Protein 2D8C (pdb70)

Structure (mmCIF, N/CA/C/O backbone):
data_2D8C
#
_entry.id   2D8C
#
_cell.length_a   1.000
_cell.length_b   1.000
_cell.length_c   1.000
_cell.angle_alpha   90.00
_cell.angle_beta   90.00
_cell.angle_gamma   90.00
#
_symmetry.space_group_name_H-M   'P 1'
#
loop_
_atom_site.group_PDB
_atom_site.id
_atom_site.type_symbol
_atom_site.label_atom_id
_atom_site.label_alt_id
_atom_site.label_comp_id
_atom_site.label_asym_id
_atom_site.label_entity_id
_atom_site.label_seq_id
_atom_site.pdbx_PDB_ins_code
_atom_site.Cartn_x
_atom_site.Cartn_y
_atom_site.Cartn_z
_atom_site.occupancy
_atom_site.B_iso_or_equiv
_atom_site.auth_seq_id
_atom_site.auth_comp_id
_atom_site.auth_asym_id
_atom_site.auth_atom_id
_atom_site.pdbx_PDB_model_num
ATOM 1 N N . GLY A 1 1 ? 1.330 0.000 0.000 1.00 0.00 1 GLY A N 1
ATOM 2 C CA . GLY A 1 1 ? 2.071 0.001 -1.247 1.00 0.00 1 GLY A CA 1
ATOM 3 C C . GLY A 1 1 ? 1.168 0.115 -2.459 1.00 0.00 1 GLY A C 1
ATOM 4 O O . GLY A 1 1 ? 0.016 -0.318 -2.426 1.00 0.00 1 GLY A O 1
ATOM 8 N N . SER A 1 2 ? 1.690 0.702 -3.531 1.00 0.00 2 SER A N 1
ATOM 9 C CA . SER A 1 2 ? 0.921 0.878 -4.757 1.00 0.00 2 SER A CA 1
ATOM 10 C C . SER A 1 2 ? 1.617 0.206 -5.937 1.00 0.00 2 SER A C 1
ATOM 11 O O . SER A 1 2 ? 1.052 -0.675 -6.585 1.00 0.00 2 SER A O 1
ATOM 19 N N . SER A 1 3 ? 2.847 0.628 -6.209 1.00 0.00 3 SER A N 1
ATOM 20 C CA . SER A 1 3 ? 3.620 0.070 -7.312 1.00 0.00 3 SER A CA 1
ATOM 21 C C . SER A 1 3 ? 4.556 -1.030 -6.819 1.00 0.00 3 SER A C 1
ATOM 22 O O . SER A 1 3 ? 5.746 -0.800 -6.609 1.00 0.00 3 SER A O 1
ATOM 30 N N . GLY A 1 4 ? 4.007 -2.227 -6.635 1.00 0.00 4 GLY A N 1
ATOM 31 C CA . GLY A 1 4 ? 4.805 -3.345 -6.167 1.00 0.00 4 GLY A CA 1
ATOM 32 C C . GLY A 1 4 ? 5.751 -3.867 -7.230 1.00 0.00 4 GLY A C 1
ATOM 33 O O . GLY A 1 4 ? 6.965 -3.695 -7.129 1.00 0.00 4 GLY A O 1
ATOM 37 N N . SER A 1 5 ? 5.193 -4.509 -8.251 1.00 0.00 5 SER A N 1
ATOM 38 C CA . SER A 1 5 ? 5.996 -5.063 -9.336 1.00 0.00 5 SER A CA 1
ATOM 39 C C . SER A 1 5 ? 5.538 -4.515 -10.684 1.00 0.00 5 SER A C 1
ATOM 40 O O . SER A 1 5 ? 4.490 -4.903 -11.201 1.00 0.00 5 SER A O 1
ATOM 48 N N . SER A 1 6 ? 6.333 -3.611 -11.249 1.00 0.00 6 SER A N 1
ATOM 49 C CA . SER A 1 6 ? 6.009 -3.007 -12.536 1.00 0.00 6 SER A CA 1
ATOM 50 C C . SER A 1 6 ? 5.659 -4.076 -13.566 1.00 0.00 6 SER A C 1
ATOM 51 O O . SER A 1 6 ? 6.163 -5.197 -13.509 1.00 0.00 6 SER A O 1
ATOM 59 N N . GLY A 1 7 ? 4.790 -3.721 -14.508 1.00 0.00 7 GLY A N 1
ATOM 60 C CA . GLY A 1 7 ? 4.386 -4.660 -15.537 1.00 0.00 7 GLY A CA 1
ATOM 61 C C . GLY A 1 7 ? 5.453 -4.856 -16.595 1.00 0.00 7 GLY A C 1
ATOM 62 O O . GLY A 1 7 ? 5.937 -5.969 -16.800 1.00 0.00 7 GLY A O 1
ATOM 66 N N . MET A 1 8 ? 5.821 -3.771 -17.270 1.00 0.00 8 MET A N 1
ATOM 67 C CA . MET A 1 8 ? 6.838 -3.829 -18.313 1.00 0.00 8 MET A CA 1
ATOM 68 C C . MET A 1 8 ? 8.119 -3.134 -17.863 1.00 0.00 8 MET A C 1
ATOM 69 O O . MET A 1 8 ? 8.080 -2.028 -17.323 1.00 0.00 8 MET A O 1
ATOM 83 N N . LEU A 1 9 ? 9.253 -3.790 -18.087 1.00 0.00 9 LEU A N 1
ATOM 84 C CA . LEU A 1 9 ? 10.546 -3.234 -17.704 1.00 0.00 9 LEU A CA 1
ATOM 85 C C . LEU A 1 9 ? 11.562 -3.393 -18.831 1.00 0.00 9 LEU A C 1
ATOM 86 O O . LEU A 1 9 ? 12.250 -4.409 -18.921 1.00 0.00 9 LEU A O 1
ATOM 102 N N . SER A 1 10 ? 11.652 -2.379 -19.686 1.00 0.00 10 SER A N 1
ATOM 103 C CA . SER A 1 10 ? 12.584 -2.406 -20.807 1.00 0.00 10 SER A CA 1
ATOM 104 C C . SER A 1 10 ? 12.617 -1.057 -21.518 1.00 0.00 10 SER A C 1
ATOM 105 O O . SER A 1 10 ? 11.773 -0.194 -21.276 1.00 0.00 10 SER A O 1
ATOM 113 N N . ALA A 1 11 ? 13.599 -0.882 -22.397 1.00 0.00 11 ALA A N 1
ATOM 114 C CA . ALA A 1 11 ? 13.742 0.361 -23.145 1.00 0.00 11 ALA A CA 1
ATOM 115 C C . ALA A 1 11 ? 13.962 0.086 -24.629 1.00 0.00 11 ALA A C 1
ATOM 116 O O . ALA A 1 11 ? 14.744 -0.790 -24.998 1.00 0.00 11 ALA A O 1
ATOM 123 N N . ARG A 1 12 ? 13.267 0.840 -25.474 1.00 0.00 12 ARG A N 1
ATOM 124 C CA . ARG A 1 12 ? 13.386 0.677 -26.918 1.00 0.00 12 ARG A CA 1
ATOM 125 C C . ARG A 1 12 ? 14.832 0.859 -27.369 1.00 0.00 12 ARG A C 1
ATOM 126 O O . ARG A 1 12 ? 15.468 -0.080 -27.849 1.00 0.00 12 ARG A O 1
ATOM 147 N N . THR A 1 13 ? 15.346 2.075 -27.213 1.00 0.00 13 THR A N 1
ATOM 148 C CA . THR A 1 13 ? 16.715 2.383 -27.606 1.00 0.00 13 THR A CA 1
ATOM 149 C C . THR A 1 13 ? 17.298 3.496 -26.744 1.00 0.00 13 THR A C 1
ATOM 150 O O . THR A 1 13 ? 16.574 4.372 -26.273 1.00 0.00 13 THR A O 1
ATOM 161 N N . MET A 1 14 ? 18.611 3.457 -26.543 1.00 0.00 14 MET A N 1
ATOM 162 C CA . MET A 1 14 ? 19.291 4.466 -25.739 1.00 0.00 14 MET A CA 1
ATOM 163 C C . MET A 1 14 ? 20.512 5.014 -26.472 1.00 0.00 14 MET A C 1
ATOM 164 O O . MET A 1 14 ? 21.424 5.563 -25.855 1.00 0.00 14 MET A O 1
ATOM 178 N N . LYS A 1 15 ? 20.522 4.860 -27.792 1.00 0.00 15 LYS A N 1
ATOM 179 C CA . LYS A 1 15 ? 21.628 5.341 -28.610 1.00 0.00 15 LYS A CA 1
ATOM 180 C C . LYS A 1 15 ? 21.681 6.865 -28.614 1.00 0.00 15 LYS A C 1
ATOM 181 O O . LYS A 1 15 ? 22.744 7.458 -28.792 1.00 0.00 15 LYS A O 1
ATOM 200 N N . GLU A 1 16 ? 20.526 7.493 -28.414 1.00 0.00 16 GLU A N 1
ATOM 201 C CA . GLU A 1 16 ? 20.442 8.949 -28.394 1.00 0.00 16 GLU A CA 1
ATOM 202 C C . GLU A 1 16 ? 20.204 9.460 -26.976 1.00 0.00 16 GLU A C 1
ATOM 203 O O . GLU A 1 16 ? 20.927 10.329 -26.488 1.00 0.00 16 GLU A O 1
ATOM 215 N N . VAL A 1 17 ? 19.185 8.915 -26.319 1.00 0.00 17 VAL A N 1
ATOM 216 C CA . VAL A 1 17 ? 18.851 9.315 -24.957 1.00 0.00 17 VAL A CA 1
ATOM 217 C C . VAL A 1 17 ? 19.007 10.820 -24.772 1.00 0.00 17 VAL A C 1
ATOM 218 O O . VAL A 1 17 ? 19.237 11.300 -23.662 1.00 0.00 17 VAL A O 1
ATOM 231 N N . VAL A 1 18 ? 18.879 11.562 -25.868 1.00 0.00 18 VAL A N 1
ATOM 232 C CA . VAL A 1 18 ? 19.003 13.014 -25.827 1.00 0.00 18 VAL A CA 1
ATOM 233 C C . VAL A 1 18 ? 17.692 13.689 -26.213 1.00 0.00 18 VAL A C 1
ATOM 234 O O . VAL A 1 18 ? 17.300 14.693 -25.618 1.00 0.00 18 VAL A O 1
ATOM 247 N N . TYR A 1 19 ? 17.017 13.130 -27.212 1.00 0.00 19 TYR A N 1
ATOM 248 C CA . TYR A 1 19 ? 15.750 13.680 -27.679 1.00 0.00 19 TYR A CA 1
ATOM 249 C C . TYR A 1 19 ? 14.583 13.127 -26.866 1.00 0.00 19 TYR A C 1
ATOM 250 O O . TYR A 1 19 ? 13.422 13.422 -27.147 1.00 0.00 19 TYR A O 1
ATOM 268 N N . TRP A 1 20 ? 14.902 12.324 -25.858 1.00 0.00 20 TRP A N 1
ATOM 269 C CA . TRP A 1 20 ? 13.881 11.730 -25.002 1.00 0.00 20 TRP A CA 1
ATOM 270 C C . TRP A 1 20 ? 12.929 12.795 -24.471 1.00 0.00 20 TRP A C 1
ATOM 271 O O . TRP A 1 20 ? 13.136 13.989 -24.686 1.00 0.00 20 TRP A O 1
ATOM 292 N N . SER A 1 21 ? 11.885 12.355 -23.775 1.00 0.00 21 SER A N 1
ATOM 293 C CA . SER A 1 21 ? 10.899 13.272 -23.215 1.00 0.00 21 SER A CA 1
ATOM 294 C C . SER A 1 21 ? 11.112 13.449 -21.715 1.00 0.00 21 SER A C 1
ATOM 295 O O . SER A 1 21 ? 11.838 12.691 -21.071 1.00 0.00 21 SER A O 1
ATOM 303 N N . PRO A 1 22 ? 10.463 14.475 -21.143 1.00 0.00 22 PRO A N 1
ATOM 304 C CA . PRO A 1 22 ? 10.565 14.776 -19.712 1.00 0.00 22 PRO A CA 1
ATOM 305 C C . PRO A 1 22 ? 9.871 13.729 -18.848 1.00 0.00 22 PRO A C 1
ATOM 306 O O . PRO A 1 22 ? 10.075 13.675 -17.635 1.00 0.00 22 PRO A O 1
ATOM 317 N N . LYS A 1 23 ? 9.051 12.896 -19.480 1.00 0.00 23 LYS A N 1
ATOM 318 C CA . LYS A 1 23 ? 8.328 11.848 -18.770 1.00 0.00 23 LYS A CA 1
ATOM 319 C C . LYS A 1 23 ? 9.066 10.517 -18.866 1.00 0.00 23 LYS A C 1
ATOM 320 O O . LYS A 1 23 ? 8.894 9.637 -18.022 1.00 0.00 23 LYS A O 1
ATOM 339 N N . LYS A 1 24 ? 9.890 10.376 -19.899 1.00 0.00 24 LYS A N 1
ATOM 340 C CA . LYS A 1 24 ? 10.657 9.153 -20.105 1.00 0.00 24 LYS A CA 1
ATOM 341 C C . LYS A 1 24 ? 11.875 9.114 -19.188 1.00 0.00 24 LYS A C 1
ATOM 342 O O . LYS A 1 24 ? 12.081 8.148 -18.453 1.00 0.00 24 LYS A O 1
ATOM 361 N N . VAL A 1 25 ? 12.680 10.171 -19.235 1.00 0.00 25 VAL A N 1
ATOM 362 C CA . VAL A 1 25 ? 13.877 10.257 -18.407 1.00 0.00 25 VAL A CA 1
ATOM 363 C C . VAL A 1 25 ? 13.624 9.691 -17.014 1.00 0.00 25 VAL A C 1
ATOM 364 O O . VAL A 1 25 ? 14.493 9.046 -16.428 1.00 0.00 25 VAL A O 1
ATOM 377 N N . ALA A 1 26 ? 12.428 9.937 -16.490 1.00 0.00 26 ALA A N 1
ATOM 378 C CA . ALA A 1 26 ? 12.060 9.449 -15.166 1.00 0.00 26 ALA A CA 1
ATOM 379 C C . ALA A 1 26 ? 11.931 7.930 -15.157 1.00 0.00 26 ALA A C 1
ATOM 380 O O . ALA A 1 26 ? 12.620 7.244 -14.402 1.00 0.00 26 ALA A O 1
ATOM 387 N N . ASP A 1 27 ? 11.045 7.411 -16.000 1.00 0.00 27 ASP A N 1
ATOM 388 C CA . ASP A 1 27 ? 10.827 5.972 -16.089 1.00 0.00 27 ASP A CA 1
ATOM 389 C C . ASP A 1 27 ? 12.154 5.220 -16.102 1.00 0.00 27 ASP A C 1
ATOM 390 O O . ASP A 1 27 ? 12.266 4.129 -15.544 1.00 0.00 27 ASP A O 1
ATOM 399 N N . TRP A 1 28 ? 13.156 5.811 -16.744 1.00 0.00 28 TRP A N 1
ATOM 400 C CA . TRP A 1 28 ? 14.476 5.196 -16.831 1.00 0.00 28 TRP A CA 1
ATOM 401 C C . TRP A 1 28 ? 15.131 5.119 -15.456 1.00 0.00 28 TRP A C 1
ATOM 402 O O . TRP A 1 28 ? 15.851 4.166 -15.154 1.00 0.00 28 TRP A O 1
ATOM 423 N N . LEU A 1 29 ? 14.878 6.125 -14.627 1.00 0.00 29 LEU A N 1
ATOM 424 C CA . LEU A 1 29 ? 15.444 6.171 -13.284 1.00 0.00 29 LEU A CA 1
ATOM 425 C C . LEU A 1 29 ? 14.906 5.029 -12.427 1.00 0.00 29 LEU A C 1
ATOM 426 O O . LEU A 1 29 ? 15.661 4.164 -11.982 1.00 0.00 29 LEU A O 1
ATOM 442 N N . LEU A 1 30 ? 13.597 5.031 -12.202 1.00 0.00 30 LEU A N 1
ATOM 443 C CA . LEU A 1 30 ? 12.957 3.993 -11.401 1.00 0.00 30 LEU A CA 1
ATOM 444 C C . LEU A 1 30 ? 13.297 2.605 -11.935 1.00 0.00 30 LEU A C 1
ATOM 445 O O . LEU A 1 30 ? 13.397 1.645 -11.173 1.00 0.00 30 LEU A O 1
ATOM 461 N N . GLU A 1 31 ? 13.476 2.510 -13.249 1.00 0.00 31 GLU A N 1
ATOM 462 C CA . GLU A 1 31 ? 13.807 1.239 -13.884 1.00 0.00 31 GLU A CA 1
ATOM 463 C C . GLU A 1 31 ? 15.053 0.625 -13.253 1.00 0.00 31 GLU A C 1
ATOM 464 O O . GLU A 1 31 ? 15.213 -0.595 -13.231 1.00 0.00 31 GLU A O 1
ATOM 476 N N . ASN A 1 32 ? 15.933 1.479 -12.741 1.00 0.00 32 ASN A N 1
ATOM 477 C CA . ASN A 1 32 ? 17.166 1.021 -12.111 1.00 0.00 32 ASN A CA 1
ATOM 478 C C . ASN A 1 32 ? 17.161 1.334 -10.617 1.00 0.00 32 ASN A C 1
ATOM 479 O O . ASN A 1 32 ? 18.196 1.261 -9.955 1.00 0.00 32 ASN A O 1
ATOM 490 N N . ALA A 1 33 ? 15.990 1.681 -10.094 1.00 0.00 33 ALA A N 1
ATOM 491 C CA . ALA A 1 33 ? 15.850 2.001 -8.679 1.00 0.00 33 ALA A CA 1
ATOM 492 C C . ALA A 1 33 ? 16.522 3.329 -8.348 1.00 0.00 33 ALA A C 1
ATOM 493 O O . ALA A 1 33 ? 17.301 3.422 -7.400 1.00 0.00 33 ALA A O 1
ATOM 500 N N . MET A 1 34 ? 16.218 4.355 -9.137 1.00 0.00 34 MET A N 1
ATOM 501 C CA . MET A 1 34 ? 16.794 5.678 -8.927 1.00 0.00 34 MET A CA 1
ATOM 502 C C . MET A 1 34 ? 15.700 6.734 -8.806 1.00 0.00 34 MET A C 1
ATOM 503 O O . MET A 1 34 ? 15.745 7.785 -9.447 1.00 0.00 34 MET A O 1
ATOM 517 N N . PRO A 1 35 ? 14.693 6.452 -7.967 1.00 0.00 35 PRO A N 1
ATOM 518 C CA . PRO A 1 35 ? 13.568 7.365 -7.744 1.00 0.00 35 PRO A CA 1
ATOM 519 C C . PRO A 1 35 ? 13.983 8.619 -6.981 1.00 0.00 35 PRO A C 1
ATOM 520 O O . PRO A 1 35 ? 13.203 9.562 -6.850 1.00 0.00 35 PRO A O 1
ATOM 531 N N . GLU A 1 36 ? 15.214 8.621 -6.479 1.00 0.00 36 GLU A N 1
ATOM 532 C CA . GLU A 1 36 ? 15.730 9.759 -5.728 1.00 0.00 36 GLU A CA 1
ATOM 533 C C . GLU A 1 36 ? 16.162 10.881 -6.668 1.00 0.00 36 GLU A C 1
ATOM 534 O O . GLU A 1 36 ? 16.194 12.050 -6.284 1.00 0.00 36 GLU A O 1
ATOM 546 N N . TYR A 1 37 ? 16.495 10.516 -7.901 1.00 0.00 37 TYR A N 1
ATOM 547 C CA . TYR A 1 37 ? 16.929 11.489 -8.896 1.00 0.00 37 TYR A CA 1
ATOM 548 C C . TYR A 1 37 ? 15.753 11.962 -9.745 1.00 0.00 37 TYR A C 1
ATOM 549 O O . TYR A 1 37 ? 15.869 12.923 -10.507 1.00 0.00 37 TYR A O 1
ATOM 567 N N . CYS A 1 38 ? 14.621 11.279 -9.608 1.00 0.00 38 CYS A N 1
ATOM 568 C CA . CYS A 1 38 ? 13.423 11.628 -10.363 1.00 0.00 38 CYS A CA 1
ATOM 569 C C . CYS A 1 38 ? 12.980 13.054 -10.053 1.00 0.00 38 CYS A C 1
ATOM 570 O O . CYS A 1 38 ? 12.598 13.804 -10.951 1.00 0.00 38 CYS A O 1
ATOM 578 N N . GLU A 1 39 ? 13.034 13.421 -8.776 1.00 0.00 39 GLU A N 1
ATOM 579 C CA . GLU A 1 39 ? 12.637 14.757 -8.349 1.00 0.00 39 GLU A CA 1
ATOM 580 C C . GLU A 1 39 ? 13.386 15.826 -9.140 1.00 0.00 39 GLU A C 1
ATOM 581 O O . GLU A 1 39 ? 12.790 16.660 -9.822 1.00 0.00 39 GLU A O 1
ATOM 593 N N . PRO A 1 40 ? 14.723 15.802 -9.046 1.00 0.00 40 PRO A N 1
ATOM 594 C CA . PRO A 1 40 ? 15.583 16.761 -9.746 1.00 0.00 40 PRO A CA 1
ATOM 595 C C . PRO A 1 40 ? 15.587 16.543 -11.255 1.00 0.00 40 PRO A C 1
ATOM 596 O O . PRO A 1 40 ? 15.890 17.456 -12.024 1.00 0.00 40 PRO A O 1
ATOM 607 N N . LEU A 1 41 ? 15.247 15.329 -11.673 1.00 0.00 41 LEU A N 1
ATOM 608 C CA . LEU A 1 41 ? 15.212 14.991 -13.092 1.00 0.00 41 LEU A CA 1
ATOM 609 C C . LEU A 1 41 ? 13.776 14.931 -13.602 1.00 0.00 41 LEU A C 1
ATOM 610 O O . LEU A 1 41 ? 13.515 14.423 -14.692 1.00 0.00 41 LEU A O 1
ATOM 626 N N . GLU A 1 42 ? 12.848 15.454 -12.806 1.00 0.00 42 GLU A N 1
ATOM 627 C CA . GLU A 1 42 ? 11.438 15.461 -13.179 1.00 0.00 42 GLU A CA 1
ATOM 628 C C . GLU A 1 42 ? 11.232 16.165 -14.517 1.00 0.00 42 GLU A C 1
ATOM 629 O O . GLU A 1 42 ? 10.571 15.639 -15.412 1.00 0.00 42 GLU A O 1
ATOM 641 N N . HIS A 1 43 ? 11.804 17.358 -14.645 1.00 0.00 43 HIS A N 1
ATOM 642 C CA . HIS A 1 43 ? 11.683 18.135 -15.874 1.00 0.00 43 HIS A CA 1
ATOM 643 C C . HIS A 1 43 ? 12.972 18.067 -16.688 1.00 0.00 43 HIS A C 1
ATOM 644 O O . HIS A 1 43 ? 13.295 18.991 -17.436 1.00 0.00 43 HIS A O 1
ATOM 658 N N . PHE A 1 44 ? 13.704 16.969 -16.538 1.00 0.00 44 PHE A N 1
ATOM 659 C CA . PHE A 1 44 ? 14.959 16.782 -17.257 1.00 0.00 44 PHE A CA 1
ATOM 660 C C . PHE A 1 44 ? 14.736 15.987 -18.541 1.00 0.00 44 PHE A C 1
ATOM 661 O O . PHE A 1 44 ? 13.853 15.131 -18.610 1.00 0.00 44 PHE A O 1
ATOM 678 N N . THR A 1 45 ? 15.543 16.276 -19.556 1.00 0.00 45 THR A N 1
ATOM 679 C CA . THR A 1 45 ? 15.434 15.592 -20.839 1.00 0.00 45 THR A CA 1
ATOM 680 C C . THR A 1 45 ? 16.662 14.730 -21.108 1.00 0.00 45 THR A C 1
ATOM 681 O O . THR A 1 45 ? 17.779 15.089 -20.736 1.00 0.00 45 THR A O 1
ATOM 692 N N . GLY A 1 46 ? 16.448 13.589 -21.757 1.00 0.00 46 GLY A N 1
ATOM 693 C CA . GLY A 1 46 ? 17.547 12.693 -22.065 1.00 0.00 46 GLY A CA 1
ATOM 694 C C . GLY A 1 46 ? 18.842 13.434 -22.332 1.00 0.00 46 GLY A C 1
ATOM 695 O O . GLY A 1 46 ? 19.914 12.993 -21.917 1.00 0.00 46 GLY A O 1
ATOM 699 N N . GLN A 1 47 ? 18.744 14.563 -23.027 1.00 0.00 47 GLN A N 1
ATOM 700 C CA . GLN A 1 47 ? 19.918 15.365 -23.351 1.00 0.00 47 GLN A CA 1
ATOM 701 C C . GLN A 1 47 ? 20.519 15.982 -22.092 1.00 0.00 47 GLN A C 1
ATOM 702 O O . GLN A 1 47 ? 21.727 15.902 -21.866 1.00 0.00 47 GLN A O 1
ATOM 716 N N . ASP A 1 48 ? 19.670 16.598 -21.277 1.00 0.00 48 ASP A N 1
ATOM 717 C CA . ASP A 1 48 ? 20.117 17.227 -20.040 1.00 0.00 48 ASP A CA 1
ATOM 718 C C . ASP A 1 48 ? 20.602 16.181 -19.042 1.00 0.00 48 ASP A C 1
ATOM 719 O O . ASP A 1 48 ? 21.551 16.414 -18.293 1.00 0.00 48 ASP A O 1
ATOM 728 N N . LEU A 1 49 ? 19.943 15.027 -19.036 1.00 0.00 49 LEU A N 1
ATOM 729 C CA . LEU A 1 49 ? 20.307 13.943 -18.129 1.00 0.00 49 LEU A CA 1
ATOM 730 C C . LEU A 1 49 ? 21.721 13.448 -18.412 1.00 0.00 49 LEU A C 1
ATOM 731 O O . LEU A 1 49 ? 22.516 13.253 -17.493 1.00 0.00 49 LEU A O 1
ATOM 747 N N . ILE A 1 50 ? 22.028 13.248 -19.689 1.00 0.00 50 ILE A N 1
ATOM 748 C CA . ILE A 1 50 ? 23.348 12.779 -20.093 1.00 0.00 50 ILE A CA 1
ATOM 749 C C . ILE A 1 50 ? 24.401 13.863 -19.893 1.00 0.00 50 ILE A C 1
ATOM 750 O O . ILE A 1 50 ? 25.588 13.572 -19.755 1.00 0.00 50 ILE A O 1
ATOM 766 N N . ASN A 1 51 ? 23.957 15.116 -19.876 1.00 0.00 51 ASN A N 1
ATOM 767 C CA . ASN A 1 51 ? 24.862 16.245 -19.692 1.00 0.00 51 ASN A CA 1
ATOM 768 C C . ASN A 1 51 ? 25.149 16.477 -18.212 1.00 0.00 51 ASN A C 1
ATOM 769 O O . ASN A 1 51 ? 25.579 17.560 -17.813 1.00 0.00 51 ASN A O 1
ATOM 780 N N . LEU A 1 52 ? 24.908 15.452 -17.401 1.00 0.00 52 LEU A N 1
ATOM 781 C CA . LEU A 1 52 ? 25.142 15.543 -15.964 1.00 0.00 52 LEU A CA 1
ATOM 782 C C . LEU A 1 52 ? 26.559 15.101 -15.614 1.00 0.00 52 LEU A C 1
ATOM 783 O O . LEU A 1 52 ? 27.059 14.105 -16.139 1.00 0.00 52 LEU A O 1
ATOM 799 N N . THR A 1 53 ? 27.202 15.847 -14.721 1.00 0.00 53 THR A N 1
ATOM 800 C CA . THR A 1 53 ? 28.561 15.532 -14.298 1.00 0.00 53 THR A CA 1
ATOM 801 C C . THR A 1 53 ? 28.709 15.654 -12.786 1.00 0.00 53 THR A C 1
ATOM 802 O O . THR A 1 53 ? 27.959 16.382 -12.138 1.00 0.00 53 THR A O 1
ATOM 813 N N . GLN A 1 54 ? 29.682 14.938 -12.232 1.00 0.00 54 GLN A N 1
ATOM 814 C CA . GLN A 1 54 ? 29.928 14.968 -10.795 1.00 0.00 54 GLN A CA 1
ATOM 815 C C . GLN A 1 54 ? 29.896 16.398 -10.266 1.00 0.00 54 GLN A C 1
ATOM 816 O O . GLN A 1 54 ? 29.525 16.637 -9.118 1.00 0.00 54 GLN A O 1
ATOM 830 N N . GLU A 1 55 ? 30.289 17.345 -11.113 1.00 0.00 55 GLU A N 1
ATOM 831 C CA . GLU A 1 55 ? 30.305 18.752 -10.729 1.00 0.00 55 GLU A CA 1
ATOM 832 C C . GLU A 1 55 ? 28.886 19.282 -10.546 1.00 0.00 55 GLU A C 1
ATOM 833 O O . GLU A 1 55 ? 28.627 20.102 -9.664 1.00 0.00 55 GLU A O 1
ATOM 845 N N . ASP A 1 56 ? 27.971 18.809 -11.385 1.00 0.00 56 ASP A N 1
ATOM 846 C CA . ASP A 1 56 ? 26.577 19.234 -11.315 1.00 0.00 56 ASP A CA 1
ATOM 847 C C . ASP A 1 56 ? 25.941 18.798 -9.999 1.00 0.00 56 ASP A C 1
ATOM 848 O O . ASP A 1 56 ? 24.910 19.332 -9.589 1.00 0.00 56 ASP A O 1
ATOM 857 N N . PHE A 1 57 ? 26.562 17.825 -9.341 1.00 0.00 57 PHE A N 1
ATOM 858 C CA . PHE A 1 57 ? 26.056 17.317 -8.072 1.00 0.00 57 PHE A CA 1
ATOM 859 C C . PHE A 1 57 ? 26.331 18.305 -6.942 1.00 0.00 57 PHE A C 1
ATOM 860 O O . PHE A 1 57 ? 25.502 18.495 -6.052 1.00 0.00 57 PHE A O 1
ATOM 877 N N . LYS A 1 58 ? 27.502 18.931 -6.984 1.00 0.00 58 LYS A N 1
ATOM 878 C CA . LYS A 1 58 ? 27.889 19.901 -5.966 1.00 0.00 58 LYS A CA 1
ATOM 879 C C . LYS A 1 58 ? 26.827 20.986 -5.817 1.00 0.00 58 LYS A C 1
ATOM 880 O O . LYS A 1 58 ? 26.721 21.626 -4.771 1.00 0.00 58 LYS A O 1
ATOM 899 N N . LYS A 1 59 ? 26.041 21.187 -6.869 1.00 0.00 59 LYS A N 1
ATOM 900 C CA . LYS A 1 59 ? 24.985 22.192 -6.855 1.00 0.00 59 LYS A CA 1
ATOM 901 C C . LYS A 1 59 ? 23.646 21.581 -7.256 1.00 0.00 59 LYS A C 1
ATOM 902 O O . LYS A 1 59 ? 23.580 20.488 -7.819 1.00 0.00 59 LYS A O 1
ATOM 921 N N . PRO A 1 60 ? 22.554 22.301 -6.962 1.00 0.00 60 PRO A N 1
ATOM 922 C CA . PRO A 1 60 ? 21.197 21.850 -7.285 1.00 0.00 60 PRO A CA 1
ATOM 923 C C . PRO A 1 60 ? 20.923 21.865 -8.785 1.00 0.00 60 PRO A C 1
ATOM 924 O O . PRO A 1 60 ? 21.673 22.444 -9.572 1.00 0.00 60 PRO A O 1
ATOM 935 N N . PRO A 1 61 ? 19.823 21.215 -9.193 1.00 0.00 61 PRO A N 1
ATOM 936 C CA . PRO A 1 61 ? 18.924 20.522 -8.266 1.00 0.00 61 PRO A CA 1
ATOM 937 C C . PRO A 1 61 ? 19.560 19.271 -7.667 1.00 0.00 61 PRO A C 1
ATOM 938 O O . PRO A 1 61 ? 19.238 18.874 -6.547 1.00 0.00 61 PRO A O 1
ATOM 949 N N . LEU A 1 62 ? 20.464 18.655 -8.421 1.00 0.00 62 LEU A N 1
ATOM 950 C CA . LEU A 1 62 ? 21.147 17.450 -7.964 1.00 0.00 62 LEU A CA 1
ATOM 951 C C . LEU A 1 62 ? 22.196 17.785 -6.909 1.00 0.00 62 LEU A C 1
ATOM 952 O O . LEU A 1 62 ? 23.302 18.218 -7.235 1.00 0.00 62 LEU A O 1
ATOM 968 N N . TYR A 1 63 ? 21.843 17.581 -5.645 1.00 0.00 63 TYR A N 1
ATOM 969 C CA . TYR A 1 63 ? 22.755 17.861 -4.542 1.00 0.00 63 TYR A CA 1
ATOM 970 C C . TYR A 1 63 ? 22.586 16.839 -3.422 1.00 0.00 63 TYR A C 1
ATOM 971 O O . TYR A 1 63 ? 21.474 16.595 -2.952 1.00 0.00 63 TYR A O 1
ATOM 989 N N . ARG A 1 64 ? 23.697 16.244 -3.000 1.00 0.00 64 ARG A N 1
ATOM 990 C CA . ARG A 1 64 ? 23.673 15.247 -1.937 1.00 0.00 64 ARG A CA 1
ATOM 991 C C . ARG A 1 64 ? 22.384 14.432 -1.985 1.00 0.00 64 ARG A C 1
ATOM 992 O O . ARG A 1 64 ? 21.765 14.168 -0.954 1.00 0.00 64 ARG A O 1
ATOM 1013 N N . VAL A 1 65 ? 21.984 14.037 -3.190 1.00 0.00 65 VAL A N 1
ATOM 1014 C CA . VAL A 1 65 ? 20.770 13.250 -3.373 1.00 0.00 65 VAL A CA 1
ATOM 1015 C C . VAL A 1 65 ? 20.964 11.819 -2.885 1.00 0.00 65 VAL A C 1
ATOM 1016 O O . VAL A 1 65 ? 20.007 11.153 -2.487 1.00 0.00 65 VAL A O 1
ATOM 1029 N N . SER A 1 66 ? 22.207 11.352 -2.917 1.00 0.00 66 SER A N 1
ATOM 1030 C CA . SER A 1 66 ? 22.527 9.997 -2.481 1.00 0.00 66 SER A CA 1
ATOM 1031 C C . SER A 1 66 ? 23.810 9.980 -1.656 1.00 0.00 66 SER A C 1
ATOM 1032 O O . SER A 1 66 ? 24.560 10.956 -1.635 1.00 0.00 66 SER A O 1
ATOM 1040 N N . SER A 1 67 ? 24.054 8.864 -0.976 1.00 0.00 67 SER A N 1
ATOM 1041 C CA . SER A 1 67 ? 25.244 8.720 -0.147 1.00 0.00 67 SER A CA 1
ATOM 1042 C C . SER A 1 67 ? 26.397 8.124 -0.949 1.00 0.00 67 SER A C 1
ATOM 1043 O O . SER A 1 67 ? 27.348 7.584 -0.383 1.00 0.00 67 SER A O 1
ATOM 1051 N N . ASP A 1 68 ? 26.304 8.226 -2.270 1.00 0.00 68 ASP A N 1
ATOM 1052 C CA . ASP A 1 68 ? 27.339 7.699 -3.152 1.00 0.00 68 ASP A CA 1
ATOM 1053 C C . ASP A 1 68 ? 27.983 8.819 -3.964 1.00 0.00 68 ASP A C 1
ATOM 1054 O O . ASP A 1 68 ? 28.425 8.606 -5.092 1.00 0.00 68 ASP A O 1
ATOM 1063 N N . ASN A 1 69 ? 28.032 10.013 -3.382 1.00 0.00 69 ASN A N 1
ATOM 1064 C CA . ASN A 1 69 ? 28.619 11.167 -4.052 1.00 0.00 69 ASN A CA 1
ATOM 1065 C C . ASN A 1 69 ? 28.204 11.213 -5.520 1.00 0.00 69 ASN A C 1
ATOM 1066 O O . ASN A 1 69 ? 28.997 11.569 -6.390 1.00 0.00 69 ASN A O 1
ATOM 1077 N N . GLY A 1 70 ? 26.953 10.850 -5.786 1.00 0.00 70 GLY A N 1
ATOM 1078 C CA . GLY A 1 70 ? 26.453 10.857 -7.149 1.00 0.00 70 GLY A CA 1
ATOM 1079 C C . GLY A 1 70 ? 27.209 9.901 -8.049 1.00 0.00 70 GLY A C 1
ATOM 1080 O O . GLY A 1 70 ? 27.459 10.204 -9.216 1.00 0.00 70 GLY A O 1
ATOM 1084 N N . GLN A 1 71 ? 27.576 8.745 -7.507 1.00 0.00 71 GLN A N 1
ATOM 1085 C CA . GLN A 1 71 ? 28.311 7.743 -8.269 1.00 0.00 71 GLN A CA 1
ATOM 1086 C C . GLN A 1 71 ? 27.356 6.823 -9.023 1.00 0.00 71 GLN A C 1
ATOM 1087 O O . GLN A 1 71 ? 27.460 6.667 -10.240 1.00 0.00 71 GLN A O 1
ATOM 1101 N N . ARG A 1 72 ? 26.426 6.217 -8.293 1.00 0.00 72 ARG A N 1
ATOM 1102 C CA . ARG A 1 72 ? 25.454 5.311 -8.892 1.00 0.00 72 ARG A CA 1
ATOM 1103 C C . ARG A 1 72 ? 24.878 5.903 -10.175 1.00 0.00 72 ARG A C 1
ATOM 1104 O O . ARG A 1 72 ? 24.887 5.262 -11.227 1.00 0.00 72 ARG A O 1
ATOM 1125 N N . LEU A 1 73 ? 24.377 7.130 -10.082 1.00 0.00 73 LEU A N 1
ATOM 1126 C CA . LEU A 1 73 ? 23.795 7.809 -11.234 1.00 0.00 73 LEU A CA 1
ATOM 1127 C C . LEU A 1 73 ? 24.844 8.043 -12.316 1.00 0.00 73 LEU A C 1
ATOM 1128 O O . LEU A 1 73 ? 24.720 7.544 -13.435 1.00 0.00 73 LEU A O 1
ATOM 1144 N N . LEU A 1 74 ? 25.879 8.803 -11.974 1.00 0.00 74 LEU A N 1
ATOM 1145 C CA . LEU A 1 74 ? 26.952 9.103 -12.915 1.00 0.00 74 LEU A CA 1
ATOM 1146 C C . LEU A 1 74 ? 27.321 7.868 -13.732 1.00 0.00 74 LEU A C 1
ATOM 1147 O O . LEU A 1 74 ? 27.567 7.958 -14.935 1.00 0.00 74 LEU A O 1
ATOM 1163 N N . ASP A 1 75 ? 27.354 6.716 -13.071 1.00 0.00 75 ASP A N 1
ATOM 1164 C CA . ASP A 1 75 ? 27.688 5.462 -13.736 1.00 0.00 75 ASP A CA 1
ATOM 1165 C C . ASP A 1 75 ? 26.554 5.014 -14.652 1.00 0.00 75 ASP A C 1
ATOM 1166 O O . ASP A 1 75 ? 26.789 4.570 -15.776 1.00 0.00 75 ASP A O 1
ATOM 1175 N N . MET A 1 76 ? 25.324 5.132 -14.163 1.00 0.00 76 MET A N 1
ATOM 1176 C CA . MET A 1 76 ? 24.153 4.739 -14.939 1.00 0.00 76 MET A CA 1
ATOM 1177 C C . MET A 1 76 ? 24.012 5.604 -16.187 1.00 0.00 76 MET A C 1
ATOM 1178 O O . MET A 1 76 ? 23.470 5.163 -17.201 1.00 0.00 76 MET A O 1
ATOM 1192 N N . ILE A 1 77 ? 24.503 6.836 -16.106 1.00 0.00 77 ILE A N 1
ATOM 1193 C CA . ILE A 1 77 ? 24.432 7.761 -17.230 1.00 0.00 77 ILE A CA 1
ATOM 1194 C C . ILE A 1 77 ? 25.630 7.593 -18.158 1.00 0.00 77 ILE A C 1
ATOM 1195 O O . ILE A 1 77 ? 25.482 7.560 -19.379 1.00 0.00 77 ILE A O 1
ATOM 1211 N N . GLU A 1 78 ? 26.817 7.484 -17.569 1.00 0.00 78 GLU A N 1
ATOM 1212 C CA . GLU A 1 78 ? 28.041 7.315 -18.344 1.00 0.00 78 GLU A CA 1
ATOM 1213 C C . GLU A 1 78 ? 27.820 6.354 -19.508 1.00 0.00 78 GLU A C 1
ATOM 1214 O O . GLU A 1 78 ? 28.368 6.540 -20.595 1.00 0.00 78 GLU A O 1
ATOM 1226 N N . THR A 1 79 ? 27.012 5.325 -19.273 1.00 0.00 79 THR A N 1
ATOM 1227 C CA . THR A 1 79 ? 26.718 4.334 -20.301 1.00 0.00 79 THR A CA 1
ATOM 1228 C C . THR A 1 79 ? 25.760 4.893 -21.347 1.00 0.00 79 THR A C 1
ATOM 1229 O O . THR A 1 79 ? 25.842 4.547 -22.526 1.00 0.00 79 THR A O 1
ATOM 1240 N N . LEU A 1 80 ? 24.853 5.758 -20.908 1.00 0.00 80 LEU A N 1
ATOM 1241 C CA . LEU A 1 80 ? 23.878 6.366 -21.807 1.00 0.00 80 LEU A CA 1
ATOM 1242 C C . LEU A 1 80 ? 24.572 7.209 -22.873 1.00 0.00 80 LEU A C 1
ATOM 1243 O O . LEU A 1 80 ? 24.000 7.495 -23.924 1.00 0.00 80 LEU A O 1
ATOM 1259 N N . LYS A 1 81 ? 25.810 7.603 -22.594 1.00 0.00 81 LYS A N 1
ATOM 1260 C CA . LYS A 1 81 ? 26.585 8.411 -23.529 1.00 0.00 81 LYS A CA 1
ATOM 1261 C C . LYS A 1 81 ? 27.470 7.531 -24.405 1.00 0.00 81 LYS A C 1
ATOM 1262 O O . LYS A 1 81 ? 27.402 7.593 -25.632 1.00 0.00 81 LYS A O 1
ATOM 1281 N N . MET A 1 82 ? 28.299 6.711 -23.767 1.00 0.00 82 MET A N 1
ATOM 1282 C CA . MET A 1 82 ? 29.196 5.817 -24.489 1.00 0.00 82 MET A CA 1
ATOM 1283 C C . MET A 1 82 ? 28.551 5.327 -25.781 1.00 0.00 82 MET A C 1
ATOM 1284 O O . MET A 1 82 ? 29.233 5.105 -26.781 1.00 0.00 82 MET A O 1
ATOM 1298 N N . GLU A 1 83 ? 27.232 5.159 -25.752 1.00 0.00 83 GLU A N 1
ATOM 1299 C CA . GLU A 1 83 ? 26.496 4.693 -26.922 1.00 0.00 83 GLU A CA 1
ATOM 1300 C C . GLU A 1 83 ? 26.422 5.783 -27.987 1.00 0.00 83 GLU A C 1
ATOM 1301 O O . GLU A 1 83 ? 26.794 5.565 -29.141 1.00 0.00 83 GLU A O 1
ATOM 1313 N N . HIS A 1 84 ? 25.938 6.957 -27.593 1.00 0.00 84 HIS A N 1
ATOM 1314 C CA . HIS A 1 84 ? 25.815 8.081 -28.513 1.00 0.00 84 HIS A CA 1
ATOM 1315 C C . HIS A 1 84 ? 27.157 8.400 -29.164 1.00 0.00 84 HIS A C 1
ATOM 1316 O O . HIS A 1 84 ? 28.212 8.017 -28.656 1.00 0.00 84 HIS A O 1
ATOM 1330 N N . HIS A 1 85 ? 27.111 9.102 -30.292 1.00 0.00 85 HIS A N 1
ATOM 1331 C CA . HIS A 1 85 ? 28.324 9.472 -31.013 1.00 0.00 85 HIS A CA 1
ATOM 1332 C C . HIS A 1 85 ? 28.956 10.722 -30.408 1.00 0.00 85 HIS A C 1
ATOM 1333 O O . HIS A 1 85 ? 28.774 11.828 -30.914 1.00 0.00 85 HIS A O 1
ATOM 1347 N N . MET A 1 86 ? 29.698 10.536 -29.321 1.00 0.00 86 MET A N 1
ATOM 1348 C CA . MET A 1 86 ? 30.357 11.649 -28.647 1.00 0.00 86 MET A CA 1
ATOM 1349 C C . MET A 1 86 ? 31.869 11.453 -28.626 1.00 0.00 86 MET A C 1
ATOM 1350 O O . MET A 1 86 ? 32.417 10.885 -27.682 1.00 0.00 86 MET A O 1
ATOM 1364 N N . GLU A 1 87 ? 32.538 11.926 -29.673 1.00 0.00 87 GLU A N 1
ATOM 1365 C CA . GLU A 1 87 ? 33.987 11.800 -29.774 1.00 0.00 87 GLU A CA 1
ATOM 1366 C C . GLU A 1 87 ? 34.678 12.542 -28.633 1.00 0.00 87 GLU A C 1
ATOM 1367 O O . GLU A 1 87 ? 34.821 13.764 -28.669 1.00 0.00 87 GLU A O 1
ATOM 1379 N N . ALA A 1 88 ? 35.105 11.793 -27.621 1.00 0.00 88 ALA A N 1
ATOM 1380 C CA . ALA A 1 88 ? 35.781 12.378 -26.470 1.00 0.00 88 ALA A CA 1
ATOM 1381 C C . ALA A 1 88 ? 37.262 12.602 -26.759 1.00 0.00 88 ALA A C 1
ATOM 1382 O O . ALA A 1 88 ? 37.848 11.927 -27.606 1.00 0.00 88 ALA A O 1
ATOM 1389 N N . HIS A 1 89 ? 37.861 13.554 -26.051 1.00 0.00 89 HIS A N 1
ATOM 1390 C CA . HIS A 1 89 ? 39.274 13.867 -26.232 1.00 0.00 89 HIS A CA 1
ATOM 1391 C C . HIS A 1 89 ? 40.133 12.617 -26.063 1.00 0.00 89 HIS A C 1
ATOM 1392 O O . HIS A 1 89 ? 39.645 11.568 -25.642 1.00 0.00 89 HIS A O 1
ATOM 1406 N N . LYS A 1 90 ? 41.414 12.737 -26.394 1.00 0.00 90 LYS A N 1
ATOM 1407 C CA . LYS A 1 90 ? 42.342 11.618 -26.280 1.00 0.00 90 LYS A CA 1
ATOM 1408 C C . LYS A 1 90 ? 43.453 11.932 -25.284 1.00 0.00 90 LYS A C 1
ATOM 1409 O O . LYS A 1 90 ? 43.667 11.193 -24.325 1.00 0.00 90 LYS A O 1
ATOM 1428 N N . ASN A 1 91 ? 44.157 13.035 -25.518 1.00 0.00 91 ASN A N 1
ATOM 1429 C CA . ASN A 1 91 ? 45.246 13.448 -24.641 1.00 0.00 91 ASN A CA 1
ATOM 1430 C C . ASN A 1 91 ? 44.887 13.206 -23.178 1.00 0.00 91 ASN A C 1
ATOM 1431 O O . ASN A 1 91 ? 43.753 13.437 -22.760 1.00 0.00 91 ASN A O 1
ATOM 1442 N N . SER A 1 92 ? 45.863 12.740 -22.404 1.00 0.00 92 SER A N 1
ATOM 1443 C CA . SER A 1 92 ? 45.649 12.464 -20.988 1.00 0.00 92 SER A CA 1
ATOM 1444 C C . SER A 1 92 ? 46.704 13.161 -20.134 1.00 0.00 92 SER A C 1
ATOM 1445 O O . SER A 1 92 ? 47.892 12.856 -20.222 1.00 0.00 92 SER A O 1
ATOM 1453 N N . GLY A 1 93 ? 46.258 14.101 -19.305 1.00 0.00 93 GLY A N 1
ATOM 1454 C CA . GLY A 1 93 ? 47.175 14.828 -18.446 1.00 0.00 93 GLY A CA 1
ATOM 1455 C C . GLY A 1 93 ? 46.971 16.328 -18.520 1.00 0.00 93 GLY A C 1
ATOM 1456 O O . GLY A 1 93 ? 47.603 17.024 -19.315 1.00 0.00 93 GLY A O 1
ATOM 1460 N N . PRO A 1 94 ? 46.069 16.849 -17.674 1.00 0.00 94 PRO A N 1
ATOM 1461 C CA . PRO A 1 94 ? 45.763 18.282 -17.628 1.00 0.00 94 PRO A CA 1
ATOM 1462 C C . PRO A 1 94 ? 46.916 19.102 -17.058 1.00 0.00 94 PRO A C 1
ATOM 1463 O O . PRO A 1 94 ? 47.839 18.557 -16.453 1.00 0.00 94 PRO A O 1
ATOM 1474 N N . SER A 1 95 ? 46.855 20.416 -17.255 1.00 0.00 95 SER A N 1
ATOM 1475 C CA . SER A 1 95 ? 47.895 21.311 -16.763 1.00 0.00 95 SER A CA 1
ATOM 1476 C C . SER A 1 95 ? 47.713 21.590 -15.275 1.00 0.00 95 SER A C 1
ATOM 1477 O O . SER A 1 95 ? 48.648 21.452 -14.487 1.00 0.00 95 SER A O 1
ATOM 1485 N N . SER A 1 96 ? 46.500 21.984 -14.897 1.00 0.00 96 SER A N 1
ATOM 1486 C CA . SER A 1 96 ? 46.195 22.287 -13.504 1.00 0.00 96 SER A CA 1
ATOM 1487 C C . SER A 1 96 ? 44.977 21.499 -13.031 1.00 0.00 96 SER A C 1
ATOM 1488 O O . SER A 1 96 ? 44.072 21.207 -13.811 1.00 0.00 96 SER A O 1
ATOM 1496 N N . GLY A 1 97 ? 44.962 21.159 -11.746 1.00 0.00 97 GLY A N 1
ATOM 1497 C CA . GLY A 1 97 ? 43.852 20.408 -11.190 1.00 0.00 97 GLY A CA 1
ATOM 1498 C C . GLY A 1 97 ? 43.878 20.370 -9.675 1.00 0.00 97 GLY A C 1
ATOM 1499 O O . GLY A 1 97 ? 42.888 20.700 -9.022 1.00 0.00 97 GLY A O 1
ATOM 1503 N N . GLY A 1 1 ? -0.130 -5.085 -9.526 1.00 0.00 1 GLY A N 2
ATOM 1504 C CA . GLY A 1 1 ? 0.014 -5.565 -8.164 1.00 0.00 1 GLY A CA 2
ATOM 1505 C C . GLY A 1 1 ? 0.444 -4.473 -7.206 1.00 0.00 1 GLY A C 2
ATOM 1506 O O . GLY A 1 1 ? -0.047 -4.396 -6.080 1.00 0.00 1 GLY A O 2
ATOM 1510 N N . SER A 1 2 ? 1.366 -3.625 -7.653 1.00 0.00 2 SER A N 2
ATOM 1511 C CA . SER A 1 2 ? 1.868 -2.535 -6.825 1.00 0.00 2 SER A CA 2
ATOM 1512 C C . SER A 1 2 ? 2.255 -1.335 -7.683 1.00 0.00 2 SER A C 2
ATOM 1513 O O . SER A 1 2 ? 3.028 -1.460 -8.632 1.00 0.00 2 SER A O 2
ATOM 1521 N N . SER A 1 3 ? 1.711 -0.171 -7.341 1.00 0.00 3 SER A N 2
ATOM 1522 C CA . SER A 1 3 ? 1.996 1.052 -8.082 1.00 0.00 3 SER A CA 2
ATOM 1523 C C . SER A 1 3 ? 3.477 1.141 -8.436 1.00 0.00 3 SER A C 2
ATOM 1524 O O . SER A 1 3 ? 4.330 0.613 -7.724 1.00 0.00 3 SER A O 2
ATOM 1532 N N . GLY A 1 4 ? 3.775 1.813 -9.544 1.00 0.00 4 GLY A N 2
ATOM 1533 C CA . GLY A 1 4 ? 5.153 1.958 -9.976 1.00 0.00 4 GLY A CA 2
ATOM 1534 C C . GLY A 1 4 ? 5.316 1.769 -11.471 1.00 0.00 4 GLY A C 2
ATOM 1535 O O . GLY A 1 4 ? 6.061 0.897 -11.916 1.00 0.00 4 GLY A O 2
ATOM 1539 N N . SER A 1 5 ? 4.616 2.589 -12.249 1.00 0.00 5 SER A N 2
ATOM 1540 C CA . SER A 1 5 ? 4.682 2.505 -13.703 1.00 0.00 5 SER A CA 2
ATOM 1541 C C . SER A 1 5 ? 4.139 1.168 -14.196 1.00 0.00 5 SER A C 2
ATOM 1542 O O . SER A 1 5 ? 4.712 0.543 -15.088 1.00 0.00 5 SER A O 2
ATOM 1550 N N . SER A 1 6 ? 3.028 0.735 -13.608 1.00 0.00 6 SER A N 2
ATOM 1551 C CA . SER A 1 6 ? 2.407 -0.530 -13.984 1.00 0.00 6 SER A CA 2
ATOM 1552 C C . SER A 1 6 ? 3.466 -1.582 -14.300 1.00 0.00 6 SER A C 2
ATOM 1553 O O . SER A 1 6 ? 3.333 -2.347 -15.254 1.00 0.00 6 SER A O 2
ATOM 1561 N N . GLY A 1 7 ? 4.520 -1.614 -13.490 1.00 0.00 7 GLY A N 2
ATOM 1562 C CA . GLY A 1 7 ? 5.588 -2.574 -13.699 1.00 0.00 7 GLY A CA 2
ATOM 1563 C C . GLY A 1 7 ? 6.247 -2.422 -15.056 1.00 0.00 7 GLY A C 2
ATOM 1564 O O . GLY A 1 7 ? 5.655 -1.869 -15.982 1.00 0.00 7 GLY A O 2
ATOM 1568 N N . MET A 1 8 ? 7.477 -2.911 -15.173 1.00 0.00 8 MET A N 2
ATOM 1569 C CA . MET A 1 8 ? 8.217 -2.827 -16.427 1.00 0.00 8 MET A CA 2
ATOM 1570 C C . MET A 1 8 ? 7.336 -3.228 -17.606 1.00 0.00 8 MET A C 2
ATOM 1571 O O . MET A 1 8 ? 6.865 -4.363 -17.684 1.00 0.00 8 MET A O 2
ATOM 1585 N N . LEU A 1 9 ? 7.116 -2.289 -18.520 1.00 0.00 9 LEU A N 2
ATOM 1586 C CA . LEU A 1 9 ? 6.292 -2.545 -19.696 1.00 0.00 9 LEU A CA 2
ATOM 1587 C C . LEU A 1 9 ? 7.155 -2.934 -20.892 1.00 0.00 9 LEU A C 2
ATOM 1588 O O . LEU A 1 9 ? 6.895 -3.934 -21.560 1.00 0.00 9 LEU A O 2
ATOM 1604 N N . SER A 1 10 ? 8.185 -2.136 -21.156 1.00 0.00 10 SER A N 2
ATOM 1605 C CA . SER A 1 10 ? 9.087 -2.396 -22.272 1.00 0.00 10 SER A CA 2
ATOM 1606 C C . SER A 1 10 ? 10.274 -1.438 -22.245 1.00 0.00 10 SER A C 2
ATOM 1607 O O . SER A 1 10 ? 10.374 -0.580 -21.369 1.00 0.00 10 SER A O 2
ATOM 1615 N N . ALA A 1 11 ? 11.172 -1.592 -23.213 1.00 0.00 11 ALA A N 2
ATOM 1616 C CA . ALA A 1 11 ? 12.352 -0.741 -23.303 1.00 0.00 11 ALA A CA 2
ATOM 1617 C C . ALA A 1 11 ? 12.566 -0.247 -24.729 1.00 0.00 11 ALA A C 2
ATOM 1618 O O . ALA A 1 11 ? 12.106 -0.870 -25.687 1.00 0.00 11 ALA A O 2
ATOM 1625 N N . ARG A 1 12 ? 13.267 0.874 -24.864 1.00 0.00 12 ARG A N 2
ATOM 1626 C CA . ARG A 1 12 ? 13.540 1.451 -26.175 1.00 0.00 12 ARG A CA 2
ATOM 1627 C C . ARG A 1 12 ? 15.018 1.804 -26.316 1.00 0.00 12 ARG A C 2
ATOM 1628 O O . ARG A 1 12 ? 15.678 2.166 -25.341 1.00 0.00 12 ARG A O 2
ATOM 1649 N N . THR A 1 13 ? 15.533 1.696 -27.537 1.00 0.00 13 THR A N 2
ATOM 1650 C CA . THR A 1 13 ? 16.933 2.000 -27.806 1.00 0.00 13 THR A CA 2
ATOM 1651 C C . THR A 1 13 ? 17.401 3.199 -26.989 1.00 0.00 13 THR A C 2
ATOM 1652 O O . THR A 1 13 ? 16.680 4.187 -26.850 1.00 0.00 13 THR A O 2
ATOM 1663 N N . MET A 1 14 ? 18.613 3.106 -26.451 1.00 0.00 14 MET A N 2
ATOM 1664 C CA . MET A 1 14 ? 19.178 4.185 -25.650 1.00 0.00 14 MET A CA 2
ATOM 1665 C C . MET A 1 14 ? 20.443 4.739 -26.297 1.00 0.00 14 MET A C 2
ATOM 1666 O O . MET A 1 14 ? 21.368 5.169 -25.609 1.00 0.00 14 MET A O 2
ATOM 1680 N N . LYS A 1 15 ? 20.478 4.724 -27.626 1.00 0.00 15 LYS A N 2
ATOM 1681 C CA . LYS A 1 15 ? 21.628 5.225 -28.367 1.00 0.00 15 LYS A CA 2
ATOM 1682 C C . LYS A 1 15 ? 21.669 6.750 -28.341 1.00 0.00 15 LYS A C 2
ATOM 1683 O O . LYS A 1 15 ? 22.737 7.348 -28.209 1.00 0.00 15 LYS A O 2
ATOM 1702 N N . GLU A 1 16 ? 20.501 7.372 -28.467 1.00 0.00 16 GLU A N 2
ATOM 1703 C CA . GLU A 1 16 ? 20.405 8.827 -28.457 1.00 0.00 16 GLU A CA 2
ATOM 1704 C C . GLU A 1 16 ? 20.201 9.348 -27.037 1.00 0.00 16 GLU A C 2
ATOM 1705 O O . GLU A 1 16 ? 20.948 10.206 -26.566 1.00 0.00 16 GLU A O 2
ATOM 1717 N N . VAL A 1 17 ? 19.184 8.824 -26.361 1.00 0.00 17 VAL A N 2
ATOM 1718 C CA . VAL A 1 17 ? 18.881 9.236 -24.995 1.00 0.00 17 VAL A CA 2
ATOM 1719 C C . VAL A 1 17 ? 19.027 10.744 -24.831 1.00 0.00 17 VAL A C 2
ATOM 1720 O O . VAL A 1 17 ? 19.267 11.239 -23.730 1.00 0.00 17 VAL A O 2
ATOM 1733 N N . VAL A 1 18 ? 18.878 11.472 -25.934 1.00 0.00 18 VAL A N 2
ATOM 1734 C CA . VAL A 1 18 ? 18.992 12.925 -25.912 1.00 0.00 18 VAL A CA 2
ATOM 1735 C C . VAL A 1 18 ? 17.681 13.585 -26.326 1.00 0.00 18 VAL A C 2
ATOM 1736 O O . VAL A 1 18 ? 17.281 14.603 -25.762 1.00 0.00 18 VAL A O 2
ATOM 1749 N N . TYR A 1 19 ? 17.016 12.998 -27.315 1.00 0.00 19 TYR A N 2
ATOM 1750 C CA . TYR A 1 19 ? 15.751 13.530 -27.807 1.00 0.00 19 TYR A CA 2
ATOM 1751 C C . TYR A 1 19 ? 14.579 12.988 -26.993 1.00 0.00 19 TYR A C 2
ATOM 1752 O O . TYR A 1 19 ? 13.418 13.244 -27.312 1.00 0.00 19 TYR A O 2
ATOM 1770 N N . TRP A 1 20 ? 14.894 12.240 -25.942 1.00 0.00 20 TRP A N 2
ATOM 1771 C CA . TRP A 1 20 ? 13.868 11.663 -25.081 1.00 0.00 20 TRP A CA 2
ATOM 1772 C C . TRP A 1 20 ? 12.907 12.737 -24.583 1.00 0.00 20 TRP A C 2
ATOM 1773 O O . TRP A 1 20 ? 13.043 13.912 -24.926 1.00 0.00 20 TRP A O 2
ATOM 1794 N N . SER A 1 21 ? 11.937 12.328 -23.772 1.00 0.00 21 SER A N 2
ATOM 1795 C CA . SER A 1 21 ? 10.951 13.255 -23.229 1.00 0.00 21 SER A CA 2
ATOM 1796 C C . SER A 1 21 ? 11.147 13.438 -21.727 1.00 0.00 21 SER A C 2
ATOM 1797 O O . SER A 1 21 ? 11.870 12.686 -21.073 1.00 0.00 21 SER A O 2
ATOM 1805 N N . PRO A 1 22 ? 10.487 14.463 -21.166 1.00 0.00 22 PRO A N 2
ATOM 1806 C CA . PRO A 1 22 ? 10.572 14.769 -19.735 1.00 0.00 22 PRO A CA 2
ATOM 1807 C C . PRO A 1 22 ? 9.874 13.721 -18.875 1.00 0.00 22 PRO A C 2
ATOM 1808 O O . PRO A 1 22 ? 10.056 13.680 -17.658 1.00 0.00 22 PRO A O 2
ATOM 1819 N N . LYS A 1 23 ? 9.075 12.874 -19.515 1.00 0.00 23 LYS A N 2
ATOM 1820 C CA . LYS A 1 23 ? 8.351 11.823 -18.810 1.00 0.00 23 LYS A CA 2
ATOM 1821 C C . LYS A 1 23 ? 9.106 10.500 -18.882 1.00 0.00 23 LYS A C 2
ATOM 1822 O O . LYS A 1 23 ? 8.961 9.642 -18.010 1.00 0.00 23 LYS A O 2
ATOM 1841 N N . LYS A 1 24 ? 9.912 10.340 -19.926 1.00 0.00 24 LYS A N 2
ATOM 1842 C CA . LYS A 1 24 ? 10.692 9.122 -20.111 1.00 0.00 24 LYS A CA 2
ATOM 1843 C C . LYS A 1 24 ? 11.914 9.113 -19.198 1.00 0.00 24 LYS A C 2
ATOM 1844 O O . LYS A 1 24 ? 12.142 8.155 -18.459 1.00 0.00 24 LYS A O 2
ATOM 1863 N N . VAL A 1 25 ? 12.696 10.187 -19.253 1.00 0.00 25 VAL A N 2
ATOM 1864 C CA . VAL A 1 25 ? 13.893 10.303 -18.430 1.00 0.00 25 VAL A CA 2
ATOM 1865 C C . VAL A 1 25 ? 13.657 9.738 -17.034 1.00 0.00 25 VAL A C 2
ATOM 1866 O O . VAL A 1 25 ? 14.566 9.185 -16.415 1.00 0.00 25 VAL A O 2
ATOM 1879 N N . ALA A 1 26 ? 12.430 9.881 -16.543 1.00 0.00 26 ALA A N 2
ATOM 1880 C CA . ALA A 1 26 ? 12.074 9.382 -15.220 1.00 0.00 26 ALA A CA 2
ATOM 1881 C C . ALA A 1 26 ? 11.974 7.861 -15.216 1.00 0.00 26 ALA A C 2
ATOM 1882 O O . ALA A 1 26 ? 12.697 7.184 -14.485 1.00 0.00 26 ALA A O 2
ATOM 1889 N N . ASP A 1 27 ? 11.073 7.330 -16.036 1.00 0.00 27 ASP A N 2
ATOM 1890 C CA . ASP A 1 27 ? 10.878 5.887 -16.126 1.00 0.00 27 ASP A CA 2
ATOM 1891 C C . ASP A 1 27 ? 12.217 5.156 -16.116 1.00 0.00 27 ASP A C 2
ATOM 1892 O O . ASP A 1 27 ? 12.331 4.057 -15.574 1.00 0.00 27 ASP A O 2
ATOM 1901 N N . TRP A 1 28 ? 13.227 5.774 -16.718 1.00 0.00 28 TRP A N 2
ATOM 1902 C CA . TRP A 1 28 ? 14.559 5.182 -16.778 1.00 0.00 28 TRP A CA 2
ATOM 1903 C C . TRP A 1 28 ? 15.189 5.117 -15.391 1.00 0.00 28 TRP A C 2
ATOM 1904 O O . TRP A 1 28 ? 15.844 4.135 -15.041 1.00 0.00 28 TRP A O 2
ATOM 1925 N N . LEU A 1 29 ? 14.988 6.169 -14.605 1.00 0.00 29 LEU A N 2
ATOM 1926 C CA . LEU A 1 29 ? 15.537 6.232 -13.255 1.00 0.00 29 LEU A CA 2
ATOM 1927 C C . LEU A 1 29 ? 14.989 5.101 -12.391 1.00 0.00 29 LEU A C 2
ATOM 1928 O O . LEU A 1 29 ? 15.742 4.259 -11.900 1.00 0.00 29 LEU A O 2
ATOM 1944 N N . LEU A 1 30 ? 13.673 5.087 -12.210 1.00 0.00 30 LEU A N 2
ATOM 1945 C CA . LEU A 1 30 ? 13.022 4.058 -11.407 1.00 0.00 30 LEU A CA 2
ATOM 1946 C C . LEU A 1 30 ? 13.373 2.665 -11.918 1.00 0.00 30 LEU A C 2
ATOM 1947 O O . LEU A 1 30 ? 13.456 1.712 -11.144 1.00 0.00 30 LEU A O 2
ATOM 1963 N N . GLU A 1 31 ? 13.581 2.555 -13.227 1.00 0.00 31 GLU A N 2
ATOM 1964 C CA . GLU A 1 31 ? 13.926 1.278 -13.840 1.00 0.00 31 GLU A CA 2
ATOM 1965 C C . GLU A 1 31 ? 15.201 0.706 -13.228 1.00 0.00 31 GLU A C 2
ATOM 1966 O O . GLU A 1 31 ? 15.460 -0.493 -13.315 1.00 0.00 31 GLU A O 2
ATOM 1978 N N . ASN A 1 32 ? 15.994 1.575 -12.608 1.00 0.00 32 ASN A N 2
ATOM 1979 C CA . ASN A 1 32 ? 17.243 1.158 -11.982 1.00 0.00 32 ASN A CA 2
ATOM 1980 C C . ASN A 1 32 ? 17.255 1.520 -10.499 1.00 0.00 32 ASN A C 2
ATOM 1981 O O . ASN A 1 32 ? 18.309 1.544 -9.865 1.00 0.00 32 ASN A O 2
ATOM 1992 N N . ALA A 1 33 ? 16.075 1.799 -9.955 1.00 0.00 33 ALA A N 2
ATOM 1993 C CA . ALA A 1 33 ? 15.950 2.157 -8.547 1.00 0.00 33 ALA A CA 2
ATOM 1994 C C . ALA A 1 33 ? 16.600 3.506 -8.263 1.00 0.00 33 ALA A C 2
ATOM 1995 O O . ALA A 1 33 ? 17.403 3.637 -7.339 1.00 0.00 33 ALA A O 2
ATOM 2002 N N . MET A 1 34 ? 16.249 4.507 -9.064 1.00 0.00 34 MET A N 2
ATOM 2003 C CA . MET A 1 34 ? 16.801 5.847 -8.898 1.00 0.00 34 MET A CA 2
ATOM 2004 C C . MET A 1 34 ? 15.687 6.884 -8.793 1.00 0.00 34 MET A C 2
ATOM 2005 O O . MET A 1 34 ? 15.716 7.929 -9.443 1.00 0.00 34 MET A O 2
ATOM 2019 N N . PRO A 1 35 ? 14.681 6.591 -7.956 1.00 0.00 35 PRO A N 2
ATOM 2020 C CA . PRO A 1 35 ? 13.538 7.485 -7.747 1.00 0.00 35 PRO A CA 2
ATOM 2021 C C . PRO A 1 35 ? 13.925 8.753 -6.994 1.00 0.00 35 PRO A C 2
ATOM 2022 O O . PRO A 1 35 ? 13.104 9.651 -6.811 1.00 0.00 35 PRO A O 2
ATOM 2033 N N . GLU A 1 36 ? 15.180 8.819 -6.561 1.00 0.00 36 GLU A N 2
ATOM 2034 C CA . GLU A 1 36 ? 15.674 9.978 -5.826 1.00 0.00 36 GLU A CA 2
ATOM 2035 C C . GLU A 1 36 ? 16.071 11.099 -6.782 1.00 0.00 36 GLU A C 2
ATOM 2036 O O . GLU A 1 36 ? 16.100 12.271 -6.404 1.00 0.00 36 GLU A O 2
ATOM 2048 N N . TYR A 1 37 ? 16.378 10.731 -8.021 1.00 0.00 37 TYR A N 2
ATOM 2049 C CA . TYR A 1 37 ? 16.777 11.704 -9.031 1.00 0.00 37 TYR A CA 2
ATOM 2050 C C . TYR A 1 37 ? 15.577 12.151 -9.861 1.00 0.00 37 TYR A C 2
ATOM 2051 O O . TYR A 1 37 ? 15.663 13.109 -10.631 1.00 0.00 37 TYR A O 2
ATOM 2069 N N . CYS A 1 38 ? 14.460 11.452 -9.698 1.00 0.00 38 CYS A N 2
ATOM 2070 C CA . CYS A 1 38 ? 13.241 11.775 -10.432 1.00 0.00 38 CYS A CA 2
ATOM 2071 C C . CYS A 1 38 ? 12.795 13.204 -10.141 1.00 0.00 38 CYS A C 2
ATOM 2072 O O . CYS A 1 38 ? 12.345 13.918 -11.036 1.00 0.00 38 CYS A O 2
ATOM 2080 N N . GLU A 1 39 ? 12.920 13.614 -8.882 1.00 0.00 39 GLU A N 2
ATOM 2081 C CA . GLU A 1 39 ? 12.528 14.957 -8.474 1.00 0.00 39 GLU A CA 2
ATOM 2082 C C . GLU A 1 39 ? 13.284 16.012 -9.275 1.00 0.00 39 GLU A C 2
ATOM 2083 O O . GLU A 1 39 ? 12.696 16.838 -9.974 1.00 0.00 39 GLU A O 2
ATOM 2095 N N . PRO A 1 40 ? 14.622 15.986 -9.173 1.00 0.00 40 PRO A N 2
ATOM 2096 C CA . PRO A 1 40 ? 15.488 16.933 -9.881 1.00 0.00 40 PRO A CA 2
ATOM 2097 C C . PRO A 1 40 ? 15.501 16.693 -11.386 1.00 0.00 40 PRO A C 2
ATOM 2098 O O . PRO A 1 40 ? 15.825 17.590 -12.166 1.00 0.00 40 PRO A O 2
ATOM 2109 N N . LEU A 1 41 ? 15.148 15.478 -11.790 1.00 0.00 41 LEU A N 2
ATOM 2110 C CA . LEU A 1 41 ? 15.119 15.119 -13.204 1.00 0.00 41 LEU A CA 2
ATOM 2111 C C . LEU A 1 41 ? 13.687 15.077 -13.726 1.00 0.00 41 LEU A C 2
ATOM 2112 O O . LEU A 1 41 ? 13.443 14.673 -14.862 1.00 0.00 41 LEU A O 2
ATOM 2128 N N . GLU A 1 42 ? 12.744 15.498 -12.889 1.00 0.00 42 GLU A N 2
ATOM 2129 C CA . GLU A 1 42 ? 11.336 15.509 -13.267 1.00 0.00 42 GLU A CA 2
ATOM 2130 C C . GLU A 1 42 ? 11.138 16.216 -14.606 1.00 0.00 42 GLU A C 2
ATOM 2131 O O . GLU A 1 42 ? 10.384 15.750 -15.461 1.00 0.00 42 GLU A O 2
ATOM 2143 N N . HIS A 1 43 ? 11.821 17.343 -14.780 1.00 0.00 43 HIS A N 2
ATOM 2144 C CA . HIS A 1 43 ? 11.720 18.115 -16.013 1.00 0.00 43 HIS A CA 2
ATOM 2145 C C . HIS A 1 43 ? 13.014 18.026 -16.817 1.00 0.00 43 HIS A C 2
ATOM 2146 O O . HIS A 1 43 ? 13.360 18.945 -17.559 1.00 0.00 43 HIS A O 2
ATOM 2160 N N . PHE A 1 44 ? 13.726 16.915 -16.662 1.00 0.00 44 PHE A N 2
ATOM 2161 C CA . PHE A 1 44 ? 14.984 16.707 -17.371 1.00 0.00 44 PHE A CA 2
ATOM 2162 C C . PHE A 1 44 ? 14.766 15.877 -18.632 1.00 0.00 44 PHE A C 2
ATOM 2163 O O . PHE A 1 44 ? 13.942 14.962 -18.654 1.00 0.00 44 PHE A O 2
ATOM 2180 N N . THR A 1 45 ? 15.511 16.204 -19.684 1.00 0.00 45 THR A N 2
ATOM 2181 C CA . THR A 1 45 ? 15.399 15.491 -20.951 1.00 0.00 45 THR A CA 2
ATOM 2182 C C . THR A 1 45 ? 16.627 14.625 -21.205 1.00 0.00 45 THR A C 2
ATOM 2183 O O . THR A 1 45 ? 17.742 14.986 -20.830 1.00 0.00 45 THR A O 2
ATOM 2194 N N . GLY A 1 46 ? 16.416 13.480 -21.846 1.00 0.00 46 GLY A N 2
ATOM 2195 C CA . GLY A 1 46 ? 17.516 12.579 -22.139 1.00 0.00 46 GLY A CA 2
ATOM 2196 C C . GLY A 1 46 ? 18.814 13.317 -22.400 1.00 0.00 46 GLY A C 2
ATOM 2197 O O . GLY A 1 46 ? 19.879 12.885 -21.959 1.00 0.00 46 GLY A O 2
ATOM 2201 N N . GLN A 1 47 ? 18.726 14.430 -23.120 1.00 0.00 47 GLN A N 2
ATOM 2202 C CA . GLN A 1 47 ? 19.905 15.227 -23.441 1.00 0.00 47 GLN A CA 2
ATOM 2203 C C . GLN A 1 47 ? 20.497 15.854 -22.183 1.00 0.00 47 GLN A C 2
ATOM 2204 O O . GLN A 1 47 ? 21.694 15.731 -21.921 1.00 0.00 47 GLN A O 2
ATOM 2218 N N . ASP A 1 48 ? 19.652 16.526 -21.409 1.00 0.00 48 ASP A N 2
ATOM 2219 C CA . ASP A 1 48 ? 20.092 17.171 -20.178 1.00 0.00 48 ASP A CA 2
ATOM 2220 C C . ASP A 1 48 ? 20.586 16.138 -19.170 1.00 0.00 48 ASP A C 2
ATOM 2221 O O . ASP A 1 48 ? 21.583 16.356 -18.480 1.00 0.00 48 ASP A O 2
ATOM 2230 N N . LEU A 1 49 ? 19.883 15.014 -19.089 1.00 0.00 49 LEU A N 2
ATOM 2231 C CA . LEU A 1 49 ? 20.250 13.947 -18.165 1.00 0.00 49 LEU A CA 2
ATOM 2232 C C . LEU A 1 49 ? 21.669 13.457 -18.434 1.00 0.00 49 LEU A C 2
ATOM 2233 O O . LEU A 1 49 ? 22.489 13.368 -17.520 1.00 0.00 49 LEU A O 2
ATOM 2249 N N . ILE A 1 50 ? 21.952 13.144 -19.694 1.00 0.00 50 ILE A N 2
ATOM 2250 C CA . ILE A 1 50 ? 23.273 12.668 -20.084 1.00 0.00 50 ILE A CA 2
ATOM 2251 C C . ILE A 1 50 ? 24.324 13.759 -19.910 1.00 0.00 50 ILE A C 2
ATOM 2252 O O . ILE A 1 50 ? 25.515 13.475 -19.797 1.00 0.00 50 ILE A O 2
ATOM 2268 N N . ASN A 1 51 ? 23.873 15.009 -19.889 1.00 0.00 51 ASN A N 2
ATOM 2269 C CA . ASN A 1 51 ? 24.774 16.144 -19.728 1.00 0.00 51 ASN A CA 2
ATOM 2270 C C . ASN A 1 51 ? 25.134 16.350 -18.260 1.00 0.00 51 ASN A C 2
ATOM 2271 O O . ASN A 1 51 ? 25.753 17.350 -17.895 1.00 0.00 51 ASN A O 2
ATOM 2282 N N . LEU A 1 52 ? 24.743 15.396 -17.422 1.00 0.00 52 LEU A N 2
ATOM 2283 C CA . LEU A 1 52 ? 25.025 15.471 -15.993 1.00 0.00 52 LEU A CA 2
ATOM 2284 C C . LEU A 1 52 ? 26.463 15.055 -15.698 1.00 0.00 52 LEU A C 2
ATOM 2285 O O . LEU A 1 52 ? 26.962 14.073 -16.250 1.00 0.00 52 LEU A O 2
ATOM 2301 N N . THR A 1 53 ? 27.124 15.806 -14.823 1.00 0.00 53 THR A N 2
ATOM 2302 C CA . THR A 1 53 ? 28.503 15.514 -14.454 1.00 0.00 53 THR A CA 2
ATOM 2303 C C . THR A 1 53 ? 28.699 15.605 -12.945 1.00 0.00 53 THR A C 2
ATOM 2304 O O . THR A 1 53 ? 27.867 16.170 -12.235 1.00 0.00 53 THR A O 2
ATOM 2315 N N . GLN A 1 54 ? 29.805 15.048 -12.461 1.00 0.00 54 GLN A N 2
ATOM 2316 C CA . GLN A 1 54 ? 30.109 15.067 -11.035 1.00 0.00 54 GLN A CA 2
ATOM 2317 C C . GLN A 1 54 ? 29.995 16.481 -10.474 1.00 0.00 54 GLN A C 2
ATOM 2318 O O . GLN A 1 54 ? 29.497 16.680 -9.366 1.00 0.00 54 GLN A O 2
ATOM 2332 N N . GLU A 1 55 ? 30.460 17.458 -11.246 1.00 0.00 55 GLU A N 2
ATOM 2333 C CA . GLU A 1 55 ? 30.410 18.853 -10.824 1.00 0.00 55 GLU A CA 2
ATOM 2334 C C . GLU A 1 55 ? 28.968 19.309 -10.622 1.00 0.00 55 GLU A C 2
ATOM 2335 O O . GLU A 1 55 ? 28.688 20.165 -9.783 1.00 0.00 55 GLU A O 2
ATOM 2347 N N . ASP A 1 56 ? 28.057 18.730 -11.397 1.00 0.00 56 ASP A N 2
ATOM 2348 C CA . ASP A 1 56 ? 26.643 19.075 -11.304 1.00 0.00 56 ASP A CA 2
ATOM 2349 C C . ASP A 1 56 ? 26.050 18.587 -9.986 1.00 0.00 56 ASP A C 2
ATOM 2350 O O . ASP A 1 56 ? 24.977 19.028 -9.575 1.00 0.00 56 ASP A O 2
ATOM 2359 N N . PHE A 1 57 ? 26.756 17.674 -9.328 1.00 0.00 57 PHE A N 2
ATOM 2360 C CA . PHE A 1 57 ? 26.299 17.124 -8.056 1.00 0.00 57 PHE A CA 2
ATOM 2361 C C . PHE A 1 57 ? 26.667 18.050 -6.901 1.00 0.00 57 PHE A C 2
ATOM 2362 O O . PHE A 1 57 ? 25.885 18.240 -5.969 1.00 0.00 57 PHE A O 2
ATOM 2379 N N . LYS A 1 58 ? 27.864 18.624 -6.967 1.00 0.00 58 LYS A N 2
ATOM 2380 C CA . LYS A 1 58 ? 28.337 19.531 -5.929 1.00 0.00 58 LYS A CA 2
ATOM 2381 C C . LYS A 1 58 ? 27.373 20.698 -5.745 1.00 0.00 58 LYS A C 2
ATOM 2382 O O . LYS A 1 58 ? 27.426 21.409 -4.741 1.00 0.00 58 LYS A O 2
ATOM 2401 N N . LYS A 1 59 ? 26.490 20.890 -6.719 1.00 0.00 59 LYS A N 2
ATOM 2402 C CA . LYS A 1 59 ? 25.511 21.969 -6.664 1.00 0.00 59 LYS A CA 2
ATOM 2403 C C . LYS A 1 59 ? 24.119 21.459 -7.021 1.00 0.00 59 LYS A C 2
ATOM 2404 O O . LYS A 1 59 ? 23.954 20.387 -7.604 1.00 0.00 59 LYS A O 2
ATOM 2423 N N . PRO A 1 60 ? 23.091 22.243 -6.664 1.00 0.00 60 PRO A N 2
ATOM 2424 C CA . PRO A 1 60 ? 21.695 21.892 -6.938 1.00 0.00 60 PRO A CA 2
ATOM 2425 C C . PRO A 1 60 ? 21.360 21.963 -8.424 1.00 0.00 60 PRO A C 2
ATOM 2426 O O . PRO A 1 60 ? 22.080 22.568 -9.219 1.00 0.00 60 PRO A O 2
ATOM 2437 N N . PRO A 1 61 ? 20.242 21.331 -8.811 1.00 0.00 61 PRO A N 2
ATOM 2438 C CA . PRO A 1 61 ? 19.378 20.607 -7.874 1.00 0.00 61 PRO A CA 2
ATOM 2439 C C . PRO A 1 61 ? 20.032 19.334 -7.348 1.00 0.00 61 PRO A C 2
ATOM 2440 O O . PRO A 1 61 ? 19.911 19.003 -6.168 1.00 0.00 61 PRO A O 2
ATOM 2451 N N . LEU A 1 62 ? 20.726 18.623 -8.230 1.00 0.00 62 LEU A N 2
ATOM 2452 C CA . LEU A 1 62 ? 21.402 17.386 -7.854 1.00 0.00 62 LEU A CA 2
ATOM 2453 C C . LEU A 1 62 ? 22.477 17.650 -6.804 1.00 0.00 62 LEU A C 2
ATOM 2454 O O . LEU A 1 62 ? 23.580 18.091 -7.128 1.00 0.00 62 LEU A O 2
ATOM 2470 N N . TYR A 1 63 ? 22.148 17.376 -5.547 1.00 0.00 63 TYR A N 2
ATOM 2471 C CA . TYR A 1 63 ? 23.085 17.584 -4.449 1.00 0.00 63 TYR A CA 2
ATOM 2472 C C . TYR A 1 63 ? 22.902 16.523 -3.368 1.00 0.00 63 TYR A C 2
ATOM 2473 O O . TYR A 1 63 ? 21.784 16.258 -2.927 1.00 0.00 63 TYR A O 2
ATOM 2491 N N . ARG A 1 64 ? 24.009 15.920 -2.946 1.00 0.00 64 ARG A N 2
ATOM 2492 C CA . ARG A 1 64 ? 23.971 14.887 -1.918 1.00 0.00 64 ARG A CA 2
ATOM 2493 C C . ARG A 1 64 ? 22.660 14.109 -1.977 1.00 0.00 64 ARG A C 2
ATOM 2494 O O . ARG A 1 64 ? 22.077 13.775 -0.946 1.00 0.00 64 ARG A O 2
ATOM 2515 N N . VAL A 1 65 ? 22.202 13.823 -3.192 1.00 0.00 65 VAL A N 2
ATOM 2516 C CA . VAL A 1 65 ? 20.961 13.082 -3.386 1.00 0.00 65 VAL A CA 2
ATOM 2517 C C . VAL A 1 65 ? 21.078 11.663 -2.842 1.00 0.00 65 VAL A C 2
ATOM 2518 O O . VAL A 1 65 ? 20.150 11.148 -2.218 1.00 0.00 65 VAL A O 2
ATOM 2531 N N . SER A 1 66 ? 22.224 11.035 -3.082 1.00 0.00 66 SER A N 2
ATOM 2532 C CA . SER A 1 66 ? 22.461 9.672 -2.619 1.00 0.00 66 SER A CA 2
ATOM 2533 C C . SER A 1 66 ? 23.738 9.596 -1.787 1.00 0.00 66 SER A C 2
ATOM 2534 O O . SER A 1 66 ? 24.618 10.449 -1.900 1.00 0.00 66 SER A O 2
ATOM 2542 N N . SER A 1 67 ? 23.830 8.567 -0.950 1.00 0.00 67 SER A N 2
ATOM 2543 C CA . SER A 1 67 ? 24.997 8.379 -0.096 1.00 0.00 67 SER A CA 2
ATOM 2544 C C . SER A 1 67 ? 26.229 8.035 -0.927 1.00 0.00 67 SER A C 2
ATOM 2545 O O . SER A 1 67 ? 27.334 7.914 -0.398 1.00 0.00 67 SER A O 2
ATOM 2553 N N . ASP A 1 68 ? 26.030 7.878 -2.231 1.00 0.00 68 ASP A N 2
ATOM 2554 C CA . ASP A 1 68 ? 27.124 7.548 -3.137 1.00 0.00 68 ASP A CA 2
ATOM 2555 C C . ASP A 1 68 ? 27.656 8.801 -3.825 1.00 0.00 68 ASP A C 2
ATOM 2556 O O . ASP A 1 68 ? 28.091 8.753 -4.975 1.00 0.00 68 ASP A O 2
ATOM 2565 N N . ASN A 1 69 ? 27.616 9.923 -3.113 1.00 0.00 69 ASN A N 2
ATOM 2566 C CA . ASN A 1 69 ? 28.092 11.190 -3.657 1.00 0.00 69 ASN A CA 2
ATOM 2567 C C . ASN A 1 69 ? 27.671 11.349 -5.115 1.00 0.00 69 ASN A C 2
ATOM 2568 O O . ASN A 1 69 ? 28.335 12.032 -5.893 1.00 0.00 69 ASN A O 2
ATOM 2579 N N . GLY A 1 70 ? 26.561 10.712 -5.478 1.00 0.00 70 GLY A N 2
ATOM 2580 C CA . GLY A 1 70 ? 26.070 10.796 -6.841 1.00 0.00 70 GLY A CA 2
ATOM 2581 C C . GLY A 1 70 ? 26.860 9.923 -7.796 1.00 0.00 70 GLY A C 2
ATOM 2582 O O . GLY A 1 70 ? 27.116 10.313 -8.934 1.00 0.00 70 GLY A O 2
ATOM 2586 N N . GLN A 1 71 ? 27.247 8.740 -7.331 1.00 0.00 71 GLN A N 2
ATOM 2587 C CA . GLN A 1 71 ? 28.015 7.811 -8.152 1.00 0.00 71 GLN A CA 2
ATOM 2588 C C . GLN A 1 71 ? 27.091 6.877 -8.927 1.00 0.00 71 GLN A C 2
ATOM 2589 O O . GLN A 1 71 ? 27.191 6.763 -10.148 1.00 0.00 71 GLN A O 2
ATOM 2603 N N . ARG A 1 72 ? 26.193 6.211 -8.208 1.00 0.00 72 ARG A N 2
ATOM 2604 C CA . ARG A 1 72 ? 25.253 5.285 -8.828 1.00 0.00 72 ARG A CA 2
ATOM 2605 C C . ARG A 1 72 ? 24.702 5.860 -10.130 1.00 0.00 72 ARG A C 2
ATOM 2606 O O . ARG A 1 72 ? 24.705 5.194 -11.166 1.00 0.00 72 ARG A O 2
ATOM 2627 N N . LEU A 1 73 ? 24.229 7.100 -10.069 1.00 0.00 73 LEU A N 2
ATOM 2628 C CA . LEU A 1 73 ? 23.672 7.765 -11.243 1.00 0.00 73 LEU A CA 2
ATOM 2629 C C . LEU A 1 73 ? 24.750 8.003 -12.296 1.00 0.00 73 LEU A C 2
ATOM 2630 O O . LEU A 1 73 ? 24.651 7.513 -13.422 1.00 0.00 73 LEU A O 2
ATOM 2646 N N . LEU A 1 74 ? 25.778 8.756 -11.923 1.00 0.00 74 LEU A N 2
ATOM 2647 C CA . LEU A 1 74 ? 26.876 9.058 -12.835 1.00 0.00 74 LEU A CA 2
ATOM 2648 C C . LEU A 1 74 ? 27.266 7.826 -13.645 1.00 0.00 74 LEU A C 2
ATOM 2649 O O . LEU A 1 74 ? 27.560 7.921 -14.837 1.00 0.00 74 LEU A O 2
ATOM 2665 N N . ASP A 1 75 ? 27.264 6.670 -12.990 1.00 0.00 75 ASP A N 2
ATOM 2666 C CA . ASP A 1 75 ? 27.614 5.417 -13.650 1.00 0.00 75 ASP A CA 2
ATOM 2667 C C . ASP A 1 75 ? 26.503 4.972 -14.596 1.00 0.00 75 ASP A C 2
ATOM 2668 O O . ASP A 1 75 ? 26.768 4.499 -15.700 1.00 0.00 75 ASP A O 2
ATOM 2677 N N . MET A 1 76 ? 25.259 5.126 -14.153 1.00 0.00 76 MET A N 2
ATOM 2678 C CA . MET A 1 76 ? 24.108 4.741 -14.961 1.00 0.00 76 MET A CA 2
ATOM 2679 C C . MET A 1 76 ? 23.995 5.621 -16.202 1.00 0.00 76 MET A C 2
ATOM 2680 O O . MET A 1 76 ? 23.441 5.206 -17.220 1.00 0.00 76 MET A O 2
ATOM 2694 N N . ILE A 1 77 ? 24.522 6.837 -16.109 1.00 0.00 77 ILE A N 2
ATOM 2695 C CA . ILE A 1 77 ? 24.480 7.775 -17.224 1.00 0.00 77 ILE A CA 2
ATOM 2696 C C . ILE A 1 77 ? 25.695 7.607 -18.130 1.00 0.00 77 ILE A C 2
ATOM 2697 O O . ILE A 1 77 ? 25.583 7.674 -19.353 1.00 0.00 77 ILE A O 2
ATOM 2713 N N . GLU A 1 78 ? 26.855 7.385 -17.520 1.00 0.00 78 GLU A N 2
ATOM 2714 C CA . GLU A 1 78 ? 28.091 7.205 -18.273 1.00 0.00 78 GLU A CA 2
ATOM 2715 C C . GLU A 1 78 ? 27.866 6.295 -19.477 1.00 0.00 78 GLU A C 2
ATOM 2716 O O . GLU A 1 78 ? 28.366 6.558 -20.571 1.00 0.00 78 GLU A O 2
ATOM 2728 N N . THR A 1 79 ? 27.111 5.221 -19.267 1.00 0.00 79 THR A N 2
ATOM 2729 C CA . THR A 1 79 ? 26.820 4.271 -20.334 1.00 0.00 79 THR A CA 2
ATOM 2730 C C . THR A 1 79 ? 25.863 4.870 -21.358 1.00 0.00 79 THR A C 2
ATOM 2731 O O . THR A 1 79 ? 25.903 4.521 -22.538 1.00 0.00 79 THR A O 2
ATOM 2742 N N . LEU A 1 80 ? 25.003 5.773 -20.900 1.00 0.00 80 LEU A N 2
ATOM 2743 C CA . LEU A 1 80 ? 24.035 6.422 -21.777 1.00 0.00 80 LEU A CA 2
ATOM 2744 C C . LEU A 1 80 ? 24.738 7.278 -22.825 1.00 0.00 80 LEU A C 2
ATOM 2745 O O . LEU A 1 80 ? 24.268 7.404 -23.956 1.00 0.00 80 LEU A O 2
ATOM 2761 N N . LYS A 1 81 ? 25.868 7.862 -22.443 1.00 0.00 81 LYS A N 2
ATOM 2762 C CA . LYS A 1 81 ? 26.639 8.705 -23.350 1.00 0.00 81 LYS A CA 2
ATOM 2763 C C . LYS A 1 81 ? 27.424 7.856 -24.346 1.00 0.00 81 LYS A C 2
ATOM 2764 O O . LYS A 1 81 ? 27.176 7.908 -25.550 1.00 0.00 81 LYS A O 2
ATOM 2783 N N . MET A 1 82 ? 28.370 7.076 -23.834 1.00 0.00 82 MET A N 2
ATOM 2784 C CA . MET A 1 82 ? 29.190 6.215 -24.680 1.00 0.00 82 MET A CA 2
ATOM 2785 C C . MET A 1 82 ? 28.373 5.655 -25.840 1.00 0.00 82 MET A C 2
ATOM 2786 O O . MET A 1 82 ? 28.890 5.465 -26.940 1.00 0.00 82 MET A O 2
ATOM 2800 N N . GLU A 1 83 ? 27.095 5.392 -25.585 1.00 0.00 83 GLU A N 2
ATOM 2801 C CA . GLU A 1 83 ? 26.208 4.852 -26.609 1.00 0.00 83 GLU A CA 2
ATOM 2802 C C . GLU A 1 83 ? 26.016 5.853 -27.745 1.00 0.00 83 GLU A C 2
ATOM 2803 O O . GLU A 1 83 ? 26.090 5.496 -28.921 1.00 0.00 83 GLU A O 2
ATOM 2815 N N . HIS A 1 84 ? 25.769 7.108 -27.384 1.00 0.00 84 HIS A N 2
ATOM 2816 C CA . HIS A 1 84 ? 25.567 8.162 -28.373 1.00 0.00 84 HIS A CA 2
ATOM 2817 C C . HIS A 1 84 ? 26.895 8.593 -28.986 1.00 0.00 84 HIS A C 2
ATOM 2818 O O . HIS A 1 84 ? 27.934 8.567 -28.326 1.00 0.00 84 HIS A O 2
ATOM 2832 N N . HIS A 1 85 ? 26.855 8.990 -30.254 1.00 0.00 85 HIS A N 2
ATOM 2833 C CA . HIS A 1 85 ? 28.056 9.428 -30.957 1.00 0.00 85 HIS A CA 2
ATOM 2834 C C . HIS A 1 85 ? 28.654 10.664 -30.293 1.00 0.00 85 HIS A C 2
ATOM 2835 O O . HIS A 1 85 ? 28.413 11.790 -30.725 1.00 0.00 85 HIS A O 2
ATOM 2849 N N . MET A 1 86 ? 29.435 10.444 -29.240 1.00 0.00 86 MET A N 2
ATOM 2850 C CA . MET A 1 86 ? 30.068 11.541 -28.517 1.00 0.00 86 MET A CA 2
ATOM 2851 C C . MET A 1 86 ? 31.555 11.270 -28.311 1.00 0.00 86 MET A C 2
ATOM 2852 O O . MET A 1 86 ? 31.942 10.188 -27.871 1.00 0.00 86 MET A O 2
ATOM 2866 N N . GLU A 1 87 ? 32.383 12.259 -28.634 1.00 0.00 87 GLU A N 2
ATOM 2867 C CA . GLU A 1 87 ? 33.827 12.124 -28.485 1.00 0.00 87 GLU A CA 2
ATOM 2868 C C . GLU A 1 87 ? 34.414 13.331 -27.757 1.00 0.00 87 GLU A C 2
ATOM 2869 O O . GLU A 1 87 ? 34.855 14.293 -28.384 1.00 0.00 87 GLU A O 2
ATOM 2881 N N . ALA A 1 88 ? 34.414 13.271 -26.429 1.00 0.00 88 ALA A N 2
ATOM 2882 C CA . ALA A 1 88 ? 34.946 14.356 -25.616 1.00 0.00 88 ALA A CA 2
ATOM 2883 C C . ALA A 1 88 ? 35.960 13.836 -24.602 1.00 0.00 88 ALA A C 2
ATOM 2884 O O . ALA A 1 88 ? 35.590 13.259 -23.579 1.00 0.00 88 ALA A O 2
ATOM 2891 N N . HIS A 1 89 ? 37.240 14.045 -24.892 1.00 0.00 89 HIS A N 2
ATOM 2892 C CA . HIS A 1 89 ? 38.308 13.597 -24.004 1.00 0.00 89 HIS A CA 2
ATOM 2893 C C . HIS A 1 89 ? 39.469 14.586 -24.010 1.00 0.00 89 HIS A C 2
ATOM 2894 O O . HIS A 1 89 ? 39.708 15.274 -25.002 1.00 0.00 89 HIS A O 2
ATOM 2908 N N . LYS A 1 90 ? 40.189 14.652 -22.895 1.00 0.00 90 LYS A N 2
ATOM 2909 C CA . LYS A 1 90 ? 41.326 15.557 -22.770 1.00 0.00 90 LYS A CA 2
ATOM 2910 C C . LYS A 1 90 ? 42.215 15.154 -21.597 1.00 0.00 90 LYS A C 2
ATOM 2911 O O . LYS A 1 90 ? 41.771 15.127 -20.451 1.00 0.00 90 LYS A O 2
ATOM 2930 N N . ASN A 1 91 ? 43.473 14.844 -21.894 1.00 0.00 91 ASN A N 2
ATOM 2931 C CA . ASN A 1 91 ? 44.424 14.443 -20.864 1.00 0.00 91 ASN A CA 2
ATOM 2932 C C . ASN A 1 91 ? 44.869 15.646 -20.037 1.00 0.00 91 ASN A C 2
ATOM 2933 O O . ASN A 1 91 ? 45.814 16.346 -20.399 1.00 0.00 91 ASN A O 2
ATOM 2944 N N . SER A 1 92 ? 44.180 15.879 -18.924 1.00 0.00 92 SER A N 2
ATOM 2945 C CA . SER A 1 92 ? 44.502 16.999 -18.047 1.00 0.00 92 SER A CA 2
ATOM 2946 C C . SER A 1 92 ? 43.890 16.798 -16.664 1.00 0.00 92 SER A C 2
ATOM 2947 O O . SER A 1 92 ? 42.688 16.572 -16.531 1.00 0.00 92 SER A O 2
ATOM 2955 N N . GLY A 1 93 ? 44.728 16.883 -15.635 1.00 0.00 93 GLY A N 2
ATOM 2956 C CA . GLY A 1 93 ? 44.253 16.708 -14.275 1.00 0.00 93 GLY A CA 2
ATOM 2957 C C . GLY A 1 93 ? 43.035 17.558 -13.972 1.00 0.00 93 GLY A C 2
ATOM 2958 O O . GLY A 1 93 ? 41.894 17.125 -14.134 1.00 0.00 93 GLY A O 2
ATOM 2962 N N . PRO A 1 94 ? 43.271 18.798 -13.520 1.00 0.00 94 PRO A N 2
ATOM 2963 C CA . PRO A 1 94 ? 42.196 19.737 -13.184 1.00 0.00 94 PRO A CA 2
ATOM 2964 C C . PRO A 1 94 ? 41.446 20.224 -14.419 1.00 0.00 94 PRO A C 2
ATOM 2965 O O . PRO A 1 94 ? 41.982 20.214 -15.527 1.00 0.00 94 PRO A O 2
ATOM 2976 N N . SER A 1 95 ? 40.203 20.651 -14.220 1.00 0.00 95 SER A N 2
ATOM 2977 C CA . SER A 1 95 ? 39.378 21.140 -15.318 1.00 0.00 95 SER A CA 2
ATOM 2978 C C . SER A 1 95 ? 40.000 22.378 -15.956 1.00 0.00 95 SER A C 2
ATOM 2979 O O . SER A 1 95 ? 39.942 23.474 -15.397 1.00 0.00 95 SER A O 2
ATOM 2987 N N . SER A 1 96 ? 40.596 22.195 -17.130 1.00 0.00 96 SER A N 2
ATOM 2988 C CA . SER A 1 96 ? 41.234 23.296 -17.843 1.00 0.00 96 SER A CA 2
ATOM 2989 C C . SER A 1 96 ? 40.411 23.703 -19.061 1.00 0.00 96 SER A C 2
ATOM 2990 O O . SER A 1 96 ? 39.782 22.867 -19.707 1.00 0.00 96 SER A O 2
ATOM 2998 N N . GLY A 1 97 ? 40.421 24.997 -19.369 1.00 0.00 97 GLY A N 2
ATOM 2999 C CA . GLY A 1 97 ? 39.673 25.494 -20.508 1.00 0.00 97 GLY A CA 2
ATOM 3000 C C . GLY A 1 97 ? 40.452 26.516 -21.313 1.00 0.00 97 GLY A C 2
ATOM 3001 O O . GLY A 1 97 ? 41.630 26.756 -21.048 1.00 0.00 97 GLY A O 2
ATOM 3005 N N . GLY A 1 1 ? 3.043 -15.748 -41.502 1.00 0.00 1 GLY A N 3
ATOM 3006 C CA . GLY A 1 1 ? 2.590 -15.909 -40.132 1.00 0.00 1 GLY A CA 3
ATOM 3007 C C . GLY A 1 1 ? 3.622 -15.448 -39.122 1.00 0.00 1 GLY A C 3
ATOM 3008 O O . GLY A 1 1 ? 4.818 -15.687 -39.293 1.00 0.00 1 GLY A O 3
ATOM 3012 N N . SER A 1 2 ? 3.160 -14.784 -38.068 1.00 0.00 2 SER A N 3
ATOM 3013 C CA . SER A 1 2 ? 4.053 -14.283 -37.029 1.00 0.00 2 SER A CA 3
ATOM 3014 C C . SER A 1 2 ? 4.284 -15.341 -35.955 1.00 0.00 2 SER A C 3
ATOM 3015 O O . SER A 1 2 ? 3.563 -16.336 -35.882 1.00 0.00 2 SER A O 3
ATOM 3023 N N . SER A 1 3 ? 5.296 -15.119 -35.122 1.00 0.00 3 SER A N 3
ATOM 3024 C CA . SER A 1 3 ? 5.626 -16.054 -34.053 1.00 0.00 3 SER A CA 3
ATOM 3025 C C . SER A 1 3 ? 5.618 -15.354 -32.697 1.00 0.00 3 SER A C 3
ATOM 3026 O O . SER A 1 3 ? 4.849 -15.712 -31.806 1.00 0.00 3 SER A O 3
ATOM 3034 N N . GLY A 1 4 ? 6.482 -14.354 -32.549 1.00 0.00 4 GLY A N 3
ATOM 3035 C CA . GLY A 1 4 ? 6.559 -13.620 -31.300 1.00 0.00 4 GLY A CA 3
ATOM 3036 C C . GLY A 1 4 ? 7.838 -13.906 -30.538 1.00 0.00 4 GLY A C 3
ATOM 3037 O O . GLY A 1 4 ? 7.980 -14.964 -29.926 1.00 0.00 4 GLY A O 3
ATOM 3041 N N . SER A 1 5 ? 8.772 -12.960 -30.576 1.00 0.00 5 SER A N 3
ATOM 3042 C CA . SER A 1 5 ? 10.047 -13.118 -29.887 1.00 0.00 5 SER A CA 3
ATOM 3043 C C . SER A 1 5 ? 10.292 -11.959 -28.926 1.00 0.00 5 SER A C 3
ATOM 3044 O O . SER A 1 5 ? 9.861 -10.833 -29.171 1.00 0.00 5 SER A O 3
ATOM 3052 N N . SER A 1 6 ? 10.988 -12.245 -27.830 1.00 0.00 6 SER A N 3
ATOM 3053 C CA . SER A 1 6 ? 11.288 -11.228 -26.828 1.00 0.00 6 SER A CA 3
ATOM 3054 C C . SER A 1 6 ? 12.674 -11.448 -26.229 1.00 0.00 6 SER A C 3
ATOM 3055 O O . SER A 1 6 ? 13.069 -12.579 -25.950 1.00 0.00 6 SER A O 3
ATOM 3063 N N . GLY A 1 7 ? 13.407 -10.356 -26.035 1.00 0.00 7 GLY A N 3
ATOM 3064 C CA . GLY A 1 7 ? 14.742 -10.450 -25.472 1.00 0.00 7 GLY A CA 3
ATOM 3065 C C . GLY A 1 7 ? 15.430 -9.102 -25.386 1.00 0.00 7 GLY A C 3
ATOM 3066 O O . GLY A 1 7 ? 16.448 -8.875 -26.040 1.00 0.00 7 GLY A O 3
ATOM 3070 N N . MET A 1 8 ? 14.874 -8.205 -24.578 1.00 0.00 8 MET A N 3
ATOM 3071 C CA . MET A 1 8 ? 15.442 -6.873 -24.409 1.00 0.00 8 MET A CA 3
ATOM 3072 C C . MET A 1 8 ? 15.281 -6.391 -22.971 1.00 0.00 8 MET A C 3
ATOM 3073 O O . MET A 1 8 ? 14.227 -6.572 -22.360 1.00 0.00 8 MET A O 3
ATOM 3087 N N . LEU A 1 9 ? 16.330 -5.778 -22.436 1.00 0.00 9 LEU A N 3
ATOM 3088 C CA . LEU A 1 9 ? 16.304 -5.269 -21.069 1.00 0.00 9 LEU A CA 3
ATOM 3089 C C . LEU A 1 9 ? 15.664 -3.885 -21.015 1.00 0.00 9 LEU A C 3
ATOM 3090 O O . LEU A 1 9 ? 14.623 -3.696 -20.387 1.00 0.00 9 LEU A O 3
ATOM 3106 N N . SER A 1 10 ? 16.294 -2.921 -21.680 1.00 0.00 10 SER A N 3
ATOM 3107 C CA . SER A 1 10 ? 15.786 -1.555 -21.707 1.00 0.00 10 SER A CA 3
ATOM 3108 C C . SER A 1 10 ? 14.530 -1.459 -22.568 1.00 0.00 10 SER A C 3
ATOM 3109 O O . SER A 1 10 ? 14.412 -2.133 -23.590 1.00 0.00 10 SER A O 3
ATOM 3117 N N . ALA A 1 11 ? 13.593 -0.616 -22.145 1.00 0.00 11 ALA A N 3
ATOM 3118 C CA . ALA A 1 11 ? 12.346 -0.430 -22.876 1.00 0.00 11 ALA A CA 3
ATOM 3119 C C . ALA A 1 11 ? 12.609 0.091 -24.285 1.00 0.00 11 ALA A C 3
ATOM 3120 O O . ALA A 1 11 ? 12.507 -0.652 -25.261 1.00 0.00 11 ALA A O 3
ATOM 3127 N N . ARG A 1 12 ? 12.947 1.373 -24.384 1.00 0.00 12 ARG A N 3
ATOM 3128 C CA . ARG A 1 12 ? 13.223 1.993 -25.674 1.00 0.00 12 ARG A CA 3
ATOM 3129 C C . ARG A 1 12 ? 14.724 2.041 -25.945 1.00 0.00 12 ARG A C 3
ATOM 3130 O O . ARG A 1 12 ? 15.529 1.612 -25.118 1.00 0.00 12 ARG A O 3
ATOM 3151 N N . THR A 1 13 ? 15.093 2.565 -27.109 1.00 0.00 13 THR A N 3
ATOM 3152 C CA . THR A 1 13 ? 16.496 2.667 -27.491 1.00 0.00 13 THR A CA 3
ATOM 3153 C C . THR A 1 13 ? 17.238 3.656 -26.599 1.00 0.00 13 THR A C 3
ATOM 3154 O O . THR A 1 13 ? 16.635 4.564 -26.027 1.00 0.00 13 THR A O 3
ATOM 3165 N N . MET A 1 14 ? 18.550 3.476 -26.486 1.00 0.00 14 MET A N 3
ATOM 3166 C CA . MET A 1 14 ? 19.374 4.355 -25.665 1.00 0.00 14 MET A CA 3
ATOM 3167 C C . MET A 1 14 ? 20.587 4.850 -26.447 1.00 0.00 14 MET A C 3
ATOM 3168 O O . MET A 1 14 ? 21.584 5.275 -25.863 1.00 0.00 14 MET A O 3
ATOM 3182 N N . LYS A 1 15 ? 20.495 4.792 -27.771 1.00 0.00 15 LYS A N 3
ATOM 3183 C CA . LYS A 1 15 ? 21.583 5.236 -28.634 1.00 0.00 15 LYS A CA 3
ATOM 3184 C C . LYS A 1 15 ? 21.688 6.757 -28.638 1.00 0.00 15 LYS A C 3
ATOM 3185 O O . LYS A 1 15 ? 22.769 7.313 -28.833 1.00 0.00 15 LYS A O 3
ATOM 3204 N N . GLU A 1 16 ? 20.559 7.425 -28.421 1.00 0.00 16 GLU A N 3
ATOM 3205 C CA . GLU A 1 16 ? 20.526 8.882 -28.399 1.00 0.00 16 GLU A CA 3
ATOM 3206 C C . GLU A 1 16 ? 20.289 9.400 -26.983 1.00 0.00 16 GLU A C 3
ATOM 3207 O O . GLU A 1 16 ? 21.042 10.236 -26.482 1.00 0.00 16 GLU A O 3
ATOM 3219 N N . VAL A 1 17 ? 19.238 8.898 -26.344 1.00 0.00 17 VAL A N 3
ATOM 3220 C CA . VAL A 1 17 ? 18.901 9.308 -24.986 1.00 0.00 17 VAL A CA 3
ATOM 3221 C C . VAL A 1 17 ? 19.047 10.816 -24.815 1.00 0.00 17 VAL A C 3
ATOM 3222 O O . VAL A 1 17 ? 19.260 11.308 -23.707 1.00 0.00 17 VAL A O 3
ATOM 3235 N N . VAL A 1 18 ? 18.929 11.545 -25.921 1.00 0.00 18 VAL A N 3
ATOM 3236 C CA . VAL A 1 18 ? 19.046 12.998 -25.894 1.00 0.00 18 VAL A CA 3
ATOM 3237 C C . VAL A 1 18 ? 17.740 13.662 -26.313 1.00 0.00 18 VAL A C 3
ATOM 3238 O O . VAL A 1 18 ? 17.333 14.674 -25.741 1.00 0.00 18 VAL A O 3
ATOM 3251 N N . TYR A 1 19 ? 17.086 13.087 -27.316 1.00 0.00 19 TYR A N 3
ATOM 3252 C CA . TYR A 1 19 ? 15.826 13.625 -27.816 1.00 0.00 19 TYR A CA 3
ATOM 3253 C C . TYR A 1 19 ? 14.646 13.081 -27.015 1.00 0.00 19 TYR A C 3
ATOM 3254 O O . TYR A 1 19 ? 13.488 13.352 -27.333 1.00 0.00 19 TYR A O 3
ATOM 3272 N N . TRP A 1 20 ? 14.950 12.314 -25.974 1.00 0.00 20 TRP A N 3
ATOM 3273 C CA . TRP A 1 20 ? 13.916 11.733 -25.126 1.00 0.00 20 TRP A CA 3
ATOM 3274 C C . TRP A 1 20 ? 12.945 12.803 -24.639 1.00 0.00 20 TRP A C 3
ATOM 3275 O O . TRP A 1 20 ? 13.047 13.968 -25.025 1.00 0.00 20 TRP A O 3
ATOM 3296 N N . SER A 1 21 ? 12.005 12.401 -23.790 1.00 0.00 21 SER A N 3
ATOM 3297 C CA . SER A 1 21 ? 11.014 13.327 -23.253 1.00 0.00 21 SER A CA 3
ATOM 3298 C C . SER A 1 21 ? 11.186 13.493 -21.747 1.00 0.00 21 SER A C 3
ATOM 3299 O O . SER A 1 21 ? 11.895 12.732 -21.089 1.00 0.00 21 SER A O 3
ATOM 3307 N N . PRO A 1 22 ? 10.521 14.514 -21.185 1.00 0.00 22 PRO A N 3
ATOM 3308 C CA . PRO A 1 22 ? 10.583 14.806 -19.750 1.00 0.00 22 PRO A CA 3
ATOM 3309 C C . PRO A 1 22 ? 9.868 13.751 -18.913 1.00 0.00 22 PRO A C 3
ATOM 3310 O O . PRO A 1 22 ? 10.039 13.689 -17.695 1.00 0.00 22 PRO A O 3
ATOM 3321 N N . LYS A 1 23 ? 9.066 12.922 -19.572 1.00 0.00 23 LYS A N 3
ATOM 3322 C CA . LYS A 1 23 ? 8.326 11.868 -18.889 1.00 0.00 23 LYS A CA 3
ATOM 3323 C C . LYS A 1 23 ? 9.066 10.537 -18.980 1.00 0.00 23 LYS A C 3
ATOM 3324 O O . LYS A 1 23 ? 8.865 9.646 -18.155 1.00 0.00 23 LYS A O 3
ATOM 3343 N N . LYS A 1 24 ? 9.923 10.409 -19.987 1.00 0.00 24 LYS A N 3
ATOM 3344 C CA . LYS A 1 24 ? 10.696 9.189 -20.185 1.00 0.00 24 LYS A CA 3
ATOM 3345 C C . LYS A 1 24 ? 11.915 9.162 -19.269 1.00 0.00 24 LYS A C 3
ATOM 3346 O O . LYS A 1 24 ? 12.131 8.197 -18.535 1.00 0.00 24 LYS A O 3
ATOM 3365 N N . VAL A 1 25 ? 12.708 10.227 -19.315 1.00 0.00 25 VAL A N 3
ATOM 3366 C CA . VAL A 1 25 ? 13.905 10.326 -18.488 1.00 0.00 25 VAL A CA 3
ATOM 3367 C C . VAL A 1 25 ? 13.658 9.761 -17.094 1.00 0.00 25 VAL A C 3
ATOM 3368 O O . VAL A 1 25 ? 14.558 9.197 -16.473 1.00 0.00 25 VAL A O 3
ATOM 3381 N N . ALA A 1 26 ? 12.431 9.916 -16.608 1.00 0.00 26 ALA A N 3
ATOM 3382 C CA . ALA A 1 26 ? 12.064 9.419 -15.288 1.00 0.00 26 ALA A CA 3
ATOM 3383 C C . ALA A 1 26 ? 11.957 7.897 -15.284 1.00 0.00 26 ALA A C 3
ATOM 3384 O O . ALA A 1 26 ? 12.656 7.219 -14.531 1.00 0.00 26 ALA A O 3
ATOM 3391 N N . ASP A 1 27 ? 11.079 7.369 -16.129 1.00 0.00 27 ASP A N 3
ATOM 3392 C CA . ASP A 1 27 ? 10.881 5.927 -16.223 1.00 0.00 27 ASP A CA 3
ATOM 3393 C C . ASP A 1 27 ? 12.218 5.192 -16.197 1.00 0.00 27 ASP A C 3
ATOM 3394 O O . ASP A 1 27 ? 12.320 4.089 -15.662 1.00 0.00 27 ASP A O 3
ATOM 3403 N N . TRP A 1 28 ? 13.238 5.811 -16.780 1.00 0.00 28 TRP A N 3
ATOM 3404 C CA . TRP A 1 28 ? 14.569 5.215 -16.824 1.00 0.00 28 TRP A CA 3
ATOM 3405 C C . TRP A 1 28 ? 15.183 5.151 -15.430 1.00 0.00 28 TRP A C 3
ATOM 3406 O O . TRP A 1 28 ? 15.846 4.175 -15.077 1.00 0.00 28 TRP A O 3
ATOM 3427 N N . LEU A 1 29 ? 14.959 6.196 -14.641 1.00 0.00 29 LEU A N 3
ATOM 3428 C CA . LEU A 1 29 ? 15.491 6.258 -13.284 1.00 0.00 29 LEU A CA 3
ATOM 3429 C C . LEU A 1 29 ? 14.941 5.120 -12.431 1.00 0.00 29 LEU A C 3
ATOM 3430 O O . LEU A 1 29 ? 15.696 4.289 -11.924 1.00 0.00 29 LEU A O 3
ATOM 3446 N N . LEU A 1 30 ? 13.622 5.087 -12.277 1.00 0.00 30 LEU A N 3
ATOM 3447 C CA . LEU A 1 30 ? 12.969 4.049 -11.487 1.00 0.00 30 LEU A CA 3
ATOM 3448 C C . LEU A 1 30 ? 13.331 2.661 -12.007 1.00 0.00 30 LEU A C 3
ATOM 3449 O O . LEU A 1 30 ? 13.420 1.704 -11.238 1.00 0.00 30 LEU A O 3
ATOM 3465 N N . GLU A 1 31 ? 13.539 2.561 -13.316 1.00 0.00 31 GLU A N 3
ATOM 3466 C CA . GLU A 1 31 ? 13.893 1.290 -13.937 1.00 0.00 31 GLU A CA 3
ATOM 3467 C C . GLU A 1 31 ? 15.171 0.722 -13.326 1.00 0.00 31 GLU A C 3
ATOM 3468 O O . GLU A 1 31 ? 15.450 -0.470 -13.441 1.00 0.00 31 GLU A O 3
ATOM 3480 N N . ASN A 1 32 ? 15.943 1.587 -12.676 1.00 0.00 32 ASN A N 3
ATOM 3481 C CA . ASN A 1 32 ? 17.192 1.173 -12.047 1.00 0.00 32 ASN A CA 3
ATOM 3482 C C . ASN A 1 32 ? 17.171 1.467 -10.550 1.00 0.00 32 ASN A C 3
ATOM 3483 O O . ASN A 1 32 ? 18.197 1.380 -9.875 1.00 0.00 32 ASN A O 3
ATOM 3494 N N . ALA A 1 33 ? 15.996 1.816 -10.038 1.00 0.00 33 ALA A N 3
ATOM 3495 C CA . ALA A 1 33 ? 15.840 2.121 -8.621 1.00 0.00 33 ALA A CA 3
ATOM 3496 C C . ALA A 1 33 ? 16.465 3.469 -8.277 1.00 0.00 33 ALA A C 3
ATOM 3497 O O . ALA A 1 33 ? 17.157 3.604 -7.269 1.00 0.00 33 ALA A O 3
ATOM 3504 N N . MET A 1 34 ? 16.216 4.464 -9.122 1.00 0.00 34 MET A N 3
ATOM 3505 C CA . MET A 1 34 ? 16.755 5.802 -8.907 1.00 0.00 34 MET A CA 3
ATOM 3506 C C . MET A 1 34 ? 15.634 6.832 -8.815 1.00 0.00 34 MET A C 3
ATOM 3507 O O . MET A 1 34 ? 15.667 7.880 -9.460 1.00 0.00 34 MET A O 3
ATOM 3521 N N . PRO A 1 35 ? 14.616 6.528 -7.996 1.00 0.00 35 PRO A N 3
ATOM 3522 C CA . PRO A 1 35 ? 13.465 7.415 -7.801 1.00 0.00 35 PRO A CA 3
ATOM 3523 C C . PRO A 1 35 ? 13.832 8.682 -7.036 1.00 0.00 35 PRO A C 3
ATOM 3524 O O . PRO A 1 35 ? 13.010 9.585 -6.883 1.00 0.00 35 PRO A O 3
ATOM 3535 N N . GLU A 1 36 ? 15.071 8.741 -6.558 1.00 0.00 36 GLU A N 3
ATOM 3536 C CA . GLU A 1 36 ? 15.545 9.897 -5.807 1.00 0.00 36 GLU A CA 3
ATOM 3537 C C . GLU A 1 36 ? 15.969 11.021 -6.749 1.00 0.00 36 GLU A C 3
ATOM 3538 O O . GLU A 1 36 ? 15.973 12.193 -6.372 1.00 0.00 36 GLU A O 3
ATOM 3550 N N . TYR A 1 37 ? 16.327 10.654 -7.974 1.00 0.00 37 TYR A N 3
ATOM 3551 C CA . TYR A 1 37 ? 16.756 11.629 -8.969 1.00 0.00 37 TYR A CA 3
ATOM 3552 C C . TYR A 1 37 ? 15.587 12.060 -9.849 1.00 0.00 37 TYR A C 3
ATOM 3553 O O . TYR A 1 37 ? 15.693 13.018 -10.617 1.00 0.00 37 TYR A O 3
ATOM 3571 N N . CYS A 1 38 ? 14.473 11.347 -9.732 1.00 0.00 38 CYS A N 3
ATOM 3572 C CA . CYS A 1 38 ? 13.282 11.655 -10.516 1.00 0.00 38 CYS A CA 3
ATOM 3573 C C . CYS A 1 38 ? 12.799 13.075 -10.238 1.00 0.00 38 CYS A C 3
ATOM 3574 O O . CYS A 1 38 ? 12.406 13.797 -11.153 1.00 0.00 38 CYS A O 3
ATOM 3582 N N . GLU A 1 39 ? 12.830 13.467 -8.968 1.00 0.00 39 GLU A N 3
ATOM 3583 C CA . GLU A 1 39 ? 12.394 14.800 -8.570 1.00 0.00 39 GLU A CA 3
ATOM 3584 C C . GLU A 1 39 ? 13.157 15.874 -9.340 1.00 0.00 39 GLU A C 3
ATOM 3585 O O . GLU A 1 39 ? 12.577 16.692 -10.054 1.00 0.00 39 GLU A O 3
ATOM 3597 N N . PRO A 1 40 ? 14.490 15.874 -9.191 1.00 0.00 40 PRO A N 3
ATOM 3598 C CA . PRO A 1 40 ? 15.362 16.841 -9.864 1.00 0.00 40 PRO A CA 3
ATOM 3599 C C . PRO A 1 40 ? 15.432 16.610 -11.370 1.00 0.00 40 PRO A C 3
ATOM 3600 O O . PRO A 1 40 ? 15.788 17.510 -12.131 1.00 0.00 40 PRO A O 3
ATOM 3611 N N . LEU A 1 41 ? 15.089 15.399 -11.794 1.00 0.00 41 LEU A N 3
ATOM 3612 C CA . LEU A 1 41 ? 15.113 15.049 -13.210 1.00 0.00 41 LEU A CA 3
ATOM 3613 C C . LEU A 1 41 ? 13.699 14.982 -13.778 1.00 0.00 41 LEU A C 3
ATOM 3614 O O . LEU A 1 41 ? 13.488 14.488 -14.886 1.00 0.00 41 LEU A O 3
ATOM 3630 N N . GLU A 1 42 ? 12.734 15.483 -13.013 1.00 0.00 42 GLU A N 3
ATOM 3631 C CA . GLU A 1 42 ? 11.341 15.481 -13.442 1.00 0.00 42 GLU A CA 3
ATOM 3632 C C . GLU A 1 42 ? 11.173 16.250 -14.749 1.00 0.00 42 GLU A C 3
ATOM 3633 O O . GLU A 1 42 ? 10.478 15.801 -15.662 1.00 0.00 42 GLU A O 3
ATOM 3645 N N . HIS A 1 43 ? 11.813 17.412 -14.833 1.00 0.00 43 HIS A N 3
ATOM 3646 C CA . HIS A 1 43 ? 11.735 18.244 -16.028 1.00 0.00 43 HIS A CA 3
ATOM 3647 C C . HIS A 1 43 ? 13.030 18.163 -16.832 1.00 0.00 43 HIS A C 3
ATOM 3648 O O . HIS A 1 43 ? 13.378 19.091 -17.562 1.00 0.00 43 HIS A O 3
ATOM 3662 N N . PHE A 1 44 ? 13.739 17.048 -16.691 1.00 0.00 44 PHE A N 3
ATOM 3663 C CA . PHE A 1 44 ? 14.996 16.847 -17.402 1.00 0.00 44 PHE A CA 3
ATOM 3664 C C . PHE A 1 44 ? 14.780 16.021 -18.667 1.00 0.00 44 PHE A C 3
ATOM 3665 O O . PHE A 1 44 ? 13.937 15.124 -18.701 1.00 0.00 44 PHE A O 3
ATOM 3682 N N . THR A 1 45 ? 15.547 16.332 -19.708 1.00 0.00 45 THR A N 3
ATOM 3683 C CA . THR A 1 45 ? 15.438 15.622 -20.976 1.00 0.00 45 THR A CA 3
ATOM 3684 C C . THR A 1 45 ? 16.663 14.748 -21.224 1.00 0.00 45 THR A C 3
ATOM 3685 O O . THR A 1 45 ? 17.776 15.099 -20.836 1.00 0.00 45 THR A O 3
ATOM 3696 N N . GLY A 1 46 ? 16.449 13.608 -21.873 1.00 0.00 46 GLY A N 3
ATOM 3697 C CA . GLY A 1 46 ? 17.545 12.701 -22.160 1.00 0.00 46 GLY A CA 3
ATOM 3698 C C . GLY A 1 46 ? 18.852 13.430 -22.403 1.00 0.00 46 GLY A C 3
ATOM 3699 O O . GLY A 1 46 ? 19.910 12.984 -21.961 1.00 0.00 46 GLY A O 3
ATOM 3703 N N . GLN A 1 47 ? 18.778 14.554 -23.109 1.00 0.00 47 GLN A N 3
ATOM 3704 C CA . GLN A 1 47 ? 19.966 15.344 -23.412 1.00 0.00 47 GLN A CA 3
ATOM 3705 C C . GLN A 1 47 ? 20.546 15.963 -22.144 1.00 0.00 47 GLN A C 3
ATOM 3706 O O . GLN A 1 47 ? 21.741 15.841 -21.873 1.00 0.00 47 GLN A O 3
ATOM 3720 N N . ASP A 1 48 ? 19.693 16.626 -21.372 1.00 0.00 48 ASP A N 3
ATOM 3721 C CA . ASP A 1 48 ? 20.120 17.263 -20.132 1.00 0.00 48 ASP A CA 3
ATOM 3722 C C . ASP A 1 48 ? 20.596 16.223 -19.123 1.00 0.00 48 ASP A C 3
ATOM 3723 O O . ASP A 1 48 ? 21.560 16.448 -18.390 1.00 0.00 48 ASP A O 3
ATOM 3732 N N . LEU A 1 49 ? 19.913 15.084 -19.089 1.00 0.00 49 LEU A N 3
ATOM 3733 C CA . LEU A 1 49 ? 20.264 14.007 -18.169 1.00 0.00 49 LEU A CA 3
ATOM 3734 C C . LEU A 1 49 ? 21.686 13.517 -18.423 1.00 0.00 49 LEU A C 3
ATOM 3735 O O . LEU A 1 49 ? 22.481 13.380 -17.493 1.00 0.00 49 LEU A O 3
ATOM 3751 N N . ILE A 1 50 ? 21.999 13.257 -19.688 1.00 0.00 50 ILE A N 3
ATOM 3752 C CA . ILE A 1 50 ? 23.327 12.786 -20.065 1.00 0.00 50 ILE A CA 3
ATOM 3753 C C . ILE A 1 50 ? 24.375 13.875 -19.859 1.00 0.00 50 ILE A C 3
ATOM 3754 O O . ILE A 1 50 ? 25.570 13.594 -19.792 1.00 0.00 50 ILE A O 3
ATOM 3770 N N . ASN A 1 51 ? 23.916 15.118 -19.759 1.00 0.00 51 ASN A N 3
ATOM 3771 C CA . ASN A 1 51 ? 24.814 16.250 -19.560 1.00 0.00 51 ASN A CA 3
ATOM 3772 C C . ASN A 1 51 ? 25.127 16.444 -18.080 1.00 0.00 51 ASN A C 3
ATOM 3773 O O . ASN A 1 51 ? 25.690 17.464 -17.681 1.00 0.00 51 ASN A O 3
ATOM 3784 N N . LEU A 1 52 ? 24.758 15.458 -17.269 1.00 0.00 52 LEU A N 3
ATOM 3785 C CA . LEU A 1 52 ? 24.999 15.519 -15.832 1.00 0.00 52 LEU A CA 3
ATOM 3786 C C . LEU A 1 52 ? 26.428 15.101 -15.501 1.00 0.00 52 LEU A C 3
ATOM 3787 O O . LEU A 1 52 ? 26.953 14.140 -16.065 1.00 0.00 52 LEU A O 3
ATOM 3803 N N . THR A 1 53 ? 27.055 15.829 -14.582 1.00 0.00 53 THR A N 3
ATOM 3804 C CA . THR A 1 53 ? 28.422 15.534 -14.174 1.00 0.00 53 THR A CA 3
ATOM 3805 C C . THR A 1 53 ? 28.571 15.600 -12.659 1.00 0.00 53 THR A C 3
ATOM 3806 O O . THR A 1 53 ? 27.704 16.129 -11.964 1.00 0.00 53 THR A O 3
ATOM 3817 N N . GLN A 1 54 ? 29.676 15.062 -12.153 1.00 0.00 54 GLN A N 3
ATOM 3818 C CA . GLN A 1 54 ? 29.937 15.061 -10.718 1.00 0.00 54 GLN A CA 3
ATOM 3819 C C . GLN A 1 54 ? 29.886 16.477 -10.155 1.00 0.00 54 GLN A C 3
ATOM 3820 O O . GLN A 1 54 ? 29.518 16.681 -8.998 1.00 0.00 54 GLN A O 3
ATOM 3834 N N . GLU A 1 55 ? 30.258 17.451 -10.980 1.00 0.00 55 GLU A N 3
ATOM 3835 C CA . GLU A 1 55 ? 30.254 18.848 -10.562 1.00 0.00 55 GLU A CA 3
ATOM 3836 C C . GLU A 1 55 ? 28.827 19.365 -10.408 1.00 0.00 55 GLU A C 3
ATOM 3837 O O . GLU A 1 55 ? 28.583 20.341 -9.698 1.00 0.00 55 GLU A O 3
ATOM 3849 N N . ASP A 1 56 ? 27.889 18.705 -11.077 1.00 0.00 56 ASP A N 3
ATOM 3850 C CA . ASP A 1 56 ? 26.486 19.097 -11.015 1.00 0.00 56 ASP A CA 3
ATOM 3851 C C . ASP A 1 56 ? 25.863 18.676 -9.688 1.00 0.00 56 ASP A C 3
ATOM 3852 O O . ASP A 1 56 ? 24.872 19.256 -9.243 1.00 0.00 56 ASP A O 3
ATOM 3861 N N . PHE A 1 57 ? 26.449 17.662 -9.060 1.00 0.00 57 PHE A N 3
ATOM 3862 C CA . PHE A 1 57 ? 25.951 17.162 -7.783 1.00 0.00 57 PHE A CA 3
ATOM 3863 C C . PHE A 1 57 ? 26.318 18.112 -6.647 1.00 0.00 57 PHE A C 3
ATOM 3864 O O . PHE A 1 57 ? 25.661 18.136 -5.606 1.00 0.00 57 PHE A O 3
ATOM 3881 N N . LYS A 1 58 ? 27.373 18.892 -6.854 1.00 0.00 58 LYS A N 3
ATOM 3882 C CA . LYS A 1 58 ? 27.829 19.845 -5.848 1.00 0.00 58 LYS A CA 3
ATOM 3883 C C . LYS A 1 58 ? 26.745 20.873 -5.541 1.00 0.00 58 LYS A C 3
ATOM 3884 O O . LYS A 1 58 ? 26.618 21.337 -4.408 1.00 0.00 58 LYS A O 3
ATOM 3903 N N . LYS A 1 59 ? 25.965 21.225 -6.558 1.00 0.00 59 LYS A N 3
ATOM 3904 C CA . LYS A 1 59 ? 24.889 22.196 -6.397 1.00 0.00 59 LYS A CA 3
ATOM 3905 C C . LYS A 1 59 ? 23.538 21.571 -6.728 1.00 0.00 59 LYS A C 3
ATOM 3906 O O . LYS A 1 59 ? 23.452 20.520 -7.365 1.00 0.00 59 LYS A O 3
ATOM 3925 N N . PRO A 1 60 ? 22.456 22.230 -6.287 1.00 0.00 60 PRO A N 3
ATOM 3926 C CA . PRO A 1 60 ? 21.089 21.758 -6.527 1.00 0.00 60 PRO A CA 3
ATOM 3927 C C . PRO A 1 60 ? 20.684 21.874 -7.992 1.00 0.00 60 PRO A C 3
ATOM 3928 O O . PRO A 1 60 ? 21.361 22.512 -8.799 1.00 0.00 60 PRO A O 3
ATOM 3939 N N . PRO A 1 61 ? 19.554 21.245 -8.347 1.00 0.00 61 PRO A N 3
ATOM 3940 C CA . PRO A 1 61 ? 18.741 20.481 -7.395 1.00 0.00 61 PRO A CA 3
ATOM 3941 C C . PRO A 1 61 ? 19.430 19.198 -6.944 1.00 0.00 61 PRO A C 3
ATOM 3942 O O . PRO A 1 61 ? 19.190 18.708 -5.839 1.00 0.00 61 PRO A O 3
ATOM 3953 N N . LEU A 1 62 ? 20.287 18.658 -7.803 1.00 0.00 62 LEU A N 3
ATOM 3954 C CA . LEU A 1 62 ? 21.013 17.432 -7.491 1.00 0.00 62 LEU A CA 3
ATOM 3955 C C . LEU A 1 62 ? 22.080 17.685 -6.431 1.00 0.00 62 LEU A C 3
ATOM 3956 O O . LEU A 1 62 ? 23.150 18.217 -6.727 1.00 0.00 62 LEU A O 3
ATOM 3972 N N . TYR A 1 63 ? 21.782 17.299 -5.196 1.00 0.00 63 TYR A N 3
ATOM 3973 C CA . TYR A 1 63 ? 22.716 17.483 -4.091 1.00 0.00 63 TYR A CA 3
ATOM 3974 C C . TYR A 1 63 ? 22.391 16.538 -2.939 1.00 0.00 63 TYR A C 3
ATOM 3975 O O . TYR A 1 63 ? 21.347 16.660 -2.297 1.00 0.00 63 TYR A O 3
ATOM 3993 N N . ARG A 1 64 ? 23.292 15.596 -2.682 1.00 0.00 64 ARG A N 3
ATOM 3994 C CA . ARG A 1 64 ? 23.102 14.628 -1.608 1.00 0.00 64 ARG A CA 3
ATOM 3995 C C . ARG A 1 64 ? 21.859 13.779 -1.857 1.00 0.00 64 ARG A C 3
ATOM 3996 O O . ARG A 1 64 ? 21.175 13.370 -0.918 1.00 0.00 64 ARG A O 3
ATOM 4017 N N . VAL A 1 65 ? 21.571 13.517 -3.128 1.00 0.00 65 VAL A N 3
ATOM 4018 C CA . VAL A 1 65 ? 20.412 12.715 -3.500 1.00 0.00 65 VAL A CA 3
ATOM 4019 C C . VAL A 1 65 ? 20.638 11.242 -3.182 1.00 0.00 65 VAL A C 3
ATOM 4020 O O . VAL A 1 65 ? 19.703 10.521 -2.832 1.00 0.00 65 VAL A O 3
ATOM 4033 N N . SER A 1 66 ? 21.886 10.800 -3.305 1.00 0.00 66 SER A N 3
ATOM 4034 C CA . SER A 1 66 ? 22.235 9.411 -3.033 1.00 0.00 66 SER A CA 3
ATOM 4035 C C . SER A 1 66 ? 23.483 9.325 -2.160 1.00 0.00 66 SER A C 3
ATOM 4036 O O . SER A 1 66 ? 24.310 10.237 -2.149 1.00 0.00 66 SER A O 3
ATOM 4044 N N . SER A 1 67 ? 23.612 8.222 -1.429 1.00 0.00 67 SER A N 3
ATOM 4045 C CA . SER A 1 67 ? 24.757 8.017 -0.551 1.00 0.00 67 SER A CA 3
ATOM 4046 C C . SER A 1 67 ? 25.939 7.440 -1.324 1.00 0.00 67 SER A C 3
ATOM 4047 O O . SER A 1 67 ? 26.681 6.601 -0.812 1.00 0.00 67 SER A O 3
ATOM 4055 N N . ASP A 1 68 ? 26.108 7.896 -2.560 1.00 0.00 68 ASP A N 3
ATOM 4056 C CA . ASP A 1 68 ? 27.200 7.428 -3.406 1.00 0.00 68 ASP A CA 3
ATOM 4057 C C . ASP A 1 68 ? 27.987 8.603 -3.977 1.00 0.00 68 ASP A C 3
ATOM 4058 O O . ASP A 1 68 ? 28.972 8.415 -4.691 1.00 0.00 68 ASP A O 3
ATOM 4067 N N . ASN A 1 69 ? 27.544 9.815 -3.660 1.00 0.00 69 ASN A N 3
ATOM 4068 C CA . ASN A 1 69 ? 28.206 11.021 -4.145 1.00 0.00 69 ASN A CA 3
ATOM 4069 C C . ASN A 1 69 ? 27.956 11.216 -5.637 1.00 0.00 69 ASN A C 3
ATOM 4070 O O . ASN A 1 69 ? 28.796 11.762 -6.352 1.00 0.00 69 ASN A O 3
ATOM 4081 N N . GLY A 1 70 ? 26.794 10.766 -6.101 1.00 0.00 70 GLY A N 3
ATOM 4082 C CA . GLY A 1 70 ? 26.454 10.900 -7.506 1.00 0.00 70 GLY A CA 3
ATOM 4083 C C . GLY A 1 70 ? 27.049 9.795 -8.355 1.00 0.00 70 GLY A C 3
ATOM 4084 O O . GLY A 1 70 ? 26.654 9.607 -9.505 1.00 0.00 70 GLY A O 3
ATOM 4088 N N . GLN A 1 71 ? 28.003 9.064 -7.787 1.00 0.00 71 GLN A N 3
ATOM 4089 C CA . GLN A 1 71 ? 28.656 7.973 -8.502 1.00 0.00 71 GLN A CA 3
ATOM 4090 C C . GLN A 1 71 ? 27.627 7.049 -9.144 1.00 0.00 71 GLN A C 3
ATOM 4091 O O . GLN A 1 71 ? 27.582 6.906 -10.366 1.00 0.00 71 GLN A O 3
ATOM 4105 N N . ARG A 1 72 ? 26.801 6.423 -8.311 1.00 0.00 72 ARG A N 3
ATOM 4106 C CA . ARG A 1 72 ? 25.773 5.510 -8.797 1.00 0.00 72 ARG A CA 3
ATOM 4107 C C . ARG A 1 72 ? 25.142 6.037 -10.082 1.00 0.00 72 ARG A C 3
ATOM 4108 O O . ARG A 1 72 ? 25.225 5.401 -11.134 1.00 0.00 72 ARG A O 3
ATOM 4129 N N . LEU A 1 73 ? 24.510 7.202 -9.991 1.00 0.00 73 LEU A N 3
ATOM 4130 C CA . LEU A 1 73 ? 23.862 7.814 -11.145 1.00 0.00 73 LEU A CA 3
ATOM 4131 C C . LEU A 1 73 ? 24.862 8.039 -12.275 1.00 0.00 73 LEU A C 3
ATOM 4132 O O . LEU A 1 73 ? 24.721 7.481 -13.364 1.00 0.00 73 LEU A O 3
ATOM 4148 N N . LEU A 1 74 ? 25.874 8.857 -12.009 1.00 0.00 74 LEU A N 3
ATOM 4149 C CA . LEU A 1 74 ? 26.900 9.155 -13.003 1.00 0.00 74 LEU A CA 3
ATOM 4150 C C . LEU A 1 74 ? 27.265 7.906 -13.799 1.00 0.00 74 LEU A C 3
ATOM 4151 O O . LEU A 1 74 ? 27.467 7.969 -15.012 1.00 0.00 74 LEU A O 3
ATOM 4167 N N . ASP A 1 75 ? 27.346 6.774 -13.109 1.00 0.00 75 ASP A N 3
ATOM 4168 C CA . ASP A 1 75 ? 27.683 5.509 -13.753 1.00 0.00 75 ASP A CA 3
ATOM 4169 C C . ASP A 1 75 ? 26.538 5.028 -14.639 1.00 0.00 75 ASP A C 3
ATOM 4170 O O . ASP A 1 75 ? 26.759 4.553 -15.752 1.00 0.00 75 ASP A O 3
ATOM 4179 N N . MET A 1 76 ? 25.314 5.155 -14.136 1.00 0.00 76 MET A N 3
ATOM 4180 C CA . MET A 1 76 ? 24.134 4.733 -14.882 1.00 0.00 76 MET A CA 3
ATOM 4181 C C . MET A 1 76 ? 23.989 5.539 -16.170 1.00 0.00 76 MET A C 3
ATOM 4182 O O . MET A 1 76 ? 23.513 5.026 -17.183 1.00 0.00 76 MET A O 3
ATOM 4196 N N . ILE A 1 77 ? 24.401 6.801 -16.122 1.00 0.00 77 ILE A N 3
ATOM 4197 C CA . ILE A 1 77 ? 24.317 7.675 -17.285 1.00 0.00 77 ILE A CA 3
ATOM 4198 C C . ILE A 1 77 ? 25.524 7.493 -18.199 1.00 0.00 77 ILE A C 3
ATOM 4199 O O . ILE A 1 77 ? 25.398 7.522 -19.422 1.00 0.00 77 ILE A O 3
ATOM 4215 N N . GLU A 1 78 ? 26.693 7.303 -17.595 1.00 0.00 78 GLU A N 3
ATOM 4216 C CA . GLU A 1 78 ? 27.923 7.113 -18.355 1.00 0.00 78 GLU A CA 3
ATOM 4217 C C . GLU A 1 78 ? 27.706 6.132 -19.504 1.00 0.00 78 GLU A C 3
ATOM 4218 O O . GLU A 1 78 ? 28.242 6.311 -20.598 1.00 0.00 78 GLU A O 3
ATOM 4230 N N . THR A 1 79 ? 26.916 5.094 -19.247 1.00 0.00 79 THR A N 3
ATOM 4231 C CA . THR A 1 79 ? 26.629 4.084 -20.257 1.00 0.00 79 THR A CA 3
ATOM 4232 C C . THR A 1 79 ? 25.703 4.633 -21.336 1.00 0.00 79 THR A C 3
ATOM 4233 O O . THR A 1 79 ? 25.741 4.191 -22.485 1.00 0.00 79 THR A O 3
ATOM 4244 N N . LEU A 1 80 ? 24.872 5.599 -20.960 1.00 0.00 80 LEU A N 3
ATOM 4245 C CA . LEU A 1 80 ? 23.935 6.210 -21.897 1.00 0.00 80 LEU A CA 3
ATOM 4246 C C . LEU A 1 80 ? 24.675 7.027 -22.951 1.00 0.00 80 LEU A C 3
ATOM 4247 O O . LEU A 1 80 ? 24.256 7.094 -24.107 1.00 0.00 80 LEU A O 3
ATOM 4263 N N . LYS A 1 81 ? 25.778 7.646 -22.546 1.00 0.00 81 LYS A N 3
ATOM 4264 C CA . LYS A 1 81 ? 26.579 8.458 -23.455 1.00 0.00 81 LYS A CA 3
ATOM 4265 C C . LYS A 1 81 ? 27.380 7.577 -24.408 1.00 0.00 81 LYS A C 3
ATOM 4266 O O . LYS A 1 81 ? 27.183 7.623 -25.622 1.00 0.00 81 LYS A O 3
ATOM 4285 N N . MET A 1 82 ? 28.281 6.776 -23.851 1.00 0.00 82 MET A N 3
ATOM 4286 C CA . MET A 1 82 ? 29.111 5.884 -24.653 1.00 0.00 82 MET A CA 3
ATOM 4287 C C . MET A 1 82 ? 28.320 5.317 -25.828 1.00 0.00 82 MET A C 3
ATOM 4288 O O . MET A 1 82 ? 28.873 5.075 -26.900 1.00 0.00 82 MET A O 3
ATOM 4302 N N . GLU A 1 83 ? 27.024 5.108 -25.617 1.00 0.00 83 GLU A N 3
ATOM 4303 C CA . GLU A 1 83 ? 26.159 4.568 -26.660 1.00 0.00 83 GLU A CA 3
ATOM 4304 C C . GLU A 1 83 ? 25.973 5.577 -27.789 1.00 0.00 83 GLU A C 3
ATOM 4305 O O . GLU A 1 83 ? 26.057 5.230 -28.968 1.00 0.00 83 GLU A O 3
ATOM 4317 N N . HIS A 1 84 ? 25.720 6.829 -27.420 1.00 0.00 84 HIS A N 3
ATOM 4318 C CA . HIS A 1 84 ? 25.522 7.890 -28.401 1.00 0.00 84 HIS A CA 3
ATOM 4319 C C . HIS A 1 84 ? 26.849 8.302 -29.031 1.00 0.00 84 HIS A C 3
ATOM 4320 O O . HIS A 1 84 ? 27.917 8.074 -28.460 1.00 0.00 84 HIS A O 3
ATOM 4334 N N . HIS A 1 85 ? 26.776 8.910 -30.211 1.00 0.00 85 HIS A N 3
ATOM 4335 C CA . HIS A 1 85 ? 27.972 9.354 -30.918 1.00 0.00 85 HIS A CA 3
ATOM 4336 C C . HIS A 1 85 ? 28.637 10.516 -30.185 1.00 0.00 85 HIS A C 3
ATOM 4337 O O . HIS A 1 85 ? 28.433 11.679 -30.531 1.00 0.00 85 HIS A O 3
ATOM 4351 N N . MET A 1 86 ? 29.432 10.191 -29.170 1.00 0.00 86 MET A N 3
ATOM 4352 C CA . MET A 1 86 ? 30.127 11.208 -28.389 1.00 0.00 86 MET A CA 3
ATOM 4353 C C . MET A 1 86 ? 31.600 11.279 -28.777 1.00 0.00 86 MET A C 3
ATOM 4354 O O . MET A 1 86 ? 32.472 11.400 -27.917 1.00 0.00 86 MET A O 3
ATOM 4368 N N . GLU A 1 87 ? 31.869 11.204 -30.077 1.00 0.00 87 GLU A N 3
ATOM 4369 C CA . GLU A 1 87 ? 33.238 11.258 -30.577 1.00 0.00 87 GLU A CA 3
ATOM 4370 C C . GLU A 1 87 ? 34.167 10.408 -29.714 1.00 0.00 87 GLU A C 3
ATOM 4371 O O . GLU A 1 87 ? 35.271 10.830 -29.372 1.00 0.00 87 GLU A O 3
ATOM 4383 N N . ALA A 1 88 ? 33.710 9.210 -29.367 1.00 0.00 88 ALA A N 3
ATOM 4384 C CA . ALA A 1 88 ? 34.499 8.300 -28.546 1.00 0.00 88 ALA A CA 3
ATOM 4385 C C . ALA A 1 88 ? 35.899 8.116 -29.121 1.00 0.00 88 ALA A C 3
ATOM 4386 O O . ALA A 1 88 ? 36.060 7.798 -30.300 1.00 0.00 88 ALA A O 3
ATOM 4393 N N . HIS A 1 89 ? 36.910 8.317 -28.282 1.00 0.00 89 HIS A N 3
ATOM 4394 C CA . HIS A 1 89 ? 38.298 8.172 -28.708 1.00 0.00 89 HIS A CA 3
ATOM 4395 C C . HIS A 1 89 ? 38.557 6.767 -29.244 1.00 0.00 89 HIS A C 3
ATOM 4396 O O . HIS A 1 89 ? 39.038 6.599 -30.365 1.00 0.00 89 HIS A O 3
ATOM 4410 N N . LYS A 1 90 ? 38.237 5.762 -28.437 1.00 0.00 90 LYS A N 3
ATOM 4411 C CA . LYS A 1 90 ? 38.435 4.372 -28.829 1.00 0.00 90 LYS A CA 3
ATOM 4412 C C . LYS A 1 90 ? 37.436 3.963 -29.907 1.00 0.00 90 LYS A C 3
ATOM 4413 O O . LYS A 1 90 ? 36.257 3.755 -29.626 1.00 0.00 90 LYS A O 3
ATOM 4432 N N . ASN A 1 91 ? 37.917 3.849 -31.141 1.00 0.00 91 ASN A N 3
ATOM 4433 C CA . ASN A 1 91 ? 37.066 3.465 -32.261 1.00 0.00 91 ASN A CA 3
ATOM 4434 C C . ASN A 1 91 ? 37.092 1.954 -32.470 1.00 0.00 91 ASN A C 3
ATOM 4435 O O . ASN A 1 91 ? 36.047 1.309 -32.544 1.00 0.00 91 ASN A O 3
ATOM 4446 N N . SER A 1 92 ? 38.295 1.396 -32.565 1.00 0.00 92 SER A N 3
ATOM 4447 C CA . SER A 1 92 ? 38.459 -0.039 -32.770 1.00 0.00 92 SER A CA 3
ATOM 4448 C C . SER A 1 92 ? 39.858 -0.490 -32.362 1.00 0.00 92 SER A C 3
ATOM 4449 O O . SER A 1 92 ? 40.714 0.329 -32.030 1.00 0.00 92 SER A O 3
ATOM 4457 N N . GLY A 1 93 ? 40.081 -1.800 -32.388 1.00 0.00 93 GLY A N 3
ATOM 4458 C CA . GLY A 1 93 ? 41.377 -2.339 -32.019 1.00 0.00 93 GLY A CA 3
ATOM 4459 C C . GLY A 1 93 ? 42.478 -1.903 -32.965 1.00 0.00 93 GLY A C 3
ATOM 4460 O O . GLY A 1 93 ? 42.396 -2.099 -34.178 1.00 0.00 93 GLY A O 3
ATOM 4464 N N . PRO A 1 94 ? 43.536 -1.296 -32.409 1.00 0.00 94 PRO A N 3
ATOM 4465 C CA . PRO A 1 94 ? 44.678 -0.818 -33.194 1.00 0.00 94 PRO A CA 3
ATOM 4466 C C . PRO A 1 94 ? 45.510 -1.963 -33.763 1.00 0.00 94 PRO A C 3
ATOM 4467 O O . PRO A 1 94 ? 45.804 -1.995 -34.958 1.00 0.00 94 PRO A O 3
ATOM 4478 N N . SER A 1 95 ? 45.886 -2.901 -32.900 1.00 0.00 95 SER A N 3
ATOM 4479 C CA . SER A 1 95 ? 46.687 -4.046 -33.316 1.00 0.00 95 SER A CA 3
ATOM 4480 C C . SER A 1 95 ? 45.858 -5.327 -33.289 1.00 0.00 95 SER A C 3
ATOM 4481 O O . SER A 1 95 ? 44.826 -5.398 -32.622 1.00 0.00 95 SER A O 3
ATOM 4489 N N . SER A 1 96 ? 46.318 -6.337 -34.020 1.00 0.00 96 SER A N 3
ATOM 4490 C CA . SER A 1 96 ? 45.619 -7.615 -34.084 1.00 0.00 96 SER A CA 3
ATOM 4491 C C . SER A 1 96 ? 46.064 -8.536 -32.952 1.00 0.00 96 SER A C 3
ATOM 4492 O O . SER A 1 96 ? 46.266 -9.733 -33.153 1.00 0.00 96 SER A O 3
ATOM 4500 N N . GLY A 1 97 ? 46.214 -7.967 -31.759 1.00 0.00 97 GLY A N 3
ATOM 4501 C CA . GLY A 1 97 ? 46.634 -8.750 -30.612 1.00 0.00 97 GLY A CA 3
ATOM 4502 C C . GLY A 1 97 ? 46.030 -10.140 -30.606 1.00 0.00 97 GLY A C 3
ATOM 4503 O O . GLY A 1 97 ? 46.690 -11.110 -30.234 1.00 0.00 97 GLY A O 3
ATOM 4507 N N . GLY A 1 1 ? 13.979 17.759 -45.169 1.00 0.00 1 GLY A N 4
ATOM 4508 C CA . GLY A 1 1 ? 13.970 16.508 -44.435 1.00 0.00 1 GLY A CA 4
ATOM 4509 C C . GLY A 1 1 ? 12.813 16.416 -43.460 1.00 0.00 1 GLY A C 4
ATOM 4510 O O . GLY A 1 1 ? 11.697 16.067 -43.842 1.00 0.00 1 GLY A O 4
ATOM 4514 N N . SER A 1 2 ? 13.081 16.729 -42.196 1.00 0.00 2 SER A N 4
ATOM 4515 C CA . SER A 1 2 ? 12.054 16.674 -41.161 1.00 0.00 2 SER A CA 4
ATOM 4516 C C . SER A 1 2 ? 12.348 17.678 -40.051 1.00 0.00 2 SER A C 4
ATOM 4517 O O . SER A 1 2 ? 13.485 18.121 -39.884 1.00 0.00 2 SER A O 4
ATOM 4525 N N . SER A 1 3 ? 11.315 18.033 -39.293 1.00 0.00 3 SER A N 4
ATOM 4526 C CA . SER A 1 3 ? 11.460 18.987 -38.201 1.00 0.00 3 SER A CA 4
ATOM 4527 C C . SER A 1 3 ? 12.149 18.341 -37.002 1.00 0.00 3 SER A C 4
ATOM 4528 O O . SER A 1 3 ? 13.117 18.877 -36.464 1.00 0.00 3 SER A O 4
ATOM 4536 N N . GLY A 1 4 ? 11.642 17.183 -36.589 1.00 0.00 4 GLY A N 4
ATOM 4537 C CA . GLY A 1 4 ? 12.219 16.482 -35.458 1.00 0.00 4 GLY A CA 4
ATOM 4538 C C . GLY A 1 4 ? 11.263 16.388 -34.285 1.00 0.00 4 GLY A C 4
ATOM 4539 O O . GLY A 1 4 ? 11.426 17.086 -33.284 1.00 0.00 4 GLY A O 4
ATOM 4543 N N . SER A 1 5 ? 10.260 15.524 -34.408 1.00 0.00 5 SER A N 4
ATOM 4544 C CA . SER A 1 5 ? 9.271 15.344 -33.352 1.00 0.00 5 SER A CA 4
ATOM 4545 C C . SER A 1 5 ? 9.827 14.472 -32.230 1.00 0.00 5 SER A C 4
ATOM 4546 O O . SER A 1 5 ? 10.905 13.891 -32.357 1.00 0.00 5 SER A O 4
ATOM 4554 N N . SER A 1 6 ? 9.083 14.386 -31.132 1.00 0.00 6 SER A N 4
ATOM 4555 C CA . SER A 1 6 ? 9.502 13.588 -29.986 1.00 0.00 6 SER A CA 4
ATOM 4556 C C . SER A 1 6 ? 8.660 12.321 -29.869 1.00 0.00 6 SER A C 4
ATOM 4557 O O . SER A 1 6 ? 7.526 12.269 -30.344 1.00 0.00 6 SER A O 4
ATOM 4565 N N . GLY A 1 7 ? 9.225 11.299 -29.233 1.00 0.00 7 GLY A N 4
ATOM 4566 C CA . GLY A 1 7 ? 8.514 10.045 -29.066 1.00 0.00 7 GLY A CA 4
ATOM 4567 C C . GLY A 1 7 ? 7.359 10.159 -28.090 1.00 0.00 7 GLY A C 4
ATOM 4568 O O . GLY A 1 7 ? 7.479 10.804 -27.049 1.00 0.00 7 GLY A O 4
ATOM 4572 N N . MET A 1 8 ? 6.237 9.531 -28.427 1.00 0.00 8 MET A N 4
ATOM 4573 C CA . MET A 1 8 ? 5.056 9.565 -27.572 1.00 0.00 8 MET A CA 4
ATOM 4574 C C . MET A 1 8 ? 5.170 8.540 -26.448 1.00 0.00 8 MET A C 4
ATOM 4575 O O . MET A 1 8 ? 5.130 8.891 -25.268 1.00 0.00 8 MET A O 4
ATOM 4589 N N . LEU A 1 9 ? 5.311 7.273 -26.821 1.00 0.00 9 LEU A N 4
ATOM 4590 C CA . LEU A 1 9 ? 5.431 6.197 -25.843 1.00 0.00 9 LEU A CA 4
ATOM 4591 C C . LEU A 1 9 ? 6.892 5.948 -25.483 1.00 0.00 9 LEU A C 4
ATOM 4592 O O . LEU A 1 9 ? 7.798 6.518 -26.093 1.00 0.00 9 LEU A O 4
ATOM 4608 N N . SER A 1 10 ? 7.115 5.092 -24.491 1.00 0.00 10 SER A N 4
ATOM 4609 C CA . SER A 1 10 ? 8.466 4.768 -24.050 1.00 0.00 10 SER A CA 4
ATOM 4610 C C . SER A 1 10 ? 9.384 4.524 -25.244 1.00 0.00 10 SER A C 4
ATOM 4611 O O . SER A 1 10 ? 8.998 3.872 -26.214 1.00 0.00 10 SER A O 4
ATOM 4619 N N . ALA A 1 11 ? 10.601 5.052 -25.165 1.00 0.00 11 ALA A N 4
ATOM 4620 C CA . ALA A 1 11 ? 11.575 4.891 -26.237 1.00 0.00 11 ALA A CA 4
ATOM 4621 C C . ALA A 1 11 ? 12.105 3.462 -26.287 1.00 0.00 11 ALA A C 4
ATOM 4622 O O . ALA A 1 11 ? 12.036 2.730 -25.299 1.00 0.00 11 ALA A O 4
ATOM 4629 N N . ARG A 1 12 ? 12.634 3.072 -27.442 1.00 0.00 12 ARG A N 4
ATOM 4630 C CA . ARG A 1 12 ? 13.175 1.729 -27.619 1.00 0.00 12 ARG A CA 4
ATOM 4631 C C . ARG A 1 12 ? 14.696 1.768 -27.739 1.00 0.00 12 ARG A C 4
ATOM 4632 O O . ARG A 1 12 ? 15.408 1.140 -26.955 1.00 0.00 12 ARG A O 4
ATOM 4653 N N . THR A 1 13 ? 15.188 2.509 -28.727 1.00 0.00 13 THR A N 4
ATOM 4654 C CA . THR A 1 13 ? 16.623 2.627 -28.952 1.00 0.00 13 THR A CA 4
ATOM 4655 C C . THR A 1 13 ? 17.252 3.621 -27.982 1.00 0.00 13 THR A C 4
ATOM 4656 O O . THR A 1 13 ? 16.832 4.776 -27.904 1.00 0.00 13 THR A O 4
ATOM 4667 N N . MET A 1 14 ? 18.259 3.166 -27.245 1.00 0.00 14 MET A N 4
ATOM 4668 C CA . MET A 1 14 ? 18.947 4.018 -26.281 1.00 0.00 14 MET A CA 4
ATOM 4669 C C . MET A 1 14 ? 20.270 4.523 -26.849 1.00 0.00 14 MET A C 4
ATOM 4670 O O . MET A 1 14 ? 21.225 4.760 -26.108 1.00 0.00 14 MET A O 4
ATOM 4684 N N . LYS A 1 15 ? 20.320 4.685 -28.166 1.00 0.00 15 LYS A N 4
ATOM 4685 C CA . LYS A 1 15 ? 21.525 5.164 -28.834 1.00 0.00 15 LYS A CA 4
ATOM 4686 C C . LYS A 1 15 ? 21.625 6.683 -28.751 1.00 0.00 15 LYS A C 4
ATOM 4687 O O . LYS A 1 15 ? 22.721 7.239 -28.692 1.00 0.00 15 LYS A O 4
ATOM 4706 N N . GLU A 1 16 ? 20.474 7.349 -28.746 1.00 0.00 16 GLU A N 4
ATOM 4707 C CA . GLU A 1 16 ? 20.434 8.804 -28.670 1.00 0.00 16 GLU A CA 4
ATOM 4708 C C . GLU A 1 16 ? 20.247 9.269 -27.228 1.00 0.00 16 GLU A C 4
ATOM 4709 O O . GLU A 1 16 ? 20.960 10.151 -26.751 1.00 0.00 16 GLU A O 4
ATOM 4721 N N . VAL A 1 17 ? 19.281 8.668 -26.540 1.00 0.00 17 VAL A N 4
ATOM 4722 C CA . VAL A 1 17 ? 19.000 9.018 -25.153 1.00 0.00 17 VAL A CA 4
ATOM 4723 C C . VAL A 1 17 ? 19.233 10.504 -24.903 1.00 0.00 17 VAL A C 4
ATOM 4724 O O . VAL A 1 17 ? 19.604 10.909 -23.801 1.00 0.00 17 VAL A O 4
ATOM 4737 N N . VAL A 1 18 ? 19.012 11.314 -25.934 1.00 0.00 18 VAL A N 4
ATOM 4738 C CA . VAL A 1 18 ? 19.196 12.756 -25.826 1.00 0.00 18 VAL A CA 4
ATOM 4739 C C . VAL A 1 18 ? 17.919 13.502 -26.194 1.00 0.00 18 VAL A C 4
ATOM 4740 O O . VAL A 1 18 ? 17.594 14.530 -25.599 1.00 0.00 18 VAL A O 4
ATOM 4753 N N . TYR A 1 19 ? 17.196 12.978 -27.178 1.00 0.00 19 TYR A N 4
ATOM 4754 C CA . TYR A 1 19 ? 15.955 13.596 -27.628 1.00 0.00 19 TYR A CA 4
ATOM 4755 C C . TYR A 1 19 ? 14.763 13.060 -26.840 1.00 0.00 19 TYR A C 4
ATOM 4756 O O . TYR A 1 19 ? 13.611 13.350 -27.162 1.00 0.00 19 TYR A O 4
ATOM 4774 N N . TRP A 1 20 ? 15.050 12.278 -25.806 1.00 0.00 20 TRP A N 4
ATOM 4775 C CA . TRP A 1 20 ? 14.003 11.701 -24.970 1.00 0.00 20 TRP A CA 4
ATOM 4776 C C . TRP A 1 20 ? 13.063 12.783 -24.451 1.00 0.00 20 TRP A C 4
ATOM 4777 O O . TRP A 1 20 ? 13.284 13.972 -24.680 1.00 0.00 20 TRP A O 4
ATOM 4798 N N . SER A 1 21 ? 12.014 12.364 -23.750 1.00 0.00 21 SER A N 4
ATOM 4799 C CA . SER A 1 21 ? 11.039 13.299 -23.201 1.00 0.00 21 SER A CA 4
ATOM 4800 C C . SER A 1 21 ? 11.232 13.465 -21.697 1.00 0.00 21 SER A C 4
ATOM 4801 O O . SER A 1 21 ? 11.947 12.700 -21.049 1.00 0.00 21 SER A O 4
ATOM 4809 N N . PRO A 1 22 ? 10.579 14.488 -21.127 1.00 0.00 22 PRO A N 4
ATOM 4810 C CA . PRO A 1 22 ? 10.663 14.780 -19.692 1.00 0.00 22 PRO A CA 4
ATOM 4811 C C . PRO A 1 22 ? 9.955 13.728 -18.845 1.00 0.00 22 PRO A C 4
ATOM 4812 O O . PRO A 1 22 ? 10.137 13.670 -17.629 1.00 0.00 22 PRO A O 4
ATOM 4823 N N . LYS A 1 23 ? 9.147 12.897 -19.495 1.00 0.00 23 LYS A N 4
ATOM 4824 C CA . LYS A 1 23 ? 8.412 11.846 -18.802 1.00 0.00 23 LYS A CA 4
ATOM 4825 C C . LYS A 1 23 ? 9.151 10.515 -18.894 1.00 0.00 23 LYS A C 4
ATOM 4826 O O . LYS A 1 23 ? 9.026 9.661 -18.015 1.00 0.00 23 LYS A O 4
ATOM 4845 N N . LYS A 1 24 ? 9.922 10.344 -19.962 1.00 0.00 24 LYS A N 4
ATOM 4846 C CA . LYS A 1 24 ? 10.683 9.117 -20.169 1.00 0.00 24 LYS A CA 4
ATOM 4847 C C . LYS A 1 24 ? 11.909 9.079 -19.262 1.00 0.00 24 LYS A C 4
ATOM 4848 O O . LYS A 1 24 ? 12.138 8.099 -18.553 1.00 0.00 24 LYS A O 4
ATOM 4867 N N . VAL A 1 25 ? 12.694 10.152 -19.289 1.00 0.00 25 VAL A N 4
ATOM 4868 C CA . VAL A 1 25 ? 13.895 10.241 -18.468 1.00 0.00 25 VAL A CA 4
ATOM 4869 C C . VAL A 1 25 ? 13.647 9.689 -17.068 1.00 0.00 25 VAL A C 4
ATOM 4870 O O . VAL A 1 25 ? 14.549 9.140 -16.438 1.00 0.00 25 VAL A O 4
ATOM 4883 N N . ALA A 1 26 ? 12.416 9.839 -16.589 1.00 0.00 26 ALA A N 4
ATOM 4884 C CA . ALA A 1 26 ? 12.048 9.354 -15.265 1.00 0.00 26 ALA A CA 4
ATOM 4885 C C . ALA A 1 26 ? 11.947 7.833 -15.246 1.00 0.00 26 ALA A C 4
ATOM 4886 O O . ALA A 1 26 ? 12.671 7.162 -14.510 1.00 0.00 26 ALA A O 4
ATOM 4893 N N . ASP A 1 27 ? 11.045 7.294 -16.060 1.00 0.00 27 ASP A N 4
ATOM 4894 C CA . ASP A 1 27 ? 10.850 5.851 -16.137 1.00 0.00 27 ASP A CA 4
ATOM 4895 C C . ASP A 1 27 ? 12.189 5.120 -16.117 1.00 0.00 27 ASP A C 4
ATOM 4896 O O . ASP A 1 27 ? 12.307 4.037 -15.542 1.00 0.00 27 ASP A O 4
ATOM 4905 N N . TRP A 1 28 ? 13.193 5.717 -16.748 1.00 0.00 28 TRP A N 4
ATOM 4906 C CA . TRP A 1 28 ? 14.523 5.122 -16.803 1.00 0.00 28 TRP A CA 4
ATOM 4907 C C . TRP A 1 28 ? 15.150 5.062 -15.414 1.00 0.00 28 TRP A C 4
ATOM 4908 O O . TRP A 1 28 ? 15.816 4.086 -15.065 1.00 0.00 28 TRP A O 4
ATOM 4929 N N . LEU A 1 29 ? 14.933 6.109 -14.626 1.00 0.00 29 LEU A N 4
ATOM 4930 C CA . LEU A 1 29 ? 15.478 6.175 -13.274 1.00 0.00 29 LEU A CA 4
ATOM 4931 C C . LEU A 1 29 ? 14.895 5.070 -12.398 1.00 0.00 29 LEU A C 4
ATOM 4932 O O . LEU A 1 29 ? 15.618 4.195 -11.920 1.00 0.00 29 LEU A O 4
ATOM 4948 N N . LEU A 1 30 ? 13.583 5.115 -12.193 1.00 0.00 30 LEU A N 4
ATOM 4949 C CA . LEU A 1 30 ? 12.902 4.117 -11.376 1.00 0.00 30 LEU A CA 4
ATOM 4950 C C . LEU A 1 30 ? 13.241 2.706 -11.846 1.00 0.00 30 LEU A C 4
ATOM 4951 O O . LEU A 1 30 ? 13.285 1.771 -11.047 1.00 0.00 30 LEU A O 4
ATOM 4967 N N . GLU A 1 31 ? 13.481 2.562 -13.145 1.00 0.00 31 GLU A N 4
ATOM 4968 C CA . GLU A 1 31 ? 13.819 1.264 -13.719 1.00 0.00 31 GLU A CA 4
ATOM 4969 C C . GLU A 1 31 ? 15.058 0.679 -13.050 1.00 0.00 31 GLU A C 4
ATOM 4970 O O . GLU A 1 31 ? 15.249 -0.536 -13.028 1.00 0.00 31 GLU A O 4
ATOM 4982 N N . ASN A 1 32 ? 15.898 1.553 -12.505 1.00 0.00 32 ASN A N 4
ATOM 4983 C CA . ASN A 1 32 ? 17.121 1.123 -11.835 1.00 0.00 32 ASN A CA 4
ATOM 4984 C C . ASN A 1 32 ? 17.093 1.501 -10.357 1.00 0.00 32 ASN A C 4
ATOM 4985 O O . ASN A 1 32 ? 18.121 1.484 -9.682 1.00 0.00 32 ASN A O 4
ATOM 4996 N N . ALA A 1 33 ? 15.907 1.842 -9.862 1.00 0.00 33 ALA A N 4
ATOM 4997 C CA . ALA A 1 33 ? 15.744 2.221 -8.464 1.00 0.00 33 ALA A CA 4
ATOM 4998 C C . ALA A 1 33 ? 16.408 3.564 -8.178 1.00 0.00 33 ALA A C 4
ATOM 4999 O O . ALA A 1 33 ? 17.162 3.702 -7.216 1.00 0.00 33 ALA A O 4
ATOM 5006 N N . MET A 1 34 ? 16.122 4.551 -9.021 1.00 0.00 34 MET A N 4
ATOM 5007 C CA . MET A 1 34 ? 16.692 5.883 -8.858 1.00 0.00 34 MET A CA 4
ATOM 5008 C C . MET 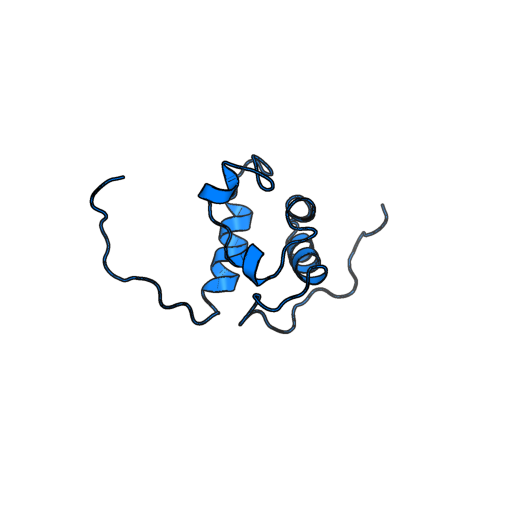A 1 34 ? 15.594 6.941 -8.805 1.00 0.00 34 MET A C 4
ATOM 5009 O O . MET A 1 34 ? 15.648 7.961 -9.493 1.00 0.00 34 MET A O 4
ATOM 5023 N N . PRO A 1 35 ? 14.574 6.695 -7.970 1.00 0.00 35 PRO A N 4
ATOM 5024 C CA . PRO A 1 35 ? 13.444 7.615 -7.808 1.00 0.00 35 PRO A CA 4
ATOM 5025 C C . PRO A 1 35 ? 13.843 8.904 -7.097 1.00 0.00 35 PRO A C 4
ATOM 5026 O O . PRO A 1 35 ? 13.086 9.873 -7.080 1.00 0.00 35 PRO A O 4
ATOM 5037 N N . GLU A 1 36 ? 15.037 8.907 -6.513 1.00 0.00 36 GLU A N 4
ATOM 5038 C CA . GLU A 1 36 ? 15.535 10.077 -5.799 1.00 0.00 36 GLU A CA 4
ATOM 5039 C C . GLU A 1 36 ? 15.963 11.168 -6.776 1.00 0.00 36 GLU A C 4
ATOM 5040 O O . GLU A 1 36 ? 15.932 12.355 -6.451 1.00 0.00 36 GLU A O 4
ATOM 5052 N N . TYR A 1 37 ? 16.363 10.757 -7.974 1.00 0.00 37 TYR A N 4
ATOM 5053 C CA . TYR A 1 37 ? 16.802 11.698 -8.998 1.00 0.00 37 TYR A CA 4
ATOM 5054 C C . TYR A 1 37 ? 15.635 12.118 -9.887 1.00 0.00 37 TYR A C 4
ATOM 5055 O O . TYR A 1 37 ? 15.752 13.049 -10.685 1.00 0.00 37 TYR A O 4
ATOM 5073 N N . CYS A 1 38 ? 14.511 11.425 -9.743 1.00 0.00 38 CYS A N 4
ATOM 5074 C CA . CYS A 1 38 ? 13.322 11.725 -10.532 1.00 0.00 38 CYS A CA 4
ATOM 5075 C C . CYS A 1 38 ? 12.857 13.158 -10.294 1.00 0.00 38 CYS A C 4
ATOM 5076 O O . CYS A 1 38 ? 12.383 13.827 -11.211 1.00 0.00 38 CYS A O 4
ATOM 5084 N N . GLU A 1 39 ? 12.996 13.621 -9.055 1.00 0.00 39 GLU A N 4
ATOM 5085 C CA . GLU A 1 39 ? 12.589 14.975 -8.696 1.00 0.00 39 GLU A CA 4
ATOM 5086 C C . GLU A 1 39 ? 13.374 16.009 -9.497 1.00 0.00 39 GLU A C 4
ATOM 5087 O O . GLU A 1 39 ? 12.812 16.816 -10.237 1.00 0.00 39 GLU A O 4
ATOM 5099 N N . PRO A 1 40 ? 14.707 15.986 -9.346 1.00 0.00 40 PRO A N 4
ATOM 5100 C CA . PRO A 1 40 ? 15.599 16.915 -10.047 1.00 0.00 40 PRO A CA 4
ATOM 5101 C C . PRO A 1 40 ? 15.666 16.636 -11.544 1.00 0.00 40 PRO A C 4
ATOM 5102 O O . PRO A 1 40 ? 16.083 17.491 -12.327 1.00 0.00 40 PRO A O 4
ATOM 5113 N N . LEU A 1 41 ? 15.252 15.437 -11.937 1.00 0.00 41 LEU A N 4
ATOM 5114 C CA . LEU A 1 41 ? 15.265 15.045 -13.342 1.00 0.00 41 LEU A CA 4
ATOM 5115 C C . LEU A 1 41 ? 13.848 14.986 -13.904 1.00 0.00 41 LEU A C 4
ATOM 5116 O O . LEU A 1 41 ? 13.642 14.594 -15.053 1.00 0.00 41 LEU A O 4
ATOM 5132 N N . GLU A 1 42 ? 12.876 15.379 -13.088 1.00 0.00 42 GLU A N 4
ATOM 5133 C CA . GLU A 1 42 ? 11.479 15.372 -13.505 1.00 0.00 42 GLU A CA 4
ATOM 5134 C C . GLU A 1 42 ? 11.302 16.114 -14.827 1.00 0.00 42 GLU A C 4
ATOM 5135 O O . GLU A 1 42 ? 10.568 15.667 -15.709 1.00 0.00 42 GLU A O 4
ATOM 5147 N N . HIS A 1 43 ? 11.978 17.251 -14.955 1.00 0.00 43 HIS A N 4
ATOM 5148 C CA . HIS A 1 43 ? 11.896 18.056 -16.169 1.00 0.00 43 HIS A CA 4
ATOM 5149 C C . HIS A 1 43 ? 13.197 17.979 -16.961 1.00 0.00 43 HIS A C 4
ATOM 5150 O O . HIS A 1 43 ? 13.555 18.913 -17.679 1.00 0.00 43 HIS A O 4
ATOM 5164 N N . PHE A 1 44 ? 13.902 16.861 -16.825 1.00 0.00 44 PHE A N 4
ATOM 5165 C CA . PHE A 1 44 ? 15.165 16.663 -17.527 1.00 0.00 44 PHE A CA 4
ATOM 5166 C C . PHE A 1 44 ? 14.965 15.814 -18.779 1.00 0.00 44 PHE A C 4
ATOM 5167 O O . PHE A 1 44 ? 14.180 14.865 -18.781 1.00 0.00 44 PHE A O 4
ATOM 5184 N N . THR A 1 45 ? 15.680 16.163 -19.844 1.00 0.00 45 THR A N 4
ATOM 5185 C CA . THR A 1 45 ? 15.580 15.436 -21.103 1.00 0.00 45 THR A CA 4
ATOM 5186 C C . THR A 1 45 ? 16.799 14.548 -21.323 1.00 0.00 45 THR A C 4
ATOM 5187 O O . THR A 1 45 ? 17.909 14.886 -20.915 1.00 0.00 45 THR A O 4
ATOM 5198 N N . GLY A 1 46 ? 16.585 13.407 -21.973 1.00 0.00 46 GLY A N 4
ATOM 5199 C CA . GLY A 1 46 ? 17.676 12.487 -22.236 1.00 0.00 46 GLY A CA 4
ATOM 5200 C C . GLY A 1 46 ? 18.994 13.200 -22.462 1.00 0.00 46 GLY A C 4
ATOM 5201 O O . GLY A 1 46 ? 20.050 12.701 -22.076 1.00 0.00 46 GLY A O 4
ATOM 5205 N N . GLN A 1 47 ? 18.933 14.370 -23.090 1.00 0.00 47 GLN A N 4
ATOM 5206 C CA . GLN A 1 47 ? 20.132 15.151 -23.368 1.00 0.00 47 GLN A CA 4
ATOM 5207 C C . GLN A 1 47 ? 20.675 15.789 -22.093 1.00 0.00 47 GLN A C 4
ATOM 5208 O O . GLN A 1 47 ? 21.847 15.623 -21.754 1.00 0.00 47 GLN A O 4
ATOM 5222 N N . ASP A 1 48 ? 19.815 16.518 -21.390 1.00 0.00 48 ASP A N 4
ATOM 5223 C CA . ASP A 1 48 ? 20.207 17.180 -20.151 1.00 0.00 48 ASP A CA 4
ATOM 5224 C C . ASP A 1 48 ? 20.632 16.158 -19.101 1.00 0.00 48 ASP A C 4
ATOM 5225 O O . ASP A 1 48 ? 21.514 16.423 -18.283 1.00 0.00 48 ASP A O 4
ATOM 5234 N N . LEU A 1 49 ? 19.999 14.991 -19.128 1.00 0.00 49 LEU A N 4
ATOM 5235 C CA . LEU A 1 49 ? 20.311 13.929 -18.178 1.00 0.00 49 LEU A CA 4
ATOM 5236 C C . LEU A 1 49 ? 21.730 13.410 -18.388 1.00 0.00 49 LEU A C 4
ATOM 5237 O O . LEU A 1 49 ? 22.482 13.227 -17.431 1.00 0.00 49 LEU A O 4
ATOM 5253 N N . ILE A 1 50 ? 22.089 13.176 -19.646 1.00 0.00 50 ILE A N 4
ATOM 5254 C CA . ILE A 1 50 ? 23.419 12.683 -19.981 1.00 0.00 50 ILE A CA 4
ATOM 5255 C C . ILE A 1 50 ? 24.471 13.772 -19.802 1.00 0.00 50 ILE A C 4
ATOM 5256 O O . ILE A 1 50 ? 25.657 13.485 -19.650 1.00 0.00 50 ILE A O 4
ATOM 5272 N N . ASN A 1 51 ? 24.026 15.025 -19.820 1.00 0.00 51 ASN A N 4
ATOM 5273 C CA . ASN A 1 51 ? 24.930 16.159 -19.659 1.00 0.00 51 ASN A CA 4
ATOM 5274 C C . ASN A 1 51 ? 25.226 16.413 -18.185 1.00 0.00 51 ASN A C 4
ATOM 5275 O O . ASN A 1 51 ? 25.740 17.470 -17.817 1.00 0.00 51 ASN A O 4
ATOM 5286 N N . LEU A 1 52 ? 24.900 15.437 -17.344 1.00 0.00 52 LEU A N 4
ATOM 5287 C CA . LEU A 1 52 ? 25.132 15.554 -15.909 1.00 0.00 52 LEU A CA 4
ATOM 5288 C C . LEU A 1 52 ? 26.549 15.120 -15.550 1.00 0.00 52 LEU A C 4
ATOM 5289 O O . LEU A 1 52 ? 27.048 14.111 -16.049 1.00 0.00 52 LEU A O 4
ATOM 5305 N N . THR A 1 53 ? 27.195 15.889 -14.678 1.00 0.00 53 THR A N 4
ATOM 5306 C CA . THR A 1 53 ? 28.554 15.584 -14.249 1.00 0.00 53 THR A CA 4
ATOM 5307 C C . THR A 1 53 ? 28.696 15.712 -12.737 1.00 0.00 53 THR A C 4
ATOM 5308 O O . THR A 1 53 ? 27.865 16.336 -12.078 1.00 0.00 53 THR A O 4
ATOM 5319 N N . GLN A 1 54 ? 29.753 15.117 -12.194 1.00 0.00 54 GLN A N 4
ATOM 5320 C CA . GLN A 1 54 ? 30.003 15.165 -10.758 1.00 0.00 54 GLN A CA 4
ATOM 5321 C C . GLN A 1 54 ? 29.977 16.603 -10.249 1.00 0.00 54 GLN A C 4
ATOM 5322 O O . GLN A 1 54 ? 29.574 16.862 -9.116 1.00 0.00 54 GLN A O 4
ATOM 5336 N N . GLU A 1 55 ? 30.410 17.533 -11.095 1.00 0.00 55 GLU A N 4
ATOM 5337 C CA . GLU A 1 55 ? 30.437 18.944 -10.729 1.00 0.00 55 GLU A CA 4
ATOM 5338 C C . GLU A 1 55 ? 29.022 19.509 -10.641 1.00 0.00 55 GLU A C 4
ATOM 5339 O O . GLU A 1 55 ? 28.787 20.522 -9.982 1.00 0.00 55 GLU A O 4
ATOM 5351 N N . ASP A 1 56 ? 28.084 18.848 -11.311 1.00 0.00 56 ASP A N 4
ATOM 5352 C CA . ASP A 1 56 ? 26.692 19.283 -11.308 1.00 0.00 56 ASP A CA 4
ATOM 5353 C C . ASP A 1 56 ? 26.006 18.902 -10.001 1.00 0.00 56 ASP A C 4
ATOM 5354 O O . ASP A 1 56 ? 24.956 19.444 -9.657 1.00 0.00 56 ASP A O 4
ATOM 5363 N N . PHE A 1 57 ? 26.606 17.964 -9.275 1.00 0.00 57 PHE A N 4
ATOM 5364 C CA . PHE A 1 57 ? 26.052 17.508 -8.005 1.00 0.00 57 PHE A CA 4
ATOM 5365 C C . PHE A 1 57 ? 26.411 18.472 -6.878 1.00 0.00 57 PHE A C 4
ATOM 5366 O O . PHE A 1 57 ? 25.818 18.434 -5.800 1.00 0.00 57 PHE A O 4
ATOM 5383 N N . LYS A 1 58 ? 27.388 19.336 -7.135 1.00 0.00 58 LYS A N 4
ATOM 5384 C CA . LYS A 1 58 ? 27.827 20.312 -6.145 1.00 0.00 58 LYS A CA 4
ATOM 5385 C C . LYS A 1 58 ? 26.725 21.325 -5.853 1.00 0.00 58 LYS A C 4
ATOM 5386 O O . LYS A 1 58 ? 26.586 21.799 -4.725 1.00 0.00 58 LYS A O 4
ATOM 5405 N N . LYS A 1 59 ? 25.943 21.653 -6.875 1.00 0.00 59 LYS A N 4
ATOM 5406 C CA . LYS A 1 59 ? 24.851 22.608 -6.728 1.00 0.00 59 LYS A CA 4
ATOM 5407 C C . LYS A 1 59 ? 23.506 21.943 -7.006 1.00 0.00 59 LYS A C 4
ATOM 5408 O O . LYS A 1 59 ? 23.429 20.868 -7.601 1.00 0.00 59 LYS A O 4
ATOM 5427 N N . PRO A 1 60 ? 22.420 22.597 -6.568 1.00 0.00 60 PRO A N 4
ATOM 5428 C CA . PRO A 1 60 ? 21.059 22.089 -6.760 1.00 0.00 60 PRO A CA 4
ATOM 5429 C C . PRO A 1 60 ? 20.621 22.141 -8.220 1.00 0.00 60 PRO A C 4
ATOM 5430 O O . PRO A 1 60 ? 21.249 22.789 -9.058 1.00 0.00 60 PRO A O 4
ATOM 5441 N N . PRO A 1 61 ? 19.519 21.444 -8.534 1.00 0.00 61 PRO A N 4
ATOM 5442 C CA . PRO A 1 61 ? 18.766 20.668 -7.545 1.00 0.00 61 PRO A CA 4
ATOM 5443 C C . PRO A 1 61 ? 19.529 19.436 -7.071 1.00 0.00 61 PRO A C 4
ATOM 5444 O O . PRO A 1 61 ? 19.367 18.992 -5.933 1.00 0.00 61 PRO A O 4
ATOM 5455 N N . LEU A 1 62 ? 20.362 18.887 -7.949 1.00 0.00 62 LEU A N 4
ATOM 5456 C CA . LEU A 1 62 ? 21.152 17.707 -7.619 1.00 0.00 62 LEU A CA 4
ATOM 5457 C C . LEU A 1 62 ? 22.202 18.032 -6.561 1.00 0.00 62 LEU A C 4
ATOM 5458 O O . LEU A 1 62 ? 23.253 18.596 -6.867 1.00 0.00 62 LEU A O 4
ATOM 5474 N N . TYR A 1 63 ? 21.911 17.671 -5.316 1.00 0.00 63 TYR A N 4
ATOM 5475 C CA . TYR A 1 63 ? 22.830 17.924 -4.213 1.00 0.00 63 TYR A CA 4
ATOM 5476 C C . TYR A 1 63 ? 22.534 17.001 -3.035 1.00 0.00 63 TYR A C 4
ATOM 5477 O O . TYR A 1 63 ? 21.436 17.017 -2.480 1.00 0.00 63 TYR A O 4
ATOM 5495 N N . ARG A 1 64 ? 23.524 16.197 -2.658 1.00 0.00 64 ARG A N 4
ATOM 5496 C CA . ARG A 1 64 ? 23.371 15.265 -1.548 1.00 0.00 64 ARG A CA 4
ATOM 5497 C C . ARG A 1 64 ? 22.201 14.316 -1.792 1.00 0.00 64 ARG A C 4
ATOM 5498 O O . ARG A 1 64 ? 21.584 13.819 -0.850 1.00 0.00 64 ARG A O 4
ATOM 5519 N N . VAL A 1 65 ? 21.902 14.069 -3.064 1.00 0.00 65 VAL A N 4
ATOM 5520 C CA . VAL A 1 65 ? 20.808 13.178 -3.433 1.00 0.00 65 VAL A CA 4
ATOM 5521 C C . VAL A 1 65 ? 21.067 11.758 -2.943 1.00 0.00 65 VAL A C 4
ATOM 5522 O O . VAL A 1 65 ? 20.148 11.061 -2.513 1.00 0.00 65 VAL A O 4
ATOM 5535 N N . SER A 1 66 ? 22.325 11.334 -3.012 1.00 0.00 66 SER A N 4
ATOM 5536 C CA . SER A 1 66 ? 22.706 9.995 -2.579 1.00 0.00 66 SER A CA 4
ATOM 5537 C C . SER A 1 66 ? 23.982 10.036 -1.743 1.00 0.00 66 SER A C 4
ATOM 5538 O O . SER A 1 66 ? 24.786 10.960 -1.864 1.00 0.00 66 SER A O 4
ATOM 5546 N N . SER A 1 67 ? 24.159 9.028 -0.896 1.00 0.00 67 SER A N 4
ATOM 5547 C CA . SER A 1 67 ? 25.335 8.949 -0.037 1.00 0.00 67 SER A CA 4
ATOM 5548 C C . SER A 1 67 ? 26.492 8.267 -0.762 1.00 0.00 67 SER A C 4
ATOM 5549 O O . SER A 1 67 ? 27.302 7.573 -0.146 1.00 0.00 67 SER A O 4
ATOM 5557 N N . ASP A 1 68 ? 26.562 8.468 -2.073 1.00 0.00 68 ASP A N 4
ATOM 5558 C CA . ASP A 1 68 ? 27.619 7.875 -2.883 1.00 0.00 68 ASP A CA 4
ATOM 5559 C C . ASP A 1 68 ? 28.325 8.937 -3.719 1.00 0.00 68 ASP A C 4
ATOM 5560 O O . ASP A 1 68 ? 29.057 8.619 -4.655 1.00 0.00 68 ASP A O 4
ATOM 5569 N N . ASN A 1 69 ? 28.098 10.201 -3.375 1.00 0.00 69 ASN A N 4
ATOM 5570 C CA . ASN A 1 69 ? 28.709 11.311 -4.096 1.00 0.00 69 ASN A CA 4
ATOM 5571 C C . ASN A 1 69 ? 28.253 11.332 -5.552 1.00 0.00 69 ASN A C 4
ATOM 5572 O O . ASN A 1 69 ? 29.020 11.675 -6.450 1.00 0.00 69 ASN A O 4
ATOM 5583 N N . GLY A 1 70 ? 26.995 10.962 -5.777 1.00 0.00 70 GLY A N 4
ATOM 5584 C CA . GLY A 1 70 ? 26.457 10.946 -7.125 1.00 0.00 70 GLY A CA 4
ATOM 5585 C C . GLY A 1 70 ? 27.202 9.989 -8.035 1.00 0.00 70 GLY A C 4
ATOM 5586 O O . GLY A 1 70 ? 27.449 10.297 -9.200 1.00 0.00 70 GLY A O 4
ATOM 5590 N N . GLN A 1 71 ? 27.561 8.826 -7.501 1.00 0.00 71 GLN A N 4
ATOM 5591 C CA . GLN A 1 71 ? 28.284 7.822 -8.273 1.00 0.00 71 GLN A CA 4
ATOM 5592 C C . GLN A 1 71 ? 27.318 6.893 -9.000 1.00 0.00 71 GLN A C 4
ATOM 5593 O O . GLN A 1 71 ? 27.351 6.782 -10.226 1.00 0.00 71 GLN A O 4
ATOM 5607 N N . ARG A 1 72 ? 26.457 6.228 -8.236 1.00 0.00 72 ARG A N 4
ATOM 5608 C CA . ARG A 1 72 ? 25.483 5.306 -8.807 1.00 0.00 72 ARG A CA 4
ATOM 5609 C C . ARG A 1 72 ? 24.879 5.878 -10.087 1.00 0.00 72 ARG A C 4
ATOM 5610 O O . ARG A 1 72 ? 24.886 5.228 -11.133 1.00 0.00 72 ARG A O 4
ATOM 5631 N N . LEU A 1 73 ? 24.357 7.096 -9.995 1.00 0.00 73 LEU A N 4
ATOM 5632 C CA . LEU A 1 73 ? 23.746 7.755 -11.144 1.00 0.00 73 LEU A CA 4
ATOM 5633 C C . LEU A 1 73 ? 24.766 7.958 -12.261 1.00 0.00 73 LEU A C 4
ATOM 5634 O O . LEU A 1 73 ? 24.577 7.485 -13.382 1.00 0.00 73 LEU A O 4
ATOM 5650 N N . LEU A 1 74 ? 25.848 8.662 -11.946 1.00 0.00 74 LEU A N 4
ATOM 5651 C CA . LEU A 1 74 ? 26.899 8.927 -12.922 1.00 0.00 74 LEU A CA 4
ATOM 5652 C C . LEU A 1 74 ? 27.242 7.666 -13.708 1.00 0.00 74 LEU A C 4
ATOM 5653 O O . LEU A 1 74 ? 27.435 7.713 -14.923 1.00 0.00 74 LEU A O 4
ATOM 5669 N N . ASP A 1 75 ? 27.315 6.539 -13.007 1.00 0.00 75 ASP A N 4
ATOM 5670 C CA . ASP A 1 75 ? 27.630 5.264 -13.640 1.00 0.00 75 ASP A CA 4
ATOM 5671 C C . ASP A 1 75 ? 26.501 4.822 -14.565 1.00 0.00 75 ASP A C 4
ATOM 5672 O O . ASP A 1 75 ? 26.744 4.295 -15.650 1.00 0.00 75 ASP A O 4
ATOM 5681 N N . MET A 1 76 ? 25.265 5.039 -14.127 1.00 0.00 76 MET A N 4
ATOM 5682 C CA . MET A 1 76 ? 24.098 4.664 -14.916 1.00 0.00 76 MET A CA 4
ATOM 5683 C C . MET A 1 76 ? 23.961 5.557 -16.145 1.00 0.00 76 MET A C 4
ATOM 5684 O O . MET A 1 76 ? 23.395 5.151 -17.160 1.00 0.00 76 MET A O 4
ATOM 5698 N N . ILE A 1 77 ? 24.483 6.775 -16.046 1.00 0.00 77 ILE A N 4
ATOM 5699 C CA . ILE A 1 77 ? 24.420 7.725 -17.150 1.00 0.00 77 ILE A CA 4
ATOM 5700 C C . ILE A 1 77 ? 25.587 7.530 -18.111 1.00 0.00 77 ILE A C 4
ATOM 5701 O O . ILE A 1 77 ? 25.423 7.613 -19.327 1.00 0.00 77 ILE A O 4
ATOM 5717 N N . GLU A 1 78 ? 26.767 7.269 -17.555 1.00 0.00 78 GLU A N 4
ATOM 5718 C CA . GLU A 1 78 ? 27.962 7.060 -18.364 1.00 0.00 78 GLU A CA 4
ATOM 5719 C C . GLU A 1 78 ? 27.660 6.157 -19.557 1.00 0.00 78 GLU A C 4
ATOM 5720 O O . GLU A 1 78 ? 28.077 6.434 -20.682 1.00 0.00 78 GLU A O 4
ATOM 5732 N N . THR A 1 79 ? 26.932 5.074 -19.302 1.00 0.00 79 THR A N 4
ATOM 5733 C CA . THR A 1 79 ? 26.575 4.128 -20.353 1.00 0.00 79 THR A CA 4
ATOM 5734 C C . THR A 1 79 ? 25.649 4.771 -21.379 1.00 0.00 79 THR A C 4
ATOM 5735 O O . THR A 1 79 ? 25.638 4.384 -22.548 1.00 0.00 79 THR A O 4
ATOM 5746 N N . LEU A 1 80 ? 24.874 5.754 -20.935 1.00 0.00 80 LEU A N 4
ATOM 5747 C CA . LEU A 1 80 ? 23.944 6.452 -21.816 1.00 0.00 80 LEU A CA 4
ATOM 5748 C C . LEU A 1 80 ? 24.693 7.325 -22.817 1.00 0.00 80 LEU A C 4
ATOM 5749 O O . LEU A 1 80 ? 24.224 7.553 -23.933 1.00 0.00 80 LEU A O 4
ATOM 5765 N N . LYS A 1 81 ? 25.861 7.811 -22.412 1.00 0.00 81 LYS A N 4
ATOM 5766 C CA . LYS A 1 81 ? 26.678 8.658 -23.273 1.00 0.00 81 LYS A CA 4
ATOM 5767 C C . LYS A 1 81 ? 27.411 7.824 -24.319 1.00 0.00 81 LYS A C 4
ATOM 5768 O O . LYS A 1 81 ? 27.186 7.979 -25.519 1.00 0.00 81 LYS A O 4
ATOM 5787 N N . MET A 1 82 ? 28.288 6.939 -23.856 1.00 0.00 82 MET A N 4
ATOM 5788 C CA . MET A 1 82 ? 29.052 6.080 -24.752 1.00 0.00 82 MET A CA 4
ATOM 5789 C C . MET A 1 82 ? 28.225 5.696 -25.974 1.00 0.00 82 MET A C 4
ATOM 5790 O O . MET A 1 82 ? 28.758 5.545 -27.073 1.00 0.00 82 MET A O 4
ATOM 5804 N N . GLU A 1 83 ? 26.920 5.539 -25.774 1.00 0.00 83 GLU A N 4
ATOM 5805 C CA . GLU A 1 83 ? 26.020 5.172 -26.861 1.00 0.00 83 GLU A CA 4
ATOM 5806 C C . GLU A 1 83 ? 25.949 6.280 -27.907 1.00 0.00 83 GLU A C 4
ATOM 5807 O O . GLU A 1 83 ? 26.220 6.054 -29.087 1.00 0.00 83 GLU A O 4
ATOM 5819 N N . HIS A 1 84 ? 25.582 7.479 -27.467 1.00 0.00 84 HIS A N 4
ATOM 5820 C CA . HIS A 1 84 ? 25.475 8.624 -28.364 1.00 0.00 84 HIS A CA 4
ATOM 5821 C C . HIS A 1 84 ? 26.797 8.875 -29.084 1.00 0.00 84 HIS A C 4
ATOM 5822 O O . HIS A 1 84 ? 27.871 8.624 -28.536 1.00 0.00 84 HIS A O 4
ATOM 5836 N N . HIS A 1 85 ? 26.711 9.372 -30.313 1.00 0.00 85 HIS A N 4
ATOM 5837 C CA . HIS A 1 85 ? 27.900 9.657 -31.108 1.00 0.00 85 HIS A CA 4
ATOM 5838 C C . HIS A 1 85 ? 29.014 10.226 -30.234 1.00 0.00 85 HIS A C 4
ATOM 5839 O O . HIS A 1 85 ? 30.128 9.702 -30.213 1.00 0.00 85 HIS A O 4
ATOM 5853 N N . MET A 1 86 ? 28.706 11.300 -29.515 1.00 0.00 86 MET A N 4
ATOM 5854 C CA . MET A 1 86 ? 29.681 11.939 -28.639 1.00 0.00 86 MET A CA 4
ATOM 5855 C C . MET A 1 86 ? 30.979 12.225 -29.388 1.00 0.00 86 MET A C 4
ATOM 5856 O O . MET A 1 86 ? 32.067 11.927 -28.897 1.00 0.00 86 MET A O 4
ATOM 5870 N N . GLU A 1 87 ? 30.855 12.804 -30.579 1.00 0.00 87 GLU A N 4
ATOM 5871 C CA . GLU A 1 87 ? 32.019 13.128 -31.395 1.00 0.00 87 GLU A CA 4
ATOM 5872 C C . GLU A 1 87 ? 32.662 14.432 -30.931 1.00 0.00 87 GLU A C 4
ATOM 5873 O O . GLU A 1 87 ? 32.574 15.455 -31.610 1.00 0.00 87 GLU A O 4
ATOM 5885 N N . ALA A 1 88 ? 33.308 14.387 -29.771 1.00 0.00 88 ALA A N 4
ATOM 5886 C CA . ALA A 1 88 ? 33.967 15.563 -29.217 1.00 0.00 88 ALA A CA 4
ATOM 5887 C C . ALA A 1 88 ? 34.559 16.432 -30.321 1.00 0.00 88 ALA A C 4
ATOM 5888 O O . ALA A 1 88 ? 34.479 17.660 -30.269 1.00 0.00 88 ALA A O 4
ATOM 5895 N N . HIS A 1 89 ? 35.154 15.787 -31.320 1.00 0.00 89 HIS A N 4
ATOM 5896 C CA . HIS A 1 89 ? 35.760 16.502 -32.438 1.00 0.00 89 HIS A CA 4
ATOM 5897 C C . HIS A 1 89 ? 34.763 17.471 -33.067 1.00 0.00 89 HIS A C 4
ATOM 5898 O O . HIS A 1 89 ? 33.653 17.085 -33.433 1.00 0.00 89 HIS A O 4
ATOM 5912 N N . LYS A 1 90 ? 35.167 18.731 -33.190 1.00 0.00 90 LYS A N 4
ATOM 5913 C CA . LYS A 1 90 ? 34.311 19.756 -33.775 1.00 0.00 90 LYS A CA 4
ATOM 5914 C C . LYS A 1 90 ? 34.373 19.711 -35.299 1.00 0.00 90 LYS A C 4
ATOM 5915 O O . LYS A 1 90 ? 35.357 20.136 -35.902 1.00 0.00 90 LYS A O 4
ATOM 5934 N N . ASN A 1 91 ? 33.314 19.195 -35.915 1.00 0.00 91 ASN A N 4
ATOM 5935 C CA . ASN A 1 91 ? 33.248 19.097 -37.368 1.00 0.00 91 ASN A CA 4
ATOM 5936 C C . ASN A 1 91 ? 32.121 19.963 -37.922 1.00 0.00 91 ASN A C 4
ATOM 5937 O O . ASN A 1 91 ? 31.279 20.457 -37.172 1.00 0.00 91 ASN A O 4
ATOM 5948 N N . SER A 1 92 ? 32.111 20.141 -39.239 1.00 0.00 92 SER A N 4
ATOM 5949 C CA . SER A 1 92 ? 31.089 20.950 -39.894 1.00 0.00 92 SER A CA 4
ATOM 5950 C C . SER A 1 92 ? 30.918 20.533 -41.351 1.00 0.00 92 SER A C 4
ATOM 5951 O O . SER A 1 92 ? 31.627 19.658 -41.846 1.00 0.00 92 SER A O 4
ATOM 5959 N N . GLY A 1 93 ? 29.971 21.168 -42.034 1.00 0.00 93 GLY A N 4
ATOM 5960 C CA . GLY A 1 93 ? 29.722 20.851 -43.429 1.00 0.00 93 GLY A CA 4
ATOM 5961 C C . GLY A 1 93 ? 29.224 19.432 -43.620 1.00 0.00 93 GLY A C 4
ATOM 5962 O O . GLY A 1 93 ? 29.164 18.641 -42.680 1.00 0.00 93 GLY A O 4
ATOM 5966 N N . PRO A 1 94 ? 28.856 19.094 -44.865 1.00 0.00 94 PRO A N 4
ATOM 5967 C CA . PRO A 1 94 ? 28.354 17.759 -45.206 1.00 0.00 94 PRO A CA 4
ATOM 5968 C C . PRO A 1 94 ? 29.443 16.694 -45.134 1.00 0.00 94 PRO A C 4
ATOM 5969 O O . PRO A 1 94 ? 30.091 16.387 -46.134 1.00 0.00 94 PRO A O 4
ATOM 5980 N N . SER A 1 95 ? 29.638 16.134 -43.944 1.00 0.00 95 SER A N 4
ATOM 5981 C CA . SER A 1 95 ? 30.651 15.105 -43.741 1.00 0.00 95 SER A CA 4
ATOM 5982 C C . SER A 1 95 ? 30.194 13.771 -44.323 1.00 0.00 95 SER A C 4
ATOM 5983 O O . SER A 1 95 ? 29.537 12.979 -43.647 1.00 0.00 95 SER A O 4
ATOM 5991 N N . SER A 1 96 ? 30.547 13.529 -45.581 1.00 0.00 96 SER A N 4
ATOM 5992 C CA . SER A 1 96 ? 30.171 12.293 -46.256 1.00 0.00 96 SER A CA 4
ATOM 5993 C C . SER A 1 96 ? 30.373 11.090 -45.340 1.00 0.00 96 SER A C 4
ATOM 5994 O O . SER A 1 96 ? 29.467 10.278 -45.154 1.00 0.00 96 SER A O 4
ATOM 6002 N N . GLY A 1 97 ? 31.569 10.982 -44.770 1.00 0.00 97 GLY A N 4
ATOM 6003 C CA . GLY A 1 97 ? 31.870 9.875 -43.881 1.00 0.00 97 GLY A CA 4
ATOM 6004 C C . GLY A 1 97 ? 33.310 9.415 -43.994 1.00 0.00 97 GLY A C 4
ATOM 6005 O O . GLY A 1 97 ? 33.829 8.752 -43.096 1.00 0.00 97 GLY A O 4
ATOM 6009 N N . GLY A 1 1 ? -2.151 7.448 -14.101 1.00 0.00 1 GLY A N 5
ATOM 6010 C CA . GLY A 1 1 ? -3.018 6.953 -15.155 1.00 0.00 1 GLY A CA 5
ATOM 6011 C C . GLY A 1 1 ? -2.544 7.362 -16.535 1.00 0.00 1 GLY A C 5
ATOM 6012 O O . GLY A 1 1 ? -2.721 8.509 -16.946 1.00 0.00 1 GLY A O 5
ATOM 6016 N N . SER A 1 2 ? -1.938 6.422 -17.253 1.00 0.00 2 SER A N 5
ATOM 6017 C CA . SER A 1 2 ? -1.432 6.691 -18.594 1.00 0.00 2 SER A CA 5
ATOM 6018 C C . SER A 1 2 ? -2.574 7.016 -19.552 1.00 0.00 2 SER A C 5
ATOM 6019 O O . SER A 1 2 ? -3.475 6.203 -19.758 1.00 0.00 2 SER A O 5
ATOM 6027 N N . SER A 1 3 ? -2.529 8.210 -20.134 1.00 0.00 3 SER A N 5
ATOM 6028 C CA . SER A 1 3 ? -3.562 8.644 -21.067 1.00 0.00 3 SER A CA 5
ATOM 6029 C C . SER A 1 3 ? -3.789 7.596 -22.153 1.00 0.00 3 SER A C 5
ATOM 6030 O O . SER A 1 3 ? -4.927 7.263 -22.480 1.00 0.00 3 SER A O 5
ATOM 6038 N N . GLY A 1 4 ? -2.696 7.081 -22.707 1.00 0.00 4 GLY A N 5
ATOM 6039 C CA . GLY A 1 4 ? -2.796 6.077 -23.750 1.00 0.00 4 GLY A CA 5
ATOM 6040 C C . GLY A 1 4 ? -2.851 4.667 -23.195 1.00 0.00 4 GLY A C 5
ATOM 6041 O O . GLY A 1 4 ? -1.843 4.137 -22.729 1.00 0.00 4 GLY A O 5
ATOM 6045 N N . SER A 1 5 ? -4.033 4.060 -23.243 1.00 0.00 5 SER A N 5
ATOM 6046 C CA . SER A 1 5 ? -4.217 2.705 -22.736 1.00 0.00 5 SER A CA 5
ATOM 6047 C C . SER A 1 5 ? -3.075 1.798 -23.185 1.00 0.00 5 SER A C 5
ATOM 6048 O O . SER A 1 5 ? -2.820 1.648 -24.380 1.00 0.00 5 SER A O 5
ATOM 6056 N N . SER A 1 6 ? -2.392 1.195 -22.218 1.00 0.00 6 SER A N 5
ATOM 6057 C CA . SER A 1 6 ? -1.275 0.304 -22.512 1.00 0.00 6 SER A CA 5
ATOM 6058 C C . SER A 1 6 ? -0.416 0.865 -23.642 1.00 0.00 6 SER A C 5
ATOM 6059 O O . SER A 1 6 ? 0.022 0.131 -24.526 1.00 0.00 6 SER A O 5
ATOM 6067 N N . GLY A 1 7 ? -0.179 2.173 -23.604 1.00 0.00 7 GLY A N 5
ATOM 6068 C CA . GLY A 1 7 ? 0.625 2.811 -24.629 1.00 0.00 7 GLY A CA 5
ATOM 6069 C C . GLY A 1 7 ? 1.954 2.114 -24.841 1.00 0.00 7 GLY A C 5
ATOM 6070 O O . GLY A 1 7 ? 2.759 2.005 -23.916 1.00 0.00 7 GLY A O 5
ATOM 6074 N N . MET A 1 8 ? 2.185 1.640 -26.061 1.00 0.00 8 MET A N 5
ATOM 6075 C CA . MET A 1 8 ? 3.427 0.951 -26.391 1.00 0.00 8 MET A CA 5
ATOM 6076 C C . MET A 1 8 ? 4.633 1.726 -25.871 1.00 0.00 8 MET A C 5
ATOM 6077 O O . MET A 1 8 ? 4.503 2.858 -25.404 1.00 0.00 8 MET A O 5
ATOM 6091 N N . LEU A 1 9 ? 5.807 1.110 -25.954 1.00 0.00 9 LEU A N 5
ATOM 6092 C CA . LEU A 1 9 ? 7.038 1.742 -25.493 1.00 0.00 9 LEU A CA 5
ATOM 6093 C C . LEU A 1 9 ? 7.734 2.476 -26.635 1.00 0.00 9 LEU A C 5
ATOM 6094 O O . LEU A 1 9 ? 8.688 1.967 -27.223 1.00 0.00 9 LEU A O 5
ATOM 6110 N N . SER A 1 10 ? 7.252 3.676 -26.941 1.00 0.00 10 SER A N 5
ATOM 6111 C CA . SER A 1 10 ? 7.828 4.481 -28.013 1.00 0.00 10 SER A CA 5
ATOM 6112 C C . SER A 1 10 ? 9.347 4.539 -27.891 1.00 0.00 10 SER A C 5
ATOM 6113 O O . SER A 1 10 ? 10.066 4.386 -28.879 1.00 0.00 10 SER A O 5
ATOM 6121 N N . ALA A 1 11 ? 9.829 4.762 -26.673 1.00 0.00 11 ALA A N 5
ATOM 6122 C CA . ALA A 1 11 ? 11.263 4.840 -26.421 1.00 0.00 11 ALA A CA 5
ATOM 6123 C C . ALA A 1 11 ? 11.803 3.509 -25.908 1.00 0.00 11 ALA A C 5
ATOM 6124 O O . ALA A 1 11 ? 11.448 3.063 -24.817 1.00 0.00 11 ALA A O 5
ATOM 6131 N N . ARG A 1 12 ? 12.662 2.879 -26.703 1.00 0.00 12 ARG A N 5
ATOM 6132 C CA . ARG A 1 12 ? 13.249 1.598 -26.329 1.00 0.00 12 ARG A CA 5
ATOM 6133 C C . ARG A 1 12 ? 14.773 1.682 -26.316 1.00 0.00 12 ARG A C 5
ATOM 6134 O O . ARG A 1 12 ? 15.411 1.429 -25.294 1.00 0.00 12 ARG A O 5
ATOM 6155 N N . THR A 1 13 ? 15.351 2.038 -27.459 1.00 0.00 13 THR A N 5
ATOM 6156 C CA . THR A 1 13 ? 16.799 2.152 -27.580 1.00 0.00 13 THR A CA 5
ATOM 6157 C C . THR A 1 13 ? 17.335 3.285 -26.713 1.00 0.00 13 THR A C 5
ATOM 6158 O O . THR A 1 13 ? 16.588 4.172 -26.303 1.00 0.00 13 THR A O 5
ATOM 6169 N N . MET A 1 14 ? 18.635 3.249 -26.437 1.00 0.00 14 MET A N 5
ATOM 6170 C CA . MET A 1 14 ? 19.271 4.275 -25.620 1.00 0.00 14 MET A CA 5
ATOM 6171 C C . MET A 1 14 ? 20.505 4.839 -26.317 1.00 0.00 14 MET A C 5
ATOM 6172 O O . MET A 1 14 ? 21.445 5.295 -25.667 1.00 0.00 14 MET A O 5
ATOM 6186 N N . LYS A 1 15 ? 20.496 4.804 -27.646 1.00 0.00 15 LYS A N 5
ATOM 6187 C CA . LYS A 1 15 ? 21.612 5.313 -28.433 1.00 0.00 15 LYS A CA 5
ATOM 6188 C C . LYS A 1 15 ? 21.650 6.837 -28.401 1.00 0.00 15 LYS A C 5
ATOM 6189 O O . LYS A 1 15 ? 22.716 7.438 -28.268 1.00 0.00 15 LYS A O 5
ATOM 6208 N N . GLU A 1 16 ? 20.480 7.457 -28.523 1.00 0.00 16 GLU A N 5
ATOM 6209 C CA . GLU A 1 16 ? 20.381 8.911 -28.507 1.00 0.00 16 GLU A CA 5
ATOM 6210 C C . GLU A 1 16 ? 20.162 9.426 -27.088 1.00 0.00 16 GLU A C 5
ATOM 6211 O O . GLU A 1 16 ? 20.905 10.281 -26.604 1.00 0.00 16 GLU A O 5
ATOM 6223 N N . VAL A 1 17 ? 19.136 8.901 -26.426 1.00 0.00 17 VAL A N 5
ATOM 6224 C CA . VAL A 1 17 ? 18.819 9.306 -25.061 1.00 0.00 17 VAL A CA 5
ATOM 6225 C C . VAL A 1 17 ? 18.949 10.815 -24.892 1.00 0.00 17 VAL A C 5
ATOM 6226 O O . VAL A 1 17 ? 19.175 11.309 -23.787 1.00 0.00 17 VAL A O 5
ATOM 6239 N N . VAL A 1 18 ? 18.804 11.544 -25.994 1.00 0.00 18 VAL A N 5
ATOM 6240 C CA . VAL A 1 18 ? 18.904 12.998 -25.968 1.00 0.00 18 VAL A CA 5
ATOM 6241 C C . VAL A 1 18 ? 17.581 13.647 -26.357 1.00 0.00 18 VAL A C 5
ATOM 6242 O O . VAL A 1 18 ? 17.178 14.655 -25.776 1.00 0.00 18 VAL A O 5
ATOM 6255 N N . TYR A 1 19 ? 16.908 13.062 -27.341 1.00 0.00 19 TYR A N 5
ATOM 6256 C CA . TYR A 1 19 ? 15.630 13.584 -27.810 1.00 0.00 19 TYR A CA 5
ATOM 6257 C C . TYR A 1 19 ? 14.477 13.034 -26.975 1.00 0.00 19 TYR A C 5
ATOM 6258 O O . TYR A 1 19 ? 13.310 13.306 -27.254 1.00 0.00 19 TYR A O 5
ATOM 6276 N N . TRP A 1 20 ? 14.815 12.260 -25.950 1.00 0.00 20 TRP A N 5
ATOM 6277 C CA . TRP A 1 20 ? 13.809 11.671 -25.073 1.00 0.00 20 TRP A CA 5
ATOM 6278 C C . TRP A 1 20 ? 12.840 12.734 -24.567 1.00 0.00 20 TRP A C 5
ATOM 6279 O O . TRP A 1 20 ? 12.969 13.913 -24.896 1.00 0.00 20 TRP A O 5
ATOM 6300 N N . SER A 1 21 ? 11.870 12.309 -23.764 1.00 0.00 21 SER A N 5
ATOM 6301 C CA . SER A 1 21 ? 10.877 13.224 -23.214 1.00 0.00 21 SER A CA 5
ATOM 6302 C C . SER A 1 21 ? 11.084 13.414 -21.715 1.00 0.00 21 SER A C 5
ATOM 6303 O O . SER A 1 21 ? 11.820 12.671 -21.065 1.00 0.00 21 SER A O 5
ATOM 6311 N N . PRO A 1 22 ? 10.420 14.434 -21.151 1.00 0.00 22 PRO A N 5
ATOM 6312 C CA . PRO A 1 22 ? 10.514 14.747 -19.722 1.00 0.00 22 PRO A CA 5
ATOM 6313 C C . PRO A 1 22 ? 9.834 13.695 -18.852 1.00 0.00 22 PRO A C 5
ATOM 6314 O O . PRO A 1 22 ? 10.046 13.646 -17.640 1.00 0.00 22 PRO A O 5
ATOM 6325 N N . LYS A 1 23 ? 9.017 12.855 -19.478 1.00 0.00 23 LYS A N 5
ATOM 6326 C CA . LYS A 1 23 ? 8.307 11.802 -18.762 1.00 0.00 23 LYS A CA 5
ATOM 6327 C C . LYS A 1 23 ? 9.053 10.476 -18.864 1.00 0.00 23 LYS A C 5
ATOM 6328 O O . LYS A 1 23 ? 8.864 9.580 -18.041 1.00 0.00 23 LYS A O 5
ATOM 6347 N N . LYS A 1 24 ? 9.903 10.357 -19.878 1.00 0.00 24 LYS A N 5
ATOM 6348 C CA . LYS A 1 24 ? 10.680 9.141 -20.087 1.00 0.00 24 LYS A CA 5
ATOM 6349 C C . LYS A 1 24 ? 11.913 9.122 -19.189 1.00 0.00 24 LYS A C 5
ATOM 6350 O O . LYS A 1 24 ? 12.140 8.164 -18.450 1.00 0.00 24 LYS A O 5
ATOM 6369 N N . VAL A 1 25 ? 12.705 10.187 -19.256 1.00 0.00 25 VAL A N 5
ATOM 6370 C CA . VAL A 1 25 ? 13.914 10.293 -18.448 1.00 0.00 25 VAL A CA 5
ATOM 6371 C C . VAL A 1 25 ? 13.689 9.732 -17.048 1.00 0.00 25 VAL A C 5
ATOM 6372 O O . VAL A 1 25 ? 14.579 9.111 -16.467 1.00 0.00 25 VAL A O 5
ATOM 6385 N N . ALA A 1 26 ? 12.494 9.956 -16.512 1.00 0.00 26 ALA A N 5
ATOM 6386 C CA . ALA A 1 26 ? 12.151 9.471 -15.181 1.00 0.00 26 ALA A CA 5
ATOM 6387 C C . ALA A 1 26 ? 12.052 7.949 -15.159 1.00 0.00 26 ALA A C 5
ATOM 6388 O O . ALA A 1 26 ? 12.772 7.281 -14.417 1.00 0.00 26 ALA A O 5
ATOM 6395 N N . ASP A 1 27 ? 11.157 7.408 -15.978 1.00 0.00 27 ASP A N 5
ATOM 6396 C CA . ASP A 1 27 ? 10.964 5.964 -16.053 1.00 0.00 27 ASP A CA 5
ATOM 6397 C C . ASP A 1 27 ? 12.303 5.235 -16.037 1.00 0.00 27 ASP A C 5
ATOM 6398 O O . ASP A 1 27 ? 12.431 4.164 -15.443 1.00 0.00 27 ASP A O 5
ATOM 6407 N N . TRP A 1 28 ? 13.298 5.822 -16.693 1.00 0.00 28 TRP A N 5
ATOM 6408 C CA . TRP A 1 28 ? 14.629 5.227 -16.754 1.00 0.00 28 TRP A CA 5
ATOM 6409 C C . TRP A 1 28 ? 15.259 5.161 -15.367 1.00 0.00 28 TRP A C 5
ATOM 6410 O O . TRP A 1 28 ? 15.945 4.194 -15.032 1.00 0.00 28 TRP A O 5
ATOM 6431 N N . LEU A 1 29 ? 15.024 6.193 -14.565 1.00 0.00 29 LEU A N 5
ATOM 6432 C CA . LEU A 1 29 ? 15.570 6.252 -13.214 1.00 0.00 29 LEU A CA 5
ATOM 6433 C C . LEU A 1 29 ? 15.006 5.129 -12.349 1.00 0.00 29 LEU A C 5
ATOM 6434 O O . LEU A 1 29 ? 15.741 4.249 -11.899 1.00 0.00 29 LEU A O 5
ATOM 6450 N N . LEU A 1 30 ? 13.697 5.164 -12.124 1.00 0.00 30 LEU A N 5
ATOM 6451 C CA . LEU A 1 30 ? 13.033 4.147 -11.315 1.00 0.00 30 LEU A CA 5
ATOM 6452 C C . LEU A 1 30 ? 13.394 2.746 -11.798 1.00 0.00 30 LEU A C 5
ATOM 6453 O O . LEU A 1 30 ? 13.481 1.809 -11.005 1.00 0.00 30 LEU A O 5
ATOM 6469 N N . GLU A 1 31 ? 13.605 2.612 -13.104 1.00 0.00 31 GLU A N 5
ATOM 6470 C CA . GLU A 1 31 ? 13.959 1.325 -13.691 1.00 0.00 31 GLU A CA 5
ATOM 6471 C C . GLU A 1 31 ? 15.193 0.737 -13.012 1.00 0.00 31 GLU A C 5
ATOM 6472 O O . GLU A 1 31 ? 15.378 -0.478 -12.981 1.00 0.00 31 GLU A O 5
ATOM 6484 N N . ASN A 1 32 ? 16.035 1.611 -12.470 1.00 0.00 32 ASN A N 5
ATOM 6485 C CA . ASN A 1 32 ? 17.252 1.180 -11.792 1.00 0.00 32 ASN A CA 5
ATOM 6486 C C . ASN A 1 32 ? 17.212 1.552 -10.313 1.00 0.00 32 ASN A C 5
ATOM 6487 O O . ASN A 1 32 ? 18.236 1.538 -9.631 1.00 0.00 32 ASN A O 5
ATOM 6498 N N . ALA A 1 33 ? 16.021 1.884 -9.824 1.00 0.00 33 ALA A N 5
ATOM 6499 C CA . ALA A 1 33 ? 15.847 2.256 -8.425 1.00 0.00 33 ALA A CA 5
ATOM 6500 C C . ALA A 1 33 ? 16.505 3.600 -8.129 1.00 0.00 33 ALA A C 5
ATOM 6501 O O . ALA A 1 33 ? 17.271 3.729 -7.174 1.00 0.00 33 ALA A O 5
ATOM 6508 N N . MET A 1 34 ? 16.201 4.597 -8.954 1.00 0.00 34 MET A N 5
ATOM 6509 C CA . MET A 1 34 ? 16.765 5.930 -8.779 1.00 0.00 34 MET A CA 5
ATOM 6510 C C . MET A 1 34 ? 15.662 6.983 -8.725 1.00 0.00 34 MET A C 5
ATOM 6511 O O . MET A 1 34 ? 15.722 8.014 -9.397 1.00 0.00 34 MET A O 5
ATOM 6525 N N . PRO A 1 35 ? 14.631 6.721 -7.909 1.00 0.00 35 PRO A N 5
ATOM 6526 C CA . PRO A 1 35 ? 13.496 7.634 -7.749 1.00 0.00 35 PRO A CA 5
ATOM 6527 C C . PRO A 1 35 ? 13.880 8.913 -7.013 1.00 0.00 35 PRO A C 5
ATOM 6528 O O . PRO A 1 35 ? 13.104 9.867 -6.962 1.00 0.00 35 PRO A O 5
ATOM 6539 N N . GLU A 1 36 ? 15.082 8.926 -6.445 1.00 0.00 36 GLU A N 5
ATOM 6540 C CA . GLU A 1 36 ? 15.566 10.088 -5.711 1.00 0.00 36 GLU A CA 5
ATOM 6541 C C . GLU A 1 36 ? 15.978 11.204 -6.667 1.00 0.00 36 GLU A C 5
ATOM 6542 O O . GLU A 1 36 ? 15.936 12.384 -6.317 1.00 0.00 36 GLU A O 5
ATOM 6554 N N . TYR A 1 37 ? 16.375 10.822 -7.876 1.00 0.00 37 TYR A N 5
ATOM 6555 C CA . TYR A 1 37 ? 16.797 11.788 -8.883 1.00 0.00 37 TYR A CA 5
ATOM 6556 C C . TYR A 1 37 ? 15.618 12.223 -9.749 1.00 0.00 37 TYR A C 5
ATOM 6557 O O . TYR A 1 37 ? 15.721 13.173 -10.525 1.00 0.00 37 TYR A O 5
ATOM 6575 N N . CYS A 1 38 ? 14.499 11.521 -9.608 1.00 0.00 38 CYS A N 5
ATOM 6576 C CA . CYS A 1 38 ? 13.300 11.832 -10.377 1.00 0.00 38 CYS A CA 5
ATOM 6577 C C . CYS A 1 38 ? 12.844 13.264 -10.117 1.00 0.00 38 CYS A C 5
ATOM 6578 O O . CYS A 1 38 ? 12.397 13.959 -11.029 1.00 0.00 38 CYS A O 5
ATOM 6586 N N . GLU A 1 39 ? 12.958 13.697 -8.865 1.00 0.00 39 GLU A N 5
ATOM 6587 C CA . GLU A 1 39 ? 12.555 15.046 -8.485 1.00 0.00 39 GLU A CA 5
ATOM 6588 C C . GLU A 1 39 ? 13.317 16.091 -9.296 1.00 0.00 39 GLU A C 5
ATOM 6589 O O . GLU A 1 39 ? 12.734 16.898 -10.019 1.00 0.00 39 GLU A O 5
ATOM 6601 N N . PRO A 1 40 ? 14.653 16.075 -9.173 1.00 0.00 40 PRO A N 5
ATOM 6602 C CA . PRO A 1 40 ? 15.524 17.013 -9.886 1.00 0.00 40 PRO A CA 5
ATOM 6603 C C . PRO A 1 40 ? 15.561 16.744 -11.387 1.00 0.00 40 PRO A C 5
ATOM 6604 O O . PRO A 1 40 ? 15.942 17.610 -12.175 1.00 0.00 40 PRO A O 5
ATOM 6615 N N . LEU A 1 41 ? 15.163 15.538 -11.776 1.00 0.00 41 LEU A N 5
ATOM 6616 C CA . LEU A 1 41 ? 15.151 15.153 -13.183 1.00 0.00 41 LEU A CA 5
ATOM 6617 C C . LEU A 1 41 ? 13.724 15.079 -13.716 1.00 0.00 41 LEU A C 5
ATOM 6618 O O . LEU A 1 41 ? 13.488 14.595 -14.822 1.00 0.00 41 LEU A O 5
ATOM 6634 N N . GLU A 1 42 ? 12.775 15.565 -12.921 1.00 0.00 42 GLU A N 5
ATOM 6635 C CA . GLU A 1 42 ? 11.371 15.554 -13.313 1.00 0.00 42 GLU A CA 5
ATOM 6636 C C . GLU A 1 42 ? 11.167 16.309 -14.624 1.00 0.00 42 GLU A C 5
ATOM 6637 O O . GLU A 1 42 ? 10.404 15.878 -15.489 1.00 0.00 42 GLU A O 5
ATOM 6649 N N . HIS A 1 43 ? 11.853 17.439 -14.762 1.00 0.00 43 HIS A N 5
ATOM 6650 C CA . HIS A 1 43 ? 11.747 18.255 -15.966 1.00 0.00 43 HIS A CA 5
ATOM 6651 C C . HIS A 1 43 ? 13.026 18.172 -16.793 1.00 0.00 43 HIS A C 5
ATOM 6652 O O . HIS A 1 43 ? 13.352 19.090 -17.546 1.00 0.00 43 HIS A O 5
ATOM 6666 N N . PHE A 1 44 ? 13.748 17.065 -16.647 1.00 0.00 44 PHE A N 5
ATOM 6667 C CA . PHE A 1 44 ? 14.993 16.863 -17.379 1.00 0.00 44 PHE A CA 5
ATOM 6668 C C . PHE A 1 44 ? 14.752 16.051 -18.648 1.00 0.00 44 PHE A C 5
ATOM 6669 O O . PHE A 1 44 ? 13.878 15.185 -18.689 1.00 0.00 44 PHE A O 5
ATOM 6686 N N . THR A 1 45 ? 15.534 16.338 -19.685 1.00 0.00 45 THR A N 5
ATOM 6687 C CA . THR A 1 45 ? 15.405 15.637 -20.956 1.00 0.00 45 THR A CA 5
ATOM 6688 C C . THR A 1 45 ? 16.625 14.765 -21.230 1.00 0.00 45 THR A C 5
ATOM 6689 O O . THR A 1 45 ? 17.746 15.117 -20.865 1.00 0.00 45 THR A O 5
ATOM 6700 N N . GLY A 1 46 ? 16.399 13.625 -21.876 1.00 0.00 46 GLY A N 5
ATOM 6701 C CA . GLY A 1 46 ? 17.490 12.720 -22.187 1.00 0.00 46 GLY A CA 5
ATOM 6702 C C . GLY A 1 46 ? 18.789 13.451 -22.464 1.00 0.00 46 GLY A C 5
ATOM 6703 O O . GLY A 1 46 ? 19.860 13.001 -22.057 1.00 0.00 46 GLY A O 5
ATOM 6707 N N . GLN A 1 47 ? 18.694 14.580 -23.158 1.00 0.00 47 GLN A N 5
ATOM 6708 C CA . GLN A 1 47 ? 19.872 15.373 -23.491 1.00 0.00 47 GLN A CA 5
ATOM 6709 C C . GLN A 1 47 ? 20.494 15.976 -22.236 1.00 0.00 47 GLN A C 5
ATOM 6710 O O . GLN A 1 47 ? 21.688 15.815 -21.984 1.00 0.00 47 GLN A O 5
ATOM 6724 N N . ASP A 1 48 ? 19.678 16.672 -21.452 1.00 0.00 48 ASP A N 5
ATOM 6725 C CA . ASP A 1 48 ? 20.147 17.299 -20.222 1.00 0.00 48 ASP A CA 5
ATOM 6726 C C . ASP A 1 48 ? 20.635 16.248 -19.229 1.00 0.00 48 ASP A C 5
ATOM 6727 O O . ASP A 1 48 ? 21.652 16.436 -18.560 1.00 0.00 48 ASP A O 5
ATOM 6736 N N . LEU A 1 49 ? 19.903 15.143 -19.138 1.00 0.00 49 LEU A N 5
ATOM 6737 C CA . LEU A 1 49 ? 20.261 14.062 -18.227 1.00 0.00 49 LEU A CA 5
ATOM 6738 C C . LEU A 1 49 ? 21.679 13.569 -18.496 1.00 0.00 49 LEU A C 5
ATOM 6739 O O . LEU A 1 49 ? 22.484 13.431 -17.574 1.00 0.00 49 LEU A O 5
ATOM 6755 N N . ILE A 1 50 ? 21.979 13.308 -19.764 1.00 0.00 50 ILE A N 5
ATOM 6756 C CA . ILE A 1 50 ? 23.301 12.835 -20.154 1.00 0.00 50 ILE A CA 5
ATOM 6757 C C . ILE A 1 50 ? 24.354 13.920 -19.954 1.00 0.00 50 ILE A C 5
ATOM 6758 O O . ILE A 1 50 ? 25.547 13.632 -19.872 1.00 0.00 50 ILE A O 5
ATOM 6774 N N . ASN A 1 51 ? 23.903 15.167 -19.873 1.00 0.00 51 ASN A N 5
ATOM 6775 C CA . ASN A 1 51 ? 24.806 16.296 -19.681 1.00 0.00 51 ASN A CA 5
ATOM 6776 C C . ASN A 1 51 ? 25.097 16.514 -18.199 1.00 0.00 51 ASN A C 5
ATOM 6777 O O . ASN A 1 51 ? 25.605 17.564 -17.803 1.00 0.00 51 ASN A O 5
ATOM 6788 N N . LEU A 1 52 ? 24.772 15.516 -17.385 1.00 0.00 52 LEU A N 5
ATOM 6789 C CA . LEU A 1 52 ? 24.999 15.597 -15.946 1.00 0.00 52 LEU A CA 5
ATOM 6790 C C . LEU A 1 52 ? 26.406 15.128 -15.589 1.00 0.00 52 LEU A C 5
ATOM 6791 O O . LEU A 1 52 ? 26.903 14.145 -16.139 1.00 0.00 52 LEU A O 5
ATOM 6807 N N . THR A 1 53 ? 27.044 15.838 -14.664 1.00 0.00 53 THR A N 5
ATOM 6808 C CA . THR A 1 53 ? 28.393 15.494 -14.232 1.00 0.00 53 THR A CA 5
ATOM 6809 C C . THR A 1 53 ? 28.520 15.568 -12.714 1.00 0.00 53 THR A C 5
ATOM 6810 O O . THR A 1 53 ? 27.683 16.169 -12.041 1.00 0.00 53 THR A O 5
ATOM 6821 N N . GLN A 1 54 ? 29.572 14.954 -12.183 1.00 0.00 54 GLN A N 5
ATOM 6822 C CA . GLN A 1 54 ? 29.807 14.950 -10.744 1.00 0.00 54 GLN A CA 5
ATOM 6823 C C . GLN A 1 54 ? 29.776 16.368 -10.184 1.00 0.00 54 GLN A C 5
ATOM 6824 O O . GLN A 1 54 ? 29.376 16.585 -9.040 1.00 0.00 54 GLN A O 5
ATOM 6838 N N . GLU A 1 55 ? 30.201 17.330 -10.997 1.00 0.00 55 GLU A N 5
ATOM 6839 C CA . GLU A 1 55 ? 30.222 18.728 -10.582 1.00 0.00 55 GLU A CA 5
ATOM 6840 C C . GLU A 1 55 ? 28.803 19.268 -10.420 1.00 0.00 55 GLU A C 5
ATOM 6841 O O . GLU A 1 55 ? 28.575 20.233 -9.690 1.00 0.00 55 GLU A O 5
ATOM 6853 N N . ASP A 1 56 ? 27.856 18.639 -11.105 1.00 0.00 56 ASP A N 5
ATOM 6854 C CA . ASP A 1 56 ? 26.459 19.055 -11.038 1.00 0.00 56 ASP A CA 5
ATOM 6855 C C . ASP A 1 56 ? 25.809 18.566 -9.748 1.00 0.00 56 ASP A C 5
ATOM 6856 O O . ASP A 1 56 ? 24.684 18.949 -9.424 1.00 0.00 56 ASP A O 5
ATOM 6865 N N . PHE A 1 57 ? 26.523 17.719 -9.015 1.00 0.00 57 PHE A N 5
ATOM 6866 C CA . PHE A 1 57 ? 26.015 17.177 -7.760 1.00 0.00 57 PHE A CA 5
ATOM 6867 C C . PHE A 1 57 ? 26.390 18.078 -6.587 1.00 0.00 57 PHE A C 5
ATOM 6868 O O . PHE A 1 57 ? 25.582 18.316 -5.689 1.00 0.00 57 PHE A O 5
ATOM 6885 N N . LYS A 1 58 ? 27.622 18.575 -6.601 1.00 0.00 58 LYS A N 5
ATOM 6886 C CA . LYS A 1 58 ? 28.106 19.451 -5.541 1.00 0.00 58 LYS A CA 5
ATOM 6887 C C . LYS A 1 58 ? 27.187 20.656 -5.368 1.00 0.00 58 LYS A C 5
ATOM 6888 O O . LYS A 1 58 ? 27.229 21.340 -4.345 1.00 0.00 58 LYS A O 5
ATOM 6907 N N . LYS A 1 59 ? 26.357 20.910 -6.374 1.00 0.00 59 LYS A N 5
ATOM 6908 C CA . LYS A 1 59 ? 25.425 22.031 -6.333 1.00 0.00 59 LYS A CA 5
ATOM 6909 C C . LYS A 1 59 ? 24.015 21.580 -6.699 1.00 0.00 59 LYS A C 5
ATOM 6910 O O . LYS A 1 59 ? 23.809 20.512 -7.277 1.00 0.00 59 LYS A O 5
ATOM 6929 N N . PRO A 1 60 ? 23.019 22.411 -6.358 1.00 0.00 60 PRO A N 5
ATOM 6930 C CA . PRO A 1 60 ? 21.611 22.119 -6.644 1.00 0.00 60 PRO A CA 5
ATOM 6931 C C . PRO A 1 60 ? 21.295 22.194 -8.134 1.00 0.00 60 PRO A C 5
ATOM 6932 O O . PRO A 1 60 ? 22.044 22.769 -8.924 1.00 0.00 60 PRO A O 5
ATOM 6943 N N . PRO A 1 61 ? 20.158 21.601 -8.529 1.00 0.00 61 PRO A N 5
ATOM 6944 C CA . PRO A 1 61 ? 19.260 20.913 -7.597 1.00 0.00 61 PRO A CA 5
ATOM 6945 C C . PRO A 1 61 ? 19.863 19.620 -7.059 1.00 0.00 61 PRO A C 5
ATOM 6946 O O . PRO A 1 61 ? 19.740 19.313 -5.872 1.00 0.00 61 PRO A O 5
ATOM 6957 N N . LEU A 1 62 ? 20.514 18.866 -7.937 1.00 0.00 62 LEU A N 5
ATOM 6958 C CA . LEU A 1 62 ? 21.138 17.605 -7.549 1.00 0.00 62 LEU A CA 5
ATOM 6959 C C . LEU A 1 62 ? 22.180 17.828 -6.457 1.00 0.00 62 LEU A C 5
ATOM 6960 O O . LEU A 1 62 ? 23.305 18.244 -6.734 1.00 0.00 62 LEU A O 5
ATOM 6976 N N . TYR A 1 63 ? 21.799 17.545 -5.217 1.00 0.00 63 TYR A N 5
ATOM 6977 C CA . TYR A 1 63 ? 22.701 17.713 -4.083 1.00 0.00 63 TYR A CA 5
ATOM 6978 C C . TYR A 1 63 ? 22.386 16.705 -2.982 1.00 0.00 63 TYR A C 5
ATOM 6979 O O . TYR A 1 63 ? 21.233 16.547 -2.581 1.00 0.00 63 TYR A O 5
ATOM 6997 N N . ARG A 1 64 ? 23.420 16.026 -2.497 1.00 0.00 64 ARG A N 5
ATOM 6998 C CA . ARG A 1 64 ? 23.255 15.032 -1.443 1.00 0.00 64 ARG A CA 5
ATOM 6999 C C . ARG A 1 64 ? 22.169 14.026 -1.811 1.00 0.00 64 ARG A C 5
ATOM 7000 O O . ARG A 1 64 ? 21.512 13.458 -0.938 1.00 0.00 64 ARG A O 5
ATOM 7021 N N . VAL A 1 65 ? 21.984 13.810 -3.109 1.00 0.00 65 VAL A N 5
ATOM 7022 C CA . VAL A 1 65 ? 20.978 12.871 -3.593 1.00 0.00 65 VAL A CA 5
ATOM 7023 C C . VAL A 1 65 ? 21.373 11.433 -3.278 1.00 0.00 65 VAL A C 5
ATOM 7024 O O . VAL A 1 65 ? 20.516 10.580 -3.044 1.00 0.00 65 VAL A O 5
ATOM 7037 N N . SER A 1 66 ? 22.676 11.170 -3.274 1.00 0.00 66 SER A N 5
ATOM 7038 C CA . SER A 1 66 ? 23.185 9.833 -2.992 1.00 0.00 66 SER A CA 5
ATOM 7039 C C . SER A 1 66 ? 24.366 9.894 -2.028 1.00 0.00 66 SER A C 5
ATOM 7040 O O . SER A 1 66 ? 25.075 10.898 -1.961 1.00 0.00 66 SER A O 5
ATOM 7048 N N . SER A 1 67 ? 24.571 8.812 -1.284 1.00 0.00 67 SER A N 5
ATOM 7049 C CA . SER A 1 67 ? 25.665 8.742 -0.322 1.00 0.00 67 SER A CA 5
ATOM 7050 C C . SER A 1 67 ? 27.010 8.642 -1.034 1.00 0.00 67 SER A C 5
ATOM 7051 O O . SER A 1 67 ? 28.023 9.141 -0.544 1.00 0.00 67 SER A O 5
ATOM 7059 N N . ASP A 1 68 ? 27.011 7.993 -2.193 1.00 0.00 68 ASP A N 5
ATOM 7060 C CA . ASP A 1 68 ? 28.231 7.828 -2.976 1.00 0.00 68 ASP A CA 5
ATOM 7061 C C . ASP A 1 68 ? 28.501 9.063 -3.830 1.00 0.00 68 ASP A C 5
ATOM 7062 O O . ASP A 1 68 ? 28.999 8.959 -4.949 1.00 0.00 68 ASP A O 5
ATOM 7071 N N . ASN A 1 69 ? 28.167 10.232 -3.292 1.00 0.00 69 ASN A N 5
ATOM 7072 C CA . ASN A 1 69 ? 28.370 11.487 -4.006 1.00 0.00 69 ASN A CA 5
ATOM 7073 C C . ASN A 1 69 ? 27.674 11.460 -5.364 1.00 0.00 69 ASN A C 5
ATOM 7074 O O . ASN A 1 69 ? 28.069 12.167 -6.290 1.00 0.00 69 ASN A O 5
ATOM 7085 N N . GLY A 1 70 ? 26.635 10.637 -5.474 1.00 0.00 70 GLY A N 5
ATOM 7086 C CA . GLY A 1 70 ? 25.901 10.533 -6.721 1.00 0.00 70 GLY A CA 5
ATOM 7087 C C . GLY A 1 70 ? 26.646 9.728 -7.767 1.00 0.00 70 GLY A C 5
ATOM 7088 O O . GLY A 1 70 ? 26.410 9.886 -8.965 1.00 0.00 70 GLY A O 5
ATOM 7092 N N . GLN A 1 71 ? 27.548 8.863 -7.315 1.00 0.00 71 GLN A N 5
ATOM 7093 C CA . GLN A 1 71 ? 28.332 8.033 -8.221 1.00 0.00 71 GLN A CA 5
ATOM 7094 C C . GLN A 1 71 ? 27.433 7.076 -8.997 1.00 0.00 71 GLN A C 5
ATOM 7095 O O . GLN A 1 71 ? 27.598 6.894 -10.203 1.00 0.00 71 GLN A O 5
ATOM 7109 N N . ARG A 1 72 ? 26.482 6.466 -8.297 1.00 0.00 72 ARG A N 5
ATOM 7110 C CA . ARG A 1 72 ? 25.559 5.525 -8.920 1.00 0.00 72 ARG A CA 5
ATOM 7111 C C . ARG A 1 72 ? 24.980 6.103 -10.208 1.00 0.00 72 ARG A C 5
ATOM 7112 O O . ARG A 1 72 ? 25.249 5.603 -11.301 1.00 0.00 72 ARG A O 5
ATOM 7133 N N . LEU A 1 73 ? 24.185 7.158 -10.071 1.00 0.00 73 LEU A N 5
ATOM 7134 C CA . LEU A 1 73 ? 23.566 7.804 -11.224 1.00 0.00 73 LEU A CA 5
ATOM 7135 C C . LEU A 1 73 ? 24.588 8.036 -12.332 1.00 0.00 73 LEU A C 5
ATOM 7136 O O . LEU A 1 73 ? 24.371 7.652 -13.482 1.00 0.00 73 LEU A O 5
ATOM 7152 N N . LEU A 1 74 ? 25.704 8.664 -11.978 1.00 0.00 74 LEU A N 5
ATOM 7153 C CA . LEU A 1 74 ? 26.762 8.946 -12.943 1.00 0.00 74 LEU A CA 5
ATOM 7154 C C . LEU A 1 74 ? 27.111 7.699 -13.748 1.00 0.00 74 LEU A C 5
ATOM 7155 O O . LEU A 1 74 ? 27.013 7.692 -14.975 1.00 0.00 74 LEU A O 5
ATOM 7171 N N . ASP A 1 75 ? 27.517 6.644 -13.050 1.00 0.00 75 ASP A N 5
ATOM 7172 C CA . ASP A 1 75 ? 27.878 5.389 -13.699 1.00 0.00 75 ASP A CA 5
ATOM 7173 C C . ASP A 1 75 ? 26.720 4.861 -14.540 1.00 0.00 75 ASP A C 5
ATOM 7174 O O . ASP A 1 75 ? 26.925 4.116 -15.498 1.00 0.00 75 ASP A O 5
ATOM 7183 N N . MET A 1 76 ? 25.503 5.251 -14.174 1.00 0.00 76 MET A N 5
ATOM 7184 C CA . MET A 1 76 ? 24.312 4.816 -14.895 1.00 0.00 76 MET A CA 5
ATOM 7185 C C . MET A 1 76 ? 24.107 5.649 -16.157 1.00 0.00 76 MET A C 5
ATOM 7186 O O . MET A 1 76 ? 23.522 5.178 -17.133 1.00 0.00 76 MET A O 5
ATOM 7200 N N . ILE A 1 77 ? 24.590 6.886 -16.129 1.00 0.00 77 ILE A N 5
ATOM 7201 C CA . ILE A 1 77 ? 24.459 7.782 -17.271 1.00 0.00 77 ILE A CA 5
ATOM 7202 C C . ILE A 1 77 ? 25.610 7.593 -18.253 1.00 0.00 77 ILE A C 5
ATOM 7203 O O . ILE A 1 77 ? 25.407 7.578 -19.466 1.00 0.00 77 ILE A O 5
ATOM 7219 N N . GLU A 1 78 ? 26.819 7.447 -17.719 1.00 0.00 78 GLU A N 5
ATOM 7220 C CA . GLU A 1 78 ? 28.002 7.256 -18.549 1.00 0.00 78 GLU A CA 5
ATOM 7221 C C . GLU A 1 78 ? 27.713 6.290 -19.694 1.00 0.00 78 GLU A C 5
ATOM 7222 O O . GLU A 1 78 ? 28.101 6.530 -20.838 1.00 0.00 78 GLU A O 5
ATOM 7234 N N . THR A 1 79 ? 27.030 5.195 -19.378 1.00 0.00 79 THR A N 5
ATOM 7235 C CA . THR A 1 79 ? 26.689 4.191 -20.378 1.00 0.00 79 THR A CA 5
ATOM 7236 C C . THR A 1 79 ? 25.723 4.753 -21.415 1.00 0.00 79 THR A C 5
ATOM 7237 O O . THR A 1 79 ? 25.744 4.353 -22.579 1.00 0.00 79 THR A O 5
ATOM 7248 N N . LEU A 1 80 ? 24.878 5.684 -20.985 1.00 0.00 80 LEU A N 5
ATOM 7249 C CA . LEU A 1 80 ? 23.903 6.302 -21.877 1.00 0.00 80 LEU A CA 5
ATOM 7250 C C . LEU A 1 80 ? 24.598 7.136 -22.949 1.00 0.00 80 LEU A C 5
ATOM 7251 O O . LEU A 1 80 ? 24.042 7.378 -24.020 1.00 0.00 80 LEU A O 5
ATOM 7267 N N . LYS A 1 81 ? 25.818 7.571 -22.654 1.00 0.00 81 LYS A N 5
ATOM 7268 C CA . LYS A 1 81 ? 26.592 8.375 -23.592 1.00 0.00 81 LYS A CA 5
ATOM 7269 C C . LYS A 1 81 ? 27.436 7.488 -24.502 1.00 0.00 81 LYS A C 5
ATOM 7270 O O . LYS A 1 81 ? 27.288 7.516 -25.723 1.00 0.00 81 LYS A O 5
ATOM 7289 N N . MET A 1 82 ? 28.321 6.702 -23.899 1.00 0.00 82 MET A N 5
ATOM 7290 C CA . MET A 1 82 ? 29.188 5.806 -24.655 1.00 0.00 82 MET A CA 5
ATOM 7291 C C . MET A 1 82 ? 28.470 5.269 -25.890 1.00 0.00 82 MET A C 5
ATOM 7292 O O . MET A 1 82 ? 29.083 5.075 -26.939 1.00 0.00 82 MET A O 5
ATOM 7306 N N . GLU A 1 83 ? 27.169 5.033 -25.756 1.00 0.00 83 GLU A N 5
ATOM 7307 C CA . GLU A 1 83 ? 26.369 4.517 -26.861 1.00 0.00 83 GLU A CA 5
ATOM 7308 C C . GLU A 1 83 ? 26.209 5.571 -27.954 1.00 0.00 83 GLU A C 5
ATOM 7309 O O . GLU A 1 83 ? 26.446 5.301 -29.132 1.00 0.00 83 GLU A O 5
ATOM 7321 N N . HIS A 1 84 ? 25.803 6.772 -27.554 1.00 0.00 84 HIS A N 5
ATOM 7322 C CA . HIS A 1 84 ? 25.611 7.867 -28.498 1.00 0.00 84 HIS A CA 5
ATOM 7323 C C . HIS A 1 84 ? 26.862 8.082 -29.344 1.00 0.00 84 HIS A C 5
ATOM 7324 O O . HIS A 1 84 ? 27.926 7.536 -29.047 1.00 0.00 84 HIS A O 5
ATOM 7338 N N . HIS A 1 85 ? 26.729 8.880 -30.398 1.00 0.00 85 HIS A N 5
ATOM 7339 C CA . HIS A 1 85 ? 27.850 9.167 -31.287 1.00 0.00 85 HIS A CA 5
ATOM 7340 C C . HIS A 1 85 ? 28.790 10.193 -30.661 1.00 0.00 85 HIS A C 5
ATOM 7341 O O . HIS A 1 85 ? 29.201 11.151 -31.314 1.00 0.00 85 HIS A O 5
ATOM 7355 N N . MET A 1 86 ? 29.125 9.984 -29.392 1.00 0.00 86 MET A N 5
ATOM 7356 C CA . MET A 1 86 ? 30.017 10.891 -28.679 1.00 0.00 86 MET A CA 5
ATOM 7357 C C . MET A 1 86 ? 31.442 10.346 -28.656 1.00 0.00 86 MET A C 5
ATOM 7358 O O . MET A 1 86 ? 31.777 9.497 -27.830 1.00 0.00 86 MET A O 5
ATOM 7372 N N . GLU A 1 87 ? 32.274 10.838 -29.567 1.00 0.00 87 GLU A N 5
ATOM 7373 C CA . GLU A 1 87 ? 33.662 10.398 -29.651 1.00 0.00 87 GLU A CA 5
ATOM 7374 C C . GLU A 1 87 ? 34.586 11.371 -28.924 1.00 0.00 87 GLU A C 5
ATOM 7375 O O . GLU A 1 87 ? 35.680 11.677 -29.398 1.00 0.00 87 GLU A O 5
ATOM 7387 N N . ALA A 1 88 ? 34.138 11.853 -27.769 1.00 0.00 88 ALA A N 5
ATOM 7388 C CA . ALA A 1 88 ? 34.923 12.790 -26.976 1.00 0.00 88 ALA A CA 5
ATOM 7389 C C . ALA A 1 88 ? 35.781 12.055 -25.951 1.00 0.00 88 ALA A C 5
ATOM 7390 O O . ALA A 1 88 ? 35.343 11.075 -25.347 1.00 0.00 88 ALA A O 5
ATOM 7397 N N . HIS A 1 89 ? 37.006 12.535 -25.758 1.00 0.00 89 HIS A N 5
ATOM 7398 C CA . HIS A 1 89 ? 37.925 11.924 -24.805 1.00 0.00 89 HIS A CA 5
ATOM 7399 C C . HIS A 1 89 ? 37.205 11.565 -23.509 1.00 0.00 89 HIS A C 5
ATOM 7400 O O . HIS A 1 89 ? 36.147 12.116 -23.200 1.00 0.00 89 HIS A O 5
ATOM 7414 N N . LYS A 1 90 ? 37.783 10.638 -22.753 1.00 0.00 90 LYS A N 5
ATOM 7415 C CA . LYS A 1 90 ? 37.197 10.205 -21.490 1.00 0.00 90 LYS A CA 5
ATOM 7416 C C . LYS A 1 90 ? 37.741 11.028 -20.327 1.00 0.00 90 LYS A C 5
ATOM 7417 O O . LYS A 1 90 ? 38.853 10.794 -19.856 1.00 0.00 90 LYS A O 5
ATOM 7436 N N . ASN A 1 91 ? 36.949 11.992 -19.868 1.00 0.00 91 ASN A N 5
ATOM 7437 C CA . ASN A 1 91 ? 37.352 12.849 -18.760 1.00 0.00 91 ASN A CA 5
ATOM 7438 C C . ASN A 1 91 ? 38.044 12.039 -17.668 1.00 0.00 91 ASN A C 5
ATOM 7439 O O . ASN A 1 91 ? 37.763 10.854 -17.489 1.00 0.00 91 ASN A O 5
ATOM 7450 N N . SER A 1 92 ? 38.949 12.686 -16.942 1.00 0.00 92 SER A N 5
ATOM 7451 C CA . SER A 1 92 ? 39.684 12.025 -15.870 1.00 0.00 92 SER A CA 5
ATOM 7452 C C . SER A 1 92 ? 39.055 12.326 -14.513 1.00 0.00 92 SER A C 5
ATOM 7453 O O . SER A 1 92 ? 38.720 13.470 -14.212 1.00 0.00 92 SER A O 5
ATOM 7461 N N . GLY A 1 93 ? 38.898 11.288 -13.697 1.00 0.00 93 GLY A N 5
ATOM 7462 C CA . GLY A 1 93 ? 38.309 11.460 -12.382 1.00 0.00 93 GLY A CA 5
ATOM 7463 C C . GLY A 1 93 ? 39.087 10.740 -11.299 1.00 0.00 93 GLY A C 5
ATOM 7464 O O . GLY A 1 93 ? 40.156 10.179 -11.542 1.00 0.00 93 GLY A O 5
ATOM 7468 N N . PRO A 1 94 ? 38.549 10.752 -10.071 1.00 0.00 94 PRO A N 5
ATOM 7469 C CA . PRO A 1 94 ? 39.184 10.100 -8.922 1.00 0.00 94 PRO A CA 5
ATOM 7470 C C . PRO A 1 94 ? 39.152 8.579 -9.028 1.00 0.00 94 PRO A C 5
ATOM 7471 O O . PRO A 1 94 ? 38.379 8.017 -9.804 1.00 0.00 94 PRO A O 5
ATOM 7482 N N . SER A 1 95 ? 39.997 7.918 -8.243 1.00 0.00 95 SER A N 5
ATOM 7483 C CA . SER A 1 95 ? 40.067 6.461 -8.251 1.00 0.00 95 SER A CA 5
ATOM 7484 C C . SER A 1 95 ? 38.861 5.855 -7.540 1.00 0.00 95 SER A C 5
ATOM 7485 O O . SER A 1 95 ? 38.185 6.526 -6.761 1.00 0.00 95 SER A O 5
ATOM 7493 N N . SER A 1 96 ? 38.598 4.582 -7.815 1.00 0.00 96 SER A N 5
ATOM 7494 C CA . SER A 1 96 ? 37.472 3.885 -7.205 1.00 0.00 96 SER A CA 5
ATOM 7495 C C . SER A 1 96 ? 37.936 2.613 -6.502 1.00 0.00 96 SER A C 5
ATOM 7496 O O . SER A 1 96 ? 38.616 1.776 -7.094 1.00 0.00 96 SER A O 5
ATOM 7504 N N . GLY A 1 97 ? 37.561 2.475 -5.234 1.00 0.00 97 GLY A N 5
ATOM 7505 C CA . GLY A 1 97 ? 37.948 1.303 -4.470 1.00 0.00 97 GLY A CA 5
ATOM 7506 C C . GLY A 1 97 ? 39.445 1.224 -4.246 1.00 0.00 97 GLY A C 5
ATOM 7507 O O . GLY A 1 97 ? 40.175 2.166 -4.553 1.00 0.00 97 GLY A O 5
ATOM 7511 N N . GLY A 1 1 ? -8.046 9.329 -16.728 1.00 0.00 1 GLY A N 6
ATOM 7512 C CA . GLY A 1 1 ? -9.195 8.448 -16.621 1.00 0.00 1 GLY A CA 6
ATOM 7513 C C . GLY A 1 1 ? -9.745 8.046 -17.974 1.00 0.00 1 GLY A C 6
ATOM 7514 O O . GLY A 1 1 ? -9.206 7.156 -18.632 1.00 0.00 1 GLY A O 6
ATOM 7518 N N . SER A 1 2 ? -10.823 8.702 -18.392 1.00 0.00 2 SER A N 6
ATOM 7519 C CA . SER A 1 2 ? -11.451 8.404 -19.674 1.00 0.00 2 SER A CA 6
ATOM 7520 C C . SER A 1 2 ? -11.018 9.409 -20.737 1.00 0.00 2 SER A C 6
ATOM 7521 O O . SER A 1 2 ? -11.836 9.889 -21.522 1.00 0.00 2 SER A O 6
ATOM 7529 N N . SER A 1 3 ? -9.727 9.721 -20.756 1.00 0.00 3 SER A N 6
ATOM 7530 C CA . SER A 1 3 ? -9.184 10.672 -21.720 1.00 0.00 3 SER A CA 6
ATOM 7531 C C . SER A 1 3 ? -9.094 10.046 -23.109 1.00 0.00 3 SER A C 6
ATOM 7532 O O . SER A 1 3 ? -9.125 8.825 -23.255 1.00 0.00 3 SER A O 6
ATOM 7540 N N . GLY A 1 4 ? -8.982 10.893 -24.127 1.00 0.00 4 GLY A N 6
ATOM 7541 C CA . GLY A 1 4 ? -8.890 10.406 -25.491 1.00 0.00 4 GLY A CA 6
ATOM 7542 C C . GLY A 1 4 ? -7.569 9.717 -25.772 1.00 0.00 4 GLY A C 6
ATOM 7543 O O . GLY A 1 4 ? -7.542 8.560 -26.193 1.00 0.00 4 GLY A O 6
ATOM 7547 N N . SER A 1 5 ? -6.471 10.428 -25.541 1.00 0.00 5 SER A N 6
ATOM 7548 C CA . SER A 1 5 ? -5.141 9.880 -25.776 1.00 0.00 5 SER A CA 6
ATOM 7549 C C . SER A 1 5 ? -4.482 9.470 -24.462 1.00 0.00 5 SER A C 6
ATOM 7550 O O . SER A 1 5 ? -4.817 9.990 -23.398 1.00 0.00 5 SER A O 6
ATOM 7558 N N . SER A 1 6 ? -3.543 8.533 -24.545 1.00 0.00 6 SER A N 6
ATOM 7559 C CA . SER A 1 6 ? -2.838 8.050 -23.364 1.00 0.00 6 SER A CA 6
ATOM 7560 C C . SER A 1 6 ? -1.438 7.565 -23.726 1.00 0.00 6 SER A C 6
ATOM 7561 O O . SER A 1 6 ? -1.211 7.047 -24.819 1.00 0.00 6 SER A O 6
ATOM 7569 N N . GLY A 1 7 ? -0.500 7.738 -22.800 1.00 0.00 7 GLY A N 6
ATOM 7570 C CA . GLY A 1 7 ? 0.867 7.315 -23.040 1.00 0.00 7 GLY A CA 6
ATOM 7571 C C . GLY A 1 7 ? 1.817 8.486 -23.197 1.00 0.00 7 GLY A C 6
ATOM 7572 O O . GLY A 1 7 ? 1.391 9.608 -23.469 1.00 0.00 7 GLY A O 6
ATOM 7576 N N . MET A 1 8 ? 3.109 8.225 -23.024 1.00 0.00 8 MET A N 6
ATOM 7577 C CA . MET A 1 8 ? 4.122 9.266 -23.149 1.00 0.00 8 MET A CA 6
ATOM 7578 C C . MET A 1 8 ? 5.115 8.929 -24.257 1.00 0.00 8 MET A C 6
ATOM 7579 O O . MET A 1 8 ? 5.499 7.771 -24.429 1.00 0.00 8 MET A O 6
ATOM 7593 N N . LEU A 1 9 ? 5.527 9.945 -25.006 1.00 0.00 9 LEU A N 6
ATOM 7594 C CA . LEU A 1 9 ? 6.476 9.756 -26.098 1.00 0.00 9 LEU A CA 6
ATOM 7595 C C . LEU A 1 9 ? 7.677 8.936 -25.639 1.00 0.00 9 LEU A C 6
ATOM 7596 O O . LEU A 1 9 ? 8.616 9.469 -25.047 1.00 0.00 9 LEU A O 6
ATOM 7612 N N . SER A 1 10 ? 7.642 7.637 -25.918 1.00 0.00 10 SER A N 6
ATOM 7613 C CA . SER A 1 10 ? 8.728 6.743 -25.534 1.00 0.00 10 SER A CA 6
ATOM 7614 C C . SER A 1 10 ? 9.584 6.377 -26.742 1.00 0.00 10 SER A C 6
ATOM 7615 O O . SER A 1 10 ? 9.204 6.628 -27.885 1.00 0.00 10 SER A O 6
ATOM 7623 N N . ALA A 1 11 ? 10.743 5.782 -26.480 1.00 0.00 11 ALA A N 6
ATOM 7624 C CA . ALA A 1 11 ? 11.654 5.380 -27.545 1.00 0.00 11 ALA A CA 6
ATOM 7625 C C . ALA A 1 11 ? 12.144 3.951 -27.337 1.00 0.00 11 ALA A C 6
ATOM 7626 O O . ALA A 1 11 ? 11.894 3.344 -26.296 1.00 0.00 11 ALA A O 6
ATOM 7633 N N . ARG A 1 12 ? 12.844 3.420 -28.334 1.00 0.00 12 ARG A N 6
ATOM 7634 C CA . ARG A 1 12 ? 13.368 2.061 -28.261 1.00 0.00 12 ARG A CA 6
ATOM 7635 C C . ARG A 1 12 ? 14.889 2.072 -28.140 1.00 0.00 12 ARG A C 6
ATOM 7636 O O . ARG A 1 12 ? 15.454 1.479 -27.220 1.00 0.00 12 ARG A O 6
ATOM 7657 N N . THR A 1 13 ? 15.548 2.748 -29.076 1.00 0.00 13 THR A N 6
ATOM 7658 C CA . THR A 1 13 ? 17.003 2.833 -29.076 1.00 0.00 13 THR A CA 6
ATOM 7659 C C . THR A 1 13 ? 17.488 3.959 -28.170 1.00 0.00 13 THR A C 6
ATOM 7660 O O . THR A 1 13 ? 16.956 5.068 -28.204 1.00 0.00 13 THR A O 6
ATOM 7671 N N . MET A 1 14 ? 18.501 3.667 -27.361 1.00 0.00 14 MET A N 6
ATOM 7672 C CA . MET A 1 14 ? 19.059 4.657 -26.447 1.00 0.00 14 MET A CA 6
ATOM 7673 C C . MET A 1 14 ? 20.279 5.337 -27.061 1.00 0.00 14 MET A C 6
ATOM 7674 O O . MET A 1 14 ? 20.952 6.134 -26.407 1.00 0.00 14 MET A O 6
ATOM 7688 N N . LYS A 1 15 ? 20.558 5.017 -28.319 1.00 0.00 15 LYS A N 6
ATOM 7689 C CA . LYS A 1 15 ? 21.696 5.598 -29.023 1.00 0.00 15 LYS A CA 6
ATOM 7690 C C . LYS A 1 15 ? 21.677 7.120 -28.924 1.00 0.00 15 LYS A C 6
ATOM 7691 O O . LYS A 1 15 ? 22.726 7.763 -28.926 1.00 0.00 15 LYS A O 6
ATOM 7710 N N . GLU A 1 16 ? 20.478 7.688 -28.836 1.00 0.00 16 GLU A N 6
ATOM 7711 C CA . GLU A 1 16 ? 20.325 9.135 -28.735 1.00 0.00 16 GLU A CA 6
ATOM 7712 C C . GLU A 1 16 ? 20.115 9.560 -27.285 1.00 0.00 16 GLU A C 6
ATOM 7713 O O . GLU A 1 16 ? 20.835 10.414 -26.766 1.00 0.00 16 GLU A O 6
ATOM 7725 N N . VAL A 1 17 ? 19.123 8.959 -26.635 1.00 0.00 17 VAL A N 6
ATOM 7726 C CA . VAL A 1 17 ? 18.818 9.274 -25.245 1.00 0.00 17 VAL A CA 6
ATOM 7727 C C . VAL A 1 17 ? 18.963 10.768 -24.975 1.00 0.00 17 VAL A C 6
ATOM 7728 O O . VAL A 1 17 ? 19.202 11.185 -23.842 1.00 0.00 17 VAL A O 6
ATOM 7741 N N . VAL A 1 18 ? 18.817 11.570 -26.025 1.00 0.00 18 VAL A N 6
ATOM 7742 C CA . VAL A 1 18 ? 18.930 13.018 -25.902 1.00 0.00 18 VAL A CA 6
ATOM 7743 C C . VAL A 1 18 ? 17.604 13.702 -26.214 1.00 0.00 18 VAL A C 6
ATOM 7744 O O . VAL A 1 18 ? 17.208 14.651 -25.537 1.00 0.00 18 VAL A O 6
ATOM 7757 N N . TYR A 1 19 ? 16.920 13.213 -27.243 1.00 0.00 19 TYR A N 6
ATOM 7758 C CA . TYR A 1 19 ? 15.638 13.778 -27.647 1.00 0.00 19 TYR A CA 6
ATOM 7759 C C . TYR A 1 19 ? 14.502 13.211 -26.801 1.00 0.00 19 TYR A C 6
ATOM 7760 O O . TYR A 1 19 ? 13.331 13.506 -27.038 1.00 0.00 19 TYR A O 6
ATOM 7778 N N . TRP A 1 20 ? 14.858 12.398 -25.813 1.00 0.00 20 TRP A N 6
ATOM 7779 C CA . TRP A 1 20 ? 13.870 11.790 -24.930 1.00 0.00 20 TRP A CA 6
ATOM 7780 C C . TRP A 1 20 ? 12.933 12.845 -24.353 1.00 0.00 20 TRP A C 6
ATOM 7781 O O . TRP A 1 20 ? 13.204 14.043 -24.438 1.00 0.00 20 TRP A O 6
ATOM 7802 N N . SER A 1 21 ? 11.829 12.394 -23.766 1.00 0.00 21 SER A N 6
ATOM 7803 C CA . SER A 1 21 ? 10.850 13.301 -23.178 1.00 0.00 21 SER A CA 6
ATOM 7804 C C . SER A 1 21 ? 11.109 13.487 -21.686 1.00 0.00 21 SER A C 6
ATOM 7805 O O . SER A 1 21 ? 11.861 12.737 -21.063 1.00 0.00 21 SER A O 6
ATOM 7813 N N . PRO A 1 22 ? 10.472 14.511 -21.099 1.00 0.00 22 PRO A N 6
ATOM 7814 C CA . PRO A 1 22 ? 10.617 14.820 -19.674 1.00 0.00 22 PRO A CA 6
ATOM 7815 C C . PRO A 1 22 ? 9.959 13.772 -18.783 1.00 0.00 22 PRO A C 6
ATOM 7816 O O . PRO A 1 22 ? 10.225 13.707 -17.582 1.00 0.00 22 PRO A O 6
ATOM 7827 N N . LYS A 1 23 ? 9.099 12.953 -19.378 1.00 0.00 23 LYS A N 6
ATOM 7828 C CA . LYS A 1 23 ? 8.404 11.905 -18.639 1.00 0.00 23 LYS A CA 6
ATOM 7829 C C . LYS A 1 23 ? 9.124 10.568 -18.782 1.00 0.00 23 LYS A C 6
ATOM 7830 O O . LYS A 1 23 ? 8.926 9.656 -17.980 1.00 0.00 23 LYS A O 6
ATOM 7849 N N . LYS A 1 24 ? 9.961 10.460 -19.809 1.00 0.00 24 LYS A N 6
ATOM 7850 C CA . LYS A 1 24 ? 10.713 9.235 -20.057 1.00 0.00 24 LYS A CA 6
ATOM 7851 C C . LYS A 1 24 ? 11.927 9.147 -19.137 1.00 0.00 24 LYS A C 6
ATOM 7852 O O . LYS A 1 24 ? 12.090 8.174 -18.400 1.00 0.00 24 LYS A O 6
ATOM 7871 N N . VAL A 1 25 ? 12.776 10.168 -19.185 1.00 0.00 25 VAL A N 6
ATOM 7872 C CA . VAL A 1 25 ? 13.974 10.206 -18.355 1.00 0.00 25 VAL A CA 6
ATOM 7873 C C . VAL A 1 25 ? 13.693 9.659 -16.960 1.00 0.00 25 VAL A C 6
ATOM 7874 O O . VAL A 1 25 ? 14.541 9.000 -16.359 1.00 0.00 25 VAL A O 6
ATOM 7887 N N . ALA A 1 26 ? 12.498 9.937 -16.451 1.00 0.00 26 ALA A N 6
ATOM 7888 C CA . ALA A 1 26 ? 12.104 9.470 -15.128 1.00 0.00 26 ALA A CA 6
ATOM 7889 C C . ALA A 1 26 ? 12.005 7.949 -15.088 1.00 0.00 26 ALA A C 6
ATOM 7890 O O . ALA A 1 26 ? 12.647 7.297 -14.265 1.00 0.00 26 ALA A O 6
ATOM 7897 N N . ASP A 1 27 ? 11.196 7.390 -15.982 1.00 0.00 27 ASP A N 6
ATOM 7898 C CA . ASP A 1 27 ? 11.013 5.945 -16.050 1.00 0.00 27 ASP A CA 6
ATOM 7899 C C . ASP A 1 27 ? 12.359 5.227 -16.058 1.00 0.00 27 ASP A C 6
ATOM 7900 O O . ASP A 1 27 ? 12.495 4.136 -15.504 1.00 0.00 27 ASP A O 6
ATOM 7909 N N . TRP A 1 28 ? 13.350 5.845 -16.691 1.00 0.00 28 TRP A N 6
ATOM 7910 C CA . TRP A 1 28 ? 14.685 5.263 -16.772 1.00 0.00 28 TRP A CA 6
ATOM 7911 C C . TRP A 1 28 ? 15.341 5.214 -15.397 1.00 0.00 28 TRP A C 6
ATOM 7912 O O . TRP A 1 28 ? 16.182 4.354 -15.130 1.00 0.00 28 TRP A O 6
ATOM 7933 N N . LEU A 1 29 ? 14.953 6.140 -14.528 1.00 0.00 29 LEU A N 6
ATOM 7934 C CA . LEU A 1 29 ? 15.505 6.202 -13.179 1.00 0.00 29 LEU A CA 6
ATOM 7935 C C . LEU A 1 29 ? 14.916 5.104 -12.299 1.00 0.00 29 LEU A C 6
ATOM 7936 O O . LEU A 1 29 ? 15.644 4.391 -11.606 1.00 0.00 29 LEU A O 6
ATOM 7952 N N . LEU A 1 30 ? 13.595 4.971 -12.332 1.00 0.00 30 LEU A N 6
ATOM 7953 C CA . LEU A 1 30 ? 12.907 3.957 -11.540 1.00 0.00 30 LEU A CA 6
ATOM 7954 C C . LEU A 1 30 ? 13.246 2.555 -12.037 1.00 0.00 30 LEU A C 6
ATOM 7955 O O . LEU A 1 30 ? 13.281 1.603 -11.258 1.00 0.00 30 LEU A O 6
ATOM 7971 N N . GLU A 1 31 ? 13.496 2.438 -13.337 1.00 0.00 31 GLU A N 6
ATOM 7972 C CA . GLU A 1 31 ? 13.834 1.153 -13.936 1.00 0.00 31 GLU A CA 6
ATOM 7973 C C . GLU A 1 31 ? 15.090 0.567 -13.297 1.00 0.00 31 GLU A C 6
ATOM 7974 O O . GLU A 1 31 ? 15.325 -0.639 -13.358 1.00 0.00 31 GLU A O 6
ATOM 7986 N N . ASN A 1 32 ? 15.893 1.431 -12.685 1.00 0.00 32 ASN A N 6
ATOM 7987 C CA . ASN A 1 32 ? 17.125 1.001 -12.034 1.00 0.00 32 ASN A CA 6
ATOM 7988 C C . ASN A 1 32 ? 17.082 1.297 -10.538 1.00 0.00 32 ASN A C 6
ATOM 7989 O O . ASN A 1 32 ? 18.102 1.230 -9.853 1.00 0.00 32 ASN A O 6
ATOM 8000 N N . ALA A 1 33 ? 15.895 1.623 -10.038 1.00 0.00 33 ALA A N 6
ATOM 8001 C CA . ALA A 1 33 ? 15.718 1.925 -8.624 1.00 0.00 33 ALA A CA 6
ATOM 8002 C C . ALA A 1 33 ? 16.388 3.245 -8.257 1.00 0.00 33 ALA A C 6
ATOM 8003 O O . ALA A 1 33 ? 17.120 3.328 -7.271 1.00 0.00 33 ALA A O 6
ATOM 8010 N N . MET A 1 34 ? 16.134 4.275 -9.058 1.00 0.00 34 MET A N 6
ATOM 8011 C CA . MET A 1 34 ? 16.713 5.591 -8.817 1.00 0.00 34 MET A CA 6
ATOM 8012 C C . MET A 1 34 ? 15.624 6.655 -8.715 1.00 0.00 34 MET A C 6
ATOM 8013 O O . MET A 1 34 ? 15.686 7.704 -9.356 1.00 0.00 34 MET A O 6
ATOM 8027 N N . PRO A 1 35 ? 14.603 6.380 -7.890 1.00 0.00 35 PRO A N 6
ATOM 8028 C CA . PRO A 1 35 ? 13.481 7.301 -7.686 1.00 0.00 35 PRO A CA 6
ATOM 8029 C C . PRO A 1 35 ? 13.891 8.553 -6.919 1.00 0.00 35 PRO A C 6
ATOM 8030 O O . PRO A 1 35 ? 13.091 9.470 -6.738 1.00 0.00 35 PRO A O 6
ATOM 8041 N N . GLU A 1 36 ? 15.143 8.585 -6.472 1.00 0.00 36 GLU A N 6
ATOM 8042 C CA . GLU A 1 36 ? 15.657 9.725 -5.723 1.00 0.00 36 GLU A CA 6
ATOM 8043 C C . GLU A 1 36 ? 16.069 10.853 -6.665 1.00 0.00 36 GLU A C 6
ATOM 8044 O O . GLU A 1 36 ? 16.061 12.025 -6.288 1.00 0.00 36 GLU A O 6
ATOM 8056 N N . TYR A 1 37 ? 16.428 10.490 -7.891 1.00 0.00 37 TYR A N 6
ATOM 8057 C CA . TYR A 1 37 ? 16.847 11.470 -8.887 1.00 0.00 37 TYR A CA 6
ATOM 8058 C C . TYR A 1 37 ? 15.658 11.946 -9.715 1.00 0.00 37 TYR A C 6
ATOM 8059 O O . TYR A 1 37 ? 15.762 12.910 -10.475 1.00 0.00 37 TYR A O 6
ATOM 8077 N N . CYS A 1 38 ? 14.528 11.265 -9.563 1.00 0.00 38 CYS A N 6
ATOM 8078 C CA . CYS A 1 38 ? 13.317 11.616 -10.297 1.00 0.00 38 CYS A CA 6
ATOM 8079 C C . CYS A 1 38 ? 12.910 13.058 -10.014 1.00 0.00 38 CYS A C 6
ATOM 8080 O O . CYS A 1 38 ? 12.498 13.785 -10.917 1.00 0.00 38 CYS A O 6
ATOM 8088 N N . GLU A 1 39 ? 13.026 13.464 -8.753 1.00 0.00 39 GLU A N 6
ATOM 8089 C CA . GLU A 1 39 ? 12.667 14.819 -8.352 1.00 0.00 39 GLU A CA 6
ATOM 8090 C C . GLU A 1 39 ? 13.429 15.851 -9.179 1.00 0.00 39 GLU A C 6
ATOM 8091 O O . GLU A 1 39 ? 12.844 16.675 -9.882 1.00 0.00 39 GLU A O 6
ATOM 8103 N N . PRO A 1 40 ? 14.767 15.807 -9.093 1.00 0.00 40 PRO A N 6
ATOM 8104 C CA . PRO A 1 40 ? 15.638 16.730 -9.826 1.00 0.00 40 PRO A CA 6
ATOM 8105 C C . PRO A 1 40 ? 15.628 16.467 -11.328 1.00 0.00 40 PRO A C 6
ATOM 8106 O O . PRO A 1 40 ? 15.928 17.356 -12.126 1.00 0.00 40 PRO A O 6
ATOM 8117 N N . LEU A 1 41 ? 15.281 15.243 -11.707 1.00 0.00 41 LEU A N 6
ATOM 8118 C CA . LEU A 1 41 ? 15.231 14.862 -13.115 1.00 0.00 41 LEU A CA 6
ATOM 8119 C C . LEU A 1 41 ? 13.789 14.756 -13.600 1.00 0.00 41 LEU A C 6
ATOM 8120 O O . LEU A 1 41 ? 13.523 14.199 -14.665 1.00 0.00 41 LEU A O 6
ATOM 8136 N N . GLU A 1 42 ? 12.864 15.296 -12.813 1.00 0.00 42 GLU A N 6
ATOM 8137 C CA . GLU A 1 42 ? 11.449 15.262 -13.165 1.00 0.00 42 GLU A CA 6
ATOM 8138 C C . GLU A 1 42 ? 11.202 15.968 -14.495 1.00 0.00 42 GLU A C 6
ATOM 8139 O O . GLU A 1 42 ? 10.452 15.478 -15.340 1.00 0.00 42 GLU A O 6
ATOM 8151 N N . HIS A 1 43 ? 11.838 17.121 -14.674 1.00 0.00 43 HIS A N 6
ATOM 8152 C CA . HIS A 1 43 ? 11.687 17.895 -15.901 1.00 0.00 43 HIS A CA 6
ATOM 8153 C C . HIS A 1 43 ? 12.970 17.862 -16.725 1.00 0.00 43 HIS A C 6
ATOM 8154 O O . HIS A 1 43 ? 13.247 18.780 -17.498 1.00 0.00 43 HIS A O 6
ATOM 8168 N N . PHE A 1 44 ? 13.750 16.799 -16.555 1.00 0.00 44 PHE A N 6
ATOM 8169 C CA . PHE A 1 44 ? 15.005 16.648 -17.281 1.00 0.00 44 PHE A CA 6
ATOM 8170 C C . PHE A 1 44 ? 14.797 15.852 -18.567 1.00 0.00 44 PHE A C 6
ATOM 8171 O O . PHE A 1 44 ? 14.003 14.912 -18.607 1.00 0.00 44 PHE A O 6
ATOM 8188 N N . THR A 1 45 ? 15.516 16.237 -19.617 1.00 0.00 45 THR A N 6
ATOM 8189 C CA . THR A 1 45 ? 15.409 15.562 -20.904 1.00 0.00 45 THR A CA 6
ATOM 8190 C C . THR A 1 45 ? 16.657 14.739 -21.199 1.00 0.00 45 THR A C 6
ATOM 8191 O O . THR A 1 45 ? 17.772 15.145 -20.874 1.00 0.00 45 THR A O 6
ATOM 8202 N N . GLY A 1 46 ? 16.463 13.578 -21.817 1.00 0.00 46 GLY A N 6
ATOM 8203 C CA . GLY A 1 46 ? 17.583 12.715 -22.145 1.00 0.00 46 GLY A CA 6
ATOM 8204 C C . GLY A 1 46 ? 18.856 13.493 -22.409 1.00 0.00 46 GLY A C 6
ATOM 8205 O O . GLY A 1 46 ? 19.931 13.112 -21.946 1.00 0.00 46 GLY A O 6
ATOM 8209 N N . GLN A 1 47 ? 18.736 14.585 -23.157 1.00 0.00 47 GLN A N 6
ATOM 8210 C CA . GLN A 1 47 ? 19.888 15.417 -23.484 1.00 0.00 47 GLN A CA 6
ATOM 8211 C C . GLN A 1 47 ? 20.488 16.035 -22.226 1.00 0.00 47 GLN A C 6
ATOM 8212 O O . GLN A 1 47 ? 21.697 15.965 -22.004 1.00 0.00 47 GLN A O 6
ATOM 8226 N N . ASP A 1 48 ? 19.636 16.640 -21.406 1.00 0.00 48 ASP A N 6
ATOM 8227 C CA . ASP A 1 48 ? 20.082 17.270 -20.169 1.00 0.00 48 ASP A CA 6
ATOM 8228 C C . ASP A 1 48 ? 20.565 16.223 -19.170 1.00 0.00 48 ASP A C 6
ATOM 8229 O O . ASP A 1 48 ? 21.506 16.461 -18.412 1.00 0.00 48 ASP A O 6
ATOM 8238 N N . LEU A 1 49 ? 19.915 15.065 -19.174 1.00 0.00 49 LEU A N 6
ATOM 8239 C CA . LEU A 1 49 ? 20.279 13.981 -18.268 1.00 0.00 49 LEU A CA 6
ATOM 8240 C C . LEU A 1 49 ? 21.716 13.530 -18.507 1.00 0.00 49 LEU A C 6
ATOM 8241 O O . LEU A 1 49 ? 22.535 13.520 -17.587 1.00 0.00 49 LEU A O 6
ATOM 8257 N N . ILE A 1 50 ? 22.016 13.160 -19.747 1.00 0.00 50 ILE A N 6
ATOM 8258 C CA . ILE A 1 50 ? 23.356 12.713 -20.107 1.00 0.00 50 ILE A CA 6
ATOM 8259 C C . ILE A 1 50 ? 24.381 13.823 -19.897 1.00 0.00 50 ILE A C 6
ATOM 8260 O O . ILE A 1 50 ? 25.578 13.562 -19.781 1.00 0.00 50 ILE A O 6
ATOM 8276 N N . ASN A 1 51 ? 23.902 15.061 -19.848 1.00 0.00 51 ASN A N 6
ATOM 8277 C CA . ASN A 1 51 ? 24.777 16.212 -19.651 1.00 0.00 51 ASN A CA 6
ATOM 8278 C C . ASN A 1 51 ? 25.106 16.399 -18.173 1.00 0.00 51 ASN A C 6
ATOM 8279 O O . ASN A 1 51 ? 25.721 17.392 -17.784 1.00 0.00 51 ASN A O 6
ATOM 8290 N N . LEU A 1 52 ? 24.693 15.437 -17.355 1.00 0.00 52 LEU A N 6
ATOM 8291 C CA . LEU A 1 52 ? 24.945 15.494 -15.919 1.00 0.00 52 LEU A CA 6
ATOM 8292 C C . LEU A 1 52 ? 26.349 14.997 -15.592 1.00 0.00 52 LEU A C 6
ATOM 8293 O O . LEU A 1 52 ? 26.785 13.959 -16.092 1.00 0.00 52 LEU A O 6
ATOM 8309 N N . THR A 1 53 ? 27.054 15.744 -14.747 1.00 0.00 53 THR A N 6
ATOM 8310 C CA . THR A 1 53 ? 28.408 15.378 -14.352 1.00 0.00 53 THR A CA 6
ATOM 8311 C C . THR A 1 53 ? 28.592 15.500 -12.843 1.00 0.00 53 THR A C 6
ATOM 8312 O O . THR A 1 53 ? 27.693 15.951 -12.135 1.00 0.00 53 THR A O 6
ATOM 8323 N N . GLN A 1 54 ? 29.762 15.094 -12.360 1.00 0.00 54 GLN A N 6
ATOM 8324 C CA . GLN A 1 54 ? 30.062 15.158 -10.934 1.00 0.00 54 GLN A CA 6
ATOM 8325 C C . GLN A 1 54 ? 29.964 16.591 -10.421 1.00 0.00 54 GLN A C 6
ATOM 8326 O O . GLN A 1 54 ? 29.642 16.822 -9.256 1.00 0.00 54 GLN A O 6
ATOM 8340 N N . GLU A 1 55 ? 30.244 17.550 -11.299 1.00 0.00 55 GLU A N 6
ATOM 8341 C CA . GLU A 1 55 ? 30.186 18.960 -10.933 1.00 0.00 55 GLU A CA 6
ATOM 8342 C C . GLU A 1 55 ? 28.743 19.408 -10.719 1.00 0.00 55 GLU A C 6
ATOM 8343 O O . GLU A 1 55 ? 28.489 20.445 -10.107 1.00 0.00 55 GLU A O 6
ATOM 8355 N N . ASP A 1 56 ? 27.803 18.619 -11.228 1.00 0.00 56 ASP A N 6
ATOM 8356 C CA . ASP A 1 56 ? 26.386 18.933 -11.093 1.00 0.00 56 ASP A CA 6
ATOM 8357 C C . ASP A 1 56 ? 25.837 18.408 -9.771 1.00 0.00 56 ASP A C 6
ATOM 8358 O O . ASP A 1 56 ? 24.757 18.805 -9.333 1.00 0.00 56 ASP A O 6
ATOM 8367 N N . PHE A 1 57 ? 26.586 17.510 -9.139 1.00 0.00 57 PHE A N 6
ATOM 8368 C CA . PHE A 1 57 ? 26.174 16.929 -7.867 1.00 0.00 57 PHE A CA 6
ATOM 8369 C C . PHE A 1 57 ? 26.526 17.855 -6.706 1.00 0.00 57 PHE A C 6
ATOM 8370 O O . PHE A 1 57 ? 25.693 18.133 -5.844 1.00 0.00 57 PHE A O 6
ATOM 8387 N N . LYS A 1 58 ? 27.768 18.329 -6.691 1.00 0.00 58 LYS A N 6
ATOM 8388 C CA . LYS A 1 58 ? 28.232 19.224 -5.639 1.00 0.00 58 LYS A CA 6
ATOM 8389 C C . LYS A 1 58 ? 27.233 20.353 -5.403 1.00 0.00 58 LYS A C 6
ATOM 8390 O O . LYS A 1 58 ? 27.158 20.912 -4.309 1.00 0.00 58 LYS A O 6
ATOM 8409 N N . LYS A 1 59 ? 26.465 20.682 -6.437 1.00 0.00 59 LYS A N 6
ATOM 8410 C CA . LYS A 1 59 ? 25.468 21.741 -6.343 1.00 0.00 59 LYS A CA 6
ATOM 8411 C C . LYS A 1 59 ? 24.082 21.217 -6.703 1.00 0.00 59 LYS A C 6
ATOM 8412 O O . LYS A 1 59 ? 23.931 20.159 -7.316 1.00 0.00 59 LYS A O 6
ATOM 8431 N N . PRO A 1 60 ? 23.043 21.973 -6.317 1.00 0.00 60 PRO A N 6
ATOM 8432 C CA . PRO A 1 60 ? 21.651 21.605 -6.591 1.00 0.00 60 PRO A CA 6
ATOM 8433 C C . PRO A 1 60 ? 21.304 21.712 -8.072 1.00 0.00 60 PRO A C 6
ATOM 8434 O O . PRO A 1 60 ? 22.038 22.301 -8.865 1.00 0.00 60 PRO A O 6
ATOM 8445 N N . PRO A 1 61 ? 20.158 21.129 -8.455 1.00 0.00 61 PRO A N 6
ATOM 8446 C CA . PRO A 1 61 ? 19.277 20.423 -7.520 1.00 0.00 61 PRO A CA 6
ATOM 8447 C C . PRO A 1 61 ? 19.889 19.118 -7.021 1.00 0.00 61 PRO A C 6
ATOM 8448 O O . PRO A 1 61 ? 19.663 18.711 -5.881 1.00 0.00 61 PRO A O 6
ATOM 8459 N N . LEU A 1 62 ? 20.663 18.466 -7.881 1.00 0.00 62 LEU A N 6
ATOM 8460 C CA . LEU A 1 62 ? 21.309 17.206 -7.527 1.00 0.00 62 LEU A CA 6
ATOM 8461 C C . LEU A 1 62 ? 22.371 17.422 -6.454 1.00 0.00 62 LEU A C 6
ATOM 8462 O O . LEU A 1 62 ? 23.483 17.863 -6.746 1.00 0.00 62 LEU A O 6
ATOM 8478 N N . TYR A 1 63 ? 22.022 17.107 -5.212 1.00 0.00 63 TYR A N 6
ATOM 8479 C CA . TYR A 1 63 ? 22.945 17.266 -4.095 1.00 0.00 63 TYR A CA 6
ATOM 8480 C C . TYR A 1 63 ? 22.641 16.260 -2.989 1.00 0.00 63 TYR A C 6
ATOM 8481 O O . TYR A 1 63 ? 21.501 16.138 -2.541 1.00 0.00 63 TYR A O 6
ATOM 8499 N N . ARG A 1 64 ? 23.670 15.541 -2.553 1.00 0.00 64 ARG A N 6
ATOM 8500 C CA . ARG A 1 64 ? 23.514 14.543 -1.501 1.00 0.00 64 ARG A CA 6
ATOM 8501 C C . ARG A 1 64 ? 22.311 13.646 -1.777 1.00 0.00 64 ARG A C 6
ATOM 8502 O O . ARG A 1 64 ? 21.724 13.077 -0.856 1.00 0.00 64 ARG A O 6
ATOM 8523 N N . VAL A 1 65 ? 21.950 13.524 -3.050 1.00 0.00 65 VAL A N 6
ATOM 8524 C CA . VAL A 1 65 ? 20.819 12.694 -3.448 1.00 0.00 65 VAL A CA 6
ATOM 8525 C C . VAL A 1 65 ? 20.968 11.272 -2.921 1.00 0.00 65 VAL A C 6
ATOM 8526 O O . VAL A 1 65 ? 19.999 10.659 -2.475 1.00 0.00 65 VAL A O 6
ATOM 8539 N N . SER A 1 66 ? 22.191 10.752 -2.975 1.00 0.00 66 SER A N 6
ATOM 8540 C CA . SER A 1 66 ? 22.467 9.399 -2.506 1.00 0.00 66 SER A CA 6
ATOM 8541 C C . SER A 1 66 ? 23.697 9.378 -1.604 1.00 0.00 66 SER A C 6
ATOM 8542 O O . SER A 1 66 ? 24.341 10.405 -1.389 1.00 0.00 66 SER A O 6
ATOM 8550 N N . SER A 1 67 ? 24.018 8.199 -1.079 1.00 0.00 67 SER A N 6
ATOM 8551 C CA . SER A 1 67 ? 25.169 8.043 -0.198 1.00 0.00 67 SER A CA 6
ATOM 8552 C C . SER A 1 67 ? 26.362 7.471 -0.958 1.00 0.00 67 SER A C 6
ATOM 8553 O O . SER A 1 67 ? 27.223 6.811 -0.377 1.00 0.00 67 SER A O 6
ATOM 8561 N N . ASP A 1 68 ? 26.405 7.731 -2.260 1.00 0.00 68 ASP A N 6
ATOM 8562 C CA . ASP A 1 68 ? 27.492 7.244 -3.101 1.00 0.00 68 ASP A CA 6
ATOM 8563 C C . ASP A 1 68 ? 28.201 8.401 -3.797 1.00 0.00 68 ASP A C 6
ATOM 8564 O O . ASP A 1 68 ? 28.877 8.211 -4.807 1.00 0.00 68 ASP A O 6
ATOM 8573 N N . ASN A 1 69 ? 28.040 9.602 -3.250 1.00 0.00 69 ASN A N 6
ATOM 8574 C CA . ASN A 1 69 ? 28.663 10.791 -3.820 1.00 0.00 69 ASN A CA 6
ATOM 8575 C C . ASN A 1 69 ? 28.245 10.979 -5.275 1.00 0.00 69 ASN A C 6
ATOM 8576 O O . ASN A 1 69 ? 29.058 11.346 -6.123 1.00 0.00 69 ASN A O 6
ATOM 8587 N N . GLY A 1 70 ? 26.971 10.725 -5.558 1.00 0.00 70 GLY A N 6
ATOM 8588 C CA . GLY A 1 70 ? 26.467 10.872 -6.911 1.00 0.00 70 GLY A CA 6
ATOM 8589 C C . GLY A 1 70 ? 27.171 9.958 -7.894 1.00 0.00 70 GLY A C 6
ATOM 8590 O O . GLY A 1 70 ? 27.377 10.322 -9.051 1.00 0.00 70 GLY A O 6
ATOM 8594 N N . GLN A 1 71 ? 27.542 8.768 -7.432 1.00 0.00 71 GLN A N 6
ATOM 8595 C CA . GLN A 1 71 ? 28.230 7.801 -8.279 1.00 0.00 71 GLN A CA 6
ATOM 8596 C C . GLN A 1 71 ? 27.231 6.947 -9.053 1.00 0.00 71 GLN A C 6
ATOM 8597 O O . GLN A 1 71 ? 27.195 6.978 -10.283 1.00 0.00 71 GLN A O 6
ATOM 8611 N N . ARG A 1 72 ? 26.421 6.186 -8.324 1.00 0.00 72 ARG A N 6
ATOM 8612 C CA . ARG A 1 72 ? 25.423 5.322 -8.943 1.00 0.00 72 ARG A CA 6
ATOM 8613 C C . ARG A 1 72 ? 24.852 5.966 -10.202 1.00 0.00 72 ARG A C 6
ATOM 8614 O O . ARG A 1 72 ? 24.919 5.393 -11.291 1.00 0.00 72 ARG A O 6
ATOM 8635 N N . LEU A 1 73 ? 24.290 7.160 -10.047 1.00 0.00 73 LEU A N 6
ATOM 8636 C CA . LEU A 1 73 ? 23.705 7.882 -11.172 1.00 0.00 73 LEU A CA 6
ATOM 8637 C C . LEU A 1 73 ? 24.737 8.104 -12.273 1.00 0.00 73 LEU A C 6
ATOM 8638 O O . LEU A 1 73 ? 24.594 7.594 -13.385 1.00 0.00 73 LEU A O 6
ATOM 8654 N N . LEU A 1 74 ? 25.778 8.865 -11.955 1.00 0.00 74 LEU A N 6
ATOM 8655 C CA . LEU A 1 74 ? 26.836 9.154 -12.917 1.00 0.00 74 LEU A CA 6
ATOM 8656 C C . LEU A 1 74 ? 27.184 7.913 -13.733 1.00 0.00 74 LEU A C 6
ATOM 8657 O O . LEU A 1 74 ? 27.326 7.981 -14.954 1.00 0.00 74 LEU A O 6
ATOM 8673 N N . ASP A 1 75 ? 27.317 6.781 -13.051 1.00 0.00 75 ASP A N 6
ATOM 8674 C CA . ASP A 1 75 ? 27.643 5.523 -13.714 1.00 0.00 75 ASP A CA 6
ATOM 8675 C C . ASP A 1 75 ? 26.517 5.094 -14.650 1.00 0.00 75 ASP A C 6
ATOM 8676 O O . ASP A 1 75 ? 26.761 4.704 -15.791 1.00 0.00 75 ASP A O 6
ATOM 8685 N N . MET A 1 76 ? 25.285 5.168 -14.158 1.00 0.00 76 MET A N 6
ATOM 8686 C CA . MET A 1 76 ? 24.122 4.787 -14.951 1.00 0.00 76 MET A CA 6
ATOM 8687 C C . MET A 1 76 ? 24.009 5.655 -16.201 1.00 0.00 76 MET A C 6
ATOM 8688 O O . MET A 1 76 ? 23.523 5.204 -17.238 1.00 0.00 76 MET A O 6
ATOM 8702 N N . ILE A 1 77 ? 24.459 6.900 -16.094 1.00 0.00 77 ILE A N 6
ATOM 8703 C CA . ILE A 1 77 ? 24.408 7.829 -17.216 1.00 0.00 77 ILE A CA 6
ATOM 8704 C C . ILE A 1 77 ? 25.609 7.644 -18.138 1.00 0.00 77 ILE A C 6
ATOM 8705 O O . ILE A 1 77 ? 25.485 7.732 -19.359 1.00 0.00 77 ILE A O 6
ATOM 8721 N N . GLU A 1 78 ? 26.770 7.386 -17.544 1.00 0.00 78 GLU A N 6
ATOM 8722 C CA . GLU A 1 78 ? 27.993 7.186 -18.312 1.00 0.00 78 GLU A CA 6
ATOM 8723 C C . GLU A 1 78 ? 27.778 6.157 -19.418 1.00 0.00 78 GLU A C 6
ATOM 8724 O O . GLU A 1 78 ? 28.407 6.222 -20.475 1.00 0.00 78 GLU A O 6
ATOM 8736 N N . THR A 1 79 ? 26.884 5.205 -19.168 1.00 0.00 79 THR A N 6
ATOM 8737 C CA . THR A 1 79 ? 26.585 4.161 -20.140 1.00 0.00 79 THR A CA 6
ATOM 8738 C C . THR A 1 79 ? 25.658 4.678 -21.235 1.00 0.00 79 THR A C 6
ATOM 8739 O O . THR A 1 79 ? 25.604 4.120 -22.331 1.00 0.00 79 THR A O 6
ATOM 8750 N N . LEU A 1 80 ? 24.931 5.748 -20.931 1.00 0.00 80 LEU A N 6
ATOM 8751 C CA . LEU A 1 80 ? 24.006 6.341 -21.890 1.00 0.00 80 LEU A CA 6
ATOM 8752 C C . LEU A 1 80 ? 24.759 7.128 -22.958 1.00 0.00 80 LEU A C 6
ATOM 8753 O O . LEU A 1 80 ? 24.323 7.212 -24.107 1.00 0.00 80 LEU A O 6
ATOM 8769 N N . LYS A 1 81 ? 25.893 7.703 -22.572 1.00 0.00 81 LYS A N 6
ATOM 8770 C CA . LYS A 1 81 ? 26.709 8.482 -23.496 1.00 0.00 81 LYS A CA 6
ATOM 8771 C C . LYS A 1 81 ? 27.522 7.568 -24.408 1.00 0.00 81 LYS A C 6
ATOM 8772 O O . LYS A 1 81 ? 27.402 7.631 -25.631 1.00 0.00 81 LYS A O 6
ATOM 8791 N N . MET A 1 82 ? 28.346 6.719 -23.804 1.00 0.00 82 MET A N 6
ATOM 8792 C CA . MET A 1 82 ? 29.177 5.791 -24.562 1.00 0.00 82 MET A CA 6
ATOM 8793 C C . MET A 1 82 ? 28.459 5.326 -25.826 1.00 0.00 82 MET A C 6
ATOM 8794 O O . MET A 1 82 ? 29.089 5.090 -26.856 1.00 0.00 82 MET A O 6
ATOM 8808 N N . GLU A 1 83 ? 27.139 5.198 -25.738 1.00 0.00 83 GLU A N 6
ATOM 8809 C CA . GLU A 1 83 ? 26.337 4.761 -26.874 1.00 0.00 83 GLU A CA 6
ATOM 8810 C C . GLU A 1 83 ? 26.324 5.823 -27.971 1.00 0.00 83 GLU A C 6
ATOM 8811 O O . GLU A 1 83 ? 26.713 5.560 -29.109 1.00 0.00 83 GLU A O 6
ATOM 8823 N N . HIS A 1 84 ? 25.872 7.022 -27.620 1.00 0.00 84 HIS A N 6
ATOM 8824 C CA . HIS A 1 84 ? 25.808 8.124 -28.573 1.00 0.00 84 HIS A CA 6
ATOM 8825 C C . HIS A 1 84 ? 27.204 8.510 -29.053 1.00 0.00 84 HIS A C 6
ATOM 8826 O O . HIS A 1 84 ? 28.194 8.289 -28.355 1.00 0.00 84 HIS A O 6
ATOM 8840 N N . HIS A 1 85 ? 27.275 9.086 -30.249 1.00 0.00 85 HIS A N 6
ATOM 8841 C CA . HIS A 1 85 ? 28.550 9.502 -30.822 1.00 0.00 85 HIS A CA 6
ATOM 8842 C C . HIS A 1 85 ? 29.084 10.745 -30.116 1.00 0.00 85 HIS A C 6
ATOM 8843 O O . HIS A 1 85 ? 28.738 11.870 -30.474 1.00 0.00 85 HIS A O 6
ATOM 8857 N N . MET A 1 86 ? 29.926 10.532 -29.110 1.00 0.00 86 MET A N 6
ATOM 8858 C CA . MET A 1 86 ? 30.507 11.636 -28.354 1.00 0.00 86 MET A CA 6
ATOM 8859 C C . MET A 1 86 ? 32.017 11.467 -28.219 1.00 0.00 86 MET A C 6
ATOM 8860 O O . MET A 1 86 ? 32.523 10.346 -28.164 1.00 0.00 86 MET A O 6
ATOM 8874 N N . GLU A 1 87 ? 32.731 12.587 -28.168 1.00 0.00 87 GLU A N 6
ATOM 8875 C CA . GLU A 1 87 ? 34.184 12.561 -28.041 1.00 0.00 87 GLU A CA 6
ATOM 8876 C C . GLU A 1 87 ? 34.640 13.386 -26.841 1.00 0.00 87 GLU A C 6
ATOM 8877 O O . GLU A 1 87 ? 34.498 14.608 -26.825 1.00 0.00 87 GLU A O 6
ATOM 8889 N N . ALA A 1 88 ? 35.189 12.708 -25.839 1.00 0.00 88 ALA A N 6
ATOM 8890 C CA . ALA A 1 88 ? 35.667 13.377 -24.635 1.00 0.00 88 ALA A CA 6
ATOM 8891 C C . ALA A 1 88 ? 36.831 12.616 -24.010 1.00 0.00 88 ALA A C 6
ATOM 8892 O O . ALA A 1 88 ? 37.143 11.496 -24.416 1.00 0.00 88 ALA A O 6
ATOM 8899 N N . HIS A 1 89 ? 37.470 13.230 -23.019 1.00 0.00 89 HIS A N 6
ATOM 8900 C CA . HIS A 1 89 ? 38.600 12.609 -22.337 1.00 0.00 89 HIS A CA 6
ATOM 8901 C C . HIS A 1 89 ? 38.566 12.914 -20.842 1.00 0.00 89 HIS A C 6
ATOM 8902 O O . HIS A 1 89 ? 38.852 14.034 -20.419 1.00 0.00 89 HIS A O 6
ATOM 8916 N N . LYS A 1 90 ? 38.215 11.909 -20.047 1.00 0.00 90 LYS A N 6
ATOM 8917 C CA . LYS A 1 90 ? 38.143 12.068 -18.599 1.00 0.00 90 LYS A CA 6
ATOM 8918 C C . LYS A 1 90 ? 39.363 11.450 -17.923 1.00 0.00 90 LYS A C 6
ATOM 8919 O O . LYS A 1 90 ? 39.611 10.251 -18.045 1.00 0.00 90 LYS A O 6
ATOM 8938 N N . ASN A 1 91 ? 40.120 12.276 -17.209 1.00 0.00 91 ASN A N 6
ATOM 8939 C CA . ASN A 1 91 ? 41.313 11.810 -16.512 1.00 0.00 91 ASN A CA 6
ATOM 8940 C C . ASN A 1 91 ? 41.023 10.532 -15.731 1.00 0.00 91 ASN A C 6
ATOM 8941 O O . ASN A 1 91 ? 40.434 10.573 -14.651 1.00 0.00 91 ASN A O 6
ATOM 8952 N N . SER A 1 92 ? 41.441 9.398 -16.284 1.00 0.00 92 SER A N 6
ATOM 8953 C CA . SER A 1 92 ? 41.223 8.108 -15.641 1.00 0.00 92 SER A CA 6
ATOM 8954 C C . SER A 1 92 ? 41.907 6.990 -16.422 1.00 0.00 92 SER A C 6
ATOM 8955 O O . SER A 1 92 ? 42.388 7.198 -17.535 1.00 0.00 92 SER A O 6
ATOM 8963 N N . GLY A 1 93 ? 41.947 5.801 -15.828 1.00 0.00 93 GLY A N 6
ATOM 8964 C CA . GLY A 1 93 ? 42.575 4.666 -16.480 1.00 0.00 93 GLY A CA 6
ATOM 8965 C C . GLY A 1 93 ? 42.918 3.555 -15.508 1.00 0.00 93 GLY A C 6
ATOM 8966 O O . GLY A 1 93 ? 42.085 2.712 -15.176 1.00 0.00 93 GLY A O 6
ATOM 8970 N N . PRO A 1 94 ? 44.174 3.544 -15.036 1.00 0.00 94 PRO A N 6
ATOM 8971 C CA . PRO A 1 94 ? 44.654 2.533 -14.089 1.00 0.00 94 PRO A CA 6
ATOM 8972 C C . PRO A 1 94 ? 44.032 2.691 -12.706 1.00 0.00 94 PRO A C 6
ATOM 8973 O O . PRO A 1 94 ? 43.795 1.707 -12.006 1.00 0.00 94 PRO A O 6
ATOM 8984 N N . SER A 1 95 ? 43.768 3.935 -12.320 1.00 0.00 95 SER A N 6
ATOM 8985 C CA . SER A 1 95 ? 43.175 4.221 -11.019 1.00 0.00 95 SER A CA 6
ATOM 8986 C C . SER A 1 95 ? 41.908 3.399 -10.806 1.00 0.00 95 SER A C 6
ATOM 8987 O O . SER A 1 95 ? 41.392 2.781 -11.737 1.00 0.00 95 SER A O 6
ATOM 8995 N N . SER A 1 96 ? 41.412 3.396 -9.573 1.00 0.00 96 SER A N 6
ATOM 8996 C CA . SER A 1 96 ? 40.208 2.646 -9.235 1.00 0.00 96 SER A CA 6
ATOM 8997 C C . SER A 1 96 ? 39.036 3.077 -10.112 1.00 0.00 96 SER A C 6
ATOM 8998 O O . SER A 1 96 ? 38.391 2.251 -10.756 1.00 0.00 96 SER A O 6
ATOM 9006 N N . GLY A 1 97 ? 38.766 4.379 -10.130 1.00 0.00 97 GLY A N 6
ATOM 9007 C CA . GLY A 1 97 ? 37.672 4.898 -10.929 1.00 0.00 97 GLY A CA 6
ATOM 9008 C C . GLY A 1 97 ? 36.646 5.641 -10.096 1.00 0.00 97 GLY A C 6
ATOM 9009 O O . GLY A 1 97 ? 36.418 6.833 -10.297 1.00 0.00 97 GLY A O 6
ATOM 9013 N N . GLY A 1 1 ? -10.754 16.773 -25.183 1.00 0.00 1 GLY A N 7
ATOM 9014 C CA . GLY A 1 1 ? -9.824 16.418 -26.240 1.00 0.00 1 GLY A CA 7
ATOM 9015 C C . GLY A 1 1 ? -8.880 15.304 -25.832 1.00 0.00 1 GLY A C 7
ATOM 9016 O O . GLY A 1 1 ? -9.318 14.208 -25.481 1.00 0.00 1 GLY A O 7
ATOM 9020 N N . SER A 1 2 ? -7.582 15.584 -25.879 1.00 0.00 2 SER A N 7
ATOM 9021 C CA . SER A 1 2 ? -6.573 14.595 -25.517 1.00 0.00 2 SER A CA 7
ATOM 9022 C C . SER A 1 2 ? -6.996 13.817 -24.274 1.00 0.00 2 SER A C 7
ATOM 9023 O O . SER A 1 2 ? -7.330 14.404 -23.245 1.00 0.00 2 SER A O 7
ATOM 9031 N N . SER A 1 3 ? -6.980 12.492 -24.379 1.00 0.00 3 SER A N 7
ATOM 9032 C CA . SER A 1 3 ? -7.365 11.633 -23.266 1.00 0.00 3 SER A CA 7
ATOM 9033 C C . SER A 1 3 ? -6.134 11.105 -22.536 1.00 0.00 3 SER A C 7
ATOM 9034 O O . SER A 1 3 ? -5.972 11.319 -21.335 1.00 0.00 3 SER A O 7
ATOM 9042 N N . GLY A 1 4 ? -5.268 10.414 -23.271 1.00 0.00 4 GLY A N 7
ATOM 9043 C CA . GLY A 1 4 ? -4.063 9.865 -22.677 1.00 0.00 4 GLY A CA 7
ATOM 9044 C C . GLY A 1 4 ? -4.212 8.402 -22.309 1.00 0.00 4 GLY A C 7
ATOM 9045 O O . GLY A 1 4 ? -4.907 8.064 -21.350 1.00 0.00 4 GLY A O 7
ATOM 9049 N N . SER A 1 5 ? -3.560 7.532 -23.073 1.00 0.00 5 SER A N 7
ATOM 9050 C CA . SER A 1 5 ? -3.627 6.096 -22.825 1.00 0.00 5 SER A CA 7
ATOM 9051 C C . SER A 1 5 ? -2.253 5.544 -22.457 1.00 0.00 5 SER A C 7
ATOM 9052 O O . SER A 1 5 ? -1.317 5.596 -23.255 1.00 0.00 5 SER A O 7
ATOM 9060 N N . SER A 1 6 ? -2.140 5.015 -21.243 1.00 0.00 6 SER A N 7
ATOM 9061 C CA . SER A 1 6 ? -0.880 4.456 -20.767 1.00 0.00 6 SER A CA 7
ATOM 9062 C C . SER A 1 6 ? -0.242 3.571 -21.833 1.00 0.00 6 SER A C 7
ATOM 9063 O O . SER A 1 6 ? -0.880 2.666 -22.369 1.00 0.00 6 SER A O 7
ATOM 9071 N N . GLY A 1 7 ? 1.025 3.840 -22.136 1.00 0.00 7 GLY A N 7
ATOM 9072 C CA . GLY A 1 7 ? 1.730 3.061 -23.137 1.00 0.00 7 GLY A CA 7
ATOM 9073 C C . GLY A 1 7 ? 2.553 3.926 -24.070 1.00 0.00 7 GLY A C 7
ATOM 9074 O O . GLY A 1 7 ? 3.592 4.457 -23.680 1.00 0.00 7 GLY A O 7
ATOM 9078 N N . MET A 1 8 ? 2.090 4.065 -25.308 1.00 0.00 8 MET A N 7
ATOM 9079 C CA . MET A 1 8 ? 2.791 4.873 -26.300 1.00 0.00 8 MET A CA 7
ATOM 9080 C C . MET A 1 8 ? 4.302 4.766 -26.118 1.00 0.00 8 MET A C 7
ATOM 9081 O O . MET A 1 8 ? 5.014 5.770 -26.157 1.00 0.00 8 MET A O 7
ATOM 9095 N N . LEU A 1 9 ? 4.784 3.545 -25.917 1.00 0.00 9 LEU A N 7
ATOM 9096 C CA . LEU A 1 9 ? 6.211 3.307 -25.730 1.00 0.00 9 LEU A CA 7
ATOM 9097 C C . LEU A 1 9 ? 6.977 3.540 -27.028 1.00 0.00 9 LEU A C 7
ATOM 9098 O O . LEU A 1 9 ? 7.132 2.628 -27.841 1.00 0.00 9 LEU A O 7
ATOM 9114 N N . SER A 1 10 ? 7.456 4.765 -27.215 1.00 0.00 10 SER A N 7
ATOM 9115 C CA . SER A 1 10 ? 8.206 5.118 -28.415 1.00 0.00 10 SER A CA 7
ATOM 9116 C C . SER A 1 10 ? 9.708 5.076 -28.149 1.00 0.00 10 SER A C 7
ATOM 9117 O O . SER A 1 10 ? 10.480 4.578 -28.967 1.00 0.00 10 SER A O 7
ATOM 9125 N N . ALA A 1 11 ? 10.113 5.603 -26.999 1.00 0.00 11 ALA A N 7
ATOM 9126 C CA . ALA A 1 11 ? 11.521 5.625 -26.623 1.00 0.00 11 ALA A CA 7
ATOM 9127 C C . ALA A 1 11 ? 11.957 4.282 -26.046 1.00 0.00 11 ALA A C 7
ATOM 9128 O O . ALA A 1 11 ? 11.839 4.044 -24.844 1.00 0.00 11 ALA A O 7
ATOM 9135 N N . ARG A 1 12 ? 12.459 3.407 -26.912 1.00 0.00 12 ARG A N 7
ATOM 9136 C CA . ARG A 1 12 ? 12.910 2.087 -26.488 1.00 0.00 12 ARG A CA 7
ATOM 9137 C C . ARG A 1 12 ? 14.434 2.010 -26.482 1.00 0.00 12 ARG A C 7
ATOM 9138 O O . ARG A 1 12 ? 15.039 1.538 -25.518 1.00 0.00 12 ARG A O 7
ATOM 9159 N N . THR A 1 13 ? 15.050 2.476 -27.564 1.00 0.00 13 THR A N 7
ATOM 9160 C CA . THR A 1 13 ? 16.503 2.457 -27.684 1.00 0.00 13 THR A CA 7
ATOM 9161 C C . THR A 1 13 ? 17.138 3.565 -26.852 1.00 0.00 13 THR A C 7
ATOM 9162 O O . THR A 1 13 ? 16.461 4.501 -26.428 1.00 0.00 13 THR A O 7
ATOM 9173 N N . MET A 1 14 ? 18.442 3.452 -26.621 1.00 0.00 14 MET A N 7
ATOM 9174 C CA . MET A 1 14 ? 19.168 4.447 -25.841 1.00 0.00 14 MET A CA 7
ATOM 9175 C C . MET A 1 14 ? 20.344 5.008 -26.634 1.00 0.00 14 MET A C 7
ATOM 9176 O O . MET A 1 14 ? 21.285 5.559 -26.063 1.00 0.00 14 MET A O 7
ATOM 9190 N N . LYS A 1 15 ? 20.284 4.864 -27.954 1.00 0.00 15 LYS A N 7
ATOM 9191 C CA . LYS A 1 15 ? 21.342 5.358 -28.827 1.00 0.00 15 LYS A CA 7
ATOM 9192 C C . LYS A 1 15 ? 21.367 6.883 -28.843 1.00 0.00 15 LYS A C 7
ATOM 9193 O O . LYS A 1 15 ? 22.406 7.492 -29.094 1.00 0.00 15 LYS A O 7
ATOM 9212 N N . GLU A 1 16 ? 20.217 7.492 -28.571 1.00 0.00 16 GLU A N 7
ATOM 9213 C CA . GLU A 1 16 ? 20.109 8.946 -28.554 1.00 0.00 16 GLU A CA 7
ATOM 9214 C C . GLU A 1 16 ? 19.959 9.464 -27.127 1.00 0.00 16 GLU A C 7
ATOM 9215 O O . GLU A 1 16 ? 20.724 10.318 -26.680 1.00 0.00 16 GLU A O 7
ATOM 9227 N N . VAL A 1 17 ? 18.965 8.940 -26.415 1.00 0.00 17 VAL A N 7
ATOM 9228 C CA . VAL A 1 17 ? 18.714 9.348 -25.038 1.00 0.00 17 VAL A CA 7
ATOM 9229 C C . VAL A 1 17 ? 18.891 10.852 -24.869 1.00 0.00 17 VAL A C 7
ATOM 9230 O O . VAL A 1 17 ? 19.176 11.336 -23.774 1.00 0.00 17 VAL A O 7
ATOM 9243 N N . VAL A 1 18 ? 18.719 11.589 -25.962 1.00 0.00 18 VAL A N 7
ATOM 9244 C CA . VAL A 1 18 ? 18.858 13.040 -25.936 1.00 0.00 18 VAL A CA 7
ATOM 9245 C C . VAL A 1 18 ? 17.546 13.725 -26.301 1.00 0.00 18 VAL A C 7
ATOM 9246 O O . VAL A 1 18 ? 17.181 14.744 -25.715 1.00 0.00 18 VAL A O 7
ATOM 9259 N N . TYR A 1 19 ? 16.839 13.157 -27.272 1.00 0.00 19 TYR A N 7
ATOM 9260 C CA . TYR A 1 19 ? 15.568 13.714 -27.718 1.00 0.00 19 TYR A CA 7
ATOM 9261 C C . TYR A 1 19 ? 14.410 13.156 -26.895 1.00 0.00 19 TYR A C 7
ATOM 9262 O O . TYR A 1 19 ? 13.244 13.426 -27.182 1.00 0.00 19 TYR A O 7
ATOM 9280 N N . TRP A 1 20 ? 14.742 12.377 -25.872 1.00 0.00 20 TRP A N 7
ATOM 9281 C CA . TRP A 1 20 ? 13.731 11.781 -25.006 1.00 0.00 20 TRP A CA 7
ATOM 9282 C C . TRP A 1 20 ? 12.787 12.845 -24.459 1.00 0.00 20 TRP A C 7
ATOM 9283 O O . TRP A 1 20 ? 12.963 14.036 -24.717 1.00 0.00 20 TRP A O 7
ATOM 9304 N N . SER A 1 21 ? 11.785 12.409 -23.702 1.00 0.00 21 SER A N 7
ATOM 9305 C CA . SER A 1 21 ? 10.811 13.325 -23.121 1.00 0.00 21 SER A CA 7
ATOM 9306 C C . SER A 1 21 ? 11.058 13.504 -21.627 1.00 0.00 21 SER A C 7
ATOM 9307 O O . SER A 1 21 ? 11.803 12.751 -21.000 1.00 0.00 21 SER A O 7
ATOM 9315 N N . PRO A 1 22 ? 10.418 14.527 -21.041 1.00 0.00 22 PRO A N 7
ATOM 9316 C CA . PRO A 1 22 ? 10.551 14.831 -19.613 1.00 0.00 22 PRO A CA 7
ATOM 9317 C C . PRO A 1 22 ? 9.884 13.780 -18.732 1.00 0.00 22 PRO A C 7
ATOM 9318 O O . PRO A 1 22 ? 10.123 13.723 -17.525 1.00 0.00 22 PRO A O 7
ATOM 9329 N N . LYS A 1 23 ? 9.046 12.949 -19.342 1.00 0.00 23 LYS A N 7
ATOM 9330 C CA . LYS A 1 23 ? 8.344 11.898 -18.614 1.00 0.00 23 LYS A CA 7
ATOM 9331 C C . LYS A 1 23 ? 9.079 10.567 -18.737 1.00 0.00 23 LYS A C 7
ATOM 9332 O O . LYS A 1 23 ? 8.935 9.686 -17.889 1.00 0.00 23 LYS A O 7
ATOM 9351 N N . LYS A 1 24 ? 9.867 10.428 -19.797 1.00 0.00 24 LYS A N 7
ATOM 9352 C CA . LYS A 1 24 ? 10.627 9.206 -20.031 1.00 0.00 24 LYS A CA 7
ATOM 9353 C C . LYS A 1 24 ? 11.860 9.152 -19.135 1.00 0.00 24 LYS A C 7
ATOM 9354 O O . LYS A 1 24 ? 12.070 8.181 -18.408 1.00 0.00 24 LYS A O 7
ATOM 9373 N N . VAL A 1 25 ? 12.673 10.203 -19.190 1.00 0.00 25 VAL A N 7
ATOM 9374 C CA . VAL A 1 25 ? 13.884 10.276 -18.382 1.00 0.00 25 VAL A CA 7
ATOM 9375 C C . VAL A 1 25 ? 13.649 9.710 -16.986 1.00 0.00 25 VAL A C 7
ATOM 9376 O O . VAL A 1 25 ? 14.537 9.095 -16.397 1.00 0.00 25 VAL A O 7
ATOM 9389 N N . ALA A 1 26 ? 12.446 9.923 -16.463 1.00 0.00 26 ALA A N 7
ATOM 9390 C CA . ALA A 1 26 ? 12.092 9.432 -15.137 1.00 0.00 26 ALA A CA 7
ATOM 9391 C C . ALA A 1 26 ? 11.980 7.912 -15.126 1.00 0.00 26 ALA A C 7
ATOM 9392 O O . ALA A 1 26 ? 12.681 7.233 -14.375 1.00 0.00 26 ALA A O 7
ATOM 9399 N N . ASP A 1 27 ? 11.094 7.383 -15.962 1.00 0.00 27 ASP A N 7
ATOM 9400 C CA . ASP A 1 27 ? 10.889 5.941 -16.049 1.00 0.00 27 ASP A CA 7
ATOM 9401 C C . ASP A 1 27 ? 12.224 5.204 -16.069 1.00 0.00 27 ASP A C 7
ATOM 9402 O O . ASP A 1 27 ? 12.336 4.088 -15.561 1.00 0.00 27 ASP A O 7
ATOM 9411 N N . TRP A 1 28 ? 13.233 5.833 -16.660 1.00 0.00 28 TRP A N 7
ATOM 9412 C CA . TRP A 1 28 ? 14.561 5.236 -16.747 1.00 0.00 28 TRP A CA 7
ATOM 9413 C C . TRP A 1 28 ? 15.216 5.163 -15.372 1.00 0.00 28 TRP A C 7
ATOM 9414 O O . TRP A 1 28 ? 15.929 4.208 -15.063 1.00 0.00 28 TRP A O 7
ATOM 9435 N N . LEU A 1 29 ? 14.970 6.177 -14.549 1.00 0.00 29 LEU A N 7
ATOM 9436 C CA . LEU A 1 29 ? 15.537 6.227 -13.206 1.00 0.00 29 LEU A CA 7
ATOM 9437 C C . LEU A 1 29 ? 14.998 5.089 -12.345 1.00 0.00 29 LEU A C 7
ATOM 9438 O O . LEU A 1 29 ? 15.755 4.231 -11.888 1.00 0.00 29 LEU A O 7
ATOM 9454 N N . LEU A 1 30 ? 13.688 5.087 -12.129 1.00 0.00 30 LEU A N 7
ATOM 9455 C CA . LEU A 1 30 ? 13.047 4.052 -11.324 1.00 0.00 30 LEU A CA 7
ATOM 9456 C C . LEU A 1 30 ? 13.395 2.662 -11.847 1.00 0.00 30 LEU A C 7
ATOM 9457 O O . LEU A 1 30 ? 13.500 1.708 -11.078 1.00 0.00 30 LEU A O 7
ATOM 9473 N N . GLU A 1 31 ? 13.575 2.557 -13.160 1.00 0.00 31 GLU A N 7
ATOM 9474 C CA . GLU A 1 31 ? 13.914 1.284 -13.785 1.00 0.00 31 GLU A CA 7
ATOM 9475 C C . GLU A 1 31 ? 15.197 0.711 -13.191 1.00 0.00 31 GLU A C 7
ATOM 9476 O O . GLU A 1 31 ? 15.456 -0.488 -13.285 1.00 0.00 31 GLU A O 7
ATOM 9488 N N . ASN A 1 32 ? 15.998 1.577 -12.580 1.00 0.00 32 ASN A N 7
ATOM 9489 C CA . ASN A 1 32 ? 17.255 1.158 -11.971 1.00 0.00 32 ASN A CA 7
ATOM 9490 C C . ASN A 1 32 ? 17.271 1.480 -10.479 1.00 0.00 32 ASN A C 7
ATOM 9491 O O . ASN A 1 32 ? 18.319 1.435 -9.836 1.00 0.00 32 ASN A O 7
ATOM 9502 N N . ALA A 1 33 ? 16.102 1.805 -9.937 1.00 0.00 33 ALA A N 7
ATOM 9503 C CA . ALA A 1 33 ? 15.981 2.132 -8.522 1.00 0.00 33 ALA A CA 7
ATOM 9504 C C . ALA A 1 33 ? 16.628 3.478 -8.212 1.00 0.00 33 ALA A C 7
ATOM 9505 O O . ALA A 1 33 ? 17.407 3.599 -7.266 1.00 0.00 33 ALA A O 7
ATOM 9512 N N . MET A 1 34 ? 16.302 4.485 -9.014 1.00 0.00 34 MET A N 7
ATOM 9513 C CA . MET A 1 34 ? 16.853 5.822 -8.825 1.00 0.00 34 MET A CA 7
ATOM 9514 C C . MET A 1 34 ? 15.739 6.857 -8.706 1.00 0.00 34 MET A C 7
ATOM 9515 O O . MET A 1 34 ? 15.767 7.911 -9.342 1.00 0.00 34 MET A O 7
ATOM 9529 N N . PRO A 1 35 ? 14.733 6.553 -7.872 1.00 0.00 35 PRO A N 7
ATOM 9530 C CA . PRO A 1 35 ? 13.591 7.444 -7.650 1.00 0.00 35 PRO A CA 7
ATOM 9531 C C . PRO A 1 35 ? 13.978 8.703 -6.881 1.00 0.00 35 PRO A C 7
ATOM 9532 O O . PRO A 1 35 ? 13.153 9.592 -6.675 1.00 0.00 35 PRO A O 7
ATOM 9543 N N . GLU A 1 36 ? 15.237 8.770 -6.460 1.00 0.00 36 GLU A N 7
ATOM 9544 C CA . GLU A 1 36 ? 15.732 9.920 -5.713 1.00 0.00 36 GLU A CA 7
ATOM 9545 C C . GLU A 1 36 ? 16.113 11.058 -6.655 1.00 0.00 36 GLU A C 7
ATOM 9546 O O . GLU A 1 36 ? 16.092 12.228 -6.273 1.00 0.00 36 GLU A O 7
ATOM 9558 N N . TYR A 1 37 ? 16.463 10.706 -7.887 1.00 0.00 37 TYR A N 7
ATOM 9559 C CA . TYR A 1 37 ? 16.853 11.696 -8.883 1.00 0.00 37 TYR A CA 7
ATOM 9560 C C . TYR A 1 37 ? 15.650 12.141 -9.709 1.00 0.00 37 TYR A C 7
ATOM 9561 O O . TYR A 1 37 ? 15.727 13.108 -10.468 1.00 0.00 37 TYR A O 7
ATOM 9579 N N . CYS A 1 38 ? 14.539 11.429 -9.555 1.00 0.00 38 CYS A N 7
ATOM 9580 C CA . CYS A 1 38 ? 13.318 11.748 -10.287 1.00 0.00 38 CYS A CA 7
ATOM 9581 C C . CYS A 1 38 ? 12.868 13.176 -9.996 1.00 0.00 38 CYS A C 7
ATOM 9582 O O . CYS A 1 38 ? 12.415 13.889 -10.891 1.00 0.00 38 CYS A O 7
ATOM 9590 N N . GLU A 1 39 ? 12.996 13.587 -8.738 1.00 0.00 39 GLU A N 7
ATOM 9591 C CA . GLU A 1 39 ? 12.601 14.930 -8.329 1.00 0.00 39 GLU A CA 7
ATOM 9592 C C . GLU A 1 39 ? 13.361 15.987 -9.126 1.00 0.00 39 GLU A C 7
ATOM 9593 O O . GLU A 1 39 ? 12.775 16.809 -9.830 1.00 0.00 39 GLU A O 7
ATOM 9605 N N . PRO A 1 40 ? 14.697 15.965 -9.013 1.00 0.00 40 PRO A N 7
ATOM 9606 C CA . PRO A 1 40 ? 15.566 16.914 -9.715 1.00 0.00 40 PRO A CA 7
ATOM 9607 C C . PRO A 1 40 ? 15.592 16.672 -11.220 1.00 0.00 40 PRO A C 7
ATOM 9608 O O . PRO A 1 40 ? 16.009 17.537 -11.991 1.00 0.00 40 PRO A O 7
ATOM 9619 N N . LEU A 1 41 ? 15.143 15.492 -11.633 1.00 0.00 41 LEU A N 7
ATOM 9620 C CA . LEU A 1 41 ? 15.115 15.135 -13.047 1.00 0.00 41 LEU A CA 7
ATOM 9621 C C . LEU A 1 41 ? 13.682 15.087 -13.568 1.00 0.00 41 LEU A C 7
ATOM 9622 O O . LEU A 1 41 ? 13.426 14.579 -14.659 1.00 0.00 41 LEU A O 7
ATOM 9638 N N . GLU A 1 42 ? 12.753 15.621 -12.781 1.00 0.00 42 GLU A N 7
ATOM 9639 C CA . GLU A 1 42 ? 11.347 15.638 -13.164 1.00 0.00 42 GLU A CA 7
ATOM 9640 C C . GLU A 1 42 ? 11.157 16.339 -14.506 1.00 0.00 42 GLU A C 7
ATOM 9641 O O . GLU A 1 42 ? 10.426 15.859 -15.373 1.00 0.00 42 GLU A O 7
ATOM 9653 N N . HIS A 1 43 ? 11.822 17.479 -14.671 1.00 0.00 43 HIS A N 7
ATOM 9654 C CA . HIS A 1 43 ? 11.727 18.247 -15.907 1.00 0.00 43 HIS A CA 7
ATOM 9655 C C . HIS A 1 43 ? 13.017 18.139 -16.715 1.00 0.00 43 HIS A C 7
ATOM 9656 O O . HIS A 1 43 ? 13.379 19.055 -17.453 1.00 0.00 43 HIS A O 7
ATOM 9670 N N . PHE A 1 44 ? 13.708 17.013 -16.569 1.00 0.00 44 PHE A N 7
ATOM 9671 C CA . PHE A 1 44 ? 14.959 16.785 -17.282 1.00 0.00 44 PHE A CA 7
ATOM 9672 C C . PHE A 1 44 ? 14.724 15.960 -18.543 1.00 0.00 44 PHE A C 7
ATOM 9673 O O . PHE A 1 44 ? 13.916 15.030 -18.550 1.00 0.00 44 PHE A O 7
ATOM 9690 N N . THR A 1 45 ? 15.436 16.306 -19.612 1.00 0.00 45 THR A N 7
ATOM 9691 C CA . THR A 1 45 ? 15.303 15.600 -20.880 1.00 0.00 45 THR A CA 7
ATOM 9692 C C . THR A 1 45 ? 16.524 14.728 -21.153 1.00 0.00 45 THR A C 7
ATOM 9693 O O . THR A 1 45 ? 17.639 15.060 -20.753 1.00 0.00 45 THR A O 7
ATOM 9704 N N . GLY A 1 46 ? 16.305 13.610 -21.839 1.00 0.00 46 GLY A N 7
ATOM 9705 C CA . GLY A 1 46 ? 17.397 12.707 -22.154 1.00 0.00 46 GLY A CA 7
ATOM 9706 C C . GLY A 1 46 ? 18.708 13.436 -22.369 1.00 0.00 46 GLY A C 7
ATOM 9707 O O . GLY A 1 46 ? 19.751 13.007 -21.877 1.00 0.00 46 GLY A O 7
ATOM 9711 N N . GLN A 1 47 ? 18.655 14.540 -23.107 1.00 0.00 47 GLN A N 7
ATOM 9712 C CA . GLN A 1 47 ? 19.850 15.328 -23.388 1.00 0.00 47 GLN A CA 7
ATOM 9713 C C . GLN A 1 47 ? 20.425 15.920 -22.105 1.00 0.00 47 GLN A C 7
ATOM 9714 O O . GLN A 1 47 ? 21.606 15.744 -21.804 1.00 0.00 47 GLN A O 7
ATOM 9728 N N . ASP A 1 48 ? 19.584 16.622 -21.354 1.00 0.00 48 ASP A N 7
ATOM 9729 C CA . ASP A 1 48 ? 20.009 17.239 -20.103 1.00 0.00 48 ASP A CA 7
ATOM 9730 C C . ASP A 1 48 ? 20.515 16.186 -19.122 1.00 0.00 48 ASP A C 7
ATOM 9731 O O . ASP A 1 48 ? 21.507 16.398 -18.424 1.00 0.00 48 ASP A O 7
ATOM 9740 N N . LEU A 1 49 ? 19.826 15.051 -19.074 1.00 0.00 49 LEU A N 7
ATOM 9741 C CA . LEU A 1 49 ? 20.205 13.964 -18.178 1.00 0.00 49 LEU A CA 7
ATOM 9742 C C . LEU A 1 49 ? 21.624 13.486 -18.470 1.00 0.00 49 LEU A C 7
ATOM 9743 O O . LEU A 1 49 ? 22.446 13.360 -17.563 1.00 0.00 49 LEU A O 7
ATOM 9759 N N . ILE A 1 50 ? 21.904 13.225 -19.743 1.00 0.00 50 ILE A N 7
ATOM 9760 C CA . ILE A 1 50 ? 23.224 12.766 -20.155 1.00 0.00 50 ILE A CA 7
ATOM 9761 C C . ILE A 1 50 ? 24.273 13.854 -19.950 1.00 0.00 50 ILE A C 7
ATOM 9762 O O . ILE A 1 50 ? 25.471 13.576 -19.910 1.00 0.00 50 ILE A O 7
ATOM 9778 N N . ASN A 1 51 ? 23.813 15.094 -19.819 1.00 0.00 51 ASN A N 7
ATOM 9779 C CA . ASN A 1 51 ? 24.712 16.225 -19.618 1.00 0.00 51 ASN A CA 7
ATOM 9780 C C . ASN A 1 51 ? 25.073 16.378 -18.144 1.00 0.00 51 ASN A C 7
ATOM 9781 O O . ASN A 1 51 ? 25.699 17.361 -17.745 1.00 0.00 51 ASN A O 7
ATOM 9792 N N . LEU A 1 52 ? 24.674 15.399 -17.338 1.00 0.00 52 LEU A N 7
ATOM 9793 C CA . LEU A 1 52 ? 24.955 15.424 -15.907 1.00 0.00 52 LEU A CA 7
ATOM 9794 C C . LEU A 1 52 ? 26.387 14.978 -15.626 1.00 0.00 52 LEU A C 7
ATOM 9795 O O . LEU A 1 52 ? 26.859 13.983 -16.177 1.00 0.00 52 LEU A O 7
ATOM 9811 N N . THR A 1 53 ? 27.073 15.720 -14.763 1.00 0.00 53 THR A N 7
ATOM 9812 C CA . THR A 1 53 ? 28.450 15.400 -14.406 1.00 0.00 53 THR A CA 7
ATOM 9813 C C . THR A 1 53 ? 28.666 15.504 -12.901 1.00 0.00 53 THR A C 7
ATOM 9814 O O . THR A 1 53 ? 27.924 16.196 -12.205 1.00 0.00 53 THR A O 7
ATOM 9825 N N . GLN A 1 54 ? 29.688 14.812 -12.406 1.00 0.00 54 GLN A N 7
ATOM 9826 C CA . GLN A 1 54 ? 30.001 14.827 -10.982 1.00 0.00 54 GLN A CA 7
ATOM 9827 C C . GLN A 1 54 ? 29.906 16.241 -10.418 1.00 0.00 54 GLN A C 7
ATOM 9828 O O . GLN A 1 54 ? 29.472 16.439 -9.284 1.00 0.00 54 GLN A O 7
ATOM 9842 N N . GLU A 1 55 ? 30.315 17.221 -11.218 1.00 0.00 55 GLU A N 7
ATOM 9843 C CA . GLU A 1 55 ? 30.276 18.616 -10.798 1.00 0.00 55 GLU A CA 7
ATOM 9844 C C . GLU A 1 55 ? 28.840 19.070 -10.551 1.00 0.00 55 GLU A C 7
ATOM 9845 O O . GLU A 1 55 ? 28.564 19.807 -9.604 1.00 0.00 55 GLU A O 7
ATOM 9857 N N . ASP A 1 56 ? 27.929 18.623 -11.408 1.00 0.00 56 ASP A N 7
ATOM 9858 C CA . ASP A 1 56 ? 26.521 18.981 -11.283 1.00 0.00 56 ASP A CA 7
ATOM 9859 C C . ASP A 1 56 ? 25.961 18.527 -9.939 1.00 0.00 56 ASP A C 7
ATOM 9860 O O . ASP A 1 56 ? 24.950 19.047 -9.468 1.00 0.00 56 ASP A O 7
ATOM 9869 N N . PHE A 1 57 ? 26.626 17.554 -9.325 1.00 0.00 57 PHE A N 7
ATOM 9870 C CA . PHE A 1 57 ? 26.195 17.028 -8.035 1.00 0.00 57 PHE A CA 7
ATOM 9871 C C . PHE A 1 57 ? 26.647 17.941 -6.898 1.00 0.00 57 PHE A C 7
ATOM 9872 O O . PHE A 1 57 ? 26.038 17.967 -5.828 1.00 0.00 57 PHE A O 7
ATOM 9889 N N . LYS A 1 58 ? 27.719 18.688 -7.138 1.00 0.00 58 LYS A N 7
ATOM 9890 C CA . LYS A 1 58 ? 28.254 19.603 -6.137 1.00 0.00 58 LYS A CA 7
ATOM 9891 C C . LYS A 1 58 ? 27.292 20.762 -5.890 1.00 0.00 58 LYS A C 7
ATOM 9892 O O . LYS A 1 58 ? 27.360 21.429 -4.857 1.00 0.00 58 LYS A O 7
ATOM 9911 N N . LYS A 1 59 ? 26.396 20.994 -6.843 1.00 0.00 59 LYS A N 7
ATOM 9912 C CA . LYS A 1 59 ? 25.418 22.070 -6.728 1.00 0.00 59 LYS A CA 7
ATOM 9913 C C . LYS A 1 59 ? 24.007 21.552 -6.983 1.00 0.00 59 LYS A C 7
ATOM 9914 O O . LYS A 1 59 ? 23.807 20.475 -7.547 1.00 0.00 59 LYS A O 7
ATOM 9933 N N . PRO A 1 60 ? 23.003 22.334 -6.562 1.00 0.00 60 PRO A N 7
ATOM 9934 C CA . PRO A 1 60 ? 21.592 21.975 -6.736 1.00 0.00 60 PRO A CA 7
ATOM 9935 C C . PRO A 1 60 ? 21.155 22.034 -8.196 1.00 0.00 60 PRO A C 7
ATOM 9936 O O . PRO A 1 60 ? 21.816 22.636 -9.043 1.00 0.00 60 PRO A O 7
ATOM 9947 N N . PRO A 1 61 ? 20.015 21.395 -8.499 1.00 0.00 61 PRO A N 7
ATOM 9948 C CA . PRO A 1 61 ? 19.222 20.674 -7.500 1.00 0.00 61 PRO A CA 7
ATOM 9949 C C . PRO A 1 61 ? 19.916 19.408 -7.012 1.00 0.00 61 PRO A C 7
ATOM 9950 O O . PRO A 1 61 ? 19.870 19.080 -5.825 1.00 0.00 61 PRO A O 7
ATOM 9961 N N . LEU A 1 62 ? 20.560 18.699 -7.933 1.00 0.00 62 LEU A N 7
ATOM 9962 C CA . LEU A 1 62 ? 21.266 17.468 -7.595 1.00 0.00 62 LEU A CA 7
ATOM 9963 C C . LEU A 1 62 ? 22.355 17.731 -6.560 1.00 0.00 62 LEU A C 7
ATOM 9964 O O . LEU A 1 62 ? 23.440 18.210 -6.893 1.00 0.00 62 LEU A O 7
ATOM 9980 N N . TYR A 1 63 ? 22.060 17.414 -5.305 1.00 0.00 63 TYR A N 7
ATOM 9981 C CA . TYR A 1 63 ? 23.014 17.616 -4.221 1.00 0.00 63 TYR A CA 7
ATOM 9982 C C . TYR A 1 63 ? 22.761 16.633 -3.082 1.00 0.00 63 TYR A C 7
ATOM 9983 O O . TYR A 1 63 ? 21.686 16.624 -2.482 1.00 0.00 63 TYR A O 7
ATOM 10001 N N . ARG A 1 64 ? 23.759 15.806 -2.790 1.00 0.00 64 ARG A N 7
ATOM 10002 C CA . ARG A 1 64 ? 23.646 14.816 -1.725 1.00 0.00 64 ARG A CA 7
ATOM 10003 C C . ARG A 1 64 ? 22.398 13.958 -1.912 1.00 0.00 64 ARG A C 7
ATOM 10004 O O . ARG A 1 64 ? 21.818 13.469 -0.942 1.00 0.00 64 ARG A O 7
ATOM 10025 N N . VAL A 1 65 ? 21.991 13.779 -3.164 1.00 0.00 65 VAL A N 7
ATOM 10026 C CA . VAL A 1 65 ? 20.813 12.979 -3.478 1.00 0.00 65 VAL A CA 7
ATOM 10027 C C . VAL A 1 65 ? 21.025 11.517 -3.100 1.00 0.00 65 VAL A C 7
ATOM 10028 O O . VAL A 1 65 ? 20.093 10.833 -2.677 1.00 0.00 65 VAL A O 7
ATOM 10041 N N . SER A 1 66 ? 22.258 11.045 -3.254 1.00 0.00 66 SER A N 7
ATOM 10042 C CA . SER A 1 66 ? 22.593 9.663 -2.932 1.00 0.00 66 SER A CA 7
ATOM 10043 C C . SER A 1 66 ? 23.819 9.598 -2.026 1.00 0.00 66 SER A C 7
ATOM 10044 O O . SER A 1 66 ? 24.669 10.488 -2.049 1.00 0.00 66 SER A O 7
ATOM 10052 N N . SER A 1 67 ? 23.903 8.537 -1.230 1.00 0.00 67 SER A N 7
ATOM 10053 C CA . SER A 1 67 ? 25.023 8.356 -0.314 1.00 0.00 67 SER A CA 7
ATOM 10054 C C . SER A 1 67 ? 26.278 7.927 -1.069 1.00 0.00 67 SER A C 7
ATOM 10055 O O . SER A 1 67 ? 27.365 7.850 -0.495 1.00 0.00 67 SER A O 7
ATOM 10063 N N . ASP A 1 68 ? 26.120 7.649 -2.358 1.00 0.00 68 ASP A N 7
ATOM 10064 C CA . ASP A 1 68 ? 27.239 7.230 -3.193 1.00 0.00 68 ASP A CA 7
ATOM 10065 C C . ASP A 1 68 ? 27.872 8.428 -3.896 1.00 0.00 68 ASP A C 7
ATOM 10066 O O . ASP A 1 68 ? 28.353 8.316 -5.022 1.00 0.00 68 ASP A O 7
ATOM 10075 N N . ASN A 1 69 ? 27.866 9.573 -3.222 1.00 0.00 69 ASN A N 7
ATOM 10076 C CA . ASN A 1 69 ? 28.437 10.792 -3.782 1.00 0.00 69 ASN A CA 7
ATOM 10077 C C . ASN A 1 69 ? 27.983 10.992 -5.225 1.00 0.00 69 ASN A C 7
ATOM 10078 O O . ASN A 1 69 ? 28.745 11.465 -6.067 1.00 0.00 69 ASN A O 7
ATOM 10089 N N . GLY A 1 70 ? 26.734 10.629 -5.503 1.00 0.00 70 GLY A N 7
ATOM 10090 C CA . GLY A 1 70 ? 26.200 10.776 -6.844 1.00 0.00 70 GLY A CA 7
ATOM 10091 C C . GLY A 1 70 ? 26.954 9.945 -7.863 1.00 0.00 70 GLY A C 7
ATOM 10092 O O . GLY A 1 70 ? 27.075 10.336 -9.024 1.00 0.00 70 GLY A O 7
ATOM 10096 N N . GLN A 1 71 ? 27.464 8.797 -7.428 1.00 0.00 71 GLN A N 7
ATOM 10097 C CA . GLN A 1 71 ? 28.213 7.911 -8.311 1.00 0.00 71 GLN A CA 7
ATOM 10098 C C . GLN A 1 71 ? 27.275 6.973 -9.065 1.00 0.00 71 GLN A C 7
ATOM 10099 O O . GLN A 1 71 ? 27.394 6.804 -10.278 1.00 0.00 71 GLN A O 7
ATOM 10113 N N . ARG A 1 72 ? 26.344 6.366 -8.337 1.00 0.00 72 ARG A N 7
ATOM 10114 C CA . ARG A 1 72 ? 25.387 5.443 -8.936 1.00 0.00 72 ARG A CA 7
ATOM 10115 C C . ARG A 1 72 ? 24.796 6.028 -10.215 1.00 0.00 72 ARG A C 7
ATOM 10116 O O . ARG A 1 72 ? 24.818 5.392 -11.270 1.00 0.00 72 ARG A O 7
ATOM 10137 N N . LEU A 1 73 ? 24.267 7.242 -10.115 1.00 0.00 73 LEU A N 7
ATOM 10138 C CA . LEU A 1 73 ? 23.667 7.913 -11.263 1.00 0.00 73 LEU A CA 7
ATOM 10139 C C . LEU A 1 73 ? 24.698 8.135 -12.364 1.00 0.00 73 LEU A C 7
ATOM 10140 O O . LEU A 1 73 ? 24.510 7.701 -13.502 1.00 0.00 73 LEU A O 7
ATOM 10156 N N . LEU A 1 74 ? 25.789 8.810 -12.019 1.00 0.00 74 LEU A N 7
ATOM 10157 C CA . LEU A 1 74 ? 26.852 9.088 -12.978 1.00 0.00 74 LEU A CA 7
ATOM 10158 C C . LEU A 1 74 ? 27.209 7.837 -13.774 1.00 0.00 74 LEU A C 7
ATOM 10159 O O . LEU A 1 74 ? 27.447 7.903 -14.980 1.00 0.00 74 LEU A O 7
ATOM 10175 N N . ASP A 1 75 ? 27.241 6.697 -13.092 1.00 0.00 75 ASP A N 7
ATOM 10176 C CA . ASP A 1 75 ? 27.564 5.429 -13.735 1.00 0.00 75 ASP A CA 7
ATOM 10177 C C . ASP A 1 75 ? 26.441 4.992 -14.670 1.00 0.00 75 ASP A C 7
ATOM 10178 O O . ASP A 1 75 ? 26.691 4.495 -15.767 1.00 0.00 75 ASP A O 7
ATOM 10187 N N . MET A 1 76 ? 25.202 5.182 -14.227 1.00 0.00 76 MET A N 7
ATOM 10188 C CA . MET A 1 76 ? 24.040 4.807 -15.024 1.00 0.00 76 MET A CA 7
ATOM 10189 C C . MET A 1 76 ? 23.936 5.675 -16.274 1.00 0.00 76 MET A C 7
ATOM 10190 O O . MET A 1 76 ? 23.421 5.237 -17.304 1.00 0.00 76 MET A O 7
ATOM 10204 N N . ILE A 1 77 ? 24.427 6.906 -16.177 1.00 0.00 77 ILE A N 7
ATOM 10205 C CA . ILE A 1 77 ? 24.389 7.834 -17.301 1.00 0.00 77 ILE A CA 7
ATOM 10206 C C . ILE A 1 77 ? 25.608 7.657 -18.201 1.00 0.00 77 ILE A C 7
ATOM 10207 O O . ILE A 1 77 ? 25.493 7.672 -19.426 1.00 0.00 77 ILE A O 7
ATOM 10223 N N . GLU A 1 78 ? 26.773 7.487 -17.584 1.00 0.00 78 GLU A N 7
ATOM 10224 C CA . GLU A 1 78 ? 28.012 7.305 -18.330 1.00 0.00 78 GLU A CA 7
ATOM 10225 C C . GLU A 1 78 ? 27.803 6.358 -19.508 1.00 0.00 78 GLU A C 7
ATOM 10226 O O . GLU A 1 78 ? 28.312 6.591 -20.605 1.00 0.00 78 GLU A O 7
ATOM 10238 N N . THR A 1 79 ? 27.052 5.287 -19.273 1.00 0.00 79 THR A N 7
ATOM 10239 C CA . THR A 1 79 ? 26.776 4.304 -20.313 1.00 0.00 79 THR A CA 7
ATOM 10240 C C . THR A 1 79 ? 25.847 4.875 -21.378 1.00 0.00 79 THR A C 7
ATOM 10241 O O . THR A 1 79 ? 25.917 4.494 -22.547 1.00 0.00 79 THR A O 7
ATOM 10252 N N . LEU A 1 80 ? 24.977 5.791 -20.967 1.00 0.00 80 LEU A N 7
ATOM 10253 C CA . LEU A 1 80 ? 24.033 6.417 -21.887 1.00 0.00 80 LEU A CA 7
ATOM 10254 C C . LEU A 1 80 ? 24.765 7.235 -22.945 1.00 0.00 80 LEU A C 7
ATOM 10255 O O . LEU A 1 80 ? 24.278 7.405 -24.063 1.00 0.00 80 LEU A O 7
ATOM 10271 N N . LYS A 1 81 ? 25.941 7.741 -22.586 1.00 0.00 81 LYS A N 7
ATOM 10272 C CA . LYS A 1 81 ? 26.743 8.540 -23.504 1.00 0.00 81 LYS A CA 7
ATOM 10273 C C . LYS A 1 81 ? 27.656 7.652 -24.343 1.00 0.00 81 LYS A C 7
ATOM 10274 O O . LYS A 1 81 ? 27.598 7.672 -25.573 1.00 0.00 81 LYS A O 7
ATOM 10293 N N . MET A 1 82 ? 28.498 6.873 -23.671 1.00 0.00 82 MET A N 7
ATOM 10294 C CA . MET A 1 82 ? 29.422 5.977 -24.356 1.00 0.00 82 MET A CA 7
ATOM 10295 C C . MET A 1 82 ? 28.766 5.354 -25.584 1.00 0.00 82 MET A C 7
ATOM 10296 O O . MET A 1 82 ? 29.442 5.009 -26.552 1.00 0.00 82 MET A O 7
ATOM 10310 N N . GLU A 1 83 ? 27.444 5.214 -25.537 1.00 0.00 83 GLU A N 7
ATOM 10311 C CA . GLU A 1 83 ? 26.699 4.632 -26.646 1.00 0.00 83 GLU A CA 7
ATOM 10312 C C . GLU A 1 83 ? 26.468 5.663 -27.748 1.00 0.00 83 GLU A C 7
ATOM 10313 O O . GLU A 1 83 ? 26.610 5.363 -28.934 1.00 0.00 83 GLU A O 7
ATOM 10325 N N . HIS A 1 84 ? 26.110 6.879 -27.346 1.00 0.00 84 HIS A N 7
ATOM 10326 C CA . HIS A 1 84 ? 25.860 7.955 -28.298 1.00 0.00 84 HIS A CA 7
ATOM 10327 C C . HIS A 1 84 ? 27.159 8.408 -28.959 1.00 0.00 84 HIS A C 7
ATOM 10328 O O . HIS A 1 84 ? 28.249 8.016 -28.543 1.00 0.00 84 HIS A O 7
ATOM 10342 N N . HIS A 1 85 ? 27.034 9.236 -29.992 1.00 0.00 85 HIS A N 7
ATOM 10343 C CA . HIS A 1 85 ? 28.197 9.743 -30.711 1.00 0.00 85 HIS A CA 7
ATOM 10344 C C . HIS A 1 85 ? 28.964 10.751 -29.861 1.00 0.00 85 HIS A C 7
ATOM 10345 O O . HIS A 1 85 ? 28.852 11.960 -30.063 1.00 0.00 85 HIS A O 7
ATOM 10359 N N . MET A 1 86 ? 29.743 10.246 -28.910 1.00 0.00 86 MET A N 7
ATOM 10360 C CA . MET A 1 86 ? 30.528 11.103 -28.030 1.00 0.00 86 MET A CA 7
ATOM 10361 C C . MET A 1 86 ? 32.007 10.734 -28.088 1.00 0.00 86 MET A C 7
ATOM 10362 O O . MET A 1 86 ? 32.365 9.559 -28.010 1.00 0.00 86 MET A O 7
ATOM 10376 N N . GLU A 1 87 ? 32.860 11.744 -28.227 1.00 0.00 87 GLU A N 7
ATOM 10377 C CA . GLU A 1 87 ? 34.300 11.523 -28.298 1.00 0.00 87 GLU A CA 7
ATOM 10378 C C . GLU A 1 87 ? 35.023 12.289 -27.194 1.00 0.00 87 GLU A C 7
ATOM 10379 O O . GLU A 1 87 ? 36.116 11.912 -26.776 1.00 0.00 87 GLU A O 7
ATOM 10391 N N . ALA A 1 88 ? 34.403 13.368 -26.728 1.00 0.00 88 ALA A N 7
ATOM 10392 C CA . ALA A 1 88 ? 34.986 14.188 -25.672 1.00 0.00 88 ALA A CA 7
ATOM 10393 C C . ALA A 1 88 ? 35.201 13.374 -24.401 1.00 0.00 88 ALA A C 7
ATOM 10394 O O . ALA A 1 88 ? 34.245 12.909 -23.780 1.00 0.00 88 ALA A O 7
ATOM 10401 N N . HIS A 1 89 ? 36.463 13.204 -24.019 1.00 0.00 89 HIS A N 7
ATOM 10402 C CA . HIS A 1 89 ? 36.804 12.446 -22.821 1.00 0.00 89 HIS A CA 7
ATOM 10403 C C . HIS A 1 89 ? 36.489 13.249 -21.562 1.00 0.00 89 HIS A C 7
ATOM 10404 O O . HIS A 1 89 ? 37.108 14.280 -21.299 1.00 0.00 89 HIS A O 7
ATOM 10418 N N . LYS A 1 90 ? 35.522 12.770 -20.787 1.00 0.00 90 LYS A N 7
ATOM 10419 C CA . LYS A 1 90 ? 35.123 13.442 -19.556 1.00 0.00 90 LYS A CA 7
ATOM 10420 C C . LYS A 1 90 ? 36.298 13.544 -18.588 1.00 0.00 90 LYS A C 7
ATOM 10421 O O . LYS A 1 90 ? 36.566 14.609 -18.034 1.00 0.00 90 LYS A O 7
ATOM 10440 N N . ASN A 1 91 ? 36.994 12.429 -18.390 1.00 0.00 91 ASN A N 7
ATOM 10441 C CA . ASN A 1 91 ? 38.140 12.394 -17.488 1.00 0.00 91 ASN A CA 7
ATOM 10442 C C . ASN A 1 91 ? 39.313 11.657 -18.128 1.00 0.00 91 ASN A C 7
ATOM 10443 O O . ASN A 1 91 ? 39.131 10.863 -19.051 1.00 0.00 91 ASN A O 7
ATOM 10454 N N . SER A 1 92 ? 40.516 11.925 -17.631 1.00 0.00 92 SER A N 7
ATOM 10455 C CA . SER A 1 92 ? 41.719 11.291 -18.155 1.00 0.00 92 SER A CA 7
ATOM 10456 C C . SER A 1 92 ? 41.514 9.787 -18.315 1.00 0.00 92 SER A C 7
ATOM 10457 O O . SER A 1 92 ? 40.869 9.146 -17.488 1.00 0.00 92 SER A O 7
ATOM 10465 N N . GLY A 1 93 ? 42.071 9.231 -19.387 1.00 0.00 93 GLY A N 7
ATOM 10466 C CA . GLY A 1 93 ? 41.938 7.808 -19.638 1.00 0.00 93 GLY A CA 7
ATOM 10467 C C . GLY A 1 93 ? 41.278 7.512 -20.970 1.00 0.00 93 GLY A C 7
ATOM 10468 O O . GLY A 1 93 ? 40.142 7.912 -21.226 1.00 0.00 93 GLY A O 7
ATOM 10472 N N . PRO A 1 94 ? 41.998 6.797 -21.846 1.00 0.00 94 PRO A N 7
ATOM 10473 C CA . PRO A 1 94 ? 41.495 6.433 -23.174 1.00 0.00 94 PRO A CA 7
ATOM 10474 C C . PRO A 1 94 ? 40.373 5.402 -23.106 1.00 0.00 94 PRO A C 7
ATOM 10475 O O . PRO A 1 94 ? 40.578 4.276 -22.653 1.00 0.00 94 PRO A O 7
ATOM 10486 N N . SER A 1 95 ? 39.187 5.795 -23.560 1.00 0.00 95 SER A N 7
ATOM 10487 C CA . SER A 1 95 ? 38.031 4.906 -23.548 1.00 0.00 95 SER A CA 7
ATOM 10488 C C . SER A 1 95 ? 37.834 4.254 -24.913 1.00 0.00 95 SER A C 7
ATOM 10489 O O . SER A 1 95 ? 38.179 4.831 -25.945 1.00 0.00 95 SER A O 7
ATOM 10497 N N . SER A 1 96 ? 37.275 3.048 -24.911 1.00 0.00 96 SER A N 7
ATOM 10498 C CA . SER A 1 96 ? 37.035 2.314 -26.148 1.00 0.00 96 SER A CA 7
ATOM 10499 C C . SER A 1 96 ? 35.620 2.564 -26.661 1.00 0.00 96 SER A C 7
ATOM 10500 O O . SER A 1 96 ? 35.429 3.097 -27.753 1.00 0.00 96 SER A O 7
ATOM 10508 N N . GLY A 1 97 ? 34.630 2.173 -25.863 1.00 0.00 97 GLY A N 7
ATOM 10509 C CA . GLY A 1 97 ? 33.245 2.361 -26.253 1.00 0.00 97 GLY A CA 7
ATOM 10510 C C . GLY A 1 97 ? 32.344 2.652 -25.069 1.00 0.00 97 GLY A C 7
ATOM 10511 O O . GLY A 1 97 ? 31.968 1.743 -24.329 1.00 0.00 97 GLY A O 7
ATOM 10515 N N . GLY A 1 1 ? -0.791 22.549 -39.447 1.00 0.00 1 GLY A N 8
ATOM 10516 C CA . GLY A 1 1 ? -1.959 21.973 -38.806 1.00 0.00 1 GLY A CA 8
ATOM 10517 C C . GLY A 1 1 ? -1.696 20.583 -38.262 1.00 0.00 1 GLY A C 8
ATOM 10518 O O . GLY A 1 1 ? -2.591 19.739 -38.236 1.00 0.00 1 GLY A O 8
ATOM 10522 N N . SER A 1 2 ? -0.463 20.344 -37.827 1.00 0.00 2 SER A N 8
ATOM 10523 C CA . SER A 1 2 ? -0.082 19.044 -37.286 1.00 0.00 2 SER A CA 8
ATOM 10524 C C . SER A 1 2 ? 1.050 19.188 -36.273 1.00 0.00 2 SER A C 8
ATOM 10525 O O . SER A 1 2 ? 2.169 19.559 -36.624 1.00 0.00 2 SER A O 8
ATOM 10533 N N . SER A 1 3 ? 0.748 18.890 -35.013 1.00 0.00 3 SER A N 8
ATOM 10534 C CA . SER A 1 3 ? 1.738 18.989 -33.946 1.00 0.00 3 SER A CA 8
ATOM 10535 C C . SER A 1 3 ? 3.097 18.482 -34.418 1.00 0.00 3 SER A C 8
ATOM 10536 O O . SER A 1 3 ? 4.125 19.116 -34.182 1.00 0.00 3 SER A O 8
ATOM 10544 N N . GLY A 1 4 ? 3.094 17.333 -35.087 1.00 0.00 4 GLY A N 8
ATOM 10545 C CA . GLY A 1 4 ? 4.332 16.759 -35.581 1.00 0.00 4 GLY A CA 8
ATOM 10546 C C . GLY A 1 4 ? 4.358 15.248 -35.463 1.00 0.00 4 GLY A C 8
ATOM 10547 O O . GLY A 1 4 ? 4.704 14.550 -36.416 1.00 0.00 4 GLY A O 8
ATOM 10551 N N . SER A 1 5 ? 3.992 14.741 -34.290 1.00 0.00 5 SER A N 8
ATOM 10552 C CA . SER A 1 5 ? 3.978 13.303 -34.049 1.00 0.00 5 SER A CA 8
ATOM 10553 C C . SER A 1 5 ? 3.299 12.980 -32.722 1.00 0.00 5 SER A C 8
ATOM 10554 O O . SER A 1 5 ? 3.454 13.706 -31.740 1.00 0.00 5 SER A O 8
ATOM 10562 N N . SER A 1 6 ? 2.545 11.886 -32.701 1.00 0.00 6 SER A N 8
ATOM 10563 C CA . SER A 1 6 ? 1.838 11.468 -31.496 1.00 0.00 6 SER A CA 8
ATOM 10564 C C . SER A 1 6 ? 2.821 11.077 -30.397 1.00 0.00 6 SER A C 8
ATOM 10565 O O . SER A 1 6 ? 2.812 11.650 -29.309 1.00 0.00 6 SER A O 8
ATOM 10573 N N . GLY A 1 7 ? 3.669 10.096 -30.692 1.00 0.00 7 GLY A N 8
ATOM 10574 C CA . GLY A 1 7 ? 4.647 9.644 -29.719 1.00 0.00 7 GLY A CA 8
ATOM 10575 C C . GLY A 1 7 ? 4.310 8.281 -29.150 1.00 0.00 7 GLY A C 8
ATOM 10576 O O . GLY A 1 7 ? 3.312 7.671 -29.531 1.00 0.00 7 GLY A O 8
ATOM 10580 N N . MET A 1 8 ? 5.147 7.800 -28.235 1.00 0.00 8 MET A N 8
ATOM 10581 C CA . MET A 1 8 ? 4.932 6.500 -27.612 1.00 0.00 8 MET A CA 8
ATOM 10582 C C . MET A 1 8 ? 5.153 6.576 -26.104 1.00 0.00 8 MET A C 8
ATOM 10583 O O . MET A 1 8 ? 5.764 7.521 -25.603 1.00 0.00 8 MET A O 8
ATOM 10597 N N . LEU A 1 9 ? 4.654 5.576 -25.386 1.00 0.00 9 LEU A N 8
ATOM 10598 C CA . LEU A 1 9 ? 4.797 5.530 -23.935 1.00 0.00 9 LEU A CA 8
ATOM 10599 C C . LEU A 1 9 ? 6.267 5.439 -23.536 1.00 0.00 9 LEU A C 8
ATOM 10600 O O . LEU A 1 9 ? 6.755 6.241 -22.741 1.00 0.00 9 LEU A O 8
ATOM 10616 N N . SER A 1 10 ? 6.967 4.457 -24.096 1.00 0.00 10 SER A N 8
ATOM 10617 C CA . SER A 1 10 ? 8.381 4.261 -23.799 1.00 0.00 10 SER A CA 8
ATOM 10618 C C . SER A 1 10 ? 9.204 4.210 -25.082 1.00 0.00 10 SER A C 8
ATOM 10619 O O . SER A 1 10 ? 8.656 4.153 -26.182 1.00 0.00 10 SER A O 8
ATOM 10627 N N . ALA A 1 11 ? 10.524 4.232 -24.932 1.00 0.00 11 ALA A N 8
ATOM 10628 C CA . ALA A 1 11 ? 11.424 4.187 -26.078 1.00 0.00 11 ALA A CA 8
ATOM 10629 C C . ALA A 1 11 ? 11.896 2.763 -26.350 1.00 0.00 11 ALA A C 8
ATOM 10630 O O . ALA A 1 11 ? 11.525 1.829 -25.638 1.00 0.00 11 ALA A O 8
ATOM 10637 N N . ARG A 1 12 ? 12.714 2.603 -27.386 1.00 0.00 12 ARG A N 8
ATOM 10638 C CA . ARG A 1 12 ? 13.234 1.291 -27.753 1.00 0.00 12 ARG A CA 8
ATOM 10639 C C . ARG A 1 12 ? 14.760 1.293 -27.757 1.00 0.00 12 ARG A C 8
ATOM 10640 O O . ARG A 1 12 ? 15.394 0.314 -27.363 1.00 0.00 12 ARG A O 8
ATOM 10661 N N . THR A 1 13 ? 15.344 2.400 -28.205 1.00 0.00 13 THR A N 8
ATOM 10662 C CA . THR A 1 13 ? 16.794 2.529 -28.263 1.00 0.00 13 THR A CA 8
ATOM 10663 C C . THR A 1 13 ? 17.280 3.673 -27.381 1.00 0.00 13 THR A C 8
ATOM 10664 O O . THR A 1 13 ? 16.552 4.635 -27.139 1.00 0.00 13 THR A O 8
ATOM 10675 N N . MET A 1 14 ? 18.515 3.562 -26.902 1.00 0.00 14 MET A N 8
ATOM 10676 C CA . MET A 1 14 ? 19.099 4.589 -26.047 1.00 0.00 14 MET A CA 8
ATOM 10677 C C . MET A 1 14 ? 20.366 5.162 -26.674 1.00 0.00 14 MET A C 8
ATOM 10678 O O . MET A 1 14 ? 21.137 5.858 -26.013 1.00 0.00 14 MET A O 8
ATOM 10692 N N . LYS A 1 15 ? 20.576 4.865 -27.952 1.00 0.00 15 LYS A N 8
ATOM 10693 C CA . LYS A 1 15 ? 21.748 5.352 -28.669 1.00 0.00 15 LYS A CA 8
ATOM 10694 C C . LYS A 1 15 ? 21.792 6.876 -28.668 1.00 0.00 15 LYS A C 8
ATOM 10695 O O . LYS A 1 15 ? 22.845 7.475 -28.885 1.00 0.00 15 LYS A O 8
ATOM 10714 N N . GLU A 1 16 ? 20.643 7.497 -28.422 1.00 0.00 16 GLU A N 8
ATOM 10715 C CA . GLU A 1 16 ? 20.552 8.952 -28.393 1.00 0.00 16 GLU A CA 8
ATOM 10716 C C . GLU A 1 16 ? 20.294 9.453 -26.975 1.00 0.00 16 GLU A C 8
ATOM 10717 O O . GLU A 1 16 ? 21.032 10.290 -26.456 1.00 0.00 16 GLU A O 8
ATOM 10729 N N . VAL A 1 17 ? 19.240 8.934 -26.353 1.00 0.00 17 VAL A N 8
ATOM 10730 C CA . VAL A 1 17 ? 18.883 9.326 -24.995 1.00 0.00 17 VAL A CA 8
ATOM 10731 C C . VAL A 1 17 ? 19.012 10.834 -24.807 1.00 0.00 17 VAL A C 8
ATOM 10732 O O . VAL A 1 17 ? 19.217 11.316 -23.693 1.00 0.00 17 VAL A O 8
ATOM 10745 N N . VAL A 1 18 ? 18.890 11.574 -25.904 1.00 0.00 18 VAL A N 8
ATOM 10746 C CA . VAL A 1 18 ? 18.991 13.028 -25.861 1.00 0.00 18 VAL A CA 8
ATOM 10747 C C . VAL A 1 18 ? 17.678 13.683 -26.274 1.00 0.00 18 VAL A C 8
ATOM 10748 O O . VAL A 1 18 ? 17.256 14.678 -25.685 1.00 0.00 18 VAL A O 8
ATOM 10761 N N . TYR A 1 19 ? 17.035 13.117 -27.289 1.00 0.00 19 TYR A N 8
ATOM 10762 C CA . TYR A 1 19 ? 15.770 13.647 -27.783 1.00 0.00 19 TYR A CA 8
ATOM 10763 C C . TYR A 1 19 ? 14.597 13.100 -26.975 1.00 0.00 19 TYR A C 8
ATOM 10764 O O . TYR A 1 19 ? 13.436 13.370 -27.284 1.00 0.00 19 TYR A O 8
ATOM 10782 N N . TRP A 1 20 ? 14.910 12.330 -25.939 1.00 0.00 20 TRP A N 8
ATOM 10783 C CA . TRP A 1 20 ? 13.883 11.745 -25.084 1.00 0.00 20 TRP A CA 8
ATOM 10784 C C . TRP A 1 20 ? 12.923 12.815 -24.576 1.00 0.00 20 TRP A C 8
ATOM 10785 O O . TRP A 1 20 ? 13.059 13.992 -24.908 1.00 0.00 20 TRP A O 8
ATOM 10806 N N . SER A 1 21 ? 11.952 12.398 -23.769 1.00 0.00 21 SER A N 8
ATOM 10807 C CA . SER A 1 21 ? 10.968 13.321 -23.217 1.00 0.00 21 SER A CA 8
ATOM 10808 C C . SER A 1 21 ? 11.164 13.490 -21.713 1.00 0.00 21 SER A C 8
ATOM 10809 O O . SER A 1 21 ? 11.888 12.733 -21.067 1.00 0.00 21 SER A O 8
ATOM 10817 N N . PRO A 1 22 ? 10.505 14.509 -21.142 1.00 0.00 22 PRO A N 8
ATOM 10818 C CA . PRO A 1 22 ? 10.590 14.803 -19.709 1.00 0.00 22 PRO A CA 8
ATOM 10819 C C . PRO A 1 22 ? 9.893 13.747 -18.858 1.00 0.00 22 PRO A C 8
ATOM 10820 O O . PRO A 1 22 ? 10.085 13.687 -17.643 1.00 0.00 22 PRO A O 8
ATOM 10831 N N . LYS A 1 23 ? 9.084 12.914 -19.503 1.00 0.00 23 LYS A N 8
ATOM 10832 C CA . LYS A 1 23 ? 8.359 11.857 -18.807 1.00 0.00 23 LYS A CA 8
ATOM 10833 C C . LYS A 1 23 ? 9.102 10.529 -18.910 1.00 0.00 23 LYS A C 8
ATOM 10834 O O . LYS A 1 23 ? 8.934 9.645 -18.069 1.00 0.00 23 LYS A O 8
ATOM 10853 N N . LYS A 1 24 ? 9.925 10.395 -19.944 1.00 0.00 24 LYS A N 8
ATOM 10854 C CA . LYS A 1 24 ? 10.696 9.176 -20.156 1.00 0.00 24 LYS A CA 8
ATOM 10855 C C . LYS A 1 24 ? 11.914 9.136 -19.240 1.00 0.00 24 LYS A C 8
ATOM 10856 O O . LYS A 1 24 ? 12.127 8.164 -18.515 1.00 0.00 24 LYS A O 8
ATOM 10875 N N . VAL A 1 25 ? 12.711 10.199 -19.276 1.00 0.00 25 VAL A N 8
ATOM 10876 C CA . VAL A 1 25 ? 13.908 10.286 -18.447 1.00 0.00 25 VAL A CA 8
ATOM 10877 C C . VAL A 1 25 ? 13.658 9.707 -17.059 1.00 0.00 25 VAL A C 8
ATOM 10878 O O . VAL A 1 25 ? 14.521 9.040 -16.490 1.00 0.00 25 VAL A O 8
ATOM 10891 N N . ALA A 1 26 ? 12.472 9.967 -16.520 1.00 0.00 26 ALA A N 8
ATOM 10892 C CA . ALA A 1 26 ? 12.107 9.469 -15.199 1.00 0.00 26 ALA A CA 8
ATOM 10893 C C . ALA A 1 26 ? 12.009 7.947 -15.194 1.00 0.00 26 ALA A C 8
ATOM 10894 O O . ALA A 1 26 ? 12.711 7.273 -14.441 1.00 0.00 26 ALA A O 8
ATOM 10901 N N . ASP A 1 27 ? 11.133 7.413 -16.038 1.00 0.00 27 ASP A N 8
ATOM 10902 C CA . ASP A 1 27 ? 10.942 5.970 -16.131 1.00 0.00 27 ASP A CA 8
ATOM 10903 C C . ASP A 1 27 ? 12.284 5.243 -16.120 1.00 0.00 27 ASP A C 8
ATOM 10904 O O . ASP A 1 27 ? 12.415 4.171 -15.530 1.00 0.00 27 ASP A O 8
ATOM 10913 N N . TRP A 1 28 ? 13.275 5.833 -16.778 1.00 0.00 28 TRP A N 8
ATOM 10914 C CA . TRP A 1 28 ? 14.606 5.241 -16.845 1.00 0.00 28 TRP A CA 8
ATOM 10915 C C . TRP A 1 28 ? 15.240 5.169 -15.461 1.00 0.00 28 TRP A C 8
ATOM 10916 O O . TRP A 1 28 ? 15.956 4.219 -15.143 1.00 0.00 28 TRP A O 8
ATOM 10937 N N . LEU A 1 29 ? 14.974 6.179 -14.639 1.00 0.00 29 LEU A N 8
ATOM 10938 C CA . LEU A 1 29 ? 15.519 6.230 -13.287 1.00 0.00 29 LEU A CA 8
ATOM 10939 C C . LEU A 1 29 ? 14.961 5.096 -12.432 1.00 0.00 29 LEU A C 8
ATOM 10940 O O . LEU A 1 29 ? 15.700 4.216 -11.991 1.00 0.00 29 LEU A O 8
ATOM 10956 N N . LEU A 1 30 ? 13.653 5.123 -12.204 1.00 0.00 30 LEU A N 8
ATOM 10957 C CA . LEU A 1 30 ? 12.994 4.096 -11.404 1.00 0.00 30 LEU A CA 8
ATOM 10958 C C . LEU A 1 30 ? 13.339 2.702 -11.917 1.00 0.00 30 LEU A C 8
ATOM 10959 O O . LEU A 1 30 ? 13.449 1.754 -11.140 1.00 0.00 30 LEU A O 8
ATOM 10975 N N . GLU A 1 31 ? 13.511 2.585 -13.230 1.00 0.00 31 GLU A N 8
ATOM 10976 C CA . GLU A 1 31 ? 13.846 1.307 -13.846 1.00 0.00 31 GLU A CA 8
ATOM 10977 C C . GLU A 1 31 ? 15.113 0.721 -13.229 1.00 0.00 31 GLU A C 8
ATOM 10978 O O . GLU A 1 31 ? 15.312 -0.493 -13.230 1.00 0.00 31 GLU A O 8
ATOM 10990 N N . ASN A 1 32 ? 15.966 1.593 -12.703 1.00 0.00 32 ASN A N 8
ATOM 10991 C CA . ASN A 1 32 ? 17.214 1.163 -12.083 1.00 0.00 32 ASN A CA 8
ATOM 10992 C C . ASN A 1 32 ? 17.211 1.464 -10.588 1.00 0.00 32 ASN A C 8
ATOM 10993 O O . ASN A 1 32 ? 18.248 1.400 -9.929 1.00 0.00 32 ASN A O 8
ATOM 11004 N N . ALA A 1 33 ? 16.037 1.793 -10.058 1.00 0.00 33 ALA A N 8
ATOM 11005 C CA . ALA A 1 33 ? 15.897 2.101 -8.640 1.00 0.00 33 ALA A CA 8
ATOM 11006 C C . ALA A 1 33 ? 16.553 3.435 -8.301 1.00 0.00 33 ALA A C 8
ATOM 11007 O O . ALA A 1 33 ? 17.298 3.542 -7.328 1.00 0.00 33 ALA A O 8
ATOM 11014 N N . MET A 1 34 ? 16.270 4.450 -9.111 1.00 0.00 34 MET A N 8
ATOM 11015 C CA . MET A 1 34 ? 16.834 5.778 -8.897 1.00 0.00 34 MET A CA 8
ATOM 11016 C C . MET A 1 34 ? 15.730 6.825 -8.783 1.00 0.00 34 MET A C 8
ATOM 11017 O O . MET A 1 34 ? 15.771 7.877 -9.421 1.00 0.00 34 MET A O 8
ATOM 11031 N N . PRO A 1 35 ? 14.718 6.532 -7.952 1.00 0.00 35 PRO A N 8
ATOM 11032 C CA . PRO A 1 35 ? 13.584 7.435 -7.737 1.00 0.00 35 PRO A CA 8
ATOM 11033 C C . PRO A 1 35 ? 13.981 8.691 -6.968 1.00 0.00 35 PRO A C 8
ATOM 11034 O O . PRO A 1 35 ? 13.171 9.598 -6.783 1.00 0.00 35 PRO A O 8
ATOM 11045 N N . GLU A 1 36 ? 15.233 8.735 -6.522 1.00 0.00 36 GLU A N 8
ATOM 11046 C CA . GLU A 1 36 ? 15.736 9.880 -5.771 1.00 0.00 36 GLU A CA 8
ATOM 11047 C C . GLU A 1 36 ? 16.154 11.006 -6.712 1.00 0.00 36 GLU A C 8
ATOM 11048 O O . GLU A 1 36 ? 16.185 12.174 -6.324 1.00 0.00 36 GLU A O 8
ATOM 11060 N N . TYR A 1 37 ? 16.475 10.646 -7.950 1.00 0.00 37 TYR A N 8
ATOM 11061 C CA . TYR A 1 37 ? 16.894 11.625 -8.946 1.00 0.00 37 TYR A CA 8
ATOM 11062 C C . TYR A 1 37 ? 15.715 12.066 -9.807 1.00 0.00 37 TYR A C 8
ATOM 11063 O O . TYR A 1 37 ? 15.815 13.026 -10.572 1.00 0.00 37 TYR A O 8
ATOM 11081 N N . CYS A 1 38 ? 14.599 11.358 -9.677 1.00 0.00 38 CYS A N 8
ATOM 11082 C CA . CYS A 1 38 ? 13.399 11.674 -10.443 1.00 0.00 38 CYS A CA 8
ATOM 11083 C C . CYS A 1 38 ? 12.929 13.096 -10.155 1.00 0.00 38 CYS A C 8
ATOM 11084 O O . CYS A 1 38 ? 12.493 13.810 -11.057 1.00 0.00 38 CYS A O 8
ATOM 11092 N N . GLU A 1 39 ? 13.019 13.499 -8.892 1.00 0.00 39 GLU A N 8
ATOM 11093 C CA . GLU A 1 39 ? 12.602 14.836 -8.485 1.00 0.00 39 GLU A CA 8
ATOM 11094 C C . GLU A 1 39 ? 13.360 15.904 -9.267 1.00 0.00 39 GLU A C 8
ATOM 11095 O O . GLU A 1 39 ? 12.775 16.726 -9.972 1.00 0.00 39 GLU A O 8
ATOM 11107 N N . PRO A 1 40 ? 14.696 15.894 -9.139 1.00 0.00 40 PRO A N 8
ATOM 11108 C CA . PRO A 1 40 ? 15.564 16.855 -9.825 1.00 0.00 40 PRO A CA 8
ATOM 11109 C C . PRO A 1 40 ? 15.609 16.623 -11.332 1.00 0.00 40 PRO A C 8
ATOM 11110 O O . PRO A 1 40 ? 15.980 17.513 -12.097 1.00 0.00 40 PRO A O 8
ATOM 11121 N N . LEU A 1 41 ? 15.228 15.421 -11.752 1.00 0.00 41 LEU A N 8
ATOM 11122 C CA . LEU A 1 41 ? 15.226 15.071 -13.168 1.00 0.00 41 LEU A CA 8
ATOM 11123 C C . LEU A 1 41 ? 13.804 15.053 -13.721 1.00 0.00 41 LEU A C 8
ATOM 11124 O O . LEU A 1 41 ? 13.574 14.621 -14.850 1.00 0.00 41 LEU A O 8
ATOM 11140 N N . GLU A 1 42 ? 12.856 15.526 -12.919 1.00 0.00 42 GLU A N 8
ATOM 11141 C CA . GLU A 1 42 ? 11.457 15.565 -13.330 1.00 0.00 42 GLU A CA 8
ATOM 11142 C C . GLU A 1 42 ? 11.302 16.291 -14.663 1.00 0.00 42 GLU A C 8
ATOM 11143 O O . GLU A 1 42 ? 10.724 15.758 -15.610 1.00 0.00 42 GLU A O 8
ATOM 11155 N N . HIS A 1 43 ? 11.822 17.513 -14.728 1.00 0.00 43 HIS A N 8
ATOM 11156 C CA . HIS A 1 43 ? 11.741 18.314 -15.944 1.00 0.00 43 HIS A CA 8
ATOM 11157 C C . HIS A 1 43 ? 13.032 18.209 -16.751 1.00 0.00 43 HIS A C 8
ATOM 11158 O O . HIS A 1 43 ? 13.392 19.127 -17.488 1.00 0.00 43 HIS A O 8
ATOM 11172 N N . PHE A 1 44 ? 13.725 17.084 -16.606 1.00 0.00 44 PHE A N 8
ATOM 11173 C CA . PHE A 1 44 ? 14.977 16.860 -17.319 1.00 0.00 44 PHE A CA 8
ATOM 11174 C C . PHE A 1 44 ? 14.740 16.062 -18.597 1.00 0.00 44 PHE A C 8
ATOM 11175 O O . PHE A 1 44 ? 13.840 15.223 -18.662 1.00 0.00 44 PHE A O 8
ATOM 11192 N N . THR A 1 45 ? 15.553 16.329 -19.614 1.00 0.00 45 THR A N 8
ATOM 11193 C CA . THR A 1 45 ? 15.432 15.638 -20.892 1.00 0.00 45 THR A CA 8
ATOM 11194 C C . THR A 1 45 ? 16.650 14.764 -21.162 1.00 0.00 45 THR A C 8
ATOM 11195 O O . THR A 1 45 ? 17.768 15.102 -20.776 1.00 0.00 45 THR A O 8
ATOM 11206 N N . GLY A 1 46 ? 16.427 13.636 -21.831 1.00 0.00 46 GLY A N 8
ATOM 11207 C CA . GLY A 1 46 ? 17.518 12.730 -22.141 1.00 0.00 46 GLY A CA 8
ATOM 11208 C C . GLY A 1 46 ? 18.822 13.458 -22.397 1.00 0.00 46 GLY A C 8
ATOM 11209 O O . GLY A 1 46 ? 19.889 12.992 -21.997 1.00 0.00 46 GLY A O 8
ATOM 11213 N N . GLN A 1 47 ? 18.737 14.603 -23.066 1.00 0.00 47 GLN A N 8
ATOM 11214 C CA . GLN A 1 47 ? 19.921 15.396 -23.377 1.00 0.00 47 GLN A CA 8
ATOM 11215 C C . GLN A 1 47 ? 20.525 15.991 -22.109 1.00 0.00 47 GLN A C 8
ATOM 11216 O O . GLN A 1 47 ? 21.720 15.842 -21.850 1.00 0.00 47 GLN A O 8
ATOM 11230 N N . ASP A 1 48 ? 19.693 16.666 -21.324 1.00 0.00 48 ASP A N 8
ATOM 11231 C CA . ASP A 1 48 ? 20.145 17.283 -20.082 1.00 0.00 48 ASP A CA 8
ATOM 11232 C C . ASP A 1 48 ? 20.623 16.225 -19.092 1.00 0.00 48 ASP A C 8
ATOM 11233 O O . ASP A 1 48 ? 21.581 16.442 -18.349 1.00 0.00 48 ASP A O 8
ATOM 11242 N N . LEU A 1 49 ? 19.950 15.080 -19.087 1.00 0.00 49 LEU A N 8
ATOM 11243 C CA . LEU A 1 49 ? 20.305 13.987 -18.188 1.00 0.00 49 LEU A CA 8
ATOM 11244 C C . LEU A 1 49 ? 21.728 13.506 -18.453 1.00 0.00 49 LEU A C 8
ATOM 11245 O O . LEU A 1 49 ? 22.515 13.324 -17.523 1.00 0.00 49 LEU A O 8
ATOM 11261 N N . ILE A 1 50 ? 22.052 13.303 -19.725 1.00 0.00 50 ILE A N 8
ATOM 11262 C CA . ILE A 1 50 ? 23.381 12.847 -20.112 1.00 0.00 50 ILE A CA 8
ATOM 11263 C C . ILE A 1 50 ? 24.428 13.927 -19.859 1.00 0.00 50 ILE A C 8
ATOM 11264 O O . ILE A 1 50 ? 25.610 13.632 -19.688 1.00 0.00 50 ILE A O 8
ATOM 11280 N N . ASN A 1 51 ? 23.984 15.179 -19.836 1.00 0.00 51 ASN A N 8
ATOM 11281 C CA . ASN A 1 51 ? 24.882 16.305 -19.603 1.00 0.00 51 ASN A CA 8
ATOM 11282 C C . ASN A 1 51 ? 25.149 16.489 -18.113 1.00 0.00 51 ASN A C 8
ATOM 11283 O O . ASN A 1 51 ? 25.637 17.535 -17.683 1.00 0.00 51 ASN A O 8
ATOM 11294 N N . LEU A 1 52 ? 24.825 15.467 -17.329 1.00 0.00 52 LEU A N 8
ATOM 11295 C CA . LEU A 1 52 ? 25.031 15.515 -15.885 1.00 0.00 52 LEU A CA 8
ATOM 11296 C C . LEU A 1 52 ? 26.434 15.042 -15.519 1.00 0.00 52 LEU A C 8
ATOM 11297 O O . LEU A 1 52 ? 26.907 14.019 -16.015 1.00 0.00 52 LEU A O 8
ATOM 11313 N N . THR A 1 53 ? 27.097 15.794 -14.645 1.00 0.00 53 THR A N 8
ATOM 11314 C CA . THR A 1 53 ? 28.445 15.452 -14.210 1.00 0.00 53 THR A CA 8
ATOM 11315 C C . THR A 1 53 ? 28.584 15.582 -12.697 1.00 0.00 53 THR A C 8
ATOM 11316 O O . THR A 1 53 ? 27.821 16.302 -12.055 1.00 0.00 53 THR A O 8
ATOM 11327 N N . GLN A 1 54 ? 29.563 14.880 -12.136 1.00 0.00 54 GLN A N 8
ATOM 11328 C CA . GLN A 1 54 ? 29.802 14.917 -10.698 1.00 0.00 54 GLN A CA 8
ATOM 11329 C C . GLN A 1 54 ? 29.799 16.353 -10.183 1.00 0.00 54 GLN A C 8
ATOM 11330 O O . GLN A 1 54 ? 29.515 16.601 -9.012 1.00 0.00 54 GLN A O 8
ATOM 11344 N N . GLU A 1 55 ? 30.117 17.294 -11.066 1.00 0.00 55 GLU A N 8
ATOM 11345 C CA . GLU A 1 55 ? 30.150 18.705 -10.700 1.00 0.00 55 GLU A CA 8
ATOM 11346 C C . GLU A 1 55 ? 28.739 19.243 -10.479 1.00 0.00 55 GLU A C 8
ATOM 11347 O O . GLU A 1 55 ? 28.510 20.073 -9.599 1.00 0.00 55 GLU A O 8
ATOM 11359 N N . ASP A 1 56 ? 27.798 18.766 -11.286 1.00 0.00 56 ASP A N 8
ATOM 11360 C CA . ASP A 1 56 ? 26.409 19.198 -11.180 1.00 0.00 56 ASP A CA 8
ATOM 11361 C C . ASP A 1 56 ? 25.810 18.777 -9.842 1.00 0.00 56 ASP A C 8
ATOM 11362 O O . ASP A 1 56 ? 24.784 19.308 -9.415 1.00 0.00 56 ASP A O 8
ATOM 11371 N N . PHE A 1 57 ? 26.455 17.819 -9.185 1.00 0.00 57 PHE A N 8
ATOM 11372 C CA . PHE A 1 57 ? 25.986 17.326 -7.896 1.00 0.00 57 PHE A CA 8
ATOM 11373 C C . PHE A 1 57 ? 26.323 18.312 -6.781 1.00 0.00 57 PHE A C 8
ATOM 11374 O O . PHE A 1 57 ? 25.576 18.451 -5.812 1.00 0.00 57 PHE A O 8
ATOM 11391 N N . LYS A 1 58 ? 27.455 18.993 -6.924 1.00 0.00 58 LYS A N 8
ATOM 11392 C CA . LYS A 1 58 ? 27.893 19.967 -5.931 1.00 0.00 58 LYS A CA 8
ATOM 11393 C C . LYS A 1 58 ? 26.860 21.077 -5.765 1.00 0.00 58 LYS A C 8
ATOM 11394 O O . LYS A 1 58 ? 26.831 21.764 -4.744 1.00 0.00 58 LYS A O 8
ATOM 11413 N N . LYS A 1 59 ? 26.011 21.245 -6.773 1.00 0.00 59 LYS A N 8
ATOM 11414 C CA . LYS A 1 59 ? 24.974 22.269 -6.738 1.00 0.00 59 LYS A CA 8
ATOM 11415 C C . LYS A 1 59 ? 23.610 21.674 -7.072 1.00 0.00 59 LYS A C 8
ATOM 11416 O O . LYS A 1 59 ? 23.503 20.580 -7.628 1.00 0.00 59 LYS A O 8
ATOM 11435 N N . PRO A 1 60 ? 22.542 22.409 -6.728 1.00 0.00 60 PRO A N 8
ATOM 11436 C CA . PRO A 1 60 ? 21.166 21.974 -6.985 1.00 0.00 60 PRO A CA 8
ATOM 11437 C C . PRO A 1 60 ? 20.820 21.988 -8.470 1.00 0.00 60 PRO A C 8
ATOM 11438 O O . PRO A 1 60 ? 21.524 22.578 -9.290 1.00 0.00 60 PRO A O 8
ATOM 11449 N N . PRO A 1 61 ? 19.710 21.325 -8.827 1.00 0.00 61 PRO A N 8
ATOM 11450 C CA . PRO A 1 61 ? 18.865 20.619 -7.859 1.00 0.00 61 PRO A CA 8
ATOM 11451 C C . PRO A 1 61 ? 19.544 19.376 -7.295 1.00 0.00 61 PRO A C 8
ATOM 11452 O O . PRO A 1 61 ? 19.365 19.035 -6.125 1.00 0.00 61 PRO A O 8
ATOM 11463 N N . LEU A 1 62 ? 20.324 18.702 -8.133 1.00 0.00 62 LEU A N 8
ATOM 11464 C CA . LEU A 1 62 ? 21.032 17.496 -7.717 1.00 0.00 62 LEU A CA 8
ATOM 11465 C C . LEU A 1 62 ? 22.062 17.814 -6.638 1.00 0.00 62 LEU A C 8
ATOM 11466 O O . LEU A 1 62 ? 23.147 18.317 -6.930 1.00 0.00 62 LEU A O 8
ATOM 11482 N N . TYR A 1 63 ? 21.715 17.516 -5.391 1.00 0.00 63 TYR A N 8
ATOM 11483 C CA . TYR A 1 63 ? 22.610 17.770 -4.268 1.00 0.00 63 TYR A CA 8
ATOM 11484 C C . TYR A 1 63 ? 22.364 16.773 -3.139 1.00 0.00 63 TYR A C 8
ATOM 11485 O O . TYR A 1 63 ? 21.273 16.717 -2.572 1.00 0.00 63 TYR A O 8
ATOM 11503 N N . ARG A 1 64 ? 23.387 15.988 -2.819 1.00 0.00 64 ARG A N 8
ATOM 11504 C CA . ARG A 1 64 ? 23.283 14.991 -1.760 1.00 0.00 64 ARG A CA 8
ATOM 11505 C C . ARG A 1 64 ? 22.097 14.062 -2.002 1.00 0.00 64 ARG A C 8
ATOM 11506 O O . ARG A 1 64 ? 21.421 13.644 -1.063 1.00 0.00 64 ARG A O 8
ATOM 11527 N N . VAL A 1 65 ? 21.850 13.744 -3.269 1.00 0.00 65 VAL A N 8
ATOM 11528 C CA . VAL A 1 65 ? 20.747 12.864 -3.635 1.00 0.00 65 VAL A CA 8
ATOM 11529 C C . VAL A 1 65 ? 21.053 11.417 -3.266 1.00 0.00 65 VAL A C 8
ATOM 11530 O O . VAL A 1 65 ? 20.175 10.683 -2.812 1.00 0.00 65 VAL A O 8
ATOM 11543 N N . SER A 1 66 ? 22.303 11.013 -3.465 1.00 0.00 66 SER A N 8
ATOM 11544 C CA . SER A 1 66 ? 22.725 9.652 -3.157 1.00 0.00 66 SER A CA 8
ATOM 11545 C C . SER A 1 66 ? 23.810 9.649 -2.084 1.00 0.00 66 SER A C 8
ATOM 11546 O O . SER A 1 66 ? 24.379 10.691 -1.759 1.00 0.00 66 SER A O 8
ATOM 11554 N N . SER A 1 67 ? 24.092 8.470 -1.540 1.00 0.00 67 SER A N 8
ATOM 11555 C CA . SER A 1 67 ? 25.107 8.330 -0.502 1.00 0.00 67 SER A CA 8
ATOM 11556 C C . SER A 1 67 ? 26.463 7.985 -1.110 1.00 0.00 67 SER A C 8
ATO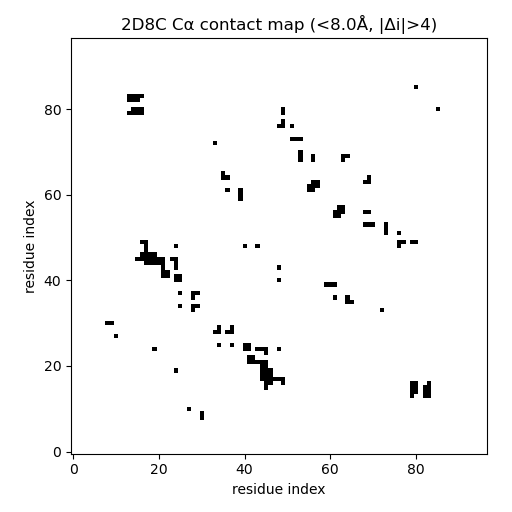M 11557 O O . SER A 1 67 ? 27.440 7.769 -0.394 1.00 0.00 67 SER A O 8
ATOM 11565 N N . ASP A 1 68 ? 26.513 7.935 -2.437 1.00 0.00 68 ASP A N 8
ATOM 11566 C CA . ASP A 1 68 ? 27.748 7.618 -3.144 1.00 0.00 68 ASP A CA 8
ATOM 11567 C C . ASP A 1 68 ? 28.353 8.870 -3.771 1.00 0.00 68 ASP A C 8
ATOM 11568 O O . ASP A 1 68 ? 29.127 8.788 -4.723 1.00 0.00 68 ASP A O 8
ATOM 11577 N N . ASN A 1 69 ? 27.992 10.030 -3.230 1.00 0.00 69 ASN A N 8
ATOM 11578 C CA . ASN A 1 69 ? 28.497 11.300 -3.738 1.00 0.00 69 ASN A CA 8
ATOM 11579 C C . ASN A 1 69 ? 28.102 11.497 -5.199 1.00 0.00 69 ASN A C 8
ATOM 11580 O O . ASN A 1 69 ? 28.800 12.169 -5.957 1.00 0.00 69 ASN A O 8
ATOM 11591 N N . GLY A 1 70 ? 26.976 10.905 -5.587 1.00 0.00 70 GLY A N 8
ATOM 11592 C CA . GLY A 1 70 ? 26.508 11.027 -6.955 1.00 0.00 70 GLY A CA 8
ATOM 11593 C C . GLY A 1 70 ? 27.282 10.145 -7.915 1.00 0.00 70 GLY A C 8
ATOM 11594 O O . GLY A 1 70 ? 27.527 10.528 -9.058 1.00 0.00 70 GLY A O 8
ATOM 11598 N N . GLN A 1 71 ? 27.669 8.963 -7.448 1.00 0.00 71 GLN A N 8
ATOM 11599 C CA . GLN A 1 71 ? 28.423 8.026 -8.272 1.00 0.00 71 GLN A CA 8
ATOM 11600 C C . GLN A 1 71 ? 27.485 7.097 -9.036 1.00 0.00 71 GLN A C 8
ATOM 11601 O O . GLN A 1 71 ? 27.456 7.103 -10.267 1.00 0.00 71 GLN A O 8
ATOM 11615 N N . ARG A 1 72 ? 26.720 6.299 -8.298 1.00 0.00 72 ARG A N 8
ATOM 11616 C CA . ARG A 1 72 ? 25.783 5.362 -8.906 1.00 0.00 72 ARG A CA 8
ATOM 11617 C C . ARG A 1 72 ? 25.154 5.960 -10.161 1.00 0.00 72 ARG A C 8
ATOM 11618 O O . ARG A 1 72 ? 25.281 5.410 -11.256 1.00 0.00 72 ARG A O 8
ATOM 11639 N N . LEU A 1 73 ? 24.473 7.089 -9.994 1.00 0.00 73 LEU A N 8
ATOM 11640 C CA . LEU A 1 73 ? 23.821 7.762 -11.112 1.00 0.00 73 LEU A CA 8
ATOM 11641 C C . LEU A 1 73 ? 24.807 8.006 -12.250 1.00 0.00 73 LEU A C 8
ATOM 11642 O O . LEU A 1 73 ? 24.598 7.551 -13.376 1.00 0.00 73 LEU A O 8
ATOM 11658 N N . LEU A 1 74 ? 25.882 8.726 -11.950 1.00 0.00 74 LEU A N 8
ATOM 11659 C CA . LEU A 1 74 ? 26.902 9.030 -12.948 1.00 0.00 74 LEU A CA 8
ATOM 11660 C C . LEU A 1 74 ? 27.258 7.788 -13.759 1.00 0.00 74 LEU A C 8
ATOM 11661 O O . LEU A 1 74 ? 27.449 7.862 -14.973 1.00 0.00 74 LEU A O 8
ATOM 11677 N N . ASP A 1 75 ? 27.343 6.649 -13.080 1.00 0.00 75 ASP A N 8
ATOM 11678 C CA . ASP A 1 75 ? 27.672 5.390 -13.739 1.00 0.00 75 ASP A CA 8
ATOM 11679 C C . ASP A 1 75 ? 26.539 4.947 -14.660 1.00 0.00 75 ASP A C 8
ATOM 11680 O O . ASP A 1 75 ? 26.780 4.442 -15.756 1.00 0.00 75 ASP A O 8
ATOM 11689 N N . MET A 1 76 ? 25.305 5.140 -14.207 1.00 0.00 76 MET A N 8
ATOM 11690 C CA . MET A 1 76 ? 24.136 4.760 -14.991 1.00 0.00 76 MET A CA 8
ATOM 11691 C C . MET A 1 76 ? 24.034 5.602 -16.259 1.00 0.00 76 MET A C 8
ATOM 11692 O O . MET A 1 76 ? 23.598 5.118 -17.304 1.00 0.00 76 MET A O 8
ATOM 11706 N N . ILE A 1 77 ? 24.439 6.864 -16.160 1.00 0.00 77 ILE A N 8
ATOM 11707 C CA . ILE A 1 77 ? 24.394 7.772 -17.299 1.00 0.00 77 ILE A CA 8
ATOM 11708 C C . ILE A 1 77 ? 25.585 7.552 -18.225 1.00 0.00 77 ILE A C 8
ATOM 11709 O O . ILE A 1 77 ? 25.445 7.571 -19.447 1.00 0.00 77 ILE A O 8
ATOM 11725 N N . GLU A 1 78 ? 26.757 7.341 -17.634 1.00 0.00 78 GLU A N 8
ATOM 11726 C CA . GLU A 1 78 ? 27.972 7.115 -18.407 1.00 0.00 78 GLU A CA 8
ATOM 11727 C C . GLU A 1 78 ? 27.714 6.142 -19.554 1.00 0.00 78 GLU A C 8
ATOM 11728 O O . GLU A 1 78 ? 28.167 6.355 -20.679 1.00 0.00 78 GLU A O 8
ATOM 11740 N N . THR A 1 79 ? 26.983 5.071 -19.260 1.00 0.00 79 THR A N 8
ATOM 11741 C CA . THR A 1 79 ? 26.664 4.064 -20.265 1.00 0.00 79 THR A CA 8
ATOM 11742 C C . THR A 1 79 ? 25.740 4.630 -21.336 1.00 0.00 79 THR A C 8
ATOM 11743 O O . THR A 1 79 ? 25.752 4.179 -22.483 1.00 0.00 79 THR A O 8
ATOM 11754 N N . LEU A 1 80 ? 24.939 5.619 -20.958 1.00 0.00 80 LEU A N 8
ATOM 11755 C CA . LEU A 1 80 ? 24.007 6.248 -21.887 1.00 0.00 80 LEU A CA 8
ATOM 11756 C C . LEU A 1 80 ? 24.752 7.078 -22.928 1.00 0.00 80 LEU A C 8
ATOM 11757 O O . LEU A 1 80 ? 24.331 7.172 -24.081 1.00 0.00 80 LEU A O 8
ATOM 11773 N N . LYS A 1 81 ? 25.863 7.677 -22.514 1.00 0.00 81 LYS A N 8
ATOM 11774 C CA . LYS A 1 81 ? 26.670 8.498 -23.409 1.00 0.00 81 LYS A CA 8
ATOM 11775 C C . LYS A 1 81 ? 27.438 7.628 -24.399 1.00 0.00 81 LYS A C 8
ATOM 11776 O O . LYS A 1 81 ? 27.227 7.715 -25.609 1.00 0.00 81 LYS A O 8
ATOM 11795 N N . MET A 1 82 ? 28.328 6.790 -23.878 1.00 0.00 82 MET A N 8
ATOM 11796 C CA . MET A 1 82 ? 29.126 5.904 -24.718 1.00 0.00 82 MET A CA 8
ATOM 11797 C C . MET A 1 82 ? 28.309 5.395 -25.901 1.00 0.00 82 MET A C 8
ATOM 11798 O O . MET A 1 82 ? 28.820 5.278 -27.014 1.00 0.00 82 MET A O 8
ATOM 11812 N N . GLU A 1 83 ? 27.039 5.094 -25.652 1.00 0.00 83 GLU A N 8
ATOM 11813 C CA . GLU A 1 83 ? 26.153 4.597 -26.698 1.00 0.00 83 GLU A CA 8
ATOM 11814 C C . GLU A 1 83 ? 26.014 5.617 -27.824 1.00 0.00 83 GLU A C 8
ATOM 11815 O O . GLU A 1 83 ? 26.074 5.269 -29.003 1.00 0.00 83 GLU A O 8
ATOM 11827 N N . HIS A 1 84 ? 25.827 6.879 -27.451 1.00 0.00 84 HIS A N 8
ATOM 11828 C CA . HIS A 1 84 ? 25.680 7.951 -28.429 1.00 0.00 84 HIS A CA 8
ATOM 11829 C C . HIS A 1 84 ? 27.021 8.286 -29.074 1.00 0.00 84 HIS A C 8
ATOM 11830 O O . HIS A 1 84 ? 28.073 7.844 -28.610 1.00 0.00 84 HIS A O 8
ATOM 11844 N N . HIS A 1 85 ? 26.978 9.070 -30.146 1.00 0.00 85 HIS A N 8
ATOM 11845 C CA . HIS A 1 85 ? 28.190 9.465 -30.855 1.00 0.00 85 HIS A CA 8
ATOM 11846 C C . HIS A 1 85 ? 28.844 10.668 -30.183 1.00 0.00 85 HIS A C 8
ATOM 11847 O O . HIS A 1 85 ? 28.755 11.792 -30.678 1.00 0.00 85 HIS A O 8
ATOM 11861 N N . MET A 1 86 ? 29.501 10.425 -29.054 1.00 0.00 86 MET A N 8
ATOM 11862 C CA . MET A 1 86 ? 30.171 11.489 -28.315 1.00 0.00 86 MET A CA 8
ATOM 11863 C C . MET A 1 86 ? 31.642 11.580 -28.707 1.00 0.00 86 MET A C 8
ATOM 11864 O O . MET A 1 86 ? 32.193 10.655 -29.304 1.00 0.00 86 MET A O 8
ATOM 11878 N N . GLU A 1 87 ? 32.273 12.700 -28.367 1.00 0.00 87 GLU A N 8
ATOM 11879 C CA . GLU A 1 87 ? 33.680 12.910 -28.685 1.00 0.00 87 GLU A CA 8
ATOM 11880 C C . GLU A 1 87 ? 33.979 12.501 -30.125 1.00 0.00 87 GLU A C 8
ATOM 11881 O O . GLU A 1 87 ? 35.009 11.889 -30.406 1.00 0.00 87 GLU A O 8
ATOM 11893 N N . ALA A 1 88 ? 33.071 12.843 -31.032 1.00 0.00 88 ALA A N 8
ATOM 11894 C CA . ALA A 1 88 ? 33.237 12.513 -32.442 1.00 0.00 88 ALA A CA 8
ATOM 11895 C C . ALA A 1 88 ? 33.234 13.770 -33.305 1.00 0.00 88 ALA A C 8
ATOM 11896 O O . ALA A 1 88 ? 32.929 14.863 -32.826 1.00 0.00 88 ALA A O 8
ATOM 11903 N N . HIS A 1 89 ? 33.577 13.609 -34.579 1.00 0.00 89 HIS A N 8
ATOM 11904 C CA . HIS A 1 89 ? 33.614 14.733 -35.508 1.00 0.00 89 HIS A CA 8
ATOM 11905 C C . HIS A 1 89 ? 32.317 15.534 -35.444 1.00 0.00 89 HIS A C 8
ATOM 11906 O O . HIS A 1 89 ? 31.239 15.014 -35.730 1.00 0.00 89 HIS A O 8
ATOM 11920 N N . LYS A 1 90 ? 32.430 16.803 -35.066 1.00 0.00 90 LYS A N 8
ATOM 11921 C CA . LYS A 1 90 ? 31.267 17.677 -34.963 1.00 0.00 90 LYS A CA 8
ATOM 11922 C C . LYS A 1 90 ? 31.565 19.050 -35.556 1.00 0.00 90 LYS A C 8
ATOM 11923 O O . LYS A 1 90 ? 32.531 19.707 -35.170 1.00 0.00 90 LYS A O 8
ATOM 11942 N N . ASN A 1 91 ? 30.727 19.478 -36.495 1.00 0.00 91 ASN A N 8
ATOM 11943 C CA . ASN A 1 91 ? 30.901 20.774 -37.141 1.00 0.00 91 ASN A CA 8
ATOM 11944 C C . ASN A 1 91 ? 30.673 21.911 -36.150 1.00 0.00 91 ASN A C 8
ATOM 11945 O O . ASN A 1 91 ? 29.533 22.280 -35.865 1.00 0.00 91 ASN A O 8
ATOM 11956 N N . SER A 1 92 ? 31.764 22.462 -35.628 1.00 0.00 92 SER A N 8
ATOM 11957 C CA . SER A 1 92 ? 31.683 23.555 -34.666 1.00 0.00 92 SER A CA 8
ATOM 11958 C C . SER A 1 92 ? 30.824 24.694 -35.208 1.00 0.00 92 SER A C 8
ATOM 11959 O O . SER A 1 92 ? 31.115 25.257 -36.262 1.00 0.00 92 SER A O 8
ATOM 11967 N N . GLY A 1 93 ? 29.764 25.027 -34.478 1.00 0.00 93 GLY A N 8
ATOM 11968 C CA . GLY A 1 93 ? 28.879 26.096 -34.900 1.00 0.00 93 GLY A CA 8
ATOM 11969 C C . GLY A 1 93 ? 27.765 26.355 -33.905 1.00 0.00 93 GLY A C 8
ATOM 11970 O O . GLY A 1 93 ? 26.589 26.122 -34.182 1.00 0.00 93 GLY A O 8
ATOM 11974 N N . PRO A 1 94 ? 28.135 26.847 -32.713 1.00 0.00 94 PRO A N 8
ATOM 11975 C CA . PRO A 1 94 ? 27.173 27.147 -31.648 1.00 0.00 94 PRO A CA 8
ATOM 11976 C C . PRO A 1 94 ? 26.296 28.349 -31.982 1.00 0.00 94 PRO A C 8
ATOM 11977 O O . PRO A 1 94 ? 25.245 28.550 -31.373 1.00 0.00 94 PRO A O 8
ATOM 11988 N N . SER A 1 95 ? 26.734 29.144 -32.952 1.00 0.00 95 SER A N 8
ATOM 11989 C CA . SER A 1 95 ? 25.989 30.328 -33.365 1.00 0.00 95 SER A CA 8
ATOM 11990 C C . SER A 1 95 ? 25.309 30.100 -34.711 1.00 0.00 95 SER A C 8
ATOM 11991 O O . SER A 1 95 ? 25.623 29.147 -35.424 1.00 0.00 95 SER A O 8
ATOM 11999 N N . SER A 1 96 ? 24.376 30.983 -35.053 1.00 0.00 96 SER A N 8
ATOM 12000 C CA . SER A 1 96 ? 23.648 30.877 -36.312 1.00 0.00 96 SER A CA 8
ATOM 12001 C C . SER A 1 96 ? 23.256 32.257 -36.831 1.00 0.00 96 SER A C 8
ATOM 12002 O O . SER A 1 96 ? 23.493 33.270 -36.174 1.00 0.00 96 SER A O 8
ATOM 12010 N N . GLY A 1 97 ? 22.655 32.288 -38.017 1.00 0.00 97 GLY A N 8
ATOM 12011 C CA . GLY A 1 97 ? 22.240 33.548 -38.605 1.00 0.00 97 GLY A CA 8
ATOM 12012 C C . GLY A 1 97 ? 21.309 33.357 -39.786 1.00 0.00 97 GLY A C 8
ATOM 12013 O O . GLY A 1 97 ? 20.094 33.502 -39.657 1.00 0.00 97 GLY A O 8
ATOM 12017 N N . GLY A 1 1 ? -0.611 -0.058 -6.929 1.00 0.00 1 GLY A N 9
ATOM 12018 C CA . GLY A 1 1 ? -0.381 -1.000 -5.850 1.00 0.00 1 GLY A CA 9
ATOM 12019 C C . GLY A 1 1 ? 0.428 -2.204 -6.293 1.00 0.00 1 GLY A C 9
ATOM 12020 O O . GLY A 1 1 ? -0.095 -3.315 -6.377 1.00 0.00 1 GLY A O 9
ATOM 12024 N N . SER A 1 2 ? 1.706 -1.982 -6.580 1.00 0.00 2 SER A N 9
ATOM 12025 C CA . SER A 1 2 ? 2.587 -3.056 -7.024 1.00 0.00 2 SER A CA 9
ATOM 12026 C C . SER A 1 2 ? 2.492 -4.258 -6.089 1.00 0.00 2 SER A C 9
ATOM 12027 O O . SER A 1 2 ? 3.001 -4.229 -4.969 1.00 0.00 2 SER A O 9
ATOM 12035 N N . SER A 1 3 ? 1.835 -5.314 -6.559 1.00 0.00 3 SER A N 9
ATOM 12036 C CA . SER A 1 3 ? 1.668 -6.526 -5.764 1.00 0.00 3 SER A CA 9
ATOM 12037 C C . SER A 1 3 ? 2.009 -7.765 -6.586 1.00 0.00 3 SER A C 9
ATOM 12038 O O . SER A 1 3 ? 2.195 -7.687 -7.799 1.00 0.00 3 SER A O 9
ATOM 12046 N N . GLY A 1 4 ? 2.090 -8.909 -5.914 1.00 0.00 4 GLY A N 9
ATOM 12047 C CA . GLY A 1 4 ? 2.410 -10.150 -6.596 1.00 0.00 4 GLY A CA 9
ATOM 12048 C C . GLY A 1 4 ? 3.706 -10.064 -7.377 1.00 0.00 4 GLY A C 9
ATOM 12049 O O . GLY A 1 4 ? 4.725 -9.614 -6.853 1.00 0.00 4 GLY A O 9
ATOM 12053 N N . SER A 1 5 ? 3.669 -10.499 -8.632 1.00 0.00 5 SER A N 9
ATOM 12054 C CA . SER A 1 5 ? 4.851 -10.474 -9.485 1.00 0.00 5 SER A CA 9
ATOM 12055 C C . SER A 1 5 ? 4.466 -10.225 -10.940 1.00 0.00 5 SER A C 9
ATOM 12056 O O . SER A 1 5 ? 3.774 -11.033 -11.558 1.00 0.00 5 SER A O 9
ATOM 12064 N N . SER A 1 6 ? 4.920 -9.098 -11.481 1.00 0.00 6 SER A N 9
ATOM 12065 C CA . SER A 1 6 ? 4.620 -8.739 -12.863 1.00 0.00 6 SER A CA 9
ATOM 12066 C C . SER A 1 6 ? 5.902 -8.610 -13.680 1.00 0.00 6 SER A C 9
ATOM 12067 O O . SER A 1 6 ? 6.988 -8.433 -13.129 1.00 0.00 6 SER A O 9
ATOM 12075 N N . GLY A 1 7 ? 5.766 -8.700 -15.000 1.00 0.00 7 GLY A N 9
ATOM 12076 C CA . GLY A 1 7 ? 6.920 -8.592 -15.873 1.00 0.00 7 GLY A CA 9
ATOM 12077 C C . GLY A 1 7 ? 6.725 -7.561 -16.968 1.00 0.00 7 GLY A C 9
ATOM 12078 O O . GLY A 1 7 ? 6.684 -7.902 -18.150 1.00 0.00 7 GLY A O 9
ATOM 12082 N N . MET A 1 8 ? 6.602 -6.298 -16.574 1.00 0.00 8 MET A N 9
ATOM 12083 C CA . MET A 1 8 ? 6.409 -5.215 -17.531 1.00 0.00 8 MET A CA 9
ATOM 12084 C C . MET A 1 8 ? 7.740 -4.557 -17.882 1.00 0.00 8 MET A C 9
ATOM 12085 O O . MET A 1 8 ? 8.407 -3.984 -17.020 1.00 0.00 8 MET A O 9
ATOM 12099 N N . LEU A 1 9 ? 8.121 -4.643 -19.152 1.00 0.00 9 LEU A N 9
ATOM 12100 C CA . LEU A 1 9 ? 9.372 -4.056 -19.617 1.00 0.00 9 LEU A CA 9
ATOM 12101 C C . LEU A 1 9 ? 9.108 -2.830 -20.487 1.00 0.00 9 LEU A C 9
ATOM 12102 O O . LEU A 1 9 ? 8.796 -2.953 -21.671 1.00 0.00 9 LEU A O 9
ATOM 12118 N N . SER A 1 10 ? 9.239 -1.649 -19.891 1.00 0.00 10 SER A N 9
ATOM 12119 C CA . SER A 1 10 ? 9.014 -0.401 -20.611 1.00 0.00 10 SER A CA 9
ATOM 12120 C C . SER A 1 10 ? 10.329 0.336 -20.844 1.00 0.00 10 SER A C 9
ATOM 12121 O O . SER A 1 10 ? 10.819 1.048 -19.968 1.00 0.00 10 SER A O 9
ATOM 12129 N N . ALA A 1 11 ? 10.896 0.159 -22.033 1.00 0.00 11 ALA A N 9
ATOM 12130 C CA . ALA A 1 11 ? 12.154 0.807 -22.384 1.00 0.00 11 ALA A CA 9
ATOM 12131 C C . ALA A 1 11 ? 12.467 0.632 -23.866 1.00 0.00 11 ALA A C 9
ATOM 12132 O O . ALA A 1 11 ? 12.267 -0.444 -24.430 1.00 0.00 11 ALA A O 9
ATOM 12139 N N . ARG A 1 12 ? 12.957 1.697 -24.492 1.00 0.00 12 ARG A N 9
ATOM 12140 C CA . ARG A 1 12 ? 13.296 1.662 -25.910 1.00 0.00 12 ARG A CA 9
ATOM 12141 C C . ARG A 1 12 ? 14.763 2.019 -26.127 1.00 0.00 12 ARG A C 9
ATOM 12142 O O . ARG A 1 12 ? 15.513 2.223 -25.172 1.00 0.00 12 ARG A O 9
ATOM 12163 N N . THR A 1 13 ? 15.168 2.094 -27.392 1.00 0.00 13 THR A N 9
ATOM 12164 C CA . THR A 1 13 ? 16.545 2.425 -27.735 1.00 0.00 13 THR A CA 9
ATOM 12165 C C . THR A 1 13 ? 17.102 3.495 -26.803 1.00 0.00 13 THR A C 9
ATOM 12166 O O . THR A 1 13 ? 16.366 4.352 -26.316 1.00 0.00 13 THR A O 9
ATOM 12177 N N . MET A 1 14 ? 18.408 3.439 -26.560 1.00 0.00 14 MET A N 9
ATOM 12178 C CA . MET A 1 14 ? 19.064 4.406 -25.688 1.00 0.00 14 MET A CA 9
ATOM 12179 C C . MET A 1 14 ? 20.353 4.922 -26.320 1.00 0.00 14 MET A C 9
ATOM 12180 O O . MET A 1 14 ? 21.223 5.457 -25.633 1.00 0.00 14 MET A O 9
ATOM 12194 N N . LYS A 1 15 ? 20.468 4.759 -27.634 1.00 0.00 15 LYS A N 9
ATOM 12195 C CA . LYS A 1 15 ? 21.649 5.210 -28.360 1.00 0.00 15 LYS A CA 9
ATOM 12196 C C . LYS A 1 15 ? 21.731 6.733 -28.374 1.00 0.00 15 LYS A C 9
ATOM 12197 O O . LYS A 1 15 ? 22.821 7.304 -28.407 1.00 0.00 15 LYS A O 9
ATOM 12216 N N . GLU A 1 16 ? 20.572 7.383 -28.348 1.00 0.00 16 GLU A N 9
ATOM 12217 C CA . GLU A 1 16 ? 20.515 8.840 -28.356 1.00 0.00 16 GLU A CA 9
ATOM 12218 C C . GLU A 1 16 ? 20.283 9.384 -26.949 1.00 0.00 16 GLU A C 9
ATOM 12219 O O . GLU A 1 16 ? 21.015 10.256 -26.480 1.00 0.00 16 GLU A O 9
ATOM 12231 N N . VAL A 1 17 ? 19.259 8.863 -26.281 1.00 0.00 17 VAL A N 9
ATOM 12232 C CA . VAL A 1 17 ? 18.930 9.295 -24.928 1.00 0.00 17 VAL A CA 9
ATOM 12233 C C . VAL A 1 17 ? 19.091 10.803 -24.778 1.00 0.00 17 VAL A C 9
ATOM 12234 O O . VAL A 1 17 ? 19.314 11.309 -23.677 1.00 0.00 17 VAL A O 9
ATOM 12247 N N . VAL A 1 18 ? 18.976 11.519 -25.892 1.00 0.00 18 VAL A N 9
ATOM 12248 C CA . VAL A 1 18 ? 19.107 12.971 -25.885 1.00 0.00 18 VAL A CA 9
ATOM 12249 C C . VAL A 1 18 ? 17.800 13.643 -26.290 1.00 0.00 18 VAL A C 9
ATOM 12250 O O . VAL A 1 18 ? 17.408 14.659 -25.716 1.00 0.00 18 VAL A O 9
ATOM 12263 N N . TYR A 1 19 ? 17.129 13.068 -27.282 1.00 0.00 19 TYR A N 9
ATOM 12264 C CA . TYR A 1 19 ? 15.866 13.613 -27.767 1.00 0.00 19 TYR A CA 9
ATOM 12265 C C . TYR A 1 19 ? 14.694 13.083 -26.947 1.00 0.00 19 TYR A C 9
ATOM 12266 O O . TYR A 1 19 ? 13.535 13.386 -27.232 1.00 0.00 19 TYR A O 9
ATOM 12284 N N . TRP A 1 20 ? 15.005 12.291 -25.927 1.00 0.00 20 TRP A N 9
ATOM 12285 C CA . TRP A 1 20 ? 13.978 11.719 -25.063 1.00 0.00 20 TRP A CA 9
ATOM 12286 C C . TRP A 1 20 ? 13.030 12.799 -24.554 1.00 0.00 20 TRP A C 9
ATOM 12287 O O . TRP A 1 20 ? 13.212 13.983 -24.841 1.00 0.00 20 TRP A O 9
ATOM 12308 N N . SER A 1 21 ? 12.020 12.386 -23.797 1.00 0.00 21 SER A N 9
ATOM 12309 C CA . SER A 1 21 ? 11.042 13.319 -23.250 1.00 0.00 21 SER A CA 9
ATOM 12310 C C . SER A 1 21 ? 11.246 13.503 -21.749 1.00 0.00 21 SER A C 9
ATOM 12311 O O . SER A 1 21 ? 11.964 12.745 -21.097 1.00 0.00 21 SER A O 9
ATOM 12319 N N . PRO A 1 22 ? 10.600 14.535 -21.187 1.00 0.00 22 PRO A N 9
ATOM 12320 C CA . PRO A 1 22 ? 10.694 14.844 -19.757 1.00 0.00 22 PRO A CA 9
ATOM 12321 C C . PRO A 1 22 ? 9.990 13.805 -18.892 1.00 0.00 22 PRO A C 9
ATOM 12322 O O . PRO A 1 22 ? 10.182 13.760 -17.677 1.00 0.00 22 PRO A O 9
ATOM 12333 N N . LYS A 1 23 ? 9.173 12.969 -19.525 1.00 0.00 23 LYS A N 9
ATOM 12334 C CA . LYS A 1 23 ? 8.441 11.928 -18.814 1.00 0.00 23 LYS A CA 9
ATOM 12335 C C . LYS A 1 23 ? 9.175 10.593 -18.897 1.00 0.00 23 LYS A C 9
ATOM 12336 O O . LYS A 1 23 ? 8.993 9.719 -18.049 1.00 0.00 23 LYS A O 9
ATOM 12355 N N . LYS A 1 24 ? 10.005 10.443 -19.924 1.00 0.00 24 LYS A N 9
ATOM 12356 C CA . LYS A 1 24 ? 10.768 9.216 -20.117 1.00 0.00 24 LYS A CA 9
ATOM 12357 C C . LYS A 1 24 ? 11.996 9.190 -19.213 1.00 0.00 24 LYS A C 9
ATOM 12358 O O . LYS A 1 24 ? 12.216 8.231 -18.474 1.00 0.00 24 LYS A O 9
ATOM 12377 N N . VAL A 1 25 ? 12.794 10.252 -19.275 1.00 0.00 25 VAL A N 9
ATOM 12378 C CA . VAL A 1 25 ? 13.999 10.352 -18.460 1.00 0.00 25 VAL A CA 9
ATOM 12379 C C . VAL A 1 25 ? 13.766 9.786 -17.064 1.00 0.00 25 VAL A C 9
ATOM 12380 O O . VAL A 1 25 ? 14.662 9.188 -16.469 1.00 0.00 25 VAL A O 9
ATOM 12393 N N . ALA A 1 26 ? 12.557 9.979 -16.547 1.00 0.00 26 ALA A N 9
ATOM 12394 C CA . ALA A 1 26 ? 12.206 9.485 -15.221 1.00 0.00 26 ALA A CA 9
ATOM 12395 C C . ALA A 1 26 ? 12.087 7.965 -15.215 1.00 0.00 26 ALA A C 9
ATOM 12396 O O . ALA A 1 26 ? 12.780 7.281 -14.461 1.00 0.00 26 ALA A O 9
ATOM 12403 N N . ASP A 1 27 ? 11.205 7.442 -16.059 1.00 0.00 27 ASP A N 9
ATOM 12404 C CA . ASP A 1 27 ? 10.995 6.002 -16.151 1.00 0.00 27 ASP A CA 9
ATOM 12405 C C . ASP A 1 27 ? 12.326 5.257 -16.135 1.00 0.00 27 ASP A C 9
ATOM 12406 O O . ASP A 1 27 ? 12.435 4.174 -15.559 1.00 0.00 27 ASP A O 9
ATOM 12415 N N . TRP A 1 28 ? 13.334 5.843 -16.770 1.00 0.00 28 TRP A N 9
ATOM 12416 C CA . TRP A 1 28 ? 14.658 5.234 -16.828 1.00 0.00 28 TRP A CA 9
ATOM 12417 C C . TRP A 1 28 ? 15.280 5.149 -15.439 1.00 0.00 28 TRP A C 9
ATOM 12418 O O . TRP A 1 28 ? 15.911 4.150 -15.090 1.00 0.00 28 TRP A O 9
ATOM 12439 N N . LEU A 1 29 ? 15.098 6.201 -14.649 1.00 0.00 29 LEU A N 9
ATOM 12440 C CA . LEU A 1 29 ? 15.642 6.245 -13.296 1.00 0.00 29 LEU A CA 9
ATOM 12441 C C . LEU A 1 29 ? 15.112 5.086 -12.458 1.00 0.00 29 LEU A C 9
ATOM 12442 O O . LEU A 1 29 ? 15.878 4.241 -11.992 1.00 0.00 29 LEU A O 9
ATOM 12458 N N . LEU A 1 30 ? 13.797 5.050 -12.272 1.00 0.00 30 LEU A N 9
ATOM 12459 C CA . LEU A 1 30 ? 13.164 3.993 -11.492 1.00 0.00 30 LEU A CA 9
ATOM 12460 C C . LEU A 1 30 ? 13.599 2.617 -11.986 1.00 0.00 30 LEU A C 9
ATOM 12461 O O . LEU A 1 30 ? 13.681 1.666 -11.209 1.00 0.00 30 LEU A O 9
ATOM 12477 N N . GLU A 1 31 ? 13.878 2.519 -13.282 1.00 0.00 31 GLU A N 9
ATOM 12478 C CA . GLU A 1 31 ? 14.307 1.260 -13.878 1.00 0.00 31 GLU A CA 9
ATOM 12479 C C . GLU A 1 31 ? 15.610 0.776 -13.248 1.00 0.00 31 GLU A C 9
ATOM 12480 O O . GLU A 1 31 ? 15.890 -0.422 -13.219 1.00 0.00 31 GLU A O 9
ATOM 12492 N N . ASN A 1 32 ? 16.403 1.717 -12.745 1.00 0.00 32 ASN A N 9
ATOM 12493 C CA . ASN A 1 32 ? 17.677 1.387 -12.117 1.00 0.00 32 ASN A CA 9
ATOM 12494 C C . ASN A 1 32 ? 17.648 1.712 -10.626 1.00 0.00 32 ASN A C 9
ATOM 12495 O O . ASN A 1 32 ? 18.692 1.820 -9.984 1.00 0.00 32 ASN A O 9
ATOM 12506 N N . ALA A 1 33 ? 16.445 1.866 -10.083 1.00 0.00 33 ALA A N 9
ATOM 12507 C CA . ALA A 1 33 ? 16.280 2.175 -8.668 1.00 0.00 33 ALA A CA 9
ATOM 12508 C C . ALA A 1 33 ? 16.820 3.564 -8.343 1.00 0.00 33 ALA A C 9
ATOM 12509 O O . ALA A 1 33 ? 17.508 3.753 -7.340 1.00 0.00 33 ALA A O 9
ATOM 12516 N N . MET A 1 34 ? 16.505 4.531 -9.198 1.00 0.00 34 MET A N 9
ATOM 12517 C CA . MET A 1 34 ? 16.960 5.903 -9.001 1.00 0.00 34 MET A CA 9
ATOM 12518 C C . MET A 1 34 ? 15.776 6.854 -8.861 1.00 0.00 34 MET A C 9
ATOM 12519 O O . MET A 1 34 ? 15.724 7.915 -9.484 1.00 0.00 34 MET A O 9
ATOM 12533 N N . PRO A 1 35 ? 14.800 6.467 -8.026 1.00 0.00 35 PRO A N 9
ATOM 12534 C CA . PRO A 1 35 ? 13.598 7.271 -7.786 1.00 0.00 35 PRO A CA 9
ATOM 12535 C C . PRO A 1 35 ? 13.900 8.544 -7.002 1.00 0.00 35 PRO A C 9
ATOM 12536 O O . PRO A 1 35 ? 13.038 9.410 -6.853 1.00 0.00 35 PRO A O 9
ATOM 12547 N N . GLU A 1 36 ? 15.128 8.651 -6.504 1.00 0.00 36 GLU A N 9
ATOM 12548 C CA . GLU A 1 36 ? 15.541 9.818 -5.734 1.00 0.00 36 GLU A CA 9
ATOM 12549 C C . GLU A 1 36 ? 15.974 10.953 -6.657 1.00 0.00 36 GLU A C 9
ATOM 12550 O O . GLU A 1 36 ? 15.993 12.118 -6.260 1.00 0.00 36 GLU A O 9
ATOM 12562 N N . TYR A 1 37 ? 16.323 10.604 -7.891 1.00 0.00 37 TYR A N 9
ATOM 12563 C CA . TYR A 1 37 ? 16.759 11.592 -8.870 1.00 0.00 37 TYR A CA 9
ATOM 12564 C C . TYR A 1 37 ? 15.598 12.031 -9.756 1.00 0.00 37 TYR A C 9
ATOM 12565 O O . TYR A 1 37 ? 15.710 12.997 -10.513 1.00 0.00 37 TYR A O 9
ATOM 12583 N N . CYS A 1 38 ? 14.483 11.316 -9.656 1.00 0.00 38 CYS A N 9
ATOM 12584 C CA . CYS A 1 38 ? 13.299 11.631 -10.448 1.00 0.00 38 CYS A CA 9
ATOM 12585 C C . CYS A 1 38 ? 12.815 13.049 -10.162 1.00 0.00 38 CYS A C 9
ATOM 12586 O O . CYS A 1 38 ? 12.449 13.786 -11.077 1.00 0.00 38 CYS A O 9
ATOM 12594 N N . GLU A 1 39 ? 12.814 13.423 -8.887 1.00 0.00 39 GLU A N 9
ATOM 12595 C CA . GLU A 1 39 ? 12.374 14.752 -8.481 1.00 0.00 39 GLU A CA 9
ATOM 12596 C C . GLU A 1 39 ? 13.119 15.833 -9.259 1.00 0.00 39 GLU A C 9
ATOM 12597 O O . GLU A 1 39 ? 12.525 16.645 -9.968 1.00 0.00 39 GLU A O 9
ATOM 12609 N N . PRO A 1 40 ? 14.454 15.845 -9.123 1.00 0.00 40 PRO A N 9
ATOM 12610 C CA . PRO A 1 40 ? 15.310 16.820 -9.804 1.00 0.00 40 PRO A CA 9
ATOM 12611 C C . PRO A 1 40 ? 15.367 16.589 -11.310 1.00 0.00 40 PRO A C 9
ATOM 12612 O O . PRO A 1 40 ? 15.683 17.499 -12.077 1.00 0.00 40 PRO A O 9
ATOM 12623 N N . LEU A 1 41 ? 15.059 15.366 -11.728 1.00 0.00 41 LEU A N 9
ATOM 12624 C CA . LEU A 1 41 ? 15.076 15.014 -13.144 1.00 0.00 41 LEU A CA 9
ATOM 12625 C C . LEU A 1 41 ? 13.659 14.927 -13.700 1.00 0.00 41 LEU A C 9
ATOM 12626 O O . LEU A 1 41 ? 13.443 14.411 -14.796 1.00 0.00 41 LEU A O 9
ATOM 12642 N N . GLU A 1 42 ? 12.697 15.437 -12.938 1.00 0.00 42 GLU A N 9
ATOM 12643 C CA . GLU A 1 42 ? 11.300 15.416 -13.356 1.00 0.00 42 GLU A CA 9
ATOM 12644 C C . GLU A 1 42 ? 11.115 16.170 -14.670 1.00 0.00 42 GLU A C 9
ATOM 12645 O O . GLU A 1 42 ? 10.383 15.726 -15.556 1.00 0.00 42 GLU A O 9
ATOM 12657 N N . HIS A 1 43 ? 11.783 17.313 -14.790 1.00 0.00 43 HIS A N 9
ATOM 12658 C CA . HIS A 1 43 ? 11.692 18.129 -15.995 1.00 0.00 43 HIS A CA 9
ATOM 12659 C C . HIS A 1 43 ? 12.988 18.058 -16.798 1.00 0.00 43 HIS A C 9
ATOM 12660 O O . HIS A 1 43 ? 13.312 18.973 -17.556 1.00 0.00 43 HIS A O 9
ATOM 12674 N N . PHE A 1 44 ? 13.726 16.966 -16.625 1.00 0.00 44 PHE A N 9
ATOM 12675 C CA . PHE A 1 44 ? 14.988 16.777 -17.332 1.00 0.00 44 PHE A CA 9
ATOM 12676 C C . PHE A 1 44 ? 14.779 15.975 -18.613 1.00 0.00 44 PHE A C 9
ATOM 12677 O O . PHE A 1 44 ? 13.957 15.060 -18.660 1.00 0.00 44 PHE A O 9
ATOM 12694 N N . THR A 1 45 ? 15.530 16.326 -19.653 1.00 0.00 45 THR A N 9
ATOM 12695 C CA . THR A 1 45 ? 15.427 15.642 -20.935 1.00 0.00 45 THR A CA 9
ATOM 12696 C C . THR A 1 45 ? 16.655 14.778 -21.198 1.00 0.00 45 THR A C 9
ATOM 12697 O O . THR A 1 45 ? 17.770 15.135 -20.821 1.00 0.00 45 THR A O 9
ATOM 12708 N N . GLY A 1 46 ? 16.442 13.638 -21.849 1.00 0.00 46 GLY A N 9
ATOM 12709 C CA . GLY A 1 46 ? 17.541 12.739 -22.150 1.00 0.00 46 GLY A CA 9
ATOM 12710 C C . GLY A 1 46 ? 18.839 13.478 -22.410 1.00 0.00 46 GLY A C 9
ATOM 12711 O O . GLY A 1 46 ? 19.901 13.061 -21.949 1.00 0.00 46 GLY A O 9
ATOM 12715 N N . GLN A 1 47 ? 18.753 14.578 -23.152 1.00 0.00 47 GLN A N 9
ATOM 12716 C CA . GLN A 1 47 ? 19.931 15.375 -23.474 1.00 0.00 47 GLN A CA 9
ATOM 12717 C C . GLN A 1 47 ? 20.517 16.013 -22.219 1.00 0.00 47 GLN A C 9
ATOM 12718 O O . GLN A 1 47 ? 21.729 15.984 -22.003 1.00 0.00 47 GLN A O 9
ATOM 12732 N N . ASP A 1 48 ? 19.649 16.590 -21.395 1.00 0.00 48 ASP A N 9
ATOM 12733 C CA . ASP A 1 48 ? 20.080 17.234 -20.160 1.00 0.00 48 ASP A CA 9
ATOM 12734 C C . ASP A 1 48 ? 20.578 16.202 -19.153 1.00 0.00 48 ASP A C 9
ATOM 12735 O O . ASP A 1 48 ? 21.528 16.452 -18.409 1.00 0.00 48 ASP A O 9
ATOM 12744 N N . LEU A 1 49 ? 19.931 15.042 -19.134 1.00 0.00 49 LEU A N 9
ATOM 12745 C CA . LEU A 1 49 ? 20.307 13.971 -18.218 1.00 0.00 49 LEU A CA 9
ATOM 12746 C C . LEU A 1 49 ? 21.735 13.505 -18.483 1.00 0.00 49 LEU A C 9
ATOM 12747 O O . LEU A 1 49 ? 22.537 13.374 -17.557 1.00 0.00 49 LEU A O 9
ATOM 12763 N N . ILE A 1 50 ? 22.046 13.258 -19.751 1.00 0.00 50 ILE A N 9
ATOM 12764 C CA . ILE A 1 50 ? 23.378 12.811 -20.137 1.00 0.00 50 ILE A CA 9
ATOM 12765 C C . ILE A 1 50 ? 24.412 13.909 -19.916 1.00 0.00 50 ILE A C 9
ATOM 12766 O O . ILE A 1 50 ? 25.608 13.638 -19.812 1.00 0.00 50 ILE A O 9
ATOM 12782 N N . ASN A 1 51 ? 23.942 15.151 -19.843 1.00 0.00 51 ASN A N 9
ATOM 12783 C CA . ASN A 1 51 ? 24.827 16.291 -19.634 1.00 0.00 51 ASN A CA 9
ATOM 12784 C C . ASN A 1 51 ? 25.094 16.506 -18.147 1.00 0.00 51 ASN A C 9
ATOM 12785 O O . ASN A 1 51 ? 25.555 17.572 -17.736 1.00 0.00 51 ASN A O 9
ATOM 12796 N N . LEU A 1 52 ? 24.803 15.488 -17.346 1.00 0.00 52 LEU A N 9
ATOM 12797 C CA . LEU A 1 52 ? 25.013 15.564 -15.904 1.00 0.00 52 LEU A CA 9
ATOM 12798 C C . LEU A 1 52 ? 26.429 15.133 -15.537 1.00 0.00 52 LEU A C 9
ATOM 12799 O O . LEU A 1 52 ? 26.960 14.169 -16.090 1.00 0.00 52 LEU A O 9
ATOM 12815 N N . THR A 1 53 ? 27.036 15.851 -14.597 1.00 0.00 53 THR A N 9
ATOM 12816 C CA . THR A 1 53 ? 28.389 15.542 -14.153 1.00 0.00 53 THR A CA 9
ATOM 12817 C C . THR A 1 53 ? 28.494 15.591 -12.633 1.00 0.00 53 THR A C 9
ATOM 12818 O O . THR A 1 53 ? 27.588 16.075 -11.955 1.00 0.00 53 THR A O 9
ATOM 12829 N N . GLN A 1 54 ? 29.606 15.089 -12.105 1.00 0.00 54 GLN A N 9
ATOM 12830 C CA . GLN A 1 54 ? 29.828 15.076 -10.664 1.00 0.00 54 GLN A CA 9
ATOM 12831 C C . GLN A 1 54 ? 29.816 16.493 -10.099 1.00 0.00 54 GLN A C 9
ATOM 12832 O O . GLN A 1 54 ? 29.497 16.701 -8.929 1.00 0.00 54 GLN A O 9
ATOM 12846 N N . GLU A 1 55 ? 30.167 17.462 -10.938 1.00 0.00 55 GLU A N 9
ATOM 12847 C CA . GLU A 1 55 ? 30.196 18.859 -10.521 1.00 0.00 55 GLU A CA 9
ATOM 12848 C C . GLU A 1 55 ? 28.783 19.424 -10.412 1.00 0.00 55 GLU A C 9
ATOM 12849 O O . GLU A 1 55 ? 28.578 20.511 -9.871 1.00 0.00 55 GLU A O 9
ATOM 12861 N N . ASP A 1 56 ? 27.813 18.679 -10.929 1.00 0.00 56 ASP A N 9
ATOM 12862 C CA . ASP A 1 56 ? 26.418 19.104 -10.890 1.00 0.00 56 ASP A CA 9
ATOM 12863 C C . ASP A 1 56 ? 25.743 18.633 -9.606 1.00 0.00 56 ASP A C 9
ATOM 12864 O O . ASP A 1 56 ? 24.645 19.077 -9.271 1.00 0.00 56 ASP A O 9
ATOM 12873 N N . PHE A 1 57 ? 26.406 17.730 -8.891 1.00 0.00 57 PHE A N 9
ATOM 12874 C CA . PHE A 1 57 ? 25.869 17.197 -7.644 1.00 0.00 57 PHE A CA 9
ATOM 12875 C C . PHE A 1 57 ? 26.218 18.107 -6.470 1.00 0.00 57 PHE A C 9
ATOM 12876 O O . PHE A 1 57 ? 25.382 18.371 -5.605 1.00 0.00 57 PHE A O 9
ATOM 12893 N N . LYS A 1 58 ? 27.458 18.582 -6.446 1.00 0.00 58 LYS A N 9
ATOM 12894 C CA . LYS A 1 58 ? 27.920 19.463 -5.379 1.00 0.00 58 LYS A CA 9
ATOM 12895 C C . LYS A 1 58 ? 26.991 20.663 -5.224 1.00 0.00 58 LYS A C 9
ATOM 12896 O O . LYS A 1 58 ? 27.035 21.369 -4.217 1.00 0.00 58 LYS A O 9
ATOM 12915 N N . LYS A 1 59 ? 26.149 20.887 -6.227 1.00 0.00 59 LYS A N 9
ATOM 12916 C CA . LYS A 1 59 ? 25.207 22.000 -6.202 1.00 0.00 59 LYS A CA 9
ATOM 12917 C C . LYS A 1 59 ? 23.809 21.538 -6.603 1.00 0.00 59 LYS A C 9
ATOM 12918 O O . LYS A 1 59 ? 23.626 20.472 -7.191 1.00 0.00 59 LYS A O 9
ATOM 12937 N N . PRO A 1 60 ? 22.799 22.359 -6.280 1.00 0.00 60 PRO A N 9
ATOM 12938 C CA . PRO A 1 60 ? 21.400 22.057 -6.598 1.00 0.00 60 PRO A CA 9
ATOM 12939 C C . PRO A 1 60 ? 21.117 22.137 -8.094 1.00 0.00 60 PRO A C 9
ATOM 12940 O O . PRO A 1 60 ? 21.879 22.720 -8.865 1.00 0.00 60 PRO A O 9
ATOM 12951 N N . PRO A 1 61 ? 19.993 21.538 -8.517 1.00 0.00 61 PRO A N 9
ATOM 12952 C CA . PRO A 1 61 ? 19.078 20.840 -7.609 1.00 0.00 61 PRO A CA 9
ATOM 12953 C C . PRO A 1 61 ? 19.677 19.549 -7.063 1.00 0.00 61 PRO A C 9
ATOM 12954 O O . PRO A 1 61 ? 19.526 19.233 -5.882 1.00 0.00 61 PRO A O 9
ATOM 12965 N N . LEU A 1 62 ? 20.358 18.805 -7.929 1.00 0.00 62 LEU A N 9
ATOM 12966 C CA . LEU A 1 62 ? 20.982 17.548 -7.532 1.00 0.00 62 LEU A CA 9
ATOM 12967 C C . LEU A 1 62 ? 22.005 17.773 -6.424 1.00 0.00 62 LEU A C 9
ATOM 12968 O O . LEU A 1 62 ? 23.132 18.195 -6.682 1.00 0.00 62 LEU A O 9
ATOM 12984 N N . TYR A 1 63 ? 21.605 17.487 -5.190 1.00 0.00 63 TYR A N 9
ATOM 12985 C CA . TYR A 1 63 ? 22.487 17.658 -4.041 1.00 0.00 63 TYR A CA 9
ATOM 12986 C C . TYR A 1 63 ? 22.154 16.652 -2.944 1.00 0.00 63 TYR A C 9
ATOM 12987 O O . TYR A 1 63 ? 20.988 16.331 -2.713 1.00 0.00 63 TYR A O 9
ATOM 13005 N N . ARG A 1 64 ? 23.188 16.157 -2.271 1.00 0.00 64 ARG A N 9
ATOM 13006 C CA . ARG A 1 64 ? 23.007 15.185 -1.199 1.00 0.00 64 ARG A CA 9
ATOM 13007 C C . ARG A 1 64 ? 21.895 14.198 -1.542 1.00 0.00 64 ARG A C 9
ATOM 13008 O O . ARG A 1 64 ? 21.233 13.661 -0.654 1.00 0.00 64 ARG A O 9
ATOM 13029 N N . VAL A 1 65 ? 21.695 13.965 -2.835 1.00 0.00 65 VAL A N 9
ATOM 13030 C CA . VAL A 1 65 ? 20.664 13.042 -3.295 1.00 0.00 65 VAL A CA 9
ATOM 13031 C C . VAL A 1 65 ? 21.006 11.605 -2.919 1.00 0.00 65 VAL A C 9
ATOM 13032 O O . VAL A 1 65 ? 20.154 10.859 -2.437 1.00 0.00 65 VAL A O 9
ATOM 13045 N N . SER A 1 66 ? 22.260 11.223 -3.142 1.00 0.00 66 SER A N 9
ATOM 13046 C CA . SER A 1 66 ? 22.714 9.873 -2.830 1.00 0.00 66 SER A CA 9
ATOM 13047 C C . SER A 1 66 ? 23.838 9.904 -1.798 1.00 0.00 66 SER A C 9
ATOM 13048 O O . SER A 1 66 ? 24.384 10.963 -1.490 1.00 0.00 66 SER A O 9
ATOM 13056 N N . SER A 1 67 ? 24.177 8.733 -1.267 1.00 0.00 67 SER A N 9
ATOM 13057 C CA . SER A 1 67 ? 25.233 8.625 -0.267 1.00 0.00 67 SER A CA 9
ATOM 13058 C C . SER A 1 67 ? 26.541 8.169 -0.906 1.00 0.00 67 SER A C 9
ATOM 13059 O O . SER A 1 67 ? 27.583 8.126 -0.252 1.00 0.00 67 SER A O 9
ATOM 13067 N N . ASP A 1 68 ? 26.478 7.828 -2.189 1.00 0.00 68 ASP A N 9
ATOM 13068 C CA . ASP A 1 68 ? 27.657 7.376 -2.919 1.00 0.00 68 ASP A CA 9
ATOM 13069 C C . ASP A 1 68 ? 28.267 8.518 -3.727 1.00 0.00 68 ASP A C 9
ATOM 13070 O O . ASP A 1 68 ? 28.933 8.290 -4.736 1.00 0.00 68 ASP A O 9
ATOM 13079 N N . ASN A 1 69 ? 28.032 9.746 -3.277 1.00 0.00 69 ASN A N 9
ATOM 13080 C CA . ASN A 1 69 ? 28.556 10.923 -3.960 1.00 0.00 69 ASN A CA 9
ATOM 13081 C C . ASN A 1 69 ? 27.982 11.034 -5.369 1.00 0.00 69 ASN A C 9
ATOM 13082 O O . ASN A 1 69 ? 28.682 11.410 -6.308 1.00 0.00 69 ASN A O 9
ATOM 13093 N N . GLY A 1 70 ? 26.701 10.705 -5.509 1.00 0.00 70 GLY A N 9
ATOM 13094 C CA . GLY A 1 70 ? 26.054 10.775 -6.806 1.00 0.00 70 GLY A CA 9
ATOM 13095 C C . GLY A 1 70 ? 26.745 9.915 -7.845 1.00 0.00 70 GLY A C 9
ATOM 13096 O O . GLY A 1 70 ? 26.447 10.010 -9.036 1.00 0.00 70 GLY A O 9
ATOM 13100 N N . GLN A 1 71 ? 27.671 9.075 -7.395 1.00 0.00 71 GLN A N 9
ATOM 13101 C CA . GLN A 1 71 ? 28.408 8.197 -8.297 1.00 0.00 71 GLN A CA 9
ATOM 13102 C C . GLN A 1 71 ? 27.462 7.253 -9.032 1.00 0.00 71 GLN A C 9
ATOM 13103 O O . GLN A 1 71 ? 27.515 7.135 -10.256 1.00 0.00 71 GLN A O 9
ATOM 13117 N N . ARG A 1 72 ? 26.598 6.583 -8.277 1.00 0.00 72 ARG A N 9
ATOM 13118 C CA . ARG A 1 72 ? 25.642 5.647 -8.856 1.00 0.00 72 ARG A CA 9
ATOM 13119 C C . ARG A 1 72 ? 25.056 6.202 -10.151 1.00 0.00 72 ARG A C 9
ATOM 13120 O O . ARG A 1 72 ? 25.291 5.662 -11.233 1.00 0.00 72 ARG A O 9
ATOM 13141 N N . LEU A 1 73 ? 24.291 7.282 -10.034 1.00 0.00 73 LEU A N 9
ATOM 13142 C CA . LEU A 1 73 ? 23.669 7.909 -11.195 1.00 0.00 73 LEU A CA 9
ATOM 13143 C C . LEU A 1 73 ? 24.679 8.086 -12.324 1.00 0.00 73 LEU A C 9
ATOM 13144 O O . LEU A 1 73 ? 24.445 7.655 -13.455 1.00 0.00 73 LEU A O 9
ATOM 13160 N N . LEU A 1 74 ? 25.803 8.721 -12.011 1.00 0.00 74 LEU A N 9
ATOM 13161 C CA . LEU A 1 74 ? 26.851 8.954 -12.999 1.00 0.00 74 LEU A CA 9
ATOM 13162 C C . LEU A 1 74 ? 27.156 7.680 -13.781 1.00 0.00 74 LEU A C 9
ATOM 13163 O O . LEU A 1 74 ? 27.056 7.653 -15.008 1.00 0.00 74 LEU A O 9
ATOM 13179 N N . ASP A 1 75 ? 27.526 6.626 -13.062 1.00 0.00 75 ASP A N 9
ATOM 13180 C CA . ASP A 1 75 ? 27.842 5.347 -13.687 1.00 0.00 75 ASP A CA 9
ATOM 13181 C C . ASP A 1 75 ? 26.668 4.847 -14.524 1.00 0.00 75 ASP A C 9
ATOM 13182 O O . ASP A 1 75 ? 26.855 4.129 -15.506 1.00 0.00 75 ASP A O 9
ATOM 13191 N N . MET A 1 76 ? 25.459 5.231 -14.128 1.00 0.00 76 MET A N 9
ATOM 13192 C CA . MET A 1 76 ? 24.256 4.821 -14.842 1.00 0.00 76 MET A CA 9
ATOM 13193 C C . MET A 1 76 ? 24.081 5.632 -16.122 1.00 0.00 76 MET A C 9
ATOM 13194 O O . MET A 1 76 ? 23.502 5.152 -17.098 1.00 0.00 76 MET A O 9
ATOM 13208 N N . ILE A 1 77 ? 24.584 6.861 -16.112 1.00 0.00 77 ILE A N 9
ATOM 13209 C CA . ILE A 1 77 ? 24.484 7.737 -17.273 1.00 0.00 77 ILE A CA 9
ATOM 13210 C C . ILE A 1 77 ? 25.647 7.512 -18.234 1.00 0.00 77 ILE A C 9
ATOM 13211 O O . ILE A 1 77 ? 25.488 7.608 -19.450 1.00 0.00 77 ILE A O 9
ATOM 13227 N N . GLU A 1 78 ? 26.817 7.210 -17.678 1.00 0.00 78 GLU A N 9
ATOM 13228 C CA . GLU A 1 78 ? 28.006 6.969 -18.486 1.00 0.00 78 GLU A CA 9
ATOM 13229 C C . GLU A 1 78 ? 27.707 5.985 -19.614 1.00 0.00 78 GLU A C 9
ATOM 13230 O O . GLU A 1 78 ? 28.257 6.093 -20.710 1.00 0.00 78 GLU A O 9
ATOM 13242 N N . THR A 1 79 ? 26.832 5.023 -19.336 1.00 0.00 79 THR A N 9
ATOM 13243 C CA . THR A 1 79 ? 26.461 4.019 -20.325 1.00 0.00 79 THR A CA 9
ATOM 13244 C C . THR A 1 79 ? 25.498 4.594 -21.357 1.00 0.00 79 THR A C 9
ATOM 13245 O O . THR A 1 79 ? 25.390 4.083 -22.473 1.00 0.00 79 THR A O 9
ATOM 13256 N N . LEU A 1 80 ? 24.800 5.660 -20.980 1.00 0.00 80 LEU A N 9
ATOM 13257 C CA . LEU A 1 80 ? 23.846 6.306 -21.874 1.00 0.00 80 LEU A CA 9
ATOM 13258 C C . LEU A 1 80 ? 24.567 7.098 -22.960 1.00 0.00 80 LEU A C 9
ATOM 13259 O O . LEU A 1 80 ? 24.046 7.280 -24.061 1.00 0.00 80 LEU A O 9
ATOM 13275 N N . LYS A 1 81 ? 25.770 7.566 -22.644 1.00 0.00 81 LYS A N 9
ATOM 13276 C CA . LYS A 1 81 ? 26.565 8.337 -23.592 1.00 0.00 81 LYS A CA 9
ATOM 13277 C C . LYS A 1 81 ? 27.347 7.415 -24.523 1.00 0.00 81 LYS A C 9
ATOM 13278 O O . LYS A 1 81 ? 27.204 7.483 -25.743 1.00 0.00 81 LYS A O 9
ATOM 13297 N N . MET A 1 82 ? 28.171 6.552 -23.938 1.00 0.00 82 MET A N 9
ATOM 13298 C CA . MET A 1 82 ? 28.974 5.616 -24.715 1.00 0.00 82 MET A CA 9
ATOM 13299 C C . MET A 1 82 ? 28.225 5.165 -25.965 1.00 0.00 82 MET A C 9
ATOM 13300 O O . MET A 1 82 ? 28.831 4.922 -27.009 1.00 0.00 82 MET A O 9
ATOM 13314 N N . GLU A 1 83 ? 26.905 5.056 -25.852 1.00 0.00 83 GLU A N 9
ATOM 13315 C CA . GLU A 1 83 ? 26.075 4.633 -26.974 1.00 0.00 83 GLU A CA 9
ATOM 13316 C C . GLU A 1 83 ? 26.028 5.711 -28.053 1.00 0.00 83 GLU A C 9
ATOM 13317 O O . GLU A 1 83 ? 26.481 5.500 -29.178 1.00 0.00 83 GLU A O 9
ATOM 13329 N N . HIS A 1 84 ? 25.476 6.868 -27.701 1.00 0.00 84 HIS A N 9
ATOM 13330 C CA . HIS A 1 84 ? 25.370 7.981 -28.638 1.00 0.00 84 HIS A CA 9
ATOM 13331 C C . HIS A 1 84 ? 26.702 8.229 -29.341 1.00 0.00 84 HIS A C 9
ATOM 13332 O O . HIS A 1 84 ? 27.760 7.845 -28.841 1.00 0.00 84 HIS A O 9
ATOM 13346 N N . HIS A 1 85 ? 26.642 8.871 -30.503 1.00 0.00 85 HIS A N 9
ATOM 13347 C CA . HIS A 1 85 ? 27.843 9.170 -31.274 1.00 0.00 85 HIS A CA 9
ATOM 13348 C C . HIS A 1 85 ? 28.624 10.318 -30.641 1.00 0.00 85 HIS A C 9
ATOM 13349 O O . HIS A 1 85 ? 28.626 11.436 -31.155 1.00 0.00 85 HIS A O 9
ATOM 13363 N N . MET A 1 86 ? 29.283 10.034 -29.523 1.00 0.00 86 MET A N 9
ATOM 13364 C CA . MET A 1 86 ? 30.068 11.043 -28.821 1.00 0.00 86 MET A CA 9
ATOM 13365 C C . MET A 1 86 ? 31.556 10.717 -28.884 1.00 0.00 86 MET A C 9
ATOM 13366 O O . MET A 1 86 ? 31.940 9.555 -29.020 1.00 0.00 86 MET A O 9
ATOM 13380 N N . GLU A 1 87 ? 32.389 11.748 -28.786 1.00 0.00 87 GLU A N 9
ATOM 13381 C CA . GLU A 1 87 ? 33.835 11.569 -28.834 1.00 0.00 87 GLU A CA 9
ATOM 13382 C C . GLU A 1 87 ? 34.417 11.464 -27.428 1.00 0.00 87 GLU A C 9
ATOM 13383 O O . GLU A 1 87 ? 34.867 12.455 -26.855 1.00 0.00 87 GLU A O 9
ATOM 13395 N N . ALA A 1 88 ? 34.404 10.254 -26.877 1.00 0.00 88 ALA A N 9
ATOM 13396 C CA . ALA A 1 88 ? 34.931 10.018 -25.539 1.00 0.00 88 ALA A CA 9
ATOM 13397 C C . ALA A 1 88 ? 36.397 10.428 -25.446 1.00 0.00 88 ALA A C 9
ATOM 13398 O O . ALA A 1 88 ? 36.772 11.239 -24.599 1.00 0.00 88 ALA A O 9
ATOM 13405 N N . HIS A 1 89 ? 37.222 9.861 -26.321 1.00 0.00 89 HIS A N 9
ATOM 13406 C CA . HIS A 1 89 ? 38.647 10.169 -26.337 1.00 0.00 89 HIS A CA 9
ATOM 13407 C C . HIS A 1 89 ? 38.916 11.461 -27.103 1.00 0.00 89 HIS A C 9
ATOM 13408 O O . HIS A 1 89 ? 39.880 11.557 -27.862 1.00 0.00 89 HIS A O 9
ATOM 13422 N N . LYS A 1 90 ? 38.056 12.453 -26.899 1.00 0.00 90 LYS A N 9
ATOM 13423 C CA . LYS A 1 90 ? 38.199 13.741 -27.569 1.00 0.00 90 LYS A CA 9
ATOM 13424 C C . LYS A 1 90 ? 39.615 14.284 -27.407 1.00 0.00 90 LYS A C 9
ATOM 13425 O O . LYS A 1 90 ? 40.296 14.570 -28.390 1.00 0.00 90 LYS A O 9
ATOM 13444 N N . ASN A 1 91 ? 40.052 14.422 -26.159 1.00 0.00 91 ASN A N 9
ATOM 13445 C CA . ASN A 1 91 ? 41.387 14.930 -25.869 1.00 0.00 91 ASN A CA 9
ATOM 13446 C C . ASN A 1 91 ? 42.370 13.784 -25.651 1.00 0.00 91 ASN A C 9
ATOM 13447 O O . ASN A 1 91 ? 41.971 12.660 -25.348 1.00 0.00 91 ASN A O 9
ATOM 13458 N N . SER A 1 92 ? 43.657 14.078 -25.807 1.00 0.00 92 SER A N 9
ATOM 13459 C CA . SER A 1 92 ? 44.698 13.071 -25.631 1.00 0.00 92 SER A CA 9
ATOM 13460 C C . SER A 1 92 ? 44.474 12.277 -24.347 1.00 0.00 92 SER A C 9
ATOM 13461 O O . SER A 1 92 ? 44.322 12.849 -23.269 1.00 0.00 92 SER A O 9
ATOM 13469 N N . GLY A 1 93 ? 44.455 10.954 -24.473 1.00 0.00 93 GLY A N 9
ATOM 13470 C CA . GLY A 1 93 ? 44.249 10.101 -23.316 1.00 0.00 93 GLY A CA 9
ATOM 13471 C C . GLY A 1 93 ? 43.404 8.884 -23.636 1.00 0.00 93 GLY A C 9
ATOM 13472 O O . GLY A 1 93 ? 42.239 8.792 -23.248 1.00 0.00 93 GLY A O 9
ATOM 13476 N N . PRO A 1 94 ? 43.994 7.923 -24.362 1.00 0.00 94 PRO A N 9
ATOM 13477 C CA . PRO A 1 94 ? 43.306 6.689 -24.750 1.00 0.00 94 PRO A CA 9
ATOM 13478 C C . PRO A 1 94 ? 43.049 5.769 -23.561 1.00 0.00 94 PRO A C 9
ATOM 13479 O O . PRO A 1 94 ? 42.420 4.720 -23.699 1.00 0.00 94 PRO A O 9
ATOM 13490 N N . SER A 1 95 ? 43.540 6.170 -22.392 1.00 0.00 95 SER A N 9
ATOM 13491 C CA . SER A 1 95 ? 43.366 5.380 -21.179 1.00 0.00 95 SER A CA 9
ATOM 13492 C C . SER A 1 95 ? 41.887 5.239 -20.830 1.00 0.00 95 SER A C 9
ATOM 13493 O O . SER A 1 95 ? 41.252 6.190 -20.374 1.00 0.00 95 SER A O 9
ATOM 13501 N N . SER A 1 96 ? 41.345 4.045 -21.049 1.00 0.00 96 SER A N 9
ATOM 13502 C CA . SER A 1 96 ? 39.940 3.779 -20.763 1.00 0.00 96 SER A CA 9
ATOM 13503 C C . SER A 1 96 ? 39.795 2.919 -19.511 1.00 0.00 96 SER A C 9
ATOM 13504 O O . SER A 1 96 ? 39.936 1.698 -19.564 1.00 0.00 96 SER A O 9
ATOM 13512 N N . GLY A 1 97 ? 39.511 3.567 -18.385 1.00 0.00 97 GLY A N 9
ATOM 13513 C CA . GLY A 1 97 ? 39.350 2.847 -17.135 1.00 0.00 97 GLY A CA 9
ATOM 13514 C C . GLY A 1 97 ? 39.242 3.774 -15.942 1.00 0.00 97 GLY A C 9
ATOM 13515 O O . GLY A 1 97 ? 39.584 4.953 -16.030 1.00 0.00 97 GLY A O 9
ATOM 13519 N N . GLY A 1 1 ? -5.476 19.913 -12.557 1.00 0.00 1 GLY A N 10
ATOM 13520 C CA . GLY A 1 1 ? -6.022 18.873 -13.408 1.00 0.00 1 GLY A CA 10
ATOM 13521 C C . GLY A 1 1 ? -5.640 17.482 -12.943 1.00 0.00 1 GLY A C 10
ATOM 13522 O O . GLY A 1 1 ? -5.491 17.239 -11.746 1.00 0.00 1 GLY A O 10
ATOM 13526 N N . SER A 1 2 ? -5.482 16.564 -13.892 1.00 0.00 2 SER A N 10
ATOM 13527 C CA . SER A 1 2 ? -5.120 15.188 -13.573 1.00 0.00 2 SER A CA 10
ATOM 13528 C C . SER A 1 2 ? -3.842 14.780 -14.298 1.00 0.00 2 SER A C 10
ATOM 13529 O O . SER A 1 2 ? -3.618 15.161 -15.447 1.00 0.00 2 SER A O 10
ATOM 13537 N N . SER A 1 3 ? -3.005 14.003 -13.617 1.00 0.00 3 SER A N 10
ATOM 13538 C CA . SER A 1 3 ? -1.747 13.545 -14.194 1.00 0.00 3 SER A CA 10
ATOM 13539 C C . SER A 1 3 ? -1.494 12.079 -13.854 1.00 0.00 3 SER A C 10
ATOM 13540 O O . SER A 1 3 ? -2.148 11.512 -12.980 1.00 0.00 3 SER A O 10
ATOM 13548 N N . GLY A 1 4 ? -0.540 11.472 -14.553 1.00 0.00 4 GLY A N 10
ATOM 13549 C CA . GLY A 1 4 ? -0.217 10.078 -14.312 1.00 0.00 4 GLY A CA 10
ATOM 13550 C C . GLY A 1 4 ? 0.352 9.394 -15.539 1.00 0.00 4 GLY A C 10
ATOM 13551 O O . GLY A 1 4 ? 0.076 9.799 -16.668 1.00 0.00 4 GLY A O 10
ATOM 13555 N N . SER A 1 5 ? 1.151 8.355 -15.319 1.00 0.00 5 SER A N 10
ATOM 13556 C CA . SER A 1 5 ? 1.764 7.616 -16.416 1.00 0.00 5 SER A CA 10
ATOM 13557 C C . SER A 1 5 ? 0.707 6.877 -17.231 1.00 0.00 5 SER A C 10
ATOM 13558 O O . SER A 1 5 ? 0.462 5.689 -17.018 1.00 0.00 5 SER A O 10
ATOM 13566 N N . SER A 1 6 ? 0.085 7.588 -18.165 1.00 0.00 6 SER A N 10
ATOM 13567 C CA . SER A 1 6 ? -0.948 7.002 -19.011 1.00 0.00 6 SER A CA 10
ATOM 13568 C C . SER A 1 6 ? -0.394 6.667 -20.392 1.00 0.00 6 SER A C 10
ATOM 13569 O O . SER A 1 6 ? -0.444 7.485 -21.309 1.00 0.00 6 SER A O 10
ATOM 13577 N N . GLY A 1 7 ? 0.135 5.455 -20.532 1.00 0.00 7 GLY A N 10
ATOM 13578 C CA . GLY A 1 7 ? 0.692 5.031 -21.804 1.00 0.00 7 GLY A CA 10
ATOM 13579 C C . GLY A 1 7 ? 1.731 6.000 -22.333 1.00 0.00 7 GLY A C 10
ATOM 13580 O O . GLY A 1 7 ? 1.391 7.060 -22.857 1.00 0.00 7 GLY A O 10
ATOM 13584 N N . MET A 1 8 ? 3.002 5.636 -22.194 1.00 0.00 8 MET A N 10
ATOM 13585 C CA . MET A 1 8 ? 4.093 6.481 -22.664 1.00 0.00 8 MET A CA 10
ATOM 13586 C C . MET A 1 8 ? 4.823 5.827 -23.833 1.00 0.00 8 MET A C 10
ATOM 13587 O O . MET A 1 8 ? 4.623 4.647 -24.121 1.00 0.00 8 MET A O 10
ATOM 13601 N N . LEU A 1 9 ? 5.670 6.601 -24.503 1.00 0.00 9 LEU A N 10
ATOM 13602 C CA . LEU A 1 9 ? 6.430 6.097 -25.641 1.00 0.00 9 LEU A CA 10
ATOM 13603 C C . LEU A 1 9 ? 7.833 5.674 -25.215 1.00 0.00 9 LEU A C 10
ATOM 13604 O O . LEU A 1 9 ? 8.777 6.460 -25.288 1.00 0.00 9 LEU A O 10
ATOM 13620 N N . SER A 1 10 ? 7.960 4.428 -24.772 1.00 0.00 10 SER A N 10
ATOM 13621 C CA . SER A 1 10 ? 9.247 3.900 -24.333 1.00 0.00 10 SER A CA 10
ATOM 13622 C C . SER A 1 10 ? 10.273 3.966 -25.460 1.00 0.00 10 SER A C 10
ATOM 13623 O O . SER A 1 10 ? 9.931 3.834 -26.635 1.00 0.00 10 SER A O 10
ATOM 13631 N N . ALA A 1 11 ? 11.534 4.171 -25.093 1.00 0.00 11 ALA A N 10
ATOM 13632 C CA . ALA A 1 11 ? 12.611 4.252 -26.071 1.00 0.00 11 ALA A CA 10
ATOM 13633 C C . ALA A 1 11 ? 13.339 2.918 -26.199 1.00 0.00 11 ALA A C 10
ATOM 13634 O O . ALA A 1 11 ? 14.348 2.685 -25.533 1.00 0.00 11 ALA A O 10
ATOM 13641 N N . ARG A 1 12 ? 12.821 2.047 -27.058 1.00 0.00 12 ARG A N 10
ATOM 13642 C CA . ARG A 1 12 ? 13.422 0.735 -27.271 1.00 0.00 12 ARG A CA 10
ATOM 13643 C C . ARG A 1 12 ? 14.945 0.828 -27.270 1.00 0.00 12 ARG A C 10
ATOM 13644 O O . ARG A 1 12 ? 15.633 -0.083 -26.809 1.00 0.00 12 ARG A O 10
ATOM 13665 N N . THR A 1 13 ? 15.466 1.935 -27.790 1.00 0.00 13 THR A N 10
ATOM 13666 C CA . THR A 1 13 ? 16.906 2.146 -27.852 1.00 0.00 13 THR A CA 10
ATOM 13667 C C . THR A 1 13 ? 17.333 3.296 -26.947 1.00 0.00 13 THR A C 10
ATOM 13668 O O . THR A 1 13 ? 16.499 4.065 -26.470 1.00 0.00 13 THR A O 10
ATOM 13679 N N . MET A 1 14 ? 18.637 3.407 -26.714 1.00 0.00 14 MET A N 10
ATOM 13680 C CA . MET A 1 14 ? 19.174 4.465 -25.866 1.00 0.00 14 MET A CA 10
ATOM 13681 C C . MET A 1 14 ? 20.390 5.118 -26.516 1.00 0.00 14 MET A C 10
ATOM 13682 O O . MET A 1 14 ? 21.097 5.903 -25.885 1.00 0.00 14 MET A O 10
ATOM 13696 N N . LYS A 1 15 ? 20.627 4.788 -27.781 1.00 0.00 15 LYS A N 10
ATOM 13697 C CA . LYS A 1 15 ? 21.756 5.343 -28.518 1.00 0.00 15 LYS A CA 10
ATOM 13698 C C . LYS A 1 15 ? 21.724 6.868 -28.495 1.00 0.00 15 LYS A C 10
ATOM 13699 O O . LYS A 1 15 ? 22.768 7.518 -28.437 1.00 0.00 15 LYS A O 10
ATOM 13718 N N . GLU A 1 16 ? 20.521 7.431 -28.539 1.00 0.00 16 GLU A N 10
ATOM 13719 C CA . GLU A 1 16 ? 20.355 8.880 -28.523 1.00 0.00 16 GLU A CA 10
ATOM 13720 C C . GLU A 1 16 ? 20.126 9.385 -27.101 1.00 0.00 16 GLU A C 10
ATOM 13721 O O . GLU A 1 16 ? 20.825 10.281 -26.628 1.00 0.00 16 GLU A O 10
ATOM 13733 N N . VAL A 1 17 ? 19.140 8.803 -26.425 1.00 0.00 17 VAL A N 10
ATOM 13734 C CA . VAL A 1 17 ? 18.818 9.192 -25.057 1.00 0.00 17 VAL A CA 10
ATOM 13735 C C . VAL A 1 17 ? 18.954 10.699 -24.868 1.00 0.00 17 VAL A C 10
ATOM 13736 O O . VAL A 1 17 ? 19.211 11.176 -23.763 1.00 0.00 17 VAL A O 10
ATOM 13749 N N . VAL A 1 18 ? 18.779 11.444 -25.955 1.00 0.00 18 VAL A N 10
ATOM 13750 C CA . VAL A 1 18 ? 18.880 12.898 -25.909 1.00 0.00 18 VAL A CA 10
ATOM 13751 C C . VAL A 1 18 ? 17.555 13.553 -26.282 1.00 0.00 18 VAL A C 10
ATOM 13752 O O . VAL A 1 18 ? 17.150 14.547 -25.679 1.00 0.00 18 VAL A O 10
ATOM 13765 N N . TYR A 1 19 ? 16.883 12.990 -27.280 1.00 0.00 19 TYR A N 10
ATOM 13766 C CA . TYR A 1 19 ? 15.604 13.520 -27.736 1.00 0.00 19 TYR A CA 10
ATOM 13767 C C . TYR A 1 19 ? 14.456 12.975 -26.891 1.00 0.00 19 TYR A C 10
ATOM 13768 O O . TYR A 1 19 ? 13.289 13.278 -27.141 1.00 0.00 19 TYR A O 10
ATOM 13786 N N . TRP A 1 20 ? 14.796 12.172 -25.890 1.00 0.00 20 TRP A N 10
ATOM 13787 C CA . TRP A 1 20 ? 13.795 11.584 -25.007 1.00 0.00 20 TRP A CA 10
ATOM 13788 C C . TRP A 1 20 ? 12.837 12.650 -24.486 1.00 0.00 20 TRP A C 10
ATOM 13789 O O . TRP A 1 20 ? 13.040 13.843 -24.709 1.00 0.00 20 TRP A O 10
ATOM 13810 N N . SER A 1 21 ? 11.793 12.211 -23.790 1.00 0.00 21 SER A N 10
ATOM 13811 C CA . SER A 1 21 ? 10.802 13.128 -23.240 1.00 0.00 21 SER A CA 10
ATOM 13812 C C . SER A 1 21 ? 11.026 13.337 -21.745 1.00 0.00 21 SER A C 10
ATOM 13813 O O . SER A 1 21 ? 11.769 12.602 -21.094 1.00 0.00 21 SER A O 10
ATOM 13821 N N . PRO A 1 22 ? 10.368 14.364 -21.187 1.00 0.00 22 PRO A N 10
ATOM 13822 C CA . PRO A 1 22 ? 10.479 14.695 -19.763 1.00 0.00 22 PRO A CA 10
ATOM 13823 C C . PRO A 1 22 ? 9.809 13.654 -18.872 1.00 0.00 22 PRO A C 10
ATOM 13824 O O . PRO A 1 22 ? 10.043 13.613 -17.664 1.00 0.00 22 PRO A O 10
ATOM 13835 N N . LYS A 1 23 ? 8.975 12.814 -19.476 1.00 0.00 23 LYS A N 10
ATOM 13836 C CA . LYS A 1 23 ? 8.272 11.771 -18.738 1.00 0.00 23 LYS A CA 10
ATOM 13837 C C . LYS A 1 23 ? 9.009 10.440 -18.842 1.00 0.00 23 LYS A C 10
ATOM 13838 O O . LYS A 1 23 ? 8.797 9.536 -18.033 1.00 0.00 23 LYS A O 10
ATOM 13857 N N . LYS A 1 24 ? 9.878 10.326 -19.841 1.00 0.00 24 LYS A N 10
ATOM 13858 C CA . LYS A 1 24 ? 10.649 9.107 -20.050 1.00 0.00 24 LYS A CA 10
ATOM 13859 C C . LYS A 1 24 ? 11.878 9.079 -19.147 1.00 0.00 24 LYS A C 10
ATOM 13860 O O . LYS A 1 24 ? 12.093 8.121 -18.404 1.00 0.00 24 LYS A O 10
ATOM 13879 N N . VAL A 1 25 ? 12.681 10.136 -19.214 1.00 0.00 25 VAL A N 10
ATOM 13880 C CA . VAL A 1 25 ? 13.887 10.233 -18.401 1.00 0.00 25 VAL A CA 10
ATOM 13881 C C . VAL A 1 25 ? 13.651 9.682 -17.000 1.00 0.00 25 VAL A C 10
ATOM 13882 O O . VAL A 1 25 ? 14.522 9.030 -16.423 1.00 0.00 25 VAL A O 10
ATOM 13895 N N . ALA A 1 26 ? 12.467 9.947 -16.457 1.00 0.00 26 ALA A N 10
ATOM 13896 C CA . ALA A 1 26 ? 12.115 9.475 -15.123 1.00 0.00 26 ALA A CA 10
ATOM 13897 C C . ALA A 1 26 ? 12.002 7.955 -15.091 1.00 0.00 26 ALA A C 10
ATOM 13898 O O . ALA A 1 26 ? 12.694 7.288 -14.321 1.00 0.00 26 ALA A O 10
ATOM 13905 N N . ASP A 1 27 ? 11.127 7.414 -15.931 1.00 0.00 27 ASP A N 10
ATOM 13906 C CA . ASP A 1 27 ? 10.923 5.971 -15.998 1.00 0.00 27 ASP A CA 10
ATOM 13907 C C . ASP A 1 27 ? 12.259 5.234 -16.003 1.00 0.00 27 ASP A C 10
ATOM 13908 O O . ASP A 1 27 ? 12.382 4.151 -15.430 1.00 0.00 27 ASP A O 10
ATOM 13917 N N . TRP A 1 28 ? 13.254 5.827 -16.652 1.00 0.00 28 TRP A N 10
ATOM 13918 C CA . TRP A 1 28 ? 14.580 5.225 -16.731 1.00 0.00 28 TRP A CA 10
ATOM 13919 C C . TRP A 1 28 ? 15.231 5.159 -15.354 1.00 0.00 28 TRP A C 10
ATOM 13920 O O . TRP A 1 28 ? 15.964 4.218 -15.047 1.00 0.00 28 TRP A O 10
ATOM 13941 N N . LEU A 1 29 ? 14.959 6.163 -14.527 1.00 0.00 29 LEU A N 10
ATOM 13942 C CA . LEU A 1 29 ? 15.519 6.219 -13.181 1.00 0.00 29 LEU A CA 10
ATOM 13943 C C . LEU A 1 29 ? 14.980 5.082 -12.320 1.00 0.00 29 LEU A C 10
ATOM 13944 O O . LEU A 1 29 ? 15.733 4.214 -11.875 1.00 0.00 29 LEU A O 10
ATOM 13960 N N . LEU A 1 30 ? 13.672 5.091 -12.089 1.00 0.00 30 LEU A N 10
ATOM 13961 C CA . LEU A 1 30 ? 13.030 4.058 -11.282 1.00 0.00 30 LEU A CA 10
ATOM 13962 C C . LEU A 1 30 ? 13.382 2.667 -11.798 1.00 0.00 30 LEU A C 10
ATOM 13963 O O . LEU A 1 30 ? 13.489 1.716 -11.024 1.00 0.00 30 LEU A O 10
ATOM 13979 N N . GLU A 1 31 ? 13.564 2.556 -13.110 1.00 0.00 31 GLU A N 10
ATOM 13980 C CA . GLU A 1 31 ? 13.907 1.280 -13.728 1.00 0.00 31 GLU A CA 10
ATOM 13981 C C . GLU A 1 31 ? 15.162 0.688 -13.094 1.00 0.00 31 GLU A C 10
ATOM 13982 O O . GLU A 1 31 ? 15.371 -0.524 -13.121 1.00 0.00 31 GLU A O 10
ATOM 13994 N N . ASN A 1 32 ? 15.994 1.553 -12.523 1.00 0.00 32 ASN A N 10
ATOM 13995 C CA . ASN A 1 32 ? 17.230 1.117 -11.882 1.00 0.00 32 ASN A CA 10
ATOM 13996 C C . ASN A 1 32 ? 17.217 1.450 -10.393 1.00 0.00 32 ASN A C 10
ATOM 13997 O O . ASN A 1 32 ? 18.254 1.419 -9.731 1.00 0.00 32 ASN A O 10
ATOM 14008 N N . ALA A 1 33 ? 16.035 1.766 -9.874 1.00 0.00 33 ALA A N 10
ATOM 14009 C CA . ALA A 1 33 ? 15.887 2.102 -8.463 1.00 0.00 33 ALA A CA 10
ATOM 14010 C C . ALA A 1 33 ? 16.548 3.438 -8.144 1.00 0.00 33 ALA A C 10
ATOM 14011 O O . ALA A 1 33 ? 17.294 3.556 -7.173 1.00 0.00 33 ALA A O 10
ATOM 14018 N N . MET A 1 34 ? 16.270 4.443 -8.968 1.00 0.00 34 MET A N 10
ATOM 14019 C CA . MET A 1 34 ? 16.839 5.771 -8.773 1.00 0.00 34 MET A CA 10
ATOM 14020 C C . MET A 1 34 ? 15.740 6.826 -8.682 1.00 0.00 34 MET A C 10
ATOM 14021 O O . MET A 1 34 ? 15.791 7.868 -9.336 1.00 0.00 34 MET A O 10
ATOM 14035 N N . PRO A 1 35 ? 14.722 6.551 -7.853 1.00 0.00 35 PRO A N 10
ATOM 14036 C CA . PRO A 1 35 ? 13.592 7.464 -7.658 1.00 0.00 35 PRO A CA 10
ATOM 14037 C C . PRO A 1 35 ? 13.992 8.729 -6.907 1.00 0.00 35 PRO A C 10
ATOM 14038 O O . PRO A 1 35 ? 13.199 9.662 -6.779 1.00 0.00 35 PRO A O 10
ATOM 14049 N N . GLU A 1 36 ? 15.225 8.753 -6.411 1.00 0.00 36 GLU A N 10
ATOM 14050 C CA . GLU A 1 36 ? 15.728 9.904 -5.671 1.00 0.00 36 GLU A CA 10
ATOM 14051 C C . GLU A 1 36 ? 16.142 11.024 -6.621 1.00 0.00 36 GLU A C 10
ATOM 14052 O O . GLU A 1 36 ? 16.181 12.194 -6.240 1.00 0.00 36 GLU A O 10
ATOM 14064 N N . TYR A 1 37 ? 16.450 10.657 -7.860 1.00 0.00 37 TYR A N 10
ATOM 14065 C CA . TYR A 1 37 ? 16.864 11.629 -8.865 1.00 0.00 37 TYR A CA 10
ATOM 14066 C C . TYR A 1 37 ? 15.679 12.066 -9.721 1.00 0.00 37 TYR A C 10
ATOM 14067 O O . TYR A 1 37 ? 15.775 13.022 -10.491 1.00 0.00 37 TYR A O 10
ATOM 14085 N N . CYS A 1 38 ? 14.564 11.358 -9.580 1.00 0.00 38 CYS A N 10
ATOM 14086 C CA . CYS A 1 38 ? 13.359 11.672 -10.340 1.00 0.00 38 CYS A CA 10
ATOM 14087 C C . CYS A 1 38 ? 12.905 13.103 -10.074 1.00 0.00 38 CYS A C 10
ATOM 14088 O O . CYS A 1 38 ? 12.521 13.824 -10.995 1.00 0.00 38 CYS A O 10
ATOM 14096 N N . GLU A 1 39 ? 12.951 13.508 -8.809 1.00 0.00 39 GLU A N 10
ATOM 14097 C CA . GLU A 1 39 ? 12.543 14.853 -8.422 1.00 0.00 39 GLU A CA 10
ATOM 14098 C C . GLU A 1 39 ? 13.304 15.904 -9.226 1.00 0.00 39 GLU A C 10
ATOM 14099 O O . GLU A 1 39 ? 12.719 16.716 -9.944 1.00 0.00 39 GLU A O 10
ATOM 14111 N N . PRO A 1 40 ? 14.639 15.891 -9.102 1.00 0.00 40 PRO A N 10
ATOM 14112 C CA . PRO A 1 40 ? 15.509 16.836 -9.809 1.00 0.00 40 PRO A CA 10
ATOM 14113 C C . PRO A 1 40 ? 15.547 16.576 -11.312 1.00 0.00 40 PRO A C 10
ATOM 14114 O O . PRO A 1 40 ? 15.932 17.447 -12.093 1.00 0.00 40 PRO A O 10
ATOM 14125 N N . LEU A 1 41 ? 15.146 15.374 -11.709 1.00 0.00 41 LEU A N 10
ATOM 14126 C CA . LEU A 1 41 ? 15.135 14.999 -13.119 1.00 0.00 41 LEU A CA 10
ATOM 14127 C C . LEU A 1 41 ? 13.708 14.918 -13.650 1.00 0.00 41 LEU A C 10
ATOM 14128 O O . LEU A 1 41 ? 13.471 14.412 -14.747 1.00 0.00 41 LEU A O 10
ATOM 14144 N N . GLU A 1 42 ? 12.760 15.422 -12.866 1.00 0.00 42 GLU A N 10
ATOM 14145 C CA . GLU A 1 42 ? 11.356 15.408 -13.258 1.00 0.00 42 GLU A CA 10
ATOM 14146 C C . GLU A 1 42 ? 11.149 16.166 -14.567 1.00 0.00 42 GLU A C 10
ATOM 14147 O O . GLU A 1 42 ? 10.376 15.743 -15.426 1.00 0.00 42 GLU A O 10
ATOM 14159 N N . HIS A 1 43 ? 11.846 17.289 -14.709 1.00 0.00 43 HIS A N 10
ATOM 14160 C CA . HIS A 1 43 ? 11.739 18.107 -15.912 1.00 0.00 43 HIS A CA 10
ATOM 14161 C C . HIS A 1 43 ? 13.017 18.024 -16.741 1.00 0.00 43 HIS A C 10
ATOM 14162 O O . HIS A 1 43 ? 13.348 18.947 -17.486 1.00 0.00 43 HIS A O 10
ATOM 14176 N N . PHE A 1 44 ? 13.732 16.912 -16.607 1.00 0.00 44 PHE A N 10
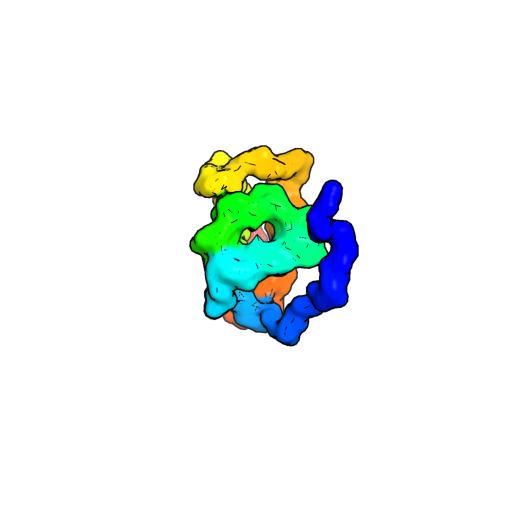ATOM 14177 C CA . PHE A 1 44 ? 14.976 16.709 -17.342 1.00 0.00 44 PHE A CA 10
ATOM 14178 C C . PHE A 1 44 ? 14.736 15.873 -18.596 1.00 0.00 44 PHE A C 10
ATOM 14179 O O . PHE A 1 44 ? 13.892 14.976 -18.607 1.00 0.00 44 PHE A O 10
ATOM 14196 N N . THR A 1 45 ? 15.485 16.174 -19.652 1.00 0.00 45 THR A N 10
ATOM 14197 C CA . THR A 1 45 ? 15.354 15.454 -20.912 1.00 0.00 45 THR A CA 10
ATOM 14198 C C . THR A 1 45 ? 16.585 14.598 -21.187 1.00 0.00 45 THR A C 10
ATOM 14199 O O . THR A 1 45 ? 17.701 14.963 -20.822 1.00 0.00 45 THR A O 10
ATOM 14210 N N . GLY A 1 46 ? 16.373 13.456 -21.835 1.00 0.00 46 GLY A N 10
ATOM 14211 C CA . GLY A 1 46 ? 17.476 12.566 -22.147 1.00 0.00 46 GLY A CA 10
ATOM 14212 C C . GLY A 1 46 ? 18.762 13.314 -22.434 1.00 0.00 46 GLY A C 10
ATOM 14213 O O . GLY A 1 46 ? 19.846 12.862 -22.064 1.00 0.00 46 GLY A O 10
ATOM 14217 N N . GLN A 1 47 ? 18.643 14.460 -23.096 1.00 0.00 47 GLN A N 10
ATOM 14218 C CA . GLN A 1 47 ? 19.807 15.271 -23.434 1.00 0.00 47 GLN A CA 10
ATOM 14219 C C . GLN A 1 47 ? 20.420 15.892 -22.183 1.00 0.00 47 GLN A C 10
ATOM 14220 O O . GLN A 1 47 ? 21.623 15.777 -21.947 1.00 0.00 47 GLN A O 10
ATOM 14234 N N . ASP A 1 48 ? 19.586 16.551 -21.386 1.00 0.00 48 ASP A N 10
ATOM 14235 C CA . ASP A 1 48 ? 20.045 17.189 -20.158 1.00 0.00 48 ASP A CA 10
ATOM 14236 C C . ASP A 1 48 ? 20.551 16.150 -19.162 1.00 0.00 48 ASP A C 10
ATOM 14237 O O . ASP A 1 48 ? 21.530 16.381 -18.452 1.00 0.00 48 ASP A O 10
ATOM 14246 N N . LEU A 1 49 ? 19.877 15.006 -19.115 1.00 0.00 49 LEU A N 10
ATOM 14247 C CA . LEU A 1 49 ? 20.258 13.931 -18.206 1.00 0.00 49 LEU A CA 10
ATOM 14248 C C . LEU A 1 49 ? 21.677 13.452 -18.493 1.00 0.00 49 LEU A C 10
ATOM 14249 O O . LEU A 1 49 ? 22.495 13.322 -17.581 1.00 0.00 49 LEU A O 10
ATOM 14265 N N . ILE A 1 50 ? 21.963 13.194 -19.764 1.00 0.00 50 ILE A N 10
ATOM 14266 C CA . ILE A 1 50 ? 23.285 12.735 -20.171 1.00 0.00 50 ILE A CA 10
ATOM 14267 C C . ILE A 1 50 ? 24.332 13.826 -19.973 1.00 0.00 50 ILE A C 10
ATOM 14268 O O . ILE A 1 50 ? 25.522 13.542 -19.842 1.00 0.00 50 ILE A O 10
ATOM 14284 N N . ASN A 1 51 ? 23.879 15.075 -19.950 1.00 0.00 51 ASN A N 10
ATOM 14285 C CA . ASN A 1 51 ? 24.777 16.210 -19.767 1.00 0.00 51 ASN A CA 10
ATOM 14286 C C . ASN A 1 51 ? 25.101 16.415 -18.290 1.00 0.00 51 ASN A C 10
ATOM 14287 O O . ASN A 1 51 ? 25.614 17.463 -17.895 1.00 0.00 51 ASN A O 10
ATOM 14298 N N . LEU A 1 52 ? 24.798 15.408 -17.479 1.00 0.00 52 LEU A N 10
ATOM 14299 C CA . LEU A 1 52 ? 25.058 15.476 -16.045 1.00 0.00 52 LEU A CA 10
ATOM 14300 C C . LEU A 1 52 ? 26.473 15.005 -15.725 1.00 0.00 52 LEU A C 10
ATOM 14301 O O . LEU A 1 52 ? 26.953 14.019 -16.286 1.00 0.00 52 LEU A O 10
ATOM 14317 N N . THR A 1 53 ? 27.136 15.714 -14.817 1.00 0.00 53 THR A N 10
ATOM 14318 C CA . THR A 1 53 ? 28.495 15.367 -14.420 1.00 0.00 53 THR A CA 10
ATOM 14319 C C . THR A 1 53 ? 28.650 15.400 -12.904 1.00 0.00 53 THR A C 10
ATOM 14320 O O . THR A 1 53 ? 27.787 15.914 -12.194 1.00 0.00 53 THR A O 10
ATOM 14331 N N . GLN A 1 54 ? 29.756 14.847 -12.415 1.00 0.00 54 GLN A N 10
ATOM 14332 C CA . GLN A 1 54 ? 30.023 14.813 -10.982 1.00 0.00 54 GLN A CA 10
ATOM 14333 C C . GLN A 1 54 ? 29.929 16.210 -10.377 1.00 0.00 54 GLN A C 10
ATOM 14334 O O . GLN A 1 54 ? 29.462 16.379 -9.251 1.00 0.00 54 GLN A O 10
ATOM 14348 N N . GLU A 1 55 ? 30.375 17.208 -11.134 1.00 0.00 55 GLU A N 10
ATOM 14349 C CA . GLU A 1 55 ? 30.341 18.591 -10.671 1.00 0.00 55 GLU A CA 10
ATOM 14350 C C . GLU A 1 55 ? 28.903 19.063 -10.475 1.00 0.00 55 GLU A C 10
ATOM 14351 O O . GLU A 1 55 ? 28.609 19.826 -9.554 1.00 0.00 55 GLU A O 10
ATOM 14363 N N . ASP A 1 56 ? 28.012 18.604 -11.347 1.00 0.00 56 ASP A N 10
ATOM 14364 C CA . ASP A 1 56 ? 26.605 18.979 -11.270 1.00 0.00 56 ASP A CA 10
ATOM 14365 C C . ASP A 1 56 ? 26.002 18.556 -9.934 1.00 0.00 56 ASP A C 10
ATOM 14366 O O . ASP A 1 56 ? 24.959 19.065 -9.522 1.00 0.00 56 ASP A O 10
ATOM 14375 N N . PHE A 1 57 ? 26.664 17.620 -9.262 1.00 0.00 57 PHE A N 10
ATOM 14376 C CA . PHE A 1 57 ? 26.194 17.128 -7.972 1.00 0.00 57 PHE A CA 10
ATOM 14377 C C . PHE A 1 57 ? 26.563 18.096 -6.852 1.00 0.00 57 PHE A C 10
ATOM 14378 O O . PHE A 1 57 ? 25.838 18.230 -5.867 1.00 0.00 57 PHE A O 10
ATOM 14395 N N . LYS A 1 58 ? 27.699 18.768 -7.010 1.00 0.00 58 LYS A N 10
ATOM 14396 C CA . LYS A 1 58 ? 28.167 19.725 -6.015 1.00 0.00 58 LYS A CA 10
ATOM 14397 C C . LYS A 1 58 ? 27.143 20.836 -5.804 1.00 0.00 58 LYS A C 10
ATOM 14398 O O . LYS A 1 58 ? 27.100 21.462 -4.745 1.00 0.00 58 LYS A O 10
ATOM 14417 N N . LYS A 1 59 ? 26.319 21.075 -6.819 1.00 0.00 59 LYS A N 10
ATOM 14418 C CA . LYS A 1 59 ? 25.293 22.108 -6.745 1.00 0.00 59 LYS A CA 10
ATOM 14419 C C . LYS A 1 59 ? 23.919 21.535 -7.074 1.00 0.00 59 LYS A C 10
ATOM 14420 O O . LYS A 1 59 ? 23.792 20.451 -7.645 1.00 0.00 59 LYS A O 10
ATOM 14439 N N . PRO A 1 60 ? 22.863 22.277 -6.707 1.00 0.00 60 PRO A N 10
ATOM 14440 C CA . PRO A 1 60 ? 21.479 21.863 -6.955 1.00 0.00 60 PRO A CA 10
ATOM 14441 C C . PRO A 1 60 ? 21.118 21.905 -8.436 1.00 0.00 60 PRO A C 10
ATOM 14442 O O . PRO A 1 60 ? 21.825 22.493 -9.255 1.00 0.00 60 PRO A O 10
ATOM 14453 N N . PRO A 1 61 ? 19.992 21.268 -8.790 1.00 0.00 61 PRO A N 10
ATOM 14454 C CA . PRO A 1 61 ? 19.144 20.564 -7.823 1.00 0.00 61 PRO A CA 10
ATOM 14455 C C . PRO A 1 61 ? 19.806 19.300 -7.284 1.00 0.00 61 PRO A C 10
ATOM 14456 O O . PRO A 1 61 ? 19.622 18.938 -6.121 1.00 0.00 61 PRO A O 10
ATOM 14467 N N . LEU A 1 62 ? 20.577 18.632 -8.136 1.00 0.00 62 LEU A N 10
ATOM 14468 C CA . LEU A 1 62 ? 21.268 17.408 -7.744 1.00 0.00 62 LEU A CA 10
ATOM 14469 C C . LEU A 1 62 ? 22.317 17.694 -6.675 1.00 0.00 62 LEU A C 10
ATOM 14470 O O . LEU A 1 62 ? 23.413 18.168 -6.976 1.00 0.00 62 LEU A O 10
ATOM 14486 N N . TYR A 1 63 ? 21.975 17.402 -5.425 1.00 0.00 63 TYR A N 10
ATOM 14487 C CA . TYR A 1 63 ? 22.888 17.627 -4.310 1.00 0.00 63 TYR A CA 10
ATOM 14488 C C . TYR A 1 63 ? 22.610 16.649 -3.173 1.00 0.00 63 TYR A C 10
ATOM 14489 O O . TYR A 1 63 ? 21.497 16.588 -2.650 1.00 0.00 63 TYR A O 10
ATOM 14507 N N . ARG A 1 64 ? 23.631 15.887 -2.795 1.00 0.00 64 ARG A N 10
ATOM 14508 C CA . ARG A 1 64 ? 23.498 14.910 -1.721 1.00 0.00 64 ARG A CA 10
ATOM 14509 C C . ARG A 1 64 ? 22.354 13.941 -2.005 1.00 0.00 64 ARG A C 10
ATOM 14510 O O . ARG A 1 64 ? 21.778 13.358 -1.087 1.00 0.00 64 ARG A O 10
ATOM 14531 N N . VAL A 1 65 ? 22.030 13.776 -3.284 1.00 0.00 65 VAL A N 10
ATOM 14532 C CA . VAL A 1 65 ? 20.956 12.877 -3.690 1.00 0.00 65 VAL A CA 10
ATOM 14533 C C . VAL A 1 65 ? 21.273 11.435 -3.311 1.00 0.00 65 VAL A C 10
ATOM 14534 O O . VAL A 1 65 ? 20.402 10.698 -2.848 1.00 0.00 65 VAL A O 10
ATOM 14547 N N . SER A 1 66 ? 22.526 11.038 -3.509 1.00 0.00 66 SER A N 10
ATOM 14548 C CA . SER A 1 66 ? 22.959 9.683 -3.191 1.00 0.00 66 SER A CA 10
ATOM 14549 C C . SER A 1 66 ? 24.104 9.700 -2.183 1.00 0.00 66 SER A C 10
ATOM 14550 O O . SER A 1 66 ? 24.809 10.700 -2.045 1.00 0.00 66 SER A O 10
ATOM 14558 N N . SER A 1 67 ? 24.284 8.586 -1.481 1.00 0.00 67 SER A N 10
ATOM 14559 C CA . SER A 1 67 ? 25.341 8.473 -0.484 1.00 0.00 67 SER A CA 10
ATOM 14560 C C . SER A 1 67 ? 26.687 8.198 -1.148 1.00 0.00 67 SER A C 10
ATOM 14561 O O . SER A 1 67 ? 27.741 8.379 -0.538 1.00 0.00 67 SER A O 10
ATOM 14569 N N . ASP A 1 68 ? 26.643 7.760 -2.402 1.00 0.00 68 ASP A N 10
ATOM 14570 C CA . ASP A 1 68 ? 27.858 7.462 -3.151 1.00 0.00 68 ASP A CA 10
ATOM 14571 C C . ASP A 1 68 ? 28.372 8.705 -3.870 1.00 0.00 68 ASP A C 10
ATOM 14572 O O . ASP A 1 68 ? 29.035 8.608 -4.902 1.00 0.00 68 ASP A O 10
ATOM 14581 N N . ASN A 1 69 ? 28.062 9.873 -3.317 1.00 0.00 69 ASN A N 10
ATOM 14582 C CA . ASN A 1 69 ? 28.490 11.136 -3.907 1.00 0.00 69 ASN A CA 10
ATOM 14583 C C . ASN A 1 69 ? 27.974 11.271 -5.336 1.00 0.00 69 ASN A C 10
ATOM 14584 O O . ASN A 1 69 ? 28.657 11.812 -6.206 1.00 0.00 69 ASN A O 10
ATOM 14595 N N . GLY A 1 70 ? 26.763 10.776 -5.572 1.00 0.00 70 GLY A N 10
ATOM 14596 C CA . GLY A 1 70 ? 26.175 10.852 -6.897 1.00 0.00 70 GLY A CA 10
ATOM 14597 C C . GLY A 1 70 ? 26.893 9.972 -7.901 1.00 0.00 70 GLY A C 10
ATOM 14598 O O . GLY A 1 70 ? 27.007 10.325 -9.074 1.00 0.00 70 GLY A O 10
ATOM 14602 N N . GLN A 1 71 ? 27.380 8.825 -7.439 1.00 0.00 71 GLN A N 10
ATOM 14603 C CA . GLN A 1 71 ? 28.094 7.895 -8.305 1.00 0.00 71 GLN A CA 10
ATOM 14604 C C . GLN A 1 71 ? 27.119 6.998 -9.061 1.00 0.00 71 GLN A C 10
ATOM 14605 O O . GLN A 1 71 ? 27.131 6.950 -10.291 1.00 0.00 71 GLN A O 10
ATOM 14619 N N . ARG A 1 72 ? 26.277 6.289 -8.317 1.00 0.00 72 ARG A N 10
ATOM 14620 C CA . ARG A 1 72 ? 25.297 5.392 -8.918 1.00 0.00 72 ARG A CA 10
ATOM 14621 C C . ARG A 1 72 ? 24.725 5.991 -10.200 1.00 0.00 72 ARG A C 10
ATOM 14622 O O . ARG A 1 72 ? 24.737 5.354 -11.254 1.00 0.00 72 ARG A O 10
ATOM 14643 N N . LEU A 1 73 ? 24.225 7.217 -10.101 1.00 0.00 73 LEU A N 10
ATOM 14644 C CA . LEU A 1 73 ? 23.646 7.902 -11.252 1.00 0.00 73 LEU A CA 10
ATOM 14645 C C . LEU A 1 73 ? 24.696 8.129 -12.335 1.00 0.00 73 LEU A C 10
ATOM 14646 O O . LEU A 1 73 ? 24.560 7.642 -13.458 1.00 0.00 73 LEU A O 10
ATOM 14662 N N . LEU A 1 74 ? 25.743 8.870 -11.990 1.00 0.00 74 LEU A N 10
ATOM 14663 C CA . LEU A 1 74 ? 26.818 9.160 -12.933 1.00 0.00 74 LEU A CA 10
ATOM 14664 C C . LEU A 1 74 ? 27.199 7.915 -13.726 1.00 0.00 74 LEU A C 10
ATOM 14665 O O . LEU A 1 74 ? 27.444 7.984 -14.931 1.00 0.00 74 LEU A O 10
ATOM 14681 N N . ASP A 1 75 ? 27.243 6.776 -13.044 1.00 0.00 75 ASP A N 10
ATOM 14682 C CA . ASP A 1 75 ? 27.590 5.513 -13.685 1.00 0.00 75 ASP A CA 10
ATOM 14683 C C . ASP A 1 75 ? 26.478 5.059 -14.627 1.00 0.00 75 ASP A C 10
ATOM 14684 O O . ASP A 1 75 ? 26.743 4.570 -15.725 1.00 0.00 75 ASP A O 10
ATOM 14693 N N . MET A 1 76 ? 25.235 5.224 -14.188 1.00 0.00 76 MET A N 10
ATOM 14694 C CA . MET A 1 76 ? 24.083 4.831 -14.993 1.00 0.00 76 MET A CA 10
ATOM 14695 C C . MET A 1 76 ? 23.976 5.694 -16.246 1.00 0.00 76 MET A C 10
ATOM 14696 O O . MET A 1 76 ? 23.480 5.244 -17.280 1.00 0.00 76 MET A O 10
ATOM 14710 N N . ILE A 1 77 ? 24.444 6.933 -16.148 1.00 0.00 77 ILE A N 10
ATOM 14711 C CA . ILE A 1 77 ? 24.401 7.857 -17.275 1.00 0.00 77 ILE A CA 10
ATOM 14712 C C . ILE A 1 77 ? 25.605 7.663 -18.190 1.00 0.00 77 ILE A C 10
ATOM 14713 O O . ILE A 1 77 ? 25.480 7.711 -19.414 1.00 0.00 77 ILE A O 10
ATOM 14729 N N . GLU A 1 78 ? 26.770 7.443 -17.589 1.00 0.00 78 GLU A N 10
ATOM 14730 C CA . GLU A 1 78 ? 27.996 7.240 -18.352 1.00 0.00 78 GLU A CA 10
ATOM 14731 C C . GLU A 1 78 ? 27.748 6.324 -19.547 1.00 0.00 78 GLU A C 10
ATOM 14732 O O . GLU A 1 78 ? 28.228 6.581 -20.651 1.00 0.00 78 GLU A O 10
ATOM 14744 N N . THR A 1 79 ? 26.995 5.253 -19.318 1.00 0.00 79 THR A N 10
ATOM 14745 C CA . THR A 1 79 ? 26.683 4.298 -20.374 1.00 0.00 79 THR A CA 10
ATOM 14746 C C . THR A 1 79 ? 25.744 4.908 -21.408 1.00 0.00 79 THR A C 10
ATOM 14747 O O . THR A 1 79 ? 25.766 4.532 -22.580 1.00 0.00 79 THR A O 10
ATOM 14758 N N . LEU A 1 80 ? 24.920 5.853 -20.967 1.00 0.00 80 LEU A N 10
ATOM 14759 C CA . LEU A 1 80 ? 23.973 6.517 -21.856 1.00 0.00 80 LEU A CA 10
ATOM 14760 C C . LEU A 1 80 ? 24.701 7.358 -22.898 1.00 0.00 80 LEU A C 10
ATOM 14761 O O . LEU A 1 80 ? 24.156 7.661 -23.960 1.00 0.00 80 LEU A O 10
ATOM 14777 N N . LYS A 1 81 ? 25.939 7.732 -22.590 1.00 0.00 81 LYS A N 10
ATOM 14778 C CA . LYS A 1 81 ? 26.745 8.537 -23.500 1.00 0.00 81 LYS A CA 10
ATOM 14779 C C . LYS A 1 81 ? 27.629 7.651 -24.372 1.00 0.00 81 LYS A C 10
ATOM 14780 O O . LYS A 1 81 ? 27.551 7.697 -25.599 1.00 0.00 81 LYS A O 10
ATOM 14799 N N . MET A 1 82 ? 28.467 6.843 -23.730 1.00 0.00 82 MET A N 10
ATOM 14800 C CA . MET A 1 82 ? 29.364 5.945 -24.448 1.00 0.00 82 MET A CA 10
ATOM 14801 C C . MET A 1 82 ? 28.711 5.436 -25.729 1.00 0.00 82 MET A C 10
ATOM 14802 O O . MET A 1 82 ? 29.387 5.212 -26.733 1.00 0.00 82 MET A O 10
ATOM 14816 N N . GLU A 1 83 ? 27.395 5.255 -25.686 1.00 0.00 83 GLU A N 10
ATOM 14817 C CA . GLU A 1 83 ? 26.653 4.771 -26.844 1.00 0.00 83 GLU A CA 10
ATOM 14818 C C . GLU A 1 83 ? 26.563 5.847 -27.922 1.00 0.00 83 GLU A C 10
ATOM 14819 O O . GLU A 1 83 ? 26.953 5.628 -29.069 1.00 0.00 83 GLU A O 10
ATOM 14831 N N . HIS A 1 84 ? 26.045 7.012 -27.545 1.00 0.00 84 HIS A N 10
ATOM 14832 C CA . HIS A 1 84 ? 25.903 8.124 -28.478 1.00 0.00 84 HIS A CA 10
ATOM 14833 C C . HIS A 1 84 ? 27.223 8.407 -29.190 1.00 0.00 84 HIS A C 10
ATOM 14834 O O . HIS A 1 84 ? 28.281 7.940 -28.767 1.00 0.00 84 HIS A O 10
ATOM 14848 N N . HIS A 1 85 ? 27.153 9.175 -30.272 1.00 0.00 85 HIS A N 10
ATOM 14849 C CA . HIS A 1 85 ? 28.342 9.521 -31.043 1.00 0.00 85 HIS A CA 10
ATOM 14850 C C . HIS A 1 85 ? 29.149 10.608 -30.338 1.00 0.00 85 HIS A C 10
ATOM 14851 O O . HIS A 1 85 ? 29.538 11.601 -30.952 1.00 0.00 85 HIS A O 10
ATOM 14865 N N . MET A 1 86 ? 29.395 10.412 -29.047 1.00 0.00 86 MET A N 10
ATOM 14866 C CA . MET A 1 86 ? 30.155 11.376 -28.260 1.00 0.00 86 MET A CA 10
ATOM 14867 C C . MET A 1 86 ? 31.638 11.019 -28.249 1.00 0.00 86 MET A C 10
ATOM 14868 O O . MET A 1 86 ? 32.002 9.844 -28.261 1.00 0.00 86 MET A O 10
ATOM 14882 N N . GLU A 1 87 ? 32.488 12.041 -28.225 1.00 0.00 87 GLU A N 10
ATOM 14883 C CA . GLU A 1 87 ? 33.931 11.833 -28.214 1.00 0.00 87 GLU A CA 10
ATOM 14884 C C . GLU A 1 87 ? 34.567 12.494 -26.994 1.00 0.00 87 GLU A C 10
ATOM 14885 O O . GLU A 1 87 ? 34.881 13.684 -27.012 1.00 0.00 87 GLU A O 10
ATOM 14897 N N . ALA A 1 88 ? 34.752 11.713 -25.935 1.00 0.00 88 ALA A N 10
ATOM 14898 C CA . ALA A 1 88 ? 35.351 12.221 -24.707 1.00 0.00 88 ALA A CA 10
ATOM 14899 C C . ALA A 1 88 ? 36.187 11.147 -24.019 1.00 0.00 88 ALA A C 10
ATOM 14900 O O . ALA A 1 88 ? 35.950 9.952 -24.198 1.00 0.00 88 ALA A O 10
ATOM 14907 N N . HIS A 1 89 ? 37.166 11.580 -23.231 1.00 0.00 89 HIS A N 10
ATOM 14908 C CA . HIS A 1 89 ? 38.038 10.655 -22.515 1.00 0.00 89 HIS A CA 10
ATOM 14909 C C . HIS A 1 89 ? 37.235 9.792 -21.546 1.00 0.00 89 HIS A C 10
ATOM 14910 O O . HIS A 1 89 ? 36.426 10.300 -20.770 1.00 0.00 89 HIS A O 10
ATOM 14924 N N . LYS A 1 90 ? 37.464 8.485 -21.597 1.00 0.00 90 LYS A N 10
ATOM 14925 C CA . LYS A 1 90 ? 36.764 7.550 -20.724 1.00 0.00 90 LYS A CA 10
ATOM 14926 C C . LYS A 1 90 ? 37.492 7.399 -19.392 1.00 0.00 90 LYS A C 10
ATOM 14927 O O . LYS A 1 90 ? 38.689 7.665 -19.295 1.00 0.00 90 LYS A O 10
ATOM 14946 N N . ASN A 1 91 ? 36.761 6.969 -18.369 1.00 0.00 91 ASN A N 10
ATOM 14947 C CA . ASN A 1 91 ? 37.338 6.782 -17.042 1.00 0.00 91 ASN A CA 10
ATOM 14948 C C . ASN A 1 91 ? 37.636 5.308 -16.782 1.00 0.00 91 ASN A C 10
ATOM 14949 O O . ASN A 1 91 ? 38.782 4.930 -16.541 1.00 0.00 91 ASN A O 10
ATOM 14960 N N . SER A 1 92 ? 36.596 4.482 -16.832 1.00 0.00 92 SER A N 10
ATOM 14961 C CA . SER A 1 92 ? 36.745 3.051 -16.598 1.00 0.00 92 SER A CA 10
ATOM 14962 C C . SER A 1 92 ? 36.404 2.256 -17.855 1.00 0.00 92 SER A C 10
ATOM 14963 O O . SER A 1 92 ? 35.242 2.167 -18.250 1.00 0.00 92 SER A O 10
ATOM 14971 N N . GLY A 1 93 ? 37.426 1.679 -18.479 1.00 0.00 93 GLY A N 10
ATOM 14972 C CA . GLY A 1 93 ? 37.215 0.899 -19.685 1.00 0.00 93 GLY A CA 10
ATOM 14973 C C . GLY A 1 93 ? 36.267 -0.263 -19.465 1.00 0.00 93 GLY A C 10
ATOM 14974 O O . GLY A 1 93 ? 36.311 -0.942 -18.439 1.00 0.00 93 GLY A O 10
ATOM 14978 N N . PRO A 1 94 ? 35.384 -0.505 -20.445 1.00 0.00 94 PRO A N 10
ATOM 14979 C CA . PRO A 1 94 ? 34.404 -1.594 -20.377 1.00 0.00 94 PRO A CA 10
ATOM 14980 C C . PRO A 1 94 ? 35.055 -2.968 -20.490 1.00 0.00 94 PRO A C 10
ATOM 14981 O O . PRO A 1 94 ? 35.890 -3.199 -21.365 1.00 0.00 94 PRO A O 10
ATOM 14992 N N . SER A 1 95 ? 34.668 -3.877 -19.601 1.00 0.00 95 SER A N 10
ATOM 14993 C CA . SER A 1 95 ? 35.217 -5.228 -19.600 1.00 0.00 95 SER A CA 10
ATOM 14994 C C . SER A 1 95 ? 34.213 -6.221 -19.024 1.00 0.00 95 SER A C 10
ATOM 14995 O O . SER A 1 95 ? 33.986 -6.262 -17.815 1.00 0.00 95 SER A O 10
ATOM 15003 N N . SER A 1 96 ? 33.614 -7.022 -19.900 1.00 0.00 96 SER A N 10
ATOM 15004 C CA . SER A 1 96 ? 32.630 -8.014 -19.481 1.00 0.00 96 SER A CA 10
ATOM 15005 C C . SER A 1 96 ? 33.244 -9.007 -18.499 1.00 0.00 96 SER A C 10
ATOM 15006 O O . SER A 1 96 ? 32.632 -9.361 -17.493 1.00 0.00 96 SER A O 10
ATOM 15014 N N . GLY A 1 97 ? 34.460 -9.453 -18.801 1.00 0.00 97 GLY A N 10
ATOM 15015 C CA . GLY A 1 97 ? 35.138 -10.402 -17.937 1.00 0.00 97 GLY A CA 10
ATOM 15016 C C . GLY A 1 97 ? 36.038 -11.347 -18.707 1.00 0.00 97 GLY A C 10
ATOM 15017 O O . GLY A 1 97 ? 35.581 -12.057 -19.604 1.00 0.00 97 GLY A O 10
ATOM 15021 N N . GLY A 1 1 ? 4.548 13.463 -12.075 1.00 0.00 1 GLY A N 11
ATOM 15022 C CA . GLY A 1 1 ? 4.550 14.914 -12.084 1.00 0.00 1 GLY A CA 11
ATOM 15023 C C . GLY A 1 1 ? 3.289 15.492 -12.694 1.00 0.00 1 GLY A C 11
ATOM 15024 O O . GLY A 1 1 ? 2.303 14.781 -12.889 1.00 0.00 1 GLY A O 11
ATOM 15028 N N . SER A 1 2 ? 3.318 16.786 -12.995 1.00 0.00 2 SER A N 11
ATOM 15029 C CA . SER A 1 2 ? 2.166 17.461 -13.581 1.00 0.00 2 SER A CA 11
ATOM 15030 C C . SER A 1 2 ? 2.415 17.784 -15.051 1.00 0.00 2 SER A C 11
ATOM 15031 O O . SER A 1 2 ? 3.166 18.704 -15.377 1.00 0.00 2 SER A O 11
ATOM 15039 N N . SER A 1 3 ? 1.779 17.021 -15.934 1.00 0.00 3 SER A N 11
ATOM 15040 C CA . SER A 1 3 ? 1.934 17.222 -17.370 1.00 0.00 3 SER A CA 11
ATOM 15041 C C . SER A 1 3 ? 0.620 17.674 -18.000 1.00 0.00 3 SER A C 11
ATOM 15042 O O . SER A 1 3 ? -0.405 17.768 -17.325 1.00 0.00 3 SER A O 11
ATOM 15050 N N . GLY A 1 4 ? 0.658 17.952 -19.299 1.00 0.00 4 GLY A N 11
ATOM 15051 C CA . GLY A 1 4 ? -0.535 18.391 -20.000 1.00 0.00 4 GLY A CA 11
ATOM 15052 C C . GLY A 1 4 ? -0.333 18.462 -21.500 1.00 0.00 4 GLY A C 11
ATOM 15053 O O . GLY A 1 4 ? -0.920 17.682 -22.250 1.00 0.00 4 GLY A O 11
ATOM 15057 N N . SER A 1 5 ? 0.499 19.401 -21.940 1.00 0.00 5 SER A N 11
ATOM 15058 C CA . SER A 1 5 ? 0.773 19.574 -23.362 1.00 0.00 5 SER A CA 11
ATOM 15059 C C . SER A 1 5 ? 1.518 18.366 -23.922 1.00 0.00 5 SER A C 11
ATOM 15060 O O . SER A 1 5 ? 1.202 17.877 -25.007 1.00 0.00 5 SER A O 11
ATOM 15068 N N . SER A 1 6 ? 2.508 17.890 -23.175 1.00 0.00 6 SER A N 11
ATOM 15069 C CA . SER A 1 6 ? 3.301 16.741 -23.597 1.00 0.00 6 SER A CA 11
ATOM 15070 C C . SER A 1 6 ? 2.509 15.447 -23.437 1.00 0.00 6 SER A C 11
ATOM 15071 O O . SER A 1 6 ? 2.042 15.122 -22.347 1.00 0.00 6 SER A O 11
ATOM 15079 N N . GLY A 1 7 ? 2.363 14.710 -24.535 1.00 0.00 7 GLY A N 11
ATOM 15080 C CA . GLY A 1 7 ? 1.627 13.460 -24.497 1.00 0.00 7 GLY A CA 11
ATOM 15081 C C . GLY A 1 7 ? 2.406 12.349 -23.821 1.00 0.00 7 GLY A C 11
ATOM 15082 O O . GLY A 1 7 ? 3.262 12.608 -22.976 1.00 0.00 7 GLY A O 11
ATOM 15086 N N . MET A 1 8 ? 2.107 11.109 -24.192 1.00 0.00 8 MET A N 11
ATOM 15087 C CA . MET A 1 8 ? 2.787 9.954 -23.615 1.00 0.00 8 MET A CA 11
ATOM 15088 C C . MET A 1 8 ? 3.656 9.258 -24.657 1.00 0.00 8 MET A C 11
ATOM 15089 O O . MET A 1 8 ? 3.152 8.531 -25.515 1.00 0.00 8 MET A O 11
ATOM 15103 N N . LEU A 1 9 ? 4.962 9.485 -24.579 1.00 0.00 9 LEU A N 11
ATOM 15104 C CA . LEU A 1 9 ? 5.902 8.879 -25.515 1.00 0.00 9 LEU A CA 11
ATOM 15105 C C . LEU A 1 9 ? 7.102 8.293 -24.780 1.00 0.00 9 LEU A C 11
ATOM 15106 O O . LEU A 1 9 ? 7.652 8.916 -23.872 1.00 0.00 9 LEU A O 11
ATOM 15122 N N . SER A 1 10 ? 7.505 7.091 -25.179 1.00 0.00 10 SER A N 11
ATOM 15123 C CA . SER A 1 10 ? 8.641 6.419 -24.557 1.00 0.00 10 SER A CA 11
ATOM 15124 C C . SER A 1 10 ? 9.642 5.957 -25.611 1.00 0.00 10 SER A C 11
ATOM 15125 O O . SER A 1 10 ? 9.300 5.803 -26.783 1.00 0.00 10 SER A O 11
ATOM 15133 N N . ALA A 1 11 ? 10.882 5.737 -25.185 1.00 0.00 11 ALA A N 11
ATOM 15134 C CA . ALA A 1 11 ? 11.933 5.291 -26.090 1.00 0.00 11 ALA A CA 11
ATOM 15135 C C . ALA A 1 11 ? 12.704 4.115 -25.499 1.00 0.00 11 ALA A C 11
ATOM 15136 O O . ALA A 1 11 ? 13.261 4.213 -24.406 1.00 0.00 11 ALA A O 11
ATOM 15143 N N . ARG A 1 12 ? 12.730 3.004 -26.229 1.00 0.00 12 ARG A N 11
ATOM 15144 C CA . ARG A 1 12 ? 13.431 1.809 -25.775 1.00 0.00 12 ARG A CA 11
ATOM 15145 C C . ARG A 1 12 ? 14.933 1.934 -26.019 1.00 0.00 12 ARG A C 11
ATOM 15146 O O . ARG A 1 12 ? 15.742 1.667 -25.130 1.00 0.00 12 ARG A O 11
ATOM 15167 N N . THR A 1 13 ? 15.298 2.342 -27.231 1.00 0.00 13 THR A N 11
ATOM 15168 C CA . THR A 1 13 ? 16.701 2.499 -27.593 1.00 0.00 13 THR A CA 11
ATOM 15169 C C . THR A 1 13 ? 17.370 3.577 -26.747 1.00 0.00 13 THR A C 11
ATOM 15170 O O . THR A 1 13 ? 16.699 4.440 -26.181 1.00 0.00 13 THR A O 11
ATOM 15181 N N . MET A 1 14 ? 18.695 3.522 -26.666 1.00 0.00 14 MET A N 11
ATOM 15182 C CA . MET A 1 14 ? 19.454 4.496 -25.890 1.00 0.00 14 MET A CA 11
ATOM 15183 C C . MET A 1 14 ? 20.610 5.061 -26.708 1.00 0.00 14 MET A C 11
ATOM 15184 O O . MET A 1 14 ? 21.602 5.537 -26.155 1.00 0.00 14 MET A O 11
ATOM 15198 N N . LYS A 1 15 ? 20.478 5.004 -28.029 1.00 0.00 15 LYS A N 11
ATOM 15199 C CA . LYS A 1 15 ? 21.510 5.512 -28.925 1.00 0.00 15 LYS A CA 11
ATOM 15200 C C . LYS A 1 15 ? 21.565 7.035 -28.884 1.00 0.00 15 LYS A C 11
ATOM 15201 O O . LYS A 1 15 ? 22.616 7.633 -29.112 1.00 0.00 15 LYS A O 11
ATOM 15220 N N . GLU A 1 16 ? 20.427 7.656 -28.589 1.00 0.00 16 GLU A N 11
ATOM 15221 C CA . GLU A 1 16 ? 20.348 9.111 -28.518 1.00 0.00 16 GLU A CA 11
ATOM 15222 C C . GLU A 1 16 ? 20.136 9.574 -27.079 1.00 0.00 16 GLU A C 11
ATOM 15223 O O . GLU A 1 16 ? 20.892 10.397 -26.563 1.00 0.00 16 GLU A O 11
ATOM 15235 N N . VAL A 1 17 ? 19.103 9.039 -26.437 1.00 0.00 17 VAL A N 11
ATOM 15236 C CA . VAL A 1 17 ? 18.791 9.395 -25.058 1.00 0.00 17 VAL A CA 11
ATOM 15237 C C . VAL A 1 17 ? 18.938 10.896 -24.832 1.00 0.00 17 VAL A C 11
ATOM 15238 O O . VAL A 1 17 ? 19.173 11.345 -23.710 1.00 0.00 17 VAL A O 11
ATOM 15251 N N . VAL A 1 18 ? 18.799 11.667 -25.906 1.00 0.00 18 VAL A N 11
ATOM 15252 C CA . VAL A 1 18 ? 18.915 13.118 -25.824 1.00 0.00 18 VAL A CA 11
ATOM 15253 C C . VAL A 1 18 ? 17.601 13.796 -26.197 1.00 0.00 18 VAL A C 11
ATOM 15254 O O . VAL A 1 18 ? 17.204 14.784 -25.580 1.00 0.00 18 VAL A O 11
ATOM 15267 N N . TYR A 1 19 ? 16.931 13.258 -27.210 1.00 0.00 19 TYR A N 11
ATOM 15268 C CA . TYR A 1 19 ? 15.663 13.812 -27.668 1.00 0.00 19 TYR A CA 11
ATOM 15269 C C . TYR A 1 19 ? 14.499 13.252 -26.856 1.00 0.00 19 TYR A C 11
ATOM 15270 O O . TYR A 1 19 ? 13.337 13.556 -27.125 1.00 0.00 19 TYR A O 11
ATOM 15288 N N . TRP A 1 20 ? 14.821 12.432 -25.862 1.00 0.00 20 TRP A N 11
ATOM 15289 C CA . TRP A 1 20 ? 13.803 11.828 -25.009 1.00 0.00 20 TRP A CA 11
ATOM 15290 C C . TRP A 1 20 ? 12.854 12.888 -24.461 1.00 0.00 20 TRP A C 11
ATOM 15291 O O . TRP A 1 20 ? 12.996 14.075 -24.757 1.00 0.00 20 TRP A O 11
ATOM 15312 N N . SER A 1 21 ? 11.886 12.453 -23.661 1.00 0.00 21 SER A N 11
ATOM 15313 C CA . SER A 1 21 ? 10.911 13.365 -23.074 1.00 0.00 21 SER A CA 11
ATOM 15314 C C . SER A 1 21 ? 11.127 13.495 -21.569 1.00 0.00 21 SER A C 11
ATOM 15315 O O . SER A 1 21 ? 11.849 12.714 -20.950 1.00 0.00 21 SER A O 11
ATOM 15323 N N . PRO A 1 22 ? 10.484 14.506 -20.965 1.00 0.00 22 PRO A N 11
ATOM 15324 C CA . PRO A 1 22 ? 10.589 14.764 -19.526 1.00 0.00 22 PRO A CA 11
ATOM 15325 C C . PRO A 1 22 ? 9.891 13.694 -18.694 1.00 0.00 22 PRO A C 11
ATOM 15326 O O . PRO A 1 22 ? 10.108 13.592 -17.486 1.00 0.00 22 PRO A O 11
ATOM 15337 N N . LYS A 1 23 ? 9.052 12.896 -19.346 1.00 0.00 23 LYS A N 11
ATOM 15338 C CA . LYS A 1 23 ? 8.323 11.832 -18.667 1.00 0.00 23 LYS A CA 11
ATOM 15339 C C . LYS A 1 23 ? 9.044 10.496 -18.818 1.00 0.00 23 LYS A C 11
ATOM 15340 O O . LYS A 1 23 ? 8.840 9.576 -18.026 1.00 0.00 23 LYS A O 11
ATOM 15359 N N . LYS A 1 24 ? 9.889 10.397 -19.838 1.00 0.00 24 LYS A N 11
ATOM 15360 C CA . LYS A 1 24 ? 10.643 9.175 -20.092 1.00 0.00 24 LYS A CA 11
ATOM 15361 C C . LYS A 1 24 ? 11.869 9.095 -19.187 1.00 0.00 24 LYS A C 11
ATOM 15362 O O . LYS A 1 24 ? 12.061 8.111 -18.472 1.00 0.00 24 LYS A O 11
ATOM 15381 N N . VAL A 1 25 ? 12.694 10.136 -19.222 1.00 0.00 25 VAL A N 11
ATOM 15382 C CA . VAL A 1 25 ? 13.900 10.183 -18.404 1.00 0.00 25 VAL A CA 11
ATOM 15383 C C . VAL A 1 25 ? 13.635 9.644 -17.003 1.00 0.00 25 VAL A C 11
ATOM 15384 O O . VAL A 1 25 ? 14.482 8.973 -16.415 1.00 0.00 25 VAL A O 11
ATOM 15397 N N . ALA A 1 26 ? 12.453 9.942 -16.474 1.00 0.00 26 ALA A N 11
ATOM 15398 C CA . ALA A 1 26 ? 12.075 9.485 -15.143 1.00 0.00 26 ALA A CA 11
ATOM 15399 C C . ALA A 1 26 ? 11.964 7.965 -15.095 1.00 0.00 26 ALA A C 11
ATOM 15400 O O . ALA A 1 26 ? 12.616 7.311 -14.281 1.00 0.00 26 ALA A O 11
ATOM 15407 N N . ASP A 1 27 ? 11.134 7.409 -15.971 1.00 0.00 27 ASP A N 11
ATOM 15408 C CA . ASP A 1 27 ? 10.938 5.965 -16.028 1.00 0.00 27 ASP A CA 11
ATOM 15409 C C . ASP A 1 27 ? 12.278 5.235 -16.049 1.00 0.00 27 ASP A C 11
ATOM 15410 O O . ASP A 1 27 ? 12.411 4.147 -15.490 1.00 0.00 27 ASP A O 11
ATOM 15419 N N . TRP A 1 28 ? 13.265 5.841 -16.698 1.00 0.00 28 TRP A N 11
ATOM 15420 C CA . TRP A 1 28 ? 14.594 5.248 -16.793 1.00 0.00 28 TRP A CA 11
ATOM 15421 C C . TRP A 1 28 ? 15.268 5.202 -15.426 1.00 0.00 28 TRP A C 11
ATOM 15422 O O . TRP A 1 28 ? 16.096 4.329 -15.160 1.00 0.00 28 TRP A O 11
ATOM 15443 N N . LEU A 1 29 ? 14.908 6.144 -14.562 1.00 0.00 29 LEU A N 11
ATOM 15444 C CA . LEU A 1 29 ? 15.479 6.210 -13.220 1.00 0.00 29 LEU A CA 11
ATOM 15445 C C . LEU A 1 29 ? 14.874 5.140 -12.318 1.00 0.00 29 LEU A C 11
ATOM 15446 O O . LEU A 1 29 ? 15.592 4.421 -11.621 1.00 0.00 29 LEU A O 11
ATOM 15462 N N . LEU A 1 30 ? 13.550 5.037 -12.337 1.00 0.00 30 LEU A N 11
ATOM 15463 C CA . LEU A 1 30 ? 12.847 4.051 -11.522 1.00 0.00 30 LEU A CA 11
ATOM 15464 C C . LEU A 1 30 ? 13.144 2.635 -12.004 1.00 0.00 30 LEU A C 11
ATOM 15465 O O . LEU A 1 30 ? 13.169 1.693 -11.213 1.00 0.00 30 LEU A O 11
ATOM 15481 N N . GLU A 1 31 ? 13.369 2.494 -13.307 1.00 0.00 31 GLU A N 11
ATOM 15482 C CA . GLU A 1 31 ? 13.666 1.192 -13.893 1.00 0.00 31 GLU A CA 11
ATOM 15483 C C . GLU A 1 31 ? 14.909 0.579 -13.256 1.00 0.00 31 GLU A C 11
ATOM 15484 O O . GLU A 1 31 ? 15.092 -0.638 -13.273 1.00 0.00 31 GLU A O 11
ATOM 15496 N N . ASN A 1 32 ? 15.761 1.431 -12.694 1.00 0.00 32 ASN A N 11
ATOM 15497 C CA . ASN A 1 32 ? 16.988 0.973 -12.052 1.00 0.00 32 ASN A CA 11
ATOM 15498 C C . ASN A 1 32 ? 16.974 1.297 -10.561 1.00 0.00 32 ASN A C 11
ATOM 15499 O O . ASN A 1 32 ? 18.004 1.226 -9.891 1.00 0.00 32 ASN A O 11
ATOM 15510 N N . ALA A 1 33 ? 15.800 1.652 -10.049 1.00 0.00 33 ALA A N 11
ATOM 15511 C CA . ALA A 1 33 ? 15.651 1.984 -8.637 1.00 0.00 33 ALA A CA 11
ATOM 15512 C C . ALA A 1 33 ? 16.371 3.285 -8.300 1.00 0.00 33 ALA A C 11
ATOM 15513 O O . ALA A 1 33 ? 17.141 3.350 -7.343 1.00 0.00 33 ALA A O 11
ATOM 15520 N N . MET A 1 34 ? 16.115 4.320 -9.094 1.00 0.00 34 MET A N 11
ATOM 15521 C CA . MET A 1 34 ? 16.739 5.620 -8.879 1.00 0.00 34 MET A CA 11
ATOM 15522 C C . MET A 1 34 ? 15.686 6.718 -8.770 1.00 0.00 34 MET A C 11
ATOM 15523 O O . MET A 1 34 ? 15.773 7.762 -9.417 1.00 0.00 34 MET A O 11
ATOM 15537 N N . PRO A 1 35 ? 14.666 6.479 -7.932 1.00 0.00 35 PRO A N 11
ATOM 15538 C CA . PRO A 1 35 ? 13.576 7.436 -7.718 1.00 0.00 35 PRO A CA 11
ATOM 15539 C C . PRO A 1 35 ? 14.035 8.678 -6.963 1.00 0.00 35 PRO A C 11
ATOM 15540 O O . PRO A 1 35 ? 13.309 9.668 -6.879 1.00 0.00 35 PRO A O 11
ATOM 15551 N N . GLU A 1 36 ? 15.244 8.619 -6.414 1.00 0.00 36 GLU A N 11
ATOM 15552 C CA . GLU A 1 36 ? 15.798 9.740 -5.664 1.00 0.00 36 GLU A CA 11
ATOM 15553 C C . GLU A 1 36 ? 16.238 10.859 -6.603 1.00 0.00 36 GLU A C 11
ATOM 15554 O O . GLU A 1 36 ? 16.318 12.022 -6.206 1.00 0.00 36 GLU A O 11
ATOM 15566 N N . TYR A 1 37 ? 16.522 10.499 -7.850 1.00 0.00 37 TYR A N 11
ATOM 15567 C CA . TYR A 1 37 ? 16.958 11.471 -8.845 1.00 0.00 37 TYR A CA 11
ATOM 15568 C C . TYR A 1 37 ? 15.779 11.957 -9.684 1.00 0.00 37 TYR A C 11
ATOM 15569 O O . TYR A 1 37 ? 15.898 12.918 -10.444 1.00 0.00 37 TYR A O 11
ATOM 15587 N N . CYS A 1 38 ? 14.643 11.285 -9.540 1.00 0.00 38 CYS A N 11
ATOM 15588 C CA . CYS A 1 38 ? 13.441 11.646 -10.284 1.00 0.00 38 CYS A CA 11
ATOM 15589 C C . CYS A 1 38 ? 13.013 13.075 -9.965 1.00 0.00 38 CYS A C 11
ATOM 15590 O O . CYS A 1 38 ? 12.620 13.828 -10.856 1.00 0.00 38 CYS A O 11
ATOM 15598 N N . GLU A 1 39 ? 13.092 13.440 -8.690 1.00 0.00 39 GLU A N 11
ATOM 15599 C CA . GLU A 1 39 ? 12.711 14.779 -8.254 1.00 0.00 39 GLU A CA 11
ATOM 15600 C C . GLU A 1 39 ? 13.454 15.844 -9.055 1.00 0.00 39 GLU A C 11
ATOM 15601 O O . GLU A 1 39 ? 12.855 16.683 -9.727 1.00 0.00 39 GLU A O 11
ATOM 15613 N N . PRO A 1 40 ? 14.793 15.810 -8.983 1.00 0.00 40 PRO A N 11
ATOM 15614 C CA . PRO A 1 40 ? 15.649 16.765 -9.695 1.00 0.00 40 PRO A CA 11
ATOM 15615 C C . PRO A 1 40 ? 15.627 16.549 -11.204 1.00 0.00 40 PRO A C 11
ATOM 15616 O O . PRO A 1 40 ? 15.920 17.462 -11.976 1.00 0.00 40 PRO A O 11
ATOM 15627 N N . LEU A 1 41 ? 15.279 15.335 -11.618 1.00 0.00 41 LEU A N 11
ATOM 15628 C CA . LEU A 1 41 ? 15.220 14.999 -13.037 1.00 0.00 41 LEU A CA 11
ATOM 15629 C C . LEU A 1 41 ? 13.775 14.933 -13.521 1.00 0.00 41 LEU A C 11
ATOM 15630 O O . LEU A 1 41 ? 13.494 14.398 -14.593 1.00 0.00 41 LEU A O 11
ATOM 15646 N N . GLU A 1 42 ? 12.863 15.481 -12.724 1.00 0.00 42 GLU A N 11
ATOM 15647 C CA . GLU A 1 42 ? 11.448 15.484 -13.072 1.00 0.00 42 GLU A CA 11
ATOM 15648 C C . GLU A 1 42 ? 11.225 16.134 -14.435 1.00 0.00 42 GLU A C 11
ATOM 15649 O O . GLU A 1 42 ? 10.552 15.572 -15.300 1.00 0.00 42 GLU A O 11
ATOM 15661 N N . HIS A 1 43 ? 11.794 17.321 -14.619 1.00 0.00 43 HIS A N 11
ATOM 15662 C CA . HIS A 1 43 ? 11.658 18.048 -15.876 1.00 0.00 43 HIS A CA 11
ATOM 15663 C C . HIS A 1 43 ? 12.947 17.976 -16.688 1.00 0.00 43 HIS A C 11
ATOM 15664 O O . HIS A 1 43 ? 13.266 18.890 -17.449 1.00 0.00 43 HIS A O 11
ATOM 15678 N N . PHE A 1 44 ? 13.686 16.884 -16.520 1.00 0.00 44 PHE A N 11
ATOM 15679 C CA . PHE A 1 44 ? 14.942 16.694 -17.235 1.00 0.00 44 PHE A CA 11
ATOM 15680 C C . PHE A 1 44 ? 14.723 15.895 -18.517 1.00 0.00 44 PHE A C 11
ATOM 15681 O O . PHE A 1 44 ? 13.907 14.973 -18.556 1.00 0.00 44 PHE A O 11
ATOM 15698 N N . THR A 1 45 ? 15.458 16.255 -19.565 1.00 0.00 45 THR A N 11
ATOM 15699 C CA . THR A 1 45 ? 15.343 15.574 -20.848 1.00 0.00 45 THR A CA 11
ATOM 15700 C C . THR A 1 45 ? 16.583 14.736 -21.139 1.00 0.00 45 THR A C 11
ATOM 15701 O O . THR A 1 45 ? 17.695 15.106 -20.765 1.00 0.00 45 THR A O 11
ATOM 15712 N N . GLY A 1 46 ? 16.383 13.606 -21.810 1.00 0.00 46 GLY A N 11
ATOM 15713 C CA . GLY A 1 46 ? 17.495 12.733 -22.140 1.00 0.00 46 GLY A CA 11
ATOM 15714 C C . GLY A 1 46 ? 18.775 13.500 -22.409 1.00 0.00 46 GLY A C 11
ATOM 15715 O O . GLY A 1 46 ? 19.863 13.043 -22.062 1.00 0.00 46 GLY A O 11
ATOM 15719 N N . GLN A 1 47 ? 18.643 14.668 -23.030 1.00 0.00 47 GLN A N 11
ATOM 15720 C CA . GLN A 1 47 ? 19.799 15.498 -23.347 1.00 0.00 47 GLN A CA 11
ATOM 15721 C C . GLN A 1 47 ? 20.395 16.107 -22.083 1.00 0.00 47 GLN A C 11
ATOM 15722 O O . GLN A 1 47 ? 21.610 16.080 -21.882 1.00 0.00 47 GLN A O 11
ATOM 15736 N N . ASP A 1 48 ? 19.534 16.656 -21.234 1.00 0.00 48 ASP A N 11
ATOM 15737 C CA . ASP A 1 48 ? 19.975 17.271 -19.987 1.00 0.00 48 ASP A CA 11
ATOM 15738 C C . ASP A 1 48 ? 20.465 16.214 -19.003 1.00 0.00 48 ASP A C 11
ATOM 15739 O O . ASP A 1 48 ? 21.385 16.457 -18.221 1.00 0.00 48 ASP A O 11
ATOM 15748 N N . LEU A 1 49 ? 19.846 15.040 -19.047 1.00 0.00 49 LEU A N 11
ATOM 15749 C CA . LEU A 1 49 ? 20.219 13.944 -18.159 1.00 0.00 49 LEU A CA 11
ATOM 15750 C C . LEU A 1 49 ? 21.642 13.474 -18.443 1.00 0.00 49 LEU A C 11
ATOM 15751 O O . LEU A 1 49 ? 22.456 13.342 -17.528 1.00 0.00 49 LEU A O 11
ATOM 15767 N N . ILE A 1 50 ? 21.935 13.225 -19.714 1.00 0.00 50 ILE A N 11
ATOM 15768 C CA . ILE A 1 50 ? 23.261 12.774 -20.118 1.00 0.00 50 ILE A CA 11
ATOM 15769 C C . ILE A 1 50 ? 24.297 13.878 -19.932 1.00 0.00 50 ILE A C 11
ATOM 15770 O O . ILE A 1 50 ? 25.498 13.615 -19.893 1.00 0.00 50 ILE A O 11
ATOM 15786 N N . ASN A 1 51 ? 23.823 15.114 -19.817 1.00 0.00 51 ASN A N 11
ATOM 15787 C CA . ASN A 1 51 ? 24.708 16.259 -19.635 1.00 0.00 51 ASN A CA 11
ATOM 15788 C C . ASN A 1 51 ? 25.032 16.466 -18.158 1.00 0.00 51 ASN A C 11
ATOM 15789 O O . ASN A 1 51 ? 25.504 17.531 -17.758 1.00 0.00 51 ASN A O 11
ATOM 15800 N N . LEU A 1 52 ? 24.778 15.441 -17.353 1.00 0.00 52 LEU A N 11
ATOM 15801 C CA . LEU A 1 52 ? 25.044 15.509 -15.920 1.00 0.00 52 LEU A CA 11
ATOM 15802 C C . LEU A 1 52 ? 26.461 15.038 -15.606 1.00 0.00 52 LEU A C 11
ATOM 15803 O O . LEU A 1 52 ? 26.918 14.019 -16.125 1.00 0.00 52 LEU A O 11
ATOM 15819 N N . THR A 1 53 ? 27.152 15.787 -14.752 1.00 0.00 53 THR A N 11
ATOM 15820 C CA . THR A 1 53 ? 28.515 15.446 -14.367 1.00 0.00 53 THR A CA 11
ATOM 15821 C C . THR A 1 53 ? 28.708 15.568 -12.859 1.00 0.00 53 THR A C 11
ATOM 15822 O O . THR A 1 53 ? 27.951 16.263 -12.183 1.00 0.00 53 THR A O 11
ATOM 15833 N N . GLN A 1 54 ? 29.726 14.889 -12.340 1.00 0.00 54 GLN A N 11
ATOM 15834 C CA . GLN A 1 54 ? 30.017 14.923 -10.912 1.00 0.00 54 GLN A CA 11
ATOM 15835 C C . GLN A 1 54 ? 29.985 16.353 -10.384 1.00 0.00 54 GLN A C 11
ATOM 15836 O O . GLN A 1 54 ? 29.692 16.585 -9.211 1.00 0.00 54 GLN A O 11
ATOM 15850 N N . GLU A 1 55 ? 30.290 17.308 -11.257 1.00 0.00 55 GLU A N 11
ATOM 15851 C CA . GLU A 1 55 ? 30.296 18.716 -10.877 1.00 0.00 55 GLU A CA 11
ATOM 15852 C C . GLU A 1 55 ? 28.878 19.213 -10.610 1.00 0.00 55 GLU A C 11
ATOM 15853 O O . GLU A 1 55 ? 28.651 20.018 -9.706 1.00 0.00 55 GLU A O 11
ATOM 15865 N N . ASP A 1 56 ? 27.928 18.728 -11.402 1.00 0.00 56 ASP A N 11
ATOM 15866 C CA . ASP A 1 56 ? 26.532 19.122 -11.252 1.00 0.00 56 ASP A CA 11
ATOM 15867 C C . ASP A 1 56 ? 25.982 18.670 -9.903 1.00 0.00 56 ASP A C 11
ATOM 15868 O O . ASP A 1 56 ? 25.089 19.304 -9.341 1.00 0.00 56 ASP A O 11
ATOM 15877 N N . PHE A 1 57 ? 26.520 17.568 -9.390 1.00 0.00 57 PHE A N 11
ATOM 15878 C CA . PHE A 1 57 ? 26.082 17.030 -8.107 1.00 0.00 57 PHE A CA 11
ATOM 15879 C C . PHE A 1 57 ? 26.445 17.977 -6.967 1.00 0.00 57 PHE A C 11
ATOM 15880 O O . PHE A 1 57 ? 25.668 18.168 -6.032 1.00 0.00 57 PHE A O 11
ATOM 15897 N N . LYS A 1 58 ? 27.633 18.566 -7.051 1.00 0.00 58 LYS A N 11
ATOM 15898 C CA . LYS A 1 58 ? 28.102 19.494 -6.029 1.00 0.00 58 LYS A CA 11
ATOM 15899 C C . LYS A 1 58 ? 27.060 20.575 -5.757 1.00 0.00 58 LYS A C 11
ATOM 15900 O O . LYS A 1 58 ? 26.957 21.086 -4.642 1.00 0.00 58 LYS A O 11
ATOM 15919 N N . LYS A 1 59 ? 26.289 20.919 -6.783 1.00 0.00 59 LYS A N 11
ATOM 15920 C CA . LYS A 1 59 ? 25.253 21.937 -6.655 1.00 0.00 59 LYS A CA 11
ATOM 15921 C C . LYS A 1 59 ? 23.880 21.361 -6.987 1.00 0.00 59 LYS A C 11
ATOM 15922 O O . LYS A 1 59 ? 23.757 20.300 -7.600 1.00 0.00 59 LYS A O 11
ATOM 15941 N N . PRO A 1 60 ? 22.822 22.076 -6.577 1.00 0.00 60 PRO A N 11
ATOM 15942 C CA . PRO A 1 60 ? 21.439 21.656 -6.822 1.00 0.00 60 PRO A CA 11
ATOM 15943 C C . PRO A 1 60 ? 21.057 21.753 -8.295 1.00 0.00 60 PRO A C 11
ATOM 15944 O O . PRO A 1 60 ? 21.759 22.360 -9.105 1.00 0.00 60 PRO A O 11
ATOM 15955 N N . PRO A 1 61 ? 19.917 21.143 -8.653 1.00 0.00 61 PRO A N 11
ATOM 15956 C CA . PRO A 1 61 ? 19.075 20.417 -7.698 1.00 0.00 61 PRO A CA 11
ATOM 15957 C C . PRO A 1 61 ? 19.727 19.128 -7.212 1.00 0.00 61 PRO A C 11
ATOM 15958 O O . PRO A 1 61 ? 19.517 18.703 -6.075 1.00 0.00 61 PRO A O 11
ATOM 15969 N N . LEU A 1 62 ? 20.521 18.509 -8.080 1.00 0.00 62 LEU A N 11
ATOM 15970 C CA . LEU A 1 62 ? 21.206 17.267 -7.738 1.00 0.00 62 LEU A CA 11
ATOM 15971 C C . LEU A 1 62 ? 22.285 17.512 -6.687 1.00 0.00 62 LEU A C 11
ATOM 15972 O O . LEU A 1 62 ? 23.380 17.977 -7.004 1.00 0.00 62 LEU A O 11
ATOM 15988 N N . TYR A 1 63 ? 21.968 17.195 -5.437 1.00 0.00 63 TYR A N 11
ATOM 15989 C CA . TYR A 1 63 ? 22.909 17.381 -4.339 1.00 0.00 63 TYR A CA 11
ATOM 15990 C C . TYR A 1 63 ? 22.634 16.390 -3.212 1.00 0.00 63 TYR A C 11
ATOM 15991 O O . TYR A 1 63 ? 21.518 16.311 -2.698 1.00 0.00 63 TYR A O 11
ATOM 16009 N N . ARG A 1 64 ? 23.661 15.636 -2.832 1.00 0.00 64 ARG A N 11
ATOM 16010 C CA . ARG A 1 64 ? 23.530 14.648 -1.768 1.00 0.00 64 ARG A CA 11
ATOM 16011 C C . ARG A 1 64 ? 22.325 13.744 -2.009 1.00 0.00 64 ARG A C 11
ATOM 16012 O O . ARG A 1 64 ? 21.712 13.245 -1.066 1.00 0.00 64 ARG A O 11
ATOM 16033 N N . VAL A 1 65 ? 21.991 13.538 -3.279 1.00 0.00 65 VAL A N 11
ATOM 16034 C CA . VAL A 1 65 ? 20.861 12.693 -3.645 1.00 0.00 65 VAL A CA 11
ATOM 16035 C C . VAL A 1 65 ? 20.995 11.302 -3.036 1.00 0.00 65 VAL A C 11
ATOM 16036 O O . VAL A 1 65 ? 20.008 10.704 -2.607 1.00 0.00 65 VAL A O 11
ATOM 16049 N N . SER A 1 66 ? 22.222 10.793 -3.000 1.00 0.00 66 SER A N 11
ATOM 16050 C CA . SER A 1 66 ? 22.485 9.470 -2.446 1.00 0.00 66 SER A CA 11
ATOM 16051 C C . SER A 1 66 ? 23.786 9.464 -1.648 1.00 0.00 66 SER A C 11
ATOM 16052 O O . SER A 1 66 ? 24.517 10.454 -1.625 1.00 0.00 66 SER A O 11
ATOM 16060 N N . SER A 1 67 ? 24.067 8.341 -0.995 1.00 0.00 67 SER A N 11
ATOM 16061 C CA . SER A 1 67 ? 25.278 8.206 -0.194 1.00 0.00 67 SER A CA 11
ATOM 16062 C C . SER A 1 67 ? 26.409 7.599 -1.017 1.00 0.00 67 SER A C 11
ATOM 16063 O O . SER A 1 67 ? 27.277 6.907 -0.484 1.00 0.00 67 SER A O 11
ATOM 16071 N N . ASP A 1 68 ? 26.393 7.863 -2.319 1.00 0.00 68 ASP A N 11
ATOM 16072 C CA . ASP A 1 68 ? 27.418 7.344 -3.217 1.00 0.00 68 ASP A CA 11
ATOM 16073 C C . ASP A 1 68 ? 28.113 8.480 -3.961 1.00 0.00 68 ASP A C 11
ATOM 16074 O O . ASP A 1 68 ? 28.654 8.283 -5.048 1.00 0.00 68 ASP A O 11
ATOM 16083 N N . ASN A 1 69 ? 28.093 9.669 -3.368 1.00 0.00 69 ASN A N 11
ATOM 16084 C CA . ASN A 1 69 ? 28.719 10.838 -3.976 1.00 0.00 69 ASN A CA 11
ATOM 16085 C C . ASN A 1 69 ? 28.278 10.997 -5.427 1.00 0.00 69 ASN A C 11
ATOM 16086 O O . ASN A 1 69 ? 29.087 11.301 -6.303 1.00 0.00 69 ASN A O 11
ATOM 16097 N N . GLY A 1 70 ? 26.988 10.790 -5.675 1.00 0.00 70 GLY A N 11
ATOM 16098 C CA . GLY A 1 70 ? 26.462 10.916 -7.021 1.00 0.00 70 GLY A CA 11
ATOM 16099 C C . GLY A 1 70 ? 27.160 9.999 -8.005 1.00 0.00 70 GLY A C 11
ATOM 16100 O O . GLY A 1 70 ? 27.322 10.342 -9.176 1.00 0.00 70 GLY A O 11
ATOM 16104 N N . GLN A 1 71 ? 27.576 8.830 -7.529 1.00 0.00 71 GLN A N 11
ATOM 16105 C CA . GLN A 1 71 ? 28.264 7.862 -8.375 1.00 0.00 71 GLN A CA 11
ATOM 16106 C C . GLN A 1 71 ? 27.265 6.963 -9.097 1.00 0.00 71 GLN A C 11
ATOM 16107 O O . GLN A 1 71 ? 27.232 6.917 -10.327 1.00 0.00 71 GLN A O 11
ATOM 16121 N N . ARG A 1 72 ? 26.452 6.250 -8.324 1.00 0.00 72 ARG A N 11
ATOM 16122 C CA . ARG A 1 72 ? 25.454 5.350 -8.890 1.00 0.00 72 ARG A CA 11
ATOM 16123 C C . ARG A 1 72 ? 24.869 5.927 -10.176 1.00 0.00 72 ARG A C 11
ATOM 16124 O O . ARG A 1 72 ? 24.862 5.270 -11.217 1.00 0.00 72 ARG A O 11
ATOM 16145 N N . LEU A 1 73 ? 24.378 7.159 -10.095 1.00 0.00 73 LEU A N 11
ATOM 16146 C CA . LEU A 1 73 ? 23.788 7.825 -11.252 1.00 0.00 73 LEU A CA 11
ATOM 16147 C C . LEU A 1 73 ? 24.834 8.056 -12.338 1.00 0.00 73 LEU A C 11
ATOM 16148 O O . LEU A 1 73 ? 24.683 7.591 -13.469 1.00 0.00 73 LEU A O 11
ATOM 16164 N N . LEU A 1 74 ? 25.895 8.774 -11.988 1.00 0.00 74 LEU A N 11
ATOM 16165 C CA . LEU A 1 74 ? 26.967 9.066 -12.933 1.00 0.00 74 LEU A CA 11
ATOM 16166 C C . LEU A 1 74 ? 27.325 7.829 -13.749 1.00 0.00 74 LEU A C 11
ATOM 16167 O O . LEU A 1 74 ? 27.590 7.919 -14.948 1.00 0.00 74 LEU A O 11
ATOM 16183 N N . ASP A 1 75 ? 27.330 6.674 -13.092 1.00 0.00 75 ASP A N 11
ATOM 16184 C CA . ASP A 1 75 ? 27.652 5.417 -13.758 1.00 0.00 75 ASP A CA 11
ATOM 16185 C C . ASP A 1 75 ? 26.514 4.981 -14.675 1.00 0.00 75 ASP A C 11
ATOM 16186 O O . ASP A 1 75 ? 26.747 4.495 -15.781 1.00 0.00 75 ASP A O 11
ATOM 16195 N N . MET A 1 76 ? 25.283 5.156 -14.206 1.00 0.00 76 MET A N 11
ATOM 16196 C CA . MET A 1 76 ? 24.108 4.781 -14.985 1.00 0.00 76 MET A CA 11
ATOM 16197 C C . MET A 1 76 ? 23.978 5.655 -16.228 1.00 0.00 76 MET A C 11
ATOM 16198 O O . MET A 1 76 ? 23.471 5.212 -17.259 1.00 0.00 76 MET A O 11
ATOM 16212 N N . ILE A 1 77 ? 24.438 6.897 -16.123 1.00 0.00 77 ILE A N 11
ATOM 16213 C CA . ILE A 1 77 ? 24.373 7.832 -17.239 1.00 0.00 77 ILE A CA 11
ATOM 16214 C C . ILE A 1 77 ? 25.557 7.647 -18.182 1.00 0.00 77 ILE A C 11
ATOM 16215 O O . ILE A 1 77 ? 25.397 7.637 -19.402 1.00 0.00 77 ILE A O 11
ATOM 16231 N N . GLU A 1 78 ? 26.747 7.499 -17.606 1.00 0.00 78 GLU A N 11
ATOM 16232 C CA . GLU A 1 78 ? 27.958 7.311 -18.396 1.00 0.00 78 GLU A CA 11
ATOM 16233 C C . GLU A 1 78 ? 27.713 6.339 -19.547 1.00 0.00 78 GLU A C 11
ATOM 16234 O O . GLU A 1 78 ? 28.149 6.571 -20.675 1.00 0.00 78 GLU A O 11
ATOM 16246 N N . THR A 1 79 ? 27.010 5.249 -19.254 1.00 0.00 79 THR A N 11
ATOM 16247 C CA . THR A 1 79 ? 26.707 4.241 -20.262 1.00 0.00 79 THR A CA 11
ATOM 16248 C C . THR A 1 79 ? 25.795 4.805 -21.346 1.00 0.00 79 THR A C 11
ATOM 16249 O O . THR A 1 79 ? 25.872 4.403 -22.507 1.00 0.00 79 THR A O 11
ATOM 16260 N N . LEU A 1 80 ? 24.932 5.739 -20.960 1.00 0.00 80 LEU A N 11
ATOM 16261 C CA . LEU A 1 80 ? 24.005 6.359 -21.900 1.00 0.00 80 LEU A CA 11
ATOM 16262 C C . LEU A 1 80 ? 24.756 7.178 -22.945 1.00 0.00 80 LEU A C 11
ATOM 16263 O O . LEU A 1 80 ? 24.306 7.313 -24.083 1.00 0.00 80 LEU A O 11
ATOM 16279 N N . LYS A 1 81 ? 25.903 7.721 -22.552 1.00 0.00 81 LYS A N 11
ATOM 16280 C CA . LYS A 1 81 ? 26.718 8.525 -23.454 1.00 0.00 81 LYS A CA 11
ATOM 16281 C C . LYS A 1 81 ? 27.602 7.637 -24.325 1.00 0.00 81 LYS A C 11
ATOM 16282 O O . LYS A 1 81 ? 27.500 7.657 -25.551 1.00 0.00 81 LYS A O 11
ATOM 16301 N N . MET A 1 82 ? 28.467 6.859 -23.683 1.00 0.00 82 MET A N 11
ATOM 16302 C CA . MET A 1 82 ? 29.367 5.963 -24.400 1.00 0.00 82 MET A CA 11
ATOM 16303 C C . MET A 1 82 ? 28.686 5.384 -25.636 1.00 0.00 82 MET A C 11
ATOM 16304 O O . MET A 1 82 ? 29.313 5.227 -26.684 1.00 0.00 82 MET A O 11
ATOM 16318 N N . GLU A 1 83 ? 27.402 5.068 -25.506 1.00 0.00 83 GLU A N 11
ATOM 16319 C CA . GLU A 1 83 ? 26.638 4.505 -26.613 1.00 0.00 83 GLU A CA 11
ATOM 16320 C C . GLU A 1 83 ? 26.367 5.562 -27.680 1.00 0.00 83 GLU A C 11
ATOM 16321 O O . GLU A 1 83 ? 26.505 5.303 -28.876 1.00 0.00 83 GLU A O 11
ATOM 16333 N N . HIS A 1 84 ? 25.978 6.754 -27.238 1.00 0.00 84 HIS A N 11
ATOM 16334 C CA . HIS A 1 84 ? 25.687 7.851 -28.155 1.00 0.00 84 HIS A CA 11
ATOM 16335 C C . HIS A 1 84 ? 26.932 8.244 -28.944 1.00 0.00 84 HIS A C 11
ATOM 16336 O O . HIS A 1 84 ? 28.043 7.817 -28.625 1.00 0.00 84 HIS A O 11
ATOM 16350 N N . HIS A 1 85 ? 26.740 9.058 -29.977 1.00 0.00 85 HIS A N 11
ATOM 16351 C CA . HIS A 1 85 ? 27.847 9.508 -30.813 1.00 0.00 85 HIS A CA 11
ATOM 16352 C C . HIS A 1 85 ? 28.520 10.737 -30.207 1.00 0.00 85 HIS A C 11
ATOM 16353 O O . HIS A 1 85 ? 28.167 11.871 -30.529 1.00 0.00 85 HIS A O 11
ATOM 16367 N N . MET A 1 86 ? 29.490 10.502 -29.330 1.00 0.00 86 MET A N 11
ATOM 16368 C CA . MET A 1 86 ? 30.212 11.590 -28.680 1.00 0.00 86 MET A CA 11
ATOM 16369 C C . MET A 1 86 ? 31.719 11.379 -28.783 1.00 0.00 86 MET A C 11
ATOM 16370 O O . MET A 1 86 ? 32.228 10.307 -28.458 1.00 0.00 86 MET A O 11
ATOM 16384 N N . GLU A 1 87 ? 32.427 12.409 -29.237 1.00 0.00 87 GLU A N 11
ATOM 16385 C CA . GLU A 1 87 ? 33.875 12.335 -29.383 1.00 0.00 87 GLU A CA 11
ATOM 16386 C C . GLU A 1 87 ? 34.573 12.663 -28.066 1.00 0.00 87 GLU A C 11
ATOM 16387 O O . GLU A 1 87 ? 34.931 13.812 -27.811 1.00 0.00 87 GLU A O 11
ATOM 16399 N N . ALA A 1 88 ? 34.761 11.644 -27.234 1.00 0.00 88 ALA A N 11
ATOM 16400 C CA . ALA A 1 88 ? 35.416 11.822 -25.944 1.00 0.00 88 ALA A CA 11
ATOM 16401 C C . ALA A 1 88 ? 35.671 10.480 -25.267 1.00 0.00 88 ALA A C 11
ATOM 16402 O O . ALA A 1 88 ? 35.213 9.438 -25.739 1.00 0.00 88 ALA A O 11
ATOM 16409 N N . HIS A 1 89 ? 36.405 10.510 -24.160 1.00 0.00 89 HIS A N 11
ATOM 16410 C CA . HIS A 1 89 ? 36.720 9.295 -23.417 1.00 0.00 89 HIS A CA 11
ATOM 16411 C C . HIS A 1 89 ? 37.249 8.210 -24.351 1.00 0.00 89 HIS A C 11
ATOM 16412 O O . HIS A 1 89 ? 36.795 7.066 -24.312 1.00 0.00 89 HIS A O 11
ATOM 16426 N N . LYS A 1 90 ? 38.211 8.577 -25.191 1.00 0.00 90 LYS A N 11
ATOM 16427 C CA . LYS A 1 90 ? 38.803 7.636 -26.135 1.00 0.00 90 LYS A CA 11
ATOM 16428 C C . LYS A 1 90 ? 39.213 6.346 -25.433 1.00 0.00 90 LYS A C 11
ATOM 16429 O O . LYS A 1 90 ? 39.421 6.327 -24.220 1.00 0.00 90 LYS A O 11
ATOM 16448 N N . ASN A 1 91 ? 39.329 5.269 -26.203 1.00 0.00 91 ASN A N 11
ATOM 16449 C CA . ASN A 1 91 ? 39.715 3.974 -25.654 1.00 0.00 91 ASN A CA 11
ATOM 16450 C C . ASN A 1 91 ? 40.585 3.202 -26.642 1.00 0.00 91 ASN A C 11
ATOM 16451 O O . ASN A 1 91 ? 40.256 3.096 -27.823 1.00 0.00 91 ASN A O 11
ATOM 16462 N N . SER A 1 92 ? 41.695 2.664 -26.148 1.00 0.00 92 SER A N 11
ATOM 16463 C CA . SER A 1 92 ? 42.615 1.904 -26.987 1.00 0.00 92 SER A CA 11
ATOM 16464 C C . SER A 1 92 ? 41.943 0.645 -27.528 1.00 0.00 92 SER A C 11
ATOM 16465 O O . SER A 1 92 ? 41.282 -0.085 -26.790 1.00 0.00 92 SER A O 11
ATOM 16473 N N . GLY A 1 93 ? 42.118 0.398 -28.822 1.00 0.00 93 GLY A N 11
ATOM 16474 C CA . GLY A 1 93 ? 41.523 -0.773 -29.441 1.00 0.00 93 GLY A CA 11
ATOM 16475 C C . GLY A 1 93 ? 42.523 -1.895 -29.639 1.00 0.00 93 GLY A C 11
ATOM 16476 O O . GLY A 1 93 ? 43.734 -1.678 -29.671 1.00 0.00 93 GLY A O 11
ATOM 16480 N N . PRO A 1 94 ? 42.014 -3.129 -29.773 1.00 0.00 94 PRO A N 11
ATOM 16481 C CA . PRO A 1 94 ? 42.854 -4.314 -29.970 1.00 0.00 94 PRO A CA 11
ATOM 16482 C C . PRO A 1 94 ? 43.518 -4.332 -31.343 1.00 0.00 94 PRO A C 11
ATOM 16483 O O . PRO A 1 94 ? 44.371 -5.176 -31.619 1.00 0.00 94 PRO A O 11
ATOM 16494 N N . SER A 1 95 ? 43.121 -3.396 -32.200 1.00 0.00 95 SER A N 11
ATOM 16495 C CA . SER A 1 95 ? 43.677 -3.307 -33.545 1.00 0.00 95 SER A CA 11
ATOM 16496 C C . SER A 1 95 ? 44.630 -2.122 -33.661 1.00 0.00 95 SER A C 11
ATOM 16497 O O . SER A 1 95 ? 44.474 -1.115 -32.970 1.00 0.00 95 SER A O 11
ATOM 16505 N N . SER A 1 96 ? 45.618 -2.249 -34.541 1.00 0.00 96 SER A N 11
ATOM 16506 C CA . SER A 1 96 ? 46.601 -1.191 -34.746 1.00 0.00 96 SER A CA 11
ATOM 16507 C C . SER A 1 96 ? 45.915 0.161 -34.915 1.00 0.00 96 SER A C 11
ATOM 16508 O O . SER A 1 96 ? 44.893 0.272 -35.590 1.00 0.00 96 SER A O 11
ATOM 16516 N N . GLY A 1 97 ? 46.487 1.189 -34.294 1.00 0.00 97 GLY A N 11
ATOM 16517 C CA . GLY A 1 97 ? 45.918 2.521 -34.387 1.00 0.00 97 GLY A CA 11
ATOM 16518 C C . GLY A 1 97 ? 45.402 2.836 -35.777 1.00 0.00 97 GLY A C 11
ATOM 16519 O O . GLY A 1 97 ? 46.071 2.557 -36.772 1.00 0.00 97 GLY A O 11
ATOM 16523 N N . GLY A 1 1 ? -7.511 -3.129 -22.118 1.00 0.00 1 GLY A N 12
ATOM 16524 C CA . GLY A 1 1 ? -6.662 -2.529 -23.131 1.00 0.00 1 GLY A CA 12
ATOM 16525 C C . GLY A 1 1 ? -5.257 -3.097 -23.120 1.00 0.00 1 GLY A C 12
ATOM 16526 O O . GLY A 1 1 ? -5.072 -4.312 -23.040 1.00 0.00 1 GLY A O 12
ATOM 16530 N N . SER A 1 2 ? -4.264 -2.218 -23.203 1.00 0.00 2 SER A N 12
ATOM 16531 C CA . SER A 1 2 ? -2.868 -2.639 -23.209 1.00 0.00 2 SER A CA 12
ATOM 16532 C C . SER A 1 2 ? -2.393 -2.965 -21.796 1.00 0.00 2 SER A C 12
ATOM 16533 O O . SER A 1 2 ? -2.409 -2.110 -20.911 1.00 0.00 2 SER A O 12
ATOM 16541 N N . SER A 1 3 ? -1.972 -4.209 -21.593 1.00 0.00 3 SER A N 12
ATOM 16542 C CA . SER A 1 3 ? -1.496 -4.652 -20.287 1.00 0.00 3 SER A CA 12
ATOM 16543 C C . SER A 1 3 ? 0.023 -4.535 -20.195 1.00 0.00 3 SER A C 12
ATOM 16544 O O . SER A 1 3 ? 0.723 -4.587 -21.205 1.00 0.00 3 SER A O 12
ATOM 16552 N N . GLY A 1 4 ? 0.525 -4.378 -18.973 1.00 0.00 4 GLY A N 12
ATOM 16553 C CA . GLY A 1 4 ? 1.956 -4.256 -18.770 1.00 0.00 4 GLY A CA 12
ATOM 16554 C C . GLY A 1 4 ? 2.570 -3.156 -19.614 1.00 0.00 4 GLY A C 12
ATOM 16555 O O . GLY A 1 4 ? 2.501 -1.980 -19.258 1.00 0.00 4 GLY A O 12
ATOM 16559 N N . SER A 1 5 ? 3.175 -3.539 -20.734 1.00 0.00 5 SER A N 12
ATOM 16560 C CA . SER A 1 5 ? 3.807 -2.577 -21.628 1.00 0.00 5 SER A CA 12
ATOM 16561 C C . SER A 1 5 ? 4.118 -3.214 -22.979 1.00 0.00 5 SER A C 12
ATOM 16562 O O . SER A 1 5 ? 4.055 -4.434 -23.132 1.00 0.00 5 SER A O 12
ATOM 16570 N N . SER A 1 6 ? 4.454 -2.379 -23.957 1.00 0.00 6 SER A N 12
ATOM 16571 C CA . SER A 1 6 ? 4.771 -2.859 -25.297 1.00 0.00 6 SER A CA 12
ATOM 16572 C C . SER A 1 6 ? 6.255 -3.194 -25.417 1.00 0.00 6 SER A C 12
ATOM 16573 O O . SER A 1 6 ? 6.641 -4.095 -26.160 1.00 0.00 6 SER A O 12
ATOM 16581 N N . GLY A 1 7 ? 7.082 -2.461 -24.678 1.00 0.00 7 GLY A N 12
ATOM 16582 C CA . GLY A 1 7 ? 8.514 -2.694 -24.715 1.00 0.00 7 GLY A CA 12
ATOM 16583 C C . GLY A 1 7 ? 9.183 -2.009 -25.891 1.00 0.00 7 GLY A C 12
ATOM 16584 O O . GLY A 1 7 ? 9.919 -1.039 -25.715 1.00 0.00 7 GLY A O 12
ATOM 16588 N N . MET A 1 8 ? 8.927 -2.515 -27.093 1.00 0.00 8 MET A N 12
ATOM 16589 C CA . MET A 1 8 ? 9.509 -1.944 -28.301 1.00 0.00 8 MET A CA 12
ATOM 16590 C C . MET A 1 8 ? 9.241 -0.444 -28.378 1.00 0.00 8 MET A C 12
ATOM 16591 O O . MET A 1 8 ? 10.124 0.338 -28.733 1.00 0.00 8 MET A O 12
ATOM 16605 N N . LEU A 1 9 ? 8.018 -0.049 -28.044 1.00 0.00 9 LEU A N 12
ATOM 16606 C CA . LEU A 1 9 ? 7.633 1.358 -28.074 1.00 0.00 9 LEU A CA 12
ATOM 16607 C C . LEU A 1 9 ? 8.268 2.121 -26.916 1.00 0.00 9 LEU A C 12
ATOM 16608 O O . LEU A 1 9 ? 8.787 3.223 -27.096 1.00 0.00 9 LEU A O 12
ATOM 16624 N N . SER A 1 10 ? 8.224 1.527 -25.728 1.00 0.00 10 SER A N 12
ATOM 16625 C CA . SER A 1 10 ? 8.794 2.151 -24.539 1.00 0.00 10 SER A CA 12
ATOM 16626 C C . SER A 1 10 ? 10.318 2.128 -24.592 1.00 0.00 10 SER A C 12
ATOM 16627 O O . SER A 1 10 ? 10.989 2.712 -23.742 1.00 0.00 10 SER A O 12
ATOM 16635 N N . ALA A 1 11 ? 10.859 1.448 -25.598 1.00 0.00 11 ALA A N 12
ATOM 16636 C CA . ALA A 1 11 ? 12.304 1.349 -25.764 1.00 0.00 11 ALA A CA 12
ATOM 16637 C C . ALA A 1 11 ? 12.661 0.782 -27.134 1.00 0.00 11 ALA A C 12
ATOM 16638 O O . ALA A 1 11 ? 12.400 -0.387 -27.420 1.00 0.00 11 ALA A O 12
ATOM 16645 N N . ARG A 1 12 ? 13.260 1.617 -27.977 1.00 0.00 12 ARG A N 12
ATOM 16646 C CA . ARG A 1 12 ? 13.651 1.199 -29.317 1.00 0.00 12 ARG A CA 12
ATOM 16647 C C . ARG A 1 12 ? 15.161 1.317 -29.505 1.00 0.00 12 ARG A C 12
ATOM 16648 O O . ARG A 1 12 ? 15.802 0.422 -30.057 1.00 0.00 12 ARG A O 12
ATOM 16669 N N . THR A 1 13 ? 15.724 2.429 -29.042 1.00 0.00 13 THR A N 12
ATOM 16670 C CA . THR A 1 13 ? 17.157 2.667 -29.160 1.00 0.00 13 THR A CA 12
ATOM 16671 C C . THR A 1 13 ? 17.630 3.697 -28.141 1.00 0.00 13 THR A C 12
ATOM 16672 O O . THR A 1 13 ? 17.110 4.811 -28.084 1.00 0.00 13 THR A O 12
ATOM 16683 N N . MET A 1 14 ? 18.619 3.318 -27.338 1.00 0.00 14 MET A N 12
ATOM 16684 C CA . MET A 1 14 ? 19.163 4.211 -26.322 1.00 0.00 14 MET A CA 12
ATOM 16685 C C . MET A 1 14 ? 20.469 4.842 -26.795 1.00 0.00 14 MET A C 12
ATOM 16686 O O . MET A 1 14 ? 21.282 5.290 -25.987 1.00 0.00 14 MET A O 12
ATOM 16700 N N . LYS A 1 15 ? 20.663 4.873 -28.109 1.00 0.00 15 LYS A N 12
ATOM 16701 C CA . LYS A 1 15 ? 21.870 5.450 -28.691 1.00 0.00 15 LYS A CA 12
ATOM 16702 C C . LYS A 1 15 ? 21.877 6.967 -28.533 1.00 0.00 15 LYS A C 12
ATOM 16703 O O . LYS A 1 15 ? 22.902 7.559 -28.195 1.00 0.00 15 LYS A O 12
ATOM 16722 N N . GLU A 1 16 ? 20.729 7.589 -28.779 1.00 0.00 16 GLU A N 12
ATOM 16723 C CA . GLU A 1 16 ? 20.605 9.038 -28.664 1.00 0.00 16 GLU A CA 12
ATOM 16724 C C . GLU A 1 16 ? 20.348 9.448 -27.216 1.00 0.00 16 GLU A C 12
ATOM 16725 O O . GLU A 1 16 ? 21.002 10.347 -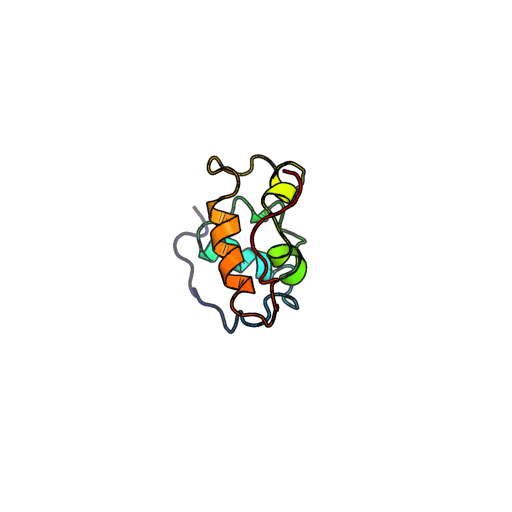26.689 1.00 0.00 16 GLU A O 12
ATOM 16737 N N . VAL A 1 17 ? 19.390 8.781 -26.580 1.00 0.00 17 VAL A N 12
ATOM 16738 C CA . VAL A 1 17 ? 19.046 9.074 -25.193 1.00 0.00 17 VAL A CA 12
ATOM 16739 C C . VAL A 1 17 ? 19.234 10.555 -24.882 1.00 0.00 17 VAL A C 12
ATOM 16740 O O . VAL A 1 17 ? 19.562 10.927 -23.756 1.00 0.00 17 VAL A O 12
ATOM 16753 N N . VAL A 1 18 ? 19.022 11.397 -25.889 1.00 0.00 18 VAL A N 12
ATOM 16754 C CA . VAL A 1 18 ? 19.166 12.838 -25.723 1.00 0.00 18 VAL A CA 12
ATOM 16755 C C . VAL A 1 18 ? 17.862 13.561 -26.039 1.00 0.00 18 VAL A C 12
ATOM 16756 O O . VAL A 1 18 ? 17.483 14.510 -25.352 1.00 0.00 18 VAL A O 12
ATOM 16769 N N . TYR A 1 19 ? 17.178 13.106 -27.083 1.00 0.00 19 TYR A N 12
ATOM 16770 C CA . TYR A 1 19 ? 15.916 13.711 -27.493 1.00 0.00 19 TYR A CA 12
ATOM 16771 C C . TYR A 1 19 ? 14.749 13.123 -26.705 1.00 0.00 19 TYR A C 12
ATOM 16772 O O . TYR A 1 19 ? 13.586 13.397 -27.000 1.00 0.00 19 TYR A O 12
ATOM 16790 N N . TRP A 1 20 ? 15.070 12.314 -25.702 1.00 0.00 20 TRP A N 12
ATOM 16791 C CA . TRP A 1 20 ? 14.049 11.687 -24.870 1.00 0.00 20 TRP A CA 12
ATOM 16792 C C . TRP A 1 20 ? 13.097 12.731 -24.297 1.00 0.00 20 TRP A C 12
ATOM 16793 O O . TRP A 1 20 ? 13.425 13.916 -24.237 1.00 0.00 20 TRP A O 12
ATOM 16814 N N . SER A 1 21 ? 11.918 12.283 -23.876 1.00 0.00 21 SER A N 12
ATOM 16815 C CA . SER A 1 21 ? 10.918 13.181 -23.310 1.00 0.00 21 SER A CA 12
ATOM 16816 C C . SER A 1 21 ? 11.178 13.417 -21.825 1.00 0.00 21 SER A C 12
ATOM 16817 O O . SER A 1 21 ? 11.971 12.722 -21.189 1.00 0.00 21 SER A O 12
ATOM 16825 N N . PRO A 1 22 ? 10.495 14.422 -21.258 1.00 0.00 22 PRO A N 12
ATOM 16826 C CA . PRO A 1 22 ? 10.634 14.775 -19.842 1.00 0.00 22 PRO A CA 12
ATOM 16827 C C . PRO A 1 22 ? 10.036 13.718 -18.920 1.00 0.00 22 PRO A C 12
ATOM 16828 O O . PRO A 1 22 ? 10.307 13.702 -17.719 1.00 0.00 22 PRO A O 12
ATOM 16839 N N . LYS A 1 23 ? 9.222 12.835 -19.489 1.00 0.00 23 LYS A N 12
ATOM 16840 C CA . LYS A 1 23 ? 8.587 11.773 -18.719 1.00 0.00 23 LYS A CA 12
ATOM 16841 C C . LYS A 1 23 ? 9.377 10.473 -18.830 1.00 0.00 23 LYS A C 12
ATOM 16842 O O . LYS A 1 23 ? 9.404 9.669 -17.897 1.00 0.00 23 LYS A O 12
ATOM 16861 N N . LYS A 1 24 ? 10.020 10.273 -19.975 1.00 0.00 24 LYS A N 12
ATOM 16862 C CA . LYS A 1 24 ? 10.813 9.072 -20.208 1.00 0.00 24 LYS A CA 12
ATOM 16863 C C . LYS A 1 24 ? 12.026 9.033 -19.284 1.00 0.00 24 LYS A C 12
ATOM 16864 O O . LYS A 1 24 ? 12.237 8.059 -18.561 1.00 0.00 24 LYS A O 12
ATOM 16883 N N . VAL A 1 25 ? 12.820 10.099 -19.311 1.00 0.00 25 VAL A N 12
ATOM 16884 C CA . VAL A 1 25 ? 14.011 10.187 -18.474 1.00 0.00 25 VAL A CA 12
ATOM 16885 C C . VAL A 1 25 ? 13.740 9.646 -17.074 1.00 0.00 25 VAL A C 12
ATOM 16886 O O . VAL A 1 25 ? 14.586 8.978 -16.481 1.00 0.00 25 VAL A O 12
ATOM 16899 N N . ALA A 1 26 ? 12.553 9.940 -16.552 1.00 0.00 26 ALA A N 12
ATOM 16900 C CA . ALA A 1 26 ? 12.170 9.481 -15.223 1.00 0.00 26 ALA A CA 12
ATOM 16901 C C . ALA A 1 26 ? 11.998 7.966 -15.193 1.00 0.00 26 ALA A C 12
ATOM 16902 O O . ALA A 1 26 ? 12.648 7.274 -14.409 1.00 0.00 26 ALA A O 12
ATOM 16909 N N . ASP A 1 27 ? 11.121 7.457 -16.051 1.00 0.00 27 ASP A N 12
ATOM 16910 C CA . ASP A 1 27 ? 10.864 6.024 -16.122 1.00 0.00 27 ASP A CA 12
ATOM 16911 C C . ASP A 1 27 ? 12.172 5.239 -16.153 1.00 0.00 27 ASP A C 12
ATOM 16912 O O . ASP A 1 27 ? 12.253 4.129 -15.627 1.00 0.00 27 ASP A O 12
ATOM 16921 N N . TRP A 1 28 ? 13.191 5.822 -16.773 1.00 0.00 28 TRP A N 12
ATOM 16922 C CA . TRP A 1 28 ? 14.495 5.176 -16.873 1.00 0.00 28 TRP A CA 12
ATOM 16923 C C . TRP A 1 28 ? 15.165 5.088 -15.506 1.00 0.00 28 TRP A C 12
ATOM 16924 O O . TRP A 1 28 ? 15.904 4.144 -15.225 1.00 0.00 28 TRP A O 12
ATOM 16945 N N . LEU A 1 29 ? 14.903 6.077 -14.659 1.00 0.00 29 LEU A N 12
ATOM 16946 C CA . LEU A 1 29 ? 15.481 6.111 -13.320 1.00 0.00 29 LEU A CA 12
ATOM 16947 C C . LEU A 1 29 ? 14.928 4.980 -12.459 1.00 0.00 29 LEU A C 12
ATOM 16948 O O . LEU A 1 29 ? 15.664 4.081 -12.048 1.00 0.00 29 LEU A O 12
ATOM 16964 N N . LEU A 1 30 ? 13.628 5.028 -12.192 1.00 0.00 30 LEU A N 12
ATOM 16965 C CA . LEU A 1 30 ? 12.975 4.005 -11.382 1.00 0.00 30 LEU A CA 12
ATOM 16966 C C . LEU A 1 30 ? 13.319 2.608 -11.887 1.00 0.00 30 LEU A C 12
ATOM 16967 O O . LEU A 1 30 ? 13.423 1.663 -11.105 1.00 0.00 30 LEU A O 12
ATOM 16983 N N . GLU A 1 31 ? 13.498 2.486 -13.199 1.00 0.00 31 GLU A N 12
ATOM 16984 C CA . GLU A 1 31 ? 13.833 1.204 -13.808 1.00 0.00 31 GLU A CA 12
ATOM 16985 C C . GLU A 1 31 ? 15.070 0.598 -13.153 1.00 0.00 31 GLU A C 12
ATOM 16986 O O . GLU A 1 31 ? 15.221 -0.622 -13.097 1.00 0.00 31 GLU A O 12
ATOM 16998 N N . ASN A 1 32 ? 15.953 1.459 -12.658 1.00 0.00 32 ASN A N 12
ATOM 16999 C CA . ASN A 1 32 ? 17.179 1.010 -12.008 1.00 0.00 32 ASN A CA 12
ATOM 17000 C C . ASN A 1 32 ? 17.165 1.357 -10.522 1.00 0.00 32 ASN A C 12
ATOM 17001 O O . ASN A 1 32 ? 18.195 1.300 -9.851 1.00 0.00 32 ASN A O 12
ATOM 17012 N N . ALA A 1 33 ? 15.990 1.716 -10.015 1.00 0.00 33 ALA A N 12
ATOM 17013 C CA . ALA A 1 33 ? 15.841 2.069 -8.609 1.00 0.00 33 ALA A CA 12
ATOM 17014 C C . ALA A 1 33 ? 16.509 3.406 -8.305 1.00 0.00 33 ALA A C 12
ATOM 17015 O O . ALA A 1 33 ? 17.288 3.520 -7.359 1.00 0.00 33 ALA A O 12
ATOM 17022 N N . MET A 1 34 ? 16.200 4.414 -9.113 1.00 0.00 34 MET A N 12
ATOM 17023 C CA . MET A 1 34 ? 16.772 5.743 -8.930 1.00 0.00 34 MET A CA 12
ATOM 17024 C C . MET A 1 34 ? 15.676 6.799 -8.831 1.00 0.00 34 MET A C 12
ATOM 17025 O O . MET A 1 34 ? 15.716 7.834 -9.496 1.00 0.00 34 MET A O 12
ATOM 17039 N N . PRO A 1 35 ? 14.672 6.532 -7.983 1.00 0.00 35 PRO A N 12
ATOM 17040 C CA . PRO A 1 35 ? 13.545 7.447 -7.778 1.00 0.00 35 PRO A CA 12
ATOM 17041 C C . PRO A 1 35 ? 13.957 8.719 -7.045 1.00 0.00 35 PRO A C 12
ATOM 17042 O O . PRO A 1 35 ? 13.188 9.677 -6.966 1.00 0.00 35 PRO A O 12
ATOM 17053 N N . GLU A 1 36 ? 15.174 8.722 -6.512 1.00 0.00 36 GLU A N 12
ATOM 17054 C CA . GLU A 1 36 ? 15.687 9.877 -5.785 1.00 0.00 36 GLU A CA 12
ATOM 17055 C C . GLU A 1 36 ? 16.068 11.000 -6.746 1.00 0.00 36 GLU A C 12
ATOM 17056 O O . GLU A 1 36 ? 16.033 12.177 -6.387 1.00 0.00 36 GLU A O 12
ATOM 17068 N N . TYR A 1 37 ? 16.432 10.627 -7.967 1.00 0.00 37 TYR A N 12
ATOM 17069 C CA . TYR A 1 37 ? 16.823 11.601 -8.979 1.00 0.00 37 TYR A CA 12
ATOM 17070 C C . TYR A 1 37 ? 15.622 12.026 -9.819 1.00 0.00 37 TYR A C 12
ATOM 17071 O O . TYR A 1 37 ? 15.699 12.980 -10.593 1.00 0.00 37 TYR A O 12
ATOM 17089 N N . CYS A 1 38 ? 14.514 11.311 -9.659 1.00 0.00 38 CYS A N 12
ATOM 17090 C CA . CYS A 1 38 ? 13.296 11.612 -10.402 1.00 0.00 38 CYS A CA 12
ATOM 17091 C C . CYS A 1 38 ? 12.818 13.031 -10.110 1.00 0.00 38 CYS A C 12
ATOM 17092 O O . CYS A 1 38 ? 12.308 13.718 -10.994 1.00 0.00 38 CYS A O 12
ATOM 17100 N N . GLU A 1 39 ? 12.985 13.461 -8.863 1.00 0.00 39 GLU A N 12
ATOM 17101 C CA . GLU A 1 39 ? 12.569 14.798 -8.455 1.00 0.00 39 GLU A CA 12
ATOM 17102 C C . GLU A 1 39 ? 13.299 15.866 -9.265 1.00 0.00 39 GLU A C 12
ATOM 17103 O O . GLU A 1 39 ? 12.689 16.677 -9.962 1.00 0.00 39 GLU A O 12
ATOM 17115 N N . PRO A 1 40 ? 14.637 15.868 -9.172 1.00 0.00 40 PRO A N 12
ATOM 17116 C CA . PRO A 1 40 ? 15.479 16.830 -9.889 1.00 0.00 40 PRO A CA 12
ATOM 17117 C C . PRO A 1 40 ? 15.486 16.585 -11.394 1.00 0.00 40 PRO A C 12
ATOM 17118 O O . PRO A 1 40 ? 15.857 17.463 -12.174 1.00 0.00 40 PRO A O 12
ATOM 17129 N N . LEU A 1 41 ? 15.074 15.388 -11.796 1.00 0.00 41 LEU A N 12
ATOM 17130 C CA . LEU A 1 41 ? 15.034 15.027 -13.209 1.00 0.00 41 LEU A CA 12
ATOM 17131 C C . LEU A 1 41 ? 13.596 14.970 -13.715 1.00 0.00 41 LEU A C 12
ATOM 17132 O O . LEU A 1 41 ? 13.338 14.506 -14.825 1.00 0.00 41 LEU A O 12
ATOM 17148 N N . GLU A 1 42 ? 12.666 15.447 -12.894 1.00 0.00 42 GLU A N 12
ATOM 17149 C CA . GLU A 1 42 ? 11.254 15.451 -13.261 1.00 0.00 42 GLU A CA 12
ATOM 17150 C C . GLU A 1 42 ? 11.044 16.136 -14.609 1.00 0.00 42 GLU A C 12
ATOM 17151 O O . GLU A 1 42 ? 10.290 15.651 -15.453 1.00 0.00 42 GLU A O 12
ATOM 17163 N N . HIS A 1 43 ? 11.716 17.266 -14.803 1.00 0.00 43 HIS A N 12
ATOM 17164 C CA . HIS A 1 43 ? 11.604 18.018 -16.048 1.00 0.00 43 HIS A CA 12
ATOM 17165 C C . HIS A 1 43 ? 12.904 17.951 -16.843 1.00 0.00 43 HIS A C 12
ATOM 17166 O O . HIS A 1 43 ? 13.227 18.864 -17.603 1.00 0.00 43 HIS A O 12
ATOM 17180 N N . PHE A 1 44 ? 13.648 16.864 -16.661 1.00 0.00 44 PHE A N 12
ATOM 17181 C CA . PHE A 1 44 ? 14.914 16.680 -17.360 1.00 0.00 44 PHE A CA 12
ATOM 17182 C C . PHE A 1 44 ? 14.723 15.843 -18.621 1.00 0.00 44 PHE A C 12
ATOM 17183 O O . PHE A 1 44 ? 13.910 14.919 -18.651 1.00 0.00 44 PHE A O 12
ATOM 17200 N N . THR A 1 45 ? 15.479 16.174 -19.664 1.00 0.00 45 THR A N 12
ATOM 17201 C CA . THR A 1 45 ? 15.392 15.457 -20.930 1.00 0.00 45 THR A CA 12
ATOM 17202 C C . THR A 1 45 ? 16.656 14.646 -21.190 1.00 0.00 45 THR A C 12
ATOM 17203 O O . THR A 1 45 ? 17.757 15.060 -20.829 1.00 0.00 45 THR A O 12
ATOM 17214 N N . GLY A 1 46 ? 16.490 13.486 -21.819 1.00 0.00 46 GLY A N 12
ATOM 17215 C CA . GLY A 1 46 ? 17.627 12.634 -22.116 1.00 0.00 46 GLY A CA 12
ATOM 17216 C C . GLY A 1 46 ? 18.905 13.424 -22.323 1.00 0.00 46 GLY A C 12
ATOM 17217 O O . GLY A 1 46 ? 19.950 13.080 -21.771 1.00 0.00 46 GLY A O 12
ATOM 17221 N N . GLN A 1 47 ? 18.821 14.484 -23.120 1.00 0.00 47 GLN A N 12
ATOM 17222 C CA . GLN A 1 47 ? 19.980 15.322 -23.400 1.00 0.00 47 GLN A CA 12
ATOM 17223 C C . GLN A 1 47 ? 20.524 15.945 -22.118 1.00 0.00 47 GLN A C 12
ATOM 17224 O O . GLN A 1 47 ? 21.719 15.862 -21.834 1.00 0.00 47 GLN A O 12
ATOM 17238 N N . ASP A 1 48 ? 19.639 16.569 -21.348 1.00 0.00 48 ASP A N 12
ATOM 17239 C CA . ASP A 1 48 ? 20.030 17.205 -20.095 1.00 0.00 48 ASP A CA 12
ATOM 17240 C C . ASP A 1 48 ? 20.513 16.167 -19.087 1.00 0.00 48 ASP A C 12
ATOM 17241 O O . ASP A 1 48 ? 21.456 16.411 -18.332 1.00 0.00 48 ASP A O 12
ATOM 17250 N N . LEU A 1 49 ? 19.861 15.010 -19.078 1.00 0.00 49 LEU A N 12
ATOM 17251 C CA . LEU A 1 49 ? 20.224 13.934 -18.162 1.00 0.00 49 LEU A CA 12
ATOM 17252 C C . LEU A 1 49 ? 21.665 13.488 -18.389 1.00 0.00 49 LEU A C 12
ATOM 17253 O O . LEU A 1 49 ? 22.467 13.449 -17.455 1.00 0.00 49 LEU A O 12
ATOM 17269 N N . ILE A 1 50 ? 21.987 13.155 -19.634 1.00 0.00 50 ILE A N 12
ATOM 17270 C CA . ILE A 1 50 ? 23.332 12.717 -19.984 1.00 0.00 50 ILE A CA 12
ATOM 17271 C C . ILE A 1 50 ? 24.342 13.846 -19.806 1.00 0.00 50 ILE A C 12
ATOM 17272 O O . ILE A 1 50 ? 25.543 13.606 -19.696 1.00 0.00 50 ILE A O 12
ATOM 17288 N N . ASN A 1 51 ? 23.844 15.078 -19.777 1.00 0.00 51 ASN A N 12
ATOM 17289 C CA . ASN A 1 51 ? 24.703 16.245 -19.612 1.00 0.00 51 ASN A CA 12
ATOM 17290 C C . ASN A 1 51 ? 25.067 16.450 -18.144 1.00 0.00 51 ASN A C 12
ATOM 17291 O O . ASN A 1 51 ? 25.682 17.453 -17.779 1.00 0.00 51 ASN A O 12
ATOM 17302 N N . LEU A 1 52 ? 24.684 15.492 -17.307 1.00 0.00 52 LEU A N 12
ATOM 17303 C CA . LEU A 1 52 ? 24.971 15.566 -15.878 1.00 0.00 52 LEU A CA 12
ATOM 17304 C C . LEU A 1 52 ? 26.385 15.076 -15.581 1.00 0.00 52 LEU A C 12
ATOM 17305 O O . LEU A 1 52 ? 26.820 14.048 -16.100 1.00 0.00 52 LEU A O 12
ATOM 17321 N N . THR A 1 53 ? 27.098 15.818 -14.739 1.00 0.00 53 THR A N 12
ATOM 17322 C CA . THR A 1 53 ? 28.461 15.459 -14.370 1.00 0.00 53 THR A CA 12
ATOM 17323 C C . THR A 1 53 ? 28.680 15.603 -12.868 1.00 0.00 53 THR A C 12
ATOM 17324 O O . THR A 1 53 ? 27.851 16.177 -12.164 1.00 0.00 53 THR A O 12
ATOM 17335 N N . GLN A 1 54 ? 29.803 15.078 -12.386 1.00 0.00 54 GLN A N 12
ATOM 17336 C CA . GLN A 1 54 ? 30.130 15.149 -10.967 1.00 0.00 54 GLN A CA 12
ATOM 17337 C C . GLN A 1 54 ? 30.120 16.593 -10.477 1.00 0.00 54 GLN A C 12
ATOM 17338 O O . GLN A 1 54 ? 29.951 16.853 -9.286 1.00 0.00 54 GLN A O 12
ATOM 17352 N N . GLU A 1 55 ? 30.302 17.529 -11.404 1.00 0.00 55 GLU A N 12
ATOM 17353 C CA . GLU A 1 55 ? 30.314 18.947 -11.065 1.00 0.00 55 GLU A CA 12
ATOM 17354 C C . GLU A 1 55 ? 28.897 19.461 -10.828 1.00 0.00 55 GLU A C 12
ATOM 17355 O O . GLU A 1 55 ? 28.699 20.491 -10.184 1.00 0.00 55 GLU A O 12
ATOM 17367 N N . ASP A 1 56 ? 27.915 18.736 -11.353 1.00 0.00 56 ASP A N 12
ATOM 17368 C CA . ASP A 1 56 ? 26.516 19.118 -11.199 1.00 0.00 56 ASP A CA 12
ATOM 17369 C C . ASP A 1 56 ? 25.961 18.620 -9.868 1.00 0.00 56 ASP A C 12
ATOM 17370 O O . ASP A 1 56 ? 24.885 19.036 -9.438 1.00 0.00 56 ASP A O 12
ATOM 17379 N N . PHE A 1 57 ? 26.701 17.726 -9.221 1.00 0.00 57 PHE A N 12
ATOM 17380 C CA . PHE A 1 57 ? 26.283 17.170 -7.940 1.00 0.00 57 PHE A CA 12
ATOM 17381 C C . PHE A 1 57 ? 26.651 18.108 -6.794 1.00 0.00 57 PHE A C 12
ATOM 17382 O O . PHE A 1 57 ? 25.817 18.433 -5.949 1.00 0.00 57 PHE A O 12
ATOM 17399 N N . LYS A 1 58 ? 27.908 18.539 -6.771 1.00 0.00 58 LYS A N 12
ATOM 17400 C CA . LYS A 1 58 ? 28.390 19.439 -5.730 1.00 0.00 58 LYS A CA 12
ATOM 17401 C C . LYS A 1 58 ? 27.407 20.583 -5.503 1.00 0.00 58 LYS A C 12
ATOM 17402 O O . LYS A 1 58 ? 27.413 21.221 -4.449 1.00 0.00 58 LYS A O 12
ATOM 17421 N N . LYS A 1 59 ? 26.563 20.838 -6.497 1.00 0.00 59 LYS A N 12
ATOM 17422 C CA . LYS A 1 59 ? 25.571 21.903 -6.405 1.00 0.00 59 LYS A CA 12
ATOM 17423 C C . LYS A 1 59 ? 24.184 21.389 -6.777 1.00 0.00 59 LYS A C 12
ATOM 17424 O O . LYS A 1 59 ? 24.032 20.336 -7.396 1.00 0.00 59 LYS A O 12
ATOM 17443 N N . PRO A 1 60 ? 23.148 22.149 -6.392 1.00 0.00 60 PRO A N 12
ATOM 17444 C CA . PRO A 1 60 ? 21.755 21.791 -6.677 1.00 0.00 60 PRO A CA 12
ATOM 17445 C C . PRO A 1 60 ? 21.418 21.908 -8.159 1.00 0.00 60 PRO A C 12
ATOM 17446 O O . PRO A 1 60 ? 22.163 22.493 -8.946 1.00 0.00 60 PRO A O 12
ATOM 17457 N N . PRO A 1 61 ? 20.267 21.341 -8.552 1.00 0.00 61 PRO A N 12
ATOM 17458 C CA . PRO A 1 61 ? 19.373 20.641 -7.625 1.00 0.00 61 PRO A CA 12
ATOM 17459 C C . PRO A 1 61 ? 19.966 19.327 -7.128 1.00 0.00 61 PRO A C 12
ATOM 17460 O O . PRO A 1 61 ? 19.706 18.903 -6.001 1.00 0.00 61 PRO A O 12
ATOM 17471 N N . LEU A 1 62 ? 20.763 18.685 -7.975 1.00 0.00 62 LEU A N 12
ATOM 17472 C CA . LEU A 1 62 ? 21.395 17.419 -7.622 1.00 0.00 62 LEU A CA 12
ATOM 17473 C C . LEU A 1 62 ? 22.450 17.620 -6.539 1.00 0.00 62 LEU A C 12
ATOM 17474 O O . LEU A 1 62 ? 23.568 18.053 -6.821 1.00 0.00 62 LEU A O 12
ATOM 17490 N N . TYR A 1 63 ? 22.089 17.302 -5.301 1.00 0.00 63 TYR A N 12
ATOM 17491 C CA . TYR A 1 63 ? 23.005 17.448 -4.176 1.00 0.00 63 TYR A CA 12
ATOM 17492 C C . TYR A 1 63 ? 22.668 16.455 -3.068 1.00 0.00 63 TYR A C 12
ATOM 17493 O O . TYR A 1 63 ? 21.510 16.314 -2.676 1.00 0.00 63 TYR A O 12
ATOM 17511 N N . ARG A 1 64 ? 23.691 15.770 -2.565 1.00 0.00 64 ARG A N 12
ATOM 17512 C CA . ARG A 1 64 ? 23.505 14.789 -1.503 1.00 0.00 64 ARG A CA 12
ATOM 17513 C C . ARG A 1 64 ? 22.280 13.921 -1.774 1.00 0.00 64 ARG A C 12
ATOM 17514 O O . ARG A 1 64 ? 21.675 13.377 -0.850 1.00 0.00 64 ARG A O 12
ATOM 17535 N N . VAL A 1 65 ? 21.919 13.795 -3.047 1.00 0.00 65 VAL A N 12
ATOM 17536 C CA . VAL A 1 65 ? 20.768 12.991 -3.440 1.00 0.00 65 VAL A CA 12
ATOM 17537 C C . VAL A 1 65 ? 20.981 11.521 -3.098 1.00 0.00 65 VAL A C 12
ATOM 17538 O O . VAL A 1 65 ? 20.044 10.820 -2.717 1.00 0.00 65 VAL A O 12
ATOM 17551 N N . SER A 1 66 ? 22.220 11.061 -3.235 1.00 0.00 66 SER A N 12
ATOM 17552 C CA . SER A 1 66 ? 22.557 9.673 -2.944 1.00 0.00 66 SER A CA 12
ATOM 17553 C C . SER A 1 66 ? 23.730 9.591 -1.971 1.00 0.00 66 SER A C 12
ATOM 17554 O O . SER A 1 66 ? 24.589 10.471 -1.942 1.00 0.00 66 SER A O 12
ATOM 17562 N N . SER A 1 67 ? 23.757 8.526 -1.175 1.00 0.00 67 SER A N 12
ATOM 17563 C CA . SER A 1 67 ? 24.822 8.329 -0.198 1.00 0.00 67 SER A CA 12
ATOM 17564 C C . SER A 1 67 ? 26.105 7.865 -0.880 1.00 0.00 67 SER A C 12
ATOM 17565 O O . SER A 1 67 ? 27.134 7.680 -0.230 1.00 0.00 67 SER A O 12
ATOM 17573 N N . ASP A 1 68 ? 26.036 7.680 -2.194 1.00 0.00 68 ASP A N 12
ATOM 17574 C CA . ASP A 1 68 ? 27.192 7.239 -2.966 1.00 0.00 68 ASP A CA 12
ATOM 17575 C C . ASP A 1 68 ? 27.876 8.422 -3.644 1.00 0.00 68 ASP A C 12
ATOM 17576 O O . ASP A 1 68 ? 28.549 8.263 -4.661 1.00 0.00 68 ASP A O 12
ATOM 17585 N N . ASN A 1 69 ? 27.697 9.609 -3.073 1.00 0.00 69 ASN A N 12
ATOM 17586 C CA . ASN A 1 69 ? 28.294 10.820 -3.625 1.00 0.00 69 ASN A CA 12
ATOM 17587 C C . ASN A 1 69 ? 27.841 11.043 -5.065 1.00 0.00 69 ASN A C 12
ATOM 17588 O O . ASN A 1 69 ? 28.547 11.662 -5.860 1.00 0.00 69 ASN A O 12
ATOM 17599 N N . GLY A 1 70 ? 26.658 10.534 -5.393 1.00 0.00 70 GLY A N 12
ATOM 17600 C CA . GLY A 1 70 ? 26.130 10.688 -6.736 1.00 0.00 70 GLY A CA 12
ATOM 17601 C C . GLY A 1 70 ? 26.890 9.862 -7.755 1.00 0.00 70 GLY A C 12
ATOM 17602 O O . GLY A 1 70 ? 26.974 10.234 -8.925 1.00 0.00 70 GLY A O 12
ATOM 17606 N N . GLN A 1 71 ? 27.445 8.740 -7.310 1.00 0.00 71 GLN A N 12
ATOM 17607 C CA . GLN A 1 71 ? 28.204 7.861 -8.192 1.00 0.00 71 GLN A CA 12
ATOM 17608 C C . GLN A 1 71 ? 27.276 6.921 -8.954 1.00 0.00 71 GLN A C 12
ATOM 17609 O O . GLN A 1 71 ? 27.361 6.805 -10.177 1.00 0.00 71 GLN A O 12
ATOM 17623 N N . ARG A 1 72 ? 26.390 6.251 -8.224 1.00 0.00 72 ARG A N 12
ATOM 17624 C CA . ARG A 1 72 ? 25.448 5.319 -8.831 1.00 0.00 72 ARG A CA 12
ATOM 17625 C C . ARG A 1 72 ? 24.870 5.893 -10.121 1.00 0.00 72 ARG A C 12
ATOM 17626 O O . ARG A 1 72 ? 24.912 5.252 -11.172 1.00 0.00 72 ARG A O 12
ATOM 17647 N N . LEU A 1 73 ? 24.331 7.104 -10.034 1.00 0.00 73 LEU A N 12
ATOM 17648 C CA . LEU A 1 73 ? 23.743 7.764 -11.195 1.00 0.00 73 LEU A CA 12
ATOM 17649 C C . LEU A 1 73 ? 24.783 7.968 -12.291 1.00 0.00 73 LEU A C 12
ATOM 17650 O O . LEU A 1 73 ? 24.639 7.454 -13.401 1.00 0.00 73 LEU A O 12
ATOM 17666 N N . LEU A 1 74 ? 25.832 8.718 -11.973 1.00 0.00 74 LEU A N 12
ATOM 17667 C CA . LEU A 1 74 ? 26.899 8.988 -12.930 1.00 0.00 74 LEU A CA 12
ATOM 17668 C C . LEU A 1 74 ? 27.252 7.732 -13.720 1.00 0.00 74 LEU A C 12
ATOM 17669 O O . LEU A 1 74 ? 27.471 7.789 -14.930 1.00 0.00 74 LEU A O 12
ATOM 17685 N N . ASP A 1 75 ? 27.305 6.600 -13.028 1.00 0.00 75 ASP A N 12
ATOM 17686 C CA . ASP A 1 75 ? 27.628 5.328 -13.665 1.00 0.00 75 ASP A CA 12
ATOM 17687 C C . ASP A 1 75 ? 26.505 4.888 -14.599 1.00 0.00 75 ASP A C 12
ATOM 17688 O O . ASP A 1 75 ? 26.757 4.391 -15.696 1.00 0.00 75 ASP A O 12
ATOM 17697 N N . MET A 1 76 ? 25.266 5.073 -14.156 1.00 0.00 76 MET A N 12
ATOM 17698 C CA . MET A 1 76 ? 24.105 4.695 -14.953 1.00 0.00 76 MET A CA 12
ATOM 17699 C C . MET A 1 76 ? 23.979 5.585 -16.185 1.00 0.00 76 MET A C 12
ATOM 17700 O O . MET A 1 76 ? 23.505 5.145 -17.233 1.00 0.00 76 MET A O 12
ATOM 17714 N N . ILE A 1 77 ? 24.406 6.836 -16.053 1.00 0.00 77 ILE A N 12
ATOM 17715 C CA . ILE A 1 77 ? 24.341 7.786 -17.157 1.00 0.00 77 ILE A CA 12
ATOM 17716 C C . ILE A 1 77 ? 25.530 7.619 -18.097 1.00 0.00 77 ILE A C 12
ATOM 17717 O O . ILE A 1 77 ? 25.386 7.700 -19.316 1.00 0.00 77 ILE A O 12
ATOM 17733 N N . GLU A 1 78 ? 26.705 7.383 -17.520 1.00 0.00 78 GLU A N 12
ATOM 17734 C CA . GLU A 1 78 ? 27.919 7.202 -18.307 1.00 0.00 78 GLU A CA 12
ATOM 17735 C C . GLU A 1 78 ? 27.667 6.269 -19.488 1.00 0.00 78 GLU A C 12
ATOM 17736 O O . GLU A 1 78 ? 28.159 6.500 -20.594 1.00 0.00 78 GLU A O 12
ATOM 17748 N N . THR A 1 79 ? 26.898 5.212 -19.247 1.00 0.00 79 THR A N 12
ATOM 17749 C CA . THR A 1 79 ? 26.581 4.243 -20.288 1.00 0.00 79 THR A CA 12
ATOM 17750 C C . THR A 1 79 ? 25.664 4.850 -21.344 1.00 0.00 79 THR A C 12
ATOM 17751 O O . THR A 1 79 ? 25.684 4.444 -22.506 1.00 0.00 79 THR A O 12
ATOM 17762 N N . LEU A 1 80 ? 24.860 5.824 -20.932 1.00 0.00 80 LEU A N 12
ATOM 17763 C CA . LEU A 1 80 ? 23.934 6.489 -21.843 1.00 0.00 80 LEU A CA 12
ATOM 17764 C C . LEU A 1 80 ? 24.688 7.338 -22.862 1.00 0.00 80 LEU A C 12
ATOM 17765 O O . LEU A 1 80 ? 24.203 7.577 -23.968 1.00 0.00 80 LEU A O 12
ATOM 17781 N N . LYS A 1 81 ? 25.879 7.790 -22.482 1.00 0.00 81 LYS A N 12
ATOM 17782 C CA . LYS A 1 81 ? 26.702 8.610 -23.362 1.00 0.00 81 LYS A CA 12
ATOM 17783 C C . LYS A 1 81 ? 27.508 7.740 -24.321 1.00 0.00 81 LYS A C 12
ATOM 17784 O O . LYS A 1 81 ? 27.362 7.842 -25.539 1.00 0.00 81 LYS A O 12
ATOM 17803 N N . MET A 1 82 ? 28.357 6.883 -23.764 1.00 0.00 82 MET A N 12
ATOM 17804 C CA . MET A 1 82 ? 29.184 5.993 -24.571 1.00 0.00 82 MET A CA 12
ATOM 17805 C C . MET A 1 82 ? 28.405 5.466 -25.771 1.00 0.00 82 MET A C 12
ATOM 17806 O O . MET A 1 82 ? 28.987 5.144 -26.807 1.00 0.00 82 MET A O 12
ATOM 17820 N N . GLU A 1 83 ? 27.087 5.381 -25.624 1.00 0.00 83 GLU A N 12
ATOM 17821 C CA . GLU A 1 83 ? 26.229 4.891 -26.698 1.00 0.00 83 GLU A CA 12
ATOM 17822 C C . GLU A 1 83 ? 26.088 5.936 -27.801 1.00 0.00 83 GLU A C 12
ATOM 17823 O O . GLU A 1 83 ? 26.271 5.637 -28.981 1.00 0.00 83 GLU A O 12
ATOM 17835 N N . HIS A 1 84 ? 25.761 7.163 -27.408 1.00 0.00 84 HIS A N 12
ATOM 17836 C CA . HIS A 1 84 ? 25.595 8.253 -28.362 1.00 0.00 84 HIS A CA 12
ATOM 17837 C C . HIS A 1 84 ? 26.883 8.489 -29.146 1.00 0.00 84 HIS A C 12
ATOM 17838 O O . HIS A 1 84 ? 27.939 7.957 -28.800 1.00 0.00 84 HIS A O 12
ATOM 17852 N N . HIS A 1 85 ? 26.788 9.289 -30.204 1.00 0.00 85 HIS A N 12
ATOM 17853 C CA . HIS A 1 85 ? 27.946 9.595 -31.037 1.00 0.00 85 HIS A CA 12
ATOM 17854 C C . HIS A 1 85 ? 28.854 10.612 -30.353 1.00 0.00 85 HIS A C 12
ATOM 17855 O O . HIS A 1 85 ? 29.171 11.656 -30.922 1.00 0.00 85 HIS A O 12
ATOM 17869 N N . MET A 1 86 ? 29.267 10.301 -29.128 1.00 0.00 86 MET A N 12
ATOM 17870 C CA . MET A 1 86 ? 30.138 11.188 -28.367 1.00 0.00 86 MET A CA 12
ATOM 17871 C C . MET A 1 86 ? 31.602 10.955 -28.729 1.00 0.00 86 MET A C 12
ATOM 17872 O O . MET A 1 86 ? 32.100 9.833 -28.641 1.00 0.00 86 MET A O 12
ATOM 17886 N N . GLU A 1 87 ? 32.284 12.021 -29.136 1.00 0.00 87 GLU A N 12
ATOM 17887 C CA . GLU A 1 87 ? 33.690 11.929 -29.512 1.00 0.00 87 GLU A CA 12
ATOM 17888 C C . GLU A 1 87 ? 34.544 11.495 -28.324 1.00 0.00 87 GLU A C 12
ATOM 17889 O O . GLU A 1 87 ? 35.107 12.328 -27.614 1.00 0.00 87 GLU A O 12
ATOM 17901 N N . ALA A 1 88 ? 34.633 10.186 -28.114 1.00 0.00 88 ALA A N 12
ATOM 17902 C CA . ALA A 1 88 ? 35.418 9.641 -27.013 1.00 0.00 88 ALA A CA 12
ATOM 17903 C C . ALA A 1 88 ? 36.886 9.503 -27.402 1.00 0.00 88 ALA A C 12
ATOM 17904 O O . ALA A 1 88 ? 37.754 10.166 -26.833 1.00 0.00 88 ALA A O 12
ATOM 17911 N N . HIS A 1 89 ? 37.158 8.637 -28.373 1.00 0.00 89 HIS A N 12
ATOM 17912 C CA . HIS A 1 89 ? 38.522 8.413 -28.838 1.00 0.00 89 HIS A CA 12
ATOM 17913 C C . HIS A 1 89 ? 39.055 9.639 -29.573 1.00 0.00 89 HIS A C 12
ATOM 17914 O O . HIS A 1 89 ? 38.515 10.042 -30.603 1.00 0.00 89 HIS A O 12
ATOM 17928 N N . LYS A 1 90 ? 40.117 10.230 -29.036 1.00 0.00 90 LYS A N 12
ATOM 17929 C CA . LYS A 1 90 ? 40.723 11.411 -29.639 1.00 0.00 90 LYS A CA 12
ATOM 17930 C C . LYS A 1 90 ? 41.585 11.027 -30.838 1.00 0.00 90 LYS A C 12
ATOM 17931 O O . LYS A 1 90 ? 42.140 9.931 -30.890 1.00 0.00 90 LYS A O 12
ATOM 17950 N N . ASN A 1 91 ? 41.694 11.939 -31.799 1.00 0.00 91 ASN A N 12
ATOM 17951 C CA . ASN A 1 91 ? 42.489 11.696 -32.997 1.00 0.00 91 ASN A CA 12
ATOM 17952 C C . ASN A 1 91 ? 43.830 12.420 -32.916 1.00 0.00 91 ASN A C 12
ATOM 17953 O O . ASN A 1 91 ? 43.880 13.648 -32.847 1.00 0.00 91 ASN A O 12
ATOM 17964 N N . SER A 1 92 ? 44.914 11.651 -32.926 1.00 0.00 92 SER A N 12
ATOM 17965 C CA . SER A 1 92 ? 46.255 12.218 -32.850 1.00 0.00 92 SER A CA 12
ATOM 17966 C C . SER A 1 92 ? 47.020 11.978 -34.148 1.00 0.00 92 SER A C 12
ATOM 17967 O O . SER A 1 92 ? 47.161 10.842 -34.597 1.00 0.00 92 SER A O 12
ATOM 17975 N N . GLY A 1 93 ? 47.514 13.058 -34.745 1.00 0.00 93 GLY A N 12
ATOM 17976 C CA . GLY A 1 93 ? 48.259 12.945 -35.986 1.00 0.00 93 GLY A CA 12
ATOM 17977 C C . GLY A 1 93 ? 49.688 13.431 -35.850 1.00 0.00 93 GLY A C 12
ATOM 17978 O O . GLY A 1 93 ? 49.968 14.419 -35.171 1.00 0.00 93 GLY A O 12
ATOM 17982 N N . PRO A 1 94 ? 50.622 12.727 -36.506 1.00 0.00 94 PRO A N 12
ATOM 17983 C CA . PRO A 1 94 ? 52.046 13.073 -36.471 1.00 0.00 94 PRO A CA 12
ATOM 17984 C C . PRO A 1 94 ? 52.347 14.363 -37.227 1.00 0.00 94 PRO A C 12
ATOM 17985 O O . PRO A 1 94 ? 53.437 14.923 -37.108 1.00 0.00 94 PRO A O 12
ATOM 17996 N N . SER A 1 95 ? 51.374 14.830 -38.003 1.00 0.00 95 SER A N 12
ATOM 17997 C CA . SER A 1 95 ? 51.537 16.052 -38.781 1.00 0.00 95 SER A CA 12
ATOM 17998 C C . SER A 1 95 ? 50.926 17.245 -38.052 1.00 0.00 95 SER A C 12
ATOM 17999 O O . SER A 1 95 ? 49.706 17.404 -38.012 1.00 0.00 95 SER A O 12
ATOM 18007 N N . SER A 1 96 ? 51.783 18.082 -37.476 1.00 0.00 96 SER A N 12
ATOM 18008 C CA . SER A 1 96 ? 51.328 19.258 -36.744 1.00 0.00 96 SER A CA 12
ATOM 18009 C C . SER A 1 96 ? 51.913 20.532 -37.347 1.00 0.00 96 SER A C 12
ATOM 18010 O O . 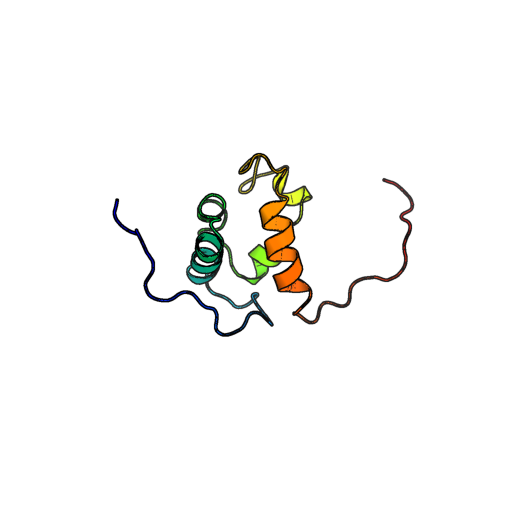SER A 1 96 ? 53.129 20.706 -37.399 1.00 0.00 96 SER A O 12
ATOM 18018 N N . GLY A 1 97 ? 51.034 21.421 -37.801 1.00 0.00 97 GLY A N 12
ATOM 18019 C CA . GLY A 1 97 ? 51.480 22.668 -38.395 1.00 0.00 97 GLY A CA 12
ATOM 18020 C C . GLY A 1 97 ? 51.402 22.650 -39.909 1.00 0.00 97 GLY A C 12
ATOM 18021 O O . GLY A 1 97 ? 50.492 23.234 -40.497 1.00 0.00 97 GLY A O 12
ATOM 18025 N N . GLY A 1 1 ? 6.078 13.340 -23.439 1.00 0.00 1 GLY A N 13
ATOM 18026 C CA . GLY A 1 1 ? 5.663 12.295 -24.356 1.00 0.00 1 GLY A CA 13
ATOM 18027 C C . GLY A 1 1 ? 5.573 12.784 -25.789 1.00 0.00 1 GLY A C 13
ATOM 18028 O O . GLY A 1 1 ? 4.482 13.037 -26.298 1.00 0.00 1 GLY A O 13
ATOM 18032 N N . SER A 1 2 ? 6.724 12.918 -26.440 1.00 0.00 2 SER A N 13
ATOM 18033 C CA . SER A 1 2 ? 6.772 13.385 -27.820 1.00 0.00 2 SER A CA 13
ATOM 18034 C C . SER A 1 2 ? 5.587 12.848 -28.617 1.00 0.00 2 SER A C 13
ATOM 18035 O O . SER A 1 2 ? 4.920 13.591 -29.337 1.00 0.00 2 SER A O 13
ATOM 18043 N N . SER A 1 3 ? 5.330 11.551 -28.481 1.00 0.00 3 SER A N 13
ATOM 18044 C CA . SER A 1 3 ? 4.228 10.911 -29.191 1.00 0.00 3 SER A CA 13
ATOM 18045 C C . SER A 1 3 ? 2.960 10.918 -28.343 1.00 0.00 3 SER A C 13
ATOM 18046 O O . SER A 1 3 ? 1.926 11.441 -28.757 1.00 0.00 3 SER A O 13
ATOM 18054 N N . GLY A 1 4 ? 3.048 10.332 -27.153 1.00 0.00 4 GLY A N 13
ATOM 18055 C CA . GLY A 1 4 ? 1.901 10.280 -26.265 1.00 0.00 4 GLY A CA 13
ATOM 18056 C C . GLY A 1 4 ? 2.294 10.026 -24.824 1.00 0.00 4 GLY A C 13
ATOM 18057 O O . GLY A 1 4 ? 3.475 10.068 -24.479 1.00 0.00 4 GLY A O 13
ATOM 18061 N N . SER A 1 5 ? 1.303 9.763 -23.979 1.00 0.00 5 SER A N 13
ATOM 18062 C CA . SER A 1 5 ? 1.551 9.505 -22.565 1.00 0.00 5 SER A CA 13
ATOM 18063 C C . SER A 1 5 ? 2.357 8.223 -22.380 1.00 0.00 5 SER A C 13
ATOM 18064 O O . SER A 1 5 ? 2.547 7.455 -23.323 1.00 0.00 5 SER A O 13
ATOM 18072 N N . SER A 1 6 ? 2.829 7.999 -21.158 1.00 0.00 6 SER A N 13
ATOM 18073 C CA . SER A 1 6 ? 3.618 6.813 -20.848 1.00 0.00 6 SER A CA 13
ATOM 18074 C C . SER A 1 6 ? 2.712 5.628 -20.524 1.00 0.00 6 SER A C 13
ATOM 18075 O O . SER A 1 6 ? 2.340 5.414 -19.371 1.00 0.00 6 SER A O 13
ATOM 18083 N N . GLY A 1 7 ? 2.362 4.861 -21.551 1.00 0.00 7 GLY A N 13
ATOM 18084 C CA . GLY A 1 7 ? 1.503 3.707 -21.357 1.00 0.00 7 GLY A CA 13
ATOM 18085 C C . GLY A 1 7 ? 2.256 2.397 -21.472 1.00 0.00 7 GLY A C 13
ATOM 18086 O O . GLY A 1 7 ? 2.631 1.799 -20.464 1.00 0.00 7 GLY A O 13
ATOM 18090 N N . MET A 1 8 ? 2.476 1.949 -22.704 1.00 0.00 8 MET A N 13
ATOM 18091 C CA . MET A 1 8 ? 3.190 0.701 -22.947 1.00 0.00 8 MET A CA 13
ATOM 18092 C C . MET A 1 8 ? 4.462 0.950 -23.751 1.00 0.00 8 MET A C 13
ATOM 18093 O O . MET A 1 8 ? 5.560 0.596 -23.320 1.00 0.00 8 MET A O 13
ATOM 18107 N N . LEU A 1 9 ? 4.307 1.559 -24.921 1.00 0.00 9 LEU A N 13
ATOM 18108 C CA . LEU A 1 9 ? 5.444 1.856 -25.786 1.00 0.00 9 LEU A CA 13
ATOM 18109 C C . LEU A 1 9 ? 6.288 2.986 -25.206 1.00 0.00 9 LEU A C 13
ATOM 18110 O O . LEU A 1 9 ? 5.758 3.956 -24.664 1.00 0.00 9 LEU A O 13
ATOM 18126 N N . SER A 1 10 ? 7.605 2.855 -25.325 1.00 0.00 10 SER A N 13
ATOM 18127 C CA . SER A 1 10 ? 8.524 3.865 -24.813 1.00 0.00 10 SER A CA 13
ATOM 18128 C C . SER A 1 10 ? 9.868 3.792 -25.531 1.00 0.00 10 SER A C 13
ATOM 18129 O O . SER A 1 10 ? 10.166 2.813 -26.215 1.00 0.00 10 SER A O 13
ATOM 18137 N N . ALA A 1 11 ? 10.675 4.836 -25.371 1.00 0.00 11 ALA A N 13
ATOM 18138 C CA . ALA A 1 11 ? 11.987 4.890 -26.002 1.00 0.00 11 ALA A CA 13
ATOM 18139 C C . ALA A 1 11 ? 12.866 3.731 -25.544 1.00 0.00 11 ALA A C 13
ATOM 18140 O O . ALA A 1 11 ? 13.620 3.856 -24.579 1.00 0.00 11 ALA A O 13
ATOM 18147 N N . ARG A 1 12 ? 12.762 2.604 -26.241 1.00 0.00 12 ARG A N 13
ATOM 18148 C CA . ARG A 1 12 ? 13.546 1.422 -25.904 1.00 0.00 12 ARG A CA 13
ATOM 18149 C C . ARG A 1 12 ? 15.032 1.669 -26.144 1.00 0.00 12 ARG A C 13
ATOM 18150 O O . ARG A 1 12 ? 15.862 1.432 -25.266 1.00 0.00 12 ARG A O 13
ATOM 18171 N N . THR A 1 13 ? 15.362 2.146 -27.341 1.00 0.00 13 THR A N 13
ATOM 18172 C CA . THR A 1 13 ? 16.747 2.423 -27.698 1.00 0.00 13 THR A CA 13
ATOM 18173 C C . THR A 1 13 ? 17.334 3.520 -26.817 1.00 0.00 13 THR A C 13
ATOM 18174 O O . THR A 1 13 ? 16.607 4.365 -26.296 1.00 0.00 13 THR A O 13
ATOM 18185 N N . MET A 1 14 ? 18.653 3.501 -26.656 1.00 0.00 14 MET A N 13
ATOM 18186 C CA . MET A 1 14 ? 19.337 4.496 -25.839 1.00 0.00 14 MET A CA 13
ATOM 18187 C C . MET A 1 14 ? 20.563 5.044 -26.563 1.00 0.00 14 MET A C 13
ATOM 18188 O O . MET A 1 14 ? 21.422 5.683 -25.955 1.00 0.00 14 MET A O 13
ATOM 18202 N N . LYS A 1 15 ? 20.638 4.790 -27.865 1.00 0.00 15 LYS A N 13
ATOM 18203 C CA . LYS A 1 15 ? 21.758 5.259 -28.673 1.00 0.00 15 LYS A CA 13
ATOM 18204 C C . LYS A 1 15 ? 21.818 6.783 -28.688 1.00 0.00 15 LYS A C 13
ATOM 18205 O O . LYS A 1 15 ? 22.873 7.369 -28.926 1.00 0.00 15 LYS A O 13
ATOM 18224 N N . GLU A 1 16 ? 20.679 7.418 -28.430 1.00 0.00 16 GLU A N 13
ATOM 18225 C CA . GLU A 1 16 ? 20.603 8.874 -28.414 1.00 0.00 16 GLU A CA 13
ATOM 18226 C C . GLU A 1 16 ? 20.381 9.391 -26.995 1.00 0.00 16 GLU A C 13
ATOM 18227 O O . GLU A 1 16 ? 21.129 10.240 -26.508 1.00 0.00 16 GLU A O 13
ATOM 18239 N N . VAL A 1 17 ? 19.348 8.874 -26.338 1.00 0.00 17 VAL A N 13
ATOM 18240 C CA . VAL A 1 17 ? 19.027 9.282 -24.975 1.00 0.00 17 VAL A CA 13
ATOM 18241 C C . VAL A 1 17 ? 19.163 10.791 -24.807 1.00 0.00 17 VAL A C 13
ATOM 18242 O O . VAL A 1 17 ? 19.389 11.286 -23.703 1.00 0.00 17 VAL A O 13
ATOM 18255 N N . VAL A 1 18 ? 19.023 11.519 -25.910 1.00 0.00 18 VAL A N 13
ATOM 18256 C CA . VAL A 1 18 ? 19.128 12.973 -25.886 1.00 0.00 18 VAL A CA 13
ATOM 18257 C C . VAL A 1 18 ? 17.807 13.627 -26.274 1.00 0.00 18 VAL A C 13
ATOM 18258 O O . VAL A 1 18 ? 17.402 14.630 -25.687 1.00 0.00 18 VAL A O 13
ATOM 18271 N N . TYR A 1 19 ? 17.138 13.051 -27.267 1.00 0.00 19 TYR A N 13
ATOM 18272 C CA . TYR A 1 19 ? 15.862 13.578 -27.737 1.00 0.00 19 TYR A CA 13
ATOM 18273 C C . TYR A 1 19 ? 14.706 13.027 -26.908 1.00 0.00 19 TYR A C 13
ATOM 18274 O O . TYR A 1 19 ? 13.541 13.315 -27.179 1.00 0.00 19 TYR A O 13
ATOM 18292 N N . TRP A 1 20 ? 15.039 12.233 -25.897 1.00 0.00 20 TRP A N 13
ATOM 18293 C CA . TRP A 1 20 ? 14.029 11.640 -25.027 1.00 0.00 20 TRP A CA 13
ATOM 18294 C C . TRP A 1 20 ? 13.076 12.705 -24.494 1.00 0.00 20 TRP A C 13
ATOM 18295 O O . TRP A 1 20 ? 13.332 13.902 -24.627 1.00 0.00 20 TRP A O 13
ATOM 18316 N N . SER A 1 21 ? 11.978 12.262 -23.891 1.00 0.00 21 SER A N 13
ATOM 18317 C CA . SER A 1 21 ? 10.985 13.179 -23.342 1.00 0.00 21 SER A CA 13
ATOM 18318 C C . SER A 1 21 ? 11.209 13.389 -21.847 1.00 0.00 21 SER A C 13
ATOM 18319 O O . SER A 1 21 ? 11.953 12.656 -21.196 1.00 0.00 21 SER A O 13
ATOM 18327 N N . PRO A 1 22 ? 10.550 14.416 -21.290 1.00 0.00 22 PRO A N 13
ATOM 18328 C CA . PRO A 1 22 ? 10.659 14.748 -19.867 1.00 0.00 22 PRO A CA 13
ATOM 18329 C C . PRO A 1 22 ? 9.991 13.707 -18.975 1.00 0.00 22 PRO A C 13
ATOM 18330 O O . PRO A 1 22 ? 10.208 13.680 -17.764 1.00 0.00 22 PRO A O 13
ATOM 18341 N N . LYS A 1 23 ? 9.176 12.850 -19.582 1.00 0.00 23 LYS A N 13
ATOM 18342 C CA . LYS A 1 23 ? 8.476 11.806 -18.845 1.00 0.00 23 LYS A CA 13
ATOM 18343 C C . LYS A 1 23 ? 9.233 10.484 -18.924 1.00 0.00 23 LYS A C 13
ATOM 18344 O O . LYS A 1 23 ? 9.111 9.633 -18.042 1.00 0.00 23 LYS A O 13
ATOM 18363 N N . LYS A 1 24 ? 10.016 10.318 -19.984 1.00 0.00 24 LYS A N 13
ATOM 18364 C CA . LYS A 1 24 ? 10.795 9.101 -20.178 1.00 0.00 24 LYS A CA 13
ATOM 18365 C C . LYS A 1 24 ? 12.004 9.074 -19.248 1.00 0.00 24 LYS A C 13
ATOM 18366 O O . LYS A 1 24 ? 12.202 8.117 -18.499 1.00 0.00 24 LYS A O 13
ATOM 18385 N N . VAL A 1 25 ? 12.808 10.131 -19.299 1.00 0.00 25 VAL A N 13
ATOM 18386 C CA . VAL A 1 25 ? 13.996 10.230 -18.459 1.00 0.00 25 VAL A CA 13
ATOM 18387 C C . VAL A 1 25 ? 13.728 9.682 -17.062 1.00 0.00 25 VAL A C 13
ATOM 18388 O O . VAL A 1 25 ? 14.586 9.033 -16.464 1.00 0.00 25 VAL A O 13
ATOM 18401 N N . ALA A 1 26 ? 12.532 9.947 -16.547 1.00 0.00 26 ALA A N 13
ATOM 18402 C CA . ALA A 1 26 ? 12.150 9.479 -15.221 1.00 0.00 26 ALA A CA 13
ATOM 18403 C C . ALA A 1 26 ? 12.032 7.959 -15.189 1.00 0.00 26 ALA A C 13
ATOM 18404 O O . ALA A 1 26 ? 12.717 7.290 -14.415 1.00 0.00 26 ALA A O 13
ATOM 18411 N N . ASP A 1 27 ? 11.158 7.420 -16.032 1.00 0.00 27 ASP A N 13
ATOM 18412 C CA . ASP A 1 27 ? 10.951 5.978 -16.100 1.00 0.00 27 ASP A CA 13
ATOM 18413 C C . ASP A 1 27 ? 12.282 5.235 -16.064 1.00 0.00 27 ASP A C 13
ATOM 18414 O O . ASP A 1 27 ? 12.392 4.167 -15.462 1.00 0.00 27 ASP A O 13
ATOM 18423 N N . TRP A 1 28 ? 13.290 5.807 -16.712 1.00 0.00 28 TRP A N 13
ATOM 18424 C CA . TRP A 1 28 ? 14.615 5.198 -16.754 1.00 0.00 28 TRP A CA 13
ATOM 18425 C C . TRP A 1 28 ? 15.229 5.133 -15.360 1.00 0.00 28 TRP A C 13
ATOM 18426 O O . TRP A 1 28 ? 15.925 4.175 -15.021 1.00 0.00 28 TRP A O 13
ATOM 18447 N N . LEU A 1 29 ? 14.968 6.157 -14.556 1.00 0.00 29 LEU A N 13
ATOM 18448 C CA . LEU A 1 29 ? 15.496 6.217 -13.197 1.00 0.00 29 LEU A CA 13
ATOM 18449 C C . LEU A 1 29 ? 14.900 5.110 -12.333 1.00 0.00 29 LEU A C 13
ATOM 18450 O O . LEU A 1 29 ? 15.611 4.214 -11.875 1.00 0.00 29 LEU A O 13
ATOM 18466 N N . LEU A 1 30 ? 13.591 5.177 -12.115 1.00 0.00 30 LEU A N 13
ATOM 18467 C CA . LEU A 1 30 ? 12.899 4.179 -11.307 1.00 0.00 30 LEU A CA 13
ATOM 18468 C C . LEU A 1 30 ? 13.215 2.768 -11.794 1.00 0.00 30 LEU A C 13
ATOM 18469 O O . LEU A 1 30 ? 13.299 1.832 -11.001 1.00 0.00 30 LEU A O 13
ATOM 18485 N N . GLU A 1 31 ? 13.393 2.626 -13.104 1.00 0.00 31 GLU A N 13
ATOM 18486 C CA . GLU A 1 31 ? 13.702 1.330 -13.696 1.00 0.00 31 GLU A CA 13
ATOM 18487 C C . GLU A 1 31 ? 14.958 0.731 -13.068 1.00 0.00 31 GLU A C 13
ATOM 18488 O O . GLU A 1 31 ? 15.141 -0.485 -13.061 1.00 0.00 31 GLU A O 13
ATOM 18500 N N . ASN A 1 32 ? 15.819 1.595 -12.542 1.00 0.00 32 ASN A N 13
ATOM 18501 C CA . ASN A 1 32 ? 17.058 1.153 -11.912 1.00 0.00 32 ASN A CA 13
ATOM 18502 C C . ASN A 1 32 ? 17.069 1.505 -10.427 1.00 0.00 32 ASN A C 13
ATOM 18503 O O . ASN A 1 32 ? 18.122 1.520 -9.790 1.00 0.00 32 ASN A O 13
ATOM 18514 N N . ALA A 1 33 ? 15.890 1.786 -9.883 1.00 0.00 33 ALA A N 13
ATOM 18515 C CA . ALA A 1 33 ? 15.763 2.135 -8.473 1.00 0.00 33 ALA A CA 13
ATOM 18516 C C . ALA A 1 33 ? 16.433 3.472 -8.176 1.00 0.00 33 ALA A C 13
ATOM 18517 O O . ALA A 1 33 ? 17.200 3.594 -7.222 1.00 0.00 33 ALA A O 13
ATOM 18524 N N . MET A 1 34 ? 16.138 4.472 -9.000 1.00 0.00 34 MET A N 13
ATOM 18525 C CA . MET A 1 34 ? 16.713 5.801 -8.825 1.00 0.00 34 MET A CA 13
ATOM 18526 C C . MET A 1 34 ? 15.617 6.853 -8.681 1.00 0.00 34 MET A C 13
ATOM 18527 O O . MET A 1 34 ? 15.619 7.882 -9.357 1.00 0.00 34 MET A O 13
ATOM 18541 N N . PRO A 1 35 ? 14.659 6.591 -7.780 1.00 0.00 35 PRO A N 13
ATOM 18542 C CA . PRO A 1 35 ? 13.539 7.503 -7.527 1.00 0.00 35 PRO A CA 13
ATOM 18543 C C . PRO A 1 35 ? 13.982 8.784 -6.829 1.00 0.00 35 PRO A C 13
ATOM 18544 O O . PRO A 1 35 ? 13.196 9.717 -6.669 1.00 0.00 35 PRO A O 13
ATOM 18555 N N . GLU A 1 36 ? 15.245 8.822 -6.416 1.00 0.00 36 GLU A N 13
ATOM 18556 C CA . GLU A 1 36 ? 15.790 9.989 -5.734 1.00 0.00 36 GLU A CA 13
ATOM 18557 C C . GLU A 1 36 ? 16.184 11.071 -6.736 1.00 0.00 36 GLU A C 13
ATOM 18558 O O . GLU A 1 36 ? 16.212 12.257 -6.407 1.00 0.00 36 GLU A O 13
ATOM 18570 N N . TYR A 1 37 ? 16.489 10.652 -7.959 1.00 0.00 37 TYR A N 13
ATOM 18571 C CA . TYR A 1 37 ? 16.885 11.583 -9.009 1.00 0.00 37 TYR A CA 13
ATOM 18572 C C . TYR A 1 37 ? 15.689 11.973 -9.871 1.00 0.00 37 TYR A C 13
ATOM 18573 O O . TYR A 1 37 ? 15.768 12.898 -10.680 1.00 0.00 37 TYR A O 13
ATOM 18591 N N . CYS A 1 38 ? 14.582 11.262 -9.691 1.00 0.00 38 CYS A N 13
ATOM 18592 C CA . CYS A 1 38 ? 13.367 11.532 -10.452 1.00 0.00 38 CYS A CA 13
ATOM 18593 C C . CYS A 1 38 ? 12.867 12.950 -10.193 1.00 0.00 38 CYS A C 13
ATOM 18594 O O . CYS A 1 38 ? 12.378 13.621 -11.101 1.00 0.00 38 CYS A O 13
ATOM 18602 N N . GLU A 1 39 ? 12.993 13.397 -8.948 1.00 0.00 39 GLU A N 13
ATOM 18603 C CA . GLU A 1 39 ? 12.552 14.735 -8.570 1.00 0.00 39 GLU A CA 13
ATOM 18604 C C . GLU A 1 39 ? 13.306 15.800 -9.361 1.00 0.00 39 GLU A C 13
ATOM 18605 O O . GLU A 1 39 ? 12.717 16.610 -10.077 1.00 0.00 39 GLU A O 13
ATOM 18617 N N . PRO A 1 40 ? 14.641 15.801 -9.228 1.00 0.00 40 PRO A N 13
ATOM 18618 C CA . PRO A 1 40 ? 15.505 16.760 -9.923 1.00 0.00 40 PRO A CA 13
ATOM 18619 C C . PRO A 1 40 ? 15.556 16.512 -11.426 1.00 0.00 40 PRO A C 13
ATOM 18620 O O . PRO A 1 40 ? 15.927 17.395 -12.200 1.00 0.00 40 PRO A O 13
ATOM 18631 N N . LEU A 1 41 ? 15.181 15.304 -11.834 1.00 0.00 41 LEU A N 13
ATOM 18632 C CA . LEU A 1 41 ? 15.185 14.939 -13.247 1.00 0.00 41 LEU A CA 13
ATOM 18633 C C . LEU A 1 41 ? 13.764 14.880 -13.798 1.00 0.00 41 LEU A C 13
ATOM 18634 O O . LEU A 1 41 ? 13.550 14.499 -14.948 1.00 0.00 41 LEU A O 13
ATOM 18650 N N . GLU A 1 42 ? 12.797 15.262 -12.969 1.00 0.00 42 GLU A N 13
ATOM 18651 C CA . GLU A 1 42 ? 11.396 15.253 -13.375 1.00 0.00 42 GLU A CA 13
ATOM 18652 C C . GLU A 1 42 ? 11.208 15.992 -14.697 1.00 0.00 42 GLU A C 13
ATOM 18653 O O . GLU A 1 42 ? 10.566 15.486 -15.618 1.00 0.00 42 GLU A O 13
ATOM 18665 N N . HIS A 1 43 ? 11.773 17.192 -14.783 1.00 0.00 43 HIS A N 13
ATOM 18666 C CA . HIS A 1 43 ? 11.668 18.002 -15.992 1.00 0.00 43 HIS A CA 13
ATOM 18667 C C . HIS A 1 43 ? 12.967 17.957 -16.790 1.00 0.00 43 HIS A C 13
ATOM 18668 O O . HIS A 1 43 ? 13.296 18.898 -17.512 1.00 0.00 43 HIS A O 13
ATOM 18682 N N . PHE A 1 44 ? 13.702 16.858 -16.654 1.00 0.00 44 PHE A N 13
ATOM 18683 C CA . PHE A 1 44 ? 14.966 16.692 -17.361 1.00 0.00 44 PHE A CA 13
ATOM 18684 C C . PHE A 1 44 ? 14.777 15.861 -18.627 1.00 0.00 44 PHE A C 13
ATOM 18685 O O . PHE A 1 44 ? 13.979 14.924 -18.655 1.00 0.00 44 PHE A O 13
ATOM 18702 N N . THR A 1 45 ? 15.517 16.212 -19.674 1.00 0.00 45 THR A N 13
ATOM 18703 C CA . THR A 1 45 ? 15.430 15.501 -20.944 1.00 0.00 45 THR A CA 13
ATOM 18704 C C . THR A 1 45 ? 16.678 14.662 -21.191 1.00 0.00 45 THR A C 13
ATOM 18705 O O . THR A 1 45 ? 17.782 15.044 -20.806 1.00 0.00 45 THR A O 13
ATOM 18716 N N . GLY A 1 46 ? 16.495 13.514 -21.837 1.00 0.00 46 GLY A N 13
ATOM 18717 C CA . GLY A 1 46 ? 17.616 12.638 -22.124 1.00 0.00 46 GLY A CA 13
ATOM 18718 C C . GLY A 1 46 ? 18.902 13.402 -22.369 1.00 0.00 46 GLY A C 13
ATOM 18719 O O . GLY A 1 46 ? 19.969 12.995 -21.910 1.00 0.00 46 GLY A O 13
ATOM 18723 N N . GLN A 1 47 ? 18.800 14.511 -23.095 1.00 0.00 47 GLN A N 13
ATOM 18724 C CA . GLN A 1 47 ? 19.966 15.331 -23.402 1.00 0.00 47 GLN A CA 13
ATOM 18725 C C . GLN A 1 47 ? 20.533 15.966 -22.136 1.00 0.00 47 GLN A C 13
ATOM 18726 O O . GLN A 1 47 ? 21.732 15.879 -21.871 1.00 0.00 47 GLN A O 13
ATOM 18740 N N . ASP A 1 48 ? 19.665 16.603 -21.359 1.00 0.00 48 ASP A N 13
ATOM 18741 C CA . ASP A 1 48 ? 20.079 17.251 -20.120 1.00 0.00 48 ASP A CA 13
ATOM 18742 C C . ASP A 1 48 ? 20.581 16.223 -19.111 1.00 0.00 48 ASP A C 13
ATOM 18743 O O . ASP A 1 48 ? 21.563 16.458 -18.406 1.00 0.00 48 ASP A O 13
ATOM 18752 N N . LEU A 1 49 ? 19.900 15.085 -19.046 1.00 0.00 49 LEU A N 13
ATOM 18753 C CA . LEU A 1 49 ? 20.276 14.020 -18.122 1.00 0.00 49 LEU A CA 13
ATOM 18754 C C . LEU A 1 49 ? 21.702 13.549 -18.386 1.00 0.00 49 LEU A C 13
ATOM 18755 O O . LEU A 1 49 ? 22.515 13.455 -17.466 1.00 0.00 49 LEU A O 13
ATOM 18771 N N . ILE A 1 50 ? 21.999 13.255 -19.648 1.00 0.00 50 ILE A N 13
ATOM 18772 C CA . ILE A 1 50 ? 23.328 12.798 -20.033 1.00 0.00 50 ILE A CA 13
ATOM 18773 C C . ILE A 1 50 ? 24.368 13.895 -19.828 1.00 0.00 50 ILE A C 13
ATOM 18774 O O . ILE A 1 50 ? 25.559 13.619 -19.695 1.00 0.00 50 ILE A O 13
ATOM 18790 N N . ASN A 1 51 ? 23.907 15.142 -19.802 1.00 0.00 51 ASN A N 13
ATOM 18791 C CA . ASN A 1 51 ? 24.797 16.282 -19.613 1.00 0.00 51 ASN A CA 13
ATOM 18792 C C . ASN A 1 51 ? 25.098 16.497 -18.133 1.00 0.00 51 ASN A C 13
ATOM 18793 O O . ASN A 1 51 ? 25.591 17.553 -17.736 1.00 0.00 51 ASN A O 13
ATOM 18804 N N . LEU A 1 52 ? 24.800 15.488 -17.322 1.00 0.00 52 LEU A N 13
ATOM 18805 C CA . LEU A 1 52 ? 25.040 15.566 -15.885 1.00 0.00 52 LEU A CA 13
ATOM 18806 C C . LEU A 1 52 ? 26.445 15.083 -15.541 1.00 0.00 52 LEU A C 13
ATOM 18807 O O . LEU A 1 52 ? 26.895 14.046 -16.031 1.00 0.00 52 LEU A O 13
ATOM 18823 N N . THR A 1 53 ? 27.134 15.840 -14.692 1.00 0.00 53 THR A N 13
ATOM 18824 C CA . THR A 1 53 ? 28.488 15.488 -14.281 1.00 0.00 53 THR A CA 13
ATOM 18825 C C . THR A 1 53 ? 28.651 15.609 -12.770 1.00 0.00 53 THR A C 13
ATOM 18826 O O . THR A 1 53 ? 27.809 16.194 -12.091 1.00 0.00 53 THR A O 13
ATOM 18837 N N . GLN A 1 54 ? 29.741 15.052 -12.251 1.00 0.00 54 GLN A N 13
ATOM 18838 C CA . GLN A 1 54 ? 30.014 15.098 -10.820 1.00 0.00 54 GLN A CA 13
ATOM 18839 C C . GLN A 1 54 ? 29.886 16.521 -10.286 1.00 0.00 54 GLN A C 13
ATOM 18840 O O . GLN A 1 54 ? 29.452 16.732 -9.154 1.00 0.00 54 GLN A O 13
ATOM 18854 N N . GLU A 1 55 ? 30.266 17.493 -11.109 1.00 0.00 55 GLU A N 13
ATOM 18855 C CA . GLU A 1 55 ? 30.193 18.896 -10.719 1.00 0.00 55 GLU A CA 13
ATOM 18856 C C . GLU A 1 55 ? 28.744 19.325 -10.501 1.00 0.00 55 GLU A C 13
ATOM 18857 O O . GLU A 1 55 ? 28.455 20.157 -9.641 1.00 0.00 55 GLU A O 13
ATOM 18869 N N . ASP A 1 56 ? 27.840 18.752 -11.287 1.00 0.00 56 ASP A N 13
ATOM 18870 C CA . ASP A 1 56 ? 26.421 19.074 -11.181 1.00 0.00 56 ASP A CA 13
ATOM 18871 C C . ASP A 1 56 ? 25.859 18.616 -9.839 1.00 0.00 56 ASP A C 13
ATOM 18872 O O . ASP A 1 56 ? 24.847 19.136 -9.368 1.00 0.00 56 ASP A O 13
ATOM 18881 N N . PHE A 1 57 ? 26.522 17.640 -9.227 1.00 0.00 57 PHE A N 13
ATOM 18882 C CA . PHE A 1 57 ? 26.088 17.111 -7.939 1.00 0.00 57 PHE A CA 13
ATOM 18883 C C . PHE A 1 57 ? 26.460 18.064 -6.807 1.00 0.00 57 PHE A C 13
ATOM 18884 O O . PHE A 1 57 ? 25.732 18.192 -5.823 1.00 0.00 57 PHE A O 13
ATOM 18901 N N . LYS A 1 58 ? 27.600 18.731 -6.954 1.00 0.00 58 LYS A N 13
ATOM 18902 C CA . LYS A 1 58 ? 28.071 19.674 -5.946 1.00 0.00 58 LYS A CA 13
ATOM 18903 C C . LYS A 1 58 ? 27.046 20.779 -5.714 1.00 0.00 58 LYS A C 13
ATOM 18904 O O . LYS A 1 58 ? 27.019 21.402 -4.652 1.00 0.00 58 LYS A O 13
ATOM 18923 N N . LYS A 1 59 ? 26.203 21.017 -6.713 1.00 0.00 59 LYS A N 13
ATOM 18924 C CA . LYS A 1 59 ? 25.173 22.045 -6.617 1.00 0.00 59 LYS A CA 13
ATOM 18925 C C . LYS A 1 59 ? 23.799 21.472 -6.950 1.00 0.00 59 LYS A C 13
ATOM 18926 O O . LYS A 1 59 ? 23.674 20.402 -7.546 1.00 0.00 59 LYS A O 13
ATOM 18945 N N . PRO A 1 60 ? 22.743 22.200 -6.559 1.00 0.00 60 PRO A N 13
ATOM 18946 C CA . PRO A 1 60 ? 21.359 21.784 -6.808 1.00 0.00 60 PRO A CA 13
ATOM 18947 C C . PRO A 1 60 ? 20.988 21.860 -8.285 1.00 0.00 60 PRO A C 13
ATOM 18948 O O . PRO A 1 60 ? 21.683 22.476 -9.093 1.00 0.00 60 PRO A O 13
ATOM 18959 N N . PRO A 1 61 ? 19.866 21.220 -8.647 1.00 0.00 61 PRO A N 13
ATOM 18960 C CA . PRO A 1 61 ? 19.033 20.482 -7.694 1.00 0.00 61 PRO A CA 13
ATOM 18961 C C . PRO A 1 61 ? 19.711 19.213 -7.191 1.00 0.00 61 PRO A C 13
ATOM 18962 O O . PRO A 1 61 ? 19.562 18.835 -6.028 1.00 0.00 61 PRO A O 13
ATOM 18973 N N . LEU A 1 62 ? 20.458 18.558 -8.073 1.00 0.00 62 LEU A N 13
ATOM 18974 C CA . LEU A 1 62 ? 21.162 17.330 -7.719 1.00 0.00 62 LEU A CA 13
ATOM 18975 C C . LEU A 1 62 ? 22.207 17.595 -6.640 1.00 0.00 62 LEU A C 13
ATOM 18976 O O . LEU A 1 62 ? 23.290 18.109 -6.922 1.00 0.00 62 LEU A O 13
ATOM 18992 N N . TYR A 1 63 ? 21.877 17.237 -5.404 1.00 0.00 63 TYR A N 13
ATOM 18993 C CA . TYR A 1 63 ? 22.787 17.436 -4.282 1.00 0.00 63 TYR A CA 13
ATOM 18994 C C . TYR A 1 63 ? 22.516 16.422 -3.175 1.00 0.00 63 TYR A C 13
ATOM 18995 O O . TYR A 1 63 ? 21.374 16.232 -2.757 1.00 0.00 63 TYR A O 13
ATOM 19013 N N . ARG A 1 64 ? 23.576 15.773 -2.703 1.00 0.00 64 ARG A N 13
ATOM 19014 C CA . ARG A 1 64 ? 23.454 14.776 -1.646 1.00 0.00 64 ARG A CA 13
ATOM 19015 C C . ARG A 1 64 ? 22.277 13.842 -1.913 1.00 0.00 64 ARG A C 13
ATOM 19016 O O . ARG A 1 64 ? 21.640 13.348 -0.982 1.00 0.00 64 ARG A O 13
ATOM 19037 N N . VAL A 1 65 ? 21.994 13.604 -3.189 1.00 0.00 65 VAL A N 13
ATOM 19038 C CA . VAL A 1 65 ? 20.896 12.729 -3.579 1.00 0.00 65 VAL A CA 13
ATOM 19039 C C . VAL A 1 65 ? 21.209 11.274 -3.248 1.00 0.00 65 VAL A C 13
ATOM 19040 O O . VAL A 1 65 ? 20.313 10.490 -2.936 1.00 0.00 65 VAL A O 13
ATOM 19053 N N . SER A 1 66 ? 22.488 10.919 -3.320 1.00 0.00 66 SER A N 13
ATOM 19054 C CA . SER A 1 66 ? 22.921 9.556 -3.031 1.00 0.00 66 SER A CA 13
ATOM 19055 C C . SER A 1 66 ? 23.938 9.538 -1.894 1.00 0.00 66 SER A C 13
ATOM 19056 O O . SER A 1 66 ? 24.288 10.582 -1.344 1.00 0.00 66 SER A O 13
ATOM 19064 N N . SER A 1 67 ? 24.408 8.344 -1.548 1.00 0.00 67 SER A N 13
ATOM 19065 C CA . SER A 1 67 ? 25.382 8.188 -0.474 1.00 0.00 67 SER A CA 13
ATOM 19066 C C . SER A 1 67 ? 26.786 7.993 -1.039 1.00 0.00 67 SER A C 13
ATOM 19067 O O . SER A 1 67 ? 27.779 8.131 -0.325 1.00 0.00 67 SER A O 13
ATOM 19075 N N . ASP A 1 68 ? 26.859 7.671 -2.326 1.00 0.00 68 ASP A N 13
ATOM 19076 C CA . ASP A 1 68 ? 28.140 7.457 -2.989 1.00 0.00 68 ASP A CA 13
ATOM 19077 C C . ASP A 1 68 ? 28.564 8.701 -3.765 1.00 0.00 68 ASP A C 13
ATOM 19078 O O . ASP A 1 68 ? 29.175 8.602 -4.828 1.00 0.00 68 ASP A O 13
ATOM 19087 N N . ASN A 1 69 ? 28.235 9.870 -3.226 1.00 0.00 69 ASN A N 13
ATOM 19088 C CA . ASN A 1 69 ? 28.578 11.132 -3.869 1.00 0.00 69 ASN A CA 13
ATOM 19089 C C . ASN A 1 69 ? 28.025 11.188 -5.290 1.00 0.00 69 ASN A C 13
ATOM 19090 O O . ASN A 1 69 ? 28.696 11.650 -6.211 1.00 0.00 69 ASN A O 13
ATOM 19101 N N . GLY A 1 70 ? 26.794 10.713 -5.459 1.00 0.00 70 GLY A N 13
ATOM 19102 C CA . GLY A 1 70 ? 26.171 10.717 -6.769 1.00 0.00 70 GLY A CA 13
ATOM 19103 C C . GLY A 1 70 ? 26.924 9.866 -7.772 1.00 0.00 70 GLY A C 13
ATOM 19104 O O . GLY A 1 70 ? 27.060 10.243 -8.936 1.00 0.00 70 GLY A O 13
ATOM 19108 N N . GLN A 1 71 ? 27.414 8.717 -7.321 1.00 0.00 71 GLN A N 13
ATOM 19109 C CA . GLN A 1 71 ? 28.160 7.812 -8.187 1.00 0.00 71 GLN A CA 13
ATOM 19110 C C . GLN A 1 71 ? 27.215 6.918 -8.983 1.00 0.00 71 GLN A C 13
ATOM 19111 O O . GLN A 1 71 ? 27.234 6.918 -10.214 1.00 0.00 71 GLN A O 13
ATOM 19125 N N . ARG A 1 72 ? 26.390 6.157 -8.272 1.00 0.00 72 ARG A N 13
ATOM 19126 C CA . ARG A 1 72 ? 25.439 5.256 -8.912 1.00 0.00 72 ARG A CA 13
ATOM 19127 C C . ARG A 1 72 ? 24.892 5.867 -10.199 1.00 0.00 72 ARG A C 13
ATOM 19128 O O . ARG A 1 72 ? 24.999 5.276 -11.274 1.00 0.00 72 ARG A O 13
ATOM 19149 N N . LEU A 1 73 ? 24.306 7.054 -10.081 1.00 0.00 73 LEU A N 13
ATOM 19150 C CA . LEU A 1 73 ? 23.741 7.745 -11.235 1.00 0.00 73 LEU A CA 13
ATOM 19151 C C . LEU A 1 73 ? 24.804 7.986 -12.301 1.00 0.00 73 LEU A C 13
ATOM 19152 O O . LEU A 1 73 ? 24.728 7.441 -13.403 1.00 0.00 73 LEU A O 13
ATOM 19168 N N . LEU A 1 74 ? 25.796 8.803 -11.966 1.00 0.00 74 LEU A N 13
ATOM 19169 C CA . LEU A 1 74 ? 26.878 9.115 -12.894 1.00 0.00 74 LEU A CA 13
ATOM 19170 C C . LEU A 1 74 ? 27.272 7.884 -13.704 1.00 0.00 74 LEU A C 13
ATOM 19171 O O . LEU A 1 74 ? 27.512 7.971 -14.908 1.00 0.00 74 LEU A O 13
ATOM 19187 N N . ASP A 1 75 ? 27.336 6.738 -13.035 1.00 0.00 75 ASP A N 13
ATOM 19188 C CA . ASP A 1 75 ? 27.698 5.488 -13.693 1.00 0.00 75 ASP A CA 13
ATOM 19189 C C . ASP A 1 75 ? 26.585 5.025 -14.628 1.00 0.00 75 ASP A C 13
ATOM 19190 O O . ASP A 1 75 ? 26.846 4.571 -15.742 1.00 0.00 75 ASP A O 13
ATOM 19199 N N . MET A 1 76 ? 25.344 5.141 -14.167 1.00 0.00 76 MET A N 13
ATOM 19200 C CA . MET A 1 76 ? 24.192 4.735 -14.963 1.00 0.00 76 MET A CA 13
ATOM 19201 C C . MET A 1 76 ? 24.073 5.588 -16.222 1.00 0.00 76 MET A C 13
ATOM 19202 O O . MET A 1 76 ? 23.607 5.117 -17.260 1.00 0.00 76 MET A O 13
ATOM 19216 N N . ILE A 1 77 ? 24.496 6.843 -16.123 1.00 0.00 77 ILE A N 13
ATOM 19217 C CA . ILE A 1 77 ? 24.437 7.761 -17.254 1.00 0.00 77 ILE A CA 13
ATOM 19218 C C . ILE A 1 77 ? 25.644 7.583 -18.170 1.00 0.00 77 ILE A C 13
ATOM 19219 O O . ILE A 1 77 ? 25.502 7.494 -19.389 1.00 0.00 77 ILE A O 13
ATOM 19235 N N . GLU A 1 78 ? 26.830 7.529 -17.572 1.00 0.00 78 GLU A N 13
ATOM 19236 C CA . GLU A 1 78 ? 28.061 7.359 -18.335 1.00 0.00 78 GLU A CA 13
ATOM 19237 C C . GLU A 1 78 ? 27.830 6.465 -19.549 1.00 0.00 78 GLU A C 13
ATOM 19238 O O . GLU A 1 78 ? 28.252 6.785 -20.661 1.00 0.00 78 GLU A O 13
ATOM 19250 N N . THR A 1 79 ? 27.157 5.339 -19.329 1.00 0.00 79 THR A N 13
ATOM 19251 C CA . THR A 1 79 ? 26.871 4.397 -20.403 1.00 0.00 79 THR A CA 13
ATOM 19252 C C . THR A 1 79 ? 25.919 5.004 -21.427 1.00 0.00 79 THR A C 13
ATOM 19253 O O . THR A 1 79 ? 26.102 4.838 -22.634 1.00 0.00 79 THR A O 13
ATOM 19264 N N . LEU A 1 80 ? 24.905 5.710 -20.940 1.00 0.00 80 LEU A N 13
ATOM 19265 C CA . LEU A 1 80 ? 23.924 6.343 -21.815 1.00 0.00 80 LEU A CA 13
ATOM 19266 C C . LEU A 1 80 ? 24.611 7.207 -22.868 1.00 0.00 80 LEU A C 13
ATOM 19267 O O . LEU A 1 80 ? 24.033 7.510 -23.912 1.00 0.00 80 LEU A O 13
ATOM 19283 N N . LYS A 1 81 ? 25.849 7.599 -22.588 1.00 0.00 81 LYS A N 13
ATOM 19284 C CA . LYS A 1 81 ? 26.617 8.426 -23.511 1.00 0.00 81 LYS A CA 13
ATOM 19285 C C . LYS A 1 81 ? 27.405 7.561 -24.490 1.00 0.00 81 LYS A C 13
ATOM 19286 O O . LYS A 1 81 ? 27.237 7.672 -25.704 1.00 0.00 81 LYS A O 13
ATOM 19305 N N . MET A 1 82 ? 28.262 6.699 -23.953 1.00 0.00 82 MET A N 13
ATOM 19306 C CA . MET A 1 82 ? 29.074 5.814 -24.780 1.00 0.00 82 MET A CA 13
ATOM 19307 C C . MET A 1 82 ? 28.281 5.316 -25.984 1.00 0.00 82 MET A C 13
ATOM 19308 O O . MET A 1 82 ? 28.819 5.191 -27.084 1.00 0.00 82 MET A O 13
ATOM 19322 N N . GLU A 1 83 ? 27.000 5.034 -25.768 1.00 0.00 83 GLU A N 13
ATOM 19323 C CA . GLU A 1 83 ? 26.134 4.549 -26.836 1.00 0.00 83 GLU A CA 13
ATOM 19324 C C . GLU A 1 83 ? 26.077 5.549 -27.987 1.00 0.00 83 GLU A C 13
ATOM 19325 O O . GLU A 1 83 ? 26.255 5.186 -29.150 1.00 0.00 83 GLU A O 13
ATOM 19337 N N . HIS A 1 84 ? 25.827 6.812 -27.654 1.00 0.00 84 HIS A N 13
ATOM 19338 C CA . HIS A 1 84 ? 25.746 7.866 -28.659 1.00 0.00 84 HIS A CA 13
ATOM 19339 C C . HIS A 1 84 ? 27.083 8.039 -29.373 1.00 0.00 84 HIS A C 13
ATOM 19340 O O . HIS A 1 84 ? 28.136 7.704 -28.830 1.00 0.00 84 HIS A O 13
ATOM 19354 N N . HIS A 1 85 ? 27.033 8.565 -30.593 1.00 0.00 85 HIS A N 13
ATOM 19355 C CA . HIS A 1 85 ? 28.240 8.783 -31.382 1.00 0.00 85 HIS A CA 13
ATOM 19356 C C . HIS A 1 85 ? 28.973 10.038 -30.918 1.00 0.00 85 HIS A C 13
ATOM 19357 O O . HIS A 1 85 ? 29.402 10.854 -31.733 1.00 0.00 85 HIS A O 13
ATOM 19371 N N . MET A 1 86 ? 29.111 10.185 -29.604 1.00 0.00 86 MET A N 13
ATOM 19372 C CA . MET A 1 86 ? 29.792 11.341 -29.033 1.00 0.00 86 MET A CA 13
ATOM 19373 C C . MET A 1 86 ? 31.301 11.236 -29.230 1.00 0.00 86 MET A C 13
ATOM 19374 O O . MET A 1 86 ? 32.021 10.783 -28.341 1.00 0.0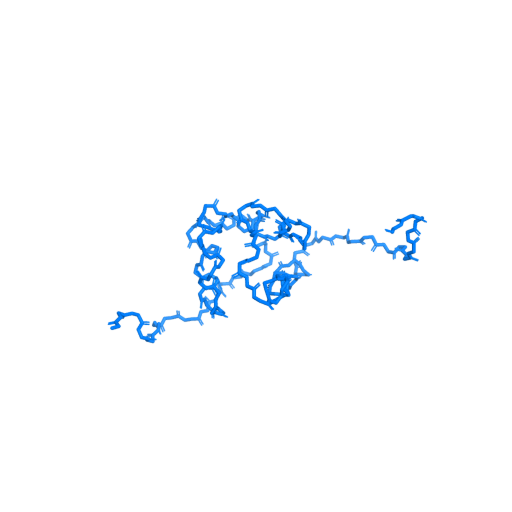0 86 MET A O 13
ATOM 19388 N N . GLU A 1 87 ? 31.772 11.656 -30.400 1.00 0.00 87 GLU A N 13
ATOM 19389 C CA . GLU A 1 87 ? 33.195 11.606 -30.712 1.00 0.00 87 GLU A CA 13
ATOM 19390 C C . GLU A 1 87 ? 33.851 10.386 -30.071 1.00 0.00 87 GLU A C 13
ATOM 19391 O O . GLU A 1 87 ? 34.972 10.463 -29.569 1.00 0.00 87 GLU A O 13
ATOM 19403 N N . ALA A 1 88 ? 33.142 9.262 -30.091 1.00 0.00 88 ALA A N 13
ATOM 19404 C CA . ALA A 1 88 ? 33.654 8.026 -29.513 1.00 0.00 88 ALA A CA 13
ATOM 19405 C C . ALA A 1 88 ? 34.368 7.183 -30.565 1.00 0.00 88 ALA A C 13
ATOM 19406 O O . ALA A 1 88 ? 34.238 7.427 -31.765 1.00 0.00 88 ALA A O 13
ATOM 19413 N N . HIS A 1 89 ? 35.124 6.190 -30.107 1.00 0.00 89 HIS A N 13
ATOM 19414 C CA . HIS A 1 89 ? 35.859 5.310 -31.009 1.00 0.00 89 HIS A CA 13
ATOM 19415 C C . HIS A 1 89 ? 35.329 3.882 -30.926 1.00 0.00 89 HIS A C 13
ATOM 19416 O O . HIS A 1 89 ? 34.972 3.280 -31.939 1.00 0.00 89 HIS A O 13
ATOM 19430 N N . LYS A 1 90 ? 35.282 3.343 -29.712 1.00 0.00 90 LYS A N 13
ATOM 19431 C CA . LYS A 1 90 ? 34.796 1.985 -29.495 1.00 0.00 90 LYS A CA 13
ATOM 19432 C C . LYS A 1 90 ? 33.323 1.991 -29.102 1.00 0.00 90 LYS A C 13
ATOM 19433 O O . LYS A 1 90 ? 32.928 2.660 -28.148 1.00 0.00 90 LYS A O 13
ATOM 19452 N N . ASN A 1 91 ? 32.514 1.240 -29.842 1.00 0.00 91 ASN A N 13
ATOM 19453 C CA . ASN A 1 91 ? 31.084 1.158 -29.569 1.00 0.00 91 ASN A CA 13
ATOM 19454 C C . ASN A 1 91 ? 30.719 -0.202 -28.981 1.00 0.00 91 ASN A C 13
ATOM 19455 O O . ASN A 1 91 ? 31.349 -1.213 -29.291 1.00 0.00 91 ASN A O 13
ATOM 19466 N N . SER A 1 92 ? 29.696 -0.218 -28.132 1.00 0.00 92 SER A N 13
ATOM 19467 C CA . SER A 1 92 ? 29.249 -1.452 -27.498 1.00 0.00 92 SER A CA 13
ATOM 19468 C C . SER A 1 92 ? 28.289 -2.214 -28.407 1.00 0.00 92 SER A C 13
ATOM 19469 O O . SER A 1 92 ? 27.085 -1.962 -28.408 1.00 0.00 92 SER A O 13
ATOM 19477 N N . GLY A 1 93 ? 28.833 -3.147 -29.182 1.00 0.00 93 GLY A N 13
ATOM 19478 C CA . GLY A 1 93 ? 28.013 -3.932 -30.086 1.00 0.00 93 GLY A CA 13
ATOM 19479 C C . GLY A 1 93 ? 28.772 -5.090 -30.701 1.00 0.00 93 GLY A C 13
ATOM 19480 O O . GLY A 1 93 ? 29.976 -5.012 -30.945 1.00 0.00 93 GLY A O 13
ATOM 19484 N N . PRO A 1 94 ? 28.061 -6.198 -30.960 1.00 0.00 94 PRO A N 13
ATOM 19485 C CA . PRO A 1 94 ? 28.656 -7.400 -31.553 1.00 0.00 94 PRO A CA 13
ATOM 19486 C C . PRO A 1 94 ? 29.049 -7.193 -33.012 1.00 0.00 94 PRO A C 13
ATOM 19487 O O . PRO A 1 94 ? 29.526 -8.115 -33.673 1.00 0.00 94 PRO A O 13
ATOM 19498 N N . SER A 1 95 ? 28.845 -5.976 -33.508 1.00 0.00 95 SER A N 13
ATOM 19499 C CA . SER A 1 95 ? 29.176 -5.649 -34.890 1.00 0.00 95 SER A CA 13
ATOM 19500 C C . SER A 1 95 ? 30.437 -6.383 -35.335 1.00 0.00 95 SER A C 13
ATOM 19501 O O . SER A 1 95 ? 30.502 -6.911 -36.445 1.00 0.00 95 SER A O 13
ATOM 19509 N N . SER A 1 96 ? 31.437 -6.412 -34.460 1.00 0.00 96 SER A N 13
ATOM 19510 C CA . SER A 1 96 ? 32.699 -7.078 -34.763 1.00 0.00 96 SER A CA 13
ATOM 19511 C C . SER A 1 96 ? 32.642 -8.553 -34.379 1.00 0.00 96 SER A C 13
ATOM 19512 O O . SER A 1 96 ? 32.894 -8.917 -33.231 1.00 0.00 96 SER A O 13
ATOM 19520 N N . GLY A 1 97 ? 32.306 -9.398 -35.349 1.00 0.00 97 GLY A N 13
ATOM 19521 C CA . GLY A 1 97 ? 32.221 -10.824 -35.093 1.00 0.00 97 GLY A CA 13
ATOM 19522 C C . GLY A 1 97 ? 33.226 -11.620 -35.903 1.00 0.00 97 GLY A C 13
ATOM 19523 O O . GLY A 1 97 ? 34.262 -12.035 -35.384 1.00 0.00 97 GLY A O 13
ATOM 19527 N N . GLY A 1 1 ? 23.644 -11.920 -30.882 1.00 0.00 1 GLY A N 14
ATOM 19528 C CA . GLY A 1 1 ? 22.884 -12.542 -31.950 1.00 0.00 1 GLY A CA 14
ATOM 19529 C C . GLY A 1 1 ? 21.394 -12.291 -31.824 1.00 0.00 1 GLY A C 14
ATOM 19530 O O . GLY A 1 1 ? 20.645 -13.167 -31.391 1.00 0.00 1 GLY A O 14
ATOM 19534 N N . SER A 1 2 ? 20.964 -11.092 -32.201 1.00 0.00 2 SER A N 14
ATOM 19535 C CA . SER A 1 2 ? 19.554 -10.725 -32.122 1.00 0.00 2 SER A CA 14
ATOM 19536 C C . SER A 1 2 ? 18.919 -10.707 -33.509 1.00 0.00 2 SER A C 14
ATOM 19537 O O . SER A 1 2 ? 19.254 -9.868 -34.346 1.00 0.00 2 SER A O 14
ATO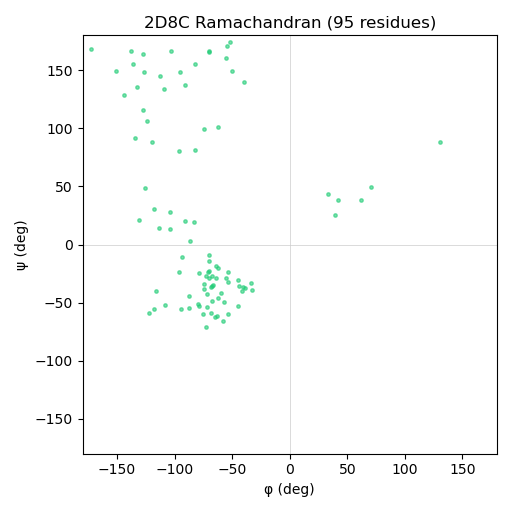M 19545 N N . SER A 1 3 ? 18.002 -11.639 -33.746 1.00 0.00 3 SER A N 14
ATOM 19546 C CA . SER A 1 3 ? 17.322 -11.733 -35.032 1.00 0.00 3 SER A CA 14
ATOM 19547 C C . SER A 1 3 ? 15.975 -12.434 -34.885 1.00 0.00 3 SER A C 14
ATOM 19548 O O . SER A 1 3 ? 15.789 -13.266 -33.997 1.00 0.00 3 SER A O 14
ATOM 19556 N N . GLY A 1 4 ? 15.037 -12.092 -35.763 1.00 0.00 4 GLY A N 14
ATOM 19557 C CA . GLY A 1 4 ? 13.719 -12.697 -35.714 1.00 0.00 4 GLY A CA 14
ATOM 19558 C C . GLY A 1 4 ? 12.614 -11.706 -36.027 1.00 0.00 4 GLY A C 14
ATOM 19559 O O . GLY A 1 4 ? 12.600 -11.099 -37.098 1.00 0.00 4 GLY A O 14
ATOM 19563 N N . SER A 1 5 ? 11.685 -11.543 -35.090 1.00 0.00 5 SER A N 14
ATOM 19564 C CA . SER A 1 5 ? 10.569 -10.623 -35.273 1.00 0.00 5 SER A CA 14
ATOM 19565 C C . SER A 1 5 ? 10.775 -9.350 -34.456 1.00 0.00 5 SER A C 14
ATOM 19566 O O . SER A 1 5 ? 10.109 -9.135 -33.444 1.00 0.00 5 SER A O 14
ATOM 19574 N N . SER A 1 6 ? 11.702 -8.511 -34.905 1.00 0.00 6 SER A N 14
ATOM 19575 C CA . SER A 1 6 ? 12.000 -7.261 -34.215 1.00 0.00 6 SER A CA 14
ATOM 19576 C C . SER A 1 6 ? 10.858 -6.262 -34.384 1.00 0.00 6 SER A C 14
ATOM 19577 O O . SER A 1 6 ? 10.881 -5.422 -35.283 1.00 0.00 6 SER A O 14
ATOM 19585 N N . GLY A 1 7 ? 9.860 -6.361 -33.512 1.00 0.00 7 GLY A N 14
ATOM 19586 C CA . GLY A 1 7 ? 8.722 -5.462 -33.581 1.00 0.00 7 GLY A CA 14
ATOM 19587 C C . GLY A 1 7 ? 8.912 -4.221 -32.733 1.00 0.00 7 GLY A C 14
ATOM 19588 O O . GLY A 1 7 ? 9.550 -3.260 -33.161 1.00 0.00 7 GLY A O 14
ATOM 19592 N N . MET A 1 8 ? 8.355 -4.240 -31.526 1.00 0.00 8 MET A N 14
ATOM 19593 C CA . MET A 1 8 ? 8.467 -3.106 -30.615 1.00 0.00 8 MET A CA 14
ATOM 19594 C C . MET A 1 8 ? 9.150 -3.519 -29.315 1.00 0.00 8 MET A C 14
ATOM 19595 O O . MET A 1 8 ? 8.724 -4.464 -28.651 1.00 0.00 8 MET A O 14
ATOM 19609 N N . LEU A 1 9 ? 10.212 -2.805 -28.959 1.00 0.00 9 LEU A N 14
ATOM 19610 C CA . LEU A 1 9 ? 10.955 -3.097 -27.737 1.00 0.00 9 LEU A CA 14
ATOM 19611 C C . LEU A 1 9 ? 10.722 -2.015 -26.687 1.00 0.00 9 LEU A C 14
ATOM 19612 O O . LEU A 1 9 ? 11.110 -0.862 -26.873 1.00 0.00 9 LEU A O 14
ATOM 19628 N N . SER A 1 10 ? 10.088 -2.397 -25.583 1.00 0.00 10 SER A N 14
ATOM 19629 C CA . SER A 1 10 ? 9.804 -1.459 -24.503 1.00 0.00 10 SER A CA 14
ATOM 19630 C C . SER A 1 10 ? 10.937 -0.450 -24.346 1.00 0.00 10 SER A C 14
ATOM 19631 O O . SER A 1 10 ? 10.699 0.745 -24.176 1.00 0.00 10 SER A O 14
ATOM 19639 N N . ALA A 1 11 ? 12.171 -0.941 -24.406 1.00 0.00 11 ALA A N 14
ATOM 19640 C CA . ALA A 1 11 ? 13.341 -0.083 -24.272 1.00 0.00 11 ALA A CA 14
ATOM 19641 C C . ALA A 1 11 ? 13.631 0.656 -25.574 1.00 0.00 11 ALA A C 14
ATOM 19642 O O . ALA A 1 11 ? 14.208 0.093 -26.504 1.00 0.00 11 ALA A O 14
ATOM 19649 N N . ARG A 1 12 ? 13.226 1.921 -25.633 1.00 0.00 12 ARG A N 14
ATOM 19650 C CA . ARG A 1 12 ? 13.441 2.737 -26.822 1.00 0.00 12 ARG A CA 14
ATOM 19651 C C . ARG A 1 12 ? 14.931 2.898 -27.109 1.00 0.00 12 ARG A C 14
ATOM 19652 O O . ARG A 1 12 ? 15.758 2.860 -26.197 1.00 0.00 12 ARG A O 14
ATOM 19673 N N . THR A 1 13 ? 15.268 3.077 -28.383 1.00 0.00 13 THR A N 14
ATOM 19674 C CA . THR A 1 13 ? 16.657 3.241 -28.790 1.00 0.00 13 THR A CA 14
ATOM 19675 C C . THR A 1 13 ? 17.372 4.261 -27.911 1.00 0.00 13 THR A C 14
ATOM 19676 O O . THR A 1 13 ? 16.876 5.367 -27.700 1.00 0.00 13 THR A O 14
ATOM 19687 N N . MET A 1 14 ? 18.539 3.881 -27.401 1.00 0.00 14 MET A N 14
ATOM 19688 C CA . MET A 1 14 ? 19.322 4.765 -26.545 1.00 0.00 14 MET A CA 14
ATOM 19689 C C . MET A 1 14 ? 20.434 5.445 -27.339 1.00 0.00 14 MET A C 14
ATOM 19690 O O . MET A 1 14 ? 21.232 6.201 -26.786 1.00 0.00 14 MET A O 14
ATOM 19704 N N . LYS A 1 15 ? 20.480 5.170 -28.638 1.00 0.00 15 LYS A N 14
ATOM 19705 C CA . LYS A 1 15 ? 21.492 5.756 -29.509 1.00 0.00 15 LYS A CA 14
ATOM 19706 C C . LYS A 1 15 ? 21.533 7.273 -29.352 1.00 0.00 15 LYS A C 14
ATOM 19707 O O . LYS A 1 15 ? 22.577 7.897 -29.538 1.00 0.00 15 LYS A O 14
ATOM 19726 N N . GLU A 1 16 ? 20.389 7.858 -29.009 1.00 0.00 16 GLU A N 14
ATOM 19727 C CA . GLU A 1 16 ? 20.296 9.302 -28.827 1.00 0.00 16 GLU A CA 14
ATOM 19728 C C . GLU A 1 16 ? 20.095 9.653 -27.356 1.00 0.00 16 GLU A C 14
ATOM 19729 O O . GLU A 1 16 ? 20.811 10.486 -26.801 1.00 0.00 16 GLU A O 14
ATOM 19741 N N . VAL A 1 17 ? 19.113 9.012 -26.729 1.00 0.00 17 VAL A N 14
ATOM 19742 C CA . VAL A 1 17 ? 18.817 9.255 -25.323 1.00 0.00 17 VAL A CA 14
ATOM 19743 C C . VAL A 1 17 ? 18.960 10.733 -24.978 1.00 0.00 17 VAL A C 14
ATOM 19744 O O . VAL A 1 17 ? 19.205 11.092 -23.827 1.00 0.00 17 VAL A O 14
ATOM 19757 N N . VAL A 1 18 ? 18.804 11.587 -25.985 1.00 0.00 18 VAL A N 14
ATOM 19758 C CA . VAL A 1 18 ? 18.914 13.028 -25.789 1.00 0.00 18 VAL A CA 14
ATOM 19759 C C . VAL A 1 18 ? 17.590 13.725 -26.082 1.00 0.00 18 VAL A C 14
ATOM 19760 O O . VAL A 1 18 ? 17.199 14.657 -25.379 1.00 0.00 18 VAL A O 14
ATOM 19773 N N . TYR A 1 19 ? 16.904 13.266 -27.122 1.00 0.00 19 TYR A N 14
ATOM 19774 C CA . TYR A 1 19 ? 15.625 13.847 -27.510 1.00 0.00 19 TYR A CA 14
ATOM 19775 C C . TYR A 1 19 ? 14.485 13.252 -26.689 1.00 0.00 19 TYR A C 14
ATOM 19776 O O . TYR A 1 19 ? 13.312 13.517 -26.951 1.00 0.00 19 TYR A O 14
ATOM 19794 N N . TRP A 1 20 ? 14.839 12.447 -25.694 1.00 0.00 20 TRP A N 14
ATOM 19795 C CA . TRP A 1 20 ? 13.847 11.814 -24.832 1.00 0.00 20 TRP A CA 14
ATOM 19796 C C . TRP A 1 20 ? 12.866 12.845 -24.284 1.00 0.00 20 TRP A C 14
ATOM 19797 O O . TRP A 1 20 ? 13.083 14.050 -24.409 1.00 0.00 20 TRP A O 14
ATOM 19818 N N . SER A 1 21 ? 11.787 12.363 -23.675 1.00 0.00 21 SER A N 14
ATOM 19819 C CA . SER A 1 21 ? 10.771 13.243 -23.110 1.00 0.00 21 SER A CA 14
ATOM 19820 C C . SER A 1 21 ? 10.969 13.405 -21.606 1.00 0.00 21 SER A C 14
ATOM 19821 O O . SER A 1 21 ? 11.723 12.669 -20.970 1.00 0.00 21 SER A O 14
ATOM 19829 N N . PRO A 1 22 ? 10.275 14.394 -21.022 1.00 0.00 22 PRO A N 14
ATOM 19830 C CA . PRO A 1 22 ? 10.356 14.677 -19.586 1.00 0.00 22 PRO A CA 14
ATOM 19831 C C . PRO A 1 22 ? 9.704 13.588 -18.742 1.00 0.00 22 PRO A C 14
ATOM 19832 O O . PRO A 1 22 ? 9.908 13.521 -17.530 1.00 0.00 22 PRO A O 14
ATOM 19843 N N . LYS A 1 23 ? 8.918 12.735 -19.391 1.00 0.00 23 LYS A N 14
ATOM 19844 C CA . LYS A 1 23 ? 8.236 11.646 -18.701 1.00 0.00 23 LYS A CA 14
ATOM 19845 C C . LYS A 1 23 ? 9.025 10.347 -18.821 1.00 0.00 23 LYS A C 14
ATOM 19846 O O . LYS A 1 23 ? 8.845 9.423 -18.027 1.00 0.00 23 LYS A O 14
ATOM 19865 N N . LYS A 1 24 ? 9.900 10.282 -19.818 1.00 0.00 24 LYS A N 14
ATOM 19866 C CA . LYS A 1 24 ? 10.719 9.096 -20.042 1.00 0.00 24 LYS A CA 14
ATOM 19867 C C . LYS A 1 24 ? 11.932 9.090 -19.117 1.00 0.00 24 LYS A C 14
ATOM 19868 O O . LYS A 1 24 ? 12.160 8.129 -18.382 1.00 0.00 24 LYS A O 14
ATOM 19887 N N . VAL A 1 25 ? 12.707 10.169 -19.157 1.00 0.00 25 VAL A N 14
ATOM 19888 C CA . VAL A 1 25 ? 13.895 10.289 -18.320 1.00 0.00 25 VAL A CA 14
ATOM 19889 C C . VAL A 1 25 ? 13.641 9.735 -16.923 1.00 0.00 25 VAL A C 14
ATOM 19890 O O . VAL A 1 25 ? 14.525 9.135 -16.312 1.00 0.00 25 VAL A O 14
ATOM 19903 N N . ALA A 1 26 ? 12.427 9.940 -16.422 1.00 0.00 26 ALA A N 14
ATOM 19904 C CA . ALA A 1 26 ? 12.056 9.458 -15.098 1.00 0.00 26 ALA A CA 14
ATOM 19905 C C . ALA A 1 26 ? 11.998 7.935 -15.063 1.00 0.00 26 ALA A C 14
ATOM 19906 O O . ALA A 1 26 ? 12.692 7.296 -14.273 1.00 0.00 26 ALA A O 14
ATOM 19913 N N . ASP A 1 27 ? 11.166 7.360 -15.924 1.00 0.00 27 ASP A N 14
ATOM 19914 C CA . ASP A 1 27 ? 11.017 5.910 -15.992 1.00 0.00 27 ASP A CA 14
ATOM 19915 C C . ASP A 1 27 ? 12.380 5.225 -16.005 1.00 0.00 27 ASP A C 14
ATOM 19916 O O . ASP A 1 27 ? 12.556 4.161 -15.411 1.00 0.00 27 ASP A O 14
ATOM 19925 N N . TRP A 1 28 ? 13.339 5.840 -16.687 1.00 0.00 28 TRP A N 14
ATOM 19926 C CA . TRP A 1 28 ? 14.686 5.288 -16.778 1.00 0.00 28 TRP A CA 14
ATOM 19927 C C . TRP A 1 28 ? 15.351 5.245 -15.406 1.00 0.00 28 TRP A C 14
ATOM 19928 O O . TRP A 1 28 ? 16.169 4.367 -15.130 1.00 0.00 28 TRP A O 14
ATOM 19949 N N . LEU A 1 29 ? 14.994 6.196 -14.551 1.00 0.00 29 LEU A N 14
ATOM 19950 C CA . LEU A 1 29 ? 15.556 6.266 -13.206 1.00 0.00 29 LEU A CA 14
ATOM 19951 C C . LEU A 1 29 ? 14.969 5.178 -12.313 1.00 0.00 29 LEU A C 14
ATOM 19952 O O . LEU A 1 29 ? 15.699 4.472 -11.615 1.00 0.00 29 LEU A O 14
ATOM 19968 N N . LEU A 1 30 ? 13.648 5.044 -12.342 1.00 0.00 30 LEU A N 14
ATOM 19969 C CA . LEU A 1 30 ? 12.962 4.039 -11.537 1.00 0.00 30 LEU A CA 14
ATOM 19970 C C . LEU A 1 30 ? 13.276 2.633 -12.039 1.00 0.00 30 LEU A C 14
ATOM 19971 O O . LEU A 1 30 ? 13.324 1.683 -11.259 1.00 0.00 30 LEU A O 14
ATOM 19987 N N . GLU A 1 31 ? 13.492 2.510 -13.345 1.00 0.00 31 GLU A N 14
ATOM 19988 C CA . GLU A 1 31 ? 13.804 1.220 -13.949 1.00 0.00 31 GLU A CA 14
ATOM 19989 C C . GLU A 1 31 ? 15.069 0.625 -13.338 1.00 0.00 31 GLU A C 14
ATOM 19990 O O . GLU A 1 31 ? 15.315 -0.576 -13.441 1.00 0.00 31 GLU A O 14
ATOM 20002 N N . ASN A 1 32 ? 15.869 1.476 -12.703 1.00 0.00 32 ASN A N 14
ATOM 20003 C CA . ASN A 1 32 ? 17.110 1.035 -12.076 1.00 0.00 32 ASN A CA 14
ATOM 20004 C C . ASN A 1 32 ? 17.125 1.387 -10.592 1.00 0.00 32 ASN A C 14
ATOM 20005 O O . ASN A 1 32 ? 18.182 1.426 -9.964 1.00 0.00 32 ASN A O 14
ATOM 20016 N N . ALA A 1 33 ? 15.944 1.642 -10.038 1.00 0.00 33 ALA A N 14
ATOM 20017 C CA . ALA A 1 33 ? 15.821 1.989 -8.628 1.00 0.00 33 ALA A CA 14
ATOM 20018 C C . ALA A 1 33 ? 16.540 3.297 -8.319 1.00 0.00 33 ALA A C 14
ATOM 20019 O O . ALA A 1 33 ? 17.360 3.364 -7.403 1.00 0.00 33 ALA A O 14
ATOM 20026 N N . MET A 1 34 ? 16.229 4.335 -9.089 1.00 0.00 34 MET A N 14
ATOM 20027 C CA . MET A 1 34 ? 16.847 5.641 -8.897 1.00 0.00 34 MET A CA 14
ATOM 20028 C C . MET A 1 34 ? 15.787 6.731 -8.771 1.00 0.00 34 MET A C 14
ATOM 20029 O O . MET A 1 34 ? 15.865 7.783 -9.406 1.00 0.00 34 MET A O 14
ATOM 20043 N N . PRO A 1 35 ? 14.772 6.476 -7.932 1.00 0.00 35 PRO A N 14
ATOM 20044 C CA . PRO A 1 35 ? 13.677 7.423 -7.704 1.00 0.00 35 PRO A CA 14
ATOM 20045 C C . PRO A 1 35 ? 14.130 8.659 -6.935 1.00 0.00 35 PRO A C 14
ATOM 20046 O O . PRO A 1 35 ? 13.410 9.655 -6.863 1.00 0.00 35 PRO A O 14
ATOM 20057 N N . GLU A 1 36 ? 15.327 8.588 -6.362 1.00 0.00 36 GLU A N 14
ATOM 20058 C CA . GLU A 1 36 ? 15.875 9.702 -5.597 1.00 0.00 36 GLU A CA 14
ATOM 20059 C C . GLU A 1 36 ? 16.304 10.838 -6.521 1.00 0.00 36 GLU A C 14
ATOM 20060 O O . GLU A 1 36 ? 16.320 12.003 -6.124 1.00 0.00 36 GLU A O 14
ATOM 20072 N N . TYR A 1 37 ? 16.652 10.489 -7.754 1.00 0.00 37 TYR A N 14
ATOM 20073 C CA . TYR A 1 37 ? 17.085 11.478 -8.735 1.00 0.00 37 TYR A CA 14
ATOM 20074 C C . TYR A 1 37 ? 15.905 11.973 -9.567 1.00 0.00 37 TYR A C 14
ATOM 20075 O O . TYR A 1 37 ? 16.023 12.944 -10.315 1.00 0.00 37 TYR A O 14
ATOM 20093 N N . CYS A 1 38 ? 14.770 11.298 -9.430 1.00 0.00 38 CYS A N 14
ATOM 20094 C CA . CYS A 1 38 ? 13.567 11.667 -10.169 1.00 0.00 38 CYS A CA 14
ATOM 20095 C C . CYS A 1 38 ? 13.163 13.106 -9.866 1.00 0.00 38 CYS A C 14
ATOM 20096 O O . CYS A 1 38 ? 12.804 13.863 -10.767 1.00 0.00 38 CYS A O 14
ATOM 20104 N N . GLU A 1 39 ? 13.223 13.476 -8.590 1.00 0.00 39 GLU A N 14
ATOM 20105 C CA . GLU A 1 39 ? 12.861 14.824 -8.168 1.00 0.00 39 GLU A CA 14
ATOM 20106 C C . GLU A 1 39 ? 13.621 15.870 -8.979 1.00 0.00 39 GLU A C 14
ATOM 20107 O O . GLU A 1 39 ? 13.035 16.704 -9.669 1.00 0.00 39 GLU A O 14
ATOM 20119 N N . PRO A 1 40 ? 14.959 15.826 -8.895 1.00 0.00 40 PRO A N 14
ATOM 20120 C CA . PRO A 1 40 ? 15.829 16.762 -9.613 1.00 0.00 40 PRO A CA 14
ATOM 20121 C C . PRO A 1 40 ? 15.819 16.523 -11.119 1.00 0.00 40 PRO A C 14
ATOM 20122 O O . PRO A 1 40 ? 16.174 17.406 -11.901 1.00 0.00 40 PRO A O 14
ATOM 20133 N N . LEU A 1 41 ? 15.409 15.324 -11.521 1.00 0.00 41 LEU A N 14
ATOM 20134 C CA . LEU A 1 41 ? 15.353 14.969 -12.934 1.00 0.00 41 LEU A CA 14
ATOM 20135 C C . LEU A 1 41 ? 13.908 14.864 -13.412 1.00 0.00 41 LEU A C 14
ATOM 20136 O O . LEU A 1 41 ? 13.626 14.236 -14.432 1.00 0.00 41 LEU A O 14
ATOM 20152 N N . GLU A 1 42 ? 12.997 15.485 -12.669 1.00 0.00 42 GLU A N 14
ATOM 20153 C CA . GLU A 1 42 ? 11.582 15.461 -13.019 1.00 0.00 42 GLU A CA 14
ATOM 20154 C C . GLU A 1 42 ? 11.352 16.071 -14.398 1.00 0.00 42 GLU A C 14
ATOM 20155 O O . GLU A 1 42 ? 10.692 15.476 -15.251 1.00 0.00 42 GLU A O 14
ATOM 20167 N N . HIS A 1 43 ? 11.901 17.263 -14.611 1.00 0.00 43 HIS A N 14
ATOM 20168 C CA . HIS A 1 43 ? 11.756 17.955 -15.887 1.00 0.00 43 HIS A CA 14
ATOM 20169 C C . HIS A 1 43 ? 13.042 17.866 -16.702 1.00 0.00 43 HIS A C 14
ATOM 20170 O O . HIS A 1 43 ? 13.379 18.782 -17.453 1.00 0.00 43 HIS A O 14
ATOM 20184 N N . PHE A 1 44 ? 13.759 16.757 -16.549 1.00 0.00 44 PHE A N 14
ATOM 20185 C CA . PHE A 1 44 ? 15.009 16.549 -17.269 1.00 0.00 44 PHE A CA 14
ATOM 20186 C C . PHE A 1 44 ? 14.782 15.709 -18.523 1.00 0.00 44 PHE A C 14
ATOM 20187 O O . PHE A 1 44 ? 14.000 14.758 -18.515 1.00 0.00 44 PHE A O 14
ATOM 20204 N N . THR A 1 45 ? 15.472 16.069 -19.602 1.00 0.00 45 THR A N 14
ATOM 20205 C CA . THR A 1 45 ? 15.344 15.352 -20.864 1.00 0.00 45 THR A CA 14
ATOM 20206 C C . THR A 1 45 ? 16.605 14.552 -21.172 1.00 0.00 45 THR A C 14
ATOM 20207 O O . THR A 1 45 ? 17.711 14.957 -20.818 1.00 0.00 45 THR A O 14
ATOM 20218 N N . GLY A 1 46 ? 16.430 13.413 -21.836 1.00 0.00 46 GLY A N 14
ATOM 20219 C CA . GLY A 1 46 ? 17.564 12.575 -22.181 1.00 0.00 46 GLY A CA 14
ATOM 20220 C C . GLY A 1 46 ? 18.818 13.380 -22.455 1.00 0.00 46 GLY A C 14
ATOM 20221 O O . GLY A 1 46 ? 19.923 12.952 -22.120 1.00 0.00 46 GLY A O 14
ATOM 20225 N N . GLN A 1 47 ? 18.649 14.547 -23.068 1.00 0.00 47 GLN A N 14
ATOM 20226 C CA . GLN A 1 47 ? 19.778 15.411 -23.390 1.00 0.00 47 GLN A CA 14
ATOM 20227 C C . GLN A 1 47 ? 20.390 16.001 -22.124 1.00 0.00 47 GLN A C 14
ATOM 20228 O O . GLN A 1 47 ? 21.594 15.889 -21.894 1.00 0.00 47 GLN A O 14
ATOM 20242 N N . ASP A 1 48 ? 19.553 16.630 -21.306 1.00 0.00 48 ASP A N 14
ATOM 20243 C CA . ASP A 1 48 ? 20.011 17.237 -20.062 1.00 0.00 48 ASP A CA 14
ATOM 20244 C C . ASP A 1 48 ? 20.513 16.173 -19.091 1.00 0.00 48 ASP A C 14
ATOM 20245 O O . ASP A 1 48 ? 21.456 16.405 -18.333 1.00 0.00 48 ASP A O 14
ATOM 20254 N N . LEU A 1 49 ? 19.877 15.007 -19.118 1.00 0.00 49 LEU A N 14
ATOM 20255 C CA . LEU A 1 49 ? 20.259 13.907 -18.240 1.00 0.00 49 LEU A CA 14
ATOM 20256 C C . LEU A 1 49 ? 21.697 13.472 -18.506 1.00 0.00 49 LEU A C 14
ATOM 20257 O O . LEU A 1 49 ? 22.517 13.412 -17.590 1.00 0.00 49 LEU A O 14
ATOM 20273 N N . ILE A 1 50 ? 21.995 13.171 -19.766 1.00 0.00 50 ILE A N 14
ATOM 20274 C CA . ILE A 1 50 ? 23.334 12.746 -20.153 1.00 0.00 50 ILE A CA 14
ATOM 20275 C C . ILE A 1 50 ? 24.349 13.864 -19.938 1.00 0.00 50 ILE A C 14
ATOM 20276 O O . ILE A 1 50 ? 25.552 13.617 -19.861 1.00 0.00 50 ILE A O 14
ATOM 20292 N N . ASN A 1 51 ? 23.855 15.094 -19.841 1.00 0.00 51 ASN A N 14
ATOM 20293 C CA . ASN A 1 51 ? 24.719 16.250 -19.634 1.00 0.00 51 ASN A CA 14
ATOM 20294 C C . ASN A 1 51 ? 25.028 16.441 -18.153 1.00 0.00 51 ASN A C 14
ATOM 20295 O O . ASN A 1 51 ? 25.490 17.504 -17.735 1.00 0.00 51 ASN A O 14
ATOM 20306 N N . LEU A 1 52 ? 24.770 15.405 -17.362 1.00 0.00 52 LEU A N 14
ATOM 20307 C CA . LEU A 1 52 ? 25.022 15.457 -15.926 1.00 0.00 52 LEU A CA 14
ATOM 20308 C C . LEU A 1 52 ? 26.440 14.997 -15.604 1.00 0.00 52 LEU A C 14
ATOM 20309 O O . LEU A 1 52 ? 26.913 13.990 -16.133 1.00 0.00 52 LEU A O 14
ATOM 20325 N N . THR A 1 53 ? 27.114 15.739 -14.732 1.00 0.00 53 THR A N 14
ATOM 20326 C CA . THR A 1 53 ? 28.477 15.407 -14.337 1.00 0.00 53 THR A CA 14
ATOM 20327 C C . THR A 1 53 ? 28.661 15.538 -12.830 1.00 0.00 53 THR A C 14
ATOM 20328 O O . THR A 1 53 ? 27.891 16.226 -12.160 1.00 0.00 53 THR A O 14
ATOM 20339 N N . GLN A 1 54 ? 29.685 14.874 -12.303 1.00 0.00 54 GLN A N 14
ATOM 20340 C CA . GLN A 1 54 ? 29.968 14.917 -10.874 1.00 0.00 54 GLN A CA 14
ATOM 20341 C C . GLN A 1 54 ? 29.866 16.343 -10.341 1.00 0.00 54 GLN A C 14
ATOM 20342 O O . GLN A 1 54 ? 29.329 16.573 -9.258 1.00 0.00 54 GLN A O 14
ATOM 20356 N N . GLU A 1 55 ? 30.384 17.295 -11.110 1.00 0.00 55 GLU A N 14
ATOM 20357 C CA . GLU A 1 55 ? 30.349 18.698 -10.715 1.00 0.00 55 GLU A CA 14
ATOM 20358 C C . GLU A 1 55 ? 28.912 19.176 -10.526 1.00 0.00 55 GLU A C 14
ATOM 20359 O O . GLU A 1 55 ? 28.631 20.006 -9.661 1.00 0.00 55 GLU A O 14
ATOM 20371 N N . ASP A 1 56 ? 28.007 18.645 -11.341 1.00 0.00 56 ASP A N 14
ATOM 20372 C CA . ASP A 1 56 ? 26.599 19.015 -11.264 1.00 0.00 56 ASP A CA 14
ATOM 20373 C C . ASP A 1 56 ? 25.991 18.569 -9.939 1.00 0.00 56 ASP A C 14
ATOM 20374 O O . ASP A 1 56 ? 24.998 19.133 -9.477 1.00 0.00 56 ASP A O 14
ATOM 20383 N N . PHE A 1 57 ? 26.592 17.551 -9.331 1.00 0.00 57 PHE A N 14
ATOM 20384 C CA . PHE A 1 57 ? 26.109 17.028 -8.058 1.00 0.00 57 PHE A CA 14
ATOM 20385 C C . PHE A 1 57 ? 26.435 17.987 -6.917 1.00 0.00 57 PHE A C 14
ATOM 20386 O O . PHE A 1 57 ? 25.620 18.205 -6.021 1.00 0.00 57 PHE A O 14
ATOM 20403 N N . LYS A 1 58 ? 27.635 18.558 -6.956 1.00 0.00 58 LYS A N 14
ATOM 20404 C CA . LYS A 1 58 ? 28.071 19.494 -5.927 1.00 0.00 58 LYS A CA 14
ATOM 20405 C C . LYS A 1 58 ? 27.012 20.564 -5.682 1.00 0.00 58 LYS A C 14
ATOM 20406 O O . LYS A 1 58 ? 26.845 21.041 -4.559 1.00 0.00 58 LYS A O 14
ATOM 20425 N N . LYS A 1 59 ? 26.299 20.938 -6.739 1.00 0.00 59 LYS A N 14
ATOM 20426 C CA . LYS A 1 59 ? 25.254 21.950 -6.638 1.00 0.00 59 LYS A CA 14
ATOM 20427 C C . LYS A 1 59 ? 23.894 21.366 -7.007 1.00 0.00 59 LYS A C 14
ATOM 20428 O O . LYS A 1 59 ? 23.793 20.305 -7.623 1.00 0.00 59 LYS A O 14
ATOM 20447 N N . PRO A 1 60 ? 22.821 22.074 -6.622 1.00 0.00 60 PRO A N 14
ATOM 20448 C CA . PRO A 1 60 ? 21.448 21.646 -6.904 1.00 0.00 60 PRO A CA 14
ATOM 20449 C C . PRO A 1 60 ? 21.103 21.743 -8.386 1.00 0.00 60 PRO A C 14
ATOM 20450 O O . PRO A 1 60 ? 21.824 22.349 -9.178 1.00 0.00 60 PRO A O 14
ATOM 20461 N N . PRO A 1 61 ? 19.973 21.132 -8.772 1.00 0.00 61 PRO A N 14
ATOM 20462 C CA . PRO A 1 61 ? 19.107 20.405 -7.839 1.00 0.00 61 PRO A CA 14
ATOM 20463 C C . PRO A 1 61 ? 19.748 19.116 -7.336 1.00 0.00 61 PRO A C 14
ATOM 20464 O O . PRO A 1 61 ? 19.502 18.688 -6.208 1.00 0.00 61 PRO A O 14
ATOM 20475 N N . LEU A 1 62 ? 20.571 18.503 -8.180 1.00 0.00 62 LEU A N 14
ATOM 20476 C CA . LEU A 1 62 ? 21.249 17.262 -7.820 1.00 0.00 62 LEU A CA 14
ATOM 20477 C C . LEU A 1 62 ? 22.307 17.511 -6.750 1.00 0.00 62 LEU A C 14
ATOM 20478 O O . LEU A 1 62 ? 23.408 17.976 -7.047 1.00 0.00 62 LEU A O 14
ATOM 20494 N N . TYR A 1 63 ? 21.968 17.196 -5.505 1.00 0.00 63 TYR A N 14
ATOM 20495 C CA . TYR A 1 63 ? 22.889 17.384 -4.391 1.00 0.00 63 TYR A CA 14
ATOM 20496 C C . TYR A 1 63 ? 22.591 16.398 -3.265 1.00 0.00 63 TYR A C 14
ATOM 20497 O O . TYR A 1 63 ? 21.434 16.174 -2.911 1.00 0.00 63 TYR A O 14
ATOM 20515 N N . ARG A 1 64 ? 23.646 15.812 -2.708 1.00 0.00 64 ARG A N 14
ATOM 20516 C CA . ARG A 1 64 ? 23.499 14.848 -1.624 1.00 0.00 64 ARG A CA 14
ATOM 20517 C C . ARG A 1 64 ? 22.283 13.954 -1.852 1.00 0.00 64 ARG A C 14
ATOM 20518 O O . ARG A 1 64 ? 21.586 13.584 -0.907 1.00 0.00 64 ARG A O 14
ATOM 20539 N N . VAL A 1 65 ? 22.034 13.612 -3.112 1.00 0.00 65 VAL A N 14
ATOM 20540 C CA . VAL A 1 65 ? 20.904 12.761 -3.464 1.00 0.00 65 VAL A CA 14
ATOM 20541 C C . VAL A 1 65 ? 21.056 11.369 -2.861 1.00 0.00 65 VAL A C 14
ATOM 20542 O O . VAL A 1 65 ? 20.084 10.773 -2.397 1.00 0.00 65 VAL A O 14
ATOM 20555 N N . SER A 1 66 ? 22.282 10.856 -2.870 1.00 0.00 66 SER A N 14
ATOM 20556 C CA . SER A 1 66 ? 22.561 9.532 -2.327 1.00 0.00 66 SER A CA 14
ATOM 20557 C C . SER A 1 66 ? 23.890 9.521 -1.578 1.00 0.00 66 SER A C 14
ATOM 20558 O O . SER A 1 66 ? 24.669 10.470 -1.660 1.00 0.00 66 SER A O 14
ATOM 20566 N N . SER A 1 67 ? 24.141 8.439 -0.847 1.00 0.00 67 SER A N 14
ATOM 20567 C CA . SER A 1 67 ? 25.374 8.304 -0.080 1.00 0.00 67 SER A CA 14
ATOM 20568 C C . SER A 1 67 ? 26.480 7.690 -0.933 1.00 0.00 67 SER A C 14
ATOM 20569 O O . SER A 1 67 ? 27.356 6.992 -0.424 1.00 0.00 67 SER A O 14
ATOM 20577 N N . ASP A 1 68 ? 26.432 7.957 -2.234 1.00 0.00 68 ASP A N 14
ATOM 20578 C CA . ASP A 1 68 ? 27.430 7.432 -3.159 1.00 0.00 68 ASP A CA 14
ATOM 20579 C C . ASP A 1 68 ? 28.099 8.563 -3.934 1.00 0.00 68 ASP A C 14
ATOM 20580 O O . ASP A 1 68 ? 28.566 8.369 -5.055 1.00 0.00 68 ASP A O 14
ATOM 20589 N N . ASN A 1 69 ? 28.141 9.745 -3.327 1.00 0.00 69 ASN A N 14
ATOM 20590 C CA . ASN A 1 69 ? 28.751 10.908 -3.962 1.00 0.00 69 ASN A CA 14
ATOM 20591 C C . ASN A 1 69 ? 28.275 11.053 -5.404 1.00 0.00 69 ASN A C 14
ATOM 20592 O O . ASN A 1 69 ? 29.057 11.378 -6.297 1.00 0.00 69 ASN A O 14
ATOM 20603 N N . GLY A 1 70 ? 26.986 10.811 -5.623 1.00 0.00 70 GLY A N 14
ATOM 20604 C CA . GLY A 1 70 ? 26.428 10.920 -6.958 1.00 0.00 70 GLY A CA 14
ATOM 20605 C C . GLY A 1 70 ? 27.132 10.023 -7.957 1.00 0.00 70 GLY A C 14
ATOM 20606 O O . GLY A 1 70 ? 27.347 10.411 -9.105 1.00 0.00 70 GLY A O 14
ATOM 20610 N N . GLN A 1 71 ? 27.493 8.821 -7.518 1.00 0.00 71 GLN A N 14
ATOM 20611 C CA . GLN A 1 71 ? 28.180 7.868 -8.382 1.00 0.00 71 GLN A CA 14
ATOM 20612 C C . GLN A 1 71 ? 27.180 6.973 -9.108 1.00 0.00 71 GLN A C 14
ATOM 20613 O O . GLN A 1 71 ? 27.179 6.897 -10.336 1.00 0.00 71 GLN A O 14
ATOM 20627 N N . ARG A 1 72 ? 26.332 6.297 -8.340 1.00 0.00 72 ARG A N 14
ATOM 20628 C CA . ARG A 1 72 ? 25.330 5.405 -8.909 1.00 0.00 72 ARG A CA 14
ATOM 20629 C C . ARG A 1 72 ? 24.755 5.986 -10.198 1.00 0.00 72 ARG A C 14
ATOM 20630 O O . ARG A 1 72 ? 24.743 5.325 -11.238 1.00 0.00 72 ARG A O 14
ATOM 20651 N N . LEU A 1 73 ? 24.280 7.224 -10.123 1.00 0.00 73 LEU A N 14
ATOM 20652 C CA . LEU A 1 73 ? 23.701 7.894 -11.283 1.00 0.00 73 LEU A CA 14
ATOM 20653 C C . LEU A 1 73 ? 24.752 8.107 -12.368 1.00 0.00 73 LEU A C 14
ATOM 20654 O O . LEU A 1 73 ? 24.593 7.648 -13.500 1.00 0.00 73 LEU A O 14
ATOM 20670 N N . LEU A 1 74 ? 25.826 8.805 -12.015 1.00 0.00 74 LEU A N 14
ATOM 20671 C CA . LEU A 1 74 ? 26.904 9.079 -12.958 1.00 0.00 74 LEU A CA 14
ATOM 20672 C C . LEU A 1 74 ? 27.247 7.834 -13.771 1.00 0.00 74 LEU A C 14
ATOM 20673 O O . LEU A 1 74 ? 27.449 7.908 -14.983 1.00 0.00 74 LEU A O 14
ATOM 20689 N N . ASP A 1 75 ? 27.307 6.692 -13.095 1.00 0.00 75 ASP A N 14
ATOM 20690 C CA . ASP A 1 75 ? 27.621 5.430 -13.755 1.00 0.00 75 ASP A CA 14
ATOM 20691 C C . ASP A 1 75 ? 26.502 5.023 -14.709 1.00 0.00 75 ASP A C 14
ATOM 20692 O O . ASP A 1 75 ? 26.758 4.596 -15.835 1.00 0.00 75 ASP A O 14
ATOM 20701 N N . MET A 1 76 ? 25.262 5.157 -14.251 1.00 0.00 76 MET A N 14
ATOM 20702 C CA . MET A 1 76 ? 24.105 4.804 -15.065 1.00 0.00 76 MET A CA 14
ATOM 20703 C C . MET A 1 76 ? 24.015 5.695 -16.299 1.00 0.00 76 MET A C 14
ATOM 20704 O O . MET A 1 76 ? 23.600 5.249 -17.369 1.00 0.00 76 MET A O 14
ATOM 20718 N N . ILE A 1 77 ? 24.406 6.955 -16.143 1.00 0.00 77 ILE A N 14
ATOM 20719 C CA . ILE A 1 77 ? 24.371 7.908 -17.246 1.00 0.00 77 ILE A CA 14
ATOM 20720 C C . ILE A 1 77 ? 25.568 7.723 -18.171 1.00 0.00 77 ILE A C 14
ATOM 20721 O O . ILE A 1 77 ? 25.437 7.793 -19.393 1.00 0.00 77 ILE A O 14
ATOM 20737 N N . GLU A 1 78 ? 26.735 7.485 -17.580 1.00 0.00 78 GLU A N 14
ATOM 20738 C CA . GLU A 1 78 ? 27.956 7.288 -18.353 1.00 0.00 78 GLU A CA 14
ATOM 20739 C C . GLU A 1 78 ? 27.730 6.284 -19.480 1.00 0.00 78 GLU A C 14
ATOM 20740 O O . GLU A 1 78 ? 28.334 6.385 -20.548 1.00 0.00 78 GLU A O 14
ATOM 20752 N N . THR A 1 79 ? 26.855 5.314 -19.234 1.00 0.00 79 THR A N 14
ATOM 20753 C CA . THR A 1 79 ? 26.549 4.291 -20.226 1.00 0.00 79 THR A CA 14
ATOM 20754 C C . THR A 1 79 ? 25.649 4.842 -21.325 1.00 0.00 79 THR A C 14
ATOM 20755 O O . THR A 1 79 ? 25.664 4.356 -22.456 1.00 0.00 79 THR A O 14
ATOM 20766 N N . LEU A 1 80 ? 24.866 5.861 -20.987 1.00 0.00 80 LEU A N 14
ATOM 20767 C CA . LEU A 1 80 ? 23.958 6.480 -21.946 1.00 0.00 80 LEU A CA 14
ATOM 20768 C C . LEU A 1 80 ? 24.732 7.278 -22.991 1.00 0.00 80 LEU A C 14
ATOM 20769 O O . LEU A 1 80 ? 24.295 7.414 -24.134 1.00 0.00 80 LEU A O 14
ATOM 20785 N N . LYS A 1 81 ? 25.885 7.803 -22.592 1.00 0.00 81 LYS A N 14
ATOM 20786 C CA . LYS A 1 81 ? 26.723 8.586 -23.493 1.00 0.00 81 LYS A CA 14
ATOM 20787 C C . LYS A 1 81 ? 27.590 7.676 -24.357 1.00 0.00 81 LYS A C 14
ATOM 20788 O O . LYS A 1 81 ? 27.484 7.683 -25.583 1.00 0.00 81 LYS A O 14
ATOM 20807 N N . MET A 1 82 ? 28.448 6.894 -23.709 1.00 0.00 82 MET A N 14
ATOM 20808 C CA . MET A 1 82 ? 29.333 5.978 -24.419 1.00 0.00 82 MET A CA 14
ATOM 20809 C C . MET A 1 82 ? 28.645 5.406 -25.655 1.00 0.00 82 MET A C 14
ATOM 20810 O O . MET A 1 82 ? 29.255 5.288 -26.716 1.00 0.00 82 MET A O 14
ATOM 20824 N N . GLU A 1 83 ? 27.372 5.053 -25.508 1.00 0.00 83 GLU A N 14
ATOM 20825 C CA . GLU A 1 83 ? 26.603 4.493 -26.613 1.00 0.00 83 GLU A CA 14
ATOM 20826 C C . GLU A 1 83 ? 26.325 5.552 -27.675 1.00 0.00 83 GLU A C 14
ATOM 20827 O O . GLU A 1 83 ? 26.456 5.295 -28.873 1.00 0.00 83 GLU A O 14
ATOM 20839 N N . HIS A 1 84 ? 25.941 6.743 -27.229 1.00 0.00 84 HIS A N 14
ATOM 20840 C CA . HIS A 1 84 ? 25.645 7.843 -28.141 1.00 0.00 84 HIS A CA 14
ATOM 20841 C C . HIS A 1 84 ? 26.826 8.111 -29.070 1.00 0.00 84 HIS A C 14
ATOM 20842 O O . HIS A 1 84 ? 27.909 7.554 -28.890 1.00 0.00 84 HIS A O 14
ATOM 20856 N N . HIS A 1 85 ? 26.608 8.966 -30.064 1.00 0.00 85 HIS A N 14
ATOM 20857 C CA . HIS A 1 85 ? 27.654 9.307 -31.021 1.00 0.00 85 HIS A CA 14
ATOM 20858 C C . HIS A 1 85 ? 28.606 10.347 -30.438 1.00 0.00 85 HIS A C 14
ATOM 20859 O O . HIS A 1 85 ? 28.958 11.322 -31.102 1.00 0.00 85 HIS A O 14
ATOM 20873 N N . MET A 1 86 ? 29.018 10.133 -29.193 1.00 0.00 86 MET A N 14
ATOM 20874 C CA . MET A 1 86 ? 29.929 11.052 -28.521 1.00 0.00 86 MET A CA 14
ATOM 20875 C C . MET A 1 86 ? 30.910 10.293 -27.632 1.00 0.00 86 MET A C 14
ATOM 20876 O O . MET A 1 86 ? 30.633 9.173 -27.204 1.00 0.00 86 MET A O 14
ATOM 20890 N N . GLU A 1 87 ? 32.055 10.910 -27.361 1.00 0.00 87 GLU A N 14
ATOM 20891 C CA . GLU A 1 87 ? 33.077 10.290 -26.525 1.00 0.00 87 GLU A CA 14
ATOM 20892 C C . GLU A 1 87 ? 33.332 8.849 -26.956 1.00 0.00 87 GLU A C 14
ATOM 20893 O O . GLU A 1 87 ? 33.647 7.990 -26.133 1.00 0.00 87 GLU A O 14
ATOM 20905 N N . ALA A 1 88 ? 33.192 8.592 -28.252 1.00 0.00 88 ALA A N 14
ATOM 20906 C CA . ALA A 1 88 ? 33.408 7.256 -28.794 1.00 0.00 88 ALA A CA 14
ATOM 20907 C C . ALA A 1 88 ? 34.771 7.152 -29.470 1.00 0.00 88 ALA A C 14
ATOM 20908 O O . ALA A 1 88 ? 35.431 8.161 -29.718 1.00 0.00 88 ALA A O 14
ATOM 20915 N N . HIS A 1 89 ? 35.187 5.924 -29.766 1.00 0.00 89 HIS A N 14
ATOM 20916 C CA . HIS A 1 89 ? 36.473 5.689 -30.414 1.00 0.00 89 HIS A CA 14
ATOM 20917 C C . HIS A 1 89 ? 37.617 6.241 -29.569 1.00 0.00 89 HIS A C 14
ATOM 20918 O O . HIS A 1 89 ? 38.521 6.899 -30.083 1.00 0.00 89 HIS A O 14
ATOM 20932 N N . LYS A 1 90 ? 37.570 5.970 -28.269 1.00 0.00 90 LYS A N 14
ATOM 20933 C CA . LYS A 1 90 ? 38.602 6.439 -27.352 1.00 0.00 90 LYS A CA 14
ATOM 20934 C C . LYS A 1 90 ? 39.265 5.268 -26.634 1.00 0.00 90 LYS A C 14
ATOM 20935 O O . LYS A 1 90 ? 39.580 5.353 -25.448 1.00 0.00 90 LYS A O 14
ATOM 20954 N N . ASN A 1 91 ? 39.474 4.175 -27.362 1.00 0.00 91 ASN A N 14
ATOM 20955 C CA . ASN A 1 91 ? 40.101 2.987 -26.794 1.00 0.00 91 ASN A CA 14
ATOM 20956 C C . ASN A 1 91 ? 41.374 2.628 -27.554 1.00 0.00 91 ASN A C 14
ATOM 20957 O O . ASN A 1 91 ? 41.451 2.795 -28.771 1.00 0.00 91 ASN A O 14
ATOM 20968 N N . SER A 1 92 ? 42.371 2.132 -26.827 1.00 0.00 92 SER A N 14
ATOM 20969 C CA . SER A 1 92 ? 43.642 1.752 -27.431 1.00 0.00 92 SER A CA 14
ATOM 20970 C C . SER A 1 92 ? 43.420 0.851 -28.642 1.00 0.00 92 SER A C 14
ATOM 20971 O O . SER A 1 92 ? 43.982 1.080 -29.712 1.00 0.00 92 SER A O 14
ATOM 20979 N N . GLY A 1 93 ? 42.596 -0.177 -28.464 1.00 0.00 93 GLY A N 14
ATOM 20980 C CA . GLY A 1 93 ? 42.314 -1.098 -29.549 1.00 0.00 93 GLY A CA 14
ATOM 20981 C C . GLY A 1 93 ? 41.253 -2.118 -29.183 1.00 0.00 93 GLY A C 14
ATOM 20982 O O . GLY A 1 93 ? 40.159 -2.136 -29.746 1.00 0.00 93 GLY A O 14
ATOM 20986 N N . PRO A 1 94 ? 41.576 -2.993 -28.218 1.00 0.00 94 PRO A N 14
ATOM 20987 C CA . PRO A 1 94 ? 40.656 -4.036 -27.757 1.00 0.00 94 PRO A CA 14
ATOM 20988 C C . PRO A 1 94 ? 39.475 -3.466 -26.980 1.00 0.00 94 PRO A C 14
ATOM 20989 O O . PRO A 1 94 ? 39.370 -2.254 -26.792 1.00 0.00 94 PRO A O 14
ATOM 21000 N N . SER A 1 95 ? 38.587 -4.347 -26.530 1.00 0.00 95 SER A N 14
ATOM 21001 C CA . SER A 1 95 ? 37.411 -3.930 -25.775 1.00 0.00 95 SER A CA 14
ATOM 21002 C C . SER A 1 95 ? 36.800 -2.667 -26.374 1.00 0.00 95 SER A C 14
ATOM 21003 O O . SER A 1 95 ? 36.406 -1.751 -25.652 1.00 0.00 95 SER A O 14
ATOM 21011 N N . SER A 1 96 ? 36.726 -2.625 -27.701 1.00 0.00 96 SER A N 14
ATOM 21012 C CA . SER A 1 96 ? 36.167 -1.473 -28.399 1.00 0.00 96 SER A CA 14
ATOM 21013 C C . SER A 1 96 ? 34.846 -1.044 -27.769 1.00 0.00 96 SER A C 14
ATOM 21014 O O . SER A 1 96 ? 33.799 -1.636 -28.031 1.00 0.00 96 SER A O 14
ATOM 21022 N N . GLY A 1 97 ? 34.902 -0.009 -26.937 1.00 0.00 97 GLY A N 14
ATOM 21023 C CA . GLY A 1 97 ? 33.705 0.483 -26.282 1.00 0.00 97 GLY A CA 14
ATOM 21024 C C . GLY A 1 97 ? 34.009 1.518 -25.217 1.00 0.00 97 GLY A C 14
ATOM 21025 O O . GLY A 1 97 ? 35.160 1.917 -25.042 1.00 0.00 97 GLY A O 14
ATOM 21029 N N . GLY A 1 1 ? -11.828 -2.368 -28.886 1.00 0.00 1 GLY A N 15
ATOM 21030 C CA . GLY A 1 1 ? -11.354 -3.640 -28.372 1.00 0.00 1 GLY A CA 15
ATOM 21031 C C . GLY A 1 1 ? -10.598 -3.492 -27.066 1.00 0.00 1 GLY A C 15
ATOM 21032 O O . GLY A 1 1 ? -9.549 -2.849 -27.018 1.00 0.00 1 GLY A O 15
ATOM 21036 N N . SER A 1 2 ? -11.131 -4.087 -26.004 1.00 0.00 2 SER A N 15
ATOM 21037 C CA . SER A 1 2 ? -10.503 -4.014 -24.691 1.00 0.00 2 SER A CA 15
ATOM 21038 C C . SER A 1 2 ? -9.241 -4.871 -24.643 1.00 0.00 2 SER A C 15
ATOM 21039 O O . SER A 1 2 ? -9.311 -6.089 -24.477 1.00 0.00 2 SER A O 15
ATOM 21047 N N . SER A 1 3 ? -8.089 -4.225 -24.790 1.00 0.00 3 SER A N 15
ATOM 21048 C CA . SER A 1 3 ? -6.811 -4.928 -24.768 1.00 0.00 3 SER A CA 15
ATOM 21049 C C . SER A 1 3 ? -5.747 -4.097 -24.056 1.00 0.00 3 SER A C 15
ATOM 21050 O O . SER A 1 3 ? -5.825 -2.870 -24.016 1.00 0.00 3 SER A O 15
ATOM 21058 N N . GLY A 1 4 ? -4.752 -4.778 -23.495 1.00 0.00 4 GLY A N 15
ATOM 21059 C CA . GLY A 1 4 ? -3.686 -4.088 -22.791 1.00 0.00 4 GLY A CA 15
ATOM 21060 C C . GLY A 1 4 ? -2.615 -3.566 -23.729 1.00 0.00 4 GLY A C 15
ATOM 21061 O O . GLY A 1 4 ? -2.738 -3.683 -24.948 1.00 0.00 4 GLY A O 15
ATOM 21065 N N . SER A 1 5 ? -1.563 -2.987 -23.159 1.00 0.00 5 SER A N 15
ATOM 21066 C CA . SER A 1 5 ? -0.469 -2.441 -23.952 1.00 0.00 5 SER A CA 15
ATOM 21067 C C . SER A 1 5 ? 0.786 -3.297 -23.809 1.00 0.00 5 SER A C 15
ATOM 21068 O O . SER A 1 5 ? 1.895 -2.778 -23.687 1.00 0.00 5 SER A O 15
ATOM 21076 N N . SER A 1 6 ? 0.601 -4.614 -23.823 1.00 0.00 6 SER A N 15
ATOM 21077 C CA . SER A 1 6 ? 1.717 -5.544 -23.691 1.00 0.00 6 SER A CA 15
ATOM 21078 C C . SER A 1 6 ? 2.867 -5.147 -24.612 1.00 0.00 6 SER A C 15
ATOM 21079 O O . SER A 1 6 ? 2.777 -5.286 -25.831 1.00 0.00 6 SER A O 15
ATOM 21087 N N . GLY A 1 7 ? 3.948 -4.651 -24.018 1.00 0.00 7 GLY A N 15
ATOM 21088 C CA . GLY A 1 7 ? 5.101 -4.241 -24.798 1.00 0.00 7 GLY A CA 15
ATOM 21089 C C . GLY A 1 7 ? 5.813 -3.046 -24.196 1.00 0.00 7 GLY A C 15
ATOM 21090 O O . GLY A 1 7 ? 5.177 -2.149 -23.644 1.00 0.00 7 GLY A O 15
ATOM 21094 N N . MET A 1 8 ? 7.138 -3.035 -24.300 1.00 0.00 8 MET A N 15
ATOM 21095 C CA . MET A 1 8 ? 7.937 -1.941 -23.761 1.00 0.00 8 MET A CA 15
ATOM 21096 C C . MET A 1 8 ? 8.175 -0.868 -24.819 1.00 0.00 8 MET A C 15
ATOM 21097 O O . MET A 1 8 ? 8.988 -1.047 -25.727 1.00 0.00 8 MET A O 15
ATOM 21111 N N . LEU A 1 9 ? 7.461 0.245 -24.697 1.00 0.00 9 LEU A N 15
ATOM 21112 C CA . LEU A 1 9 ? 7.594 1.347 -25.643 1.00 0.00 9 LEU A CA 15
ATOM 21113 C C . LEU A 1 9 ? 8.529 2.422 -25.098 1.00 0.00 9 LEU A C 15
ATOM 21114 O O . LEU A 1 9 ? 9.441 2.875 -25.790 1.00 0.00 9 LEU A O 15
ATOM 21130 N N . SER A 1 10 ? 8.296 2.826 -23.853 1.00 0.00 10 SER A N 15
ATOM 21131 C CA . SER A 1 10 ? 9.117 3.848 -23.215 1.00 0.00 10 SER A CA 15
ATOM 21132 C C . SER A 1 10 ? 10.593 3.642 -23.542 1.00 0.00 10 SER A C 15
ATOM 21133 O O . SER A 1 10 ? 11.270 4.557 -24.011 1.00 0.00 10 SER A O 15
ATOM 21141 N N . ALA A 1 11 ? 11.085 2.433 -23.291 1.00 0.00 11 ALA A N 15
ATOM 21142 C CA . ALA A 1 11 ? 12.480 2.105 -23.560 1.00 0.00 11 ALA A CA 15
ATOM 21143 C C . ALA A 1 11 ? 12.626 1.383 -24.895 1.00 0.00 11 ALA A C 15
ATOM 21144 O O . ALA A 1 11 ? 12.484 0.163 -24.971 1.00 0.00 11 ALA A O 15
ATOM 21151 N N . ARG A 1 12 ? 12.910 2.145 -25.947 1.00 0.00 12 ARG A N 15
ATOM 21152 C CA . ARG A 1 12 ? 13.074 1.578 -27.280 1.00 0.00 12 ARG A CA 15
ATOM 21153 C C . ARG A 1 12 ? 14.541 1.593 -27.700 1.00 0.00 12 ARG A C 15
ATOM 21154 O O . ARG A 1 12 ? 15.037 0.637 -28.298 1.00 0.00 12 ARG A O 15
ATOM 21175 N N . THR A 1 13 ? 15.231 2.684 -27.384 1.00 0.00 13 THR A N 15
ATOM 21176 C CA . THR A 1 13 ? 16.640 2.825 -27.731 1.00 0.00 13 THR A CA 15
ATOM 21177 C C . THR A 1 13 ? 17.326 3.852 -26.838 1.00 0.00 13 THR A C 15
ATOM 21178 O O . THR A 1 13 ? 16.666 4.667 -26.194 1.00 0.00 13 THR A O 15
ATOM 21189 N N . MET A 1 14 ? 18.654 3.808 -26.805 1.00 0.00 14 MET A N 15
ATOM 21190 C CA . MET A 1 14 ? 19.429 4.737 -25.992 1.00 0.00 14 MET A CA 15
ATOM 21191 C C . MET A 1 14 ? 20.558 5.361 -26.806 1.00 0.00 14 MET A C 15
ATOM 21192 O O . MET A 1 14 ? 21.453 6.003 -26.256 1.00 0.00 14 MET A O 15
ATOM 21206 N N . LYS A 1 15 ? 20.511 5.168 -28.120 1.00 0.00 15 LYS A N 15
ATOM 21207 C CA . LYS A 1 15 ? 21.528 5.713 -29.011 1.00 0.00 15 LYS A CA 15
ATOM 21208 C C . LYS A 1 15 ? 21.564 7.235 -28.930 1.00 0.00 15 LYS A C 15
ATOM 21209 O O . LYS A 1 15 ? 22.628 7.846 -29.027 1.00 0.00 15 LYS A O 15
ATOM 21228 N N . GLU A 1 16 ? 20.394 7.842 -28.750 1.00 0.00 16 GLU A N 15
ATOM 21229 C CA . GLU A 1 16 ? 20.294 9.293 -28.656 1.00 0.00 16 GLU A CA 15
ATOM 21230 C C . GLU A 1 16 ? 20.105 9.732 -27.206 1.00 0.00 16 GLU A C 15
ATOM 21231 O O . GLU A 1 16 ? 20.855 10.564 -26.695 1.00 0.00 16 GLU A O 15
ATOM 21243 N N . VAL A 1 17 ? 19.097 9.167 -26.550 1.00 0.00 17 VAL A N 15
ATOM 21244 C CA . VAL A 1 17 ? 18.808 9.498 -25.159 1.00 0.00 17 VAL A CA 15
ATOM 21245 C C . VAL A 1 17 ? 18.947 10.996 -24.911 1.00 0.00 17 VAL A C 15
ATOM 21246 O O . VAL A 1 17 ? 19.198 11.430 -23.787 1.00 0.00 17 VAL A O 15
ATOM 21259 N N . VAL A 1 18 ? 18.780 11.783 -25.969 1.00 0.00 18 VAL A N 15
ATOM 21260 C CA . VAL A 1 18 ? 18.884 13.234 -25.867 1.00 0.00 18 VAL A CA 15
ATOM 21261 C C . VAL A 1 18 ? 17.563 13.907 -26.223 1.00 0.00 18 VAL A C 15
ATOM 21262 O O . VAL A 1 18 ? 17.166 14.890 -25.597 1.00 0.00 18 VAL A O 15
ATOM 21275 N N . TYR A 1 19 ? 16.886 13.370 -27.232 1.00 0.00 19 TYR A N 15
ATOM 21276 C CA . TYR A 1 19 ? 15.609 13.920 -27.674 1.00 0.00 19 TYR A CA 15
ATOM 21277 C C . TYR A 1 19 ? 14.457 13.351 -26.851 1.00 0.00 19 TYR A C 15
ATOM 21278 O O . TYR A 1 19 ? 13.290 13.641 -27.114 1.00 0.00 19 TYR A O 15
ATOM 21296 N N . TRP A 1 20 ? 14.794 12.539 -25.855 1.00 0.00 20 TRP A N 15
ATOM 21297 C CA . TRP A 1 20 ? 13.788 11.929 -24.993 1.00 0.00 20 TRP A CA 15
ATOM 21298 C C . TRP A 1 20 ? 12.840 12.983 -24.433 1.00 0.00 20 TRP A C 15
ATOM 21299 O O . TRP A 1 20 ? 13.024 14.180 -24.657 1.00 0.00 20 TRP A O 15
ATOM 21320 N N . SER A 1 21 ? 11.826 12.532 -23.702 1.00 0.00 21 SER A N 15
ATOM 21321 C CA . SER A 1 21 ? 10.846 13.437 -23.112 1.00 0.00 21 SER A CA 15
ATOM 21322 C C . SER A 1 21 ? 11.056 13.558 -21.605 1.00 0.00 21 SER A C 15
ATOM 21323 O O . SER A 1 21 ? 11.796 12.787 -20.992 1.00 0.00 21 SER A O 15
ATOM 21331 N N . PRO A 1 22 ? 10.390 14.548 -20.993 1.00 0.00 22 PRO A N 15
ATOM 21332 C CA . PRO A 1 22 ? 10.486 14.793 -19.551 1.00 0.00 22 PRO A CA 15
ATOM 21333 C C . PRO A 1 22 ? 9.812 13.700 -18.730 1.00 0.00 22 PRO A C 15
ATOM 21334 O O . PRO A 1 22 ? 10.016 13.602 -17.520 1.00 0.00 22 PRO A O 15
ATOM 21345 N N . LYS A 1 23 ? 9.008 12.878 -19.396 1.00 0.00 23 LYS A N 15
ATOM 21346 C CA . LYS A 1 23 ? 8.304 11.789 -18.729 1.00 0.00 23 LYS A CA 15
ATOM 21347 C C . LYS A 1 23 ? 9.067 10.476 -18.877 1.00 0.00 23 LYS A C 15
ATOM 21348 O O . LYS A 1 23 ? 8.897 9.554 -18.080 1.00 0.00 23 LYS A O 15
ATOM 21367 N N . LYS A 1 24 ? 9.910 10.400 -19.901 1.00 0.00 24 LYS A N 15
ATOM 21368 C CA . LYS A 1 24 ? 10.702 9.201 -20.153 1.00 0.00 24 LYS A CA 15
ATOM 21369 C C . LYS A 1 24 ? 11.913 9.145 -19.227 1.00 0.00 24 LYS A C 15
ATOM 21370 O O . LYS A 1 24 ? 12.118 8.161 -18.516 1.00 0.00 24 LYS A O 15
ATOM 21389 N N . VAL A 1 25 ? 12.712 10.207 -19.240 1.00 0.00 25 VAL A N 15
ATOM 21390 C CA . VAL A 1 25 ? 13.902 10.279 -18.400 1.00 0.00 25 VAL A CA 15
ATOM 21391 C C . VAL A 1 25 ? 13.640 9.677 -17.024 1.00 0.00 25 VAL A C 15
ATOM 21392 O O . VAL A 1 25 ? 14.505 9.017 -16.449 1.00 0.00 25 VAL A O 15
ATOM 21405 N N . ALA A 1 26 ? 12.441 9.909 -16.501 1.00 0.00 26 ALA A N 15
ATOM 21406 C CA . ALA A 1 26 ? 12.063 9.388 -15.193 1.00 0.00 26 ALA A CA 15
ATOM 21407 C C . ALA A 1 26 ? 11.986 7.865 -15.210 1.00 0.00 26 ALA A C 15
ATOM 21408 O O . ALA A 1 26 ? 12.699 7.189 -14.468 1.00 0.00 26 ALA A O 15
ATOM 21415 N N . ASP A 1 27 ? 11.116 7.331 -16.061 1.00 0.00 27 ASP A N 15
ATOM 21416 C CA . ASP A 1 27 ? 10.946 5.887 -16.174 1.00 0.00 27 ASP A CA 15
ATOM 21417 C C . ASP A 1 27 ? 12.297 5.180 -16.186 1.00 0.00 27 ASP A C 15
ATOM 21418 O O . ASP A 1 27 ? 12.440 4.085 -15.643 1.00 0.00 27 ASP A O 15
ATOM 21427 N N . TRP A 1 28 ? 13.285 5.812 -16.810 1.00 0.00 28 TRP A N 15
ATOM 21428 C CA . TRP A 1 28 ? 14.625 5.243 -16.893 1.00 0.00 28 TRP A CA 15
ATOM 21429 C C . TRP A 1 28 ? 15.267 5.158 -15.513 1.00 0.00 28 TRP A C 15
ATOM 21430 O O . TRP A 1 28 ? 16.002 4.216 -15.216 1.00 0.00 28 TRP A O 15
ATOM 21451 N N . LEU A 1 29 ? 14.985 6.147 -14.673 1.00 0.00 29 LEU A N 15
ATOM 21452 C CA . LEU A 1 29 ? 15.536 6.184 -13.322 1.00 0.00 29 LEU A CA 15
ATOM 21453 C C . LEU A 1 29 ? 14.974 5.048 -12.474 1.00 0.00 29 LEU A C 15
ATOM 21454 O O . LEU A 1 29 ? 15.714 4.175 -12.018 1.00 0.00 29 LEU A O 15
ATOM 21470 N N . LEU A 1 30 ? 13.662 5.063 -12.268 1.00 0.00 30 LEU A N 15
ATOM 21471 C CA . LEU A 1 30 ? 13.000 4.032 -11.477 1.00 0.00 30 LEU A CA 15
ATOM 21472 C C . LEU A 1 30 ? 13.333 2.641 -12.006 1.00 0.00 30 LEU A C 15
ATOM 21473 O O . LEU A 1 30 ? 13.406 1.677 -11.244 1.00 0.00 30 LEU A O 15
ATOM 21489 N N . GLU A 1 31 ? 13.536 2.545 -13.316 1.00 0.00 31 GLU A N 15
ATOM 21490 C CA . GLU A 1 31 ? 13.864 1.271 -13.947 1.00 0.00 31 GLU A CA 15
ATOM 21491 C C . GLU A 1 31 ? 15.131 0.674 -13.341 1.00 0.00 31 GLU A C 15
ATOM 21492 O O . GLU A 1 31 ? 15.324 -0.541 -13.353 1.00 0.00 31 GLU A O 15
ATOM 21504 N N . ASN A 1 32 ? 15.990 1.538 -12.811 1.00 0.00 32 ASN A N 15
ATOM 21505 C CA . ASN A 1 32 ? 17.239 1.097 -12.201 1.00 0.00 32 ASN A CA 15
ATOM 21506 C C . ASN A 1 32 ? 17.255 1.410 -10.708 1.00 0.00 32 ASN A C 15
ATOM 21507 O O . ASN A 1 32 ? 18.304 1.368 -10.065 1.00 0.00 32 ASN A O 15
ATOM 21518 N N . ALA A 1 33 ? 16.085 1.724 -10.162 1.00 0.00 33 ALA A N 15
ATOM 21519 C CA . ALA A 1 33 ? 15.963 2.041 -8.745 1.00 0.00 33 ALA A CA 15
ATOM 21520 C C . ALA A 1 33 ? 16.629 3.374 -8.421 1.00 0.00 33 ALA A C 15
ATOM 21521 O O . ALA A 1 33 ? 17.430 3.469 -7.492 1.00 0.00 33 ALA A O 15
ATOM 21528 N N . MET A 1 34 ? 16.293 4.401 -9.195 1.00 0.00 34 MET A N 15
ATOM 21529 C CA . MET A 1 34 ? 16.860 5.729 -8.990 1.00 0.00 34 MET A CA 15
ATOM 21530 C C . MET A 1 34 ? 15.759 6.776 -8.856 1.00 0.00 34 MET A C 15
ATOM 21531 O O . MET A 1 34 ? 15.788 7.828 -9.495 1.00 0.00 34 MET A O 15
ATOM 21545 N N . PRO A 1 35 ? 14.763 6.482 -8.007 1.00 0.00 35 PRO A N 15
ATOM 21546 C CA . PRO A 1 35 ? 13.632 7.386 -7.771 1.00 0.00 35 PRO A CA 15
ATOM 21547 C C . PRO A 1 35 ? 14.043 8.641 -7.009 1.00 0.00 35 PRO A C 15
ATOM 21548 O O . PRO A 1 35 ? 13.251 9.570 -6.853 1.00 0.00 35 PRO A O 15
ATOM 21559 N N . GLU A 1 36 ? 15.287 8.662 -6.539 1.00 0.00 36 GLU A N 15
ATOM 21560 C CA . GLU A 1 36 ? 15.801 9.804 -5.792 1.00 0.00 36 GLU A CA 15
ATOM 21561 C C . GLU A 1 36 ? 16.186 10.941 -6.734 1.00 0.00 36 GLU A C 15
ATOM 21562 O O . GLU A 1 36 ? 16.201 12.109 -6.342 1.00 0.00 36 GLU A O 15
ATOM 21574 N N . TYR A 1 37 ? 16.496 10.592 -7.978 1.00 0.00 37 TYR A N 15
ATOM 21575 C CA . TYR A 1 37 ? 16.884 11.582 -8.976 1.00 0.00 37 TYR A CA 15
ATOM 21576 C C . TYR A 1 37 ? 15.678 12.031 -9.796 1.00 0.00 37 TYR A C 15
ATOM 21577 O O . TYR A 1 37 ? 15.754 12.997 -10.555 1.00 0.00 37 TYR A O 15
ATOM 21595 N N . CYS A 1 38 ? 14.566 11.322 -9.636 1.00 0.00 38 CYS A N 15
ATOM 21596 C CA . CYS A 1 38 ? 13.342 11.646 -10.361 1.00 0.00 38 CYS A CA 15
ATOM 21597 C C . CYS A 1 38 ? 12.885 13.067 -10.049 1.00 0.00 38 CYS A C 15
ATOM 21598 O O . CYS A 1 38 ? 12.373 13.770 -10.920 1.00 0.00 38 CYS A O 15
ATOM 21606 N N . GLU A 1 39 ? 13.073 13.483 -8.800 1.00 0.00 39 GLU A N 15
ATOM 21607 C CA . GLU A 1 39 ? 12.678 14.820 -8.373 1.00 0.00 39 GLU A CA 15
ATOM 21608 C C . GLU A 1 39 ? 13.423 15.888 -9.170 1.00 0.00 39 GLU A C 15
ATOM 21609 O O . GLU A 1 39 ? 12.825 16.716 -9.857 1.00 0.00 39 GLU A O 15
ATOM 21621 N N . PRO A 1 40 ? 14.761 15.869 -9.076 1.00 0.00 40 PRO A N 15
ATOM 21622 C CA . PRO A 1 40 ? 15.617 16.828 -9.781 1.00 0.00 40 PRO A CA 15
ATOM 21623 C C . PRO A 1 40 ? 15.622 16.601 -11.289 1.00 0.00 40 PRO A C 15
ATOM 21624 O O . PRO A 1 40 ? 16.005 17.484 -12.059 1.00 0.00 40 PRO A O 15
ATOM 21635 N N . LEU A 1 41 ? 15.194 15.415 -11.706 1.00 0.00 41 LEU A N 15
ATOM 21636 C CA . LEU A 1 41 ? 15.150 15.072 -13.123 1.00 0.00 41 LEU A CA 15
ATOM 21637 C C . LEU A 1 41 ? 13.712 15.042 -13.631 1.00 0.00 41 LEU A C 15
ATOM 21638 O O . LEU A 1 41 ? 13.459 14.705 -14.787 1.00 0.00 41 LEU A O 15
ATOM 21654 N N . GLU A 1 42 ? 12.774 15.401 -12.760 1.00 0.00 42 GLU A N 15
ATOM 21655 C CA . GLU A 1 42 ? 11.362 15.416 -13.122 1.00 0.00 42 GLU A CA 15
ATOM 21656 C C . GLU A 1 42 ? 11.145 16.158 -14.437 1.00 0.00 42 GLU A C 15
ATOM 21657 O O . GLU A 1 42 ? 10.405 15.699 -15.308 1.00 0.00 42 GLU A O 15
ATOM 21669 N N . HIS A 1 43 ? 11.797 17.309 -14.575 1.00 0.00 43 HIS A N 15
ATOM 21670 C CA . HIS A 1 43 ? 11.676 18.116 -15.784 1.00 0.00 43 HIS A CA 15
ATOM 21671 C C . HIS A 1 43 ? 12.956 18.050 -16.611 1.00 0.00 43 HIS A C 15
ATOM 21672 O O . HIS A 1 43 ? 13.292 18.991 -17.331 1.00 0.00 43 HIS A O 15
ATOM 21686 N N . PHE A 1 44 ? 13.667 16.932 -16.504 1.00 0.00 44 PHE A N 15
ATOM 21687 C CA . PHE A 1 44 ? 14.912 16.744 -17.240 1.00 0.00 44 PHE A CA 15
ATOM 21688 C C . PHE A 1 44 ? 14.671 15.953 -18.523 1.00 0.00 44 PHE A C 15
ATOM 21689 O O . PHE A 1 44 ? 13.782 15.104 -18.585 1.00 0.00 44 PHE A O 15
ATOM 21706 N N . THR A 1 45 ? 15.470 16.240 -19.546 1.00 0.00 45 THR A N 15
ATOM 21707 C CA . THR A 1 45 ? 15.343 15.559 -20.829 1.00 0.00 45 THR A CA 15
ATOM 21708 C C . THR A 1 45 ? 16.579 14.719 -21.130 1.00 0.00 45 THR A C 15
ATOM 21709 O O . THR A 1 45 ? 17.692 15.074 -20.744 1.00 0.00 45 THR A O 15
ATOM 21720 N N . GLY A 1 46 ? 16.375 13.602 -21.823 1.00 0.00 46 GLY A N 15
ATOM 21721 C CA . GLY A 1 46 ? 17.483 12.729 -22.164 1.00 0.00 46 GLY A CA 15
ATOM 21722 C C . GLY A 1 46 ? 18.764 13.494 -22.432 1.00 0.00 46 GLY A C 15
ATOM 21723 O O . GLY A 1 46 ? 19.853 13.031 -22.093 1.00 0.00 46 GLY A O 15
ATOM 21727 N N . GLN A 1 47 ? 18.633 14.667 -23.043 1.00 0.00 47 GLN A N 15
ATOM 21728 C CA . GLN A 1 47 ? 19.790 15.497 -23.358 1.00 0.00 47 GLN A CA 15
ATOM 21729 C C . GLN A 1 47 ? 20.406 16.077 -22.089 1.00 0.00 47 GLN A C 15
ATOM 21730 O O . GLN A 1 47 ? 21.619 16.010 -21.889 1.00 0.00 47 GLN A O 15
ATOM 21744 N N . ASP A 1 48 ? 19.563 16.647 -21.235 1.00 0.00 48 ASP A N 15
ATOM 21745 C CA . ASP A 1 48 ? 20.025 17.238 -19.985 1.00 0.00 48 ASP A CA 15
ATOM 21746 C C . ASP A 1 48 ? 20.532 16.162 -19.029 1.00 0.00 48 ASP A C 15
ATOM 21747 O O . ASP A 1 48 ? 21.526 16.357 -18.329 1.00 0.00 48 ASP A O 15
ATOM 21756 N N . LEU A 1 49 ? 19.842 15.026 -19.006 1.00 0.00 49 LEU A N 15
ATOM 21757 C CA . LEU A 1 49 ? 20.222 13.918 -18.136 1.00 0.00 49 LEU A CA 15
ATOM 21758 C C . LEU A 1 49 ? 21.661 13.487 -18.402 1.00 0.00 49 LEU A C 15
ATOM 21759 O O . LEU A 1 49 ? 22.467 13.378 -17.477 1.00 0.00 49 LEU A O 15
ATOM 21775 N N . ILE A 1 50 ? 21.976 13.244 -19.670 1.00 0.00 50 ILE A N 15
ATOM 21776 C CA . ILE A 1 50 ? 23.319 12.829 -20.057 1.00 0.00 50 ILE A CA 15
ATOM 21777 C C . ILE A 1 50 ? 24.329 13.946 -19.818 1.00 0.00 50 ILE A C 15
ATOM 21778 O O . ILE A 1 50 ? 25.530 13.698 -19.710 1.00 0.00 50 ILE A O 15
ATOM 21794 N N . ASN A 1 51 ? 23.835 15.176 -19.734 1.00 0.00 51 ASN A N 15
ATOM 21795 C CA . ASN A 1 51 ? 24.695 16.332 -19.508 1.00 0.00 51 ASN A CA 15
ATOM 21796 C C . ASN A 1 51 ? 25.027 16.481 -18.026 1.00 0.00 51 ASN A C 15
ATOM 21797 O O . ASN A 1 51 ? 25.540 17.514 -17.594 1.00 0.00 51 ASN A O 15
ATOM 21808 N N . LEU A 1 52 ? 24.733 15.442 -17.253 1.00 0.00 52 LEU A N 15
ATOM 21809 C CA . LEU A 1 52 ? 25.002 15.455 -15.819 1.00 0.00 52 LEU A CA 15
ATOM 21810 C C . LEU A 1 52 ? 26.426 14.993 -15.527 1.00 0.00 52 LEU A C 15
ATOM 21811 O O . LEU A 1 52 ? 26.886 13.985 -16.064 1.00 0.00 52 LEU A O 15
ATOM 21827 N N . THR A 1 53 ? 27.120 15.737 -14.671 1.00 0.00 53 THR A N 15
ATOM 21828 C CA . THR A 1 53 ? 28.491 15.403 -14.306 1.00 0.00 53 THR A CA 15
ATOM 21829 C C . THR A 1 53 ? 28.709 15.538 -12.804 1.00 0.00 53 THR A C 15
ATOM 21830 O O . THR A 1 53 ? 27.846 16.044 -12.086 1.00 0.00 53 THR A O 15
ATOM 21841 N N . GLN A 1 54 ? 29.865 15.082 -12.334 1.00 0.00 54 GLN A N 15
ATOM 21842 C CA . GLN A 1 54 ? 30.195 15.152 -10.916 1.00 0.00 54 GLN A CA 15
ATOM 21843 C C . GLN A 1 54 ? 30.081 16.583 -10.401 1.00 0.00 54 GLN A C 15
ATOM 21844 O O . GLN A 1 54 ? 29.755 16.809 -9.236 1.00 0.00 54 GLN A O 15
ATOM 21858 N N . GLU A 1 55 ? 30.352 17.545 -11.277 1.00 0.00 55 GLU A N 15
ATOM 21859 C CA . GLU A 1 55 ? 30.279 18.955 -10.909 1.00 0.00 55 GLU A CA 15
ATOM 21860 C C . GLU A 1 55 ? 28.831 19.392 -10.714 1.00 0.00 55 GLU A C 15
ATOM 21861 O O . GLU A 1 55 ? 28.558 20.396 -10.055 1.00 0.00 55 GLU A O 15
ATOM 21873 N N . ASP A 1 56 ? 27.907 18.631 -11.290 1.00 0.00 56 ASP A N 15
ATOM 21874 C CA . ASP A 1 56 ? 26.485 18.939 -11.179 1.00 0.00 56 ASP A CA 15
ATOM 21875 C C . ASP A 1 56 ? 25.922 18.436 -9.854 1.00 0.00 56 ASP A C 15
ATOM 21876 O O . ASP A 1 56 ? 24.813 18.799 -9.461 1.00 0.00 56 ASP A O 15
ATOM 21885 N N . PHE A 1 57 ? 26.693 17.598 -9.169 1.00 0.00 57 PHE A N 15
ATOM 21886 C CA . PHE A 1 57 ? 26.271 17.044 -7.888 1.00 0.00 57 PHE A CA 15
ATOM 21887 C C . PHE A 1 57 ? 26.644 17.980 -6.741 1.00 0.00 57 PHE A C 15
ATOM 21888 O O . PHE A 1 57 ? 25.829 18.259 -5.862 1.00 0.00 57 PHE A O 15
ATOM 21905 N N . LYS A 1 58 ? 27.883 18.461 -6.758 1.00 0.00 58 LYS A N 15
ATOM 21906 C CA . LYS A 1 58 ? 28.366 19.366 -5.722 1.00 0.00 58 LYS A CA 15
ATOM 21907 C C . LYS A 1 58 ? 27.430 20.560 -5.562 1.00 0.00 58 LYS A C 15
ATOM 21908 O O . LYS A 1 58 ? 27.491 21.281 -4.565 1.00 0.00 58 LYS A O 15
ATOM 21927 N N . LYS A 1 59 ? 26.563 20.762 -6.548 1.00 0.00 59 LYS A N 15
ATOM 21928 C CA . LYS A 1 59 ? 25.611 21.866 -6.516 1.00 0.00 59 LYS A CA 15
ATOM 21929 C C . LYS A 1 59 ? 24.203 21.381 -6.847 1.00 0.00 59 LYS A C 15
ATOM 21930 O O . LYS A 1 59 ? 24.009 20.304 -7.411 1.00 0.00 59 LYS A O 15
ATOM 21949 N N . PRO A 1 60 ? 23.197 22.193 -6.489 1.00 0.00 60 PRO A N 15
ATOM 21950 C CA . PRO A 1 60 ? 21.790 21.868 -6.740 1.00 0.00 60 PRO A CA 15
ATOM 21951 C C . PRO A 1 60 ? 21.438 21.923 -8.223 1.00 0.00 60 PRO A C 15
ATOM 21952 O O . PRO A 1 60 ? 22.161 22.499 -9.036 1.00 0.00 60 PRO A O 15
ATOM 21963 N N . PRO A 1 61 ? 20.301 21.311 -8.585 1.00 0.00 61 PRO A N 15
ATOM 21964 C CA . PRO A 1 61 ? 19.433 20.620 -7.626 1.00 0.00 61 PRO A CA 15
ATOM 21965 C C . PRO A 1 61 ? 20.066 19.341 -7.089 1.00 0.00 61 PRO A C 15
ATOM 21966 O O . PRO A 1 61 ? 19.963 19.037 -5.900 1.00 0.00 61 PRO A O 15
ATOM 21977 N N . LEU A 1 62 ? 20.721 18.595 -7.971 1.00 0.00 62 LEU A N 15
ATOM 21978 C CA . LEU A 1 62 ? 21.373 17.348 -7.585 1.00 0.00 62 LEU A CA 15
ATOM 21979 C C . LEU A 1 62 ? 22.427 17.595 -6.510 1.00 0.00 62 LEU A C 15
ATOM 21980 O O . LEU A 1 62 ? 23.538 18.037 -6.806 1.00 0.00 62 LEU A O 15
ATOM 21996 N N . TYR A 1 63 ? 22.072 17.305 -5.263 1.00 0.00 63 TYR A N 15
ATOM 21997 C CA . TYR A 1 63 ? 22.988 17.495 -4.145 1.00 0.00 63 TYR A CA 15
ATOM 21998 C C . TYR A 1 63 ? 22.674 16.521 -3.013 1.00 0.00 63 TYR A C 15
ATOM 21999 O O . TYR A 1 63 ? 21.552 16.479 -2.508 1.00 0.00 63 TYR A O 15
ATOM 22017 N N . ARG A 1 64 ? 23.675 15.740 -2.619 1.00 0.00 64 ARG A N 15
ATOM 22018 C CA . ARG A 1 64 ? 23.507 14.765 -1.548 1.00 0.00 64 ARG A CA 15
ATOM 22019 C C . ARG A 1 64 ? 22.329 13.839 -1.836 1.00 0.00 64 ARG A C 15
ATOM 22020 O O . ARG A 1 64 ? 21.709 13.302 -0.918 1.00 0.00 64 ARG A O 15
ATOM 22041 N N . VAL A 1 65 ? 22.025 13.657 -3.117 1.00 0.00 65 VAL A N 15
ATOM 22042 C CA . VAL A 1 65 ? 20.922 12.795 -3.526 1.00 0.00 65 VAL A CA 15
ATOM 22043 C C . VAL A 1 65 ? 21.223 11.333 -3.214 1.00 0.00 65 VAL A C 15
ATOM 22044 O O . VAL A 1 65 ? 20.325 10.564 -2.871 1.00 0.00 65 VAL A O 15
ATOM 22057 N N . SER A 1 66 ? 22.492 10.957 -3.335 1.00 0.00 66 SER A N 15
ATOM 22058 C CA . SER A 1 66 ? 22.911 9.586 -3.068 1.00 0.00 66 SER A CA 15
ATOM 22059 C C . SER A 1 66 ? 24.107 9.558 -2.121 1.00 0.00 66 SER A C 15
ATOM 22060 O O . SER A 1 66 ? 24.970 10.434 -2.166 1.00 0.00 66 SER A O 15
ATOM 22068 N N . SER A 1 67 ? 24.149 8.544 -1.262 1.00 0.00 67 SER A N 15
ATOM 22069 C CA . SER A 1 67 ? 25.237 8.402 -0.301 1.00 0.00 67 SER A CA 15
ATOM 22070 C C . SER A 1 67 ? 26.542 8.046 -1.006 1.00 0.00 67 SER A C 15
ATOM 22071 O O . SER A 1 67 ? 27.596 7.955 -0.375 1.00 0.00 67 SER A O 15
ATOM 22079 N N . ASP A 1 68 ? 26.464 7.847 -2.317 1.00 0.00 68 ASP A N 15
ATOM 22080 C CA . ASP A 1 68 ? 27.639 7.504 -3.109 1.00 0.00 68 ASP A CA 15
ATOM 22081 C C . ASP A 1 68 ? 28.171 8.726 -3.851 1.00 0.00 68 ASP A C 15
ATOM 22082 O O . ASP A 1 68 ? 28.762 8.605 -4.923 1.00 0.00 68 ASP A O 15
ATOM 22091 N N . ASN A 1 69 ? 27.955 9.903 -3.273 1.00 0.00 69 ASN A N 15
ATOM 22092 C CA . ASN A 1 69 ? 28.410 11.148 -3.881 1.00 0.00 69 ASN A CA 15
ATOM 22093 C C . ASN A 1 69 ? 27.927 11.257 -5.324 1.00 0.00 69 ASN A C 15
ATOM 22094 O O . ASN A 1 69 ? 28.600 11.840 -6.173 1.00 0.00 69 ASN A O 15
ATOM 22105 N N . GLY A 1 70 ? 26.754 10.692 -5.594 1.00 0.00 70 GLY A N 15
ATOM 22106 C CA . GLY A 1 70 ? 26.200 10.737 -6.935 1.00 0.00 70 GLY A CA 15
ATOM 22107 C C . GLY A 1 70 ? 26.981 9.883 -7.914 1.00 0.00 70 GLY A C 15
ATOM 22108 O O . GLY A 1 70 ? 27.145 10.253 -9.076 1.00 0.00 70 GLY A O 15
ATOM 22112 N N . GLN A 1 71 ? 27.464 8.737 -7.442 1.00 0.00 71 GLN A N 15
ATOM 22113 C CA . GLN A 1 71 ? 28.234 7.830 -8.285 1.00 0.00 71 GLN A CA 15
ATOM 22114 C C . GLN A 1 71 ? 27.315 6.869 -9.031 1.00 0.00 71 GLN A C 15
ATOM 22115 O O . GLN A 1 71 ? 27.500 6.617 -10.222 1.00 0.00 71 GLN A O 15
ATOM 22129 N N . ARG A 1 72 ? 26.325 6.334 -8.324 1.00 0.00 72 ARG A N 15
ATOM 22130 C CA . ARG A 1 72 ? 25.379 5.398 -8.919 1.00 0.00 72 ARG A CA 15
ATOM 22131 C C . ARG A 1 72 ? 24.797 5.962 -10.211 1.00 0.00 72 ARG A C 15
ATOM 22132 O O . ARG A 1 72 ? 24.815 5.304 -11.253 1.00 0.00 72 ARG A O 15
ATOM 22153 N N . LEU A 1 73 ? 24.280 7.184 -10.137 1.00 0.00 73 LEU A N 15
ATOM 22154 C CA . LEU A 1 73 ? 23.690 7.837 -11.300 1.00 0.00 73 LEU A CA 15
ATOM 22155 C C . LEU A 1 73 ? 24.738 8.072 -12.383 1.00 0.00 73 LEU A C 15
ATOM 22156 O O . LEU A 1 73 ? 24.595 7.603 -13.513 1.00 0.00 73 LEU A O 15
ATOM 22172 N N . LEU A 1 74 ? 25.792 8.800 -12.030 1.00 0.00 74 LEU A N 15
ATOM 22173 C CA . LEU A 1 74 ? 26.866 9.097 -12.971 1.00 0.00 74 LEU A CA 15
ATOM 22174 C C . LEU A 1 74 ? 27.255 7.853 -13.765 1.00 0.00 74 LEU A C 15
ATOM 22175 O O . LEU A 1 74 ? 27.467 7.918 -14.976 1.00 0.00 74 LEU A O 15
ATOM 22191 N N . ASP A 1 75 ? 27.344 6.722 -13.074 1.00 0.00 75 ASP A N 15
ATOM 22192 C CA . ASP A 1 75 ? 27.703 5.462 -13.715 1.00 0.00 75 ASP A CA 15
ATOM 22193 C C . ASP A 1 75 ? 26.599 4.999 -14.660 1.00 0.00 75 ASP A C 15
ATOM 22194 O O . ASP A 1 75 ? 26.869 4.556 -15.776 1.00 0.00 75 ASP A O 15
ATOM 22203 N N . MET A 1 76 ? 25.355 5.103 -14.204 1.00 0.00 76 MET A N 15
ATOM 22204 C CA . MET A 1 76 ? 24.209 4.695 -15.010 1.00 0.00 76 MET A CA 15
ATOM 22205 C C . MET A 1 76 ? 24.110 5.536 -16.278 1.00 0.00 76 MET A C 15
ATOM 22206 O O . MET A 1 76 ? 23.755 5.030 -17.343 1.00 0.00 76 MET A O 15
ATOM 22220 N N . ILE A 1 77 ? 24.424 6.822 -16.156 1.00 0.00 77 ILE A N 15
ATOM 22221 C CA . ILE A 1 77 ? 24.370 7.732 -17.293 1.00 0.00 77 ILE A CA 15
ATOM 22222 C C . ILE A 1 77 ? 25.595 7.568 -18.187 1.00 0.00 77 ILE A C 15
ATOM 22223 O O . ILE A 1 77 ? 25.485 7.564 -19.412 1.00 0.00 77 ILE A O 15
ATOM 22239 N N . GLU A 1 78 ? 26.761 7.433 -17.564 1.00 0.00 78 GLU A N 15
ATOM 22240 C CA . GLU A 1 78 ? 28.007 7.267 -18.303 1.00 0.00 78 GLU A CA 15
ATOM 22241 C C . GLU A 1 78 ? 27.809 6.344 -19.502 1.00 0.00 78 GLU A C 15
ATOM 22242 O O . GLU A 1 78 ? 28.388 6.558 -20.568 1.00 0.00 78 GLU A O 15
ATOM 22254 N N . THR A 1 79 ? 26.985 5.316 -19.321 1.00 0.00 79 THR A N 15
ATOM 22255 C CA . THR A 1 79 ? 26.711 4.359 -20.386 1.00 0.00 79 THR A CA 15
ATOM 22256 C C . THR A 1 79 ? 25.810 4.969 -21.454 1.00 0.00 79 THR A C 15
ATOM 22257 O O . THR A 1 79 ? 25.951 4.675 -22.642 1.00 0.00 79 THR A O 15
ATOM 22268 N N . LEU A 1 80 ? 24.884 5.820 -21.025 1.00 0.00 80 LEU A N 15
ATOM 22269 C CA . LEU A 1 80 ? 23.959 6.472 -21.945 1.00 0.00 80 LEU A CA 15
ATOM 22270 C C . LEU A 1 80 ? 24.714 7.308 -22.974 1.00 0.00 80 LEU A C 15
ATOM 22271 O O . LEU A 1 80 ? 24.245 7.503 -24.096 1.00 0.00 80 LEU A O 15
ATOM 22287 N N . LYS A 1 81 ? 25.887 7.796 -22.587 1.00 0.00 81 LYS A N 15
ATOM 22288 C CA . LYS A 1 81 ? 26.710 8.609 -23.475 1.00 0.00 81 LYS A CA 15
ATOM 22289 C C . LYS A 1 81 ? 27.594 7.729 -24.354 1.00 0.00 81 LYS A C 15
ATOM 22290 O O . LYS A 1 81 ? 27.595 7.860 -25.577 1.00 0.00 81 LYS A O 15
ATOM 22309 N N . MET A 1 82 ? 28.344 6.833 -23.721 1.00 0.00 82 MET A N 15
ATOM 22310 C CA . MET A 1 82 ? 29.231 5.931 -24.446 1.00 0.00 82 MET A CA 15
ATOM 22311 C C . MET A 1 82 ? 28.479 5.208 -25.559 1.00 0.00 82 MET A C 15
ATOM 22312 O O . MET A 1 82 ? 29.046 4.909 -26.610 1.00 0.00 82 MET A O 15
ATOM 22326 N N . GLU A 1 83 ? 27.201 4.930 -25.321 1.00 0.00 83 GLU A N 15
ATOM 22327 C CA . GLU A 1 83 ? 26.374 4.241 -26.304 1.00 0.00 83 GLU A CA 15
ATOM 22328 C C . GLU A 1 83 ? 25.773 5.230 -27.299 1.00 0.00 83 GLU A C 15
ATOM 22329 O O . GLU A 1 83 ? 25.251 4.838 -28.343 1.00 0.00 83 GLU A O 15
ATOM 22341 N N . HIS A 1 84 ? 25.851 6.515 -26.967 1.00 0.00 84 HIS A N 15
ATOM 22342 C CA . HIS A 1 84 ? 25.316 7.561 -27.831 1.00 0.00 84 HIS A CA 15
ATOM 22343 C C . HIS A 1 84 ? 26.384 8.070 -28.794 1.00 0.00 84 HIS A C 15
ATOM 22344 O O . HIS A 1 84 ? 27.580 7.986 -28.511 1.00 0.00 84 HIS A O 15
ATOM 22358 N N . HIS A 1 85 ? 25.945 8.596 -29.933 1.00 0.00 85 HIS A N 15
ATOM 22359 C CA . HIS A 1 85 ? 26.864 9.118 -30.938 1.00 0.00 85 HIS A CA 15
ATOM 22360 C C . HIS A 1 85 ? 27.643 10.312 -30.394 1.00 0.00 85 HIS A C 15
ATOM 22361 O O . HIS A 1 85 ? 27.324 11.462 -30.694 1.00 0.00 85 HIS A O 15
ATOM 22375 N N . MET A 1 86 ? 28.666 10.029 -29.593 1.00 0.00 86 MET A N 15
ATOM 22376 C CA . MET A 1 86 ? 29.490 11.080 -29.008 1.00 0.00 86 MET A CA 15
ATOM 22377 C C . MET A 1 86 ? 30.896 11.061 -29.600 1.00 0.00 86 MET A C 15
ATOM 22378 O O . MET A 1 86 ? 31.271 10.121 -30.299 1.00 0.00 86 MET A O 15
ATOM 22392 N N . GLU A 1 87 ? 31.668 12.105 -29.314 1.00 0.00 87 GLU A N 15
ATOM 22393 C CA . GLU A 1 87 ? 33.032 12.206 -29.820 1.00 0.00 87 GLU A CA 15
ATOM 22394 C C . GLU A 1 87 ? 34.045 12.041 -28.690 1.00 0.00 87 GLU A C 15
ATOM 22395 O O . GLU A 1 87 ? 35.147 11.536 -28.900 1.00 0.00 87 GLU A O 15
ATOM 22407 N N . ALA A 1 88 ? 33.662 12.472 -27.493 1.00 0.00 88 ALA A N 15
ATOM 22408 C CA . ALA A 1 88 ? 34.536 12.372 -26.330 1.00 0.00 88 ALA A CA 15
ATOM 22409 C C . ALA A 1 88 ? 34.758 10.916 -25.934 1.00 0.00 88 ALA A C 15
ATOM 22410 O O . ALA A 1 88 ? 33.854 10.087 -26.044 1.00 0.00 88 ALA A O 15
ATOM 22417 N N . HIS A 1 89 ? 35.967 10.611 -25.474 1.00 0.00 89 HIS A N 15
ATOM 22418 C CA . HIS A 1 89 ? 36.308 9.254 -25.062 1.00 0.00 89 HIS A CA 15
ATOM 22419 C C . HIS A 1 89 ? 36.718 9.219 -23.593 1.00 0.00 89 HIS A C 15
ATOM 22420 O O . HIS A 1 89 ? 37.634 9.928 -23.176 1.00 0.00 89 HIS A O 15
ATOM 22434 N N . LYS A 1 90 ? 36.034 8.390 -22.811 1.00 0.00 90 LYS A N 15
ATOM 22435 C CA . LYS A 1 90 ? 36.326 8.262 -21.389 1.00 0.00 90 LYS A CA 15
ATOM 22436 C C . LYS A 1 90 ? 37.015 6.934 -21.092 1.00 0.00 90 LYS A C 15
ATOM 22437 O O . LYS A 1 90 ? 37.846 6.844 -20.189 1.00 0.00 90 LYS A O 15
ATOM 22456 N N . ASN A 1 91 ? 36.666 5.907 -21.859 1.00 0.00 91 ASN A N 15
ATOM 22457 C CA . ASN A 1 91 ? 37.252 4.584 -21.679 1.00 0.00 91 ASN A CA 15
ATOM 22458 C C . ASN A 1 91 ? 38.470 4.401 -22.579 1.00 0.00 91 ASN A C 15
ATOM 22459 O O . ASN A 1 91 ? 39.538 3.995 -22.120 1.00 0.00 91 ASN A O 15
ATOM 22470 N N . SER A 1 92 ? 38.301 4.703 -23.862 1.00 0.00 92 SER A N 15
ATOM 22471 C CA . SER A 1 92 ? 39.386 4.569 -24.828 1.00 0.00 92 SER A CA 15
ATOM 22472 C C . SER A 1 92 ? 39.018 5.230 -26.153 1.00 0.00 92 SER A C 15
ATOM 22473 O O . SER A 1 92 ? 37.886 5.120 -26.621 1.00 0.00 92 SER A O 15
ATOM 22481 N N . GLY A 1 93 ? 39.985 5.919 -26.752 1.00 0.00 93 GLY A N 15
ATOM 22482 C CA . GLY A 1 93 ? 39.745 6.588 -28.017 1.00 0.00 93 GLY A CA 15
ATOM 22483 C C . GLY A 1 93 ? 41.030 6.949 -28.735 1.00 0.00 93 GLY A C 15
ATOM 22484 O O . GLY A 1 93 ? 41.604 8.018 -28.527 1.00 0.00 93 GLY A O 15
ATOM 22488 N N . PRO A 1 94 ? 41.503 6.042 -29.602 1.00 0.00 94 PRO A N 15
ATOM 22489 C CA . PRO A 1 94 ? 42.734 6.247 -30.371 1.00 0.00 94 PRO A CA 15
ATOM 22490 C C . PRO A 1 94 ? 42.579 7.328 -31.435 1.00 0.00 94 PRO A C 15
ATOM 22491 O O . PRO A 1 94 ? 42.210 7.042 -32.574 1.00 0.00 94 PRO A O 15
ATOM 22502 N N . SER A 1 95 ? 42.864 8.570 -31.057 1.00 0.00 95 SER A N 15
ATOM 22503 C CA . SER A 1 95 ? 42.753 9.694 -31.979 1.00 0.00 95 SER A CA 15
ATOM 22504 C C . SER A 1 95 ? 43.721 10.809 -31.595 1.00 0.00 95 SER A C 15
ATOM 22505 O O . SER A 1 95 ? 44.474 10.687 -30.629 1.00 0.00 95 SER A O 15
ATOM 22513 N N . SER A 1 96 ? 43.696 11.896 -32.360 1.00 0.00 96 SER A N 15
ATOM 22514 C CA . SER A 1 96 ? 44.574 13.032 -32.104 1.00 0.00 96 SER A CA 15
ATOM 22515 C C . SER A 1 96 ? 44.229 13.696 -30.774 1.00 0.00 96 SER A C 15
ATOM 22516 O O . SER A 1 96 ? 43.121 14.197 -30.587 1.00 0.00 96 SER A O 15
ATOM 22524 N N . GLY A 1 97 ? 45.188 13.696 -29.853 1.00 0.00 97 GLY A N 15
ATOM 22525 C CA . GLY A 1 97 ? 44.967 14.301 -28.553 1.00 0.00 97 GLY A CA 15
ATOM 22526 C C . GLY A 1 97 ? 46.060 13.956 -27.560 1.00 0.00 97 GLY A C 15
ATOM 22527 O O . GLY A 1 97 ? 46.835 13.026 -27.779 1.00 0.00 97 GLY A O 15
ATOM 22531 N N . GLY A 1 1 ? 2.514 -3.053 -35.164 1.00 0.00 1 GLY A N 16
ATOM 22532 C CA . GLY A 1 1 ? 3.485 -3.750 -34.341 1.00 0.00 1 GLY A CA 16
ATOM 22533 C C . GLY A 1 1 ? 3.045 -3.863 -32.895 1.00 0.00 1 GLY A C 16
ATOM 22534 O O . GLY A 1 1 ? 2.582 -2.889 -32.302 1.00 0.00 1 GLY A O 16
ATOM 22538 N N . SER A 1 2 ? 3.188 -5.056 -32.326 1.00 0.00 2 SER A N 16
ATOM 22539 C CA . SER A 1 2 ? 2.796 -5.295 -30.942 1.00 0.00 2 SER A CA 16
ATOM 22540 C C . SER A 1 2 ? 3.409 -4.250 -30.016 1.00 0.00 2 SER A C 16
ATOM 22541 O O . SER A 1 2 ? 4.607 -3.974 -30.079 1.00 0.00 2 SER A O 16
ATOM 22549 N N . SER A 1 3 ? 2.578 -3.670 -29.155 1.00 0.00 3 SER A N 16
ATOM 22550 C CA . SER A 1 3 ? 3.036 -2.652 -28.218 1.00 0.00 3 SER A CA 16
ATOM 22551 C C . SER A 1 3 ? 2.998 -3.176 -26.785 1.00 0.00 3 SER A C 16
ATOM 22552 O O . SER A 1 3 ? 1.947 -3.196 -26.147 1.00 0.00 3 SER A O 16
ATOM 22560 N N . GLY A 1 4 ? 4.156 -3.601 -26.287 1.00 0.00 4 GLY A N 16
ATOM 22561 C CA . GLY A 1 4 ? 4.235 -4.121 -24.934 1.00 0.00 4 GLY A CA 16
ATOM 22562 C C . GLY A 1 4 ? 3.471 -5.419 -24.766 1.00 0.00 4 GLY A C 16
ATOM 22563 O O . GLY A 1 4 ? 2.747 -5.842 -25.668 1.00 0.00 4 GLY A O 16
ATOM 22567 N N . SER A 1 5 ? 3.633 -6.054 -23.610 1.00 0.00 5 SER A N 16
ATOM 22568 C CA . SER A 1 5 ? 2.956 -7.315 -23.329 1.00 0.00 5 SER A CA 16
ATOM 22569 C C . SER A 1 5 ? 1.724 -7.087 -22.458 1.00 0.00 5 SER A C 16
ATOM 22570 O O . SER A 1 5 ? 1.799 -7.140 -21.231 1.00 0.00 5 SER A O 16
ATOM 22578 N N . SER A 1 6 ? 0.590 -6.833 -23.104 1.00 0.00 6 SER A N 16
ATOM 22579 C CA . SER A 1 6 ? -0.659 -6.594 -22.390 1.00 0.00 6 SER A CA 16
ATOM 22580 C C . SER A 1 6 ? -0.421 -5.734 -21.152 1.00 0.00 6 SER A C 16
ATOM 22581 O O . SER A 1 6 ? -0.987 -5.987 -20.090 1.00 0.00 6 SER A O 16
ATOM 22589 N N . GLY A 1 7 ? 0.422 -4.716 -21.299 1.00 0.00 7 GLY A N 16
ATOM 22590 C CA . GLY A 1 7 ? 0.722 -3.835 -20.186 1.00 0.00 7 GLY A CA 16
ATOM 22591 C C . GLY A 1 7 ? 1.115 -2.443 -20.639 1.00 0.00 7 GLY A C 16
ATOM 22592 O O . GLY A 1 7 ? 0.257 -1.593 -20.872 1.00 0.00 7 GLY A O 16
ATOM 22596 N N . MET A 1 8 ? 2.418 -2.209 -20.762 1.00 0.00 8 MET A N 16
ATOM 22597 C CA . MET A 1 8 ? 2.923 -0.909 -21.190 1.00 0.00 8 MET A CA 16
ATOM 22598 C C . MET A 1 8 ? 4.267 -1.055 -21.896 1.00 0.00 8 MET A C 16
ATOM 22599 O O . MET A 1 8 ? 5.117 -1.842 -21.479 1.00 0.00 8 MET A O 16
ATOM 22613 N N . LEU A 1 9 ? 4.453 -0.291 -22.967 1.00 0.00 9 LEU A N 16
ATOM 22614 C CA . LEU A 1 9 ? 5.695 -0.335 -23.732 1.00 0.00 9 LEU A CA 16
ATOM 22615 C C . LEU A 1 9 ? 6.809 0.409 -23.003 1.00 0.00 9 LEU A C 16
ATOM 22616 O O . LEU A 1 9 ? 6.754 1.629 -22.844 1.00 0.00 9 LEU A O 16
ATOM 22632 N N . SER A 1 10 ? 7.820 -0.333 -22.563 1.00 0.00 10 SER A N 16
ATOM 22633 C CA . SER A 1 10 ? 8.948 0.256 -21.851 1.00 0.00 10 SER A CA 16
ATOM 22634 C C . SER A 1 10 ? 10.246 0.057 -22.627 1.00 0.00 10 SER A C 16
ATOM 22635 O O . SER A 1 10 ? 11.023 0.993 -22.810 1.00 0.00 10 SER A O 16
ATOM 22643 N N . ALA A 1 11 ? 10.472 -1.171 -23.083 1.00 0.00 11 ALA A N 16
ATOM 22644 C CA . ALA A 1 11 ? 11.674 -1.495 -23.841 1.00 0.00 11 ALA A CA 16
ATOM 22645 C C . ALA A 1 11 ? 11.880 -0.512 -24.989 1.00 0.00 11 ALA A C 16
ATOM 22646 O O . ALA A 1 11 ? 11.089 -0.469 -25.931 1.00 0.00 11 ALA A O 16
ATOM 22653 N N . ARG A 1 12 ? 12.947 0.275 -24.902 1.00 0.00 12 ARG A N 16
ATOM 22654 C CA . ARG A 1 12 ? 13.256 1.259 -25.933 1.00 0.00 12 ARG A CA 16
ATOM 22655 C C . ARG A 1 12 ? 14.763 1.465 -26.054 1.00 0.00 12 ARG A C 16
ATOM 22656 O O . ARG A 1 12 ? 15.508 1.261 -25.095 1.00 0.00 12 ARG A O 16
ATOM 22677 N N . THR A 1 13 ? 15.207 1.871 -27.240 1.00 0.00 13 THR A N 16
ATOM 22678 C CA . THR A 1 13 ? 16.624 2.103 -27.487 1.00 0.00 13 THR A CA 16
ATOM 22679 C C . THR A 1 13 ? 17.170 3.197 -26.577 1.00 0.00 13 THR A C 16
ATOM 22680 O O . THR A 1 13 ? 16.420 4.043 -26.090 1.00 0.00 13 THR A O 16
ATOM 22691 N N . MET A 1 14 ? 18.479 3.176 -26.354 1.00 0.00 14 MET A N 16
ATOM 22692 C CA . MET A 1 14 ? 19.125 4.170 -25.503 1.00 0.00 14 MET A CA 16
ATOM 22693 C C . MET A 1 14 ? 20.404 4.691 -26.151 1.00 0.00 14 MET A C 16
ATOM 22694 O O . MET A 1 14 ? 21.358 5.054 -25.462 1.00 0.00 14 MET A O 16
ATOM 22708 N N . LYS A 1 15 ? 20.418 4.725 -27.479 1.00 0.00 15 LYS A N 16
ATOM 22709 C CA . LYS A 1 15 ? 21.579 5.203 -28.220 1.00 0.00 15 LYS A CA 16
ATOM 22710 C C . LYS A 1 15 ? 21.641 6.727 -28.211 1.00 0.00 15 LYS A C 16
ATOM 22711 O O . LYS A 1 15 ? 22.715 7.312 -28.078 1.00 0.00 15 LYS A O 16
ATOM 22730 N N . GLU A 1 16 ? 20.482 7.363 -28.351 1.00 0.00 16 GLU A N 16
ATOM 22731 C CA . GLU A 1 16 ? 20.406 8.819 -28.357 1.00 0.00 16 GLU A CA 16
ATOM 22732 C C . GLU A 1 16 ? 20.199 9.359 -26.945 1.00 0.00 16 GLU A C 16
ATOM 22733 O O . GLU A 1 16 ? 20.972 10.188 -26.466 1.00 0.00 16 GLU A O 16
ATOM 22745 N N . VAL A 1 17 ? 19.148 8.883 -26.284 1.00 0.00 17 VAL A N 16
ATOM 22746 C CA . VAL A 1 17 ? 18.838 9.317 -24.927 1.00 0.00 17 VAL A CA 16
ATOM 22747 C C . VAL A 1 17 ? 18.973 10.829 -24.789 1.00 0.00 17 VAL A C 16
ATOM 22748 O O . VAL A 1 17 ? 19.206 11.345 -23.696 1.00 0.00 17 VAL A O 16
ATOM 22761 N N . VAL A 1 18 ? 18.825 11.535 -25.905 1.00 0.00 18 VAL A N 16
ATOM 22762 C CA . VAL A 1 18 ? 18.928 12.990 -25.909 1.00 0.00 18 VAL A CA 16
ATOM 22763 C C . VAL A 1 18 ? 17.613 13.633 -26.331 1.00 0.00 18 VAL A C 16
ATOM 22764 O O . VAL A 1 18 ? 17.214 14.667 -25.794 1.00 0.00 18 VAL A O 16
ATOM 22777 N N . TYR A 1 19 ? 16.942 13.016 -27.297 1.00 0.00 19 TYR A N 16
ATOM 22778 C CA . TYR A 1 19 ? 15.671 13.530 -27.794 1.00 0.00 19 TYR A CA 16
ATOM 22779 C C . TYR A 1 19 ? 14.504 12.978 -26.980 1.00 0.00 19 TYR A C 16
ATOM 22780 O O . TYR A 1 19 ? 13.341 13.160 -27.340 1.00 0.00 19 TYR A O 16
ATOM 22798 N N . TRP A 1 20 ? 14.825 12.304 -25.882 1.00 0.00 20 TRP A N 16
ATOM 22799 C CA . TRP A 1 20 ? 13.804 11.725 -25.015 1.00 0.00 20 TRP A CA 16
ATOM 22800 C C . TRP A 1 20 ? 12.834 12.796 -24.527 1.00 0.00 20 TRP A C 16
ATOM 22801 O O . TRP A 1 20 ? 12.965 13.970 -24.874 1.00 0.00 20 TRP A O 16
ATOM 22822 N N . SER A 1 21 ? 11.862 12.384 -23.719 1.00 0.00 21 SER A N 16
ATOM 22823 C CA . SER A 1 21 ? 10.869 13.308 -23.185 1.00 0.00 21 SER A CA 16
ATOM 22824 C C . SER A 1 21 ? 11.049 13.490 -21.681 1.00 0.00 21 SER A C 16
ATOM 22825 O O . SER A 1 21 ? 11.780 12.750 -21.024 1.00 0.00 21 SER A O 16
ATOM 22833 N N . PRO A 1 22 ? 10.367 14.501 -21.123 1.00 0.00 22 PRO A N 16
ATOM 22834 C CA . PRO A 1 22 ? 10.434 14.806 -19.691 1.00 0.00 22 PRO A CA 16
ATOM 22835 C C . PRO A 1 22 ? 9.749 13.743 -18.839 1.00 0.00 22 PRO A C 16
ATOM 22836 O O . PRO A 1 22 ? 9.945 13.684 -17.625 1.00 0.00 22 PRO A O 16
ATOM 22847 N N . LYS A 1 23 ? 8.944 12.904 -19.483 1.00 0.00 23 LYS A N 16
ATOM 22848 C CA . LYS A 1 23 ? 8.230 11.841 -18.785 1.00 0.00 23 LYS A CA 16
ATOM 22849 C C . LYS A 1 23 ? 8.986 10.520 -18.888 1.00 0.00 23 LYS A C 16
ATOM 22850 O O . LYS A 1 23 ? 8.761 9.601 -18.099 1.00 0.00 23 LYS A O 16
ATOM 22869 N N . LYS A 1 24 ? 9.883 10.431 -19.864 1.00 0.00 24 LYS A N 16
ATOM 22870 C CA . LYS A 1 24 ? 10.674 9.223 -20.069 1.00 0.00 24 LYS A CA 16
ATOM 22871 C C . LYS A 1 24 ? 11.891 9.208 -19.150 1.00 0.00 24 LYS A C 16
ATOM 22872 O O . LYS A 1 24 ? 12.127 8.236 -18.432 1.00 0.00 24 LYS A O 16
ATOM 22891 N N . VAL A 1 25 ? 12.661 10.291 -19.176 1.00 0.00 25 VAL A N 16
ATOM 22892 C CA . VAL A 1 25 ? 13.853 10.402 -18.344 1.00 0.00 25 VAL A CA 16
ATOM 22893 C C . VAL A 1 25 ? 13.616 9.806 -16.961 1.00 0.00 25 VAL A C 16
ATOM 22894 O O . VAL A 1 25 ? 14.516 9.215 -16.366 1.00 0.00 25 VAL A O 16
ATOM 22907 N N . ALA A 1 26 ? 12.397 9.965 -16.455 1.00 0.00 26 ALA A N 16
ATOM 22908 C CA . ALA A 1 26 ? 12.040 9.440 -15.143 1.00 0.00 26 ALA A CA 16
ATOM 22909 C C . ALA A 1 26 ? 11.945 7.918 -15.168 1.00 0.00 26 ALA A C 16
ATOM 22910 O O . ALA A 1 26 ? 12.659 7.231 -14.438 1.00 0.00 26 ALA A O 16
ATOM 22917 N N . ASP A 1 27 ? 11.060 7.399 -16.011 1.00 0.00 27 ASP A N 16
ATOM 22918 C CA . ASP A 1 27 ? 10.872 5.958 -16.131 1.00 0.00 27 ASP A CA 16
ATOM 22919 C C . ASP A 1 27 ? 12.213 5.231 -16.108 1.00 0.00 27 ASP A C 16
ATOM 22920 O O . ASP A 1 27 ? 12.336 4.154 -15.525 1.00 0.00 27 ASP A O 16
ATOM 22929 N N . TRP A 1 28 ? 13.214 5.827 -16.745 1.00 0.00 28 TRP A N 16
ATOM 22930 C CA . TRP A 1 28 ? 14.546 5.236 -16.797 1.00 0.00 28 TRP A CA 16
ATOM 22931 C C . TRP A 1 28 ? 15.150 5.130 -15.401 1.00 0.00 28 TRP A C 16
ATOM 22932 O O . TRP A 1 28 ? 15.773 4.124 -15.058 1.00 0.00 28 TRP A O 16
ATOM 22953 N N . LEU A 1 29 ? 14.962 6.172 -14.600 1.00 0.00 29 LEU A N 16
ATOM 22954 C CA . LEU A 1 29 ? 15.489 6.196 -13.239 1.00 0.00 29 LEU A CA 16
ATOM 22955 C C . LEU A 1 29 ? 14.904 5.057 -12.409 1.00 0.00 29 LEU A C 16
ATOM 22956 O O . LEU A 1 29 ? 15.627 4.163 -11.966 1.00 0.00 29 LEU A O 16
ATOM 22972 N N . LEU A 1 30 ? 13.593 5.095 -12.204 1.00 0.00 30 LEU A N 16
ATOM 22973 C CA . LEU A 1 30 ? 12.909 4.065 -11.429 1.00 0.00 30 LEU A CA 16
ATOM 22974 C C . LEU A 1 30 ? 13.252 2.673 -11.951 1.00 0.00 30 LEU A C 16
ATOM 22975 O O . LEU A 1 30 ? 13.293 1.708 -11.190 1.00 0.00 30 LEU A O 16
ATOM 22991 N N . GLU A 1 31 ? 13.499 2.580 -13.254 1.00 0.00 31 GLU A N 16
ATOM 22992 C CA . GLU A 1 31 ? 13.840 1.307 -13.877 1.00 0.00 31 GLU A CA 16
ATOM 22993 C C . GLU A 1 31 ? 15.078 0.697 -13.226 1.00 0.00 31 GLU A C 16
ATOM 22994 O O . GLU A 1 31 ? 15.259 -0.520 -13.232 1.00 0.00 31 GLU A O 16
ATOM 23006 N N . ASN A 1 32 ? 15.927 1.552 -12.665 1.00 0.00 32 ASN A N 16
ATOM 23007 C CA . ASN A 1 32 ? 17.148 1.098 -12.010 1.00 0.00 32 ASN A CA 16
ATOM 23008 C C . ASN A 1 32 ? 17.138 1.462 -10.528 1.00 0.00 32 ASN A C 16
ATOM 23009 O O . ASN A 1 32 ? 18.191 1.609 -9.908 1.00 0.00 32 ASN A O 16
ATOM 23020 N N . ALA A 1 33 ? 15.942 1.604 -9.968 1.00 0.00 33 ALA A N 16
ATOM 23021 C CA . ALA A 1 33 ? 15.794 1.947 -8.559 1.00 0.00 33 ALA A CA 16
ATOM 23022 C C . ALA A 1 33 ? 16.492 3.265 -8.239 1.00 0.00 33 ALA A C 16
ATOM 23023 O O . ALA A 1 33 ? 17.282 3.347 -7.299 1.00 0.00 33 ALA A O 16
ATOM 23030 N N . MET A 1 34 ? 16.196 4.293 -9.027 1.00 0.00 34 MET A N 16
ATOM 23031 C CA . MET A 1 34 ? 16.796 5.607 -8.827 1.00 0.00 34 MET A CA 16
ATOM 23032 C C . MET A 1 34 ? 15.722 6.683 -8.709 1.00 0.00 34 MET A C 16
ATOM 23033 O O . MET A 1 34 ? 15.763 7.712 -9.384 1.00 0.00 34 MET A O 16
ATOM 23047 N N . PRO A 1 35 ? 14.735 6.443 -7.832 1.00 0.00 35 PRO A N 16
ATOM 23048 C CA . PRO A 1 35 ? 13.631 7.380 -7.606 1.00 0.00 35 PRO A CA 16
ATOM 23049 C C . PRO A 1 35 ? 14.086 8.650 -6.896 1.00 0.00 35 PRO A C 16
ATOM 23050 O O . PRO A 1 35 ? 13.382 9.660 -6.901 1.00 0.00 35 PRO A O 16
ATOM 23061 N N . GLU A 1 36 ? 15.266 8.593 -6.287 1.00 0.00 36 GLU A N 16
ATOM 23062 C CA . GLU A 1 36 ? 15.812 9.740 -5.571 1.00 0.00 36 GLU A CA 16
ATOM 23063 C C . GLU A 1 36 ? 16.212 10.847 -6.542 1.00 0.00 36 GLU A C 16
ATOM 23064 O O . GLU A 1 36 ? 16.262 12.021 -6.174 1.00 0.00 36 GLU A O 16
ATOM 23076 N N . TYR A 1 37 ? 16.496 10.464 -7.781 1.00 0.00 37 TYR A N 16
ATOM 23077 C CA . TYR A 1 37 ? 16.895 11.423 -8.805 1.00 0.00 37 TYR A CA 16
ATOM 23078 C C . TYR A 1 37 ? 15.697 11.851 -9.647 1.00 0.00 37 TYR A C 16
ATOM 23079 O O . TYR A 1 37 ? 15.784 12.793 -10.435 1.00 0.00 37 TYR A O 16
ATOM 23097 N N . CYS A 1 38 ? 14.581 11.153 -9.473 1.00 0.00 38 CYS A N 16
ATOM 23098 C CA . CYS A 1 38 ? 13.364 11.460 -10.216 1.00 0.00 38 CYS A CA 16
ATOM 23099 C C . CYS A 1 38 ? 12.874 12.869 -9.899 1.00 0.00 38 CYS A C 16
ATOM 23100 O O . CYS A 1 38 ? 12.271 13.531 -10.744 1.00 0.00 38 CYS A O 16
ATOM 23108 N N . GLU A 1 39 ? 13.136 13.321 -8.677 1.00 0.00 39 GLU A N 16
ATOM 23109 C CA . GLU A 1 39 ? 12.720 14.651 -8.249 1.00 0.00 39 GLU A CA 16
ATOM 23110 C C . GLU A 1 39 ? 13.435 15.731 -9.057 1.00 0.00 39 GLU A C 16
ATOM 23111 O O . GLU A 1 39 ? 12.811 16.556 -9.726 1.00 0.00 39 GLU A O 16
ATOM 23123 N N . PRO A 1 40 ? 14.774 15.727 -8.995 1.00 0.00 40 PRO A N 16
ATOM 23124 C CA . PRO A 1 40 ? 15.603 16.699 -9.714 1.00 0.00 40 PRO A CA 16
ATOM 23125 C C . PRO A 1 40 ? 15.575 16.480 -11.223 1.00 0.00 40 PRO A C 16
ATOM 23126 O O . PRO A 1 40 ? 15.838 17.400 -11.999 1.00 0.00 40 PRO A O 16
ATOM 23137 N N . LEU A 1 41 ? 15.255 15.257 -11.633 1.00 0.00 41 LEU A N 16
ATOM 23138 C CA . LEU A 1 41 ? 15.193 14.917 -13.050 1.00 0.00 41 LEU A CA 16
ATOM 23139 C C . LEU A 1 41 ? 13.748 14.863 -13.535 1.00 0.00 41 LEU A C 16
ATOM 23140 O O . LEU A 1 41 ? 13.470 14.388 -14.635 1.00 0.00 41 LEU A O 16
ATOM 23156 N N . GLU A 1 42 ? 12.832 15.355 -12.706 1.00 0.00 42 GLU A N 16
ATOM 23157 C CA . GLU A 1 42 ? 11.416 15.363 -13.051 1.00 0.00 42 GLU A CA 16
ATOM 23158 C C . GLU A 1 42 ? 11.194 15.993 -14.423 1.00 0.00 42 GLU A C 16
ATOM 23159 O O . GLU A 1 42 ? 10.572 15.393 -15.301 1.00 0.00 42 GLU A O 16
ATOM 23171 N N . HIS A 1 43 ? 11.707 17.206 -14.601 1.00 0.00 43 HIS A N 16
ATOM 23172 C CA . HIS A 1 43 ? 11.565 17.919 -15.866 1.00 0.00 43 HIS A CA 16
ATOM 23173 C C . HIS A 1 43 ? 12.861 17.865 -16.668 1.00 0.00 43 HIS A C 16
ATOM 23174 O O . HIS A 1 43 ? 13.183 18.793 -17.411 1.00 0.00 43 HIS A O 16
ATOM 23188 N N . PHE A 1 44 ? 13.603 16.773 -16.512 1.00 0.00 44 PHE A N 16
ATOM 23189 C CA . PHE A 1 44 ? 14.866 16.599 -17.220 1.00 0.00 44 PHE A CA 16
ATOM 23190 C C . PHE A 1 44 ? 14.666 15.792 -18.500 1.00 0.00 44 PHE A C 16
ATOM 23191 O O . PHE A 1 44 ? 13.880 14.844 -18.534 1.00 0.00 44 PHE A O 16
ATOM 23208 N N . THR A 1 45 ? 15.382 16.176 -19.552 1.00 0.00 45 THR A N 16
ATOM 23209 C CA . THR A 1 45 ? 15.282 15.491 -20.835 1.00 0.00 45 THR A CA 16
ATOM 23210 C C . THR A 1 45 ? 16.532 14.665 -21.116 1.00 0.00 45 THR A C 16
ATOM 23211 O O . THR A 1 45 ? 17.641 15.057 -20.755 1.00 0.00 45 THR A O 16
ATOM 23222 N N . GLY A 1 46 ? 16.346 13.520 -21.765 1.00 0.00 46 GLY A N 16
ATOM 23223 C CA . GLY A 1 46 ? 17.468 12.656 -22.083 1.00 0.00 46 GLY A CA 16
ATOM 23224 C C . GLY A 1 46 ? 18.743 13.435 -22.343 1.00 0.00 46 GLY A C 16
ATOM 23225 O O . GLY A 1 46 ? 19.811 13.066 -21.857 1.00 0.00 46 GLY A O 16
ATOM 23229 N N . GLN A 1 47 ? 18.630 14.513 -23.112 1.00 0.00 47 GLN A N 16
ATOM 23230 C CA . GLN A 1 47 ? 19.783 15.343 -23.437 1.00 0.00 47 GLN A CA 16
ATOM 23231 C C . GLN A 1 47 ? 20.371 15.974 -22.179 1.00 0.00 47 GLN A C 16
ATOM 23232 O O . GLN A 1 47 ? 21.585 15.957 -21.973 1.00 0.00 47 GLN A O 16
ATOM 23246 N N . ASP A 1 48 ? 19.504 16.531 -21.341 1.00 0.00 48 ASP A N 16
ATOM 23247 C CA . ASP A 1 48 ? 19.937 17.166 -20.102 1.00 0.00 48 ASP A CA 16
ATOM 23248 C C . ASP A 1 48 ? 20.459 16.129 -19.113 1.00 0.00 48 ASP A C 16
ATOM 23249 O O . ASP A 1 48 ? 21.450 16.361 -18.419 1.00 0.00 48 ASP A O 16
ATOM 23258 N N . LEU A 1 49 ? 19.787 14.984 -19.054 1.00 0.00 49 LEU A N 16
ATOM 23259 C CA . LEU A 1 49 ? 20.183 13.910 -18.149 1.00 0.00 49 LEU A CA 16
ATOM 23260 C C . LEU A 1 49 ? 21.615 13.465 -18.428 1.00 0.00 49 LEU A C 16
ATOM 23261 O O . LEU A 1 49 ? 22.427 13.346 -17.510 1.00 0.00 49 LEU A O 16
ATOM 23277 N N . ILE A 1 50 ? 21.917 13.221 -19.698 1.00 0.00 50 ILE A N 16
ATOM 23278 C CA . ILE A 1 50 ? 23.252 12.793 -20.097 1.00 0.00 50 ILE A CA 16
ATOM 23279 C C . ILE A 1 50 ? 24.267 13.916 -19.914 1.00 0.00 50 ILE A C 16
ATOM 23280 O O . ILE A 1 50 ? 25.466 13.669 -19.797 1.00 0.00 50 ILE A O 16
ATOM 23296 N N . ASN A 1 51 ? 23.777 15.151 -19.889 1.00 0.00 51 ASN A N 16
ATOM 23297 C CA . ASN A 1 51 ? 24.641 16.314 -19.719 1.00 0.00 51 ASN A CA 16
ATOM 23298 C C . ASN A 1 51 ? 24.997 16.517 -18.250 1.00 0.00 51 ASN A C 16
ATOM 23299 O O . ASN A 1 51 ? 25.561 17.545 -17.873 1.00 0.00 51 ASN A O 16
ATOM 23310 N N . LEU A 1 52 ? 24.665 15.531 -17.424 1.00 0.00 52 LEU A N 16
ATOM 23311 C CA . LEU A 1 52 ? 24.951 15.600 -15.995 1.00 0.00 52 LEU A CA 16
ATOM 23312 C C . LEU A 1 52 ? 26.364 15.110 -15.698 1.00 0.00 52 LEU A C 16
ATOM 23313 O O . LEU A 1 52 ? 26.805 14.090 -16.229 1.00 0.00 52 LEU A O 16
ATOM 23329 N N . THR A 1 53 ? 27.071 15.842 -14.843 1.00 0.00 53 THR A N 16
ATOM 23330 C CA . THR A 1 53 ? 28.434 15.482 -14.473 1.00 0.00 53 THR A CA 16
ATOM 23331 C C . THR A 1 53 ? 28.640 15.582 -12.966 1.00 0.00 53 THR A C 16
ATOM 23332 O O . THR A 1 53 ? 27.875 16.249 -12.270 1.00 0.00 53 THR A O 16
ATOM 23343 N N . GLN A 1 54 ? 29.676 14.915 -12.469 1.00 0.00 54 GLN A N 16
ATOM 23344 C CA . GLN A 1 54 ? 29.981 14.929 -11.043 1.00 0.00 54 GLN A CA 16
ATOM 23345 C C . GLN A 1 54 ? 29.918 16.348 -10.488 1.00 0.00 54 GLN A C 16
ATOM 23346 O O . GLN A 1 54 ? 29.468 16.564 -9.363 1.00 0.00 54 GLN A O 16
ATOM 23360 N N . GLU A 1 55 ? 30.373 17.311 -11.284 1.00 0.00 55 GLU A N 16
ATOM 23361 C CA . GLU A 1 55 ? 30.368 18.709 -10.870 1.00 0.00 55 GLU A CA 16
ATOM 23362 C C . GLU A 1 55 ? 28.941 19.207 -10.653 1.00 0.00 55 GLU A C 16
ATOM 23363 O O . GLU A 1 55 ? 28.691 20.049 -9.790 1.00 0.00 55 GLU A O 16
ATOM 23375 N N . ASP A 1 56 ? 28.011 18.681 -11.441 1.00 0.00 56 ASP A N 16
ATOM 23376 C CA . ASP A 1 56 ? 26.610 19.070 -11.336 1.00 0.00 56 ASP A CA 16
ATOM 23377 C C . ASP A 1 56 ? 26.024 18.635 -9.996 1.00 0.00 56 ASP A C 16
ATOM 23378 O O . ASP A 1 56 ? 25.086 19.249 -9.488 1.00 0.00 56 ASP A O 16
ATOM 23387 N N . PHE A 1 57 ? 26.583 17.571 -9.429 1.00 0.00 57 PHE A N 16
ATOM 23388 C CA . PHE A 1 57 ? 26.116 17.053 -8.149 1.00 0.00 57 PHE A CA 16
ATOM 23389 C C . PHE A 1 57 ? 26.555 17.959 -7.002 1.00 0.00 57 PHE A C 16
ATOM 23390 O O . PHE A 1 57 ? 25.808 18.181 -6.049 1.00 0.00 57 PHE A O 16
ATOM 23407 N N . LYS A 1 58 ? 27.773 18.481 -7.102 1.00 0.00 58 LYS A N 16
ATOM 23408 C CA . LYS A 1 58 ? 28.313 19.364 -6.075 1.00 0.00 58 LYS A CA 16
ATOM 23409 C C . LYS A 1 58 ? 27.315 20.461 -5.720 1.00 0.00 58 LYS A C 16
ATOM 23410 O O . LYS A 1 58 ? 27.331 20.995 -4.611 1.00 0.00 58 LYS A O 16
ATOM 23429 N N . LYS A 1 59 ? 26.444 20.792 -6.668 1.00 0.00 59 LYS A N 16
ATOM 23430 C CA . LYS A 1 59 ? 25.435 21.823 -6.455 1.00 0.00 59 LYS A CA 16
ATOM 23431 C C . LYS A 1 59 ? 24.038 21.284 -6.744 1.00 0.00 59 LYS A C 16
ATOM 23432 O O . LYS A 1 59 ? 23.866 20.248 -7.386 1.00 0.00 59 LYS A O 16
ATOM 23451 N N . PRO A 1 60 ? 23.014 22.004 -6.261 1.00 0.00 60 PRO A N 16
ATOM 23452 C CA . PRO A 1 60 ? 21.613 21.618 -6.457 1.00 0.00 60 PRO A CA 16
ATOM 23453 C C . PRO A 1 60 ? 21.167 21.774 -7.907 1.00 0.00 60 PRO A C 16
ATOM 23454 O O . PRO A 1 60 ? 21.829 22.420 -8.720 1.00 0.00 60 PRO A O 16
ATOM 23465 N N . PRO A 1 61 ? 20.017 21.169 -8.241 1.00 0.00 61 PRO A N 16
ATOM 23466 C CA . PRO A 1 61 ? 19.222 20.396 -7.283 1.00 0.00 61 PRO A CA 16
ATOM 23467 C C . PRO A 1 61 ? 19.904 19.093 -6.881 1.00 0.00 61 PRO A C 16
ATOM 23468 O O . PRO A 1 61 ? 19.779 18.641 -5.742 1.00 0.00 61 PRO A O 16
ATOM 23479 N N . LEU A 1 62 ? 20.626 18.494 -7.821 1.00 0.00 62 LEU A N 16
ATOM 23480 C CA . LEU A 1 62 ? 21.330 17.243 -7.564 1.00 0.00 62 LEU A CA 16
ATOM 23481 C C . LEU A 1 62 ? 22.442 17.444 -6.539 1.00 0.00 62 LEU A C 16
ATOM 23482 O O . LEU A 1 62 ? 23.523 17.933 -6.869 1.00 0.00 62 LEU A O 16
ATOM 23498 N N . TYR A 1 63 ? 22.170 17.063 -5.296 1.00 0.00 63 TYR A N 16
ATOM 23499 C CA . TYR A 1 63 ? 23.148 17.201 -4.223 1.00 0.00 63 TYR A CA 16
ATOM 23500 C C . TYR A 1 63 ? 22.931 16.140 -3.149 1.00 0.00 63 TYR A C 16
ATOM 23501 O O . TYR A 1 63 ? 21.829 15.992 -2.620 1.00 0.00 63 TYR A O 16
ATOM 23519 N N . ARG A 1 64 ? 23.991 15.404 -2.831 1.00 0.00 64 ARG A N 16
ATOM 23520 C CA . ARG A 1 64 ? 23.918 14.355 -1.822 1.00 0.00 64 ARG A CA 16
ATOM 23521 C C . ARG A 1 64 ? 22.624 13.558 -1.959 1.00 0.00 64 ARG A C 16
ATOM 23522 O O . ARG A 1 64 ? 22.007 13.179 -0.963 1.00 0.00 64 ARG A O 16
ATOM 23543 N N . VAL A 1 65 ? 22.218 13.307 -3.199 1.00 0.00 65 VAL A N 16
ATOM 23544 C CA . VAL A 1 65 ? 20.998 12.554 -3.467 1.00 0.00 65 VAL A CA 16
ATOM 23545 C C . VAL A 1 65 ? 21.065 11.162 -2.849 1.00 0.00 65 VAL A C 16
ATOM 23546 O O . VAL A 1 65 ? 20.073 10.655 -2.326 1.00 0.00 65 VAL A O 16
ATOM 23559 N N . SER A 1 66 ? 22.243 10.548 -2.912 1.00 0.00 66 SER A N 16
ATOM 23560 C CA . SER A 1 66 ? 22.439 9.213 -2.361 1.00 0.00 66 SER A CA 16
ATOM 23561 C C . SER A 1 66 ? 23.719 9.149 -1.533 1.00 0.00 66 SER A C 16
ATOM 23562 O O . SER A 1 66 ? 24.403 8.126 -1.504 1.00 0.00 66 SER A O 16
ATOM 23570 N N . SER A 1 67 ? 24.036 10.251 -0.860 1.00 0.00 67 SER A N 16
ATOM 23571 C CA . SER A 1 67 ? 25.235 10.323 -0.033 1.00 0.00 67 SER A CA 16
ATOM 23572 C C . SER A 1 67 ? 26.406 9.618 -0.711 1.00 0.00 67 SER A C 16
ATOM 23573 O O . SER A 1 67 ? 27.334 9.155 -0.048 1.00 0.00 67 SER A O 16
ATOM 23581 N N . ASP A 1 68 ? 26.354 9.539 -2.036 1.00 0.00 68 ASP A N 16
ATOM 23582 C CA . ASP A 1 68 ? 27.410 8.892 -2.806 1.00 0.00 68 ASP A CA 16
ATOM 23583 C C . ASP A 1 68 ? 27.963 9.835 -3.870 1.00 0.00 68 ASP A C 16
ATOM 23584 O O . ASP A 1 68 ? 28.451 9.395 -4.910 1.00 0.00 68 ASP A O 16
ATOM 23593 N N . ASN A 1 69 ? 27.881 11.134 -3.602 1.00 0.00 69 ASN A N 16
ATOM 23594 C CA . ASN A 1 69 ? 28.371 12.140 -4.538 1.00 0.00 69 ASN A CA 16
ATOM 23595 C C . ASN A 1 69 ? 27.906 11.833 -5.958 1.00 0.00 69 ASN A C 16
ATOM 23596 O O . ASN A 1 69 ? 28.607 12.119 -6.928 1.00 0.00 69 ASN A O 16
ATOM 23607 N N . GLY A 1 70 ? 26.716 11.250 -6.073 1.00 0.00 70 GLY A N 16
ATOM 23608 C CA . GLY A 1 70 ? 26.177 10.914 -7.378 1.00 0.00 70 GLY A CA 16
ATOM 23609 C C . GLY A 1 70 ? 27.045 9.922 -8.126 1.00 0.00 70 GLY A C 16
ATOM 23610 O O . GLY A 1 70 ? 27.481 10.191 -9.245 1.00 0.00 70 GLY A O 16
ATOM 23614 N N . GLN A 1 71 ? 27.298 8.774 -7.507 1.00 0.00 71 GLN A N 16
ATOM 23615 C CA . GLN A 1 71 ? 28.122 7.740 -8.121 1.00 0.00 71 GLN A CA 16
ATOM 23616 C C . GLN A 1 71 ? 27.264 6.757 -8.910 1.00 0.00 71 GLN A C 16
ATOM 23617 O O . GLN A 1 71 ? 27.489 6.538 -10.101 1.00 0.00 71 GLN A O 16
ATOM 23631 N N . ARG A 1 72 ? 26.280 6.167 -8.239 1.00 0.00 72 ARG A N 16
ATOM 23632 C CA . ARG A 1 72 ? 25.390 5.205 -8.878 1.00 0.00 72 ARG A CA 16
ATOM 23633 C C . ARG A 1 72 ? 24.754 5.801 -10.130 1.00 0.00 72 ARG A C 16
ATOM 23634 O O . ARG A 1 72 ? 24.634 5.131 -11.157 1.00 0.00 72 ARG A O 16
ATOM 23655 N N . LEU A 1 73 ? 24.346 7.062 -10.038 1.00 0.00 73 LEU A N 16
ATOM 23656 C CA . LEU A 1 73 ? 23.720 7.748 -11.162 1.00 0.00 73 LEU A CA 16
ATOM 23657 C C . LEU A 1 73 ? 24.749 8.082 -12.238 1.00 0.00 73 LEU A C 16
ATOM 23658 O O . LEU A 1 73 ? 24.570 7.746 -13.409 1.00 0.00 73 LEU A O 16
ATOM 23674 N N . LEU A 1 74 ? 25.828 8.742 -11.833 1.00 0.00 74 LEU A N 16
ATOM 23675 C CA . LEU A 1 74 ? 26.888 9.120 -12.761 1.00 0.00 74 LEU A CA 16
ATOM 23676 C C . LEU A 1 74 ? 27.309 7.932 -13.620 1.00 0.00 74 LEU A C 16
ATOM 23677 O O . LEU A 1 74 ? 27.568 8.077 -14.814 1.00 0.00 74 LEU A O 16
ATOM 23693 N N . ASP A 1 75 ? 27.373 6.757 -13.003 1.00 0.00 75 ASP A N 16
ATOM 23694 C CA . ASP A 1 75 ? 27.759 5.542 -13.711 1.00 0.00 75 ASP A CA 16
ATOM 23695 C C . ASP A 1 75 ? 26.641 5.074 -14.637 1.00 0.00 75 ASP A C 16
ATOM 23696 O O . ASP A 1 75 ? 26.895 4.600 -15.744 1.00 0.00 75 ASP A O 16
ATOM 23705 N N . MET A 1 76 ? 25.402 5.209 -14.175 1.00 0.00 76 MET A N 16
ATOM 23706 C CA . MET A 1 76 ? 24.244 4.800 -14.962 1.00 0.00 76 MET A CA 16
ATOM 23707 C C . MET A 1 76 ? 24.109 5.658 -16.216 1.00 0.00 76 MET A C 16
ATOM 23708 O O . MET A 1 76 ? 23.626 5.193 -17.249 1.00 0.00 76 MET A O 16
ATOM 23722 N N . ILE A 1 77 ? 24.537 6.912 -16.119 1.00 0.00 77 ILE A N 16
ATOM 23723 C CA . ILE A 1 77 ? 24.464 7.834 -17.245 1.00 0.00 77 ILE A CA 16
ATOM 23724 C C . ILE A 1 77 ? 25.665 7.668 -18.171 1.00 0.00 77 ILE A C 16
ATOM 23725 O O . ILE A 1 77 ? 25.523 7.673 -19.393 1.00 0.00 77 ILE A O 16
ATOM 23741 N N . GLU A 1 78 ? 26.845 7.519 -17.578 1.00 0.00 78 GLU A N 16
ATOM 23742 C CA . GLU A 1 78 ? 28.071 7.348 -18.350 1.00 0.00 78 GLU A CA 16
ATOM 23743 C C . GLU A 1 78 ? 27.860 6.359 -19.493 1.00 0.00 78 GLU A C 16
ATOM 23744 O O . GLU A 1 78 ? 28.399 6.531 -20.587 1.00 0.00 78 GLU A O 16
ATOM 23756 N N . THR A 1 79 ? 27.073 5.320 -19.231 1.00 0.00 79 THR A N 16
ATOM 23757 C CA . THR A 1 79 ? 26.792 4.302 -20.235 1.00 0.00 79 THR A CA 16
ATOM 23758 C C . THR A 1 79 ? 25.849 4.834 -21.309 1.00 0.00 79 THR A C 16
ATOM 23759 O O . THR A 1 79 ? 25.909 4.415 -22.465 1.00 0.00 79 THR A O 16
ATOM 23770 N N . LEU A 1 80 ? 24.979 5.760 -20.920 1.00 0.00 80 LEU A N 16
ATOM 23771 C CA . LEU A 1 80 ? 24.023 6.350 -21.850 1.00 0.00 80 LEU A CA 16
ATOM 23772 C C . LEU A 1 80 ? 24.735 7.205 -22.894 1.00 0.00 80 LEU A C 16
ATOM 23773 O O . LEU A 1 80 ? 24.217 7.429 -23.987 1.00 0.00 80 LEU A O 16
ATOM 23789 N N . LYS A 1 81 ? 25.928 7.678 -22.549 1.00 0.00 81 LYS A N 16
ATOM 23790 C CA . LYS A 1 81 ? 26.715 8.505 -23.457 1.00 0.00 81 LYS A CA 16
ATOM 23791 C C . LYS A 1 81 ? 27.582 7.642 -24.367 1.00 0.00 81 LYS A C 16
ATOM 23792 O O . LYS A 1 81 ? 27.453 7.690 -25.590 1.00 0.00 81 LYS A O 16
ATOM 23811 N N . MET A 1 82 ? 28.463 6.852 -23.763 1.00 0.00 82 MET A N 16
ATOM 23812 C CA . MET A 1 82 ? 29.350 5.976 -24.520 1.00 0.00 82 MET A CA 16
ATOM 23813 C C . MET A 1 82 ? 28.645 5.427 -25.757 1.00 0.00 82 MET A C 16
ATOM 23814 O O . MET A 1 82 ? 29.279 5.171 -26.780 1.00 0.00 82 MET A O 16
ATOM 23828 N N . GLU A 1 83 ? 27.332 5.248 -25.654 1.00 0.00 83 GLU A N 16
ATOM 23829 C CA . GLU A 1 83 ? 26.543 4.728 -26.764 1.00 0.00 83 GLU A CA 16
ATOM 23830 C C . GLU A 1 83 ? 26.351 5.792 -27.841 1.00 0.00 83 GLU A C 16
ATOM 23831 O O . GLU A 1 83 ? 26.588 5.545 -29.024 1.00 0.00 83 GLU A O 16
ATOM 23843 N N . HIS A 1 84 ? 25.918 6.978 -27.422 1.00 0.00 84 HIS A N 16
ATOM 23844 C CA . HIS A 1 84 ? 25.694 8.081 -28.349 1.00 0.00 84 HIS A CA 16
ATOM 23845 C C . HIS A 1 84 ? 26.969 8.412 -29.119 1.00 0.00 84 HIS A C 16
ATOM 23846 O O . HIS A 1 84 ? 28.056 7.953 -28.765 1.00 0.00 84 HIS A O 16
ATOM 23860 N N . HIS A 1 85 ? 26.829 9.210 -30.172 1.00 0.00 85 HIS A N 16
ATOM 23861 C CA . HIS A 1 85 ? 27.970 9.602 -30.992 1.00 0.00 85 HIS A CA 16
ATOM 23862 C C . HIS A 1 85 ? 28.776 10.703 -30.309 1.00 0.00 85 HIS A C 16
ATOM 23863 O O . HIS A 1 85 ? 29.090 11.725 -30.920 1.00 0.00 85 HIS A O 16
ATOM 23877 N N . MET A 1 86 ? 29.107 10.488 -29.040 1.00 0.00 86 MET A N 16
ATOM 23878 C CA . MET A 1 86 ? 29.876 11.463 -28.275 1.00 0.00 86 MET A CA 16
ATOM 23879 C C . MET A 1 86 ? 31.366 11.334 -28.575 1.00 0.00 86 MET A C 16
ATOM 23880 O O . MET A 1 86 ? 32.195 11.361 -27.665 1.00 0.00 86 MET A O 16
ATOM 23894 N N . GLU A 1 87 ? 31.699 11.195 -29.854 1.00 0.00 87 GLU A N 16
ATOM 23895 C CA . GLU A 1 87 ? 33.090 11.061 -30.271 1.00 0.00 87 GLU A CA 16
ATOM 23896 C C . GLU A 1 87 ? 33.510 12.235 -31.150 1.00 0.00 87 GLU A C 16
ATOM 23897 O O . GLU A 1 87 ? 33.599 12.110 -32.371 1.00 0.00 87 GLU A O 16
ATOM 23909 N N . ALA A 1 88 ? 33.767 13.376 -30.519 1.00 0.00 88 ALA A N 16
ATOM 23910 C CA . ALA A 1 88 ? 34.178 14.573 -31.243 1.00 0.00 88 ALA A CA 16
ATOM 23911 C C . ALA A 1 88 ? 35.041 15.475 -30.366 1.00 0.00 88 ALA A C 16
ATOM 23912 O O . ALA A 1 88 ? 34.780 15.631 -29.173 1.00 0.00 88 ALA A O 16
ATOM 23919 N N . HIS A 1 89 ? 36.069 16.066 -30.965 1.00 0.00 89 HIS A N 16
ATOM 23920 C CA . HIS A 1 89 ? 36.970 16.954 -30.238 1.00 0.00 89 HIS A CA 16
ATOM 23921 C C . HIS A 1 89 ? 36.326 18.318 -30.015 1.00 0.00 89 HIS A C 16
ATOM 23922 O O . HIS A 1 89 ? 36.098 19.072 -30.961 1.00 0.00 89 HIS A O 16
ATOM 23936 N N . LYS A 1 90 ? 36.033 18.630 -28.757 1.00 0.00 90 LYS A N 16
ATOM 23937 C CA . LYS A 1 90 ? 35.414 19.904 -28.408 1.00 0.00 90 LYS A CA 16
ATOM 23938 C C . LYS A 1 90 ? 36.142 20.560 -27.239 1.00 0.00 90 LYS A C 16
ATOM 23939 O O . LYS A 1 90 ? 36.695 21.651 -27.374 1.00 0.00 90 LYS A O 16
ATOM 23958 N N . ASN A 1 91 ? 36.139 19.888 -26.093 1.00 0.00 91 ASN A N 16
ATOM 23959 C CA . ASN A 1 91 ? 36.800 20.406 -24.901 1.00 0.00 91 ASN A CA 16
ATOM 23960 C C . ASN A 1 91 ? 37.917 19.471 -24.448 1.00 0.00 91 ASN A C 16
ATOM 23961 O O . ASN A 1 91 ? 37.721 18.634 -23.567 1.00 0.00 91 ASN A O 16
ATOM 23972 N N . SER A 1 92 ? 39.090 19.620 -25.056 1.00 0.00 92 SER A N 16
ATOM 23973 C CA . SER A 1 92 ? 40.238 18.787 -24.718 1.00 0.00 92 SER A CA 16
ATOM 23974 C C . SER A 1 92 ? 40.590 18.921 -23.240 1.00 0.00 92 SER A C 16
ATOM 23975 O O . SER A 1 92 ? 41.386 19.776 -22.854 1.00 0.00 92 SER A O 16
ATOM 23983 N N . GLY A 1 93 ? 39.989 18.068 -22.415 1.00 0.00 93 GLY A N 16
ATOM 23984 C CA . GLY A 1 93 ? 40.251 18.106 -20.988 1.00 0.00 93 GLY A CA 16
ATOM 23985 C C . GLY A 1 93 ? 41.437 17.249 -20.593 1.00 0.00 93 GLY A C 16
ATOM 23986 O O . GLY A 1 93 ? 42.237 16.834 -21.432 1.00 0.00 93 GLY A O 16
ATOM 23990 N N . PRO A 1 94 ? 41.564 16.974 -19.286 1.00 0.00 94 PRO A N 16
ATOM 23991 C CA . PRO A 1 94 ? 42.659 16.158 -18.752 1.00 0.00 94 PRO A CA 16
ATOM 23992 C C . PRO A 1 94 ? 42.537 14.691 -19.150 1.00 0.00 94 PRO A C 16
ATOM 23993 O O . PRO A 1 94 ? 41.955 13.887 -18.422 1.00 0.00 94 PRO A O 16
ATOM 24004 N N . SER A 1 95 ? 43.090 14.349 -20.309 1.00 0.00 95 SER A N 16
ATOM 24005 C CA . SER A 1 95 ? 43.040 12.979 -20.805 1.00 0.00 95 SER A CA 16
ATOM 24006 C C . SER A 1 95 ? 43.891 12.056 -19.937 1.00 0.00 95 SER A C 16
ATOM 24007 O O . SER A 1 95 ? 44.896 12.477 -19.364 1.00 0.00 95 SER A O 16
ATOM 24015 N N . SER A 1 96 ? 43.479 10.796 -19.844 1.00 0.00 96 SER A N 16
ATOM 24016 C CA . SER A 1 96 ? 44.200 9.813 -19.043 1.00 0.00 96 SER A CA 16
ATOM 24017 C C . SER A 1 96 ? 44.037 8.412 -19.626 1.00 0.00 96 SER A C 16
ATOM 24018 O O . SER A 1 96 ? 43.001 8.084 -20.201 1.00 0.00 96 SER A O 16
ATOM 24026 N N . GLY A 1 97 ? 45.071 7.590 -19.471 1.00 0.00 97 GLY A N 16
ATOM 24027 C CA . GLY A 1 97 ? 45.024 6.235 -19.987 1.00 0.00 97 GLY A CA 16
ATOM 24028 C C . GLY A 1 97 ? 46.346 5.510 -19.835 1.00 0.00 97 GLY A C 16
ATOM 24029 O O . GLY A 1 97 ? 46.932 5.060 -20.820 1.00 0.00 97 GLY A O 16
ATOM 24033 N N . GLY A 1 1 ? 3.049 16.316 -38.374 1.00 0.00 1 GLY A N 17
ATOM 24034 C CA . GLY A 1 1 ? 3.066 17.091 -37.147 1.00 0.00 1 GLY A CA 17
ATOM 24035 C C . GLY A 1 1 ? 1.710 17.140 -36.473 1.00 0.00 1 GLY A C 17
ATOM 24036 O O . GLY A 1 1 ? 0.871 17.976 -36.810 1.00 0.00 1 GLY A O 17
ATOM 24040 N N . SER A 1 2 ? 1.493 16.241 -35.518 1.00 0.00 2 SER A N 17
ATOM 24041 C CA . SER A 1 2 ? 0.226 16.181 -34.799 1.00 0.00 2 SER A CA 17
ATOM 24042 C C . SER A 1 2 ? 0.300 16.980 -33.501 1.00 0.00 2 SER A C 17
ATOM 24043 O O . SER A 1 2 ? 1.375 17.159 -32.930 1.00 0.00 2 SER A O 17
ATOM 24051 N N . SER A 1 3 ? -0.852 17.457 -33.041 1.00 0.00 3 SER A N 17
ATOM 24052 C CA . SER A 1 3 ? -0.919 18.241 -31.813 1.00 0.00 3 SER A CA 17
ATOM 24053 C C . SER A 1 3 ? -0.467 17.411 -30.614 1.00 0.00 3 SER A C 17
ATOM 24054 O O . SER A 1 3 ? -0.941 16.296 -30.403 1.00 0.00 3 SER A O 17
ATOM 24062 N N . GLY A 1 4 ? 0.454 17.966 -29.832 1.00 0.00 4 GLY A N 17
ATOM 24063 C CA . GLY A 1 4 ? 0.956 17.265 -28.665 1.00 0.00 4 GLY A CA 17
ATOM 24064 C C . GLY A 1 4 ? -0.127 16.484 -27.948 1.00 0.00 4 GLY A C 17
ATOM 24065 O O . GLY A 1 4 ? -1.261 16.948 -27.828 1.00 0.00 4 GLY A O 17
ATOM 24069 N N . SER A 1 5 ? 0.222 15.293 -27.471 1.00 0.00 5 SER A N 17
ATOM 24070 C CA . SER A 1 5 ? -0.730 14.443 -26.766 1.00 0.00 5 SER A CA 17
ATOM 24071 C C . SER A 1 5 ? -0.006 13.376 -25.951 1.00 0.00 5 SER A C 17
ATOM 24072 O O . SER A 1 5 ? 0.717 12.544 -26.499 1.00 0.00 5 SER A O 17
ATOM 24080 N N . SER A 1 6 ? -0.205 13.407 -24.637 1.00 0.00 6 SER A N 17
ATOM 24081 C CA . SER A 1 6 ? 0.431 12.445 -23.744 1.00 0.00 6 SER A CA 17
ATOM 24082 C C . SER A 1 6 ? -0.116 11.040 -23.981 1.00 0.00 6 SER A C 17
ATOM 24083 O O . SER A 1 6 ? -1.303 10.861 -24.249 1.00 0.00 6 SER A O 17
ATOM 24091 N N . GLY A 1 7 ? 0.761 10.046 -23.880 1.00 0.00 7 GLY A N 17
ATOM 24092 C CA . GLY A 1 7 ? 0.349 8.670 -24.086 1.00 0.00 7 GLY A CA 17
ATOM 24093 C C . GLY A 1 7 ? 1.355 7.675 -23.542 1.00 0.00 7 GLY A C 17
ATOM 24094 O O . GLY A 1 7 ? 2.017 7.938 -22.538 1.00 0.00 7 GLY A O 17
ATOM 24098 N N . MET A 1 8 ? 1.471 6.530 -24.206 1.00 0.00 8 MET A N 17
ATOM 24099 C CA . MET A 1 8 ? 2.404 5.493 -23.783 1.00 0.00 8 MET A CA 17
ATOM 24100 C C . MET A 1 8 ? 3.518 5.312 -24.809 1.00 0.00 8 MET A C 17
ATOM 24101 O O . MET A 1 8 ? 3.689 4.229 -25.371 1.00 0.00 8 MET A O 17
ATOM 24115 N N . LEU A 1 9 ? 4.273 6.378 -25.050 1.00 0.00 9 LEU A N 17
ATOM 24116 C CA . LEU A 1 9 ? 5.371 6.337 -26.009 1.00 0.00 9 LEU A CA 17
ATOM 24117 C C . LEU A 1 9 ? 6.709 6.162 -25.298 1.00 0.00 9 LEU A C 17
ATOM 24118 O O . LEU A 1 9 ? 7.035 6.909 -24.375 1.00 0.00 9 LEU A O 17
ATOM 24134 N N . SER A 1 10 ? 7.481 5.172 -25.734 1.00 0.00 10 SER A N 17
ATOM 24135 C CA . SER A 1 10 ? 8.783 4.898 -25.139 1.00 0.00 10 SER A CA 17
ATOM 24136 C C . SER A 1 10 ? 9.870 4.849 -26.209 1.00 0.00 10 SER A C 17
ATOM 24137 O O . SER A 1 10 ? 9.581 4.708 -27.396 1.00 0.00 10 SER A O 17
ATOM 24145 N N . ALA A 1 11 ? 11.122 4.965 -25.777 1.00 0.00 11 ALA A N 17
ATOM 24146 C CA . ALA A 1 11 ? 12.252 4.932 -26.697 1.00 0.00 11 ALA A CA 17
ATOM 24147 C C . ALA A 1 11 ? 12.844 3.529 -26.789 1.00 0.00 11 ALA A C 17
ATOM 24148 O O . ALA A 1 11 ? 13.547 3.081 -25.883 1.00 0.00 11 ALA A O 17
ATOM 24155 N N . ARG A 1 12 ? 12.555 2.841 -27.888 1.00 0.00 12 ARG A N 17
ATOM 24156 C CA . ARG A 1 12 ? 13.058 1.489 -28.097 1.00 0.00 12 ARG A CA 17
ATOM 24157 C C . ARG A 1 12 ? 14.582 1.460 -28.036 1.00 0.00 12 ARG A C 17
ATOM 24158 O O . ARG A 1 12 ? 15.175 0.534 -27.481 1.00 0.00 12 ARG A O 17
ATOM 24179 N N . THR A 1 13 ? 15.212 2.479 -28.612 1.00 0.00 13 THR A N 17
ATOM 24180 C CA . THR A 1 13 ? 16.666 2.570 -28.626 1.00 0.00 13 THR A CA 17
ATOM 24181 C C . THR A 1 13 ? 17.157 3.675 -27.699 1.00 0.00 13 THR A C 17
ATOM 24182 O O . THR A 1 13 ? 16.429 4.624 -27.409 1.00 0.00 13 THR A O 17
ATOM 24193 N N . MET A 1 14 ? 18.397 3.547 -27.237 1.00 0.00 14 MET A N 17
ATOM 24194 C CA . MET A 1 14 ? 18.986 4.538 -26.343 1.00 0.00 14 MET A CA 17
ATOM 24195 C C . MET A 1 14 ? 20.267 5.113 -26.938 1.00 0.00 14 MET A C 17
ATOM 24196 O O . MET A 1 14 ? 21.142 5.586 -26.213 1.00 0.00 14 MET A O 17
ATOM 24210 N N . LYS A 1 15 ? 20.371 5.069 -28.262 1.00 0.00 15 LYS A N 17
ATOM 24211 C CA . LYS A 1 15 ? 21.545 5.587 -28.955 1.00 0.00 15 LYS A CA 17
ATOM 24212 C C . LYS A 1 15 ? 21.600 7.109 -28.867 1.00 0.00 15 LYS A C 17
ATOM 24213 O O . LYS A 1 15 ? 22.671 7.707 -28.974 1.00 0.00 15 LYS A O 17
ATOM 24232 N N . GLU A 1 16 ? 20.441 7.729 -28.672 1.00 0.00 16 GLU A N 17
ATOM 24233 C CA . GLU A 1 16 ? 20.359 9.181 -28.570 1.00 0.00 16 GLU A CA 17
ATOM 24234 C C . GLU A 1 16 ? 20.140 9.613 -27.123 1.00 0.00 16 GLU A C 17
ATOM 24235 O O . GLU A 1 16 ? 20.901 10.415 -26.581 1.00 0.00 16 GLU A O 17
ATOM 24247 N N . VAL A 1 17 ? 19.093 9.077 -26.504 1.00 0.00 17 VAL A N 17
ATOM 24248 C CA . VAL A 1 17 ? 18.773 9.405 -25.120 1.00 0.00 17 VAL A CA 17
ATOM 24249 C C . VAL A 1 17 ? 18.913 10.902 -24.864 1.00 0.00 17 VAL A C 17
ATOM 24250 O O . VAL A 1 17 ? 19.140 11.331 -23.732 1.00 0.00 17 VAL A O 17
ATOM 24263 N N . VAL A 1 18 ? 18.775 11.693 -25.923 1.00 0.00 18 VAL A N 17
ATOM 24264 C CA . VAL A 1 18 ? 18.884 13.143 -25.813 1.00 0.00 18 VAL A CA 17
ATOM 24265 C C . VAL A 1 18 ? 17.559 13.821 -26.145 1.00 0.00 18 VAL A C 17
ATOM 24266 O O . VAL A 1 18 ? 17.159 14.781 -25.487 1.00 0.00 18 VAL A O 17
ATOM 24279 N N . TYR A 1 19 ? 16.882 13.313 -27.169 1.00 0.00 19 TYR A N 17
ATOM 24280 C CA . TYR A 1 19 ? 15.603 13.871 -27.591 1.00 0.00 19 TYR A CA 17
ATOM 24281 C C . TYR A 1 19 ? 14.455 13.276 -26.781 1.00 0.00 19 TYR A C 17
ATOM 24282 O O . TYR A 1 19 ? 13.284 13.525 -27.067 1.00 0.00 19 TYR A O 17
ATOM 24300 N N . TRP A 1 20 ? 14.801 12.490 -25.768 1.00 0.00 20 TRP A N 17
ATOM 24301 C CA . TRP A 1 20 ? 13.801 11.858 -24.915 1.00 0.00 20 TRP A CA 17
ATOM 24302 C C . TRP A 1 20 ? 12.845 12.897 -24.336 1.00 0.00 20 TRP A C 17
ATOM 24303 O O . TRP A 1 20 ? 13.126 14.095 -24.364 1.00 0.00 20 TRP A O 17
ATOM 24324 N N . SER A 1 21 ? 11.717 12.429 -23.812 1.00 0.00 21 SER A N 17
ATOM 24325 C CA . SER A 1 21 ? 10.719 13.319 -23.230 1.00 0.00 21 SER A CA 17
ATOM 24326 C C . SER A 1 21 ? 10.987 13.538 -21.744 1.00 0.00 21 SER A C 17
ATOM 24327 O O . SER A 1 21 ? 11.787 12.839 -21.122 1.00 0.00 21 SER A O 17
ATOM 24335 N N . PRO A 1 22 ? 10.302 14.532 -21.160 1.00 0.00 22 PRO A N 17
ATOM 24336 C CA . PRO A 1 22 ? 10.448 14.867 -19.741 1.00 0.00 22 PRO A CA 17
ATOM 24337 C C . PRO A 1 22 ? 9.861 13.796 -18.829 1.00 0.00 22 PRO A C 17
ATOM 24338 O O . PRO A 1 22 ? 10.123 13.777 -17.626 1.00 0.00 22 PRO A O 17
ATOM 24349 N N . LYS A 1 23 ? 9.064 12.904 -19.408 1.00 0.00 23 LYS A N 17
ATOM 24350 C CA . LYS A 1 23 ? 8.441 11.827 -18.648 1.00 0.00 23 LYS A CA 17
ATOM 24351 C C . LYS A 1 23 ? 9.255 10.542 -18.757 1.00 0.00 23 LYS A C 17
ATOM 24352 O O . LYS A 1 23 ? 9.317 9.752 -17.814 1.00 0.00 23 LYS A O 17
ATOM 24371 N N . LYS A 1 24 ? 9.880 10.339 -19.912 1.00 0.00 24 LYS A N 17
ATOM 24372 C CA . LYS A 1 24 ? 10.694 9.151 -20.143 1.00 0.00 24 LYS A CA 17
ATOM 24373 C C . LYS A 1 24 ? 11.910 9.137 -19.224 1.00 0.00 24 LYS A C 17
ATOM 24374 O O . LYS A 1 24 ? 12.137 8.173 -18.492 1.00 0.00 24 LYS A O 17
ATOM 24393 N N . VAL A 1 25 ? 12.690 10.212 -19.265 1.00 0.00 25 VAL A N 17
ATOM 24394 C CA . VAL A 1 25 ? 13.883 10.324 -18.434 1.00 0.00 25 VAL A CA 17
ATOM 24395 C C . VAL A 1 25 ? 13.631 9.775 -17.034 1.00 0.00 25 VAL A C 17
ATOM 24396 O O . VAL A 1 25 ? 14.494 9.123 -16.447 1.00 0.00 25 VAL A O 17
ATOM 24409 N N . ALA A 1 26 ? 12.442 10.043 -16.504 1.00 0.00 26 ALA A N 17
ATOM 24410 C CA . ALA A 1 26 ? 12.075 9.574 -15.174 1.00 0.00 26 ALA A CA 17
ATOM 24411 C C . ALA A 1 26 ? 11.939 8.055 -15.146 1.00 0.00 26 ALA A C 17
ATOM 24412 O O . ALA A 1 26 ? 12.575 7.380 -14.336 1.00 0.00 26 ALA A O 17
ATOM 24419 N N . ASP A 1 27 ? 11.106 7.524 -16.034 1.00 0.00 27 ASP A N 17
ATOM 24420 C CA . ASP A 1 27 ? 10.887 6.084 -16.111 1.00 0.00 27 ASP A CA 17
ATOM 24421 C C . ASP A 1 27 ? 12.214 5.332 -16.129 1.00 0.00 27 ASP A C 17
ATOM 24422 O O . ASP A 1 27 ? 12.321 4.230 -15.592 1.00 0.00 27 ASP A O 17
ATOM 24431 N N . TRP A 1 28 ? 13.221 5.936 -16.750 1.00 0.00 28 TRP A N 17
ATOM 24432 C CA . TRP A 1 28 ? 14.542 5.323 -16.838 1.00 0.00 28 TRP A CA 17
ATOM 24433 C C . TRP A 1 28 ? 15.200 5.248 -15.465 1.00 0.00 28 TRP A C 17
ATOM 24434 O O . TRP A 1 28 ? 15.965 4.325 -15.181 1.00 0.00 28 TRP A O 17
ATOM 24455 N N . LEU A 1 29 ? 14.898 6.223 -14.615 1.00 0.00 29 LEU A N 17
ATOM 24456 C CA . LEU A 1 29 ? 15.461 6.268 -13.270 1.00 0.00 29 LEU A CA 17
ATOM 24457 C C . LEU A 1 29 ? 14.825 5.207 -12.378 1.00 0.00 29 LEU A C 17
ATOM 24458 O O . LEU A 1 29 ? 15.521 4.469 -11.678 1.00 0.00 29 LEU A O 17
ATOM 24474 N N . LEU A 1 30 ? 13.499 5.133 -12.409 1.00 0.00 30 LEU A N 17
ATOM 24475 C CA . LEU A 1 30 ? 12.768 4.160 -11.605 1.00 0.00 30 LEU A CA 17
ATOM 24476 C C . LEU A 1 30 ? 13.038 2.740 -12.090 1.00 0.00 30 LEU A C 17
ATOM 24477 O O . LEU A 1 30 ? 13.018 1.792 -11.306 1.00 0.00 30 LEU A O 17
ATOM 24493 N N . GLU A 1 31 ? 13.292 2.601 -13.388 1.00 0.00 31 GLU A N 17
ATOM 24494 C CA . GLU A 1 31 ? 13.568 1.296 -13.976 1.00 0.00 31 GLU A CA 17
ATOM 24495 C C . GLU A 1 31 ? 14.779 0.646 -13.314 1.00 0.00 31 GLU A C 17
ATOM 24496 O O . GLU A 1 31 ? 14.919 -0.576 -13.316 1.00 0.00 31 GLU A O 17
ATOM 24508 N N . ASN A 1 32 ? 15.652 1.473 -12.747 1.00 0.00 32 ASN A N 17
ATOM 24509 C CA . ASN A 1 32 ? 16.851 0.979 -12.081 1.00 0.00 32 ASN A CA 17
ATOM 24510 C C . ASN A 1 32 ? 16.828 1.321 -10.594 1.00 0.00 32 ASN A C 17
ATOM 24511 O O . ASN A 1 32 ? 17.859 1.287 -9.923 1.00 0.00 32 ASN A O 17
ATOM 24522 N N . ALA A 1 33 ? 15.645 1.651 -10.087 1.00 0.00 33 ALA A N 17
ATOM 24523 C CA . ALA A 1 33 ? 15.486 1.996 -8.680 1.00 0.00 33 ALA A CA 17
ATOM 24524 C C . ALA A 1 33 ? 16.239 3.279 -8.341 1.00 0.00 33 ALA A C 17
ATOM 24525 O O . ALA A 1 33 ? 17.019 3.319 -7.390 1.00 0.00 33 ALA A O 17
ATOM 24532 N N . MET A 1 34 ? 16.001 4.324 -9.126 1.00 0.00 34 MET A N 17
ATOM 24533 C CA . MET A 1 34 ? 16.658 5.608 -8.909 1.00 0.00 34 MET A CA 17
ATOM 24534 C C . MET A 1 34 ? 15.633 6.734 -8.819 1.00 0.00 34 MET A C 17
ATOM 24535 O O . MET A 1 34 ? 15.754 7.770 -9.474 1.00 0.00 34 MET A O 17
ATOM 24549 N N . PRO A 1 35 ? 14.599 6.530 -7.989 1.00 0.00 35 PRO A N 17
ATOM 24550 C CA . PRO A 1 35 ? 13.533 7.518 -7.795 1.00 0.00 35 PRO A CA 17
ATOM 24551 C C . PRO A 1 35 ? 14.018 8.754 -7.045 1.00 0.00 35 PRO A C 17
ATOM 24552 O O . PRO A 1 35 ? 13.390 9.811 -7.102 1.00 0.00 35 PRO A O 17
ATOM 24563 N N . GLU A 1 36 ? 15.138 8.613 -6.343 1.00 0.00 36 GLU A N 17
ATOM 24564 C CA . GLU A 1 36 ? 15.705 9.719 -5.580 1.00 0.00 36 GLU A CA 17
ATOM 24565 C C . GLU A 1 36 ? 16.163 10.841 -6.508 1.00 0.00 36 GLU A C 17
ATOM 24566 O O . GLU A 1 36 ? 16.256 11.999 -6.101 1.00 0.00 36 GLU A O 17
ATOM 24578 N N . TYR A 1 37 ? 16.449 10.488 -7.756 1.00 0.00 37 TYR A N 17
ATOM 24579 C CA . TYR A 1 37 ? 16.901 11.464 -8.742 1.00 0.00 37 TYR A CA 17
ATOM 24580 C C . TYR A 1 37 ? 15.732 11.974 -9.579 1.00 0.00 37 TYR A C 17
ATOM 24581 O O . TYR A 1 37 ? 15.867 12.941 -10.330 1.00 0.00 37 TYR A O 17
ATOM 24599 N N . CYS A 1 38 ? 14.585 11.318 -9.443 1.00 0.00 38 CYS A N 17
ATOM 24600 C CA . CYS A 1 38 ? 13.391 11.704 -10.187 1.00 0.00 38 CYS A CA 17
ATOM 24601 C C . CYS A 1 38 ? 12.992 13.141 -9.867 1.00 0.00 38 CYS A C 17
ATOM 24602 O O . CYS A 1 38 ? 12.603 13.899 -10.754 1.00 0.00 38 CYS A O 17
ATOM 24610 N N . GLU A 1 39 ? 13.090 13.507 -8.592 1.00 0.00 39 GLU A N 17
ATOM 24611 C CA . GLU A 1 39 ? 12.738 14.853 -8.156 1.00 0.00 39 GLU A CA 17
ATOM 24612 C C . GLU A 1 39 ? 13.509 15.903 -8.951 1.00 0.00 39 GLU A C 17
ATOM 24613 O O . GLU A 1 39 ? 12.932 16.755 -9.626 1.00 0.00 39 GLU A O 17
ATOM 24625 N N . PRO A 1 40 ? 14.847 15.840 -8.871 1.00 0.00 40 PRO A N 17
ATOM 24626 C CA . PRO A 1 40 ? 15.727 16.777 -9.576 1.00 0.00 40 PRO A CA 17
ATOM 24627 C C . PRO A 1 40 ? 15.710 16.563 -11.086 1.00 0.00 40 PRO A C 17
ATOM 24628 O O . PRO A 1 40 ? 16.069 17.456 -11.854 1.00 0.00 40 PRO A O 17
ATOM 24639 N N . LEU A 1 41 ? 15.290 15.374 -11.506 1.00 0.00 41 LEU A N 17
ATOM 24640 C CA . LEU A 1 41 ? 15.227 15.042 -12.925 1.00 0.00 41 LEU A CA 17
ATOM 24641 C C . LEU A 1 41 ? 13.780 14.962 -13.401 1.00 0.00 41 LEU A C 17
ATOM 24642 O O . LEU A 1 41 ? 13.494 14.388 -14.451 1.00 0.00 41 LEU A O 17
ATOM 24658 N N . GLU A 1 42 ? 12.873 15.544 -12.623 1.00 0.00 42 GLU A N 17
ATOM 24659 C CA . GLU A 1 42 ? 11.456 15.539 -12.967 1.00 0.00 42 GLU A CA 17
ATOM 24660 C C . GLU A 1 42 ? 11.232 16.117 -14.361 1.00 0.00 42 GLU A C 17
ATOM 24661 O O . GLU A 1 42 ? 10.642 15.470 -15.227 1.00 0.00 42 GLU A O 17
ATOM 24673 N N . HIS A 1 43 ? 11.707 17.341 -14.570 1.00 0.00 43 HIS A N 17
ATOM 24674 C CA . HIS A 1 43 ? 11.560 18.008 -15.859 1.00 0.00 43 HIS A CA 17
ATOM 24675 C C . HIS A 1 43 ? 12.852 17.925 -16.665 1.00 0.00 43 HIS A C 17
ATOM 24676 O O . HIS A 1 43 ? 13.182 18.835 -17.426 1.00 0.00 43 HIS A O 17
ATOM 24690 N N . PHE A 1 44 ? 13.582 16.827 -16.493 1.00 0.00 44 PHE A N 17
ATOM 24691 C CA . PHE A 1 44 ? 14.840 16.626 -17.203 1.00 0.00 44 PHE A CA 17
ATOM 24692 C C . PHE A 1 44 ? 14.627 15.787 -18.459 1.00 0.00 44 PHE A C 17
ATOM 24693 O O . PHE A 1 44 ? 13.827 14.851 -18.467 1.00 0.00 44 PHE A O 17
ATOM 24710 N N . THR A 1 45 ? 15.348 16.130 -19.522 1.00 0.00 45 THR A N 17
ATOM 24711 C CA . THR A 1 45 ? 15.238 15.412 -20.785 1.00 0.00 45 THR A CA 17
ATOM 24712 C C . THR A 1 45 ? 16.495 14.597 -21.066 1.00 0.00 45 THR A C 17
ATOM 24713 O O . THR A 1 45 ? 17.601 14.999 -20.707 1.00 0.00 45 THR A O 17
ATOM 24724 N N . GLY A 1 46 ? 16.318 13.448 -21.712 1.00 0.00 46 GLY A N 17
ATOM 24725 C CA . GLY A 1 46 ? 17.447 12.594 -22.029 1.00 0.00 46 GLY A CA 17
ATOM 24726 C C . GLY A 1 46 ? 18.714 13.383 -22.297 1.00 0.00 46 GLY A C 17
ATOM 24727 O O . GLY A 1 46 ? 19.803 12.975 -21.895 1.00 0.00 46 GLY A O 17
ATOM 24731 N N . GLN A 1 47 ? 18.571 14.515 -22.979 1.00 0.00 47 GLN A N 17
ATOM 24732 C CA . GLN A 1 47 ? 19.713 15.361 -23.302 1.00 0.00 47 GLN A CA 17
ATOM 24733 C C . GLN A 1 47 ? 20.321 15.961 -22.038 1.00 0.00 47 GLN A C 17
ATOM 24734 O O . GLN A 1 47 ? 21.519 15.827 -21.790 1.00 0.00 47 GLN A O 17
ATOM 24748 N N . ASP A 1 48 ? 19.487 16.623 -21.243 1.00 0.00 48 ASP A N 17
ATOM 24749 C CA . ASP A 1 48 ? 19.941 17.242 -20.004 1.00 0.00 48 ASP A CA 17
ATOM 24750 C C . ASP A 1 48 ? 20.446 16.188 -19.023 1.00 0.00 48 ASP A C 17
ATOM 24751 O O . ASP A 1 48 ? 21.416 16.413 -18.298 1.00 0.00 48 ASP A O 17
ATOM 24760 N N . LEU A 1 49 ? 19.781 15.039 -19.004 1.00 0.00 49 LEU A N 17
ATOM 24761 C CA . LEU A 1 49 ? 20.162 13.949 -18.112 1.00 0.00 49 LEU A CA 17
ATOM 24762 C C . LEU A 1 49 ? 21.584 13.479 -18.402 1.00 0.00 49 LEU A C 17
ATOM 24763 O O . LEU A 1 49 ? 22.411 13.377 -17.496 1.00 0.00 49 LEU A O 17
ATOM 24779 N N . ILE A 1 50 ? 21.861 13.197 -19.670 1.00 0.00 50 ILE A N 17
ATOM 24780 C CA . ILE A 1 50 ? 23.184 12.743 -20.080 1.00 0.00 50 ILE A CA 17
ATOM 24781 C C . ILE A 1 50 ? 24.224 13.842 -19.895 1.00 0.00 50 ILE A C 17
ATOM 24782 O O . ILE A 1 50 ? 25.424 13.573 -19.844 1.00 0.00 50 ILE A O 17
ATOM 24798 N N . ASN A 1 51 ? 23.756 15.082 -19.793 1.00 0.00 51 ASN A N 17
ATOM 24799 C CA . ASN A 1 51 ? 24.646 16.223 -19.613 1.00 0.00 51 ASN A CA 17
ATOM 24800 C C . ASN A 1 51 ? 24.958 16.442 -18.135 1.00 0.00 51 ASN A C 17
ATOM 24801 O O . ASN A 1 51 ? 25.423 17.511 -17.740 1.00 0.00 51 ASN A O 17
ATOM 24812 N N . LEU A 1 52 ? 24.699 15.422 -17.324 1.00 0.00 52 LEU A N 17
ATOM 24813 C CA . LEU A 1 52 ? 24.952 15.502 -15.890 1.00 0.00 52 LEU A CA 17
ATOM 24814 C C . LEU A 1 52 ? 26.366 15.034 -15.560 1.00 0.00 52 LEU A C 17
ATOM 24815 O O . LEU A 1 52 ? 26.831 14.016 -16.073 1.00 0.00 52 LEU A O 17
ATOM 24831 N N . THR A 1 53 ? 27.046 15.784 -14.698 1.00 0.00 53 THR A N 17
ATOM 24832 C CA . THR A 1 53 ? 28.406 15.446 -14.298 1.00 0.00 53 THR A CA 17
ATOM 24833 C C . THR A 1 53 ? 28.590 15.600 -12.792 1.00 0.00 53 THR A C 17
ATOM 24834 O O . THR A 1 53 ? 27.753 16.195 -12.114 1.00 0.00 53 THR A O 17
ATOM 24845 N N . GLN A 1 54 ? 29.691 15.061 -12.277 1.00 0.00 54 GLN A N 17
ATOM 24846 C CA . GLN A 1 54 ? 29.984 15.140 -10.851 1.00 0.00 54 GLN A CA 17
ATOM 24847 C C . GLN A 1 54 ? 29.879 16.578 -10.353 1.00 0.00 54 GLN A C 17
ATOM 24848 O O . GLN A 1 54 ? 29.443 16.824 -9.229 1.00 0.00 54 GLN A O 17
ATOM 24862 N N . GLU A 1 55 ? 30.282 17.523 -11.196 1.00 0.00 55 GLU A N 17
ATOM 24863 C CA . GLU A 1 55 ? 30.233 18.936 -10.840 1.00 0.00 55 GLU A CA 17
ATOM 24864 C C . GLU A 1 55 ? 28.792 19.396 -10.638 1.00 0.00 55 GLU A C 17
ATOM 24865 O O . GLU A 1 55 ? 28.533 20.367 -9.927 1.00 0.00 55 GLU A O 17
ATOM 24877 N N . ASP A 1 56 ? 27.858 18.692 -11.269 1.00 0.00 56 ASP A N 17
ATOM 24878 C CA . ASP A 1 56 ? 26.443 19.027 -11.159 1.00 0.00 56 ASP A CA 17
ATOM 24879 C C . ASP A 1 56 ? 25.884 18.585 -9.810 1.00 0.00 56 ASP A C 17
ATOM 24880 O O . ASP A 1 56 ? 24.866 19.102 -9.349 1.00 0.00 56 ASP A O 17
ATOM 24889 N N . PHE A 1 57 ? 26.554 17.624 -9.183 1.00 0.00 57 PHE A N 17
ATOM 24890 C CA . PHE A 1 57 ? 26.124 17.111 -7.888 1.00 0.00 57 PHE A CA 17
ATOM 24891 C C . PHE A 1 57 ? 26.474 18.091 -6.771 1.00 0.00 57 PHE A C 17
ATOM 24892 O O . PHE A 1 57 ? 25.613 18.493 -5.989 1.00 0.00 57 PHE A O 17
ATOM 24909 N N . LYS A 1 58 ? 27.746 18.470 -6.703 1.00 0.00 58 LYS A N 17
ATOM 24910 C CA . LYS A 1 58 ? 28.213 19.403 -5.684 1.00 0.00 58 LYS A CA 17
ATOM 24911 C C . LYS A 1 58 ? 27.217 20.542 -5.492 1.00 0.00 58 LYS A C 17
ATOM 24912 O O . LYS A 1 58 ? 27.150 21.148 -4.422 1.00 0.00 58 LYS A O 17
ATOM 24931 N N . LYS A 1 59 ? 26.443 20.828 -6.534 1.00 0.00 59 LYS A N 17
ATOM 24932 C CA . LYS A 1 59 ? 25.448 21.892 -6.479 1.00 0.00 59 LYS A CA 17
ATOM 24933 C C . LYS A 1 59 ? 24.066 21.364 -6.851 1.00 0.00 59 LYS A C 17
ATOM 24934 O O . LYS A 1 59 ? 23.922 20.291 -7.435 1.00 0.00 59 LYS A O 17
ATOM 24953 N N . PRO A 1 60 ? 23.024 22.136 -6.506 1.00 0.00 60 PRO A N 17
ATOM 24954 C CA . PRO A 1 60 ? 21.636 21.767 -6.795 1.00 0.00 60 PRO A CA 17
ATOM 24955 C C . PRO A 1 60 ? 21.317 21.833 -8.285 1.00 0.00 60 PRO A C 17
ATOM 24956 O O . PRO A 1 60 ? 22.071 22.393 -9.081 1.00 0.00 60 PRO A O 17
ATOM 24967 N N . PRO A 1 61 ? 20.173 21.250 -8.673 1.00 0.00 61 PRO A N 17
ATOM 24968 C CA . PRO A 1 61 ? 19.268 20.580 -7.734 1.00 0.00 61 PRO A CA 17
ATOM 24969 C C . PRO A 1 61 ? 19.858 19.285 -7.185 1.00 0.00 61 PRO A C 17
ATOM 24970 O O . PRO A 1 61 ? 19.658 18.945 -6.018 1.00 0.00 61 PRO A O 17
ATOM 24981 N N . LEU A 1 62 ? 20.584 18.565 -8.033 1.00 0.00 62 LEU A N 17
ATOM 24982 C CA . LEU A 1 62 ? 21.204 17.307 -7.632 1.00 0.00 62 LEU A CA 17
ATOM 24983 C C . LEU A 1 62 ? 22.248 17.537 -6.544 1.00 0.00 62 LEU A C 17
ATOM 24984 O O . LEU A 1 62 ? 23.373 17.951 -6.826 1.00 0.00 62 LEU A O 17
ATOM 25000 N N . TYR A 1 63 ? 21.869 17.264 -5.301 1.00 0.00 63 TYR A N 17
ATOM 25001 C CA . TYR A 1 63 ? 22.772 17.440 -4.170 1.00 0.00 63 TYR A CA 17
ATOM 25002 C C . TYR A 1 63 ? 22.411 16.493 -3.030 1.00 0.00 63 TYR A C 17
ATOM 25003 O O . TYR A 1 63 ? 21.263 16.447 -2.587 1.00 0.00 63 TYR A O 17
ATOM 25021 N N . ARG A 1 64 ? 23.398 15.738 -2.561 1.00 0.00 64 ARG A N 17
ATOM 25022 C CA . ARG A 1 64 ? 23.185 14.789 -1.475 1.00 0.00 64 ARG A CA 17
ATOM 25023 C C . ARG A 1 64 ? 21.885 14.016 -1.675 1.00 0.00 64 ARG A C 17
ATOM 25024 O O . ARG A 1 64 ? 21.199 13.673 -0.712 1.00 0.00 64 ARG A O 17
ATOM 25045 N N . VAL A 1 65 ? 21.551 13.745 -2.933 1.00 0.00 65 VAL A N 17
ATOM 25046 C CA . VAL A 1 65 ? 20.335 13.012 -3.260 1.00 0.00 65 VAL A CA 17
ATOM 25047 C C . VAL A 1 65 ? 20.480 11.531 -2.929 1.00 0.00 65 VAL A C 17
ATOM 25048 O O . VAL A 1 65 ? 19.545 10.899 -2.437 1.00 0.00 65 VAL A O 17
ATOM 25061 N N . SER A 1 66 ? 21.660 10.982 -3.201 1.00 0.00 66 SER A N 17
ATOM 25062 C CA . SER A 1 66 ? 21.928 9.574 -2.934 1.00 0.00 66 SER A CA 17
ATOM 25063 C C . SER A 1 66 ? 23.220 9.407 -2.142 1.00 0.00 66 SER A C 17
ATOM 25064 O O . SER A 1 66 ? 24.145 10.210 -2.265 1.00 0.00 66 SER A O 17
ATOM 25072 N N . SER A 1 67 ? 23.277 8.357 -1.328 1.00 0.00 67 SER A N 17
ATOM 25073 C CA . SER A 1 67 ? 24.455 8.085 -0.512 1.00 0.00 67 SER A CA 17
ATOM 25074 C C . SER A 1 67 ? 25.544 7.409 -1.339 1.00 0.00 67 SER A C 17
ATOM 25075 O O . SER A 1 67 ? 26.224 6.499 -0.864 1.00 0.00 67 SER A O 17
ATOM 25083 N N . ASP A 1 68 ? 25.703 7.861 -2.578 1.00 0.00 68 ASP A N 17
ATOM 25084 C CA . ASP A 1 68 ? 26.710 7.301 -3.472 1.00 0.00 68 ASP A CA 17
ATOM 25085 C C . ASP A 1 68 ? 27.530 8.408 -4.127 1.00 0.00 68 ASP A C 17
ATOM 25086 O O . ASP A 1 68 ? 28.217 8.179 -5.122 1.00 0.00 68 ASP A O 17
ATOM 25095 N N . ASN A 1 69 ? 27.453 9.609 -3.563 1.00 0.00 69 ASN A N 17
ATOM 25096 C CA . ASN A 1 69 ? 28.185 10.752 -4.094 1.00 0.00 69 ASN A CA 17
ATOM 25097 C C . ASN A 1 69 ? 27.922 10.920 -5.587 1.00 0.00 69 ASN A C 17
ATOM 25098 O O . ASN A 1 69 ? 28.766 11.430 -6.323 1.00 0.00 69 ASN A O 17
ATOM 25109 N N . GLY A 1 70 ? 26.745 10.488 -6.028 1.00 0.00 70 GLY A N 17
ATOM 25110 C CA . GLY A 1 70 ? 26.391 10.600 -7.431 1.00 0.00 70 GLY A CA 17
ATOM 25111 C C . GLY A 1 70 ? 26.938 9.455 -8.260 1.00 0.00 70 GLY A C 17
ATOM 25112 O O . GLY A 1 70 ? 26.361 9.091 -9.284 1.00 0.00 70 GLY A O 17
ATOM 25116 N N . GLN A 1 71 ? 28.055 8.887 -7.817 1.00 0.00 71 GLN A N 17
ATOM 25117 C CA . GLN A 1 71 ? 28.681 7.778 -8.528 1.00 0.00 71 GLN A CA 17
ATOM 25118 C C . GLN A 1 71 ? 27.630 6.889 -9.184 1.00 0.00 71 GLN A C 17
ATOM 25119 O O . GLN A 1 71 ? 27.592 6.757 -10.408 1.00 0.00 71 GLN A O 17
ATOM 25133 N N . ARG A 1 72 ? 26.780 6.282 -8.364 1.00 0.00 72 ARG A N 17
ATOM 25134 C CA . ARG A 1 72 ? 25.730 5.403 -8.865 1.00 0.00 72 ARG A CA 17
ATOM 25135 C C . ARG A 1 72 ? 25.104 5.973 -10.134 1.00 0.00 72 ARG A C 17
ATOM 25136 O O . ARG A 1 72 ? 25.189 5.371 -11.206 1.00 0.00 72 ARG A O 17
ATOM 25157 N N . LEU A 1 73 ? 24.475 7.136 -10.007 1.00 0.00 73 LEU A N 17
ATOM 25158 C CA . LEU A 1 73 ? 23.833 7.787 -11.144 1.00 0.00 73 LEU A CA 17
ATOM 25159 C C . LEU A 1 73 ? 24.827 8.004 -12.280 1.00 0.00 73 LEU A C 17
ATOM 25160 O O . LEU A 1 73 ? 24.635 7.506 -13.391 1.00 0.00 73 LEU A O 17
ATOM 25176 N N . LEU A 1 74 ? 25.890 8.748 -11.996 1.00 0.00 74 LEU A N 17
ATOM 25177 C CA . LEU A 1 74 ? 26.917 9.029 -12.993 1.00 0.00 74 LEU A CA 17
ATOM 25178 C C . LEU A 1 74 ? 27.243 7.781 -13.807 1.00 0.00 74 LEU A C 17
ATOM 25179 O O . LEU A 1 74 ? 27.412 7.847 -15.024 1.00 0.00 74 LEU A O 17
ATOM 25195 N N . ASP A 1 75 ? 27.327 6.643 -13.126 1.00 0.00 75 ASP A N 17
ATOM 25196 C CA . ASP A 1 75 ? 27.628 5.378 -13.785 1.00 0.00 75 ASP A CA 17
ATOM 25197 C C . ASP A 1 75 ? 26.477 4.948 -14.689 1.00 0.00 75 ASP A C 17
ATOM 25198 O O . ASP A 1 75 ? 26.694 4.488 -15.810 1.00 0.00 75 ASP A O 17
ATOM 25207 N N . MET A 1 76 ? 25.253 5.101 -14.193 1.00 0.00 76 MET A N 17
ATOM 25208 C CA . MET A 1 76 ? 24.068 4.729 -14.957 1.00 0.00 76 MET A CA 17
ATOM 25209 C C . MET A 1 76 ? 23.932 5.595 -16.205 1.00 0.00 76 MET A C 17
ATOM 25210 O O . MET A 1 76 ? 23.405 5.151 -17.226 1.00 0.00 76 MET A O 17
ATOM 25224 N N . ILE A 1 77 ? 24.409 6.832 -16.117 1.00 0.00 77 ILE A N 17
ATOM 25225 C CA . ILE A 1 77 ? 24.341 7.759 -17.240 1.00 0.00 77 ILE A CA 17
ATOM 25226 C C . ILE A 1 77 ? 25.540 7.590 -18.167 1.00 0.00 77 ILE A C 17
ATOM 25227 O O . ILE A 1 77 ? 25.410 7.679 -19.387 1.00 0.00 77 ILE A O 17
ATOM 25243 N N . GLU A 1 78 ? 26.706 7.342 -17.578 1.00 0.00 78 GLU A N 17
ATOM 25244 C CA . GLU A 1 78 ? 27.927 7.158 -18.352 1.00 0.00 78 GLU A CA 17
ATOM 25245 C C . GLU A 1 78 ? 27.715 6.141 -19.470 1.00 0.00 78 GLU A C 17
ATOM 25246 O O . GLU A 1 78 ? 28.303 6.250 -20.546 1.00 0.00 78 GLU A O 17
ATOM 25258 N N . THR A 1 79 ? 26.869 5.149 -19.207 1.00 0.00 79 THR A N 17
ATOM 25259 C CA . THR A 1 79 ? 26.578 4.112 -20.188 1.00 0.00 79 THR A CA 17
ATOM 25260 C C . THR A 1 79 ? 25.645 4.630 -21.277 1.00 0.00 79 THR A C 17
ATOM 25261 O O . THR A 1 79 ? 25.596 4.083 -22.379 1.00 0.00 79 THR A O 17
ATOM 25272 N N . LEU A 1 80 ? 24.907 5.688 -20.962 1.00 0.00 80 LEU A N 17
ATOM 25273 C CA . LEU A 1 80 ? 23.975 6.282 -21.914 1.00 0.00 80 LEU A CA 17
ATOM 25274 C C . LEU A 1 80 ? 24.716 7.112 -22.957 1.00 0.00 80 LEU A C 17
ATOM 25275 O O . LEU A 1 80 ? 24.234 7.301 -24.074 1.00 0.00 80 LEU A O 17
ATOM 25291 N N . LYS A 1 81 ? 25.894 7.603 -22.586 1.00 0.00 81 LYS A N 17
ATOM 25292 C CA . LYS A 1 81 ? 26.705 8.411 -23.489 1.00 0.00 81 LYS A CA 17
ATOM 25293 C C . LYS A 1 81 ? 27.641 7.532 -24.313 1.00 0.00 81 LYS A C 17
ATOM 25294 O O . LYS A 1 81 ? 27.654 7.604 -25.541 1.00 0.00 81 LYS A O 17
ATOM 25313 N N . MET A 1 82 ? 28.422 6.703 -23.628 1.00 0.00 82 MET A N 17
ATOM 25314 C CA . MET A 1 82 ? 29.360 5.809 -24.297 1.00 0.00 82 MET A CA 17
ATOM 25315 C C . MET A 1 82 ? 28.795 5.328 -25.630 1.00 0.00 82 MET A C 17
ATOM 25316 O O . MET A 1 82 ? 29.540 5.105 -26.584 1.00 0.00 82 MET A O 17
ATOM 25330 N N . GLU A 1 83 ? 27.477 5.170 -25.687 1.00 0.00 83 GLU A N 17
ATOM 25331 C CA . GLU A 1 83 ? 26.815 4.714 -26.904 1.00 0.00 83 GLU A CA 17
ATOM 25332 C C . GLU A 1 83 ? 26.779 5.823 -27.952 1.00 0.00 83 GLU A C 17
ATOM 25333 O O . GLU A 1 83 ? 27.300 5.665 -29.056 1.00 0.00 83 GLU A O 17
ATOM 25345 N N . HIS A 1 84 ? 26.159 6.944 -27.598 1.00 0.00 84 HIS A N 17
ATOM 25346 C CA . HIS A 1 84 ? 26.056 8.080 -28.507 1.00 0.00 84 HIS A CA 17
ATOM 25347 C C . HIS A 1 84 ? 27.439 8.595 -28.893 1.00 0.00 84 HIS A C 17
ATOM 25348 O O . HIS A 1 84 ? 28.369 8.570 -28.087 1.00 0.00 84 HIS A O 17
ATOM 25362 N N . HIS A 1 85 ? 27.567 9.061 -30.131 1.00 0.00 85 HIS A N 17
ATOM 25363 C CA . HIS A 1 85 ? 28.837 9.583 -30.624 1.00 0.00 85 HIS A CA 17
ATOM 25364 C C . HIS A 1 85 ? 29.214 10.871 -29.899 1.00 0.00 85 HIS A C 17
ATOM 25365 O O . HIS A 1 85 ? 28.891 11.968 -30.355 1.00 0.00 85 HIS A O 17
ATOM 25379 N N . MET A 1 86 ? 29.897 10.730 -28.768 1.00 0.00 86 MET A N 17
ATOM 25380 C CA . MET A 1 86 ? 30.318 11.883 -27.981 1.00 0.00 86 MET A CA 17
ATOM 25381 C C . MET A 1 86 ? 31.838 11.939 -27.869 1.00 0.00 86 MET A C 17
ATOM 25382 O O . MET A 1 86 ? 32.418 11.418 -26.917 1.00 0.00 86 MET A O 17
ATOM 25396 N N . GLU A 1 87 ? 32.477 12.574 -28.846 1.00 0.00 87 GLU A N 17
ATOM 25397 C CA . GLU A 1 87 ? 33.930 12.696 -28.856 1.00 0.00 87 GLU A CA 17
ATOM 25398 C C . GLU A 1 87 ? 34.590 11.353 -28.562 1.00 0.00 87 GLU A C 17
ATOM 25399 O O . GLU A 1 87 ? 35.558 11.277 -27.805 1.00 0.00 87 GLU A O 17
ATOM 25411 N N . ALA A 1 88 ? 34.059 10.294 -29.164 1.00 0.00 88 ALA A N 17
ATOM 25412 C CA . ALA A 1 88 ? 34.597 8.953 -28.968 1.00 0.00 88 ALA A CA 17
ATOM 25413 C C . ALA A 1 88 ? 35.270 8.441 -30.237 1.00 0.00 88 ALA A C 17
ATOM 25414 O O . ALA A 1 88 ? 36.471 8.168 -30.247 1.00 0.00 88 ALA A O 17
ATOM 25421 N N . HIS A 1 89 ? 34.490 8.312 -31.305 1.00 0.00 89 HIS A N 17
ATOM 25422 C CA . HIS A 1 89 ? 35.012 7.832 -32.580 1.00 0.00 89 HIS A CA 17
ATOM 25423 C C . HIS A 1 89 ? 36.092 8.769 -33.112 1.00 0.00 89 HIS A C 17
ATOM 25424 O O . HIS A 1 89 ? 37.137 8.324 -33.586 1.00 0.00 89 HIS A O 17
ATOM 25438 N N . LYS A 1 90 ? 35.832 10.070 -33.031 1.00 0.00 90 LYS A N 17
ATOM 25439 C CA . LYS A 1 90 ? 36.781 11.071 -33.504 1.00 0.00 90 LYS A CA 17
ATOM 25440 C C . LYS A 1 90 ? 38.042 11.074 -32.645 1.00 0.00 90 LYS A C 17
ATOM 25441 O O . LYS A 1 90 ? 38.113 11.769 -31.632 1.00 0.00 90 LYS A O 17
ATOM 25460 N N . ASN A 1 91 ? 39.035 10.293 -33.058 1.00 0.00 91 ASN A N 17
ATOM 25461 C CA . ASN A 1 91 ? 40.294 10.207 -32.326 1.00 0.00 91 ASN A CA 17
ATOM 25462 C C . ASN A 1 91 ? 41.010 11.554 -32.315 1.00 0.00 91 ASN A C 17
ATOM 25463 O O . ASN A 1 91 ? 41.621 11.952 -33.307 1.00 0.00 91 ASN A O 17
ATOM 25474 N N . SER A 1 92 ? 40.931 12.251 -31.185 1.00 0.00 92 SER A N 17
ATOM 25475 C CA . SER A 1 92 ? 41.569 13.555 -31.046 1.00 0.00 92 SER A CA 17
ATOM 25476 C C . SER A 1 92 ? 42.471 13.589 -29.816 1.00 0.00 92 SER A C 17
ATOM 25477 O O . SER A 1 92 ? 41.995 13.573 -28.682 1.00 0.00 92 SER A O 17
ATOM 25485 N N . GLY A 1 93 ? 43.779 13.637 -30.051 1.00 0.00 93 GLY A N 17
ATOM 25486 C CA . GLY A 1 93 ? 44.729 13.672 -28.954 1.00 0.00 93 GLY A CA 17
ATOM 25487 C C . GLY A 1 93 ? 45.341 12.315 -28.672 1.00 0.00 93 GLY A C 17
ATOM 25488 O O . GLY A 1 93 ? 45.167 11.742 -27.596 1.00 0.00 93 GLY A O 17
ATOM 25492 N N . PRO A 1 94 ? 46.076 11.777 -29.657 1.00 0.00 94 PRO A N 17
ATOM 25493 C CA . PRO A 1 94 ? 46.730 10.471 -29.534 1.00 0.00 94 PRO A CA 17
ATOM 25494 C C . PRO A 1 94 ? 47.893 10.496 -28.547 1.00 0.00 94 PRO A C 17
ATOM 25495 O O . PRO A 1 94 ? 48.561 9.484 -28.336 1.00 0.00 94 PRO A O 17
ATOM 25506 N N . SER A 1 95 ? 48.128 11.658 -27.946 1.00 0.00 95 SER A N 17
ATOM 25507 C CA . SER A 1 95 ? 49.212 11.815 -26.983 1.00 0.00 95 SER A CA 17
ATOM 25508 C C . SER A 1 95 ? 48.699 12.426 -25.683 1.00 0.00 95 SER A C 17
ATOM 25509 O O . SER A 1 95 ? 47.563 12.896 -25.611 1.00 0.00 95 SER A O 17
ATOM 25517 N N . SER A 1 96 ? 49.545 12.417 -24.658 1.00 0.00 96 SER A N 17
ATOM 25518 C CA . SER A 1 96 ? 49.177 12.966 -23.358 1.00 0.00 96 SER A CA 17
ATOM 25519 C C . SER A 1 96 ? 47.931 12.277 -22.810 1.00 0.00 96 SER A C 17
ATOM 25520 O O . SER A 1 96 ? 47.038 12.925 -22.266 1.00 0.00 96 SER A O 17
ATOM 25528 N N . GLY A 1 97 ? 47.879 10.957 -22.959 1.00 0.00 97 GLY A N 17
ATOM 25529 C CA . GLY A 1 97 ? 46.739 10.201 -22.474 1.00 0.00 97 GLY A CA 17
ATOM 25530 C C . GLY A 1 97 ? 46.667 10.166 -20.960 1.00 0.00 97 GLY A C 17
ATOM 25531 O O . GLY A 1 97 ? 45.581 10.096 -20.385 1.00 0.00 97 GLY A O 17
ATOM 25535 N N . GLY A 1 1 ? 22.151 20.533 -27.398 1.00 0.00 1 GLY A N 18
ATOM 25536 C CA . GLY A 1 1 ? 21.811 20.277 -28.785 1.00 0.00 1 GLY A CA 18
ATOM 25537 C C . GLY A 1 1 ? 20.484 20.894 -29.180 1.00 0.00 1 GLY A C 18
ATOM 25538 O O . GLY A 1 1 ? 19.923 21.702 -28.441 1.00 0.00 1 GLY A O 18
ATOM 25542 N N . SER A 1 2 ? 19.981 20.513 -30.350 1.00 0.00 2 SER A N 18
ATOM 25543 C CA . SER A 1 2 ? 18.714 21.039 -30.845 1.00 0.00 2 SER A CA 18
ATOM 25544 C C . SER A 1 2 ? 17.573 20.067 -30.558 1.00 0.00 2 SER A C 18
ATOM 25545 O O . SER A 1 2 ? 17.725 18.854 -30.703 1.00 0.00 2 SER A O 18
ATOM 25553 N N . SER A 1 3 ? 16.431 20.610 -30.150 1.00 0.00 3 SER A N 18
ATOM 25554 C CA . SER A 1 3 ? 15.265 19.792 -29.838 1.00 0.00 3 SER A CA 18
ATOM 25555 C C . SER A 1 3 ? 13.993 20.426 -30.393 1.00 0.00 3 SER A C 18
ATOM 25556 O O . SER A 1 3 ? 13.961 21.617 -30.696 1.00 0.00 3 SER A O 18
ATOM 25564 N N . GLY A 1 4 ? 12.944 19.618 -30.523 1.00 0.00 4 GLY A N 18
ATOM 25565 C CA . GLY A 1 4 ? 11.684 20.116 -31.042 1.00 0.00 4 GLY A CA 18
ATOM 25566 C C . GLY A 1 4 ? 10.918 20.933 -30.020 1.00 0.00 4 GLY A C 18
ATOM 25567 O O . GLY A 1 4 ? 11.393 21.146 -28.904 1.00 0.00 4 GLY A O 18
ATOM 25571 N N . SER A 1 5 ? 9.731 21.392 -30.401 1.00 0.00 5 SER A N 18
ATOM 25572 C CA . SER A 1 5 ? 8.900 22.193 -29.510 1.00 0.00 5 SER A CA 18
ATOM 25573 C C . SER A 1 5 ? 7.469 21.665 -29.480 1.00 0.00 5 SER A C 18
ATOM 25574 O O . SER A 1 5 ? 6.905 21.428 -28.412 1.00 0.00 5 SER A O 18
ATOM 25582 N N . SER A 1 6 ? 6.887 21.484 -30.662 1.00 0.00 6 SER A N 18
ATOM 25583 C CA . SER A 1 6 ? 5.521 20.987 -30.773 1.00 0.00 6 SER A CA 18
ATOM 25584 C C . SER A 1 6 ? 5.497 19.600 -31.408 1.00 0.00 6 SER A C 18
ATOM 25585 O O . SER A 1 6 ? 5.328 19.462 -32.619 1.00 0.00 6 SER A O 18
ATOM 25593 N N . GLY A 1 7 ? 5.668 18.573 -30.580 1.00 0.00 7 GLY A N 18
ATOM 25594 C CA . GLY A 1 7 ? 5.664 17.210 -31.077 1.00 0.00 7 GLY A CA 18
ATOM 25595 C C . GLY A 1 7 ? 6.796 16.381 -30.505 1.00 0.00 7 GLY A C 18
ATOM 25596 O O . GLY A 1 7 ? 7.944 16.822 -30.476 1.00 0.00 7 GLY A O 18
ATOM 25600 N N . MET A 1 8 ? 6.472 15.176 -30.046 1.00 0.00 8 MET A N 18
ATOM 25601 C CA . MET A 1 8 ? 7.471 14.283 -29.472 1.00 0.00 8 MET A CA 18
ATOM 25602 C C . MET A 1 8 ? 7.364 12.887 -30.077 1.00 0.00 8 MET A C 18
ATOM 25603 O O . MET A 1 8 ? 6.363 12.548 -30.710 1.00 0.00 8 MET A O 18
ATOM 25617 N N . LEU A 1 9 ? 8.401 12.080 -29.878 1.00 0.00 9 LEU A N 18
ATOM 25618 C CA . LEU A 1 9 ? 8.423 10.719 -30.403 1.00 0.00 9 LEU A CA 18
ATOM 25619 C C . LEU A 1 9 ? 8.754 9.716 -29.303 1.00 0.00 9 LEU A C 18
ATOM 25620 O O . LEU A 1 9 ? 9.535 10.008 -28.397 1.00 0.00 9 LEU A O 18
ATOM 25636 N N . SER A 1 10 ? 8.157 8.532 -29.390 1.00 0.00 10 SER A N 18
ATOM 25637 C CA . SER A 1 10 ? 8.389 7.485 -28.402 1.00 0.00 10 SER A CA 18
ATOM 25638 C C . SER A 1 10 ? 9.882 7.225 -28.225 1.00 0.00 10 SER A C 18
ATOM 25639 O O . SER A 1 10 ? 10.706 7.741 -28.978 1.00 0.00 10 SER A O 18
ATOM 25647 N N . ALA A 1 11 ? 10.221 6.420 -27.223 1.00 0.00 11 ALA A N 18
ATOM 25648 C CA . ALA A 1 11 ? 11.614 6.089 -26.948 1.00 0.00 11 ALA A CA 18
ATOM 25649 C C . ALA A 1 11 ? 11.849 4.586 -27.038 1.00 0.00 11 ALA A C 18
ATOM 25650 O O . ALA A 1 11 ? 11.288 3.812 -26.263 1.00 0.00 11 ALA A O 18
ATOM 25657 N N . ARG A 1 12 ? 12.683 4.178 -27.990 1.00 0.00 12 ARG A N 18
ATOM 25658 C CA . ARG A 1 12 ? 12.990 2.766 -28.183 1.00 0.00 12 ARG A CA 18
ATOM 25659 C C . ARG A 1 12 ? 14.496 2.525 -28.123 1.00 0.00 12 ARG A C 18
ATOM 25660 O O . ARG A 1 12 ? 14.969 1.664 -27.381 1.00 0.00 12 ARG A O 18
ATOM 25681 N N . THR A 1 13 ? 15.245 3.291 -28.910 1.00 0.00 13 THR A N 18
ATOM 25682 C CA . THR A 1 13 ? 16.696 3.159 -28.949 1.00 0.00 13 THR A CA 18
ATOM 25683 C C . THR A 1 13 ? 17.364 4.165 -28.019 1.00 0.00 13 THR A C 18
ATOM 25684 O O . THR A 1 13 ? 16.820 5.237 -27.754 1.00 0.00 13 THR A O 18
ATOM 25695 N N . MET A 1 14 ? 18.547 3.812 -27.525 1.00 0.00 14 MET A N 18
ATOM 25696 C CA . MET A 1 14 ? 19.290 4.686 -26.625 1.00 0.00 14 MET A CA 18
ATOM 25697 C C . MET A 1 14 ? 20.444 5.364 -27.356 1.00 0.00 14 MET A C 18
ATOM 25698 O O . MET A 1 14 ? 21.195 6.142 -26.767 1.00 0.00 14 MET A O 18
ATOM 25712 N N . LYS A 1 15 ? 20.581 5.064 -28.643 1.00 0.00 15 LYS A N 18
ATOM 25713 C CA . LYS A 1 15 ? 21.643 5.646 -29.456 1.00 0.00 15 LYS A CA 18
ATOM 25714 C C . LYS A 1 15 ? 21.657 7.166 -29.325 1.00 0.00 15 LYS A C 18
ATOM 25715 O O . LYS A 1 15 ? 22.687 7.806 -29.535 1.00 0.00 15 LYS A O 18
ATOM 25734 N N . GLU A 1 16 ? 20.508 7.736 -28.976 1.00 0.00 16 GLU A N 18
ATOM 25735 C CA . GLU A 1 16 ? 20.391 9.181 -28.817 1.00 0.00 16 GLU A CA 18
ATOM 25736 C C . GLU A 1 16 ? 20.182 9.552 -27.352 1.00 0.00 16 GLU A C 18
ATOM 25737 O O . GLU A 1 16 ? 20.902 10.384 -26.801 1.00 0.00 16 GLU A O 18
ATOM 25749 N N . VAL A 1 17 ? 19.189 8.928 -26.725 1.00 0.00 17 VAL A N 18
ATOM 25750 C CA . VAL A 1 17 ? 18.884 9.190 -25.324 1.00 0.00 17 VAL A CA 18
ATOM 25751 C C . VAL A 1 17 ? 19.018 10.674 -25.001 1.00 0.00 17 VAL A C 18
ATOM 25752 O O . VAL A 1 17 ? 19.255 11.052 -23.854 1.00 0.00 17 VAL A O 18
ATOM 25765 N N . VAL A 1 18 ? 18.863 11.512 -26.021 1.00 0.00 18 VAL A N 18
ATOM 25766 C CA . VAL A 1 18 ? 18.964 12.956 -25.846 1.00 0.00 18 VAL A CA 18
ATOM 25767 C C . VAL A 1 18 ? 17.637 13.641 -26.152 1.00 0.00 18 VAL A C 18
ATOM 25768 O O . VAL A 1 18 ? 17.231 14.571 -25.455 1.00 0.00 18 VAL A O 18
ATOM 25781 N N . TYR A 1 19 ? 16.965 13.176 -27.199 1.00 0.00 19 TYR A N 18
ATOM 25782 C CA . TYR A 1 19 ? 15.683 13.745 -27.600 1.00 0.00 19 TYR A CA 18
ATOM 25783 C C . TYR A 1 19 ? 14.545 13.163 -26.767 1.00 0.00 19 TYR A C 18
ATOM 25784 O O . TYR A 1 19 ? 13.371 13.427 -27.031 1.00 0.00 19 TYR A O 18
ATOM 25802 N N . TRP A 1 20 ? 14.900 12.372 -25.762 1.00 0.00 20 TRP A N 18
ATOM 25803 C CA . TRP A 1 20 ? 13.909 11.753 -24.890 1.00 0.00 20 TRP A CA 18
ATOM 25804 C C . TRP A 1 20 ? 12.926 12.790 -24.360 1.00 0.00 20 TRP A C 18
ATOM 25805 O O . TRP A 1 20 ? 13.130 13.993 -24.524 1.00 0.00 20 TRP A O 18
ATOM 25826 N N . SER A 1 21 ? 11.858 12.318 -23.724 1.00 0.00 21 SER A N 18
ATOM 25827 C CA . SER A 1 21 ? 10.842 13.206 -23.173 1.00 0.00 21 SER A CA 18
ATOM 25828 C C . SER A 1 21 ? 11.037 13.391 -21.671 1.00 0.00 21 SER A C 18
ATOM 25829 O O . SER A 1 21 ? 11.788 12.661 -21.023 1.00 0.00 21 SER A O 18
ATOM 25837 N N . PRO A 1 22 ? 10.347 14.391 -21.104 1.00 0.00 22 PRO A N 18
ATOM 25838 C CA . PRO A 1 22 ? 10.427 14.697 -19.673 1.00 0.00 22 PRO A CA 18
ATOM 25839 C C . PRO A 1 22 ? 9.769 13.623 -18.813 1.00 0.00 22 PRO A C 18
ATOM 25840 O O . PRO A 1 22 ? 9.976 13.570 -17.600 1.00 0.00 22 PRO A O 18
ATOM 25851 N N . LYS A 1 23 ? 8.974 12.768 -19.448 1.00 0.00 23 LYS A N 18
ATOM 25852 C CA . LYS A 1 23 ? 8.286 11.694 -18.742 1.00 0.00 23 LYS A CA 18
ATOM 25853 C C . LYS A 1 23 ? 9.064 10.386 -18.851 1.00 0.00 23 LYS A C 18
ATOM 25854 O O . LYS A 1 23 ? 8.879 9.473 -18.045 1.00 0.00 23 LYS A O 18
ATOM 25873 N N . LYS A 1 24 ? 9.935 10.302 -19.851 1.00 0.00 24 LYS A N 18
ATOM 25874 C CA . LYS A 1 24 ? 10.743 9.107 -20.064 1.00 0.00 24 LYS A CA 18
ATOM 25875 C C . LYS A 1 24 ? 11.955 9.098 -19.137 1.00 0.00 24 LYS A C 18
ATOM 25876 O O . LYS A 1 24 ? 12.172 8.142 -18.393 1.00 0.00 24 LYS A O 18
ATOM 25895 N N . VAL A 1 25 ? 12.741 10.168 -19.187 1.00 0.00 25 VAL A N 18
ATOM 25896 C CA . VAL A 1 25 ? 13.930 10.284 -18.351 1.00 0.00 25 VAL A CA 18
ATOM 25897 C C . VAL A 1 25 ? 13.665 9.760 -16.944 1.00 0.00 25 VAL A C 18
ATOM 25898 O O . VAL A 1 25 ? 14.529 9.133 -16.332 1.00 0.00 25 VAL A O 18
ATOM 25911 N N . ALA A 1 26 ? 12.464 10.020 -16.438 1.00 0.00 26 ALA A N 18
ATOM 25912 C CA . ALA A 1 26 ? 12.085 9.573 -15.103 1.00 0.00 26 ALA A CA 18
ATOM 25913 C C . ALA A 1 26 ? 12.002 8.052 -15.037 1.00 0.00 26 ALA A C 18
ATOM 25914 O O . ALA A 1 26 ? 12.691 7.417 -14.238 1.00 0.00 26 ALA A O 18
ATOM 25921 N N . ASP A 1 27 ? 11.155 7.473 -15.881 1.00 0.00 27 ASP A N 18
ATOM 25922 C CA . ASP A 1 27 ? 10.983 6.025 -15.918 1.00 0.00 27 ASP A CA 18
ATOM 25923 C C . ASP A 1 27 ? 12.334 5.317 -15.920 1.00 0.00 27 ASP A C 18
ATOM 25924 O O . ASP A 1 27 ? 12.498 4.270 -15.293 1.00 0.00 27 ASP A O 18
ATOM 25933 N N . TRP A 1 28 ? 13.298 5.894 -16.629 1.00 0.00 28 TRP A N 18
ATOM 25934 C CA . TRP A 1 28 ? 14.635 5.317 -16.712 1.00 0.00 28 TRP A CA 18
ATOM 25935 C C . TRP A 1 28 ? 15.308 5.303 -15.344 1.00 0.00 28 TRP A C 18
ATOM 25936 O O . TRP A 1 28 ? 16.115 4.421 -15.047 1.00 0.00 28 TRP A O 18
ATOM 25957 N N . LEU A 1 29 ? 14.971 6.284 -14.514 1.00 0.00 29 LEU A N 18
ATOM 25958 C CA . LEU A 1 29 ? 15.544 6.384 -13.175 1.00 0.00 29 LEU A CA 18
ATOM 25959 C C . LEU A 1 29 ? 14.948 5.329 -12.248 1.00 0.00 29 LEU A C 18
ATOM 25960 O O . LEU A 1 29 ? 15.673 4.630 -11.539 1.00 0.00 29 LEU A O 18
ATOM 25976 N N . LEU A 1 30 ? 13.625 5.217 -12.260 1.00 0.00 30 LEU A N 18
ATOM 25977 C CA . LEU A 1 30 ? 12.931 4.245 -11.423 1.00 0.00 30 LEU A CA 18
ATOM 25978 C C . LEU A 1 30 ? 13.241 2.821 -11.871 1.00 0.00 30 LEU A C 18
ATOM 25979 O O . LEU A 1 30 ? 13.272 1.898 -11.058 1.00 0.00 30 LEU A O 18
ATOM 25995 N N . GLU A 1 31 ? 13.471 2.651 -13.169 1.00 0.00 31 GLU A N 18
ATOM 25996 C CA . GLU A 1 31 ? 13.781 1.339 -13.724 1.00 0.00 31 GLU A CA 18
ATOM 25997 C C . GLU A 1 31 ? 15.037 0.758 -13.081 1.00 0.00 31 GLU A C 18
ATOM 25998 O O . GLU A 1 31 ? 15.248 -0.454 -13.088 1.00 0.00 31 GLU A O 18
ATOM 26010 N N . ASN A 1 32 ? 15.869 1.634 -12.526 1.00 0.00 32 ASN A N 18
ATOM 26011 C CA . ASN A 1 32 ? 17.105 1.210 -11.879 1.00 0.00 32 ASN A CA 18
ATOM 26012 C C . ASN A 1 32 ? 17.113 1.609 -10.406 1.00 0.00 32 ASN A C 18
ATOM 26013 O O . ASN A 1 32 ? 18.164 1.640 -9.767 1.00 0.00 32 ASN A O 18
ATOM 26024 N N . ALA A 1 33 ? 15.933 1.912 -9.875 1.00 0.00 33 ALA A N 18
ATOM 26025 C CA . ALA A 1 33 ? 15.804 2.306 -8.477 1.00 0.00 33 ALA A CA 18
ATOM 26026 C C . ALA A 1 33 ? 16.516 3.627 -8.211 1.00 0.00 33 ALA A C 18
ATOM 26027 O O . ALA A 1 33 ? 17.336 3.728 -7.299 1.00 0.00 33 ALA A O 18
ATOM 26034 N N . MET A 1 34 ? 16.199 4.637 -9.014 1.00 0.00 34 MET A N 18
ATOM 26035 C CA . MET A 1 34 ? 16.810 5.953 -8.865 1.00 0.00 34 MET A CA 18
ATOM 26036 C C . MET A 1 34 ? 15.744 7.040 -8.765 1.00 0.00 34 MET A C 18
ATOM 26037 O O . MET A 1 34 ? 15.813 8.073 -9.430 1.00 0.00 34 MET A O 18
ATOM 26051 N N . PRO A 1 35 ? 14.734 6.802 -7.916 1.00 0.00 35 PRO A N 18
ATOM 26052 C CA . PRO A 1 35 ? 13.634 7.749 -7.710 1.00 0.00 35 PRO A CA 18
ATOM 26053 C C . PRO A 1 35 ? 14.082 9.009 -6.978 1.00 0.00 35 PRO A C 18
ATOM 26054 O O . PRO A 1 35 ? 13.344 9.990 -6.903 1.00 0.00 35 PRO A O 18
ATOM 26065 N N . GLU A 1 36 ? 15.298 8.974 -6.440 1.00 0.00 36 GLU A N 18
ATOM 26066 C CA . GLU A 1 36 ? 15.843 10.114 -5.712 1.00 0.00 36 GLU A CA 18
ATOM 26067 C C . GLU A 1 36 ? 16.264 11.222 -6.674 1.00 0.00 36 GLU A C 18
ATOM 26068 O O . GLU A 1 36 ? 16.342 12.391 -6.294 1.00 0.00 36 GLU A O 18
ATOM 26080 N N . TYR A 1 37 ? 16.534 10.846 -7.918 1.00 0.00 37 TYR A N 18
ATOM 26081 C CA . TYR A 1 37 ? 16.950 11.807 -8.934 1.00 0.00 37 TYR A CA 18
ATOM 26082 C C . TYR A 1 37 ? 15.758 12.272 -9.764 1.00 0.00 37 TYR A C 18
ATOM 26083 O O . TYR A 1 37 ? 15.861 13.223 -10.540 1.00 0.00 37 TYR A O 18
ATOM 26101 N N . CYS A 1 38 ? 14.628 11.595 -9.596 1.00 0.00 38 CYS A N 18
ATOM 26102 C CA . CYS A 1 38 ? 13.414 11.938 -10.329 1.00 0.00 38 CYS A CA 18
ATOM 26103 C C . CYS A 1 38 ? 13.004 13.381 -10.058 1.00 0.00 38 CYS A C 18
ATOM 26104 O O . CYS A 1 38 ? 12.615 14.107 -10.972 1.00 0.00 38 CYS A O 18
ATOM 26112 N N . GLU A 1 39 ? 13.094 13.790 -8.797 1.00 0.00 39 GLU A N 18
ATOM 26113 C CA . GLU A 1 39 ? 12.731 15.147 -8.406 1.00 0.00 39 GLU A CA 18
ATOM 26114 C C . GLU A 1 39 ? 13.490 16.175 -9.241 1.00 0.00 39 GLU A C 18
ATOM 26115 O O . GLU A 1 39 ? 12.902 16.993 -9.948 1.00 0.00 39 GLU A O 18
ATOM 26127 N N . PRO A 1 40 ? 14.828 16.133 -9.157 1.00 0.00 40 PRO A N 18
ATOM 26128 C CA . PRO A 1 40 ? 15.696 17.053 -9.897 1.00 0.00 40 PRO A CA 18
ATOM 26129 C C . PRO A 1 40 ? 15.684 16.781 -11.397 1.00 0.00 40 PRO A C 18
ATOM 26130 O O . PRO A 1 40 ? 16.064 17.637 -12.197 1.00 0.00 40 PRO A O 18
ATOM 26141 N N . LEU A 1 41 ? 15.246 15.585 -11.773 1.00 0.00 41 LEU A N 18
ATOM 26142 C CA . LEU A 1 41 ? 15.185 15.199 -13.179 1.00 0.00 41 LEU A CA 18
ATOM 26143 C C . LEU A 1 41 ? 13.739 15.118 -13.659 1.00 0.00 41 LEU A C 18
ATOM 26144 O O . LEU A 1 41 ? 13.454 14.532 -14.703 1.00 0.00 41 LEU A O 18
ATOM 26160 N N . GLU A 1 42 ? 12.832 15.712 -12.890 1.00 0.00 42 GLU A N 18
ATOM 26161 C CA . GLU A 1 42 ? 11.416 15.708 -13.239 1.00 0.00 42 GLU A CA 18
ATOM 26162 C C . GLU A 1 42 ? 11.191 16.336 -14.611 1.00 0.00 42 GLU A C 18
ATOM 26163 O O . GLU A 1 42 ? 10.440 15.809 -15.432 1.00 0.00 42 GLU A O 18
ATOM 26175 N N . HIS A 1 43 ? 11.848 17.466 -14.853 1.00 0.00 43 HIS A N 18
ATOM 26176 C CA . HIS A 1 43 ? 11.721 18.168 -16.126 1.00 0.00 43 HIS A CA 18
ATOM 26177 C C . HIS A 1 43 ? 13.010 18.064 -16.935 1.00 0.00 43 HIS A C 18
ATOM 26178 O O . HIS A 1 43 ? 13.343 18.961 -17.709 1.00 0.00 43 HIS A O 18
ATOM 26192 N N . PHE A 1 44 ? 13.732 16.964 -16.749 1.00 0.00 44 PHE A N 18
ATOM 26193 C CA . PHE A 1 44 ? 14.987 16.744 -17.460 1.00 0.00 44 PHE A CA 18
ATOM 26194 C C . PHE A 1 44 ? 14.765 15.884 -18.701 1.00 0.00 44 PHE A C 18
ATOM 26195 O O . PHE A 1 44 ? 13.946 14.965 -18.695 1.00 0.00 44 PHE A O 18
ATOM 26212 N N . THR A 1 45 ? 15.502 16.189 -19.764 1.00 0.00 45 THR A N 18
ATOM 26213 C CA . THR A 1 45 ? 15.385 15.447 -21.013 1.00 0.00 45 THR A CA 18
ATOM 26214 C C . THR A 1 45 ? 16.649 14.642 -21.294 1.00 0.00 45 THR A C 18
ATOM 26215 O O . THR A 1 45 ? 17.753 15.060 -20.949 1.00 0.00 45 THR A O 18
ATOM 26226 N N . GLY A 1 46 ? 16.479 13.483 -21.924 1.00 0.00 46 GLY A N 18
ATOM 26227 C CA . GLY A 1 46 ? 17.614 12.637 -22.240 1.00 0.00 46 GLY A CA 18
ATOM 26228 C C . GLY A 1 46 ? 18.870 13.436 -22.528 1.00 0.00 46 GLY A C 18
ATOM 26229 O O . GLY A 1 46 ? 19.969 13.034 -22.147 1.00 0.00 46 GLY A O 18
ATOM 26233 N N . GLN A 1 47 ? 18.707 14.569 -23.203 1.00 0.00 47 GLN A N 18
ATOM 26234 C CA . GLN A 1 47 ? 19.837 15.424 -23.544 1.00 0.00 47 GLN A CA 18
ATOM 26235 C C . GLN A 1 47 ? 20.448 16.044 -22.291 1.00 0.00 47 GLN A C 18
ATOM 26236 O O . GLN A 1 47 ? 21.658 15.970 -22.077 1.00 0.00 47 GLN A O 18
ATOM 26250 N N . ASP A 1 48 ? 19.603 16.655 -21.468 1.00 0.00 48 ASP A N 18
ATOM 26251 C CA . ASP A 1 48 ? 20.059 17.287 -20.236 1.00 0.00 48 ASP A CA 18
ATOM 26252 C C . ASP A 1 48 ? 20.560 16.243 -19.243 1.00 0.00 48 ASP A C 18
ATOM 26253 O O . ASP A 1 48 ? 21.523 16.478 -18.511 1.00 0.00 48 ASP A O 18
ATOM 26262 N N . LEU A 1 49 ? 19.900 15.091 -19.221 1.00 0.00 49 LEU A N 18
ATOM 26263 C CA . LEU A 1 49 ? 20.278 14.009 -18.317 1.00 0.00 49 LEU A CA 18
ATOM 26264 C C . LEU A 1 49 ? 21.723 13.583 -18.553 1.00 0.00 49 LEU A C 18
ATOM 26265 O O . LEU A 1 49 ? 22.551 13.629 -17.643 1.00 0.00 49 LEU A O 18
ATOM 26281 N N . ILE A 1 50 ? 22.019 13.169 -19.781 1.00 0.00 50 ILE A N 18
ATOM 26282 C CA . ILE A 1 50 ? 23.366 12.738 -20.137 1.00 0.00 50 ILE A CA 18
ATOM 26283 C C . ILE A 1 50 ? 24.372 13.869 -19.952 1.00 0.00 50 ILE A C 18
ATOM 26284 O O . ILE A 1 50 ? 25.576 13.635 -19.867 1.00 0.00 50 ILE A O 18
ATOM 26300 N N . ASN A 1 51 ? 23.868 15.098 -19.889 1.00 0.00 51 ASN A N 18
ATOM 26301 C CA . ASN A 1 51 ? 24.722 16.266 -19.713 1.00 0.00 51 ASN A CA 18
ATOM 26302 C C . ASN A 1 51 ? 25.023 16.504 -18.237 1.00 0.00 51 ASN A C 18
ATOM 26303 O O . ASN A 1 51 ? 25.509 17.569 -17.854 1.00 0.00 51 ASN A O 18
ATOM 26314 N N . LEU A 1 52 ? 24.732 15.504 -17.411 1.00 0.00 52 LEU A N 18
ATOM 26315 C CA . LEU A 1 52 ? 24.972 15.603 -15.976 1.00 0.00 52 LEU A CA 18
ATOM 26316 C C . LEU A 1 52 ? 26.409 15.220 -15.636 1.00 0.00 52 LEU A C 18
ATOM 26317 O O . LEU A 1 52 ? 26.973 14.296 -16.225 1.00 0.00 52 LEU A O 18
ATOM 26333 N N . THR A 1 53 ? 26.997 15.934 -14.682 1.00 0.00 53 THR A N 18
ATOM 26334 C CA . THR A 1 53 ? 28.367 15.668 -14.262 1.00 0.00 53 THR A CA 18
ATOM 26335 C C . THR A 1 53 ? 28.478 15.625 -12.743 1.00 0.00 53 THR A C 18
ATOM 26336 O O . THR A 1 53 ? 27.536 15.974 -12.033 1.00 0.00 53 THR A O 18
ATOM 26347 N N . GLN A 1 54 ? 29.636 15.196 -12.250 1.00 0.00 54 GLN A N 18
ATOM 26348 C CA . GLN A 1 54 ? 29.869 15.109 -10.814 1.00 0.00 54 GLN A CA 18
ATOM 26349 C C . GLN A 1 54 ? 29.726 16.477 -10.155 1.00 0.00 54 GLN A C 18
ATOM 26350 O O . GLN A 1 54 ? 29.283 16.582 -9.012 1.00 0.00 54 GLN A O 18
ATOM 26364 N N . GLU A 1 55 ? 30.105 17.522 -10.884 1.00 0.00 55 GLU A N 18
ATOM 26365 C CA . GLU A 1 55 ? 30.018 18.883 -10.369 1.00 0.00 55 GLU A CA 18
ATOM 26366 C C . GLU A 1 55 ? 28.563 19.305 -10.188 1.00 0.00 55 GLU A C 18
ATOM 26367 O O . GLU A 1 55 ? 28.246 20.129 -9.330 1.00 0.00 55 GLU A O 18
ATOM 26379 N N . ASP A 1 56 ? 27.682 18.735 -11.004 1.00 0.00 56 ASP A N 18
ATOM 26380 C CA . ASP A 1 56 ? 26.260 19.050 -10.935 1.00 0.00 56 ASP A CA 18
ATOM 26381 C C . ASP A 1 56 ? 25.649 18.521 -9.641 1.00 0.00 56 ASP A C 18
ATOM 26382 O O . ASP A 1 56 ? 24.531 18.886 -9.276 1.00 0.00 56 ASP A O 18
ATOM 26391 N N . PHE A 1 57 ? 26.388 17.658 -8.953 1.00 0.00 57 PHE A N 18
ATOM 26392 C CA . PHE A 1 57 ? 25.918 17.077 -7.700 1.00 0.00 57 PHE A CA 18
ATOM 26393 C C . PHE A 1 57 ? 26.196 18.014 -6.528 1.00 0.00 57 PHE A C 18
ATOM 26394 O O . PHE A 1 57 ? 25.411 18.096 -5.584 1.00 0.00 57 PHE A O 18
ATOM 26411 N N . LYS A 1 58 ? 27.321 18.719 -6.596 1.00 0.00 58 LYS A N 18
ATOM 26412 C CA . LYS A 1 58 ? 27.704 19.651 -5.543 1.00 0.00 58 LYS A CA 18
ATOM 26413 C C . LYS A 1 58 ? 26.698 20.792 -5.433 1.00 0.00 58 LYS A C 18
ATOM 26414 O O . LYS A 1 58 ? 26.491 21.350 -4.355 1.00 0.00 58 LYS A O 18
ATOM 26433 N N . LYS A 1 59 ? 26.073 21.134 -6.554 1.00 0.00 59 LYS A N 18
ATOM 26434 C CA . LYS A 1 59 ? 25.086 22.206 -6.584 1.00 0.00 59 LYS A CA 18
ATOM 26435 C C . LYS A 1 59 ? 23.717 21.674 -6.996 1.00 0.00 59 LYS A C 18
ATOM 26436 O O . LYS A 1 59 ? 23.588 20.575 -7.535 1.00 0.00 59 LYS A O 18
ATOM 26455 N N . PRO A 1 60 ? 22.669 22.471 -6.737 1.00 0.00 60 PRO A N 18
ATOM 26456 C CA . PRO A 1 60 ? 21.291 22.102 -7.075 1.00 0.00 60 PRO A CA 18
ATOM 26457 C C . PRO A 1 60 ? 21.044 22.100 -8.579 1.00 0.00 60 PRO A C 18
ATOM 26458 O O . PRO A 1 60 ? 21.812 22.662 -9.360 1.00 0.00 60 PRO A O 18
ATOM 26469 N N . PRO A 1 61 ? 19.946 21.454 -8.998 1.00 0.00 61 PRO A N 18
ATOM 26470 C CA . PRO A 1 61 ? 19.025 20.779 -8.079 1.00 0.00 61 PRO A CA 18
ATOM 26471 C C . PRO A 1 61 ? 19.640 19.532 -7.454 1.00 0.00 61 PRO A C 18
ATOM 26472 O O . PRO A 1 61 ? 19.440 19.255 -6.270 1.00 0.00 61 PRO A O 18
ATOM 26483 N N . LEU A 1 62 ? 20.388 18.782 -8.255 1.00 0.00 62 LEU A N 18
ATOM 26484 C CA . LEU A 1 62 ? 21.034 17.563 -7.780 1.00 0.00 62 LEU A CA 18
ATOM 26485 C C . LEU A 1 62 ? 22.038 17.875 -6.674 1.00 0.00 62 LEU A C 18
ATOM 26486 O O . LEU A 1 62 ? 23.158 18.310 -6.943 1.00 0.00 62 LEU A O 18
ATOM 26502 N N . TYR A 1 63 ? 21.629 17.648 -5.431 1.00 0.00 63 TYR A N 18
ATOM 26503 C CA . TYR A 1 63 ? 22.492 17.904 -4.284 1.00 0.00 63 TYR A CA 18
ATOM 26504 C C . TYR A 1 63 ? 22.137 16.986 -3.119 1.00 0.00 63 TYR A C 18
ATOM 26505 O O . TYR A 1 63 ? 20.965 16.812 -2.786 1.00 0.00 63 TYR A O 18
ATOM 26523 N N . ARG A 1 64 ? 23.159 16.401 -2.502 1.00 0.00 64 ARG A N 18
ATOM 26524 C CA . ARG A 1 64 ? 22.956 15.498 -1.375 1.00 0.00 64 ARG A CA 18
ATOM 26525 C C . ARG A 1 64 ? 21.836 14.504 -1.670 1.00 0.00 64 ARG A C 18
ATOM 26526 O O . ARG A 1 64 ? 21.124 14.069 -0.764 1.00 0.00 64 ARG A O 18
ATOM 26547 N N . VAL A 1 65 ? 21.686 14.149 -2.942 1.00 0.00 65 VAL A N 18
ATOM 26548 C CA . VAL A 1 65 ? 20.655 13.205 -3.356 1.00 0.00 65 VAL A CA 18
ATOM 26549 C C . VAL A 1 65 ? 21.110 11.766 -3.142 1.00 0.00 65 VAL A C 18
ATOM 26550 O O . VAL A 1 65 ? 20.317 10.903 -2.766 1.00 0.00 65 VAL A O 18
ATOM 26563 N N . SER A 1 66 ? 22.392 11.514 -3.384 1.00 0.00 66 SER A N 18
ATOM 26564 C CA . SER A 1 66 ? 22.953 10.178 -3.221 1.00 0.00 66 SER A CA 18
ATOM 26565 C C . SER A 1 66 ? 23.995 10.158 -2.107 1.00 0.00 66 SER A C 18
ATOM 26566 O O . SER A 1 66 ? 24.497 11.202 -1.692 1.00 0.00 66 SER A O 18
ATOM 26574 N N . SER A 1 67 ? 24.315 8.961 -1.626 1.00 0.00 67 SER A N 18
ATOM 26575 C CA . SER A 1 67 ? 25.295 8.803 -0.558 1.00 0.00 67 SER A CA 18
ATOM 26576 C C . SER A 1 67 ? 26.690 8.575 -1.130 1.00 0.00 67 SER A C 18
ATOM 26577 O O . SER A 1 67 ? 27.687 9.023 -0.562 1.00 0.00 67 SER A O 18
ATOM 26585 N N . ASP A 1 68 ? 26.754 7.875 -2.257 1.00 0.00 68 ASP A N 18
ATOM 26586 C CA . ASP A 1 68 ? 28.026 7.587 -2.908 1.00 0.00 68 ASP A CA 18
ATOM 26587 C C . ASP A 1 68 ? 28.479 8.768 -3.761 1.00 0.00 68 ASP A C 18
ATOM 26588 O O . ASP A 1 68 ? 29.074 8.588 -4.823 1.00 0.00 68 ASP A O 18
ATOM 26597 N N . ASN A 1 69 ? 28.192 9.977 -3.289 1.00 0.00 69 ASN A N 18
ATOM 26598 C CA . ASN A 1 69 ? 28.567 11.188 -4.010 1.00 0.00 69 ASN A CA 18
ATOM 26599 C C . ASN A 1 69 ? 28.017 11.167 -5.433 1.00 0.00 69 ASN A C 18
ATOM 26600 O O . ASN A 1 69 ? 28.685 11.592 -6.374 1.00 0.00 69 ASN A O 18
ATOM 26611 N N . GLY A 1 70 ? 26.793 10.668 -5.581 1.00 0.00 70 GLY A N 18
ATOM 26612 C CA . GLY A 1 70 ? 26.173 10.601 -6.891 1.00 0.00 70 GLY A CA 18
ATOM 26613 C C . GLY A 1 70 ? 26.967 9.752 -7.865 1.00 0.00 70 GLY A C 18
ATOM 26614 O O . GLY A 1 70 ? 27.065 10.082 -9.047 1.00 0.00 70 GLY A O 18
ATOM 26618 N N . GLN A 1 71 ? 27.536 8.659 -7.368 1.00 0.00 71 GLN A N 18
ATOM 26619 C CA . GLN A 1 71 ? 28.327 7.763 -8.203 1.00 0.00 71 GLN A CA 18
ATOM 26620 C C . GLN A 1 71 ? 27.428 6.814 -8.988 1.00 0.00 71 GLN A C 18
ATOM 26621 O O . GLN A 1 71 ? 27.605 6.630 -10.193 1.00 0.00 71 GLN A O 18
ATOM 26635 N N . ARG A 1 72 ? 26.462 6.215 -8.299 1.00 0.00 72 ARG A N 18
ATOM 26636 C CA . ARG A 1 72 ? 25.537 5.283 -8.932 1.00 0.00 72 ARG A CA 18
ATOM 26637 C C . ARG A 1 72 ? 24.946 5.884 -10.204 1.00 0.00 72 ARG A C 18
ATOM 26638 O O . ARG A 1 72 ? 24.928 5.243 -11.256 1.00 0.00 72 ARG A O 18
ATOM 26659 N N . LEU A 1 73 ? 24.463 7.117 -10.101 1.00 0.00 73 LEU A N 18
ATOM 26660 C CA . LEU A 1 73 ? 23.869 7.804 -11.243 1.00 0.00 73 LEU A CA 18
ATOM 26661 C C . LEU A 1 73 ? 24.909 8.053 -12.330 1.00 0.00 73 LEU A C 18
ATOM 26662 O O . LEU A 1 73 ? 24.768 7.580 -13.459 1.00 0.00 73 LEU A O 18
ATOM 26678 N N . LEU A 1 74 ? 25.954 8.795 -11.983 1.00 0.00 74 LEU A N 18
ATOM 26679 C CA . LEU A 1 74 ? 27.021 9.106 -12.929 1.00 0.00 74 LEU A CA 18
ATOM 26680 C C . LEU A 1 74 ? 27.386 7.879 -13.759 1.00 0.00 74 LEU A C 18
ATOM 26681 O O . LEU A 1 74 ? 27.619 7.980 -14.964 1.00 0.00 74 LEU A O 18
ATOM 26697 N N . ASP A 1 75 ? 27.432 6.723 -13.108 1.00 0.00 75 ASP A N 18
ATOM 26698 C CA . ASP A 1 75 ? 27.765 5.476 -13.786 1.00 0.00 75 ASP A CA 18
ATOM 26699 C C . ASP A 1 75 ? 26.622 5.028 -14.693 1.00 0.00 75 ASP A C 18
ATOM 26700 O O . ASP A 1 75 ? 26.850 4.537 -15.798 1.00 0.00 75 ASP A O 18
ATOM 26709 N N . MET A 1 76 ? 25.394 5.201 -14.216 1.00 0.00 76 MET A N 18
ATOM 26710 C CA . MET A 1 76 ? 24.215 4.815 -14.984 1.00 0.00 76 MET A CA 18
ATOM 26711 C C . MET A 1 76 ? 24.084 5.667 -16.242 1.00 0.00 76 MET A C 18
ATOM 26712 O O . MET A 1 76 ? 23.518 5.227 -17.244 1.00 0.00 76 MET A O 18
ATOM 26726 N N . ILE A 1 77 ? 24.610 6.886 -16.184 1.00 0.00 77 ILE A N 18
ATOM 26727 C CA . ILE A 1 77 ? 24.551 7.797 -17.320 1.00 0.00 77 ILE A CA 18
ATOM 26728 C C . ILE A 1 77 ? 25.737 7.587 -18.256 1.00 0.00 77 ILE A C 18
ATOM 26729 O O . ILE A 1 77 ? 25.573 7.512 -19.473 1.00 0.00 77 ILE A O 18
ATOM 26745 N N . GLU A 1 78 ? 26.930 7.490 -17.678 1.00 0.00 78 GLU A N 18
ATOM 26746 C CA . GLU A 1 78 ? 28.143 7.285 -18.461 1.00 0.00 78 GLU A CA 18
ATOM 26747 C C . GLU A 1 78 ? 27.886 6.327 -19.621 1.00 0.00 78 GLU A C 18
ATOM 26748 O O . GLU A 1 78 ? 28.455 6.477 -20.703 1.00 0.00 78 GLU A O 18
ATOM 26760 N N . THR A 1 79 ? 27.025 5.341 -19.387 1.00 0.00 79 THR A N 18
ATOM 26761 C CA . THR A 1 79 ? 26.694 4.358 -20.410 1.00 0.00 79 THR A CA 18
ATOM 26762 C C . THR A 1 79 ? 25.782 4.958 -21.475 1.00 0.00 79 THR A C 18
ATOM 26763 O O . THR A 1 79 ? 25.956 4.708 -22.668 1.00 0.00 79 THR A O 18
ATOM 26774 N N . LEU A 1 80 ? 24.810 5.750 -21.036 1.00 0.00 80 LEU A N 18
ATOM 26775 C CA . LEU A 1 80 ? 23.871 6.387 -21.952 1.00 0.00 80 LEU A CA 18
ATOM 26776 C C . LEU A 1 80 ? 24.609 7.150 -23.047 1.00 0.00 80 LEU A C 18
ATOM 26777 O O . LEU A 1 80 ? 24.065 7.396 -24.123 1.00 0.00 80 LEU A O 18
ATOM 26793 N N . LYS A 1 81 ? 25.854 7.520 -22.766 1.00 0.00 81 LYS A N 18
ATOM 26794 C CA . LYS A 1 81 ? 26.670 8.252 -23.727 1.00 0.00 81 LYS A CA 18
ATOM 26795 C C . LYS A 1 81 ? 27.489 7.295 -24.588 1.00 0.00 81 LYS A C 18
ATOM 26796 O O . LYS A 1 81 ? 27.380 7.300 -25.813 1.00 0.00 81 LYS A O 18
ATOM 26815 N N . MET A 1 82 ? 28.306 6.474 -23.937 1.00 0.00 82 MET A N 18
ATOM 26816 C CA . MET A 1 82 ? 29.141 5.509 -24.644 1.00 0.00 82 MET A CA 18
ATOM 26817 C C . MET A 1 82 ? 28.431 4.984 -25.888 1.00 0.00 82 MET A C 18
ATOM 26818 O O . MET A 1 82 ? 29.069 4.685 -26.897 1.00 0.00 82 MET A O 18
ATOM 26832 N N . GLU A 1 83 ? 27.109 4.873 -25.807 1.00 0.00 83 GLU A N 18
ATOM 26833 C CA . GLU A 1 83 ? 26.314 4.382 -26.926 1.00 0.00 83 GLU A CA 18
ATOM 26834 C C . GLU A 1 83 ? 26.168 5.455 -28.001 1.00 0.00 83 GLU A C 18
ATOM 26835 O O . GLU A 1 83 ? 26.378 5.195 -29.187 1.00 0.00 83 GLU A O 18
ATOM 26847 N N . HIS A 1 84 ? 25.807 6.663 -27.579 1.00 0.00 84 HIS A N 18
ATOM 26848 C CA . HIS A 1 84 ? 25.633 7.776 -28.505 1.00 0.00 84 HIS A CA 18
ATOM 26849 C C . HIS A 1 84 ? 26.953 8.129 -29.184 1.00 0.00 84 HIS A C 18
ATOM 26850 O O . HIS A 1 84 ? 28.029 7.814 -28.675 1.00 0.00 84 HIS A O 18
ATOM 26864 N N . HIS A 1 85 ? 26.863 8.784 -30.338 1.00 0.00 85 HIS A N 18
ATOM 26865 C CA . HIS A 1 85 ? 28.050 9.180 -31.087 1.00 0.00 85 HIS A CA 18
ATOM 26866 C C . HIS A 1 85 ? 28.640 10.471 -30.527 1.00 0.00 85 HIS A C 18
ATOM 26867 O O . HIS A 1 85 ? 28.405 11.554 -31.062 1.00 0.00 85 HIS A O 18
ATOM 26881 N N . MET A 1 86 ? 29.407 10.347 -29.449 1.00 0.00 86 MET A N 18
ATOM 26882 C CA . MET A 1 86 ? 30.031 11.504 -28.818 1.00 0.00 86 MET A CA 18
ATOM 26883 C C . MET A 1 86 ? 31.380 11.812 -29.459 1.00 0.00 86 MET A C 18
ATOM 26884 O O . MET A 1 86 ? 32.113 10.903 -29.849 1.00 0.00 86 MET A O 18
ATOM 26898 N N . GLU A 1 87 ? 31.701 13.097 -29.565 1.00 0.00 87 GLU A N 18
ATOM 26899 C CA . GLU A 1 87 ? 32.962 13.523 -30.161 1.00 0.00 87 GLU A CA 18
ATOM 26900 C C . GLU A 1 87 ? 34.002 13.816 -29.083 1.00 0.00 87 GLU A C 18
ATOM 26901 O O . GLU A 1 87 ? 34.011 14.895 -28.492 1.00 0.00 87 GLU A O 18
ATOM 26913 N N . ALA A 1 88 ? 34.875 12.846 -28.832 1.00 0.00 88 ALA A N 18
ATOM 26914 C CA . ALA A 1 88 ? 35.919 12.999 -27.827 1.00 0.00 88 ALA A CA 18
ATOM 26915 C C . ALA A 1 88 ? 37.025 11.967 -28.022 1.00 0.00 88 ALA A C 18
ATOM 26916 O O . ALA A 1 88 ? 36.775 10.762 -27.992 1.00 0.00 88 ALA A O 18
ATOM 26923 N N . HIS A 1 89 ? 38.248 12.448 -28.223 1.00 0.00 89 HIS A N 18
ATOM 26924 C CA . HIS A 1 89 ? 39.393 11.566 -28.422 1.00 0.00 89 HIS A CA 18
ATOM 26925 C C . HIS A 1 89 ? 40.353 11.646 -27.239 1.00 0.00 89 HIS A C 18
ATOM 26926 O O . HIS A 1 89 ? 41.296 12.438 -27.244 1.00 0.00 89 HIS A O 18
ATOM 26940 N N . LYS A 1 90 ? 40.107 10.821 -26.227 1.00 0.00 90 LYS A N 18
ATOM 26941 C CA . LYS A 1 90 ? 40.948 10.798 -25.037 1.00 0.00 90 LYS A CA 18
ATOM 26942 C C . LYS A 1 90 ? 41.196 9.366 -24.574 1.00 0.00 90 LYS A C 18
ATOM 26943 O O . LYS A 1 90 ? 40.382 8.476 -24.815 1.00 0.00 90 LYS A O 18
ATOM 26962 N N . ASN A 1 91 ? 42.326 9.151 -23.907 1.00 0.00 91 ASN A N 18
ATOM 26963 C CA . ASN A 1 91 ? 42.680 7.827 -23.410 1.00 0.00 91 ASN A CA 18
ATOM 26964 C C . ASN A 1 91 ? 41.507 7.192 -22.668 1.00 0.00 91 ASN A C 18
ATOM 26965 O O . ASN A 1 91 ? 40.922 7.802 -21.773 1.00 0.00 91 ASN A O 18
ATOM 26976 N N . SER A 1 92 ? 41.170 5.964 -23.048 1.00 0.00 92 SER A N 18
ATOM 26977 C CA . SER A 1 92 ? 40.065 5.247 -22.422 1.00 0.00 92 SER A CA 18
ATOM 26978 C C . SER A 1 92 ? 40.406 3.771 -22.243 1.00 0.00 92 SER A C 18
ATOM 26979 O O . SER A 1 92 ? 40.517 3.025 -23.215 1.00 0.00 92 SER A O 18
ATOM 26987 N N . GLY A 1 93 ? 40.573 3.356 -20.991 1.00 0.00 93 GLY A N 18
ATOM 26988 C CA . GLY A 1 93 ? 40.901 1.971 -20.705 1.00 0.00 93 GLY A CA 18
ATOM 26989 C C . GLY A 1 93 ? 39.668 1.119 -20.477 1.00 0.00 93 GLY A C 18
ATOM 26990 O O . GLY A 1 93 ? 38.544 1.618 -20.417 1.00 0.00 93 GLY A O 18
ATOM 26994 N N . PRO A 1 94 ? 39.872 -0.200 -20.346 1.00 0.00 94 PRO A N 18
ATOM 26995 C CA . PRO A 1 94 ? 38.780 -1.151 -20.121 1.00 0.00 94 PRO A CA 18
ATOM 26996 C C . PRO A 1 94 ? 38.164 -1.010 -18.733 1.00 0.00 94 PRO A C 18
ATOM 26997 O O . PRO A 1 94 ? 38.565 -0.148 -17.950 1.00 0.00 94 PRO A O 18
ATOM 27008 N N . SER A 1 95 ? 37.188 -1.861 -18.433 1.00 0.00 95 SER A N 18
ATOM 27009 C CA . SER A 1 95 ? 36.516 -1.828 -17.140 1.00 0.00 95 SER A CA 18
ATOM 27010 C C . SER A 1 95 ? 35.799 -3.147 -16.867 1.00 0.00 95 SER A C 18
ATOM 27011 O O . SER A 1 95 ? 35.515 -3.914 -17.787 1.00 0.00 95 SER A O 18
ATOM 27019 N N . SER A 1 96 ? 35.511 -3.404 -15.595 1.00 0.00 96 SER A N 18
ATOM 27020 C CA . SER A 1 96 ? 34.831 -4.632 -15.198 1.00 0.00 96 SER A CA 18
ATOM 27021 C C . SER A 1 96 ? 33.362 -4.596 -15.607 1.00 0.00 96 SER A C 18
ATOM 27022 O O . SER A 1 96 ? 32.812 -3.534 -15.895 1.00 0.00 96 SER A O 18
ATOM 27030 N N . GLY A 1 97 ? 32.731 -5.767 -15.629 1.00 0.00 97 GLY A N 18
ATOM 27031 C CA . GLY A 1 97 ? 31.332 -5.848 -16.003 1.00 0.00 97 GLY A CA 18
ATOM 27032 C C . GLY A 1 97 ? 30.619 -7.007 -15.334 1.00 0.00 97 GLY A C 18
ATOM 27033 O O . GLY A 1 97 ? 30.985 -7.417 -14.233 1.00 0.00 97 GLY A O 18
ATOM 27037 N N . GLY A 1 1 ? 14.633 32.662 -26.766 1.00 0.00 1 GLY A N 19
ATOM 27038 C CA . GLY A 1 1 ? 14.315 31.787 -27.879 1.00 0.00 1 GLY A CA 19
ATOM 27039 C C . GLY A 1 1 ? 14.345 30.322 -27.492 1.00 0.00 1 GLY A C 19
ATOM 27040 O O . GLY A 1 1 ? 15.391 29.677 -27.556 1.00 0.00 1 GLY A O 19
ATOM 27044 N N . SER A 1 2 ? 13.194 29.796 -27.086 1.00 0.00 2 SER A N 19
ATOM 27045 C CA . SER A 1 2 ? 13.093 28.399 -26.680 1.00 0.00 2 SER A CA 19
ATOM 27046 C C . SER A 1 2 ? 13.354 27.470 -27.862 1.00 0.00 2 SER A C 19
ATOM 27047 O O . SER A 1 2 ? 12.426 27.057 -28.558 1.00 0.00 2 SER A O 19
ATOM 27055 N N . SER A 1 3 ? 14.624 27.145 -28.083 1.00 0.00 3 SER A N 19
ATOM 27056 C CA . SER A 1 3 ? 15.008 26.268 -29.183 1.00 0.00 3 SER A CA 19
ATOM 27057 C C . SER A 1 3 ? 15.011 24.809 -28.739 1.00 0.00 3 SER A C 19
ATOM 27058 O O . SER A 1 3 ? 15.719 24.433 -27.806 1.00 0.00 3 SER A O 19
ATOM 27066 N N . GLY A 1 4 ? 14.211 23.989 -29.415 1.00 0.00 4 GLY A N 19
ATOM 27067 C CA . GLY A 1 4 ? 14.135 22.580 -29.076 1.00 0.00 4 GLY A CA 19
ATOM 27068 C C . GLY A 1 4 ? 14.409 21.682 -30.266 1.00 0.00 4 GLY A C 19
ATOM 27069 O O . GLY A 1 4 ? 14.966 22.124 -31.271 1.00 0.00 4 GLY A O 19
ATOM 27073 N N . SER A 1 5 ? 14.019 20.416 -30.153 1.00 0.00 5 SER A N 19
ATOM 27074 C CA . SER A 1 5 ? 14.230 19.452 -31.226 1.00 0.00 5 SER A CA 19
ATOM 27075 C C . SER A 1 5 ? 13.087 18.443 -31.283 1.00 0.00 5 SER A C 19
ATOM 27076 O O . SER A 1 5 ? 12.645 17.931 -30.254 1.00 0.00 5 SER A O 19
ATOM 27084 N N . SER A 1 6 ? 12.613 18.163 -32.492 1.00 0.00 6 SER A N 19
ATOM 27085 C CA . SER A 1 6 ? 11.519 17.218 -32.684 1.00 0.00 6 SER A CA 19
ATOM 27086 C C . SER A 1 6 ? 11.899 16.147 -33.702 1.00 0.00 6 SER A C 19
ATOM 27087 O O . SER A 1 6 ? 12.760 16.362 -34.554 1.00 0.00 6 SER A O 19
ATOM 27095 N N . GLY A 1 7 ? 11.248 14.991 -33.607 1.00 0.00 7 GLY A N 19
ATOM 27096 C CA . GLY A 1 7 ? 11.531 13.903 -34.524 1.00 0.00 7 GLY A CA 19
ATOM 27097 C C . GLY A 1 7 ? 12.252 12.751 -33.851 1.00 0.00 7 GLY A C 19
ATOM 27098 O O . GLY A 1 7 ? 13.481 12.686 -33.867 1.00 0.00 7 GLY A O 19
ATOM 27102 N N . MET A 1 8 ? 11.487 11.841 -33.258 1.00 0.00 8 MET A N 19
ATOM 27103 C CA . MET A 1 8 ? 12.061 10.686 -32.577 1.00 0.00 8 MET A CA 19
ATOM 27104 C C . MET A 1 8 ? 11.943 9.433 -33.439 1.00 0.00 8 MET A C 19
ATOM 27105 O O . MET A 1 8 ? 11.208 9.414 -34.427 1.00 0.00 8 MET A O 19
ATOM 27119 N N . LEU A 1 9 ? 12.672 8.389 -33.060 1.00 0.00 9 LEU A N 19
ATOM 27120 C CA . LEU A 1 9 ? 12.648 7.131 -33.798 1.00 0.00 9 LEU A CA 19
ATOM 27121 C C . LEU A 1 9 ? 12.036 6.017 -32.955 1.00 0.00 9 LEU A C 19
ATOM 27122 O O . LEU A 1 9 ? 11.020 5.431 -33.327 1.00 0.00 9 LEU A O 19
ATOM 27138 N N . SER A 1 10 ? 12.661 5.731 -31.818 1.00 0.00 10 SER A N 19
ATOM 27139 C CA . SER A 1 10 ? 12.178 4.687 -30.922 1.00 0.00 10 SER A CA 19
ATOM 27140 C C . SER A 1 10 ? 12.488 5.032 -29.468 1.00 0.00 10 SER A C 19
ATOM 27141 O O . SER A 1 10 ? 13.291 5.921 -29.187 1.00 0.00 10 SER A O 19
ATOM 27149 N N . ALA A 1 11 ? 11.843 4.322 -28.548 1.00 0.00 11 ALA A N 19
ATOM 27150 C CA . ALA A 1 11 ? 12.050 4.551 -27.123 1.00 0.00 11 ALA A CA 19
ATOM 27151 C C . ALA A 1 11 ? 13.067 3.570 -26.551 1.00 0.00 11 ALA A C 19
ATOM 27152 O O . ALA A 1 11 ? 14.069 3.974 -25.961 1.00 0.00 11 ALA A O 19
ATOM 27159 N N . ARG A 1 12 ? 12.803 2.279 -26.730 1.00 0.00 12 ARG A N 19
ATOM 27160 C CA . ARG A 1 12 ? 13.695 1.241 -26.229 1.00 0.00 12 ARG A CA 19
ATOM 27161 C C . ARG A 1 12 ? 15.156 1.631 -26.439 1.00 0.00 12 ARG A C 19
ATOM 27162 O O . ARG A 1 12 ? 15.910 1.794 -25.480 1.00 0.00 12 ARG A O 19
ATOM 27183 N N . THR A 1 13 ? 15.548 1.778 -27.701 1.00 0.00 13 THR A N 19
ATOM 27184 C CA . THR A 1 13 ? 16.918 2.146 -28.037 1.00 0.00 13 THR A CA 19
ATOM 27185 C C . THR A 1 13 ? 17.427 3.259 -27.128 1.00 0.00 13 THR A C 19
ATOM 27186 O O . THR A 1 13 ? 16.654 4.097 -26.665 1.00 0.00 13 THR A O 19
ATOM 27197 N N . MET A 1 14 ? 18.732 3.262 -26.878 1.00 0.00 14 MET A N 19
ATOM 27198 C CA . MET A 1 14 ? 19.344 4.275 -26.026 1.00 0.00 14 MET A CA 19
ATOM 27199 C C . MET A 1 14 ? 20.612 4.830 -26.666 1.00 0.00 14 MET A C 19
ATOM 27200 O O . MET A 1 14 ? 21.526 5.276 -25.973 1.00 0.00 14 MET A O 19
ATOM 27214 N N . LYS A 1 15 ? 20.661 4.800 -27.994 1.00 0.00 15 LYS A N 19
ATOM 27215 C CA . LYS A 1 15 ? 21.817 5.302 -28.729 1.00 0.00 15 LYS A CA 19
ATOM 27216 C C . LYS A 1 15 ? 21.846 6.827 -28.720 1.00 0.00 15 LYS A C 19
ATOM 27217 O O . LYS A 1 15 ? 22.904 7.436 -28.872 1.00 0.00 15 LYS A O 19
ATOM 27236 N N . GLU A 1 16 ? 20.678 7.436 -28.541 1.00 0.00 16 GLU A N 19
ATOM 27237 C CA . GLU A 1 16 ? 20.572 8.890 -28.513 1.00 0.00 16 GLU A CA 19
ATOM 27238 C C . GLU A 1 16 ? 20.317 9.389 -27.093 1.00 0.00 16 GLU A C 19
ATOM 27239 O O . GLU A 1 16 ? 21.035 10.252 -26.588 1.00 0.00 16 GLU A O 19
ATOM 27251 N N . VAL A 1 17 ? 19.288 8.840 -26.456 1.00 0.00 17 VAL A N 19
ATOM 27252 C CA . VAL A 1 17 ? 18.937 9.228 -25.094 1.00 0.00 17 VAL A CA 19
ATOM 27253 C C . VAL A 1 17 ? 19.061 10.735 -24.903 1.00 0.00 17 VAL A C 19
ATOM 27254 O O . VAL A 1 17 ? 19.261 11.216 -23.788 1.00 0.00 17 VAL A O 19
ATOM 27267 N N . VAL A 1 18 ? 18.941 11.477 -26.000 1.00 0.00 18 VAL A N 19
ATOM 27268 C CA . VAL A 1 18 ? 19.037 12.931 -25.953 1.00 0.00 18 VAL A CA 19
ATOM 27269 C C . VAL A 1 18 ? 17.720 13.583 -26.360 1.00 0.00 18 VAL A C 19
ATOM 27270 O O . VAL A 1 18 ? 17.307 14.587 -25.779 1.00 0.00 18 VAL A O 19
ATOM 27283 N N . TYR A 1 19 ? 17.065 13.005 -27.360 1.00 0.00 19 TYR A N 19
ATOM 27284 C CA . TYR A 1 19 ? 15.795 13.531 -27.847 1.00 0.00 19 TYR A CA 19
ATOM 27285 C C . TYR A 1 19 ? 14.629 12.981 -27.031 1.00 0.00 19 TYR A C 19
ATOM 27286 O O . TYR A 1 19 ? 13.465 13.202 -27.364 1.00 0.00 19 TYR A O 19
ATOM 27304 N N . TRP A 1 20 ? 14.952 12.264 -25.961 1.00 0.00 20 TRP A N 19
ATOM 27305 C CA . TRP A 1 20 ? 13.932 11.682 -25.095 1.00 0.00 20 TRP A CA 19
ATOM 27306 C C . TRP A 1 20 ? 12.961 12.750 -24.603 1.00 0.00 20 TRP A C 19
ATOM 27307 O O . TRP A 1 20 ? 13.061 13.916 -24.985 1.00 0.00 20 TRP A O 19
ATOM 27328 N N . SER A 1 21 ? 12.023 12.344 -23.753 1.00 0.00 21 SER A N 19
ATOM 27329 C CA . SER A 1 21 ? 11.032 13.267 -23.212 1.00 0.00 21 SER A CA 19
ATOM 27330 C C . SER A 1 21 ? 11.222 13.447 -21.709 1.00 0.00 21 SER A C 19
ATOM 27331 O O . SER A 1 21 ? 11.946 12.695 -21.054 1.00 0.00 21 SER A O 19
ATOM 27339 N N . PRO A 1 22 ? 10.558 14.468 -21.147 1.00 0.00 22 PRO A N 19
ATOM 27340 C CA . PRO A 1 22 ? 10.637 14.772 -19.715 1.00 0.00 22 PRO A CA 19
ATOM 27341 C C . PRO A 1 22 ? 9.940 13.719 -18.860 1.00 0.00 22 PRO A C 19
ATOM 27342 O O . PRO A 1 22 ? 10.137 13.661 -17.646 1.00 0.00 22 PRO A O 19
ATOM 27353 N N . LYS A 1 23 ? 9.125 12.888 -19.500 1.00 0.00 23 LYS A N 19
ATOM 27354 C CA . LYS A 1 23 ? 8.400 11.835 -18.799 1.00 0.00 23 LYS A CA 19
ATOM 27355 C C . LYS A 1 23 ? 9.139 10.505 -18.899 1.00 0.00 23 LYS A C 19
ATOM 27356 O O . LYS A 1 23 ? 8.943 9.610 -18.077 1.00 0.00 23 LYS A O 19
ATOM 27375 N N . LYS A 1 24 ? 9.991 10.382 -19.912 1.00 0.00 24 LYS A N 19
ATOM 27376 C CA . LYS A 1 24 ? 10.762 9.162 -20.119 1.00 0.00 24 LYS A CA 19
ATOM 27377 C C . LYS A 1 24 ? 11.968 9.116 -19.187 1.00 0.00 24 LYS A C 19
ATOM 27378 O O . LYS A 1 24 ? 12.150 8.156 -18.438 1.00 0.00 24 LYS A O 19
ATOM 27397 N N . VAL A 1 25 ? 12.790 10.159 -19.238 1.00 0.00 25 VAL A N 19
ATOM 27398 C CA . VAL A 1 25 ? 13.978 10.239 -18.397 1.00 0.00 25 VAL A CA 19
ATOM 27399 C C . VAL A 1 25 ? 13.700 9.695 -17.000 1.00 0.00 25 VAL A C 19
ATOM 27400 O O . VAL A 1 25 ? 14.548 9.034 -16.400 1.00 0.00 25 VAL A O 19
ATOM 27413 N N . ALA A 1 26 ? 12.507 9.977 -16.488 1.00 0.00 26 ALA A N 19
ATOM 27414 C CA . ALA A 1 26 ? 12.116 9.514 -15.162 1.00 0.00 26 ALA A CA 19
ATOM 27415 C C . ALA A 1 26 ? 12.016 7.993 -15.119 1.00 0.00 26 ALA A C 19
ATOM 27416 O O . ALA A 1 26 ? 12.669 7.342 -14.304 1.00 0.00 26 ALA A O 19
ATOM 27423 N N . ASP A 1 27 ? 11.195 7.434 -16.001 1.00 0.00 27 ASP A N 19
ATOM 27424 C CA . ASP A 1 27 ? 11.010 5.989 -16.063 1.00 0.00 27 ASP A CA 19
ATOM 27425 C C . ASP A 1 27 ? 12.354 5.267 -16.043 1.00 0.00 27 ASP A C 19
ATOM 27426 O O . ASP A 1 27 ? 12.488 4.201 -15.443 1.00 0.00 27 ASP A O 19
ATOM 27435 N N . TRP A 1 28 ? 13.345 5.855 -16.703 1.00 0.00 28 TRP A N 19
ATOM 27436 C CA . TRP A 1 28 ? 14.679 5.268 -16.761 1.00 0.00 28 TRP A CA 19
ATOM 27437 C C . TRP A 1 28 ? 15.316 5.227 -15.376 1.00 0.00 28 TRP A C 19
ATOM 27438 O O . TRP A 1 28 ? 16.119 4.342 -15.078 1.00 0.00 28 TRP A O 19
ATOM 27459 N N . LEU A 1 29 ? 14.953 6.188 -14.534 1.00 0.00 29 LEU A N 19
ATOM 27460 C CA . LEU A 1 29 ? 15.490 6.261 -13.180 1.00 0.00 29 LEU A CA 19
ATOM 27461 C C . LEU A 1 29 ? 14.867 5.192 -12.288 1.00 0.00 29 LEU A C 19
ATOM 27462 O O . LEU A 1 29 ? 15.570 4.477 -11.574 1.00 0.00 29 LEU A O 19
ATOM 27478 N N . LEU A 1 30 ? 13.543 5.088 -12.336 1.00 0.00 30 LEU A N 19
ATOM 27479 C CA . LEU A 1 30 ? 12.824 4.104 -11.535 1.00 0.00 30 LEU A CA 19
ATOM 27480 C C . LEU A 1 30 ? 13.141 2.686 -11.999 1.00 0.00 30 LEU A C 19
ATOM 27481 O O . LEU A 1 30 ? 13.139 1.748 -11.204 1.00 0.00 30 LEU A O 19
ATOM 27497 N N . GLU A 1 31 ? 13.414 2.540 -13.292 1.00 0.00 31 GLU A N 19
ATOM 27498 C CA . GLU A 1 31 ? 13.734 1.236 -13.862 1.00 0.00 31 GLU A CA 19
ATOM 27499 C C . GLU A 1 31 ? 14.964 0.635 -13.186 1.00 0.00 31 GLU A C 19
ATOM 27500 O O . GLU A 1 31 ? 15.154 -0.580 -13.189 1.00 0.00 31 GLU A O 19
ATOM 27512 N N . ASN A 1 32 ? 15.795 1.496 -12.609 1.00 0.00 32 ASN A N 19
ATOM 27513 C CA . ASN A 1 32 ? 17.007 1.051 -11.930 1.00 0.00 32 ASN A CA 19
ATOM 27514 C C . ASN A 1 32 ? 16.948 1.378 -10.441 1.00 0.00 32 ASN A C 19
ATOM 27515 O O . ASN A 1 32 ? 17.957 1.311 -9.740 1.00 0.00 32 ASN A O 19
ATOM 27526 N N . ALA A 1 33 ? 15.758 1.732 -9.966 1.00 0.00 33 ALA A N 19
ATOM 27527 C CA . ALA A 1 33 ? 15.566 2.067 -8.560 1.00 0.00 33 ALA A CA 19
ATOM 27528 C C . ALA A 1 33 ? 16.257 3.381 -8.210 1.00 0.00 33 ALA A C 19
ATOM 27529 O O . ALA A 1 33 ? 16.988 3.465 -7.224 1.00 0.00 33 ALA A O 19
ATOM 27536 N N . MET A 1 34 ? 16.020 4.404 -9.025 1.00 0.00 34 MET A N 19
ATOM 27537 C CA . MET A 1 34 ? 16.620 5.714 -8.800 1.00 0.00 34 MET A CA 19
ATOM 27538 C C . MET A 1 34 ? 15.549 6.797 -8.727 1.00 0.00 34 MET A C 19
ATOM 27539 O O . MET A 1 34 ? 15.636 7.835 -9.385 1.00 0.00 34 MET A O 19
ATOM 27553 N N . PRO A 1 35 ? 14.515 6.554 -7.909 1.00 0.00 35 PRO A N 19
ATOM 27554 C CA . PRO A 1 35 ? 13.407 7.497 -7.731 1.00 0.00 35 PRO A CA 19
ATOM 27555 C C . PRO A 1 35 ? 13.831 8.755 -6.980 1.00 0.00 35 PRO A C 19
ATOM 27556 O O . PRO A 1 35 ? 13.059 9.705 -6.858 1.00 0.00 35 PRO A O 19
ATOM 27567 N N . GLU A 1 36 ? 15.063 8.753 -6.480 1.00 0.00 36 GLU A N 19
ATOM 27568 C CA . GLU A 1 36 ? 15.588 9.894 -5.740 1.00 0.00 36 GLU A CA 19
ATOM 27569 C C . GLU A 1 36 ? 16.023 11.006 -6.691 1.00 0.00 36 GLU A C 19
ATOM 27570 O O . GLU A 1 36 ? 16.084 12.175 -6.310 1.00 0.00 36 GLU A O 19
ATOM 27582 N N . TYR A 1 37 ? 16.325 10.632 -7.929 1.00 0.00 37 TYR A N 19
ATOM 27583 C CA . TYR A 1 37 ? 16.758 11.596 -8.934 1.00 0.00 37 TYR A CA 19
ATOM 27584 C C . TYR A 1 37 ? 15.582 12.054 -9.791 1.00 0.00 37 TYR A C 19
ATOM 27585 O O . TYR A 1 37 ? 15.697 13.007 -10.564 1.00 0.00 37 TYR A O 19
ATOM 27603 N N . CYS A 1 38 ? 14.452 11.371 -9.648 1.00 0.00 38 CYS A N 19
ATOM 27604 C CA . CYS A 1 38 ? 13.254 11.707 -10.409 1.00 0.00 38 CYS A CA 19
ATOM 27605 C C . CYS A 1 38 ? 12.834 13.151 -10.153 1.00 0.00 38 CYS A C 19
ATOM 27606 O O . CYS A 1 38 ? 12.498 13.883 -11.083 1.00 0.00 38 CYS A O 19
ATOM 27614 N N . GLU A 1 39 ? 12.855 13.552 -8.886 1.00 0.00 39 GLU A N 19
ATOM 27615 C CA . GLU A 1 39 ? 12.475 14.909 -8.509 1.00 0.00 39 GLU A CA 19
ATOM 27616 C C . GLU A 1 39 ? 13.248 15.938 -9.329 1.00 0.00 39 GLU A C 19
ATOM 27617 O O . GLU A 1 39 ? 12.673 16.751 -10.053 1.00 0.00 39 GLU A O 19
ATOM 27629 N N . PRO A 1 40 ? 14.584 15.903 -9.213 1.00 0.00 40 PRO A N 19
ATOM 27630 C CA . PRO A 1 40 ? 15.465 16.825 -9.936 1.00 0.00 40 PRO A CA 19
ATOM 27631 C C . PRO A 1 40 ? 15.490 16.548 -11.436 1.00 0.00 40 PRO A C 19
ATOM 27632 O O . PRO A 1 40 ? 15.877 17.407 -12.230 1.00 0.00 40 PRO A O 19
ATOM 27643 N N . LEU A 1 41 ? 15.074 15.346 -11.817 1.00 0.00 41 LEU A N 19
ATOM 27644 C CA . LEU A 1 41 ? 15.048 14.955 -13.222 1.00 0.00 41 LEU A CA 19
ATOM 27645 C C . LEU A 1 41 ? 13.615 14.780 -13.713 1.00 0.00 41 LEU A C 19
ATOM 27646 O O . LEU A 1 41 ? 13.344 13.955 -14.585 1.00 0.00 41 LEU A O 19
ATOM 27662 N N . GLU A 1 42 ? 12.701 15.564 -13.148 1.00 0.00 42 GLU A N 19
ATOM 27663 C CA . GLU A 1 42 ? 11.296 15.495 -13.530 1.00 0.00 42 GLU A CA 19
ATOM 27664 C C . GLU A 1 42 ? 11.076 16.108 -14.910 1.00 0.00 42 GLU A C 19
ATOM 27665 O O . GLU A 1 42 ? 10.409 15.522 -15.763 1.00 0.00 42 GLU A O 19
ATOM 27677 N N . HIS A 1 43 ? 11.641 17.292 -15.122 1.00 0.00 43 HIS A N 19
ATOM 27678 C CA . HIS A 1 43 ? 11.507 17.986 -16.398 1.00 0.00 43 HIS A CA 19
ATOM 27679 C C . HIS A 1 43 ? 12.775 17.836 -17.233 1.00 0.00 43 HIS A C 19
ATOM 27680 O O . HIS A 1 43 ? 12.902 18.436 -18.301 1.00 0.00 43 HIS A O 19
ATOM 27694 N N . PHE A 1 44 ? 13.712 17.033 -16.740 1.00 0.00 44 PHE A N 19
ATOM 27695 C CA . PHE A 1 44 ? 14.971 16.807 -17.439 1.00 0.00 44 PHE A CA 19
ATOM 27696 C C . PHE A 1 44 ? 14.753 15.967 -18.695 1.00 0.00 44 PHE A C 19
ATOM 27697 O O . PHE A 1 44 ? 13.891 15.088 -18.726 1.00 0.00 44 PHE A O 19
ATOM 27714 N N . THR A 1 45 ? 15.539 16.246 -19.730 1.00 0.00 45 THR A N 19
ATOM 27715 C CA . THR A 1 45 ? 15.431 15.519 -20.989 1.00 0.00 45 THR A CA 19
ATOM 27716 C C . THR A 1 45 ? 16.662 14.655 -21.232 1.00 0.00 45 THR A C 19
ATOM 27717 O O . THR A 1 45 ? 17.777 15.028 -20.869 1.00 0.00 45 THR A O 19
ATOM 27728 N N . GLY A 1 46 ? 16.453 13.496 -21.850 1.00 0.00 46 GLY A N 19
ATOM 27729 C CA . GLY A 1 46 ? 17.557 12.596 -22.131 1.00 0.00 46 GLY A CA 19
ATOM 27730 C C . GLY A 1 46 ? 18.847 13.334 -22.425 1.00 0.00 46 GLY A C 19
ATOM 27731 O O . GLY A 1 46 ? 19.922 12.911 -22.000 1.00 0.00 46 GLY A O 19
ATOM 27735 N N . GLN A 1 47 ? 18.741 14.440 -23.156 1.00 0.00 47 GLN A N 19
ATOM 27736 C CA . GLN A 1 47 ? 19.910 15.237 -23.508 1.00 0.00 47 GLN A CA 19
ATOM 27737 C C . GLN A 1 47 ? 20.525 15.879 -22.269 1.00 0.00 47 GLN A C 19
ATOM 27738 O O . GLN A 1 47 ? 21.727 15.761 -22.028 1.00 0.00 47 GLN A O 19
ATOM 27752 N N . ASP A 1 48 ? 19.694 16.559 -21.487 1.00 0.00 48 ASP A N 19
ATOM 27753 C CA . ASP A 1 48 ? 20.155 17.219 -20.272 1.00 0.00 48 ASP A CA 19
ATOM 27754 C C . ASP A 1 48 ? 20.648 16.197 -19.252 1.00 0.00 48 ASP A C 19
ATOM 27755 O O . ASP A 1 48 ? 21.665 16.406 -18.589 1.00 0.00 48 ASP A O 19
ATOM 27764 N N . LEU A 1 49 ? 19.920 15.092 -19.130 1.00 0.00 49 LEU A N 19
ATOM 27765 C CA . LEU A 1 49 ? 20.282 14.037 -18.190 1.00 0.00 49 LEU A CA 19
ATOM 27766 C C . LEU A 1 49 ? 21.703 13.543 -18.447 1.00 0.00 49 LEU A C 19
ATOM 27767 O O . LEU A 1 49 ? 22.518 13.463 -17.527 1.00 0.00 49 LEU A O 19
ATOM 27783 N N . ILE A 1 50 ? 21.992 13.217 -19.702 1.00 0.00 50 ILE A N 19
ATOM 27784 C CA . ILE A 1 50 ? 23.315 12.736 -20.080 1.00 0.00 50 ILE A CA 19
ATOM 27785 C C . ILE A 1 50 ? 24.371 13.818 -19.881 1.00 0.00 50 ILE A C 19
ATOM 27786 O O . ILE A 1 50 ? 25.557 13.524 -19.738 1.00 0.00 50 ILE A O 19
ATOM 27802 N N . ASN A 1 51 ? 23.931 15.072 -19.872 1.00 0.00 51 ASN A N 19
ATOM 27803 C CA . ASN A 1 51 ? 24.838 16.199 -19.691 1.00 0.00 51 ASN A CA 19
ATOM 27804 C C . ASN A 1 51 ? 25.128 16.432 -18.211 1.00 0.00 51 ASN A C 19
ATOM 27805 O O . ASN A 1 51 ? 25.633 17.486 -17.824 1.00 0.00 51 ASN A O 19
ATOM 27816 N N . LEU A 1 52 ? 24.806 15.440 -17.388 1.00 0.00 52 LEU A N 19
ATOM 27817 C CA . LEU A 1 52 ? 25.032 15.535 -15.950 1.00 0.00 52 LEU A CA 19
ATOM 27818 C C . LEU A 1 52 ? 26.452 15.106 -15.593 1.00 0.00 52 LEU A C 19
ATOM 27819 O O . LEU A 1 52 ? 26.966 14.120 -16.121 1.00 0.00 52 LEU A O 19
ATOM 27835 N N . THR A 1 53 ? 27.080 15.853 -14.690 1.00 0.00 53 THR A N 19
ATOM 27836 C CA . THR A 1 53 ? 28.440 15.550 -14.260 1.00 0.00 53 THR A CA 19
ATOM 27837 C C . THR A 1 53 ? 28.575 15.659 -12.746 1.00 0.00 53 THR A C 19
ATOM 27838 O O . THR A 1 53 ? 27.701 16.207 -12.074 1.00 0.00 53 THR A O 19
ATOM 27849 N N . GLN A 1 54 ? 29.675 15.135 -12.215 1.00 0.00 54 GLN A N 19
ATOM 27850 C CA . GLN A 1 54 ? 29.923 15.175 -10.779 1.00 0.00 54 GLN A CA 19
ATOM 27851 C C . GLN A 1 54 ? 29.802 16.599 -10.245 1.00 0.00 54 GLN A C 19
ATOM 27852 O O . GLN A 1 54 ? 29.323 16.815 -9.132 1.00 0.00 54 GLN A O 19
ATOM 27866 N N . GLU A 1 55 ? 30.241 17.565 -11.045 1.00 0.00 55 GLU A N 19
ATOM 27867 C CA . GLU A 1 55 ? 30.181 18.968 -10.652 1.00 0.00 55 GLU A CA 19
ATOM 27868 C C . GLU A 1 55 ? 28.735 19.421 -10.468 1.00 0.00 55 GLU A C 19
ATOM 27869 O O . GLU A 1 55 ? 28.466 20.420 -9.801 1.00 0.00 55 GLU A O 19
ATOM 27881 N N . ASP A 1 56 ? 27.809 18.678 -11.065 1.00 0.00 56 ASP A N 19
ATOM 27882 C CA . ASP A 1 56 ? 26.390 19.002 -10.968 1.00 0.00 56 ASP A CA 19
ATOM 27883 C C . ASP A 1 56 ? 25.800 18.471 -9.665 1.00 0.00 56 ASP A C 19
ATOM 27884 O O . ASP A 1 56 ? 24.704 18.862 -9.263 1.00 0.00 56 ASP A O 19
ATOM 27893 N N . PHE A 1 57 ? 26.534 17.577 -9.010 1.00 0.00 57 PHE A N 19
ATOM 27894 C CA . PHE A 1 57 ? 26.082 16.991 -7.753 1.00 0.00 57 PHE A CA 19
ATOM 27895 C C . PHE A 1 57 ? 26.455 17.884 -6.573 1.00 0.00 57 PHE A C 19
ATOM 27896 O O . PHE A 1 57 ? 25.626 18.166 -5.707 1.00 0.00 57 PHE A O 19
ATOM 27913 N N . LYS A 1 58 ? 27.708 18.325 -6.544 1.00 0.00 58 LYS A N 19
ATOM 27914 C CA . LYS A 1 58 ? 28.192 19.186 -5.472 1.00 0.00 58 LYS A CA 19
ATOM 27915 C C . LYS A 1 58 ? 27.278 20.393 -5.288 1.00 0.00 58 LYS A C 19
ATOM 27916 O O . LYS A 1 58 ? 27.310 21.058 -4.253 1.00 0.00 58 LYS A O 19
ATOM 27935 N N . LYS A 1 59 ? 26.462 20.670 -6.299 1.00 0.00 59 LYS A N 19
ATOM 27936 C CA . LYS A 1 59 ? 25.536 21.795 -6.249 1.00 0.00 59 LYS A CA 19
ATOM 27937 C C . LYS A 1 59 ? 24.124 21.356 -6.625 1.00 0.00 59 LYS A C 19
ATOM 27938 O O . LYS A 1 59 ? 23.914 20.291 -7.207 1.00 0.00 59 LYS A O 19
ATOM 27957 N N . PRO A 1 60 ? 23.133 22.193 -6.286 1.00 0.00 60 PRO A N 19
ATOM 27958 C CA . PRO A 1 60 ? 21.724 21.912 -6.581 1.00 0.00 60 PRO A CA 19
ATOM 27959 C C . PRO A 1 60 ? 21.416 21.994 -8.072 1.00 0.00 60 PRO A C 19
ATOM 27960 O O . PRO A 1 60 ? 22.173 22.567 -8.856 1.00 0.00 60 PRO A O 19
ATOM 27971 N N . PRO A 1 61 ? 20.279 21.408 -8.475 1.00 0.00 61 PRO A N 19
ATOM 27972 C CA . PRO A 1 61 ? 19.371 20.722 -7.551 1.00 0.00 61 PRO A CA 19
ATOM 27973 C C . PRO A 1 61 ? 19.964 19.424 -7.013 1.00 0.00 61 PRO A C 19
ATOM 27974 O O . PRO A 1 61 ? 19.838 19.117 -5.827 1.00 0.00 61 PRO A O 19
ATOM 27985 N N . LEU A 1 62 ? 20.611 18.666 -7.891 1.00 0.00 62 LEU A N 19
ATOM 27986 C CA . LEU A 1 62 ? 21.225 17.401 -7.504 1.00 0.00 62 LEU A CA 19
ATOM 27987 C C . LEU A 1 62 ? 22.306 17.620 -6.451 1.00 0.00 62 LEU A C 19
ATOM 27988 O O . LEU A 1 62 ? 23.430 18.007 -6.772 1.00 0.00 62 LEU A O 19
ATOM 28004 N N . TYR A 1 63 ? 21.960 17.369 -5.194 1.00 0.00 63 TYR A N 19
ATOM 28005 C CA . TYR A 1 63 ? 22.900 17.539 -4.093 1.00 0.00 63 TYR A CA 19
ATOM 28006 C C . TYR A 1 63 ? 22.683 16.475 -3.021 1.00 0.00 63 TYR A C 19
ATOM 28007 O O . TYR A 1 63 ? 21.566 16.279 -2.543 1.00 0.00 63 TYR A O 19
ATOM 28025 N N . ARG A 1 64 ? 23.760 15.792 -2.648 1.00 0.00 64 ARG A N 19
ATOM 28026 C CA . ARG A 1 64 ? 23.688 14.746 -1.635 1.00 0.00 64 ARG A CA 19
ATOM 28027 C C . ARG A 1 64 ? 22.396 13.945 -1.770 1.00 0.00 64 ARG A C 19
ATOM 28028 O O . ARG A 1 64 ? 21.762 13.597 -0.775 1.00 0.00 64 ARG A O 19
ATOM 28049 N N . VAL A 1 65 ? 22.012 13.657 -3.010 1.00 0.00 65 VAL A N 19
ATOM 28050 C CA . VAL A 1 65 ? 20.797 12.896 -3.276 1.00 0.00 65 VAL A CA 19
ATOM 28051 C C . VAL A 1 65 ? 20.993 11.418 -2.955 1.00 0.00 65 VAL A C 19
ATOM 28052 O O . VAL A 1 65 ? 20.060 10.735 -2.533 1.00 0.00 65 VAL A O 19
ATOM 28065 N N . SER A 1 66 ? 22.213 10.931 -3.158 1.00 0.00 66 SER A N 19
ATOM 28066 C CA . SER A 1 66 ? 22.531 9.533 -2.893 1.00 0.00 66 SER A CA 19
ATOM 28067 C C . SER A 1 66 ? 23.656 9.416 -1.869 1.00 0.00 66 SER A C 19
ATOM 28068 O O . SER A 1 66 ? 24.352 10.389 -1.582 1.00 0.00 66 SER A O 19
ATOM 28076 N N . SER A 1 67 ? 23.827 8.216 -1.322 1.00 0.00 67 SER A N 19
ATOM 28077 C CA . SER A 1 67 ? 24.865 7.971 -0.327 1.00 0.00 67 SER A CA 19
ATOM 28078 C C . SER A 1 67 ? 26.208 7.703 -0.999 1.00 0.00 67 SER A C 19
ATOM 28079 O O . SER A 1 67 ? 27.263 7.848 -0.381 1.00 0.00 67 SER A O 19
ATOM 28087 N N . ASP A 1 68 ? 26.160 7.309 -2.267 1.00 0.00 68 ASP A N 19
ATOM 28088 C CA . ASP A 1 68 ? 27.372 7.021 -3.024 1.00 0.00 68 ASP A CA 19
ATOM 28089 C C . ASP A 1 68 ? 27.939 8.293 -3.648 1.00 0.00 68 ASP A C 19
ATOM 28090 O O . ASP A 1 68 ? 28.542 8.255 -4.719 1.00 0.00 68 ASP A O 19
ATOM 28099 N N . ASN A 1 69 ? 27.739 9.418 -2.969 1.00 0.00 69 ASN A N 19
ATOM 28100 C CA . ASN A 1 69 ? 28.227 10.703 -3.458 1.00 0.00 69 ASN A CA 19
ATOM 28101 C C . ASN A 1 69 ? 27.691 10.991 -4.857 1.00 0.00 69 ASN A C 19
ATOM 28102 O O . ASN A 1 69 ? 28.296 11.741 -5.623 1.00 0.00 69 ASN A O 19
ATOM 28113 N N . GLY A 1 70 ? 26.551 10.390 -5.184 1.00 0.00 70 GLY A N 19
ATOM 28114 C CA . GLY A 1 70 ? 25.952 10.595 -6.490 1.00 0.00 70 GLY A CA 19
ATOM 28115 C C . GLY A 1 70 ? 26.703 9.873 -7.592 1.00 0.00 70 GLY A C 19
ATOM 28116 O O . GLY A 1 70 ? 26.647 10.273 -8.754 1.00 0.00 70 GLY A O 19
ATOM 28120 N N . GLN A 1 71 ? 27.408 8.808 -7.226 1.00 0.00 71 GLN A N 19
ATOM 28121 C CA . GLN A 1 71 ? 28.175 8.031 -8.192 1.00 0.00 71 GLN A CA 19
ATOM 28122 C C . GLN A 1 71 ? 27.265 7.100 -8.987 1.00 0.00 71 GLN A C 19
ATOM 28123 O O . GLN A 1 71 ? 27.389 6.988 -10.207 1.00 0.00 71 GLN A O 19
ATOM 28137 N N . ARG A 1 72 ? 26.352 6.434 -8.288 1.00 0.00 72 ARG A N 19
ATOM 28138 C CA . ARG A 1 72 ? 25.423 5.511 -8.929 1.00 0.00 72 ARG A CA 19
ATOM 28139 C C . ARG A 1 72 ? 24.887 6.097 -10.232 1.00 0.00 72 ARG A C 19
ATOM 28140 O O . ARG A 1 72 ? 25.073 5.523 -11.306 1.00 0.00 72 ARG A O 19
ATOM 28161 N N . LEU A 1 73 ? 24.220 7.241 -10.130 1.00 0.00 73 LEU A N 19
ATOM 28162 C CA . LEU A 1 73 ? 23.654 7.904 -11.300 1.00 0.00 73 LEU A CA 19
ATOM 28163 C C . LEU A 1 73 ? 24.713 8.100 -12.380 1.00 0.00 73 LEU A C 19
ATOM 28164 O O . LEU A 1 73 ? 24.539 7.670 -13.521 1.00 0.00 73 LEU A O 19
ATOM 28180 N N . LEU A 1 74 ? 25.812 8.750 -12.012 1.00 0.00 74 LEU A N 19
ATOM 28181 C CA . LEU A 1 74 ? 26.902 9.002 -12.949 1.00 0.00 74 LEU A CA 19
ATOM 28182 C C . LEU A 1 74 ? 27.263 7.735 -13.718 1.00 0.00 74 LEU A C 19
ATOM 28183 O O . LEU A 1 74 ? 27.242 7.717 -14.949 1.00 0.00 74 LEU A O 19
ATOM 28199 N N . ASP A 1 75 ? 27.590 6.677 -12.985 1.00 0.00 75 ASP A N 19
ATOM 28200 C CA . ASP A 1 75 ? 27.952 5.404 -13.597 1.00 0.00 75 ASP A CA 19
ATOM 28201 C C . ASP A 1 75 ? 26.814 4.876 -14.466 1.00 0.00 75 ASP A C 19
ATOM 28202 O O . ASP A 1 75 ? 27.044 4.160 -15.439 1.00 0.00 75 ASP A O 19
ATOM 28211 N N . MET A 1 76 ? 25.586 5.235 -14.105 1.00 0.00 76 MET A N 19
ATOM 28212 C CA . MET A 1 76 ? 24.412 4.798 -14.852 1.00 0.00 76 MET A CA 19
ATOM 28213 C C . MET A 1 76 ? 24.243 5.617 -16.127 1.00 0.00 76 MET A C 19
ATOM 28214 O O . MET A 1 76 ? 23.741 5.118 -17.134 1.00 0.00 76 MET A O 19
ATOM 28228 N N . ILE A 1 77 ? 24.665 6.876 -16.076 1.00 0.00 77 ILE A N 19
ATOM 28229 C CA . ILE A 1 77 ? 24.559 7.764 -17.228 1.00 0.00 77 ILE A CA 19
ATOM 28230 C C . ILE A 1 77 ? 25.721 7.552 -18.193 1.00 0.00 77 ILE A C 19
ATOM 28231 O O . ILE A 1 77 ? 25.541 7.572 -19.410 1.00 0.00 77 ILE A O 19
ATOM 28247 N N . GLU A 1 78 ? 26.913 7.347 -17.640 1.00 0.00 78 GLU A N 19
ATOM 28248 C CA . GLU A 1 78 ? 28.104 7.128 -18.453 1.00 0.00 78 GLU A CA 19
ATOM 28249 C C . GLU A 1 78 ? 27.797 6.209 -19.631 1.00 0.00 78 GLU A C 19
ATOM 28250 O O . GLU A 1 78 ? 28.233 6.455 -20.757 1.00 0.00 78 GLU A O 19
ATOM 28262 N N . THR A 1 79 ? 27.043 5.146 -19.365 1.00 0.00 79 THR A N 19
ATOM 28263 C CA . THR A 1 79 ? 26.679 4.189 -20.401 1.00 0.00 79 THR A CA 19
ATOM 28264 C C . THR A 1 79 ? 25.705 4.803 -21.400 1.00 0.00 79 THR A C 19
ATOM 28265 O O . THR A 1 79 ? 25.697 4.443 -22.578 1.00 0.00 79 THR A O 19
ATOM 28276 N N . LEU A 1 80 ? 24.884 5.732 -20.923 1.00 0.00 80 LEU A N 19
ATOM 28277 C CA . LEU A 1 80 ? 23.905 6.398 -21.775 1.00 0.00 80 LEU A CA 19
ATOM 28278 C C . LEU A 1 80 ? 24.595 7.231 -22.850 1.00 0.00 80 LEU A C 19
ATOM 28279 O O . LEU A 1 80 ? 24.001 7.550 -23.880 1.00 0.00 80 LEU A O 19
ATOM 28295 N N . LYS A 1 81 ? 25.854 7.579 -22.604 1.00 0.00 81 LYS A N 19
ATOM 28296 C CA . LYS A 1 81 ? 26.628 8.372 -23.552 1.00 0.00 81 LYS A CA 19
ATOM 28297 C C . LYS A 1 81 ? 27.391 7.473 -24.519 1.00 0.00 81 LYS A C 19
ATOM 28298 O O . LYS A 1 81 ? 27.236 7.581 -25.735 1.00 0.00 81 LYS A O 19
ATOM 28317 N N . MET A 1 82 ? 28.215 6.586 -23.970 1.00 0.00 82 MET A N 19
ATOM 28318 C CA . MET A 1 82 ? 29.001 5.667 -24.785 1.00 0.00 82 MET A CA 19
ATOM 28319 C C . MET A 1 82 ? 28.229 5.251 -26.033 1.00 0.00 82 MET A C 19
ATOM 28320 O O . MET A 1 82 ? 28.818 5.013 -27.087 1.00 0.00 82 MET A O 19
ATOM 28334 N N . GLU A 1 83 ? 26.909 5.165 -25.905 1.00 0.00 83 GLU A N 19
ATOM 28335 C CA . GLU A 1 83 ? 26.057 4.776 -27.023 1.00 0.00 83 GLU A CA 19
ATOM 28336 C C . GLU A 1 83 ? 26.015 5.873 -28.082 1.00 0.00 83 GLU A C 19
ATOM 28337 O O . GLU A 1 83 ? 26.298 5.630 -29.256 1.00 0.00 83 GLU A O 19
ATOM 28349 N N . HIS A 1 84 ? 25.659 7.082 -27.659 1.00 0.00 84 HIS A N 19
ATOM 28350 C CA . HIS A 1 84 ? 25.580 8.218 -28.571 1.00 0.00 84 HIS A CA 19
ATOM 28351 C C . HIS A 1 84 ? 26.950 8.539 -29.160 1.00 0.00 84 HIS A C 19
ATOM 28352 O O . HIS A 1 84 ? 27.981 8.172 -28.596 1.00 0.00 84 HIS A O 19
ATOM 28366 N N . HIS A 1 85 ? 26.954 9.226 -30.298 1.00 0.00 85 HIS A N 19
ATOM 28367 C CA . HIS A 1 85 ? 28.198 9.596 -30.964 1.00 0.00 85 HIS A CA 19
ATOM 28368 C C . HIS A 1 85 ? 28.857 10.781 -30.265 1.00 0.00 85 HIS A C 19
ATOM 28369 O O . HIS A 1 85 ? 28.603 11.935 -30.608 1.00 0.00 85 HIS A O 19
ATOM 28383 N N . MET A 1 86 ? 29.702 10.486 -29.282 1.00 0.00 86 MET A N 19
ATOM 28384 C CA . MET A 1 86 ? 30.398 11.528 -28.535 1.00 0.00 86 MET A CA 19
ATOM 28385 C C . MET A 1 86 ? 31.871 11.587 -28.927 1.00 0.00 86 MET A C 19
ATOM 28386 O O . MET A 1 86 ? 32.654 10.710 -28.563 1.00 0.00 86 MET A O 19
ATOM 28400 N N . GLU A 1 87 ? 32.240 12.625 -29.671 1.00 0.00 87 GLU A N 19
ATOM 28401 C CA . GLU A 1 87 ? 33.619 12.795 -30.112 1.00 0.00 87 GLU A CA 19
ATOM 28402 C C . GLU A 1 87 ? 34.154 11.509 -30.735 1.00 0.00 87 GLU A C 19
ATOM 28403 O O . GLU A 1 87 ? 35.314 11.148 -30.540 1.00 0.00 87 GLU A O 19
ATOM 28415 N N . ALA A 1 88 ? 33.299 10.821 -31.485 1.00 0.00 88 ALA A N 19
ATOM 28416 C CA . ALA A 1 88 ? 33.684 9.576 -32.137 1.00 0.00 88 ALA A CA 19
ATOM 28417 C C . ALA A 1 88 ? 35.045 9.709 -32.812 1.00 0.00 88 ALA A C 19
ATOM 28418 O O . ALA A 1 88 ? 35.407 10.782 -33.296 1.00 0.00 88 ALA A O 19
ATOM 28425 N N . HIS A 1 89 ? 35.795 8.612 -32.842 1.00 0.00 89 HIS A N 19
ATOM 28426 C CA . HIS A 1 89 ? 37.117 8.606 -33.459 1.00 0.00 89 HIS A CA 19
ATOM 28427 C C . HIS A 1 89 ? 37.007 8.667 -34.979 1.00 0.00 89 HIS A C 19
ATOM 28428 O O . HIS A 1 89 ? 36.311 7.859 -35.595 1.00 0.00 89 HIS A O 19
ATOM 28442 N N . LYS A 1 90 ? 37.698 9.630 -35.580 1.00 0.00 90 LYS A N 19
ATOM 28443 C CA . LYS A 1 90 ? 37.679 9.797 -37.028 1.00 0.00 90 LYS A CA 19
ATOM 28444 C C . LYS A 1 90 ? 38.427 8.660 -37.717 1.00 0.00 90 LYS A C 19
ATOM 28445 O O . LYS A 1 90 ? 39.205 7.945 -37.087 1.00 0.00 90 LYS A O 19
ATOM 28464 N N . ASN A 1 91 ? 38.187 8.501 -39.015 1.00 0.00 91 ASN A N 19
ATOM 28465 C CA . ASN A 1 91 ? 38.839 7.451 -39.789 1.00 0.00 91 ASN A CA 19
ATOM 28466 C C . ASN A 1 91 ? 39.586 8.040 -40.982 1.00 0.00 91 ASN A C 19
ATOM 28467 O O . ASN A 1 91 ? 39.551 7.490 -42.083 1.00 0.00 91 ASN A O 19
ATOM 28478 N N . SER A 1 92 ? 40.263 9.161 -40.755 1.00 0.00 92 SER A N 19
ATOM 28479 C CA . SER A 1 92 ? 41.016 9.827 -41.812 1.00 0.00 92 SER A CA 19
ATOM 28480 C C . SER A 1 92 ? 42.136 8.929 -42.328 1.00 0.00 92 SER A C 19
ATOM 28481 O O . SER A 1 92 ? 43.197 8.826 -41.714 1.00 0.00 92 SER A O 19
ATOM 28489 N N . GLY A 1 93 ? 41.892 8.282 -43.464 1.00 0.00 93 GLY A N 19
ATOM 28490 C CA . GLY A 1 93 ? 42.888 7.401 -44.044 1.00 0.00 93 GLY A CA 19
ATOM 28491 C C . GLY A 1 93 ? 44.178 8.124 -44.377 1.00 0.00 93 GLY A C 19
ATOM 28492 O O . GLY A 1 93 ? 45.196 7.963 -43.703 1.00 0.00 93 GLY A O 19
ATOM 28496 N N . PRO A 1 94 ? 44.146 8.941 -45.440 1.00 0.00 94 PRO A N 19
ATOM 28497 C CA . PRO A 1 94 ? 45.314 9.708 -45.884 1.00 0.00 94 PRO A CA 19
ATOM 28498 C C . PRO A 1 94 ? 45.678 10.825 -44.913 1.00 0.00 94 PRO A C 19
ATOM 28499 O O . PRO A 1 94 ? 45.170 11.942 -45.017 1.00 0.00 94 PRO A O 19
ATOM 28510 N N . SER A 1 95 ? 46.562 10.518 -43.968 1.00 0.00 95 SER A N 19
ATOM 28511 C CA . SER A 1 95 ? 46.992 11.496 -42.976 1.00 0.00 95 SER A CA 19
ATOM 28512 C C . SER A 1 95 ? 48.507 11.672 -43.007 1.00 0.00 95 SER A C 19
ATOM 28513 O O . SER A 1 95 ? 49.255 10.695 -43.061 1.00 0.00 95 SER A O 19
ATOM 28521 N N . SER A 1 96 ? 48.952 12.924 -42.973 1.00 0.00 96 SER A N 19
ATOM 28522 C CA . SER A 1 96 ? 50.378 13.229 -43.002 1.00 0.00 96 SER A CA 19
ATOM 28523 C C . SER A 1 96 ? 51.109 12.317 -43.983 1.00 0.00 96 SER A C 19
ATOM 28524 O O . SER A 1 96 ? 52.198 11.823 -43.695 1.00 0.00 96 SER A O 19
ATOM 28532 N N . GLY A 1 97 ? 50.500 12.098 -45.144 1.00 0.00 97 GLY A N 19
ATOM 28533 C CA . GLY A 1 97 ? 51.106 11.246 -46.151 1.00 0.00 97 GLY A CA 19
ATOM 28534 C C . GLY A 1 97 ? 50.180 10.134 -46.604 1.00 0.00 97 GLY A C 19
ATOM 28535 O O . GLY A 1 97 ? 49.621 10.191 -47.699 1.00 0.00 97 GLY A O 19
ATOM 28539 N N . GLY A 1 1 ? -2.099 20.907 -18.697 1.00 0.00 1 GLY A N 20
ATOM 28540 C CA . GLY A 1 1 ? -3.471 20.508 -18.947 1.00 0.00 1 GLY A CA 20
ATOM 28541 C C . GLY A 1 1 ? -3.923 19.383 -18.036 1.00 0.00 1 GLY A C 20
ATOM 28542 O O . GLY A 1 1 ? -3.103 18.732 -17.389 1.00 0.00 1 GLY A O 20
ATOM 28546 N N . SER A 1 2 ? -5.232 19.155 -17.984 1.00 0.00 2 SER A N 20
ATOM 28547 C CA . SER A 1 2 ? -5.792 18.106 -17.141 1.00 0.00 2 SER A CA 20
ATOM 28548 C C . SER A 1 2 ? -5.917 16.797 -17.914 1.00 0.00 2 SER A C 20
ATOM 28549 O O . SER A 1 2 ? -6.959 16.505 -18.500 1.00 0.00 2 SER A O 20
ATOM 28557 N N . SER A 1 3 ? -4.845 16.010 -17.911 1.00 0.00 3 SER A N 20
ATOM 28558 C CA . SER A 1 3 ? -4.831 14.733 -18.615 1.00 0.00 3 SER A CA 20
ATOM 28559 C C . SER A 1 3 ? -3.605 13.912 -18.227 1.00 0.00 3 SER A C 20
ATOM 28560 O O . SER A 1 3 ? -2.474 14.275 -18.547 1.00 0.00 3 SER A O 20
ATOM 28568 N N . GLY A 1 4 ? -3.840 12.802 -17.533 1.00 0.00 4 GLY A N 20
ATOM 28569 C CA . GLY A 1 4 ? -2.746 11.946 -17.112 1.00 0.00 4 GLY A CA 20
ATOM 28570 C C . GLY A 1 4 ? -2.762 10.600 -17.808 1.00 0.00 4 GLY A C 20
ATOM 28571 O O . GLY A 1 4 ? -2.464 9.574 -17.197 1.00 0.00 4 GLY A O 20
ATOM 28575 N N . SER A 1 5 ? -3.111 10.603 -19.090 1.00 0.00 5 SER A N 20
ATOM 28576 C CA . SER A 1 5 ? -3.169 9.372 -19.870 1.00 0.00 5 SER A CA 20
ATOM 28577 C C . SER A 1 5 ? -1.935 9.232 -20.756 1.00 0.00 5 SER A C 20
ATOM 28578 O O . SER A 1 5 ? -1.930 9.671 -21.906 1.00 0.00 5 SER A O 20
ATOM 28586 N N . SER A 1 6 ? -0.890 8.617 -20.212 1.00 0.00 6 SER A N 20
ATOM 28587 C CA . SER A 1 6 ? 0.352 8.421 -20.951 1.00 0.00 6 SER A CA 20
ATOM 28588 C C . SER A 1 6 ? 0.335 7.091 -21.700 1.00 0.00 6 SER A C 20
ATOM 28589 O O . SER A 1 6 ? 0.923 6.107 -21.254 1.00 0.00 6 SER A O 20
ATOM 28597 N N . GLY A 1 7 ? -0.345 7.072 -22.842 1.00 0.00 7 GLY A N 20
ATOM 28598 C CA . GLY A 1 7 ? -0.428 5.859 -23.635 1.00 0.00 7 GLY A CA 20
ATOM 28599 C C . GLY A 1 7 ? 0.667 5.773 -24.680 1.00 0.00 7 GLY A C 20
ATOM 28600 O O . GLY A 1 7 ? 0.418 5.374 -25.817 1.00 0.00 7 GLY A O 20
ATOM 28604 N N . MET A 1 8 ? 1.881 6.151 -24.294 1.00 0.00 8 MET A N 20
ATOM 28605 C CA . MET A 1 8 ? 3.018 6.114 -25.207 1.00 0.00 8 MET A CA 20
ATOM 28606 C C . MET A 1 8 ? 4.275 5.629 -24.490 1.00 0.00 8 MET A C 20
ATOM 28607 O O . MET A 1 8 ? 4.727 6.245 -23.524 1.00 0.00 8 MET A O 20
ATOM 28621 N N . LEU A 1 9 ? 4.833 4.523 -24.968 1.00 0.00 9 LEU A N 20
ATOM 28622 C CA . LEU A 1 9 ? 6.039 3.956 -24.373 1.00 0.00 9 LEU A CA 20
ATOM 28623 C C . LEU A 1 9 ? 7.248 4.180 -25.275 1.00 0.00 9 LEU A C 20
ATOM 28624 O O . LEU A 1 9 ? 7.466 3.440 -26.234 1.00 0.00 9 LEU A O 20
ATOM 28640 N N . SER A 1 10 ? 8.033 5.205 -24.960 1.00 0.00 10 SER A N 20
ATOM 28641 C CA . SER A 1 10 ? 9.221 5.527 -25.742 1.00 0.00 10 SER A CA 20
ATOM 28642 C C . SER A 1 10 ? 10.454 4.836 -25.167 1.00 0.00 10 SER A C 20
ATOM 28643 O O . SER A 1 10 ? 11.408 5.490 -24.749 1.00 0.00 10 SER A O 20
ATOM 28651 N N . ALA A 1 11 ? 10.425 3.507 -25.151 1.00 0.00 11 ALA A N 20
ATOM 28652 C CA . ALA A 1 11 ? 11.540 2.725 -24.630 1.00 0.00 11 ALA A CA 20
ATOM 28653 C C . ALA A 1 11 ? 11.938 1.621 -25.603 1.00 0.00 11 ALA A C 20
ATOM 28654 O O . ALA A 1 11 ? 11.966 0.444 -25.243 1.00 0.00 11 ALA A O 20
ATOM 28661 N N . ARG A 1 12 ? 12.244 2.008 -26.837 1.00 0.00 12 ARG A N 20
ATOM 28662 C CA . ARG A 1 12 ? 12.638 1.049 -27.863 1.00 0.00 12 ARG A CA 20
ATOM 28663 C C . ARG A 1 12 ? 14.105 1.233 -28.243 1.00 0.00 12 ARG A C 20
ATOM 28664 O O . ARG A 1 12 ? 14.675 0.423 -28.974 1.00 0.00 12 ARG A O 20
ATOM 28685 N N . THR A 1 13 ? 14.710 2.306 -27.743 1.00 0.00 13 THR A N 20
ATOM 28686 C CA . THR A 1 13 ? 16.108 2.599 -28.033 1.00 0.00 13 THR A CA 20
ATOM 28687 C C . THR A 1 13 ? 16.677 3.604 -27.038 1.00 0.00 13 THR A C 20
ATOM 28688 O O . THR A 1 13 ? 15.952 4.446 -26.509 1.00 0.00 13 THR A O 20
ATOM 28699 N N . MET A 1 14 ? 17.979 3.512 -26.789 1.00 0.00 14 MET A N 20
ATOM 28700 C CA . MET A 1 14 ? 18.645 4.416 -25.858 1.00 0.00 14 MET A CA 20
ATOM 28701 C C . MET A 1 14 ? 19.941 4.954 -26.456 1.00 0.00 14 MET A C 20
ATOM 28702 O O . MET A 1 14 ? 20.801 5.467 -25.741 1.00 0.00 14 MET A O 20
ATOM 28716 N N . LYS A 1 15 ? 20.075 4.833 -27.773 1.00 0.00 15 LYS A N 20
ATOM 28717 C CA . LYS A 1 15 ? 21.265 5.308 -28.468 1.00 0.00 15 LYS A CA 20
ATOM 28718 C C . LYS A 1 15 ? 21.342 6.831 -28.435 1.00 0.00 15 LYS A C 20
ATOM 28719 O O . LYS A 1 15 ? 22.429 7.405 -28.369 1.00 0.00 15 LYS A O 20
ATOM 28738 N N . GLU A 1 16 ? 20.182 7.479 -28.481 1.00 0.00 16 GLU A N 20
ATOM 28739 C CA . GLU A 1 16 ? 20.120 8.936 -28.455 1.00 0.00 16 GLU A CA 20
ATOM 28740 C C . GLU A 1 16 ? 19.946 9.448 -27.028 1.00 0.00 16 GLU A C 20
ATOM 28741 O O . GLU A 1 16 ? 20.714 10.289 -26.560 1.00 0.00 16 GLU A O 20
ATOM 28753 N N . VAL A 1 17 ? 18.929 8.936 -26.342 1.00 0.00 17 VAL A N 20
ATOM 28754 C CA . VAL A 1 17 ? 18.653 9.339 -24.969 1.00 0.00 17 VAL A CA 20
ATOM 28755 C C . VAL A 1 17 ? 18.827 10.844 -24.793 1.00 0.00 17 VAL A C 20
ATOM 28756 O O . VAL A 1 17 ? 19.090 11.324 -23.690 1.00 0.00 17 VAL A O 20
ATOM 28769 N N . VAL A 1 18 ? 18.676 11.583 -25.887 1.00 0.00 18 VAL A N 20
ATOM 28770 C CA . VAL A 1 18 ? 18.815 13.034 -25.854 1.00 0.00 18 VAL A CA 20
ATOM 28771 C C . VAL A 1 18 ? 17.508 13.720 -26.236 1.00 0.00 18 VAL A C 20
ATOM 28772 O O . VAL A 1 18 ? 17.143 14.748 -25.664 1.00 0.00 18 VAL A O 20
ATOM 28785 N N . TYR A 1 19 ? 16.806 13.144 -27.206 1.00 0.00 19 TYR A N 20
ATOM 28786 C CA . TYR A 1 19 ? 15.540 13.701 -27.667 1.00 0.00 19 TYR A CA 20
ATOM 28787 C C . TYR A 1 19 ? 14.377 13.174 -26.832 1.00 0.00 19 TYR A C 20
ATOM 28788 O O . TYR A 1 19 ? 13.213 13.440 -27.131 1.00 0.00 19 TYR A O 20
ATOM 28806 N N . TRP A 1 20 ? 14.701 12.425 -25.784 1.00 0.00 20 TRP A N 20
ATOM 28807 C CA . TRP A 1 20 ? 13.684 11.860 -24.905 1.00 0.00 20 TRP A CA 20
ATOM 28808 C C . TRP A 1 20 ? 12.775 12.952 -24.351 1.00 0.00 20 TRP A C 20
ATOM 28809 O O . TRP A 1 20 ? 12.977 14.136 -24.622 1.00 0.00 20 TRP A O 20
ATOM 28830 N N . SER A 1 21 ? 11.775 12.547 -23.575 1.00 0.00 21 SER A N 20
ATOM 28831 C CA . SER A 1 21 ? 10.834 13.492 -22.986 1.00 0.00 21 SER A CA 20
ATOM 28832 C C . SER A 1 21 ? 11.052 13.610 -21.481 1.00 0.00 21 SER A C 20
ATOM 28833 O O . SER A 1 21 ? 11.767 12.817 -20.868 1.00 0.00 21 SER A O 20
ATOM 28841 N N . PRO A 1 22 ? 10.421 14.623 -20.870 1.00 0.00 22 PRO A N 20
ATOM 28842 C CA . PRO A 1 22 ? 10.529 14.869 -19.429 1.00 0.00 22 PRO A CA 20
ATOM 28843 C C . PRO A 1 22 ? 9.821 13.801 -18.603 1.00 0.00 22 PRO A C 20
ATOM 28844 O O . PRO A 1 22 ? 10.014 13.709 -17.390 1.00 0.00 22 PRO A O 20
ATOM 28855 N N . LYS A 1 23 ? 8.999 12.995 -19.267 1.00 0.00 23 LYS A N 20
ATOM 28856 C CA . LYS A 1 23 ? 8.263 11.931 -18.595 1.00 0.00 23 LYS A CA 20
ATOM 28857 C C . LYS A 1 23 ? 8.989 10.596 -18.731 1.00 0.00 23 LYS A C 20
ATOM 28858 O O . LYS A 1 23 ? 8.805 9.691 -17.917 1.00 0.00 23 LYS A O 20
ATOM 28877 N N . LYS A 1 24 ? 9.818 10.481 -19.763 1.00 0.00 24 LYS A N 20
ATOM 28878 C CA . LYS A 1 24 ? 10.575 9.259 -20.005 1.00 0.00 24 LYS A CA 20
ATOM 28879 C C . LYS A 1 24 ? 11.815 9.203 -19.119 1.00 0.00 24 LYS A C 20
ATOM 28880 O O . LYS A 1 24 ? 12.043 8.219 -18.414 1.00 0.00 24 LYS A O 20
ATOM 28899 N N . VAL A 1 25 ? 12.614 10.265 -19.158 1.00 0.00 25 VAL A N 20
ATOM 28900 C CA . VAL A 1 25 ? 13.830 10.337 -18.358 1.00 0.00 25 VAL A CA 20
ATOM 28901 C C . VAL A 1 25 ? 13.612 9.739 -16.972 1.00 0.00 25 VAL A C 20
ATOM 28902 O O . VAL A 1 25 ? 14.518 9.138 -16.395 1.00 0.00 25 VAL A O 20
ATOM 28915 N N . ALA A 1 26 ? 12.405 9.908 -16.444 1.00 0.00 26 ALA A N 20
ATOM 28916 C CA . ALA A 1 26 ? 12.067 9.384 -15.127 1.00 0.00 26 ALA A CA 20
ATOM 28917 C C . ALA A 1 26 ? 11.954 7.863 -15.154 1.00 0.00 26 ALA A C 20
ATOM 28918 O O . ALA A 1 26 ? 12.689 7.164 -14.457 1.00 0.00 26 ALA A O 20
ATOM 28925 N N . ASP A 1 27 ? 11.029 7.358 -15.963 1.00 0.00 27 ASP A N 20
ATOM 28926 C CA . ASP A 1 27 ? 10.820 5.919 -16.081 1.00 0.00 27 ASP A CA 20
ATOM 28927 C C . ASP A 1 27 ? 12.152 5.175 -16.084 1.00 0.00 27 ASP A C 20
ATOM 28928 O O . ASP A 1 27 ? 12.268 4.089 -15.516 1.00 0.00 27 ASP A O 20
ATOM 28937 N N . TRP A 1 28 ? 13.153 5.766 -16.727 1.00 0.00 28 TRP A N 20
ATOM 28938 C CA . TRP A 1 28 ? 14.476 5.159 -16.803 1.00 0.00 28 TRP A CA 20
ATOM 28939 C C . TRP A 1 28 ? 15.117 5.072 -15.422 1.00 0.00 28 TRP A C 20
ATOM 28940 O O . TRP A 1 28 ? 15.772 4.083 -15.092 1.00 0.00 28 TRP A O 20
ATOM 28961 N N . LEU A 1 29 ? 14.923 6.113 -14.619 1.00 0.00 29 LEU A N 20
ATOM 28962 C CA . LEU A 1 29 ? 15.483 6.154 -13.272 1.00 0.00 29 LEU A CA 20
ATOM 28963 C C . LEU A 1 29 ? 14.900 5.042 -12.407 1.00 0.00 29 LEU A C 20
ATOM 28964 O O . LEU A 1 29 ? 15.622 4.156 -11.947 1.00 0.00 29 LEU A O 20
ATOM 28980 N N . LEU A 1 30 ? 13.590 5.093 -12.190 1.00 0.00 30 LEU A N 20
ATOM 28981 C CA . LEU A 1 30 ? 12.909 4.088 -11.381 1.00 0.00 30 LEU A CA 20
ATOM 28982 C C . LEU A 1 30 ? 13.236 2.681 -11.872 1.00 0.00 30 LEU A C 20
ATOM 28983 O O . LEU A 1 30 ? 13.272 1.733 -11.088 1.00 0.00 30 LEU A O 20
ATOM 28999 N N . GLU A 1 31 ? 13.474 2.554 -13.173 1.00 0.00 31 GLU A N 20
ATOM 29000 C CA . GLU A 1 31 ? 13.800 1.263 -13.767 1.00 0.00 31 GLU A CA 20
ATOM 29001 C C . GLU A 1 31 ? 15.057 0.674 -13.134 1.00 0.00 31 GLU A C 20
ATOM 29002 O O . GLU A 1 31 ? 15.243 -0.542 -13.112 1.00 0.00 31 GLU A O 20
ATOM 29014 N N . ASN A 1 32 ? 15.918 1.547 -12.621 1.00 0.00 32 ASN A N 20
ATOM 29015 C CA . ASN A 1 32 ? 17.159 1.114 -11.988 1.00 0.00 32 ASN A CA 20
ATOM 29016 C C . ASN A 1 32 ? 17.183 1.507 -10.514 1.00 0.00 32 ASN A C 20
ATOM 29017 O O . ASN A 1 32 ? 18.248 1.599 -9.903 1.00 0.00 32 ASN A O 20
ATOM 29028 N N . ALA A 1 33 ? 16.003 1.738 -9.949 1.00 0.00 33 ALA A N 20
ATOM 29029 C CA . ALA A 1 33 ? 15.888 2.118 -8.547 1.00 0.00 33 ALA A CA 20
ATOM 29030 C C . ALA A 1 33 ? 16.582 3.449 -8.280 1.00 0.00 33 ALA A C 20
ATOM 29031 O O . ALA A 1 33 ? 17.423 3.553 -7.387 1.00 0.00 33 ALA A O 20
ATOM 29038 N N . MET A 1 34 ? 16.227 4.463 -9.061 1.00 0.00 34 MET A N 20
ATOM 29039 C CA . MET A 1 34 ? 16.817 5.788 -8.909 1.00 0.00 34 MET A CA 20
ATOM 29040 C C . MET A 1 34 ? 15.734 6.858 -8.806 1.00 0.00 34 MET A C 20
ATOM 29041 O O . MET A 1 34 ? 15.778 7.886 -9.482 1.00 0.00 34 MET A O 20
ATOM 29055 N N . PRO A 1 35 ? 14.737 6.611 -7.943 1.00 0.00 35 PRO A N 20
ATOM 29056 C CA . PRO A 1 35 ? 13.624 7.541 -7.733 1.00 0.00 35 PRO A CA 20
ATOM 29057 C C . PRO A 1 35 ? 14.060 8.816 -7.018 1.00 0.00 35 PRO A C 20
ATOM 29058 O O . PRO A 1 35 ? 13.355 9.824 -7.043 1.00 0.00 35 PRO A O 20
ATOM 29069 N N . GLU A 1 36 ? 15.226 8.763 -6.382 1.00 0.00 36 GLU A N 20
ATOM 29070 C CA . GLU A 1 36 ? 15.754 9.913 -5.659 1.00 0.00 36 GLU A CA 20
ATOM 29071 C C . GLU A 1 36 ? 16.169 11.020 -6.625 1.00 0.00 36 GLU A C 20
ATOM 29072 O O . GLU A 1 36 ? 16.196 12.196 -6.263 1.00 0.00 36 GLU A O 20
ATOM 29084 N N . TYR A 1 37 ? 16.491 10.633 -7.854 1.00 0.00 37 TYR A N 20
ATOM 29085 C CA . TYR A 1 37 ? 16.908 11.591 -8.872 1.00 0.00 37 TYR A CA 20
ATOM 29086 C C . TYR A 1 37 ? 15.725 12.016 -9.737 1.00 0.00 37 TYR A C 20
ATOM 29087 O O . TYR A 1 37 ? 15.823 12.961 -10.520 1.00 0.00 37 TYR A O 20
ATOM 29105 N N . CYS A 1 38 ? 14.609 11.311 -9.588 1.00 0.00 38 CYS A N 20
ATOM 29106 C CA . CYS A 1 38 ? 13.406 11.613 -10.356 1.00 0.00 38 CYS A CA 20
ATOM 29107 C C . CYS A 1 38 ? 12.907 13.022 -10.051 1.00 0.00 38 CYS A C 20
ATOM 29108 O O . CYS A 1 38 ? 12.425 13.725 -10.938 1.00 0.00 38 CYS A O 20
ATOM 29116 N N . GLU A 1 39 ? 13.024 13.426 -8.790 1.00 0.00 39 GLU A N 20
ATOM 29117 C CA . GLU A 1 39 ? 12.583 14.750 -8.368 1.00 0.00 39 GLU A CA 20
ATOM 29118 C C . GLU A 1 39 ? 13.306 15.840 -9.154 1.00 0.00 39 GLU A C 20
ATOM 29119 O O . GLU A 1 39 ? 12.692 16.659 -9.838 1.00 0.00 39 GLU A O 20
ATOM 29131 N N . PRO A 1 40 ? 14.644 15.852 -9.054 1.00 0.00 40 PRO A N 20
ATOM 29132 C CA . PRO A 1 40 ? 15.481 16.835 -9.748 1.00 0.00 40 PRO A CA 20
ATOM 29133 C C . PRO A 1 40 ? 15.497 16.620 -11.258 1.00 0.00 40 PRO A C 20
ATOM 29134 O O . PRO A 1 40 ? 15.811 17.534 -12.022 1.00 0.00 40 PRO A O 20
ATOM 29145 N N . LEU A 1 41 ? 15.157 15.408 -11.681 1.00 0.00 41 LEU A N 20
ATOM 29146 C CA . LEU A 1 41 ? 15.133 15.072 -13.101 1.00 0.00 41 LEU A CA 20
ATOM 29147 C C . LEU A 1 41 ? 13.705 15.068 -13.636 1.00 0.00 41 LEU A C 20
ATOM 29148 O O . LEU A 1 41 ? 13.463 14.697 -14.784 1.00 0.00 41 LEU A O 20
ATOM 29164 N N . GLU A 1 42 ? 12.763 15.485 -12.795 1.00 0.00 42 GLU A N 20
ATOM 29165 C CA . GLU A 1 42 ? 11.358 15.529 -13.185 1.00 0.00 42 GLU A CA 20
ATOM 29166 C C . GLU A 1 42 ? 11.179 16.303 -14.488 1.00 0.00 42 GLU A C 20
ATOM 29167 O O . GLU A 1 42 ? 10.464 15.864 -15.390 1.00 0.00 42 GLU A O 20
ATOM 29179 N N . HIS A 1 43 ? 11.834 17.456 -14.580 1.00 0.00 43 HIS A N 20
ATOM 29180 C CA . HIS A 1 43 ? 11.748 18.291 -15.772 1.00 0.00 43 HIS A CA 20
ATOM 29181 C C . HIS A 1 43 ? 13.029 18.199 -16.595 1.00 0.00 43 HIS A C 20
ATOM 29182 O O . HIS A 1 43 ? 13.384 19.130 -17.318 1.00 0.00 43 HIS A O 20
ATOM 29196 N N . PHE A 1 44 ? 13.721 17.070 -16.478 1.00 0.00 44 PHE A N 20
ATOM 29197 C CA . PHE A 1 44 ? 14.965 16.856 -17.209 1.00 0.00 44 PHE A CA 20
ATOM 29198 C C . PHE A 1 44 ? 14.711 16.086 -18.501 1.00 0.00 44 PHE A C 20
ATOM 29199 O O . PHE A 1 44 ? 13.839 15.218 -18.560 1.00 0.00 44 PHE A O 20
ATOM 29216 N N . THR A 1 45 ? 15.479 16.410 -19.537 1.00 0.00 45 THR A N 20
ATOM 29217 C CA . THR A 1 45 ? 15.337 15.751 -20.829 1.00 0.00 45 THR A CA 20
ATOM 29218 C C . THR A 1 45 ? 16.537 14.860 -21.127 1.00 0.00 45 THR A C 20
ATOM 29219 O O . THR A 1 45 ? 17.667 15.180 -20.760 1.00 0.00 45 THR A O 20
ATOM 29230 N N . GLY A 1 46 ? 16.285 13.739 -21.797 1.00 0.00 46 GLY A N 20
ATOM 29231 C CA . GLY A 1 46 ? 17.356 12.819 -22.133 1.00 0.00 46 GLY A CA 20
ATOM 29232 C C . GLY A 1 46 ? 18.670 13.528 -22.390 1.00 0.00 46 GLY A C 20
ATOM 29233 O O . GLY A 1 46 ? 19.726 13.067 -21.956 1.00 0.00 46 GLY A O 20
ATOM 29237 N N . GLN A 1 47 ? 18.607 14.650 -23.099 1.00 0.00 47 GLN A N 20
ATOM 29238 C CA . GLN A 1 47 ? 19.803 15.422 -23.416 1.00 0.00 47 GLN A CA 20
ATOM 29239 C C . GLN A 1 47 ? 20.419 16.013 -22.152 1.00 0.00 47 GLN A C 20
ATOM 29240 O O . GLN A 1 47 ? 21.624 15.901 -21.927 1.00 0.00 47 GLN A O 20
ATOM 29254 N N . ASP A 1 48 ? 19.586 16.643 -21.332 1.00 0.00 48 ASP A N 20
ATOM 29255 C CA . ASP A 1 48 ? 20.049 17.250 -20.089 1.00 0.00 48 ASP A CA 20
ATOM 29256 C C . ASP A 1 48 ? 20.536 16.185 -19.112 1.00 0.00 48 ASP A C 20
ATOM 29257 O O . ASP A 1 48 ? 21.503 16.395 -18.379 1.00 0.00 48 ASP A O 20
ATOM 29266 N N . LEU A 1 49 ? 19.859 15.041 -19.106 1.00 0.00 49 LEU A N 20
ATOM 29267 C CA . LEU A 1 49 ? 20.223 13.942 -18.218 1.00 0.00 49 LEU A CA 20
ATOM 29268 C C . LEU A 1 49 ? 21.652 13.480 -18.481 1.00 0.00 49 LEU A C 20
ATOM 29269 O O . LEU A 1 49 ? 22.461 13.377 -17.558 1.00 0.00 49 LEU A O 20
ATOM 29285 N N . ILE A 1 50 ? 21.957 13.206 -19.745 1.00 0.00 50 ILE A N 20
ATOM 29286 C CA . ILE A 1 50 ? 23.291 12.759 -20.128 1.00 0.00 50 ILE A CA 20
ATOM 29287 C C . ILE A 1 50 ? 24.319 13.869 -19.934 1.00 0.00 50 ILE A C 20
ATOM 29288 O O . ILE A 1 50 ? 25.522 13.614 -19.897 1.00 0.00 50 ILE A O 20
ATOM 29304 N N . ASN A 1 51 ? 23.836 15.100 -19.808 1.00 0.00 51 ASN A N 20
ATOM 29305 C CA . ASN A 1 51 ? 24.713 16.250 -19.617 1.00 0.00 51 ASN A CA 20
ATOM 29306 C C . ASN A 1 51 ? 25.035 16.449 -18.139 1.00 0.00 51 ASN A C 20
ATOM 29307 O O . ASN A 1 51 ? 25.503 17.513 -17.732 1.00 0.00 51 ASN A O 20
ATOM 29318 N N . LEU A 1 52 ? 24.781 15.418 -17.340 1.00 0.00 52 LEU A N 20
ATOM 29319 C CA . LEU A 1 52 ? 25.044 15.478 -15.906 1.00 0.00 52 LEU A CA 20
ATOM 29320 C C . LEU A 1 52 ? 26.469 15.032 -15.595 1.00 0.00 52 LEU A C 20
ATOM 29321 O O . LEU A 1 52 ? 26.957 14.045 -16.146 1.00 0.00 52 LEU A O 20
ATOM 29337 N N . THR A 1 53 ? 27.132 15.765 -14.705 1.00 0.00 53 THR A N 20
ATOM 29338 C CA . THR A 1 53 ? 28.500 15.444 -14.319 1.00 0.00 53 THR A CA 20
ATOM 29339 C C . THR A 1 53 ? 28.682 15.547 -12.809 1.00 0.00 53 THR A C 20
ATOM 29340 O O . THR A 1 53 ? 27.831 16.093 -12.108 1.00 0.00 53 THR A O 20
ATOM 29351 N N . GLN A 1 54 ? 29.797 15.018 -12.315 1.00 0.00 54 GLN A N 20
ATOM 29352 C CA . GLN A 1 54 ? 30.091 15.050 -10.887 1.00 0.00 54 GLN A CA 20
ATOM 29353 C C . GLN A 1 54 ? 29.983 16.471 -10.341 1.00 0.00 54 GLN A C 20
ATOM 29354 O O . GLN A 1 54 ? 29.530 16.680 -9.216 1.00 0.00 54 GLN A O 20
ATOM 29368 N N . GLU A 1 55 ? 30.402 17.442 -11.146 1.00 0.00 55 GLU A N 20
ATOM 29369 C CA . GLU A 1 55 ? 30.352 18.842 -10.742 1.00 0.00 55 GLU A CA 20
ATOM 29370 C C . GLU A 1 55 ? 28.909 19.303 -10.556 1.00 0.00 55 GLU A C 20
ATOM 29371 O O . GLU A 1 55 ? 28.634 20.217 -9.778 1.00 0.00 55 GLU A O 20
ATOM 29383 N N . ASP A 1 56 ? 27.993 18.666 -11.276 1.00 0.00 56 ASP A N 20
ATOM 29384 C CA . ASP A 1 56 ? 26.578 19.009 -11.190 1.00 0.00 56 ASP A CA 20
ATOM 29385 C C . ASP A 1 56 ? 25.987 18.551 -9.861 1.00 0.00 56 ASP A C 20
ATOM 29386 O O . ASP A 1 56 ? 24.949 19.049 -9.426 1.00 0.00 56 ASP A O 20
ATOM 29395 N N . PHE A 1 57 ? 26.656 17.598 -9.219 1.00 0.00 57 PHE A N 20
ATOM 29396 C CA . PHE A 1 57 ? 26.196 17.072 -7.939 1.00 0.00 57 PHE A CA 20
ATOM 29397 C C . PHE A 1 57 ? 26.556 18.021 -6.800 1.00 0.00 57 PHE A C 20
ATOM 29398 O O . PHE A 1 57 ? 25.769 18.226 -5.875 1.00 0.00 57 PHE A O 20
ATOM 29415 N N . LYS A 1 58 ? 27.750 18.598 -6.873 1.00 0.00 58 LYS A N 20
ATOM 29416 C CA . LYS A 1 58 ? 28.216 19.527 -5.850 1.00 0.00 58 LYS A CA 20
ATOM 29417 C C . LYS A 1 58 ? 27.205 20.648 -5.632 1.00 0.00 58 LYS A C 20
ATOM 29418 O O . LYS A 1 58 ? 27.163 21.262 -4.565 1.00 0.00 58 LYS A O 20
ATOM 29437 N N . LYS A 1 59 ? 26.389 20.909 -6.648 1.00 0.00 59 LYS A N 20
ATOM 29438 C CA . LYS A 1 59 ? 25.376 21.954 -6.567 1.00 0.00 59 LYS A CA 20
ATOM 29439 C C . LYS A 1 59 ? 23.993 21.397 -6.892 1.00 0.00 59 LYS A C 20
ATOM 29440 O O . LYS A 1 59 ? 23.852 20.322 -7.475 1.00 0.00 59 LYS A O 20
ATOM 29459 N N . PRO A 1 60 ? 22.948 22.146 -6.510 1.00 0.00 60 PRO A N 20
ATOM 29460 C CA . PRO A 1 60 ? 21.558 21.747 -6.753 1.00 0.00 60 PRO A CA 20
ATOM 29461 C C . PRO A 1 60 ? 21.187 21.810 -8.230 1.00 0.00 60 PRO A C 20
ATOM 29462 O O . PRO A 1 60 ? 21.894 22.399 -9.048 1.00 0.00 60 PRO A O 20
ATOM 29473 N N . PRO A 1 61 ? 20.052 21.189 -8.583 1.00 0.00 61 PRO A N 20
ATOM 29474 C CA . PRO A 1 61 ? 19.203 20.483 -7.619 1.00 0.00 61 PRO A CA 20
ATOM 29475 C C . PRO A 1 61 ? 19.855 19.206 -7.098 1.00 0.00 61 PRO A C 20
ATOM 29476 O O . PRO A 1 61 ? 19.668 18.829 -5.941 1.00 0.00 61 PRO A O 20
ATOM 29487 N N . LEU A 1 62 ? 20.621 18.545 -7.960 1.00 0.00 62 LEU A N 20
ATOM 29488 C CA . LEU A 1 62 ? 21.303 17.311 -7.586 1.00 0.00 62 LEU A CA 20
ATOM 29489 C C . LEU A 1 62 ? 22.375 17.577 -6.534 1.00 0.00 62 LEU A C 20
ATOM 29490 O O . LEU A 1 62 ? 23.471 18.037 -6.854 1.00 0.00 62 LEU A O 20
ATOM 29506 N N . TYR A 1 63 ? 22.051 17.284 -5.280 1.00 0.00 63 TYR A N 20
ATOM 29507 C CA . TYR A 1 63 ? 22.987 17.492 -4.181 1.00 0.00 63 TYR A CA 20
ATOM 29508 C C . TYR A 1 63 ? 22.738 16.490 -3.057 1.00 0.00 63 TYR A C 20
ATOM 29509 O O . TYR A 1 63 ? 21.607 16.318 -2.603 1.00 0.00 63 TYR A O 20
ATOM 29527 N N . ARG A 1 64 ? 23.804 15.833 -2.613 1.00 0.00 64 ARG A N 20
ATOM 29528 C CA . ARG A 1 64 ? 23.703 14.847 -1.544 1.00 0.00 64 ARG A CA 20
ATOM 29529 C C . ARG A 1 64 ? 22.528 13.903 -1.784 1.00 0.00 64 ARG A C 20
ATOM 29530 O O . ARG A 1 64 ? 21.984 13.321 -0.845 1.00 0.00 64 ARG A O 20
ATOM 29551 N N . VAL A 1 65 ? 22.142 13.757 -3.047 1.00 0.00 65 VAL A N 20
ATOM 29552 C CA . VAL A 1 65 ? 21.033 12.883 -3.411 1.00 0.00 65 VAL A CA 20
ATOM 29553 C C . VAL A 1 65 ? 21.333 11.434 -3.048 1.00 0.00 65 VAL A C 20
ATOM 29554 O O . VAL A 1 65 ? 20.438 10.680 -2.666 1.00 0.00 65 VAL A O 20
ATOM 29567 N N . SER A 1 66 ? 22.600 11.049 -3.169 1.00 0.00 66 SER A N 20
ATOM 29568 C CA . SER A 1 66 ? 23.019 9.688 -2.856 1.00 0.00 66 SER A CA 20
ATOM 29569 C C . SER A 1 66 ? 24.102 9.686 -1.781 1.00 0.00 66 SER A C 20
ATOM 29570 O O . SER A 1 66 ? 24.497 10.740 -1.281 1.00 0.00 66 SER A O 20
ATOM 29578 N N . SER A 1 67 ? 24.576 8.496 -1.430 1.00 0.00 67 SER A N 20
ATOM 29579 C CA . SER A 1 67 ? 25.611 8.355 -0.412 1.00 0.00 67 SER A CA 20
ATOM 29580 C C . SER A 1 67 ? 26.971 8.095 -1.053 1.00 0.00 67 SER A C 20
ATOM 29581 O O . SER A 1 67 ? 28.013 8.349 -0.448 1.00 0.00 67 SER A O 20
ATOM 29589 N N . ASP A 1 68 ? 26.952 7.587 -2.280 1.00 0.00 68 ASP A N 20
ATOM 29590 C CA . ASP A 1 68 ? 28.183 7.294 -3.005 1.00 0.00 68 ASP A CA 20
ATOM 29591 C C . ASP A 1 68 ? 28.634 8.501 -3.821 1.00 0.00 68 ASP A C 20
ATOM 29592 O O . ASP A 1 68 ? 29.210 8.354 -4.899 1.00 0.00 68 ASP A O 20
ATOM 29601 N N . ASN A 1 69 ? 28.367 9.694 -3.301 1.00 0.00 69 ASN A N 20
ATOM 29602 C CA . ASN A 1 69 ? 28.743 10.927 -3.983 1.00 0.00 69 ASN A CA 20
ATOM 29603 C C . ASN A 1 69 ? 28.086 11.010 -5.358 1.00 0.00 69 ASN A C 20
ATOM 29604 O O . ASN A 1 69 ? 28.735 11.339 -6.349 1.00 0.00 69 ASN A O 20
ATOM 29615 N N . GLY A 1 70 ? 26.791 10.709 -5.408 1.00 0.00 70 GLY A N 20
ATOM 29616 C CA . GLY A 1 70 ? 26.067 10.756 -6.665 1.00 0.00 70 GLY A CA 20
ATOM 29617 C C . GLY A 1 70 ? 26.777 10.002 -7.771 1.00 0.00 70 GLY A C 20
ATOM 29618 O O . GLY A 1 70 ? 26.844 10.472 -8.907 1.00 0.00 70 GLY A O 20
ATOM 29622 N N . GLN A 1 71 ? 27.310 8.830 -7.439 1.00 0.00 71 GLN A N 20
ATOM 29623 C CA . GLN A 1 71 ? 28.021 8.011 -8.414 1.00 0.00 71 GLN A CA 20
ATOM 29624 C C . GLN A 1 71 ? 27.064 7.066 -9.132 1.00 0.00 71 GLN A C 20
ATOM 29625 O O . GLN A 1 71 ? 26.984 7.063 -10.360 1.00 0.00 71 GLN A O 20
ATOM 29639 N N . ARG A 1 72 ? 26.340 6.264 -8.357 1.00 0.00 72 ARG A N 20
ATOM 29640 C CA . ARG A 1 72 ? 25.390 5.311 -8.920 1.00 0.00 72 ARG A CA 20
ATOM 29641 C C . ARG A 1 72 ? 24.723 5.882 -10.168 1.00 0.00 72 ARG A C 20
ATOM 29642 O O . ARG A 1 72 ? 24.554 5.184 -11.169 1.00 0.00 72 ARG A O 20
ATOM 29663 N N . LEU A 1 73 ? 24.345 7.154 -10.101 1.00 0.00 73 LEU A N 20
ATOM 29664 C CA . LEU A 1 73 ? 23.693 7.818 -11.225 1.00 0.00 73 LEU A CA 20
ATOM 29665 C C . LEU A 1 73 ? 24.695 8.118 -12.335 1.00 0.00 73 LEU A C 20
ATOM 29666 O O . LEU A 1 73 ? 24.468 7.782 -13.499 1.00 0.00 73 LEU A O 20
ATOM 29682 N N . LEU A 1 74 ? 25.805 8.748 -11.969 1.00 0.00 74 LEU A N 20
ATOM 29683 C CA . LEU A 1 74 ? 26.844 9.092 -12.934 1.00 0.00 74 LEU A CA 20
ATOM 29684 C C . LEU A 1 74 ? 27.251 7.872 -13.754 1.00 0.00 74 LEU A C 20
ATOM 29685 O O . LEU A 1 74 ? 27.426 7.958 -14.969 1.00 0.00 74 LEU A O 20
ATOM 29701 N N . ASP A 1 75 ? 27.398 6.736 -13.081 1.00 0.00 75 ASP A N 20
ATOM 29702 C CA . ASP A 1 75 ? 27.781 5.497 -13.747 1.00 0.00 75 ASP A CA 20
ATOM 29703 C C . ASP A 1 75 ? 26.669 5.012 -14.673 1.00 0.00 75 ASP A C 20
ATOM 29704 O O . ASP A 1 75 ? 26.930 4.560 -15.788 1.00 0.00 75 ASP A O 20
ATOM 29713 N N . MET A 1 76 ? 25.430 5.109 -14.203 1.00 0.00 76 MET A N 20
ATOM 29714 C CA . MET A 1 76 ? 24.279 4.682 -14.990 1.00 0.00 76 MET A CA 20
ATOM 29715 C C . MET A 1 76 ? 24.144 5.521 -16.256 1.00 0.00 76 MET A C 20
ATOM 29716 O O . MET A 1 76 ? 23.716 5.024 -17.299 1.00 0.00 76 MET A O 20
ATOM 29730 N N . ILE A 1 77 ? 24.510 6.795 -16.158 1.00 0.00 77 ILE A N 20
ATOM 29731 C CA . ILE A 1 77 ? 24.429 7.702 -17.296 1.00 0.00 77 ILE A CA 20
ATOM 29732 C C . ILE A 1 77 ? 25.644 7.552 -18.206 1.00 0.00 77 ILE A C 20
ATOM 29733 O O . ILE A 1 77 ? 25.512 7.489 -19.428 1.00 0.00 77 ILE A O 20
ATOM 29749 N N . GLU A 1 78 ? 26.826 7.494 -17.601 1.00 0.00 78 GLU A N 20
ATOM 29750 C CA . GLU A 1 78 ? 28.064 7.348 -18.357 1.00 0.00 78 GLU A CA 20
ATOM 29751 C C . GLU A 1 78 ? 27.859 6.443 -19.568 1.00 0.00 78 GLU A C 20
ATOM 29752 O O . GLU A 1 78 ? 28.288 6.762 -20.677 1.00 0.00 78 GLU A O 20
ATOM 29764 N N . THR A 1 79 ? 27.199 5.310 -19.347 1.00 0.00 79 THR A N 20
ATOM 29765 C CA . THR A 1 79 ? 26.937 4.357 -20.419 1.00 0.00 79 THR A CA 20
ATOM 29766 C C . THR A 1 79 ? 25.993 4.946 -21.460 1.00 0.00 79 THR A C 20
ATOM 29767 O O . THR A 1 79 ? 26.177 4.748 -22.662 1.00 0.00 79 THR A O 20
ATOM 29778 N N . LEU A 1 80 ? 24.983 5.671 -20.993 1.00 0.00 80 LEU A N 20
ATOM 29779 C CA . LEU A 1 80 ? 24.010 6.291 -21.885 1.00 0.00 80 LEU A CA 20
ATOM 29780 C C . LEU A 1 80 ? 24.705 7.135 -22.949 1.00 0.00 80 LEU A C 20
ATOM 29781 O O . LEU A 1 80 ? 24.182 7.323 -24.048 1.00 0.00 80 LEU A O 20
ATOM 29797 N N . LYS A 1 81 ? 25.888 7.639 -22.616 1.00 0.00 81 LYS A N 20
ATOM 29798 C CA . LYS A 1 81 ? 26.658 8.460 -23.543 1.00 0.00 81 LYS A CA 20
ATOM 29799 C C . LYS A 1 81 ? 27.567 7.596 -24.411 1.00 0.00 81 LYS A C 20
ATOM 29800 O O . LYS A 1 81 ? 27.467 7.611 -25.637 1.00 0.00 81 LYS A O 20
ATOM 29819 N N . MET A 1 82 ? 28.451 6.841 -23.766 1.00 0.00 82 MET A N 20
ATOM 29820 C CA . MET A 1 82 ? 29.375 5.969 -24.481 1.00 0.00 82 MET A CA 20
ATOM 29821 C C . MET A 1 82 ? 28.691 5.313 -25.675 1.00 0.00 82 MET A C 20
ATOM 29822 O O . MET A 1 82 ? 29.320 5.065 -26.704 1.00 0.00 82 MET A O 20
ATOM 29836 N N . GLU A 1 83 ? 27.399 5.033 -25.532 1.00 0.00 83 GLU A N 20
ATOM 29837 C CA . GLU A 1 83 ? 26.630 4.405 -26.600 1.00 0.00 83 GLU A CA 20
ATOM 29838 C C . GLU A 1 83 ? 26.230 5.429 -27.657 1.00 0.00 83 GLU A C 20
ATOM 29839 O O . GLU A 1 83 ? 26.256 5.144 -28.855 1.00 0.00 83 GLU A O 20
ATOM 29851 N N . HIS A 1 84 ? 25.858 6.623 -27.205 1.00 0.00 84 HIS A N 20
ATOM 29852 C CA . HIS A 1 84 ? 25.451 7.691 -28.112 1.00 0.00 84 HIS A CA 20
ATOM 29853 C C . HIS A 1 84 ? 26.610 8.110 -29.011 1.00 0.00 84 HIS A C 20
ATOM 29854 O O . HIS A 1 84 ? 27.756 7.717 -28.789 1.00 0.00 84 HIS A O 20
ATOM 29868 N N . HIS A 1 85 ? 26.304 8.909 -30.029 1.00 0.00 85 HIS A N 20
ATOM 29869 C CA . HIS A 1 85 ? 27.321 9.381 -30.962 1.00 0.00 85 HIS A CA 20
ATOM 29870 C C . HIS A 1 85 ? 28.067 10.583 -30.391 1.00 0.00 85 HIS A C 20
ATOM 29871 O O . HIS A 1 85 ? 28.104 11.651 -31.002 1.00 0.00 85 HIS A O 20
ATOM 29885 N N . MET A 1 86 ? 28.658 10.402 -29.215 1.00 0.00 86 MET A N 20
ATOM 29886 C CA . MET A 1 86 ? 29.403 11.472 -28.562 1.00 0.00 86 MET A CA 20
ATOM 29887 C C . MET A 1 86 ? 30.614 10.916 -27.818 1.00 0.00 86 MET A C 20
ATOM 29888 O O . MET A 1 86 ? 30.571 9.807 -27.287 1.00 0.00 86 MET A O 20
ATOM 29902 N N . GLU A 1 87 ? 31.691 11.694 -27.786 1.00 0.00 87 GLU A N 20
ATOM 29903 C CA . GLU A 1 87 ? 32.914 11.278 -27.108 1.00 0.00 87 GLU A CA 20
ATOM 29904 C C . GLU A 1 87 ? 33.088 9.764 -27.184 1.00 0.00 87 GLU A C 20
ATOM 29905 O O . GLU A 1 87 ? 33.476 9.124 -26.207 1.00 0.00 87 GLU A O 20
ATOM 29917 N N . ALA A 1 88 ? 32.798 9.198 -28.351 1.00 0.00 88 ALA A N 20
ATOM 29918 C CA . ALA A 1 88 ? 32.923 7.760 -28.555 1.00 0.00 88 ALA A CA 20
ATOM 29919 C C . ALA A 1 88 ? 34.011 7.443 -29.576 1.00 0.00 88 ALA A C 20
ATOM 29920 O O . ALA A 1 88 ? 34.908 6.642 -29.313 1.00 0.00 88 ALA A O 20
ATOM 29927 N N . HIS A 1 89 ? 33.924 8.076 -30.741 1.00 0.00 89 HIS A N 20
ATOM 29928 C CA . HIS A 1 89 ? 34.901 7.861 -31.803 1.00 0.00 89 HIS A CA 20
ATOM 29929 C C . HIS A 1 89 ? 36.323 8.030 -31.274 1.00 0.00 89 HIS A C 20
ATOM 29930 O O . HIS A 1 89 ? 37.206 7.226 -31.571 1.00 0.00 89 HIS A O 20
ATOM 29944 N N . LYS A 1 90 ? 36.536 9.081 -30.490 1.00 0.00 90 LYS A N 20
ATOM 29945 C CA . LYS A 1 90 ? 37.850 9.357 -29.920 1.00 0.00 90 LYS A CA 20
ATOM 29946 C C . LYS A 1 90 ? 38.398 8.130 -29.198 1.00 0.00 90 LYS A C 20
ATOM 29947 O O . LYS A 1 90 ? 39.486 7.650 -29.510 1.00 0.00 90 LYS A O 20
ATOM 29966 N N . ASN A 1 91 ? 37.635 7.627 -28.233 1.00 0.00 91 ASN A N 20
ATOM 29967 C CA . ASN A 1 91 ? 38.045 6.455 -27.467 1.00 0.00 91 ASN A CA 20
ATOM 29968 C C . ASN A 1 91 ? 36.916 5.431 -27.395 1.00 0.00 91 ASN A C 20
ATOM 29969 O O . ASN A 1 91 ? 35.758 5.784 -27.172 1.00 0.00 91 ASN A O 20
ATOM 29980 N N . SER A 1 92 ? 37.263 4.162 -27.584 1.00 0.00 92 SER A N 20
ATOM 29981 C CA . SER A 1 92 ? 36.279 3.087 -27.543 1.00 0.00 92 SER A CA 20
ATOM 29982 C C . SER A 1 92 ? 36.843 1.861 -26.832 1.00 0.00 92 SER A C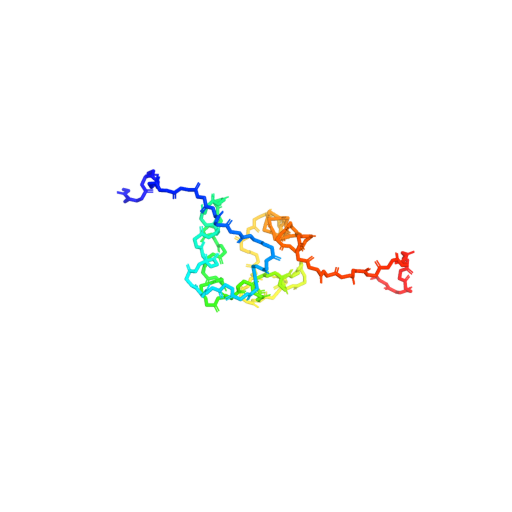 20
ATOM 29983 O O . SER A 1 92 ? 37.956 1.421 -27.117 1.00 0.00 92 SER A O 20
ATOM 29991 N N . GLY A 1 93 ? 36.065 1.313 -25.903 1.00 0.00 93 GLY A N 20
ATOM 29992 C CA . GLY A 1 93 ? 36.503 0.143 -25.164 1.00 0.00 93 GLY A CA 20
ATOM 29993 C C . GLY A 1 93 ? 36.197 -1.151 -25.893 1.00 0.00 93 GLY A C 20
ATOM 29994 O O . GLY A 1 93 ? 36.974 -1.618 -26.726 1.00 0.00 93 GLY A O 20
ATOM 29998 N N . PRO A 1 94 ? 35.041 -1.753 -25.578 1.00 0.00 94 PRO A N 20
ATOM 29999 C CA . PRO A 1 94 ? 34.608 -3.009 -26.197 1.00 0.00 94 PRO A CA 20
ATOM 30000 C C . PRO A 1 94 ? 34.230 -2.832 -27.664 1.00 0.00 94 PRO A C 20
ATOM 30001 O O . PRO A 1 94 ? 33.552 -1.871 -28.028 1.00 0.00 94 PRO A O 20
ATOM 30012 N N . SER A 1 95 ? 34.672 -3.765 -28.501 1.00 0.00 95 SER A N 20
ATOM 30013 C CA . SER A 1 95 ? 34.381 -3.711 -29.929 1.00 0.00 95 SER A CA 20
ATOM 30014 C C . SER A 1 95 ? 33.423 -4.827 -30.331 1.00 0.00 95 SER A C 20
ATOM 30015 O O . SER A 1 95 ? 33.606 -5.477 -31.361 1.00 0.00 95 SER A O 20
ATOM 30023 N N . SER A 1 96 ? 32.399 -5.044 -29.512 1.00 0.00 96 SER A N 20
ATOM 30024 C CA . SER A 1 96 ? 31.413 -6.084 -29.779 1.00 0.00 96 SER A CA 20
ATOM 30025 C C . SER A 1 96 ? 30.260 -5.538 -30.615 1.00 0.00 96 SER A C 20
ATOM 30026 O O . SER A 1 96 ? 29.222 -5.148 -30.082 1.00 0.00 96 SER A O 20
ATOM 30034 N N . GLY A 1 97 ? 30.451 -5.513 -31.931 1.00 0.00 97 GLY A N 20
ATOM 30035 C CA . GLY A 1 97 ? 29.419 -5.013 -32.820 1.00 0.00 97 GLY A CA 20
ATOM 30036 C C . GLY A 1 97 ? 28.932 -6.068 -33.794 1.00 0.00 97 GLY A C 20
ATOM 30037 O O . GLY A 1 97 ? 28.176 -5.767 -34.718 1.00 0.00 97 GLY A O 20
#

Sequence (97 aa):
GSSGSSGMLSARTMKEVVYWSPKKVADWLLENAMPEYCEPLEHFTGQDLINLTQEDFKKPPLYRVSSDNGQRLLDMIETLKMEHHMEAHKNSGPSSGGSSGSSGMLSARTMKEVVYWSPKKVADWLLENAMPEYCEPLEHFTGQDLINLTQEDFKKPPLYRVSSDNGQRLLDMIETLKMEHHMEAHKNSGPSSGGSSGSSGMLSARTMKEVVYWSPKKVADWLLENAMPEYCEPLEHFTGQDLINLTQEDFKKPPLYRVSSDNGQRLLDMIETLKMEHHMEAHKNSGPSSGGSSGSSGMLSARTMKEVVYWSPKKVADWLLENAMPEYCEPLEHFTGQDLINLTQEDFKKPPLYRVSSDNGQRLLDMIETLKMEHHMEAHKNSGPSSGGSSGSSGMLSARTMKEVVYWSPKKVADWLLENAMPEYCEPLEHFTGQDLINLTQEDFKKPPLYRVSSDNGQRLLDMIETLKMEHHMEAHKNSGPSSGGSSGSSGMLSARTMKEVVYWSPKKVADWLLENAMPEYCEPLEHFTGQDLINLTQEDFKKPPLYRVSSDNGQRLLDMIETLKMEHHMEAHKNSGPSSGGSSGSSGMLSARTMKEVVYWSPKKVADWLLENAMPEYCEPLEHFTGQDLINLTQEDFKKPPLYRVSSDNGQRLLDMIETLKMEHHMEAHKNSGPSSGGSSGSSGMLSARTMKEVVYWSPKKVADWLLENAMPEYCEPLEHFTGQDLINLTQEDFKKPPLYRVSSDNGQRLLDMIETLKMEHHMEAHKNSGPSSGGSSGSSGMLSARTMKEVVYWSPKKVADWLLENAMPEYCEPLEHFTGQDLINLTQEDFKKPPLYRVSSDNGQRLLDMIETLKMEHHMEAHKNSGPSSGGSSGSSGMLSARTMKEVVYWSPKKVADWLLENAMPEYCEPLEHFTGQDLINLTQEDFKKPPLYRVSSDNGQRLLDMIETLKMEHHMEAHKNSGPSSGGSSGSSGMLSARTMKEVVYWSPKKVADWLLENAMPEYCEPLEHFTGQDLINLTQEDFKKPPLYRVSSDNGQRLLDMIETLKMEHHMEAHKNSGPSSGGSSGSSGMLSARTMKEVVYWSPKKVADWLLENAMPEYCEPLEHFTGQDLINLTQEDFKKPPLYRVSSDNGQRLLDMIETLKMEHHMEAHKNSGPSSGGSSGSSGMLSARTMKEVVYWSPKKVADWLLENAMPEYCEPLEHFTGQDLINLTQEDFKKPPLYRVSSDNGQRLLDMIETLKMEHHMEAHKNSGPSSGGSSGSSGMLSARTMKEVVYWSPKKVADWLLENAMPEYCEPLEHFTGQDLINLTQEDFKKPPLYRVSSDNGQRLLDMIETLKMEHHMEAHKNSGPSSGGSSGSSGMLSARTMKEVVYWSPKKVADWLLENAMPEYCEPLEHFTGQDLINLTQEDFKKPPLYRVSSDNGQRLLDMIETLKMEHHMEAHKNSGPSSGGSSGSSGMLSARTMKEVVYWSPKKVADWLLENAMPEYCEPLEHFTGQDLINLTQEDFKKPPLYRVSSDNGQRLLDMIETLKMEHHMEAHKNSGPSSGGSSGSSGMLSARTMKEVVYWSPKKVADWLLENAMPEYCEPLEHFTGQDLINLTQEDFKKPPLYRVSSDNGQRLLDMIETLKMEHHMEAHKNSGPSSGGSSGSSGMLSARTMKEVVYWSPKKVADWLLENAMPEYCEPLEHFTGQDLINLTQEDFKKPPLYRVSSDNGQRLLDMIETLKMEHHMEAHKNSGPSSGGSSGSSGMLSARTMKEVVYWSPKKVADWLLENAMPEYCEPLEHFTGQDLINLTQEDFKKPPLYRVSSDNGQRLLDMIETLKMEHHMEAHKNSGPSSGGSSGSSGMLSARTMKEVVYWSPKKVADWLLENAMPEYCEPLEHFTGQDLINLTQEDFKKPPLYRVSSDNGQRLLDMIETLKMEHHMEAHKNSGPSSG

Solvent-accessible surface area: 7333 Å² total; per-residue (Å²): 139,121,101,79,112,62,85,176,109,103,46,236,59,39,104,58,0,7,168,27,54,54,149,62,0,16,97,12,0,76,65,56,76,1,82,70,1,32,135,16,0,91,149,36,46,0,66,71,0,5,83,8,64,98,113,41,15,151,107,105,78,2,118,193,41,27,122,54,99,3,87,140,0,29,86,49,0,105,41,0,46,136,58,42,168,88,181,84,176,172,125,109,59,122,127,102,130

InterPro domains:
  IPR001660 Sterile alpha motif domain [PS50105] (13-76)
  IPR013761 Sterile alpha motif/pointed domain superfamily [G3DSA:1.10.150.50] (4-79)
  IPR013761 Sterile alpha motif/pointed domain superfamily [SSF47769] (3-82)
  IPR025749 Sphingomyelin synthase-like domain [PF14360] (282-355)
  IPR045221 Sphingomyelin synthase-like [PTHR21290] (36-399)

Foldseek 3Di:
DPDDDDPDDPDPDLQCLAQAALCHVQVLCVVVPNNLCCVQSSRPGSNRLLVDDLVDCVDPPNHPSDDVSCVVSVVVSVVSPCSYPPPPVVDHDDPDD

CATH classification: 1.10.150.50

GO terms:
  GO:0005634 nucleus (C, TAS)
  GO:0005783 endoplasmic reticulum (C, TAS)
  GO:0005886 plasma membrane (C, TAS)
  GO:0033188 sphingomyelin synthase activity (F, IMP)
  GO:0033188 sphingomyelin synthase activity (F, IDA)
  GO:0006686 sphingomyelin biosynthetic process (P, IMP)
  GO:0002950 ceramide phosphoethanolamine synthase activity (F, IMP)
  GO:0046513 ceramide biosynthetic process (P, IMP)
  GO:2001237 negative regulation of extrinsic apoptotic signaling pathway (P, IDA)

Radius of gyration: 14.77 Å; Cα contacts (8 Å, |Δi|>4): 95; chains: 1; bounding box: 47×27×31 Å

Organism: Mus musculus (NCBI:txid10090)

Secondary structure (DSSP, 8-state):
---SS-S----S--S--SS--TTHHHHHHHHTT-TTTTTTTTT--HHHHHT--HHHHHSSSSSS-STTTTHHHHHHHHHHHHHS----------S--

Nearest PDB structures (foldseek):
  2d8c-assembly1_A  TM=8.205E-01  e=6.382E-16  Mus musculus
  5j8y-assembly2_D  TM=8.309E-01  e=2.939E-02  Drosophila melanogaster
  1wwv-assembly1_A  TM=6.057E-01  e=5.810E-03  Homo sapiens
  2d8c-assembly1_A  TM=7.942E-01  e=6.357E-15  Mus musculus
  1v85-assembly1_A  TM=6.196E-01  e=7.769E-03  Mus musculus